Protein 6VC6 (pdb70)

Sequence (1675 aa):
KKYNVCIVGGGSTYTPGFLKSFVRLQNEFPEKLVLFDIDAERQQPIGEFGKILFSERFPELDFSYTTDPAEAYKDDFIFQRAGGLPRREDEHISLHLGRIGQETCGAGGAYGLRSCVDIESIHQIRQYSPNAWILNYSNPAAIVAEALRREFPDDNRILNICDQPENIRSVSRLLNVSWEDLDPVYFGLNHYGWFTHVYDRKTGEDLLPEIKKIIKEKGFLPQDAEQRDQSWLDTYGFVQTEDFPDFLPNTYDGYYLYPDYKFSHLNPDYTRADEVIDGREKRVFAECREVIARGELDAHAEIKVAEAIAYNKNTRFIVIVKNEGAIANQDDAVELVCELGINGPRRAVGNIPQFYLGLLVQQVSSEKLLVDAYYEHSYQKALEAFTLNRLINDAKKAREILDAIEVNKGWPELKKKYNVCIVGGGSTYTPGFLKSFVRLQNEFPEKLVLFDIDAERQQPIGEFGKILFSERFPELDFSYTTDPAEAYKDDFIFQRAGGLPRREDEHISLHLGRIGQETCGAGGAYGLRSCVDIESIHQIRQYSPNAWILNYSNPAAIVAEALRREFPDDNRILNICDQPENIRSVSRLLNVSWEDLDPVYFGLNHYGWFTHVYDRKTGEDLLPEIKKIIKEKGFLPQDAEQRDQSWLDTYGFVQTEDFPDFLPNTYDGYYLYPDYKFSHLNPDYTRADEVIDGREKRVFAECREVIARGELGDRFDTISDAHAEIKVAEAIAYNKNTRFIVIVKNEGAIANQDDAVELVCELGINGPRRAVGNIPQFYLGLLVQQVSSEKLLVDAYYEHSYQKALEAFTLNRLINDAKKAREILDAIEVNKGWPELKKKYNVCIVGGGSTYTPGFLKSFVRLQNEFPEKLVLFDIDAERQQPIGEFGKILFSERFPELDFSYTTDPAEAYKDDFIFQRAGGLPRREDEHISLHLGRIGQETCGAGGAYGLRSCVDIESIHQIRQYSPNAWILNYSNPAAIVAEALRREFPDDNRILNICDQPENIRSVSRLLNVSWEDLDPVYFGLNHYGWFTHVYDRKTGEDLLPEIKKIIKEKGFLPQDAEQRDQSWLDTYGFVQTEDFPDFLPNTYDGYYLYPDYKFSHLNPDYTRADEVIDGREKRVFAECREVIARGELGDRFDSDAHAEIKVAEAIAYNKNTRFIVIVKNEGAIANQDDAVELVCELGINGPRRAVGNIPQFYLGLLVQQVSSEKLLVDAYYEHSYQKALEAFTLNRLINDAKKAREILDAIEVNKGWPELKKKYNVCIVGGGSTYTPGFLKSFVRLQNEFPEKLVLFDIDAERQQPIGEFGKILFSERFPELDFSYTTDPAEAYKDDFIFQRAGGLPRREDEHISLHLGRIGQETCGAGGAYGLRSCVDIESIHQIRQYSPNAWILNYSNPAAIVAEALRREFPDDNRILNICDQPENIRSVSRLLNVSWEDLDPVYFGLNHYGWFTHVYDRKTGEDLLPEIKKIIKEKGFLPQDAEQRDQSWLDTYGFVQTEDFPDFLPNTYDGYYLYPDYKFSHLNPDYTRADEVIDGREKRVFAECREVIARGELGDAHAEIKVAEAIAYNKNTRFIVIVKNEGAIANQDDAVELVCELGINGPRRAVGNIPQFYLGLLVQQVSSEKLLVDAYYEHSYQKALEAFTLNRLINDAKKAREILDAIEVNKGWPELK

Secondary structure (DSSP, 8-state):
---EEEEE-TTSTTHHHHHHHHHHTTTT---EEEEE-S-HHHHHHHHHHHHHHHHHH-SSSEEEEES-HHHHH---EE---TT----HHHHHHHHHTTS-B-SSSBS---HHHHHHH--HHHHHHHHH-TT-EEEE-PSPHHHHHHHHHHH-TT--SEEEE-SHHHH--HHHHHHTS-GGGEEEEEEEETTEEEEEEEEETTT--B-HHHHHHHHHHH----TTGGGS-HHHHHHHHTT----S-SSEEPTTHHHHH-HHHHHHT--SSS-HHHHHHHTHHHHHHHHHHHHHHHS---TTT--HHHHHHHTT--EEEEEE---TTSB---TT--EEEEEEETTEEE---BPPPHHHHHHHHHHHHHHHHHHHHHHHT-HHHHHHHHHHSTTT--HHHHHHHHH---TT-------/---EEEEE-TTSTTHHHHHHHHHHSTTT---EEEEE-S-HHHHHHHHHHHHHHHHHH-TT-EEEEES-HHHHH---EE---TT----HHHHHHHHHTTS-B-SSSBTT--HHHHHHH--HHHHHHHHH-TT-EEEE-PSPHHHHHHHHHHH-SS--SEEEE-SHHHH--HHHHHHTS-GGGEEEEEEEETTEEEEEEEEETTT--B-HHHHHHHHHHH----TTGGGS-HHHHHHHHTT----S-SSEEPTTHHHHH-HHHHHHTS-SSS-HHHHHIIIIIHHHHHHHHHHHHHSS--SS------TTT--HHHHHHHTT--EEEEEE---TTSB---TT--EEEEEEETTEEE---BPPPHHHHHHHHHHHHHHHHHHHHHHHT-HHHHHHHHHHSTTT--HHHHHHHHH---TT-------/---EEEEE-TTSTTHHHHHHHHHHTTTT---EEEEE-S-HHHHHHHHHHHHHHHHHH-TT-EEEEES-HHHHH---EE---TT----HHHHHHHHHTTS---SSSTTT--HHHHHHH--HHHHHHHHH-TT-EEEE-PSPHHHHHHHHHHH-TT---EEEB-SHHHH--HHHHHHTS-GGGEEEEEEEETTEEEEEEEEETTT--B-HHHHHHHHHHT----TTGGGS-HHHHHHHHTT----S-SSEEPTTHHHHH-HHHHHHTS-SSS-HHHHHIIIIIHHHHHHHHHHHHHSS--S-----TTT--HHHHHHHTT--EEEEEE---TTSB---TT--EEEEEEETTEEE---BPPPHHHHHHHHHHHHHHHHHHHHHHHT-HHHHHHHHHHSTTT--HHHHHHHHH---TT-------/---EEEEE-TTSTTHHHHHHHHHHTTTT---EEEEE-S-HHHHHHHHHHHHHHHHHH-TT-EEEEES-HHHHH---EE---TT----HHHHHHHHHTTS-B-SSSBTT--HHHHHHH--HHHHHHHHH-TT-EEEE--SSHHHHHHHHHHH-TT---EEEB-SHHHH--HHHHHHTS-GGGEEEEEEEETTEEEEEEEEETTT--B-HHHHHHHHHHH----TTGGGS-HHHHHHHHTT----S-SSEEPTTHHHHH-HHHHHHTS-SSS-HHHHHIIIIIHHHHHHHHHHHHHTS---TTT--HHHHHHHTT--EEEEEE---TTSB---TT--EEEEEEETTEEE---BSPPHHHHHHHHHHHHHHHHHHHHHHHT-HHHHHHHHHHSTTT--HHHHHHHHH---TT-------

Solvent-accessible surface area: 63297 Å² total

B-factor: mean 49.04, std 11.86, range [26.55, 120.27]

Radius of gyration: 37.48 Å; Cα contacts (8 Å, |Δi|>4): 3159; chains: 4; bounding box: 112×73×117 Å

Foldseek 3Di:
DADEEEEEPLLDLCNLVQLVACLVCCVLHHEEYEYEYQDCVSNVLSQLLSVQVCVVRPVRHHYYYDHDLQVGQAGAEYEEFQVPLVLLCQQQLQLVLPFHRDCCAASSVLRLLSLLVVLVSVVSNCVHCVHYAYEYAYPPQQLNVLSCCVSCVPRQRYFYFYCQVLQLCQLCVLVVHDSVQWDWWKWAAVLWIWTQFIAGNPPGDGCLVVSLVSCLVPFTAGNVNVQDDPVVRVLRRCQNVPPDSRTRTRSSVCCLVPRPVNSVPADSVQHVSNVCVVPSVVVSSVQSVVCSVVSHHHSVSPSVLVSCAVVVVQDKDWTDDQCQCQAPVDRRHITGIFGHYVRGTHGHDYHDDPVSVVVRVLLRQLSNLCVVCQVVLALVSQLVSNCSRSRRVHSVSSVVSSVCVVVVVVRRHHD/DAAEEEEEPLLDLCNLLLLVQCLVCCVLHHEEYEYEYQDCVSNVLSQLLSVQVCVVRVNRYHYYYDHDLQVRQAGAAYEEFQPPLVLLCQQLLQLVLPFGRDCCAARSVCRLLRLLVVLVSVVSNCVHCVHYQYEYAYPPQQLNVLSCCVSPVPRQRYFYFDCQVLQLCQLCVLVVHDSVQWDWFKWAAVLGIWTQFTAGNPPRDTCLVVSLVSCLVPATAGNVNVPDDVVVRVLRRCQSVVPDSRTRTRSSVCCLVPRPVNSVPADSNCHVSNVCVVPSVVVSSVLSVVCVVVSHCDPPNDDDNDPVSPVVLVSCAVVVVQDWDWTDDQCCCLQPVDRRHITTIFGHYVRGTHGHDYHDDPVSCVVRVLLRQLSNLCVVCQVVLALVSQLVSNCSRSRRVHSVSSVVSVVCCVVPVVRRHHD/DAAEEEEEPLLDLCNLQLLVVCLVCCPLHHEEYEYEYQDCVSNVLSQVLSVQVCVVRPNRYHYYYDHDLQVRQAGAEYEEFQPPLVLLCQQLLQLVLPFGRDCCAASSVLRLLSLLVVLVNVVSNCVRPVQYAYEYAYPPQQLNVLSCCVSCVPRQRYFYFDCQVLQLCQLCVLVVHDSVQWDWFKWAARLGIWTQFTAGNPPRDTCLVVSLVSCLVPATATNVNVLDDPVRRCLGRCQNVPPDSRTRTRSSVCCLVPVPVNSVPADSVQHPSNCCVVPSVCVSSVQSVVCVVVPHNDPPDDHDSVSPVVLVSCQVAVVQDKDWTDDQCCCQQPVDRRHITGIFGHYVSGTHGHDYHDDPVSVVVRVLLRQLSNLVSVCQVVVALVSQLVSNCSRSRRVHSVSSVVSVVCCVVPPVRRHHD/DADEEEEEPLLDLCNLVLLVLCLVCCPLHHEEYEYEYQDCVSNVLSQLLSVQVCVVRVVRYHYYYDHDLLVRQAGAEYHEFQPPLCLLCQQLLQLVLPFGRDCCAARSVLRLLSLLVVLVSVVSNCVRPVHYQYEYAYPPQQLNVLSCCVSCVPRQRYFYFYCQVLQLCQLCVLVVHGSVQWDWFKWAAVLGIWTQFTAGNPPRDTCLVVSLVSCLVPATAGNPNVPDDPVVRVLRRCQNVPPDSRTRTRSSVCCLVPRPVNSVPADSVQHVSNVCVVPSVVVSSVVSVVCSVVSHDCHSVSPSVLVSCAVAVVQDKDWTDDQCCCQQPVDRRHITGIFGQYVSGTHGHDYHDDPVSCVVRVLLRQLSNLCSVCQVVLAPVSQLVSNCSRSRRPHSVSSCVSSVVCVVPPVRRHHD

Structure (mmCIF, N/CA/C/O backbone):
data_6VC6
#
_entry.id   6VC6
#
_cell.length_a   194.460
_cell.length_b   62.257
_cell.length_c   160.706
_cell.angle_alpha   90.000
_cell.angle_beta   90.350
_cell.angle_gamma   90.000
#
_symmetry.space_group_name_H-M   'C 1 2 1'
#
loop_
_entity.id
_entity.type
_entity.pdbx_description
1 polymer 6-phospho-alpha-glucosidase
2 non-polymer 'MANGANESE (II) ION'
3 non-polymer 6-O-phosphono-alpha-D-glucopyranose
4 non-polymer NICOTINAMIDE-ADENINE-DINUCLEOTIDE
5 non-polymer GLYCEROL
6 water water
#
loop_
_atom_site.group_PDB
_atom_site.id
_atom_site.type_symbol
_atom_site.label_atom_id
_atom_site.label_alt_id
_atom_site.label_comp_id
_atom_site.label_asym_id
_atom_site.label_entity_id
_atom_site.label_seq_id
_atom_site.pdbx_PDB_ins_code
_atom_site.Cartn_x
_atom_site.Cartn_y
_atom_site.Cartn_z
_atom_site.occupancy
_atom_site.B_iso_or_equiv
_atom_site.auth_seq_id
_atom_site.auth_comp_id
_atom_site.auth_asym_id
_atom_site.auth_atom_id
_atom_site.pdbx_PDB_model_num
ATOM 1 N N . LYS A 1 2 ? 49.547 -7.880 8.565 1.00 60.03 2 LYS A N 1
ATOM 2 C CA . LYS A 1 2 ? 48.475 -8.520 9.317 1.00 61.08 2 LYS A CA 1
ATOM 3 C C . LYS A 1 2 ? 47.149 -8.440 8.568 1.00 58.92 2 LYS A C 1
ATOM 4 O O . LYS A 1 2 ? 46.793 -7.393 8.027 1.00 62.01 2 LYS A O 1
ATOM 10 N N . LYS A 1 3 ? 46.423 -9.552 8.490 1.00 56.38 3 LYS A N 1
ATOM 11 C CA . LYS A 1 3 ? 45.103 -9.590 7.881 1.00 54.24 3 LYS A CA 1
ATOM 12 C C . LYS A 1 3 ? 44.115 -10.186 8.875 1.00 56.30 3 LYS A C 1
ATOM 13 O O . LYS A 1 3 ? 44.496 -10.891 9.812 1.00 56.69 3 LYS A O 1
ATOM 19 N N . TYR A 1 4 ? 42.834 -9.892 8.664 1.00 50.14 4 TYR A N 1
ATOM 20 C CA . TYR A 1 4 ? 41.809 -10.134 9.667 1.00 54.17 4 TYR A CA 1
ATOM 21 C C . TYR A 1 4 ? 40.781 -11.149 9.183 1.00 48.34 4 TYR A C 1
ATOM 22 O O . TYR A 1 4 ? 40.483 -11.242 7.989 1.00 48.68 4 TYR A O 1
ATOM 31 N N . ASN A 1 5 ? 40.241 -11.906 10.136 1.00 43.90 5 ASN A N 1
ATOM 32 C CA . ASN A 1 5 ? 39.150 -12.840 9.893 1.00 46.33 5 ASN A CA 1
ATOM 33 C C . ASN A 1 5 ? 37.844 -12.206 10.352 1.00 45.10 5 ASN A C 1
ATOM 34 O O . ASN A 1 5 ? 37.744 -11.736 11.490 1.00 42.03 5 ASN A O 1
ATOM 39 N N . VAL A 1 6 ? 36.849 -12.193 9.468 1.00 48.29 6 VAL A N 1
ATOM 40 C CA . VAL A 1 6 ? 35.583 -11.513 9.713 1.00 47.27 6 VAL A CA 1
ATOM 41 C C . VAL A 1 6 ? 34.443 -12.498 9.500 1.00 48.33 6 VAL A C 1
ATOM 42 O O . VAL A 1 6 ? 34.489 -13.328 8.586 1.00 46.36 6 VAL A O 1
ATOM 46 N N . CYS A 1 7 ? 33.422 -12.411 10.351 1.00 43.82 7 CYS A N 1
ATOM 47 C CA . CYS A 1 7 ? 32.200 -13.187 10.190 1.00 45.27 7 CYS A CA 1
ATOM 48 C C . CYS A 1 7 ? 31.004 -12.251 10.255 1.00 42.76 7 CYS A C 1
ATOM 49 O O . CYS A 1 7 ? 30.905 -11.428 11.171 1.00 41.75 7 CYS A O 1
ATOM 52 N N . ILE A 1 8 ? 30.105 -12.374 9.284 1.00 42.89 8 ILE A N 1
ATOM 53 C CA . ILE A 1 8 ? 28.869 -11.602 9.251 1.00 39.80 8 ILE A CA 1
ATOM 54 C C . ILE A 1 8 ? 27.746 -12.486 9.773 1.00 40.21 8 ILE A C 1
ATOM 55 O O . ILE A 1 8 ? 27.440 -13.529 9.181 1.00 40.41 8 ILE A O 1
ATOM 60 N N . VAL A 1 9 ? 27.137 -12.080 10.882 1.00 40.75 9 VAL A N 1
ATOM 61 C CA . VAL A 1 9 ? 25.974 -12.772 11.425 1.00 34.41 9 VAL A CA 1
ATOM 62 C C . VAL A 1 9 ? 24.731 -12.182 10.775 1.00 40.20 9 VAL A C 1
ATOM 63 O O . VAL A 1 9 ? 24.451 -10.986 10.919 1.00 40.16 9 VAL A O 1
ATOM 67 N N . GLY A 1 10 ? 23.985 -13.019 10.063 1.00 43.56 10 GLY A N 1
ATOM 68 C CA . GLY A 1 10 ? 22.884 -12.542 9.252 1.00 39.62 10 GLY A CA 1
ATOM 69 C C . GLY A 1 10 ? 23.303 -12.412 7.803 1.00 43.08 10 GLY A C 1
ATOM 70 O O . GLY A 1 10 ? 23.061 -11.384 7.164 1.00 37.25 10 GLY A O 1
ATOM 71 N N . GLY A 1 11 ? 23.947 -13.458 7.279 1.00 43.38 11 GLY A N 1
ATOM 72 C CA . GLY A 1 11 ? 24.435 -13.433 5.912 1.00 42.60 11 GLY A CA 1
ATOM 73 C C . GLY A 1 11 ? 23.344 -13.341 4.867 1.00 45.79 11 GLY A C 1
ATOM 74 O O . GLY A 1 11 ? 23.617 -12.933 3.733 1.00 50.65 11 GLY A O 1
ATOM 75 N N . GLY A 1 12 ? 22.116 -13.714 5.219 1.00 42.08 12 GLY A N 1
ATOM 76 C CA . GLY A 1 12 ? 20.990 -13.594 4.320 1.00 45.47 12 GLY A CA 1
ATOM 77 C C . GLY A 1 12 ? 20.324 -12.239 4.298 1.00 44.31 12 GLY A C 1
ATOM 78 O O . GLY A 1 12 ? 19.272 -12.085 3.673 1.00 42.05 12 GLY A O 1
ATOM 79 N N . SER A 1 13 ? 20.907 -11.246 4.964 1.00 40.94 13 SER A N 1
ATOM 80 C CA . SER A 1 13 ? 20.308 -9.921 5.014 1.00 39.72 13 SER A CA 1
ATOM 81 C C . SER A 1 13 ? 20.418 -9.222 3.665 1.00 42.01 13 SER A C 1
ATOM 82 O O . SER A 1 13 ? 21.325 -9.489 2.871 1.00 39.16 13 SER A O 1
ATOM 85 N N . THR A 1 14 ? 19.475 -8.311 3.412 1.00 38.57 14 THR A N 1
ATOM 86 C CA . THR A 1 14 ? 19.503 -7.526 2.183 1.00 40.72 14 THR A CA 1
ATOM 87 C C . THR A 1 14 ? 20.702 -6.589 2.122 1.00 46.38 14 THR A C 1
ATOM 88 O O . THR A 1 14 ? 21.060 -6.131 1.032 1.00 43.47 14 THR A O 1
ATOM 92 N N . TYR A 1 15 ? 21.326 -6.292 3.262 1.00 42.84 15 TYR A N 1
ATOM 93 C CA . TYR A 1 15 ? 22.504 -5.437 3.306 1.00 45.39 15 TYR A CA 1
ATOM 94 C C . TYR A 1 15 ? 23.802 -6.191 3.049 1.00 45.21 15 TYR A C 1
ATOM 95 O O . TYR A 1 15 ? 24.832 -5.551 2.810 1.00 44.43 15 TYR A O 1
ATOM 104 N N . THR A 1 16 ? 23.779 -7.524 3.095 1.00 43.05 16 THR A N 1
ATOM 105 C CA . THR A 1 16 ? 25.014 -8.289 2.938 1.00 43.50 16 THR A CA 1
ATOM 106 C C . THR A 1 16 ? 25.683 -8.094 1.579 1.00 42.73 16 THR A C 1
ATOM 107 O O . THR A 1 16 ? 26.917 -7.941 1.555 1.00 44.22 16 THR A O 1
ATOM 111 N N . PRO A 1 17 ? 24.974 -8.095 0.440 1.00 45.75 17 PRO A N 1
ATOM 112 C CA . PRO A 1 17 ? 25.666 -7.789 -0.826 1.00 45.06 17 PRO A CA 1
ATOM 113 C C . PRO A 1 17 ? 26.369 -6.443 -0.813 1.00 47.16 17 PRO A C 1
ATOM 114 O O . PRO A 1 17 ? 27.456 -6.313 -1.390 1.00 42.54 17 PRO A O 1
ATOM 118 N N . GLY A 1 18 ? 25.782 -5.437 -0.160 1.00 45.08 18 GLY A N 1
ATOM 119 C CA . GLY A 1 18 ? 26.467 -4.164 -0.017 1.00 45.11 18 GLY A CA 1
ATOM 120 C C . GLY A 1 18 ? 27.744 -4.269 0.793 1.00 47.36 18 GLY A C 1
ATOM 121 O O . GLY A 1 18 ? 28.681 -3.492 0.589 1.00 44.79 18 GLY A O 1
ATOM 122 N N . PHE A 1 19 ? 27.802 -5.228 1.720 1.00 44.45 19 PHE A N 1
ATOM 123 C CA . PHE A 1 19 ? 29.025 -5.442 2.487 1.00 44.92 19 PHE A CA 1
ATOM 124 C C . PHE A 1 19 ? 30.095 -6.119 1.640 1.00 47.33 19 PHE A C 1
ATOM 125 O O . PHE A 1 19 ? 31.274 -5.750 1.710 1.00 47.48 19 PHE A O 1
ATOM 133 N N . LEU A 1 20 ? 29.705 -7.113 0.837 1.00 39.50 20 LEU A N 1
ATOM 134 C CA . LEU A 1 20 ? 30.676 -7.828 0.016 1.00 47.09 20 LEU A CA 1
ATOM 135 C C . LEU A 1 20 ? 31.319 -6.905 -1.011 1.00 46.99 20 LEU A C 1
ATOM 136 O O . LEU A 1 20 ? 32.513 -7.030 -1.309 1.00 50.56 20 LEU A O 1
ATOM 141 N N . LYS A 1 21 ? 30.542 -5.971 -1.565 1.00 47.59 21 LYS A N 1
ATOM 142 C CA . LYS A 1 21 ? 31.105 -5.017 -2.514 1.00 49.83 21 LYS A CA 1
ATOM 143 C C . LYS A 1 21 ? 31.955 -3.966 -1.812 1.00 54.18 21 LYS A C 1
ATOM 144 O O . LYS A 1 21 ? 32.912 -3.451 -2.401 1.00 52.68 21 LYS A O 1
ATOM 150 N N . SER A 1 22 ? 31.625 -3.636 -0.561 1.00 49.21 22 SER A N 1
ATOM 151 C CA . SER A 1 22 ? 32.437 -2.685 0.190 1.00 53.23 22 SER A CA 1
ATOM 152 C C . SER A 1 22 ? 33.775 -3.295 0.586 1.00 51.55 22 SER A C 1
ATOM 153 O O . SER A 1 22 ? 34.808 -2.616 0.547 1.00 50.69 22 SER A O 1
ATOM 156 N N . PHE A 1 23 ? 33.776 -4.575 0.973 1.00 49.71 23 PHE A N 1
ATOM 157 C CA . PHE A 1 23 ? 35.025 -5.256 1.299 1.00 51.05 23 PHE A CA 1
ATOM 158 C C . PHE A 1 23 ? 35.992 -5.243 0.123 1.00 54.79 23 PHE A C 1
ATOM 159 O O . PHE A 1 23 ? 37.213 -5.219 0.321 1.00 51.37 23 PHE A O 1
ATOM 167 N N . VAL A 1 24 ? 35.468 -5.257 -1.104 1.00 55.70 24 VAL A N 1
ATOM 168 C CA . VAL A 1 24 ? 36.322 -5.192 -2.284 1.00 56.20 24 VAL A CA 1
ATOM 169 C C . VAL A 1 24 ? 36.878 -3.784 -2.466 1.00 57.67 24 VAL A C 1
ATOM 170 O O . VAL A 1 24 ? 38.053 -3.604 -2.807 1.00 56.66 24 VAL A O 1
ATOM 174 N N . ARG A 1 25 ? 36.047 -2.765 -2.237 1.00 55.58 25 ARG A N 1
ATOM 175 C CA . ARG A 1 25 ? 36.480 -1.389 -2.464 1.00 58.21 25 ARG A CA 1
ATOM 176 C C . ARG A 1 25 ? 37.504 -0.953 -1.423 1.00 57.27 25 ARG A C 1
ATOM 177 O O . ARG A 1 25 ? 38.558 -0.406 -1.768 1.00 58.96 25 ARG A O 1
ATOM 185 N N . LEU A 1 26 ? 37.212 -1.186 -0.142 1.00 56.51 26 LEU A N 1
ATOM 186 C CA . LEU A 1 26 ? 38.145 -0.895 0.940 1.00 56.28 26 LEU A CA 1
ATOM 187 C C . LEU A 1 26 ? 39.135 -2.031 1.177 1.00 60.60 26 LEU A C 1
ATOM 188 O O . LEU A 1 26 ? 39.559 -2.255 2.320 1.00 57.08 26 LEU A O 1
ATOM 193 N N . GLN A 1 27 ? 39.517 -2.751 0.117 1.00 60.00 27 GLN A N 1
ATOM 194 C CA . GLN A 1 27 ? 40.426 -3.884 0.256 1.00 60.36 27 GLN A CA 1
ATOM 195 C C . GLN A 1 27 ? 41.782 -3.449 0.800 1.00 61.82 27 GLN A C 1
ATOM 196 O O . GLN A 1 27 ? 42.419 -4.186 1.561 1.00 61.38 27 GLN A O 1
ATOM 202 N N . ASN A 1 28 ? 42.238 -2.253 0.423 1.00 61.46 28 ASN A N 1
ATOM 203 C CA . ASN A 1 28 ? 43.523 -1.762 0.906 1.00 66.07 28 ASN A CA 1
ATOM 204 C C . ASN A 1 28 ? 43.409 -1.112 2.279 1.00 61.78 28 ASN A C 1
ATOM 205 O O . ASN A 1 28 ? 44.382 -1.113 3.042 1.00 69.80 28 ASN A O 1
ATOM 210 N N . GLU A 1 29 ? 42.242 -0.557 2.612 1.00 63.64 29 GLU A N 1
ATOM 211 C CA . GLU A 1 29 ? 42.046 0.031 3.932 1.00 59.27 29 GLU A CA 1
ATOM 212 C C . GLU A 1 29 ? 41.833 -1.028 5.005 1.00 58.96 29 GLU A C 1
ATOM 213 O O . GLU A 1 29 ? 42.223 -0.822 6.160 1.00 56.75 29 GLU A O 1
ATOM 219 N N . PHE A 1 30 ? 41.223 -2.155 4.648 1.00 61.29 30 PHE A N 1
ATOM 220 C CA . PHE A 1 30 ? 40.831 -3.186 5.609 1.00 52.46 30 PHE A CA 1
ATOM 221 C C . PHE A 1 30 ? 41.228 -4.544 5.053 1.00 54.70 30 PHE A C 1
ATOM 222 O O . PHE A 1 30 ? 40.417 -5.246 4.435 1.00 55.39 30 PHE A O 1
ATOM 230 N N . PRO A 1 31 ? 42.482 -4.951 5.253 1.00 56.10 31 PRO A N 1
ATOM 231 C CA . PRO A 1 31 ? 42.956 -6.221 4.680 1.00 53.14 31 PRO A CA 1
ATOM 232 C C . PRO A 1 31 ? 42.355 -7.410 5.416 1.00 52.09 31 PRO A C 1
ATOM 233 O O . PRO A 1 31 ? 42.486 -7.534 6.635 1.00 54.89 31 PRO A O 1
ATOM 245 N N . GLU A 1 33 ? 41.763 -11.785 5.505 1.00 53.90 33 GLU A N 1
ATOM 246 C CA . GLU A 1 33 ? 42.225 -13.090 5.055 1.00 51.86 33 GLU A CA 1
ATOM 247 C C . GLU A 1 33 ? 41.097 -14.099 4.909 1.00 56.47 33 GLU A C 1
ATOM 248 O O . GLU A 1 33 ? 41.159 -14.958 4.024 1.00 58.48 33 GLU A O 1
ATOM 254 N N . LYS A 1 34 ? 40.036 -13.986 5.706 1.00 52.79 34 LYS A N 1
ATOM 255 C CA . LYS A 1 34 ? 38.945 -14.948 5.683 1.00 49.80 34 LYS A CA 1
ATOM 256 C C . LYS A 1 34 ? 37.644 -14.241 6.032 1.00 53.24 34 LYS A C 1
ATOM 257 O O . LYS A 1 34 ? 37.611 -13.395 6.929 1.00 51.49 34 LYS A O 1
ATOM 263 N N . LEU A 1 35 ? 36.577 -14.592 5.315 1.00 48.22 35 LEU A N 1
ATOM 264 C CA . LEU A 1 35 ? 35.244 -14.060 5.570 1.00 47.58 35 LEU A CA 1
ATOM 265 C C . LEU A 1 35 ? 34.247 -15.208 5.586 1.00 49.29 35 LEU A C 1
ATOM 266 O O . LEU A 1 35 ? 34.280 -16.074 4.706 1.00 48.96 35 LEU A O 1
ATOM 271 N N . VAL A 1 36 ? 33.367 -15.215 6.585 1.00 43.80 36 VAL A N 1
ATOM 272 C CA . VAL A 1 36 ? 32.355 -16.253 6.742 1.00 44.48 36 VAL A CA 1
ATOM 273 C C . VAL A 1 36 ? 30.999 -15.588 6.929 1.00 46.38 36 VAL A C 1
ATOM 274 O O . VAL A 1 36 ? 30.836 -14.739 7.812 1.00 44.13 36 VAL A O 1
ATOM 278 N N . LEU A 1 37 ? 30.031 -15.973 6.104 1.00 47.15 37 LEU A N 1
ATOM 279 C CA . LEU A 1 37 ? 28.651 -15.536 6.270 1.00 44.54 37 LEU A CA 1
ATOM 280 C C . LEU A 1 37 ? 27.899 -16.587 7.077 1.00 45.36 37 LEU A C 1
ATOM 281 O O . LEU A 1 37 ? 27.838 -17.755 6.679 1.00 44.26 37 LEU A O 1
ATOM 286 N N . PHE A 1 38 ? 27.334 -16.180 8.209 1.00 43.53 38 PHE A N 1
ATOM 287 C CA . PHE A 1 38 ? 26.528 -17.067 9.033 1.00 42.57 38 PHE A CA 1
ATOM 288 C C . PHE A 1 38 ? 25.075 -16.613 9.023 1.00 42.70 38 PHE A C 1
ATOM 289 O O . PHE A 1 38 ? 24.788 -15.412 8.988 1.00 42.22 38 PHE A O 1
ATOM 297 N N . ASP A 1 39 ? 24.167 -17.584 9.058 1.00 45.02 39 ASP A N 1
ATOM 298 C CA . ASP A 1 39 ? 22.738 -17.316 9.111 1.00 46.42 39 ASP A CA 1
ATOM 299 C C . ASP A 1 39 ? 22.033 -18.586 9.559 1.00 43.37 39 ASP A C 1
ATOM 300 O O . ASP A 1 39 ? 22.560 -19.692 9.414 1.00 46.62 39 ASP A O 1
ATOM 305 N N . ILE A 1 40 ? 20.832 -18.412 10.117 1.00 43.75 40 ILE A N 1
ATOM 306 C CA . ILE A 1 40 ? 20.002 -19.557 10.480 1.00 46.97 40 ILE A CA 1
ATOM 307 C C . ILE A 1 40 ? 19.057 -19.961 9.359 1.00 46.96 40 ILE A C 1
ATOM 308 O O . ILE A 1 40 ? 18.380 -20.994 9.474 1.00 46.95 40 ILE A O 1
ATOM 313 N N . ASP A 1 41 ? 18.989 -19.184 8.281 1.00 47.37 41 ASP A N 1
ATOM 314 C CA . ASP A 1 41 ? 18.152 -19.483 7.122 1.00 43.47 41 ASP A CA 1
ATOM 315 C C . ASP A 1 41 ? 19.084 -19.841 5.969 1.00 44.44 41 ASP A C 1
ATOM 316 O O . ASP A 1 41 ? 19.643 -18.958 5.313 1.00 46.16 41 ASP A O 1
ATOM 321 N N . ALA A 1 42 ? 19.244 -21.144 5.724 1.00 43.23 42 ALA A N 1
ATOM 322 C CA . ALA A 1 42 ? 20.182 -21.596 4.701 1.00 44.67 42 ALA A CA 1
ATOM 323 C C . ALA A 1 42 ? 19.733 -21.180 3.305 1.00 48.92 42 ALA A C 1
ATOM 324 O O . ALA A 1 42 ? 20.559 -20.781 2.476 1.00 48.47 42 ALA A O 1
ATOM 326 N N . GLU A 1 43 ? 18.430 -21.263 3.025 1.00 44.10 43 GLU A N 1
ATOM 327 C CA . GLU A 1 43 ? 17.950 -20.965 1.680 1.00 44.53 43 GLU A CA 1
ATOM 328 C C . GLU A 1 43 ? 17.995 -19.473 1.377 1.00 51.52 43 GLU A C 1
ATOM 329 O O . GLU A 1 43 ? 18.251 -19.085 0.231 1.00 48.55 43 GLU A O 1
ATOM 335 N N . ARG A 1 44 ? 17.746 -18.625 2.377 1.00 43.93 44 ARG A N 1
ATOM 336 C CA . ARG A 1 44 ? 17.815 -17.185 2.150 1.00 46.23 44 ARG A CA 1
ATOM 337 C C . ARG A 1 44 ? 19.251 -16.716 1.953 1.00 43.88 44 ARG A C 1
ATOM 338 O O . ARG A 1 44 ? 19.495 -15.765 1.200 1.00 46.94 44 ARG A O 1
ATOM 346 N N . GLN A 1 45 ? 20.209 -17.373 2.607 1.00 42.11 45 GLN A N 1
ATOM 347 C CA . GLN A 1 45 ? 21.609 -16.981 2.514 1.00 47.76 45 GLN A CA 1
ATOM 348 C C . GLN A 1 45 ? 22.292 -17.517 1.261 1.00 49.11 45 GLN A C 1
ATOM 349 O O . GLN A 1 45 ? 23.294 -16.939 0.824 1.00 47.00 45 GLN A O 1
ATOM 355 N N . GLN A 1 46 ? 21.765 -18.589 0.667 1.00 45.04 46 GLN A N 1
ATOM 356 C CA . GLN A 1 46 ? 22.465 -19.252 -0.433 1.00 47.02 46 GLN A CA 1
ATOM 357 C C . GLN A 1 46 ? 22.663 -18.361 -1.655 1.00 47.02 46 GLN A C 1
ATOM 358 O O . GLN A 1 46 ? 23.799 -18.294 -2.157 1.00 45.54 46 GLN A O 1
ATOM 364 N N . PRO A 1 47 ? 21.646 -17.674 -2.193 1.00 43.66 47 PRO A N 1
ATOM 365 C CA . PRO A 1 47 ? 21.906 -16.828 -3.371 1.00 45.39 47 PRO A CA 1
ATOM 366 C C . PRO A 1 47 ? 22.841 -15.669 -3.083 1.00 50.49 47 PRO A C 1
ATOM 367 O O . PRO A 1 47 ? 23.525 -15.192 -3.997 1.00 49.20 47 PRO A O 1
ATOM 371 N N . ILE A 1 48 ? 22.895 -15.199 -1.836 1.00 48.64 48 ILE A N 1
ATOM 372 C CA . ILE A 1 48 ? 23.842 -14.146 -1.486 1.00 50.43 48 ILE A CA 1
ATOM 373 C C . ILE A 1 48 ? 25.259 -14.704 -1.435 1.00 47.39 48 ILE A C 1
ATOM 374 O O . ILE A 1 48 ? 26.213 -14.057 -1.884 1.00 45.21 48 ILE A O 1
ATOM 379 N N . GLY A 1 49 ? 25.417 -15.918 -0.905 1.00 46.99 49 GLY A N 1
ATOM 380 C CA . GLY A 1 49 ? 26.739 -16.519 -0.841 1.00 50.91 49 GLY A CA 1
ATOM 381 C C . GLY A 1 49 ? 27.278 -16.905 -2.205 1.00 50.69 49 GLY A C 1
ATOM 382 O O . GLY A 1 49 ? 28.474 -16.760 -2.472 1.00 52.31 49 GLY A O 1
ATOM 383 N N . GLU A 1 50 ? 26.409 -17.408 -3.085 1.00 55.16 50 GLU A N 1
ATOM 384 C CA . GLU A 1 50 ? 26.845 -17.737 -4.438 1.00 54.30 50 GLU A CA 1
ATOM 385 C C . GLU A 1 50 ? 27.200 -16.485 -5.229 1.00 53.90 50 GLU A C 1
ATOM 386 O O . GLU A 1 50 ? 28.104 -16.521 -6.071 1.00 53.70 50 GLU A O 1
ATOM 392 N N . PHE A 1 51 ? 26.503 -15.375 -4.976 1.00 50.48 51 PHE A N 1
ATOM 393 C CA . PHE A 1 51 ? 26.890 -14.108 -5.585 1.00 49.75 51 PHE A CA 1
ATOM 394 C C . PHE A 1 51 ? 28.260 -13.663 -5.091 1.00 55.66 51 PHE A C 1
ATOM 395 O O . PHE A 1 51 ? 29.066 -13.132 -5.864 1.00 53.23 51 PHE A O 1
ATOM 403 N N . GLY A 1 52 ? 28.541 -13.875 -3.804 1.00 53.25 52 GLY A N 1
ATOM 404 C CA . GLY A 1 52 ? 29.832 -13.483 -3.265 1.00 47.65 52 GLY A CA 1
ATOM 405 C C . GLY A 1 52 ? 30.979 -14.282 -3.853 1.00 57.57 52 GLY A C 1
ATOM 406 O O . GLY A 1 52 ? 32.061 -13.741 -4.097 1.00 52.67 52 GLY A O 1
ATOM 407 N N . LYS A 1 53 ? 30.759 -15.577 -4.093 1.00 52.26 53 LYS A N 1
ATOM 408 C CA . LYS A 1 53 ? 31.810 -16.406 -4.676 1.00 54.29 53 LYS A CA 1
ATOM 409 C C . LYS A 1 53 ? 32.173 -15.930 -6.076 1.00 58.55 53 LYS A C 1
ATOM 410 O O . LYS A 1 53 ? 33.346 -15.962 -6.465 1.00 59.71 53 LYS A O 1
ATOM 416 N N . ILE A 1 54 ? 31.171 -15.531 -6.846 1.00 58.24 54 ILE A N 1
ATOM 417 C CA . ILE A 1 54 ? 31.439 -14.956 -8.149 1.00 56.85 54 ILE A CA 1
ATOM 418 C C . ILE A 1 54 ? 32.169 -13.631 -8.027 1.00 60.82 54 ILE A C 1
ATOM 419 O O . ILE A 1 54 ? 33.134 -13.380 -8.733 1.00 63.53 54 ILE A O 1
ATOM 424 N N . LEU A 1 55 ? 31.704 -12.788 -7.117 1.00 58.72 55 LEU A N 1
ATOM 425 C CA . LEU A 1 55 ? 32.285 -11.466 -6.953 1.00 55.03 55 LEU A CA 1
ATOM 426 C C . LEU A 1 55 ? 33.721 -11.527 -6.477 1.00 61.76 55 LEU A C 1
ATOM 427 O O . LEU A 1 55 ? 34.587 -10.848 -6.994 1.00 61.32 55 LEU A O 1
ATOM 432 N N . PHE A 1 56 ? 33.966 -12.365 -5.486 1.00 58.74 56 PHE A N 1
ATOM 433 C CA . PHE A 1 56 ? 35.299 -12.519 -4.937 1.00 62.12 56 PHE A CA 1
ATOM 434 C C . PHE A 1 56 ? 36.275 -13.139 -5.928 1.00 67.63 56 PHE A C 1
ATOM 435 O O . PHE A 1 56 ? 37.440 -12.765 -5.978 1.00 65.07 56 PHE A O 1
ATOM 443 N N . SER A 1 57 ? 35.795 -14.090 -6.715 1.00 64.21 57 SER A N 1
ATOM 444 C CA . SER A 1 57 ? 36.642 -14.702 -7.714 1.00 63.45 57 SER A CA 1
ATOM 445 C C . SER A 1 57 ? 37.102 -13.644 -8.694 1.00 65.85 57 SER A C 1
ATOM 446 O O . SER A 1 57 ? 38.258 -13.610 -9.070 1.00 63.95 57 SER A O 1
ATOM 449 N N . GLU A 1 58 ? 36.183 -12.788 -9.116 1.00 67.68 58 GLU A N 1
ATOM 450 C CA . GLU A 1 58 ? 36.520 -11.680 -9.998 1.00 69.83 58 GLU A CA 1
ATOM 451 C C . GLU A 1 58 ? 37.402 -10.590 -9.392 1.00 74.10 58 GLU A C 1
ATOM 452 O O . GLU A 1 58 ? 38.308 -10.102 -10.053 1.00 78.98 58 GLU A O 1
ATOM 458 N N . ARG A 1 59 ? 37.124 -10.189 -8.155 1.00 70.23 59 ARG A N 1
ATOM 459 C CA . ARG A 1 59 ? 37.839 -9.062 -7.563 1.00 67.89 59 ARG A CA 1
ATOM 460 C C . ARG A 1 59 ? 38.655 -9.320 -6.295 1.00 72.36 59 ARG A C 1
ATOM 461 O O . ARG A 1 59 ? 39.441 -8.474 -5.897 1.00 77.02 59 ARG A O 1
ATOM 469 N N . PHE A 1 60 ? 38.451 -10.456 -5.642 1.00 68.98 60 PHE A N 1
ATOM 470 C CA . PHE A 1 60 ? 39.212 -10.779 -4.439 1.00 66.71 60 PHE A CA 1
ATOM 471 C C . PHE A 1 60 ? 39.626 -12.247 -4.415 1.00 68.67 60 PHE A C 1
ATOM 472 O O . PHE A 1 60 ? 39.141 -13.019 -3.593 1.00 64.37 60 PHE A O 1
ATOM 480 N N . PRO A 1 61 ? 40.576 -12.626 -5.378 1.00 70.34 61 PRO A N 1
ATOM 481 C CA . PRO A 1 61 ? 40.828 -14.079 -5.417 1.00 66.92 61 PRO A CA 1
ATOM 482 C C . PRO A 1 61 ? 41.451 -14.677 -4.162 1.00 65.18 61 PRO A C 1
ATOM 483 O O . PRO A 1 61 ? 41.114 -15.789 -3.789 1.00 65.57 61 PRO A O 1
ATOM 487 N N . GLU A 1 62 ? 42.382 -13.959 -3.554 1.00 68.30 62 GLU A N 1
ATOM 488 C CA . GLU A 1 62 ? 43.099 -14.443 -2.379 1.00 71.94 62 GLU A CA 1
ATOM 489 C C . GLU A 1 62 ? 42.195 -14.668 -1.163 1.00 63.82 62 GLU A C 1
ATOM 490 O O . GLU A 1 62 ? 42.467 -15.530 -0.340 1.00 63.28 62 GLU A O 1
ATOM 496 N N . LEU A 1 63 ? 41.145 -13.869 -1.038 1.00 58.14 63 LEU A N 1
ATOM 497 C CA . LEU A 1 63 ? 40.250 -13.958 0.110 1.00 59.80 63 LEU A CA 1
ATOM 498 C C . LEU A 1 63 ? 39.599 -15.327 0.203 1.00 58.09 63 LEU A C 1
ATOM 499 O O . LEU A 1 63 ? 39.178 -15.891 -0.793 1.00 57.58 63 LEU A O 1
ATOM 504 N N . ASP A 1 64 ? 39.519 -15.856 1.414 1.00 55.35 64 ASP A N 1
ATOM 505 C CA . ASP A 1 64 ? 38.878 -17.150 1.550 1.00 55.33 64 ASP A CA 1
ATOM 506 C C . ASP A 1 64 ? 37.483 -16.902 2.098 1.00 57.03 64 ASP A C 1
ATOM 507 O O . ASP A 1 64 ? 37.315 -16.532 3.254 1.00 51.17 64 ASP A O 1
ATOM 512 N N . PHE A 1 65 ? 36.528 -17.237 1.241 1.00 51.82 65 PHE A N 1
ATOM 513 C CA . PHE A 1 65 ? 35.140 -16.873 1.486 1.00 49.50 65 PHE A CA 1
ATOM 514 C C . PHE A 1 65 ? 34.291 -18.127 1.641 1.00 52.64 65 PHE A C 1
ATOM 515 O O . PHE A 1 65 ? 34.499 -19.122 0.939 1.00 49.29 65 PHE A O 1
ATOM 523 N N . SER A 1 66 ? 33.333 -18.073 2.563 1.00 45.15 66 SER A N 1
ATOM 524 C CA . SER A 1 66 ? 32.424 -19.190 2.783 1.00 46.82 66 SER A CA 1
ATOM 525 C C . SER A 1 66 ? 31.161 -18.670 3.452 1.00 50.21 66 SER A C 1
ATOM 526 O O . SER A 1 66 ? 31.160 -17.610 4.083 1.00 47.54 66 SER A O 1
ATOM 529 N N . TYR A 1 67 ? 30.079 -19.429 3.293 1.00 41.66 67 TYR A N 1
ATOM 530 C CA . TYR A 1 67 ? 28.829 -19.166 3.988 1.00 48.09 67 TYR A CA 1
ATOM 531 C C . TYR A 1 67 ? 28.329 -20.465 4.600 1.00 44.46 67 TYR A C 1
ATOM 532 O O . TYR A 1 67 ? 28.455 -21.534 3.996 1.00 44.75 67 TYR A O 1
ATOM 541 N N . THR A 1 68 ? 27.768 -20.369 5.804 1.00 45.47 68 THR A N 1
ATOM 542 C CA . THR A 1 68 ? 27.413 -21.559 6.560 1.00 41.63 68 THR A CA 1
ATOM 543 C C . THR A 1 68 ? 26.273 -21.249 7.517 1.00 45.95 68 THR A C 1
ATOM 544 O O . THR A 1 68 ? 25.965 -20.088 7.800 1.00 45.55 68 THR A O 1
ATOM 548 N N . THR A 1 69 ? 25.645 -22.318 8.009 1.00 45.92 69 THR A N 1
ATOM 549 C CA . THR A 1 69 ? 24.678 -22.243 9.098 1.00 45.79 69 THR A CA 1
ATOM 550 C C . THR A 1 69 ? 25.177 -22.984 10.333 1.00 46.65 69 THR A C 1
ATOM 551 O O . THR A 1 69 ? 24.381 -23.347 11.204 1.00 47.79 69 THR A O 1
ATOM 555 N N . ASP A 1 70 ? 26.487 -23.219 10.417 1.00 44.04 70 ASP A N 1
ATOM 556 C CA . ASP A 1 70 ? 27.104 -23.920 11.533 1.00 48.19 70 ASP A CA 1
ATOM 557 C C . ASP A 1 70 ? 27.859 -22.922 12.396 1.00 53.04 70 ASP A C 1
ATOM 558 O O . ASP A 1 70 ? 28.776 -22.252 11.895 1.00 47.88 70 ASP A O 1
ATOM 563 N N . PRO A 1 71 ? 27.515 -22.781 13.680 1.00 51.17 71 PRO A N 1
ATOM 564 C CA . PRO A 1 71 ? 28.213 -21.785 14.515 1.00 50.04 71 PRO A CA 1
ATOM 565 C C . PRO A 1 71 ? 29.698 -22.057 14.675 1.00 52.12 71 PRO A C 1
ATOM 566 O O . PRO A 1 71 ? 30.490 -21.110 14.754 1.00 57.92 71 PRO A O 1
ATOM 570 N N . ALA A 1 72 ? 30.101 -23.329 14.728 1.00 53.78 72 ALA A N 1
ATOM 571 C CA . ALA A 1 72 ? 31.512 -23.655 14.912 1.00 51.98 72 ALA A CA 1
ATOM 572 C C . ALA A 1 72 ? 32.345 -23.173 13.730 1.00 51.51 72 ALA A C 1
ATOM 573 O O . ALA A 1 72 ? 33.420 -22.589 13.910 1.00 53.78 72 ALA A O 1
ATOM 575 N N . GLU A 1 73 ? 31.860 -23.409 12.509 1.00 49.85 73 GLU A N 1
ATOM 576 C CA . GLU A 1 73 ? 32.577 -22.946 11.325 1.00 49.30 73 GLU A CA 1
ATOM 577 C C . GLU A 1 73 ? 32.646 -21.426 11.268 1.00 48.65 73 GLU A C 1
ATOM 578 O O . GLU A 1 73 ? 33.611 -20.868 10.733 1.00 50.22 73 GLU A O 1
ATOM 584 N N . ALA A 1 74 ? 31.641 -20.742 11.815 1.00 49.57 74 ALA A N 1
ATOM 585 C CA . ALA A 1 74 ? 31.547 -19.297 11.645 1.00 47.06 74 ALA A CA 1
ATOM 586 C C . ALA A 1 74 ? 32.388 -18.537 12.664 1.00 42.74 74 ALA A C 1
ATOM 587 O O . ALA A 1 74 ? 33.060 -17.563 12.309 1.00 42.59 74 ALA A O 1
ATOM 589 N N . TYR A 1 75 ? 32.374 -18.967 13.924 1.00 40.89 75 TYR A N 1
ATOM 590 C CA . TYR A 1 75 ? 32.889 -18.159 15.022 1.00 44.64 75 TYR A CA 1
ATOM 591 C C . TYR A 1 75 ? 34.284 -18.562 15.484 1.00 43.17 75 TYR A C 1
ATOM 592 O O . TYR A 1 75 ? 34.829 -17.916 16.385 1.00 45.83 75 TYR A O 1
ATOM 601 N N . LYS A 1 76 ? 34.879 -19.597 14.901 1.00 43.71 76 LYS A N 1
ATOM 602 C CA . LYS A 1 76 ? 36.186 -20.057 15.351 1.00 48.79 76 LYS A CA 1
ATOM 603 C C . LYS A 1 76 ? 37.290 -19.182 14.770 1.00 46.50 76 LYS A C 1
ATOM 604 O O . LYS A 1 76 ? 37.342 -18.955 13.556 1.00 44.70 76 LYS A O 1
ATOM 610 N N . ASP A 1 77 ? 38.170 -18.691 15.645 1.00 48.80 77 ASP A N 1
ATOM 611 C CA . ASP A 1 77 ? 39.339 -17.898 15.260 1.00 50.59 77 ASP A CA 1
ATOM 612 C C . ASP A 1 77 ? 38.931 -16.672 14.439 1.00 52.68 77 ASP A C 1
ATOM 613 O O . ASP A 1 77 ? 39.356 -16.478 13.298 1.00 51.06 77 ASP A O 1
ATOM 626 N N . ASP A 1 79 ? 38.459 -12.355 14.302 1.00 40.60 79 ASP A N 1
ATOM 627 C CA . ASP A 1 79 ? 38.875 -11.070 14.850 1.00 45.35 79 ASP A CA 1
ATOM 628 C C . ASP A 1 79 ? 37.708 -10.101 14.980 1.00 44.77 79 ASP A C 1
ATOM 629 O O . ASP A 1 79 ? 37.655 -9.319 15.935 1.00 41.06 79 ASP A O 1
ATOM 634 N N . PHE A 1 80 ? 36.768 -10.142 14.038 1.00 40.06 80 PHE A N 1
ATOM 635 C CA . PHE A 1 80 ? 35.626 -9.241 14.035 1.00 42.39 80 PHE A CA 1
ATOM 636 C C . PHE A 1 80 ? 34.366 -10.015 13.683 1.00 40.72 80 PHE A C 1
ATOM 637 O O . PHE A 1 80 ? 34.383 -10.880 12.803 1.00 42.26 80 PHE A O 1
ATOM 645 N N . ILE A 1 81 ? 33.275 -9.695 14.375 1.00 40.54 81 ILE A N 1
ATOM 646 C CA . ILE A 1 81 ? 31.959 -10.254 14.090 1.00 38.21 81 ILE A CA 1
ATOM 647 C C . ILE A 1 81 ? 31.030 -9.098 13.749 1.00 37.80 81 ILE A C 1
ATOM 648 O O . ILE A 1 81 ? 30.770 -8.234 14.597 1.00 40.58 81 ILE A O 1
ATOM 653 N N . PHE A 1 82 ? 30.539 -9.077 12.512 1.00 36.07 82 PHE A N 1
ATOM 654 C CA . PHE A 1 82 ? 29.579 -8.075 12.058 1.00 34.88 82 PHE A CA 1
ATOM 655 C C . PHE A 1 82 ? 28.182 -8.669 12.206 1.00 41.54 82 PHE A C 1
ATOM 656 O O . PHE A 1 82 ? 27.828 -9.618 11.500 1.00 40.41 82 PHE A O 1
ATOM 672 N N . GLN A 1 84 ? 24.149 -8.356 11.901 1.00 40.47 84 GLN A N 1
ATOM 673 C CA . GLN A 1 84 ? 23.036 -7.653 11.269 1.00 42.27 84 GLN A CA 1
ATOM 674 C C . GLN A 1 84 ? 21.850 -8.600 11.097 1.00 41.87 84 GLN A C 1
ATOM 675 O O . GLN A 1 84 ? 21.246 -8.699 10.028 1.00 35.99 84 GLN A O 1
ATOM 689 N N . ARG A 1 86 ? 17.934 -9.954 11.912 1.00 39.22 86 ARG A N 1
ATOM 690 C CA . ARG A 1 86 ? 16.604 -9.409 12.181 1.00 37.10 86 ARG A CA 1
ATOM 691 C C . ARG A 1 86 ? 15.780 -10.541 12.786 1.00 38.70 86 ARG A C 1
ATOM 692 O O . ARG A 1 86 ? 15.254 -11.389 12.058 1.00 39.63 86 ARG A O 1
ATOM 700 N N . ALA A 1 87 ? 15.685 -10.557 14.115 1.00 38.99 87 ALA A N 1
ATOM 701 C CA . ALA A 1 87 ? 14.956 -11.611 14.810 1.00 42.34 87 ALA A CA 1
ATOM 702 C C . ALA A 1 87 ? 13.499 -11.621 14.373 1.00 35.27 87 ALA A C 1
ATOM 703 O O . ALA A 1 87 ? 12.770 -10.646 14.585 1.00 36.89 87 ALA A O 1
ATOM 705 N N . GLY A 1 88 ? 13.077 -12.726 13.760 1.00 37.90 88 GLY A N 1
ATOM 706 C CA . GLY A 1 88 ? 11.754 -12.831 13.188 1.00 37.26 88 GLY A CA 1
ATOM 707 C C . GLY A 1 88 ? 11.656 -12.404 11.740 1.00 42.96 88 GLY A C 1
ATOM 708 O O . GLY A 1 88 ? 10.655 -12.719 11.084 1.00 44.09 88 GLY A O 1
ATOM 709 N N . GLY A 1 89 ? 12.656 -11.696 11.223 1.00 35.95 89 GLY A N 1
ATOM 710 C CA . GLY A 1 89 ? 12.666 -11.299 9.829 1.00 37.91 89 GLY A CA 1
ATOM 711 C C . GLY A 1 89 ? 11.627 -10.236 9.513 1.00 41.24 89 GLY A C 1
ATOM 712 O O . GLY A 1 89 ? 10.883 -9.755 10.368 1.00 40.96 89 GLY A O 1
ATOM 713 N N . LEU A 1 90 ? 11.598 -9.862 8.236 1.00 38.81 90 LEU A N 1
ATOM 714 C CA . LEU A 1 90 ? 10.624 -8.880 7.775 1.00 38.36 90 LEU A CA 1
ATOM 715 C C . LEU A 1 90 ? 9.168 -9.319 7.939 1.00 37.15 90 LEU A C 1
ATOM 716 O O . LEU A 1 90 ? 8.320 -8.433 8.146 1.00 37.14 90 LEU A O 1
ATOM 721 N N . PRO A 1 91 ? 8.803 -10.607 7.838 1.00 40.56 91 PRO A N 1
ATOM 722 C CA . PRO A 1 91 ? 7.410 -10.977 8.148 1.00 42.22 91 PRO A CA 1
ATOM 723 C C . PRO A 1 91 ? 6.954 -10.549 9.533 1.00 38.04 91 PRO A C 1
ATOM 724 O O . PRO A 1 91 ? 5.786 -10.179 9.705 1.00 40.56 91 PRO A O 1
ATOM 736 N N . ARG A 1 93 ? 8.347 -8.001 11.253 1.00 35.69 93 ARG A N 1
ATOM 737 C CA . ARG A 1 93 ? 8.296 -6.543 11.194 1.00 42.04 93 ARG A CA 1
ATOM 738 C C . ARG A 1 93 ? 6.957 -6.075 10.641 1.00 35.98 93 ARG A C 1
ATOM 739 O O . ARG A 1 93 ? 6.418 -5.049 11.074 1.00 35.85 93 ARG A O 1
ATOM 747 N N . ARG A 1 94 ? 6.406 -6.822 9.683 1.00 38.81 94 ARG A N 1
ATOM 748 C CA . ARG A 1 94 ? 5.078 -6.521 9.161 1.00 40.92 94 ARG A CA 1
ATOM 749 C C . ARG A 1 94 ? 4.027 -6.608 10.262 1.00 38.18 94 ARG A C 1
ATOM 750 O O . ARG A 1 94 ? 3.161 -5.734 10.382 1.00 39.07 94 ARG A O 1
ATOM 758 N N . GLU A 1 95 ? 4.094 -7.662 11.081 1.00 35.71 95 GLU A N 1
ATOM 759 C CA . GLU A 1 95 ? 3.143 -7.812 12.178 1.00 38.08 95 GLU A CA 1
ATOM 760 C C . GLU A 1 95 ? 3.317 -6.710 13.216 1.00 41.76 95 GLU A C 1
ATOM 761 O O . GLU A 1 95 ? 2.333 -6.233 13.792 1.00 42.40 95 GLU A O 1
ATOM 767 N N . ASP A 1 96 ? 4.563 -6.299 13.471 1.00 37.17 96 ASP A N 1
ATOM 768 C CA . ASP A 1 96 ? 4.806 -5.193 14.391 1.00 41.30 96 ASP A CA 1
ATOM 769 C C . ASP A 1 96 ? 4.119 -3.920 13.912 1.00 39.11 96 ASP A C 1
ATOM 770 O O . ASP A 1 96 ? 3.494 -3.204 14.703 1.00 37.11 96 ASP A O 1
ATOM 775 N N . GLU A 1 97 ? 4.220 -3.626 12.616 1.00 38.99 97 GLU A N 1
ATOM 776 C CA . GLU A 1 97 ? 3.681 -2.377 12.093 1.00 39.49 97 GLU A CA 1
ATOM 777 C C . GLU A 1 97 ? 2.170 -2.448 11.906 1.00 39.03 97 GLU A C 1
ATOM 778 O O . GLU A 1 97 ? 1.459 -1.495 12.242 1.00 34.65 97 GLU A O 1
ATOM 784 N N . HIS A 1 98 ? 1.663 -3.567 11.382 1.00 38.20 98 HIS A N 1
ATOM 785 C CA . HIS A 1 98 ? 0.239 -3.664 11.073 1.00 40.32 98 HIS A CA 1
ATOM 786 C C . HIS A 1 98 ? -0.607 -3.628 12.340 1.00 38.90 98 HIS A C 1
ATOM 787 O O . HIS A 1 98 ? -1.580 -2.869 12.430 1.00 39.71 98 HIS A O 1
ATOM 794 N N . ILE A 1 99 ? -0.244 -4.439 13.334 1.00 38.31 99 ILE A N 1
ATOM 795 C CA . ILE A 1 99 ? -1.080 -4.584 14.522 1.00 38.73 99 ILE A CA 1
ATOM 796 C C . ILE A 1 99 ? -1.120 -3.286 15.320 1.00 36.95 99 ILE A C 1
ATOM 797 O O . ILE A 1 99 ? -2.170 -2.900 15.847 1.00 37.34 99 ILE A O 1
ATOM 802 N N . SER A 1 100 ? 0.014 -2.588 15.415 1.00 36.85 100 SER A N 1
ATOM 803 C CA . SER A 1 100 ? 0.033 -1.305 16.114 1.00 33.94 100 SER A CA 1
ATOM 804 C C . SER A 1 100 ? -0.871 -0.292 15.422 1.00 35.77 100 SER A C 1
ATOM 805 O O . SER A 1 100 ? -1.680 0.383 16.071 1.00 32.65 100 SER A O 1
ATOM 808 N N . LEU A 1 101 ? -0.752 -0.179 14.097 1.00 38.87 101 LEU A N 1
ATOM 809 C CA . LEU A 1 101 ? -1.558 0.790 13.362 1.00 36.03 101 LEU A CA 1
ATOM 810 C C . LEU A 1 101 ? -3.032 0.409 13.371 1.00 39.67 101 LEU A C 1
ATOM 811 O O . LEU A 1 101 ? -3.903 1.282 13.460 1.00 37.44 101 LEU A O 1
ATOM 816 N N . HIS A 1 102 ? -3.333 -0.890 13.282 1.00 37.60 102 HIS A N 1
ATOM 817 C CA . HIS A 1 102 ? -4.720 -1.334 13.345 1.00 42.26 102 HIS A CA 1
ATOM 818 C C . HIS A 1 102 ? -5.351 -1.057 14.703 1.00 43.04 102 HIS A C 1
ATOM 819 O O . HIS A 1 102 ? -6.581 -1.009 14.805 1.00 40.12 102 HIS A O 1
ATOM 826 N N . LEU A 1 103 ? -4.540 -0.870 15.744 1.00 43.57 103 LEU A N 1
ATOM 827 C CA . LEU A 1 103 ? -5.038 -0.617 17.089 1.00 39.29 103 LEU A CA 1
ATOM 828 C C . LEU A 1 103 ? -4.883 0.839 17.511 1.00 34.08 103 LEU A C 1
ATOM 829 O O . LEU A 1 103 ? -5.057 1.153 18.693 1.00 37.01 103 LEU A O 1
ATOM 834 N N . GLY A 1 104 ? -4.554 1.732 16.581 1.00 34.80 104 GLY A N 1
ATOM 835 C CA . GLY A 1 104 ? -4.579 3.154 16.855 1.00 34.81 104 GLY A CA 1
ATOM 836 C C . GLY A 1 104 ? -3.301 3.759 17.388 1.00 36.88 104 GLY A C 1
ATOM 837 O O . GLY A 1 104 ? -3.358 4.818 18.024 1.00 35.04 104 GLY A O 1
ATOM 838 N N . ARG A 1 105 ? -2.150 3.133 17.154 1.00 34.62 105 ARG A N 1
ATOM 839 C CA . ARG A 1 105 ? -0.872 3.697 17.565 1.00 34.61 105 ARG A CA 1
ATOM 840 C C . ARG A 1 105 ? 0.127 3.549 16.426 1.00 36.96 105 ARG A C 1
ATOM 841 O O . ARG A 1 105 ? -0.086 2.786 15.481 1.00 36.94 105 ARG A O 1
ATOM 849 N N . ILE A 1 106 ? 1.227 4.299 16.529 1.00 37.74 106 ILE A N 1
ATOM 850 C CA . ILE A 1 106 ? 2.248 4.272 15.489 1.00 36.57 106 ILE A CA 1
ATOM 851 C C . ILE A 1 106 ? 2.845 2.877 15.392 1.00 34.97 106 ILE A C 1
ATOM 852 O O . ILE A 1 106 ? 3.179 2.251 16.406 1.00 31.50 106 ILE A O 1
ATOM 857 N N . GLY A 1 107 ? 2.965 2.375 14.165 1.00 35.46 107 GLY A N 1
ATOM 858 C CA . GLY A 1 107 ? 3.657 1.128 13.914 1.00 35.84 107 GLY A CA 1
ATOM 859 C C . GLY A 1 107 ? 4.982 1.372 13.223 1.00 36.57 107 GLY A C 1
ATOM 860 O O . GLY A 1 107 ? 5.015 1.850 12.085 1.00 37.09 107 GLY A O 1
ATOM 861 N N . GLN A 1 108 ? 6.084 1.056 13.899 1.00 38.05 108 GLN A N 1
ATOM 862 C CA . GLN A 1 108 ? 7.405 1.364 13.374 1.00 34.57 108 GLN A CA 1
ATOM 863 C C . GLN A 1 108 ? 8.383 0.278 13.798 1.00 37.24 108 GLN A C 1
ATOM 864 O O . GLN A 1 108 ? 8.145 -0.462 14.756 1.00 38.04 108 GLN A O 1
ATOM 870 N N . GLU A 1 109 ? 9.500 0.204 13.070 1.00 36.38 109 GLU A N 1
ATOM 871 C CA . GLU A 1 109 ? 10.455 -0.885 13.258 1.00 39.39 109 GLU A CA 1
ATOM 872 C C . GLU A 1 109 ? 11.068 -0.863 14.655 1.00 39.96 109 GLU A C 1
ATOM 873 O O . GLU A 1 109 ? 11.139 -1.898 15.328 1.00 34.91 109 GLU A O 1
ATOM 879 N N . THR A 1 110 ? 11.527 0.305 15.107 1.00 32.58 110 THR A N 1
ATOM 880 C CA . THR A 1 110 ? 12.261 0.402 16.360 1.00 38.83 110 THR A CA 1
ATOM 881 C C . THR A 1 110 ? 11.614 1.299 17.405 1.00 39.19 110 THR A C 1
ATOM 882 O O . THR A 1 110 ? 12.100 1.335 18.542 1.00 38.25 110 THR A O 1
ATOM 886 N N . CYS A 1 111 ? 10.545 2.014 17.071 1.00 37.22 111 CYS A N 1
ATOM 887 C CA . CYS A 1 111 ? 9.914 2.946 17.993 1.00 36.17 111 CYS A CA 1
ATOM 888 C C . CYS A 1 111 ? 8.472 2.536 18.248 1.00 41.80 111 CYS A C 1
ATOM 889 O O . CYS A 1 111 ? 7.764 2.111 17.329 1.00 36.09 111 CYS A O 1
ATOM 892 N N . GLY A 1 112 ? 8.043 2.668 19.502 1.00 36.98 112 GLY A N 1
ATOM 893 C CA . GLY A 1 112 ? 6.666 2.375 19.848 1.00 40.05 112 GLY A CA 1
ATOM 894 C C . GLY A 1 112 ? 6.441 0.905 20.161 1.00 40.24 112 GLY A C 1
ATOM 895 O O . GLY A 1 112 ? 7.346 0.180 20.579 1.00 37.39 112 GLY A O 1
ATOM 896 N N . ALA A 1 113 ? 5.197 0.468 19.946 1.00 39.05 113 ALA A N 1
ATOM 897 C CA . ALA A 1 113 ? 4.828 -0.911 20.244 1.00 39.27 113 ALA A CA 1
ATOM 898 C C . ALA A 1 113 ? 5.551 -1.890 19.328 1.00 39.61 113 ALA A C 1
ATOM 899 O O . ALA A 1 113 ? 5.956 -2.974 19.764 1.00 30.02 113 ALA A O 1
ATOM 901 N N . GLY A 1 114 ? 5.719 -1.528 18.055 1.00 35.35 114 GLY A N 1
ATOM 902 C CA . GLY A 1 114 ? 6.421 -2.409 17.136 1.00 38.41 114 GLY A CA 1
ATOM 903 C C . GLY A 1 114 ? 7.889 -2.563 17.481 1.00 39.36 114 GLY A C 1
ATOM 904 O O . GLY A 1 114 ? 8.465 -3.642 17.317 1.00 43.69 114 GLY A O 1
ATOM 905 N N . GLY A 1 115 ? 8.515 -1.489 17.967 1.00 32.56 115 GLY A N 1
ATOM 906 C CA . GLY A 1 115 ? 9.920 -1.568 18.325 1.00 39.00 115 GLY A CA 1
ATOM 907 C C . GLY A 1 115 ? 10.168 -2.429 19.548 1.00 36.88 115 GLY A C 1
ATOM 908 O O . GLY A 1 115 ? 11.132 -3.198 19.592 1.00 36.02 115 GLY A O 1
ATOM 917 N N . ALA A 1 117 ? 8.221 -4.833 20.615 1.00 38.09 117 ALA A N 1
ATOM 918 C CA . ALA A 1 117 ? 7.973 -6.210 20.201 1.00 34.81 117 ALA A CA 1
ATOM 919 C C . ALA A 1 117 ? 9.184 -6.779 19.476 1.00 34.34 117 ALA A C 1
ATOM 920 O O . ALA A 1 117 ? 9.618 -7.904 19.752 1.00 34.42 117 ALA A O 1
ATOM 922 N N . TYR A 1 118 ? 9.737 -6.012 18.533 1.00 31.88 118 TYR A N 1
ATOM 923 C CA . TYR A 1 118 ? 10.999 -6.386 17.910 1.00 36.38 118 TYR A CA 1
ATOM 924 C C . TYR A 1 118 ? 12.116 -6.482 18.942 1.00 36.94 118 TYR A C 1
ATOM 925 O O . TYR A 1 118 ? 13.003 -7.334 18.822 1.00 34.98 118 TYR A O 1
ATOM 934 N N . GLY A 1 119 ? 12.079 -5.631 19.971 1.00 35.53 119 GLY A N 1
ATOM 935 C CA . GLY A 1 119 ? 13.110 -5.676 20.994 1.00 34.93 119 GLY A CA 1
ATOM 936 C C . GLY A 1 119 ? 13.098 -6.968 21.788 1.00 38.17 119 GLY A C 1
ATOM 937 O O . GLY A 1 119 ? 14.154 -7.524 22.101 1.00 32.88 119 GLY A O 1
ATOM 938 N N . LEU A 1 120 ? 11.905 -7.465 22.122 1.00 33.23 120 LEU A N 1
ATOM 939 C CA . LEU A 1 120 ? 11.814 -8.709 22.879 1.00 39.11 120 LEU A CA 1
ATOM 940 C C . LEU A 1 120 ? 12.312 -9.892 22.058 1.00 38.03 120 LEU A C 1
ATOM 941 O O . LEU A 1 120 ? 12.951 -10.803 22.598 1.00 38.83 120 LEU A O 1
ATOM 946 N N . ARG A 1 121 ? 12.032 -9.896 20.753 1.00 36.10 121 ARG A N 1
ATOM 947 C CA . ARG A 1 121 ? 12.572 -10.940 19.887 1.00 36.64 121 ARG A CA 1
ATOM 948 C C . ARG A 1 121 ? 14.089 -10.843 19.795 1.00 39.76 121 ARG A C 1
ATOM 949 O O . ARG A 1 121 ? 14.785 -11.865 19.796 1.00 36.23 121 ARG A O 1
ATOM 957 N N . SER A 1 122 ? 14.618 -9.620 19.717 1.00 33.89 122 SER A N 1
ATOM 958 C CA . SER A 1 122 ? 16.060 -9.446 19.583 1.00 38.10 122 SER A CA 1
ATOM 959 C C . SER A 1 122 ? 16.786 -9.814 20.871 1.00 35.19 122 SER A C 1
ATOM 960 O O . SER A 1 122 ? 17.885 -10.377 20.825 1.00 37.53 122 SER A O 1
ATOM 963 N N . CYS A 1 123 ? 16.190 -9.507 22.027 1.00 36.29 123 CYS A N 1
ATOM 964 C CA . CYS A 1 123 ? 16.809 -9.874 23.299 1.00 39.01 123 CYS A CA 1
ATOM 965 C C . CYS A 1 123 ? 17.066 -11.373 23.378 1.00 37.94 123 CYS A C 1
ATOM 966 O O . CYS A 1 123 ? 18.140 -11.806 23.811 1.00 38.93 123 CYS A O 1
ATOM 969 N N . VAL A 1 124 ? 16.090 -12.179 22.957 1.00 38.74 124 VAL A N 1
ATOM 970 C CA . VAL A 1 124 ? 16.234 -13.630 23.021 1.00 40.96 124 VAL A CA 1
ATOM 971 C C . VAL A 1 124 ? 17.323 -14.103 22.065 1.00 40.63 124 VAL A C 1
ATOM 972 O O . VAL A 1 124 ? 18.207 -14.881 22.440 1.00 41.96 124 VAL A O 1
ATOM 976 N N . ASP A 1 125 ? 17.282 -13.630 20.817 1.00 38.90 125 ASP A N 1
ATOM 977 C CA . ASP A 1 125 ? 18.182 -14.153 19.796 1.00 41.51 125 ASP A CA 1
ATOM 978 C C . ASP A 1 125 ? 19.584 -13.560 19.888 1.00 42.03 125 ASP A C 1
ATOM 979 O O . ASP A 1 125 ? 20.557 -14.240 19.541 1.00 41.24 125 ASP A O 1
ATOM 992 N N . ILE A 1 127 ? 21.221 -12.529 22.746 1.00 39.55 127 ILE A N 1
ATOM 993 C CA . ILE A 1 127 ? 21.903 -13.135 23.885 1.00 40.31 127 ILE A CA 1
ATOM 994 C C . ILE A 1 127 ? 22.281 -14.579 23.575 1.00 38.47 127 ILE A C 1
ATOM 995 O O . ILE A 1 127 ? 23.364 -15.048 23.949 1.00 41.25 127 ILE A O 1
ATOM 1000 N N . GLU A 1 128 ? 21.405 -15.300 22.871 1.00 41.27 128 GLU A N 1
ATOM 1001 C CA . GLU A 1 128 ? 21.729 -16.663 22.463 1.00 40.99 128 GLU A CA 1
ATOM 1002 C C . GLU A 1 128 ? 22.899 -16.683 21.487 1.00 42.28 128 GLU A C 1
ATOM 1003 O O . GLU A 1 128 ? 23.752 -17.577 21.545 1.00 40.83 128 GLU A O 1
ATOM 1009 N N . SER A 1 129 ? 22.962 -15.699 20.588 1.00 39.78 129 SER A N 1
ATOM 1010 C CA . SER A 1 129 ? 24.005 -15.696 19.568 1.00 40.49 129 SER A CA 1
ATOM 1011 C C . SER A 1 129 ? 25.360 -15.314 20.152 1.00 39.50 129 SER A C 1
ATOM 1012 O O . SER A 1 129 ? 26.384 -15.907 19.792 1.00 40.37 129 SER A O 1
ATOM 1015 N N . ILE A 1 130 ? 25.391 -14.324 21.047 1.00 36.87 130 ILE A N 1
ATOM 1016 C CA . ILE A 1 130 ? 26.659 -13.899 21.634 1.00 40.52 130 ILE A CA 1
ATOM 1017 C C . ILE A 1 130 ? 27.260 -15.018 22.475 1.00 39.51 130 ILE A C 1
ATOM 1018 O O . ILE A 1 130 ? 28.480 -15.223 22.479 1.00 37.56 130 ILE A O 1
ATOM 1023 N N . HIS A 1 131 ? 26.416 -15.763 23.197 1.00 39.35 131 HIS A N 1
ATOM 1024 C CA . HIS A 1 131 ? 26.913 -16.886 23.986 1.00 39.97 131 HIS A CA 1
ATOM 1025 C C . HIS A 1 131 ? 27.601 -17.917 23.101 1.00 43.05 131 HIS A C 1
ATOM 1026 O O . HIS A 1 131 ? 28.626 -18.491 23.485 1.00 40.57 131 HIS A O 1
ATOM 1033 N N . GLN A 1 132 ? 27.040 -18.162 21.927 1.00 41.06 132 GLN A N 1
ATOM 1034 C CA . GLN A 1 132 ? 27.672 -19.069 20.988 1.00 41.62 132 GLN A CA 1
ATOM 1035 C C . GLN A 1 132 ? 29.011 -18.540 20.515 1.00 44.48 132 GLN A C 1
ATOM 1036 O O . GLN A 1 132 ? 29.981 -19.279 20.456 1.00 44.54 132 GLN A O 1
ATOM 1042 N N . ILE A 1 133 ? 29.061 -17.250 20.207 1.00 39.63 133 ILE A N 1
ATOM 1043 C CA . ILE A 1 133 ? 30.271 -16.625 19.702 1.00 40.58 133 ILE A CA 1
ATOM 1044 C C . ILE A 1 133 ? 31.382 -16.694 20.736 1.00 42.60 133 ILE A C 1
ATOM 1045 O O . ILE A 1 133 ? 32.511 -16.997 20.414 1.00 39.67 133 ILE A O 1
ATOM 1050 N N . ARG A 1 134 ? 31.032 -16.420 21.983 1.00 37.84 134 ARG A N 1
ATOM 1051 C CA . ARG A 1 134 ? 31.985 -16.407 23.076 1.00 35.58 134 ARG A CA 1
ATOM 1052 C C . ARG A 1 134 ? 32.517 -17.799 23.388 1.00 41.91 134 ARG A C 1
ATOM 1053 O O . ARG A 1 134 ? 33.560 -17.950 24.003 1.00 39.10 134 ARG A O 1
ATOM 1061 N N . GLN A 1 135 ? 31.757 -18.808 22.988 1.00 40.83 135 GLN A N 1
ATOM 1062 C CA . GLN A 1 135 ? 32.175 -20.197 23.087 1.00 44.03 135 GLN A CA 1
ATOM 1063 C C . GLN A 1 135 ? 33.413 -20.495 22.232 1.00 46.50 135 GLN A C 1
ATOM 1064 O O . GLN A 1 135 ? 34.232 -21.322 22.595 1.00 45.58 135 GLN A O 1
ATOM 1070 N N . TYR A 1 136 ? 33.500 -19.874 21.064 1.00 43.81 136 TYR A N 1
ATOM 1071 C CA . TYR A 1 136 ? 34.631 -20.083 20.169 1.00 42.57 136 TYR A CA 1
ATOM 1072 C C . TYR A 1 136 ? 35.709 -18.994 20.128 1.00 49.20 136 TYR A C 1
ATOM 1073 O O . TYR A 1 136 ? 36.891 -19.296 20.127 1.00 47.13 136 TYR A O 1
ATOM 1082 N N . SER A 1 137 ? 35.300 -17.734 20.083 1.00 46.32 137 SER A N 1
ATOM 1083 C CA . SER A 1 137 ? 36.239 -16.624 20.003 1.00 40.65 137 SER A CA 1
ATOM 1084 C C . SER A 1 137 ? 35.935 -15.569 21.059 1.00 42.27 137 SER A C 1
ATOM 1085 O O . SER A 1 137 ? 35.313 -14.556 20.780 1.00 40.47 137 SER A O 1
ATOM 1088 N N . PRO A 1 138 ? 36.434 -15.859 22.336 1.00 44.17 138 PRO A N 1
ATOM 1089 C CA . PRO A 1 138 ? 36.024 -14.887 23.364 1.00 39.83 138 PRO A CA 1
ATOM 1090 C C . PRO A 1 138 ? 36.503 -13.454 23.151 1.00 46.31 138 PRO A C 1
ATOM 1091 O O . PRO A 1 138 ? 35.861 -12.540 23.636 1.00 41.72 138 PRO A O 1
ATOM 1095 N N . ASN A 1 139 ? 37.639 -13.269 22.500 1.00 42.62 139 ASN A N 1
ATOM 1096 C CA . ASN A 1 139 ? 38.209 -11.941 22.338 1.00 46.36 139 ASN A CA 1
ATOM 1097 C C . ASN A 1 139 ? 37.896 -11.206 21.030 1.00 47.19 139 ASN A C 1
ATOM 1098 O O . ASN A 1 139 ? 38.457 -10.156 20.767 1.00 44.33 139 ASN A O 1
ATOM 1103 N N . ALA A 1 140 ? 37.016 -11.758 20.207 1.00 41.75 140 ALA A N 1
ATOM 1104 C CA . ALA A 1 140 ? 36.667 -11.100 18.957 1.00 41.23 140 ALA A CA 1
ATOM 1105 C C . ALA A 1 140 ? 35.862 -9.838 19.237 1.00 40.58 140 ALA A C 1
ATOM 1106 O O . ALA A 1 140 ? 35.050 -9.793 20.166 1.00 38.70 140 ALA A O 1
ATOM 1108 N N . TRP A 1 141 ? 36.098 -8.804 18.435 1.00 41.11 141 TRP A N 1
ATOM 1109 C CA . TRP A 1 141 ? 35.329 -7.571 18.542 1.00 41.12 141 TRP A CA 1
ATOM 1110 C C . TRP A 1 141 ? 33.979 -7.763 17.863 1.00 37.46 141 TRP A C 1
ATOM 1111 O O . TRP A 1 141 ? 33.917 -8.096 16.674 1.00 40.61 141 TRP A O 1
ATOM 1122 N N . ILE A 1 142 ? 32.903 -7.558 18.613 1.00 39.62 142 ILE A N 1
ATOM 1123 C CA . ILE A 1 142 ? 31.547 -7.745 18.114 1.00 36.02 142 ILE A CA 1
ATOM 1124 C C . ILE A 1 142 ? 30.967 -6.371 17.807 1.00 35.89 142 ILE A C 1
ATOM 1125 O O . ILE A 1 142 ? 30.691 -5.582 18.718 1.00 38.20 142 ILE A O 1
ATOM 1130 N N . LEU A 1 143 ? 30.793 -6.079 16.521 1.00 33.66 143 LEU A N 1
ATOM 1131 C CA . LEU A 1 143 ? 30.168 -4.844 16.063 1.00 33.98 143 LEU A CA 1
ATOM 1132 C C . LEU A 1 143 ? 28.744 -5.165 15.630 1.00 37.76 143 LEU A C 1
ATOM 1133 O O . LEU A 1 143 ? 28.538 -5.961 14.707 1.00 35.94 143 LEU A O 1
ATOM 1138 N N . ASN A 1 144 ? 27.767 -4.550 16.290 1.00 36.47 144 ASN A N 1
ATOM 1139 C CA . ASN A 1 144 ? 26.368 -4.930 16.143 1.00 35.57 144 ASN A CA 1
ATOM 1140 C C . ASN A 1 144 ? 25.572 -3.808 15.489 1.00 39.82 144 ASN A C 1
ATOM 1141 O O . ASN A 1 144 ? 25.550 -2.679 15.993 1.00 34.99 144 ASN A O 1
ATOM 1146 N N . TYR A 1 145 ? 24.855 -4.121 14.435 1.00 39.01 145 TYR A N 1
ATOM 1147 C CA . TYR A 1 145 ? 23.931 -3.204 13.826 1.00 37.62 145 TYR A CA 1
ATOM 1148 C C . TYR A 1 145 ? 22.510 -3.609 14.212 1.00 40.21 145 TYR A C 1
ATOM 1149 O O . TYR A 1 145 ? 21.592 -2.833 14.073 1.00 41.85 145 TYR A O 1
ATOM 1158 N N . SER A 1 146 ? 22.341 -4.832 14.702 1.00 40.02 146 SER A N 1
ATOM 1159 C CA . SER A 1 146 ? 21.015 -5.417 14.861 1.00 33.58 146 SER A CA 1
ATOM 1160 C C . SER A 1 146 ? 20.120 -4.607 15.787 1.00 40.86 146 SER A C 1
ATOM 1161 O O . SER A 1 146 ? 20.502 -4.270 16.891 1.00 33.82 146 SER A O 1
ATOM 1164 N N . ASN A 1 147 ? 18.907 -4.342 15.323 1.00 37.62 147 ASN A N 1
ATOM 1165 C CA . ASN A 1 147 ? 17.940 -3.510 16.030 1.00 36.41 147 ASN A CA 1
ATOM 1166 C C . ASN A 1 147 ? 16.952 -4.310 16.891 1.00 40.20 147 ASN A C 1
ATOM 1167 O O . ASN A 1 147 ? 16.864 -5.509 16.709 1.00 38.03 147 ASN A O 1
ATOM 1172 N N . PRO A 1 148 ? 16.253 -3.651 17.803 1.00 36.75 148 PRO A N 1
ATOM 1173 C CA . PRO A 1 148 ? 16.417 -2.219 18.062 1.00 34.93 148 PRO A CA 1
ATOM 1174 C C . PRO A 1 148 ? 17.597 -1.957 18.976 1.00 39.69 148 PRO A C 1
ATOM 1175 O O . PRO A 1 148 ? 17.660 -2.507 20.056 1.00 35.48 148 PRO A O 1
ATOM 1179 N N . ALA A 1 149 ? 18.512 -1.118 18.530 1.00 34.90 149 ALA A N 1
ATOM 1180 C CA . ALA A 1 149 ? 19.809 -0.977 19.155 1.00 38.22 149 ALA A CA 1
ATOM 1181 C C . ALA A 1 149 ? 19.744 -0.551 20.615 1.00 36.61 149 ALA A C 1
ATOM 1182 O O . ALA A 1 149 ? 20.510 -1.030 21.426 1.00 35.57 149 ALA A O 1
ATOM 1184 N N . ALA A 1 150 ? 18.843 0.357 20.947 1.00 35.71 150 ALA A N 1
ATOM 1185 C CA . ALA A 1 150 ? 18.740 0.827 22.324 1.00 44.30 150 ALA A CA 1
ATOM 1186 C C . ALA A 1 150 ? 18.351 -0.291 23.280 1.00 44.04 150 ALA A C 1
ATOM 1187 O O . ALA A 1 150 ? 18.880 -0.388 24.374 1.00 37.39 150 ALA A O 1
ATOM 1189 N N . ILE A 1 151 ? 17.424 -1.136 22.858 1.00 37.08 151 ILE A N 1
ATOM 1190 C CA . ILE A 1 151 ? 16.973 -2.229 23.714 1.00 33.51 151 ILE A CA 1
ATOM 1191 C C . ILE A 1 151 ? 18.022 -3.333 23.769 1.00 34.18 151 ILE A C 1
ATOM 1192 O O . ILE A 1 151 ? 18.266 -3.923 24.829 1.00 32.37 151 ILE A O 1
ATOM 1197 N N . VAL A 1 152 ? 18.663 -3.625 22.634 1.00 32.34 152 VAL A N 1
ATOM 1198 C CA . VAL A 1 152 ? 19.674 -4.679 22.600 1.00 31.10 152 VAL A CA 1
ATOM 1199 C C . VAL A 1 152 ? 20.861 -4.311 23.482 1.00 33.78 152 VAL A C 1
ATOM 1200 O O . VAL A 1 152 ? 21.380 -5.149 24.230 1.00 30.77 152 VAL A O 1
ATOM 1204 N N . ALA A 1 153 ? 21.303 -3.052 23.417 1.00 34.57 153 ALA A N 1
ATOM 1205 C CA . ALA A 1 153 ? 22.444 -2.626 24.223 1.00 33.30 153 ALA A CA 1
ATOM 1206 C C . ALA A 1 153 ? 22.144 -2.735 25.712 1.00 31.99 153 ALA A C 1
ATOM 1207 O O . ALA A 1 153 ? 23.019 -3.104 26.505 1.00 35.08 153 ALA A O 1
ATOM 1209 N N . GLU A 1 154 ? 20.910 -2.418 26.112 1.00 33.63 154 GLU A N 1
ATOM 1210 C CA . GLU A 1 154 ? 20.545 -2.519 27.521 1.00 33.78 154 GLU A CA 1
ATOM 1211 C C . GLU A 1 154 ? 20.531 -3.970 27.986 1.00 35.31 154 GLU A C 1
ATOM 1212 O O . GLU A 1 154 ? 21.000 -4.279 29.088 1.00 32.09 154 GLU A O 1
ATOM 1218 N N . ALA A 1 155 ? 20.007 -4.876 27.157 1.00 34.26 155 ALA A N 1
ATOM 1219 C CA . ALA A 1 155 ? 19.989 -6.288 27.527 1.00 35.53 155 ALA A CA 1
ATOM 1220 C C . ALA A 1 155 ? 21.396 -6.874 27.546 1.00 35.09 155 ALA A C 1
ATOM 1221 O O . ALA A 1 155 ? 21.719 -7.696 28.412 1.00 35.55 155 ALA A O 1
ATOM 1223 N N . LEU A 1 156 ? 22.246 -6.465 26.601 1.00 34.99 156 LEU A N 1
ATOM 1224 C CA . LEU A 1 156 ? 23.615 -6.969 26.574 1.00 35.38 156 LEU A CA 1
ATOM 1225 C C . LEU A 1 156 ? 24.447 -6.397 27.715 1.00 37.87 156 LEU A C 1
ATOM 1226 O O . LEU A 1 156 ? 25.417 -7.029 28.149 1.00 38.18 156 LEU A O 1
ATOM 1231 N N . ARG A 1 157 ? 24.088 -5.209 28.207 1.00 35.03 157 ARG A N 1
ATOM 1232 C CA . ARG A 1 157 ? 24.771 -4.653 29.371 1.00 35.31 157 ARG A CA 1
ATOM 1233 C C . ARG A 1 157 ? 24.578 -5.540 30.594 1.00 39.94 157 ARG A C 1
ATOM 1234 O O . ARG A 1 157 ? 25.507 -5.730 31.388 1.00 33.86 157 ARG A O 1
ATOM 1242 N N . ARG A 1 158 ? 23.378 -6.101 30.757 1.00 34.19 158 ARG A N 1
ATOM 1243 C CA . ARG A 1 158 ? 23.106 -6.961 31.902 1.00 33.52 158 ARG A CA 1
ATOM 1244 C C . ARG A 1 158 ? 23.675 -8.361 31.706 1.00 36.34 158 ARG A C 1
ATOM 1245 O O . ARG A 1 158 ? 24.220 -8.949 32.647 1.00 41.23 158 ARG A O 1
ATOM 1253 N N . GLU A 1 159 ? 23.557 -8.910 30.495 1.00 35.58 159 GLU A N 1
ATOM 1254 C CA . GLU A 1 159 ? 23.973 -10.291 30.267 1.00 36.22 159 GLU A CA 1
ATOM 1255 C C . GLU A 1 159 ? 25.491 -10.425 30.267 1.00 39.52 159 GLU A C 1
ATOM 1256 O O . GLU A 1 159 ? 26.030 -11.425 30.755 1.00 39.44 159 GLU A O 1
ATOM 1262 N N . PHE A 1 160 ? 26.197 -9.435 29.726 1.00 34.29 160 PHE A N 1
ATOM 1263 C CA . PHE A 1 160 ? 27.655 -9.469 29.609 1.00 38.84 160 PHE A CA 1
ATOM 1264 C C . PHE A 1 160 ? 28.240 -8.215 30.245 1.00 38.35 160 PHE A C 1
ATOM 1265 O O . PHE A 1 160 ? 28.727 -7.315 29.550 1.00 40.32 160 PHE A O 1
ATOM 1273 N N . PRO A 1 161 ? 28.217 -8.128 31.578 1.00 39.89 161 PRO A N 1
ATOM 1274 C CA . PRO A 1 161 ? 28.705 -6.903 32.231 1.00 41.36 161 PRO A CA 1
ATOM 1275 C C . PRO A 1 161 ? 30.211 -6.734 32.151 1.00 42.73 161 PRO A C 1
ATOM 1276 O O . PRO A 1 161 ? 30.696 -5.597 32.212 1.00 45.56 161 PRO A O 1
ATOM 1280 N N . ASP A 1 162 ? 30.967 -7.822 32.014 1.00 43.46 162 ASP A N 1
ATOM 1281 C CA . ASP A 1 162 ? 32.421 -7.760 31.969 1.00 48.83 162 ASP A CA 1
ATOM 1282 C C . ASP A 1 162 ? 32.982 -7.889 30.559 1.00 48.73 162 ASP A C 1
ATOM 1283 O O . ASP A 1 162 ? 34.204 -7.846 30.388 1.00 52.03 162 ASP A O 1
ATOM 1288 N N . ASP A 1 163 ? 32.128 -8.045 29.550 1.00 43.88 163 ASP A N 1
ATOM 1289 C CA . ASP A 1 163 ? 32.584 -8.127 28.168 1.00 48.10 163 ASP A CA 1
ATOM 1290 C C . ASP A 1 163 ? 32.881 -6.724 27.652 1.00 49.41 163 ASP A C 1
ATOM 1291 O O . ASP A 1 163 ? 31.977 -5.888 27.554 1.00 45.75 163 ASP A O 1
ATOM 1296 N N . ASN A 1 164 ? 34.144 -6.469 27.318 1.00 42.25 164 ASN A N 1
ATOM 1297 C CA . ASN A 1 164 ? 34.588 -5.152 26.883 1.00 50.14 164 ASN A CA 1
ATOM 1298 C C . ASN A 1 164 ? 34.797 -5.063 25.377 1.00 46.75 164 ASN A C 1
ATOM 1299 O O . ASN A 1 164 ? 35.397 -4.093 24.903 1.00 45.55 164 ASN A O 1
ATOM 1304 N N . ARG A 1 165 ? 34.319 -6.043 24.614 1.00 39.72 165 ARG A N 1
ATOM 1305 C CA . ARG A 1 165 ? 34.494 -6.058 23.167 1.00 39.37 165 ARG A CA 1
ATOM 1306 C C . ARG A 1 165 ? 33.157 -6.236 22.461 1.00 39.36 165 ARG A C 1
ATOM 1307 O O . ARG A 1 165 ? 33.028 -7.014 21.511 1.00 35.36 165 ARG A O 1
ATOM 1315 N N . ILE A 1 166 ? 32.139 -5.512 22.923 1.00 39.74 166 ILE A N 1
ATOM 1316 C CA . ILE A 1 166 ? 30.836 -5.451 22.272 1.00 35.99 166 ILE A CA 1
ATOM 1317 C C . ILE A 1 166 ? 30.489 -3.985 22.060 1.00 37.09 166 ILE A C 1
ATOM 1318 O O . ILE A 1 166 ? 30.496 -3.199 23.014 1.00 32.53 166 ILE A O 1
ATOM 1323 N N . LEU A 1 167 ? 30.184 -3.617 20.817 1.00 33.28 167 LEU A N 1
ATOM 1324 C CA . LEU A 1 167 ? 29.858 -2.239 20.471 1.00 38.27 167 LEU A CA 1
ATOM 1325 C C . LEU A 1 167 ? 28.611 -2.219 19.600 1.00 37.03 167 LEU A C 1
ATOM 1326 O O . LEU A 1 167 ? 28.581 -2.853 18.540 1.00 35.49 167 LEU A O 1
ATOM 1331 N N . ASN A 1 168 ? 27.591 -1.493 20.046 1.00 33.83 168 ASN A N 1
ATOM 1332 C CA . ASN A 1 168 ? 26.377 -1.270 19.271 1.00 34.46 168 ASN A CA 1
ATOM 1333 C C . ASN A 1 168 ? 26.461 0.095 18.600 1.00 34.18 168 ASN A C 1
ATOM 1334 O O . ASN A 1 168 ? 26.819 1.087 19.246 1.00 34.49 168 ASN A O 1
ATOM 1339 N N . ILE A 1 169 ? 26.141 0.143 17.304 1.00 31.75 169 ILE A N 1
ATOM 1340 C CA . ILE A 1 169 ? 26.254 1.363 16.517 1.00 35.74 169 ILE A CA 1
ATOM 1341 C C . ILE A 1 169 ? 25.000 1.550 15.671 1.00 34.71 169 ILE A C 1
ATOM 1342 O O . ILE A 1 169 ? 24.248 0.609 15.407 1.00 34.39 169 ILE A O 1
ATOM 1347 N N . CYS A 1 170 ? 24.792 2.794 15.244 1.00 37.40 170 CYS A N 1
ATOM 1348 C CA . CYS A 1 170 ? 23.685 3.174 14.378 1.00 38.37 170 CYS A CA 1
ATOM 1349 C C . CYS A 1 170 ? 24.181 4.189 13.363 1.00 42.31 170 CYS A C 1
ATOM 1350 O O . CYS A 1 170 ? 25.002 5.050 13.694 1.00 37.77 170 CYS A O 1
ATOM 1353 N N . ASP A 1 171 ? 23.674 4.094 12.134 1.00 45.54 171 ASP A N 1
ATOM 1354 C CA . ASP A 1 171 ? 24.136 4.957 11.055 1.00 43.28 171 ASP A CA 1
ATOM 1355 C C . ASP A 1 171 ? 23.287 6.210 10.885 1.00 41.82 171 ASP A C 1
ATOM 1356 O O . ASP A 1 171 ? 23.569 7.009 9.987 1.00 41.60 171 ASP A O 1
ATOM 1361 N N . GLN A 1 172 ? 22.274 6.413 11.734 1.00 39.46 172 GLN A N 1
ATOM 1362 C CA . GLN A 1 172 ? 21.430 7.598 11.593 1.00 36.35 172 GLN A CA 1
ATOM 1363 C C . GLN A 1 172 ? 22.182 8.888 11.900 1.00 42.70 172 GLN A C 1
ATOM 1364 O O . GLN A 1 172 ? 22.042 9.852 11.127 1.00 40.93 172 GLN A O 1
ATOM 1370 N N . PRO A 1 173 ? 22.973 8.993 12.979 1.00 38.21 173 PRO A N 1
ATOM 1371 C CA . PRO A 1 173 ? 23.713 10.249 13.200 1.00 40.49 173 PRO A CA 1
ATOM 1372 C C . PRO A 1 173 ? 24.645 10.619 12.058 1.00 39.80 173 PRO A C 1
ATOM 1373 O O . PRO A 1 173 ? 24.754 11.805 11.721 1.00 37.16 173 PRO A O 1
ATOM 1377 N N . GLU A 1 174 ? 25.323 9.643 11.447 1.00 37.98 174 GLU A N 1
ATOM 1378 C CA . GLU A 1 174 ? 26.190 9.961 10.316 1.00 42.57 174 GLU A CA 1
ATOM 1379 C C . GLU A 1 174 ? 25.376 10.352 9.088 1.00 45.85 174 GLU A C 1
ATOM 1380 O O . GLU A 1 174 ? 25.769 11.255 8.339 1.00 41.82 174 GLU A O 1
ATOM 1386 N N . ASN A 1 175 ? 24.240 9.684 8.864 1.00 38.18 175 ASN A N 1
ATOM 1387 C CA . ASN A 1 175 ? 23.407 10.015 7.712 1.00 43.49 175 ASN A CA 1
ATOM 1388 C C . ASN A 1 175 ? 22.877 11.440 7.795 1.00 42.88 175 ASN A C 1
ATOM 1389 O O . ASN A 1 175 ? 22.671 12.087 6.762 1.00 44.81 175 ASN A O 1
ATOM 1394 N N . ILE A 1 176 ? 22.652 11.945 9.009 1.00 41.23 176 ILE A N 1
ATOM 1395 C CA . ILE A 1 176 ? 22.253 13.339 9.167 1.00 41.24 176 ILE A CA 1
ATOM 1396 C C . ILE A 1 176 ? 23.412 14.265 8.819 1.00 44.94 176 ILE A C 1
ATOM 1397 O O . ILE A 1 176 ? 23.224 15.303 8.173 1.00 40.81 176 ILE A O 1
ATOM 1410 N N . ARG A 1 178 ? 25.751 13.501 6.752 1.00 40.66 178 ARG A N 1
ATOM 1411 C CA . ARG A 1 178 ? 25.819 13.410 5.297 1.00 45.01 178 ARG A CA 1
ATOM 1412 C C . ARG A 1 178 ? 24.777 14.308 4.644 1.00 47.99 178 ARG A C 1
ATOM 1413 O O . ARG A 1 178 ? 25.056 14.961 3.631 1.00 45.06 178 ARG A O 1
ATOM 1421 N N . SER A 1 179 ? 23.569 14.354 5.211 1.00 41.97 179 SER A N 1
ATOM 1422 C CA . SER A 1 179 ? 22.538 15.243 4.686 1.00 43.22 179 SER A CA 1
ATOM 1423 C C . SER A 1 179 ? 22.928 16.704 4.871 1.00 48.71 179 SER A C 1
ATOM 1424 O O . SER A 1 179 ? 22.650 17.541 4.005 1.00 46.92 179 SER A O 1
ATOM 1427 N N . VAL A 1 180 ? 23.569 17.026 5.996 1.00 44.49 180 VAL A N 1
ATOM 1428 C CA . VAL A 1 180 ? 24.030 18.391 6.230 1.00 40.22 180 VAL A CA 1
ATOM 1429 C C . VAL A 1 180 ? 25.112 18.767 5.225 1.00 45.91 180 VAL A C 1
ATOM 1430 O O . VAL A 1 180 ? 25.160 19.904 4.739 1.00 43.73 180 VAL A O 1
ATOM 1434 N N . SER A 1 181 ? 25.990 17.819 4.888 1.00 40.99 181 SER A N 1
ATOM 1435 C CA . SER A 1 181 ? 27.043 18.098 3.918 1.00 45.32 181 SER A CA 1
ATOM 1436 C C . SER A 1 181 ? 26.469 18.434 2.548 1.00 50.82 181 SER A C 1
ATOM 1437 O O . SER A 1 181 ? 27.024 19.275 1.832 1.00 50.92 181 SER A O 1
ATOM 1440 N N . ARG A 1 182 ? 25.365 17.788 2.165 1.00 49.39 182 ARG A N 1
ATOM 1441 C CA . ARG A 1 182 ? 24.696 18.147 0.920 1.00 49.43 182 ARG A CA 1
ATOM 1442 C C . ARG A 1 182 ? 24.040 19.518 1.030 1.00 50.65 182 ARG A C 1
ATOM 1443 O O . ARG A 1 182 ? 24.040 20.294 0.067 1.00 54.49 182 ARG A O 1
ATOM 1451 N N . LEU A 1 183 ? 23.474 19.827 2.199 1.00 47.87 183 LEU A N 1
ATOM 1452 C CA . LEU A 1 183 ? 22.928 21.156 2.456 1.00 45.78 183 LEU A CA 1
ATOM 1453 C C . LEU A 1 183 ? 23.973 22.237 2.214 1.00 54.13 183 LEU A C 1
ATOM 1454 O O . LEU A 1 183 ? 23.700 23.256 1.570 1.00 49.88 183 LEU A O 1
ATOM 1459 N N . LEU A 1 184 ? 25.182 22.024 2.729 1.00 45.92 184 LEU A N 1
ATOM 1460 C CA . LEU A 1 184 ? 26.219 23.044 2.767 1.00 50.17 184 LEU A CA 1
ATOM 1461 C C . LEU A 1 184 ? 27.227 22.917 1.634 1.00 51.08 184 LEU A C 1
ATOM 1462 O O . LEU A 1 184 ? 28.115 23.768 1.519 1.00 56.85 184 LEU A O 1
ATOM 1467 N N . ASN A 1 185 ? 27.112 21.881 0.800 1.00 51.92 185 ASN A N 1
ATOM 1468 C CA . ASN A 1 185 ? 28.060 21.621 -0.287 1.00 56.83 185 ASN A CA 1
ATOM 1469 C C . ASN A 1 185 ? 29.485 21.481 0.250 1.00 59.02 185 ASN A C 1
ATOM 1470 O O . ASN A 1 185 ? 30.424 22.119 -0.228 1.00 56.15 185 ASN A O 1
ATOM 1475 N N . VAL A 1 186 ? 29.636 20.632 1.266 1.00 56.87 186 VAL A N 1
ATOM 1476 C CA . VAL A 1 186 ? 30.928 20.336 1.868 1.00 49.38 186 VAL A CA 1
ATOM 1477 C C . VAL A 1 186 ? 31.073 18.824 1.973 1.00 51.12 186 VAL A C 1
ATOM 1478 O O . VAL A 1 186 ? 30.124 18.068 1.767 1.00 54.07 186 VAL A O 1
ATOM 1482 N N . SER A 1 187 ? 32.289 18.388 2.291 1.00 52.30 187 SER A N 1
ATOM 1483 C CA . SER A 1 187 ? 32.536 16.982 2.571 1.00 49.87 187 SER A CA 1
ATOM 1484 C C . SER A 1 187 ? 32.041 16.657 3.974 1.00 55.81 187 SER A C 1
ATOM 1485 O O . SER A 1 187 ? 32.335 17.385 4.927 1.00 49.45 187 SER A O 1
ATOM 1488 N N . TRP A 1 188 ? 31.278 15.567 4.099 1.00 49.55 188 TRP A N 1
ATOM 1489 C CA . TRP A 1 188 ? 30.726 15.204 5.399 1.00 52.17 188 TRP A CA 1
ATOM 1490 C C . TRP A 1 188 ? 31.812 14.848 6.404 1.00 51.69 188 TRP A C 1
ATOM 1491 O O . TRP A 1 188 ? 31.576 14.939 7.614 1.00 47.70 188 TRP A O 1
ATOM 1502 N N . GLU A 1 189 ? 32.998 14.463 5.933 1.00 51.82 189 GLU A N 1
ATOM 1503 C CA . GLU A 1 189 ? 34.114 14.165 6.821 1.00 54.54 189 GLU A CA 1
ATOM 1504 C C . GLU A 1 189 ? 34.723 15.413 7.449 1.00 49.33 189 GLU A C 1
ATOM 1505 O O . GLU A 1 189 ? 35.608 15.282 8.301 1.00 48.99 189 GLU A O 1
ATOM 1511 N N . ASP A 1 190 ? 34.279 16.609 7.060 1.00 45.93 190 ASP A N 1
ATOM 1512 C CA . ASP A 1 190 ? 34.791 17.856 7.611 1.00 54.27 190 ASP A CA 1
ATOM 1513 C C . ASP A 1 190 ? 33.827 18.494 8.605 1.00 52.96 190 ASP A C 1
ATOM 1514 O O . ASP A 1 190 ? 33.902 19.704 8.844 1.00 46.51 190 ASP A O 1
ATOM 1519 N N . LEU A 1 191 ? 32.924 17.708 9.185 1.00 47.50 191 LEU A N 1
ATOM 1520 C CA . LEU A 1 191 ? 31.970 18.190 10.174 1.00 46.70 191 LEU A CA 1
ATOM 1521 C C . LEU A 1 191 ? 32.255 17.527 11.514 1.00 46.43 191 LEU A C 1
ATOM 1522 O O . LEU A 1 191 ? 32.391 16.301 11.588 1.00 45.07 191 LEU A O 1
ATOM 1527 N N . ASP A 1 192 ? 32.349 18.338 12.568 1.00 43.75 192 ASP A N 1
ATOM 1528 C CA . ASP A 1 192 ? 32.598 17.839 13.917 1.00 50.71 192 ASP A CA 1
ATOM 1529 C C . ASP A 1 192 ? 31.366 18.073 14.779 1.00 43.61 192 ASP A C 1
ATOM 1530 O O . ASP A 1 192 ? 31.139 19.201 15.246 1.00 37.46 192 ASP A O 1
ATOM 1535 N N . PRO A 1 193 ? 30.543 17.058 15.020 1.00 41.90 193 PRO A N 1
ATOM 1536 C CA . PRO A 1 193 ? 29.305 17.260 15.773 1.00 41.44 193 PRO A CA 1
ATOM 1537 C C . PRO A 1 193 ? 29.485 17.089 17.276 1.00 44.79 193 PRO A C 1
ATOM 1538 O O . PRO A 1 193 ? 30.405 16.424 17.758 1.00 38.48 193 PRO A O 1
ATOM 1542 N N . VAL A 1 194 ? 28.577 17.724 18.012 1.00 38.13 194 VAL A N 1
ATOM 1543 C CA . VAL A 1 194 ? 28.377 17.478 19.436 1.00 38.47 194 VAL A CA 1
ATOM 1544 C C . VAL A 1 194 ? 26.960 16.945 19.591 1.00 37.48 194 VAL A C 1
ATOM 1545 O O . VAL A 1 194 ? 25.992 17.629 19.234 1.00 36.19 194 VAL A O 1
ATOM 1549 N N . TYR A 1 195 ? 26.838 15.727 20.113 1.00 35.18 195 TYR A N 1
ATOM 1550 C CA . TYR A 1 195 ? 25.592 14.978 20.048 1.00 37.29 195 TYR A CA 1
ATOM 1551 C C . TYR A 1 195 ? 25.327 14.296 21.382 1.00 40.82 195 TYR A C 1
ATOM 1552 O O . TYR A 1 195 ? 26.256 13.881 22.080 1.00 35.84 195 TYR A O 1
ATOM 1561 N N . PHE A 1 196 ? 24.046 14.186 21.729 1.00 36.43 196 PHE A N 1
ATOM 1562 C CA . PHE A 1 196 ? 23.631 13.455 22.917 1.00 34.98 196 PHE A CA 1
ATOM 1563 C C . PHE A 1 196 ? 22.251 12.862 22.677 1.00 40.94 196 PHE A C 1
ATOM 1564 O O . PHE A 1 196 ? 21.480 13.360 21.852 1.00 38.40 196 PHE A O 1
ATOM 1572 N N . GLY A 1 197 ? 21.946 11.802 23.413 1.00 34.68 197 GLY A N 1
ATOM 1573 C CA . GLY A 1 197 ? 20.639 11.191 23.394 1.00 37.77 197 GLY A CA 1
ATOM 1574 C C . GLY A 1 197 ? 20.748 9.684 23.423 1.00 38.62 197 GLY A C 1
ATOM 1575 O O . GLY A 1 197 ? 21.831 9.117 23.559 1.00 39.72 197 GLY A O 1
ATOM 1576 N N . LEU A 1 198 ? 19.595 9.033 23.314 1.00 36.02 198 LEU A N 1
ATOM 1577 C CA . LEU A 1 198 ? 19.535 7.593 23.131 1.00 38.27 198 LEU A CA 1
ATOM 1578 C C . LEU A 1 198 ? 19.515 7.270 21.640 1.00 37.89 198 LEU A C 1
ATOM 1579 O O . LEU A 1 198 ? 19.411 8.155 20.788 1.00 40.08 198 LEU A O 1
ATOM 1584 N N . ASN A 1 199 ? 19.623 5.982 21.326 1.00 33.02 199 ASN A N 1
ATOM 1585 C CA . ASN A 1 199 ? 19.551 5.562 19.935 1.00 40.37 199 ASN A CA 1
ATOM 1586 C C . ASN A 1 199 ? 18.185 5.905 19.356 1.00 37.58 199 ASN A C 1
ATOM 1587 O O . ASN A 1 199 ? 17.151 5.618 19.965 1.00 34.83 199 ASN A O 1
ATOM 1592 N N . HIS A 1 200 ? 18.191 6.531 18.177 1.00 35.23 200 HIS A N 1
ATOM 1593 C CA . HIS A 1 200 ? 16.969 6.975 17.505 1.00 33.36 200 HIS A CA 1
ATOM 1594 C C . HIS A 1 200 ? 16.179 7.944 18.382 1.00 35.05 200 HIS A C 1
ATOM 1595 O O . HIS A 1 200 ? 14.946 7.931 18.404 1.00 37.22 200 HIS A O 1
ATOM 1602 N N . TYR A 1 201 ? 16.904 8.799 19.104 1.00 39.16 201 TYR A N 1
ATOM 1603 C CA . TYR A 1 201 ? 16.320 9.763 20.028 1.00 34.42 201 TYR A CA 1
ATOM 1604 C C . TYR A 1 201 ? 17.403 10.725 20.503 1.00 35.75 201 TYR A C 1
ATOM 1605 O O . TYR A 1 201 ? 17.876 10.617 21.639 1.00 37.05 201 TYR A O 1
ATOM 1614 N N . GLY A 1 202 ? 17.813 11.659 19.647 1.00 37.63 202 GLY A N 1
ATOM 1615 C CA . GLY A 1 202 ? 18.927 12.522 19.995 1.00 36.38 202 GLY A CA 1
ATOM 1616 C C . GLY A 1 202 ? 18.886 13.844 19.263 1.00 41.40 202 GLY A C 1
ATOM 1617 O O . GLY A 1 202 ? 18.036 14.088 18.404 1.00 34.42 202 GLY A O 1
ATOM 1618 N N . TRP A 1 203 ? 19.840 14.703 19.620 1.00 35.72 203 TRP A N 1
ATOM 1619 C CA . TRP A 1 203 ? 19.933 16.046 19.070 1.00 35.15 203 TRP A CA 1
ATOM 1620 C C . TRP A 1 203 ? 21.395 16.430 18.903 1.00 35.76 203 TRP A C 1
ATOM 1621 O O . TRP A 1 203 ? 22.254 16.029 19.693 1.00 37.25 203 TRP A O 1
ATOM 1632 N N . PHE A 1 204 ? 21.667 17.215 17.864 1.00 32.31 204 PHE A N 1
ATOM 1633 C CA . PHE A 1 204 ? 22.980 17.806 17.647 1.00 35.43 204 PHE A CA 1
ATOM 1634 C C . PHE A 1 204 ? 22.972 19.220 18.214 1.00 35.71 204 PHE A C 1
ATOM 1635 O O . PHE A 1 204 ? 22.228 20.081 17.731 1.00 35.95 204 PHE A O 1
ATOM 1643 N N . THR A 1 205 ? 23.792 19.457 19.238 1.00 31.96 205 THR A N 1
ATOM 1644 C CA . THR A 1 205 ? 23.880 20.778 19.845 1.00 36.92 205 THR A CA 1
ATOM 1645 C C . THR A 1 205 ? 24.866 21.694 19.134 1.00 38.01 205 THR A C 1
ATOM 1646 O O . THR A 1 205 ? 24.731 22.919 19.231 1.00 37.40 205 THR A O 1
ATOM 1650 N N . HIS A 1 206 ? 25.848 21.134 18.431 1.00 38.53 206 HIS A N 1
ATOM 1651 C CA . HIS A 1 206 ? 26.791 21.918 17.649 1.00 37.40 206 HIS A CA 1
ATOM 1652 C C . HIS A 1 206 ? 27.210 21.110 16.431 1.00 38.22 206 HIS A C 1
ATOM 1653 O O . HIS A 1 206 ? 27.255 19.878 16.472 1.00 39.82 206 HIS A O 1
ATOM 1660 N N . VAL A 1 207 ? 27.506 21.818 15.342 1.00 40.74 207 VAL A N 1
ATOM 1661 C CA . VAL A 1 207 ? 28.040 21.215 14.120 1.00 42.55 207 VAL A CA 1
ATOM 1662 C C . VAL A 1 207 ? 29.217 22.091 13.699 1.00 45.43 207 VAL A C 1
ATOM 1663 O O . VAL A 1 207 ? 29.047 23.098 13.003 1.00 44.96 207 VAL A O 1
ATOM 1667 N N . TYR A 1 208 ? 30.420 21.714 14.120 1.00 45.77 208 TYR A N 1
ATOM 1668 C CA . TYR A 1 208 ? 31.605 22.532 13.909 1.00 46.09 208 TYR A CA 1
ATOM 1669 C C . TYR A 1 208 ? 32.301 22.169 12.604 1.00 45.13 208 TYR A C 1
ATOM 1670 O O . TYR A 1 208 ? 32.372 20.996 12.226 1.00 46.29 208 TYR A O 1
ATOM 1679 N N . ASP A 1 209 ? 32.820 23.188 11.923 1.00 49.67 209 ASP A N 1
ATOM 1680 C CA . ASP A 1 209 ? 33.697 22.958 10.786 1.00 51.42 209 ASP A CA 1
ATOM 1681 C C . ASP A 1 209 ? 35.033 22.411 11.273 1.00 52.04 209 ASP A C 1
ATOM 1682 O O . ASP A 1 209 ? 35.566 22.854 12.293 1.00 54.67 209 ASP A O 1
ATOM 1687 N N . ARG A 1 210 ? 35.572 21.433 10.542 1.00 48.83 210 ARG A N 1
ATOM 1688 C CA . ARG A 1 210 ? 36.778 20.735 10.979 1.00 54.18 210 ARG A CA 1
ATOM 1689 C C . ARG A 1 210 ? 37.977 21.675 11.043 1.00 56.53 210 ARG A C 1
ATOM 1690 O O . ARG A 1 210 ? 38.716 21.688 12.034 1.00 55.78 210 ARG A O 1
ATOM 1698 N N . LYS A 1 211 ? 38.197 22.433 9.969 1.00 56.91 211 LYS A N 1
ATOM 1699 C CA . LYS A 1 211 ? 39.399 23.254 9.863 1.00 61.68 211 LYS A CA 1
ATOM 1700 C C . LYS A 1 211 ? 39.329 24.466 10.784 1.00 53.27 211 LYS A C 1
ATOM 1701 O O . LYS A 1 211 ? 40.264 24.734 11.547 1.00 62.29 211 LYS A O 1
ATOM 1707 N N . THR A 1 212 ? 38.229 25.215 10.709 1.00 50.54 212 THR A N 1
ATOM 1708 C CA . THR A 1 212 ? 38.124 26.498 11.393 1.00 51.56 212 THR A CA 1
ATOM 1709 C C . THR A 1 212 ? 37.419 26.424 12.740 1.00 51.99 212 THR A C 1
ATOM 1710 O O . THR A 1 212 ? 37.632 27.306 13.578 1.00 43.89 212 THR A O 1
ATOM 1714 N N . GLY A 1 213 ? 36.587 25.411 12.970 1.00 53.90 213 GLY A N 1
ATOM 1715 C CA . GLY A 1 213 ? 35.889 25.296 14.233 1.00 44.62 213 GLY A CA 1
ATOM 1716 C C . GLY A 1 213 ? 34.667 26.172 14.378 1.00 47.26 213 GLY A C 1
ATOM 1717 O O . GLY A 1 213 ? 34.084 26.216 15.468 1.00 42.08 213 GLY A O 1
ATOM 1718 N N . GLU A 1 214 ? 34.260 26.873 13.323 1.00 47.77 214 GLU A N 1
ATOM 1719 C CA . GLU A 1 214 ? 33.062 27.696 13.394 1.00 47.78 214 GLU A CA 1
ATOM 1720 C C . GLU A 1 214 ? 31.822 26.818 13.497 1.00 43.79 214 GLU A C 1
ATOM 1721 O O . GLU A 1 214 ? 31.690 25.814 12.791 1.00 43.51 214 GLU A O 1
ATOM 1727 N N . ASP A 1 215 ? 30.912 27.196 14.392 1.00 37.49 215 ASP A N 1
ATOM 1728 C CA . ASP A 1 215 ? 29.650 26.480 14.537 1.00 47.50 215 ASP A CA 1
ATOM 1729 C C . ASP A 1 215 ? 28.803 26.713 13.293 1.00 44.62 215 ASP A C 1
ATOM 1730 O O . ASP A 1 215 ? 28.302 27.820 13.070 1.00 46.69 215 ASP A O 1
ATOM 1735 N N . LEU A 1 216 ? 28.651 25.673 12.473 1.00 44.72 216 LEU A N 1
ATOM 1736 C CA . LEU A 1 216 ? 27.855 25.771 11.257 1.00 43.90 216 LEU A CA 1
ATOM 1737 C C . LEU A 1 216 ? 26.364 25.605 11.512 1.00 47.59 216 LEU A C 1
ATOM 1738 O O . LEU A 1 216 ? 25.571 25.791 10.583 1.00 46.61 216 LEU A O 1
ATOM 1743 N N . LEU A 1 217 ? 25.970 25.269 12.740 1.00 46.32 217 LEU A N 1
ATOM 1744 C CA . LEU A 1 217 ? 24.555 25.059 13.035 1.00 48.29 217 LEU A CA 1
ATOM 1745 C C . LEU A 1 217 ? 23.682 26.285 12.778 1.00 48.18 217 LEU A C 1
ATOM 1746 O O . LEU A 1 217 ? 22.565 26.105 12.262 1.00 46.05 217 LEU A O 1
ATOM 1751 N N . PRO A 1 218 ? 24.089 27.520 13.109 1.00 47.48 218 PRO A N 1
ATOM 1752 C CA . PRO A 1 218 ? 23.238 28.670 12.748 1.00 49.91 218 PRO A CA 1
ATOM 1753 C C . PRO A 1 218 ? 22.950 28.765 11.259 1.00 49.37 218 PRO A C 1
ATOM 1754 O O . PRO A 1 218 ? 21.820 29.086 10.870 1.00 44.65 218 PRO A O 1
ATOM 1758 N N . GLU A 1 219 ? 23.944 28.491 10.412 1.00 47.07 219 GLU A N 1
ATOM 1759 C CA . GLU A 1 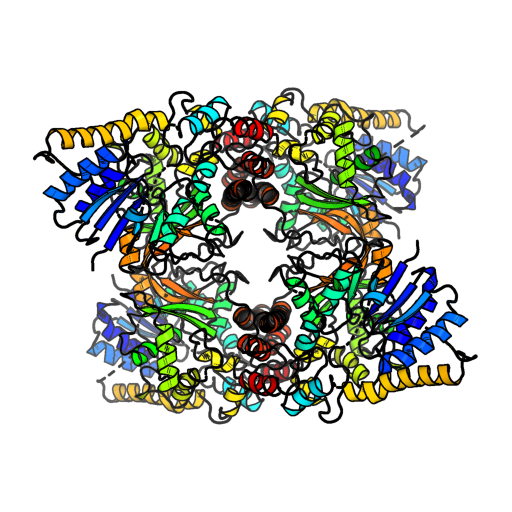219 ? 23.712 28.514 8.973 1.00 50.78 219 GLU A CA 1
ATOM 1760 C C . GLU A 1 219 ? 22.871 27.327 8.520 1.00 53.37 219 GLU A C 1
ATOM 1761 O O . GLU A 1 219 ? 22.092 27.450 7.568 1.00 52.39 219 GLU A O 1
ATOM 1767 N N . ILE A 1 220 ? 23.007 26.180 9.191 1.00 46.64 220 ILE A N 1
ATOM 1768 C CA . ILE A 1 220 ? 22.259 24.986 8.800 1.00 44.12 220 ILE A CA 1
ATOM 1769 C C . ILE A 1 220 ? 20.760 25.233 8.918 1.00 44.89 220 ILE A C 1
ATOM 1770 O O . ILE A 1 220 ? 19.983 24.894 8.018 1.00 41.77 220 ILE A O 1
ATOM 1775 N N . LYS A 1 221 ? 20.331 25.834 10.032 1.00 39.46 221 LYS A N 1
ATOM 1776 C CA . LYS A 1 221 ? 18.912 26.125 10.211 1.00 47.75 221 LYS A CA 1
ATOM 1777 C C . LYS A 1 221 ? 18.411 27.139 9.192 1.00 53.07 221 LYS A C 1
ATOM 1778 O O . LYS A 1 221 ? 17.230 27.116 8.828 1.00 49.62 221 LYS A O 1
ATOM 1784 N N . LYS A 1 222 ? 19.285 28.033 8.724 1.00 45.29 222 LYS A N 1
ATOM 1785 C CA . LYS A 1 222 ? 18.860 29.055 7.774 1.00 48.67 222 LYS A CA 1
ATOM 1786 C C . LYS A 1 222 ? 18.504 28.440 6.426 1.00 48.68 222 LYS A C 1
ATOM 1787 O O . LYS A 1 222 ? 17.461 28.759 5.844 1.00 51.50 222 LYS A O 1
ATOM 1793 N N . ILE A 1 223 ? 19.361 27.553 5.914 1.00 43.69 223 ILE A N 1
ATOM 1794 C CA . ILE A 1 223 ? 19.088 26.927 4.625 1.00 51.99 223 ILE A CA 1
ATOM 1795 C C . ILE A 1 223 ? 17.914 25.959 4.730 1.00 52.15 223 ILE A C 1
ATOM 1796 O O . ILE A 1 223 ? 17.133 25.814 3.781 1.00 51.34 223 ILE A O 1
ATOM 1801 N N . ILE A 1 224 ? 17.753 25.301 5.881 1.00 49.91 224 ILE A N 1
ATOM 1802 C CA . ILE A 1 224 ? 16.626 24.388 6.067 1.00 51.34 224 ILE A CA 1
ATOM 1803 C C . ILE A 1 224 ? 15.306 25.145 5.989 1.00 47.32 224 ILE A C 1
ATOM 1804 O O . ILE A 1 224 ? 14.333 24.668 5.391 1.00 46.79 224 ILE A O 1
ATOM 1809 N N . LYS A 1 225 ? 15.255 26.341 6.581 1.00 46.33 225 LYS A N 1
ATOM 1810 C CA . LYS A 1 225 ? 14.017 27.114 6.581 1.00 57.59 225 LYS A CA 1
ATOM 1811 C C . LYS A 1 225 ? 13.619 27.550 5.176 1.00 55.23 225 LYS A C 1
ATOM 1812 O O . LYS A 1 225 ? 12.425 27.650 4.874 1.00 55.56 225 LYS A O 1
ATOM 1818 N N . GLU A 1 226 ? 14.594 27.801 4.302 1.00 55.07 226 GLU A N 1
ATOM 1819 C CA . GLU A 1 226 ? 14.311 28.325 2.972 1.00 57.56 226 GLU A CA 1
ATOM 1820 C C . GLU A 1 226 ? 14.295 27.260 1.883 1.00 56.79 226 GLU A C 1
ATOM 1821 O O . GLU A 1 226 ? 13.571 27.418 0.895 1.00 56.71 226 GLU A O 1
ATOM 1827 N N . LYS A 1 227 ? 15.066 26.181 2.033 1.00 52.98 227 LYS A N 1
ATOM 1828 C CA . LYS A 1 227 ? 15.135 25.150 1.008 1.00 51.87 227 LYS A CA 1
ATOM 1829 C C . LYS A 1 227 ? 14.611 23.794 1.461 1.00 52.61 227 LYS A C 1
ATOM 1830 O O . LYS A 1 227 ? 14.083 23.048 0.628 1.00 56.48 227 LYS A O 1
ATOM 1836 N N . GLY A 1 228 ? 14.686 23.472 2.744 1.00 49.36 228 GLY A N 1
ATOM 1837 C CA . GLY A 1 228 ? 14.262 22.176 3.230 1.00 48.53 228 GLY A CA 1
ATOM 1838 C C . GLY A 1 228 ? 15.440 21.303 3.608 1.00 45.37 228 GLY A C 1
ATOM 1839 O O . GLY A 1 228 ? 16.591 21.741 3.690 1.00 46.70 228 GLY A O 1
ATOM 1840 N N . PHE A 1 229 ? 15.133 20.028 3.832 1.00 49.42 229 PHE A N 1
ATOM 1841 C CA . PHE A 1 229 ? 16.126 19.063 4.291 1.00 42.71 229 PHE A CA 1
ATOM 1842 C C . PHE A 1 229 ? 15.957 17.771 3.509 1.00 47.35 229 PHE A C 1
ATOM 1843 O O . PHE A 1 229 ? 14.901 17.136 3.578 1.00 50.35 229 PHE A O 1
ATOM 1851 N N . LEU A 1 230 ? 16.996 17.384 2.772 1.00 45.80 230 LEU A N 1
ATOM 1852 C CA . LEU A 1 230 ? 16.982 16.185 1.954 1.00 50.25 230 LEU A CA 1
ATOM 1853 C C . LEU A 1 230 ? 18.039 15.198 2.434 1.00 50.34 230 LEU A C 1
ATOM 1854 O O . LEU A 1 230 ? 19.102 15.606 2.913 1.00 51.41 230 LEU A O 1
ATOM 1859 N N . PRO A 1 231 ? 17.780 13.898 2.321 1.00 45.64 231 PRO A N 1
ATOM 1860 C CA . PRO A 1 231 ? 18.849 12.921 2.541 1.00 46.43 231 PRO A CA 1
ATOM 1861 C C . PRO A 1 231 ? 19.906 13.043 1.456 1.00 51.43 231 PRO A C 1
ATOM 1862 O O . PRO A 1 231 ? 19.635 13.503 0.344 1.00 54.34 231 PRO A O 1
ATOM 1866 N N . GLN A 1 232 ? 21.131 12.630 1.796 1.00 50.37 232 GLN A N 1
ATOM 1867 C CA . GLN A 1 232 ? 22.245 12.792 0.866 1.00 54.63 232 GLN A CA 1
ATOM 1868 C C . GLN A 1 232 ? 22.029 11.993 -0.414 1.00 52.95 232 GLN A C 1
ATOM 1869 O O . GLN A 1 232 ? 22.453 12.422 -1.494 1.00 51.68 232 GLN A O 1
ATOM 1875 N N . ASP A 1 233 ? 21.368 10.842 -0.318 1.00 52.85 233 ASP A N 1
ATOM 1876 C CA . ASP A 1 233 ? 21.054 10.002 -1.468 1.00 52.38 233 ASP A CA 1
ATOM 1877 C C . ASP A 1 233 ? 19.576 10.097 -1.833 1.00 51.13 233 ASP A C 1
ATOM 1878 O O . ASP A 1 233 ? 18.947 9.103 -2.197 1.00 55.49 233 ASP A O 1
ATOM 1883 N N . ALA A 1 234 ? 19.018 11.311 -1.756 1.00 48.46 234 ALA A N 1
ATOM 1884 C CA . ALA A 1 234 ? 17.581 11.513 -1.916 1.00 52.52 234 ALA A CA 1
ATOM 1885 C C . ALA A 1 234 ? 17.043 10.982 -3.239 1.00 53.49 234 ALA A C 1
ATOM 1886 O O . ALA A 1 234 ? 15.848 10.679 -3.330 1.00 58.71 234 ALA A O 1
ATOM 1888 N N . GLU A 1 235 ? 17.890 10.859 -4.262 1.00 62.05 235 GLU A N 1
ATOM 1889 C CA . GLU A 1 235 ? 17.410 10.405 -5.562 1.00 59.72 235 GLU A CA 1
ATOM 1890 C C . GLU A 1 235 ? 17.048 8.924 -5.548 1.00 58.05 235 GLU A C 1
ATOM 1891 O O . GLU A 1 235 ? 16.205 8.488 -6.340 1.00 60.74 235 GLU A O 1
ATOM 1897 N N . GLN A 1 236 ? 17.662 8.142 -4.662 1.00 52.15 236 GLN A N 1
ATOM 1898 C CA . GLN A 1 236 ? 17.480 6.702 -4.552 1.00 56.39 236 GLN A CA 1
ATOM 1899 C C . GLN A 1 236 ? 16.550 6.298 -3.414 1.00 54.94 236 GLN A C 1
ATOM 1900 O O . GLN A 1 236 ? 16.330 5.101 -3.209 1.00 57.89 236 GLN A O 1
ATOM 1906 N N . ARG A 1 237 ? 16.090 7.249 -2.608 1.00 53.22 237 ARG A N 1
ATOM 1907 C CA . ARG A 1 237 ? 15.329 6.933 -1.408 1.00 57.30 237 ARG A CA 1
ATOM 1908 C C . ARG A 1 237 ? 13.840 6.833 -1.714 1.00 49.02 237 ARG A C 1
ATOM 1909 O O . ARG A 1 237 ? 13.315 7.522 -2.593 1.00 45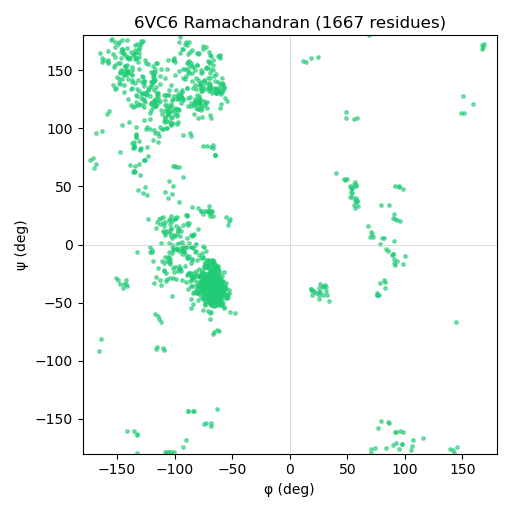.31 237 ARG A O 1
ATOM 1917 N N . ASP A 1 238 ? 13.163 5.963 -0.970 1.00 48.39 238 ASP A N 1
ATOM 1918 C CA . ASP A 1 238 ? 11.720 5.832 -1.092 1.00 47.59 238 ASP A CA 1
ATOM 1919 C C . ASP A 1 238 ? 11.029 7.091 -0.574 1.00 47.08 238 ASP A C 1
ATOM 1920 O O . ASP A 1 238 ? 11.612 7.899 0.155 1.00 45.62 238 ASP A O 1
ATOM 1925 N N . GLN A 1 239 ? 9.762 7.249 -0.965 1.00 46.09 239 GLN A N 1
ATOM 1926 C CA . GLN A 1 239 ? 9.030 8.468 -0.634 1.00 50.31 239 GLN A CA 1
ATOM 1927 C C . GLN A 1 239 ? 8.889 8.646 0.873 1.00 45.48 239 GLN A C 1
ATOM 1928 O O . GLN A 1 239 ? 8.929 9.774 1.377 1.00 47.74 239 GLN A O 1
ATOM 1934 N N . SER A 1 240 ? 8.729 7.543 1.610 1.00 45.56 240 SER A N 1
ATOM 1935 C CA . SER A 1 240 ? 8.577 7.642 3.058 1.00 45.81 240 SER A CA 1
ATOM 1936 C C . SER A 1 240 ? 9.822 8.221 3.718 1.00 44.21 240 SER A C 1
ATOM 1937 O O . SER A 1 240 ? 9.717 8.926 4.728 1.00 43.16 240 SER A O 1
ATOM 1940 N N . TRP A 1 241 ? 11.005 7.942 3.165 1.00 40.48 241 TRP A N 1
ATOM 1941 C CA . TRP A 1 241 ? 12.230 8.496 3.733 1.00 44.54 241 TRP A CA 1
ATOM 1942 C C . TRP A 1 241 ? 12.374 9.976 3.401 1.00 45.53 241 TRP A C 1
ATOM 1943 O O . TRP A 1 241 ? 12.893 10.752 4.212 1.00 40.38 241 TRP A O 1
ATOM 1954 N N . LEU A 1 242 ? 11.927 10.384 2.211 1.00 41.53 242 LEU A N 1
ATOM 1955 C CA . LEU A 1 242 ? 11.966 11.799 1.856 1.00 44.71 242 LEU A CA 1
ATOM 1956 C C . LEU A 1 242 ? 11.038 12.613 2.749 1.00 42.67 242 LEU A C 1
ATOM 1957 O O . LEU A 1 242 ? 11.356 13.751 3.114 1.00 43.53 242 LEU A O 1
ATOM 1962 N N . ASP A 1 243 ? 9.886 12.046 3.112 1.00 42.64 243 ASP A N 1
ATOM 1963 C CA . ASP A 1 243 ? 8.979 12.737 4.023 1.00 46.06 243 ASP A CA 1
ATOM 1964 C C . ASP A 1 243 ? 9.561 12.810 5.429 1.00 41.14 243 ASP A C 1
ATOM 1965 O O . ASP A 1 243 ? 9.399 13.821 6.122 1.00 39.16 243 ASP A O 1
ATOM 1970 N N . THR A 1 244 ? 10.242 11.748 5.866 1.00 40.63 244 THR A N 1
ATOM 1971 C CA . THR A 1 244 ? 10.837 11.742 7.198 1.00 44.32 244 THR A CA 1
ATOM 1972 C C . THR A 1 244 ? 11.938 12.790 7.309 1.00 38.35 244 THR A C 1
ATOM 1973 O O . THR A 1 244 ? 12.008 13.535 8.293 1.00 38.50 244 THR A O 1
ATOM 1977 N N . TYR A 1 245 ? 12.807 12.867 6.298 1.00 35.75 245 TYR A N 1
ATOM 1978 C CA . TYR A 1 245 ? 13.872 13.865 6.315 1.00 40.05 245 TYR A CA 1
ATOM 1979 C C . TYR A 1 245 ? 13.318 15.270 6.114 1.00 42.49 245 TYR A C 1
ATOM 1980 O O . TYR A 1 245 ? 13.791 16.225 6.741 1.00 44.58 245 TYR A O 1
ATOM 1989 N N . GLY A 1 246 ? 12.317 15.417 5.243 1.00 44.80 246 GLY A N 1
ATOM 1990 C CA . GLY A 1 246 ? 11.732 16.726 5.016 1.00 40.94 246 GLY A CA 1
ATOM 1991 C C . GLY A 1 246 ? 11.020 17.284 6.230 1.00 41.69 246 GLY A C 1
ATOM 1992 O O . GLY A 1 246 ? 10.919 18.504 6.388 1.00 40.80 246 GLY A O 1
ATOM 1993 N N . PHE A 1 247 ? 10.526 16.407 7.107 1.00 44.32 247 PHE A N 1
ATOM 1994 C CA . PHE A 1 247 ? 9.811 16.832 8.305 1.00 39.00 247 PHE A CA 1
ATOM 1995 C C . PHE A 1 247 ? 10.704 17.559 9.303 1.00 43.57 247 PHE A C 1
ATOM 1996 O O . PHE A 1 247 ? 10.181 18.191 10.227 1.00 43.08 247 PHE A O 1
ATOM 2004 N N . VAL A 1 248 ? 12.029 17.487 9.143 1.00 42.86 248 VAL A N 1
ATOM 2005 C CA . VAL A 1 248 ? 12.901 18.188 10.081 1.00 43.63 248 VAL A CA 1
ATOM 2006 C C . VAL A 1 248 ? 12.722 19.697 9.960 1.00 45.32 248 VAL A C 1
ATOM 2007 O O . VAL A 1 248 ? 12.903 20.433 10.939 1.00 42.38 248 VAL A O 1
ATOM 2011 N N . GLN A 1 249 ? 12.285 20.191 8.797 1.00 45.95 249 GLN A N 1
ATOM 2012 C CA . GLN A 1 249 ? 12.006 21.617 8.653 1.00 43.79 249 GLN A CA 1
ATOM 2013 C C . GLN A 1 249 ? 10.935 22.073 9.637 1.00 40.88 249 GLN A C 1
ATOM 2014 O O . GLN A 1 249 ? 11.070 23.128 10.268 1.00 41.40 249 GLN A O 1
ATOM 2020 N N . THR A 1 250 ? 9.863 21.291 9.782 1.00 35.62 250 THR A N 1
ATOM 2021 C CA . THR A 1 250 ? 8.828 21.619 10.759 1.00 42.04 250 THR A CA 1
ATOM 2022 C C . THR A 1 250 ? 9.378 21.549 12.178 1.00 39.99 250 THR A C 1
ATOM 2023 O O . THR A 1 250 ? 9.132 22.441 12.999 1.00 42.87 250 THR A O 1
ATOM 2043 N N . GLU A 1 253 ? 11.489 24.470 13.276 1.00 45.86 253 GLU A N 1
ATOM 2044 C CA . GLU A 1 253 ? 10.749 25.707 13.487 1.00 46.03 253 GLU A CA 1
ATOM 2045 C C . GLU A 1 253 ? 10.006 25.705 14.816 1.00 44.42 253 GLU A C 1
ATOM 2046 O O . GLU A 1 253 ? 9.891 26.758 15.458 1.00 49.71 253 GLU A O 1
ATOM 2052 N N . ASP A 1 254 ? 9.534 24.540 15.268 1.00 42.66 254 ASP A N 1
ATOM 2053 C CA . ASP A 1 254 ? 8.914 24.444 16.584 1.00 42.20 254 ASP A CA 1
ATOM 2054 C C . ASP A 1 254 ? 9.959 24.387 17.693 1.00 42.72 254 ASP A C 1
ATOM 2055 O O . ASP A 1 254 ? 9.744 24.935 18.780 1.00 42.70 254 ASP A O 1
ATOM 2060 N N . PHE A 1 255 ? 11.092 23.733 17.438 1.00 42.10 255 PHE A N 1
ATOM 2061 C CA . PHE A 1 255 ? 12.168 23.590 18.418 1.00 43.23 255 PHE A CA 1
ATOM 2062 C C . PHE A 1 255 ? 13.474 23.967 17.731 1.00 40.85 255 PHE A C 1
ATOM 2063 O O . PHE A 1 255 ? 14.169 23.107 17.172 1.00 41.58 255 PHE A O 1
ATOM 2071 N N . PRO A 1 256 ? 13.842 25.250 17.757 1.00 42.38 256 PRO A N 1
ATOM 2072 C CA . PRO A 1 256 ? 14.953 25.727 16.925 1.00 42.23 256 PRO A CA 1
ATOM 2073 C C . PRO A 1 256 ? 16.335 25.571 17.540 1.00 42.74 256 PRO A C 1
ATOM 2074 O O . PRO A 1 256 ? 17.321 25.913 16.878 1.00 43.95 256 PRO A O 1
ATOM 2078 N N . ASP A 1 257 ? 16.448 25.064 18.767 1.00 41.46 257 ASP A N 1
ATOM 2079 C CA . ASP A 1 257 ? 17.745 25.035 19.436 1.00 43.29 257 ASP A CA 1
ATOM 2080 C C . ASP A 1 257 ? 18.704 24.062 18.756 1.00 44.06 257 ASP A C 1
ATOM 2081 O O . ASP A 1 257 ? 19.793 24.450 18.317 1.00 39.02 257 ASP A O 1
ATOM 2086 N N . PHE A 1 258 ? 18.318 22.792 18.659 1.00 40.86 258 PHE A N 1
ATOM 2087 C CA . PHE A 1 258 ? 19.225 21.737 18.234 1.00 40.59 258 PHE A CA 1
ATOM 2088 C C . PHE A 1 258 ? 18.732 21.071 16.955 1.00 41.94 258 PHE A C 1
ATOM 2089 O O . PHE A 1 258 ? 17.532 21.050 16.665 1.00 41.53 258 PHE A O 1
ATOM 2097 N N . LEU A 1 259 ? 19.678 20.523 16.197 1.00 39.85 259 LEU A N 1
ATOM 2098 C CA . LEU A 1 259 ? 19.353 19.755 15.002 1.00 40.16 259 LEU A CA 1
ATOM 2099 C C . LEU A 1 259 ? 18.917 18.352 15.407 1.00 34.91 259 LEU A C 1
ATOM 2100 O O . LEU A 1 259 ? 19.695 17.634 16.045 1.00 37.82 259 LEU A O 1
ATOM 2105 N N . PRO A 1 260 ? 17.703 17.923 15.063 1.00 37.30 260 PRO A N 1
ATOM 2106 C CA . PRO A 1 260 ? 17.172 16.676 15.622 1.00 39.37 260 PRO A CA 1
ATOM 2107 C C . PRO A 1 260 ? 17.485 15.438 14.797 1.00 38.96 260 PRO A C 1
ATOM 2108 O O . PRO A 1 260 ? 17.546 15.467 13.566 1.00 39.88 260 PRO A O 1
ATOM 2112 N N . ASN A 1 261 ? 17.699 14.334 15.510 1.00 37.27 261 ASN A N 1
ATOM 2113 C CA . ASN A 1 261 ? 17.618 13.016 14.898 1.00 40.57 261 ASN A CA 1
ATOM 2114 C C . ASN A 1 261 ? 16.240 12.852 14.270 1.00 38.28 261 ASN A C 1
ATOM 2115 O O . ASN A 1 261 ? 15.228 13.204 14.881 1.00 36.36 261 ASN A O 1
ATOM 2120 N N . THR A 1 262 ? 16.198 12.330 13.040 1.00 36.12 262 THR A N 1
ATOM 2121 C CA . THR A 1 262 ? 14.928 12.260 12.321 1.00 41.22 262 THR A CA 1
ATOM 2122 C C . THR A 1 262 ? 13.908 11.376 13.026 1.00 39.58 262 THR A C 1
ATOM 2123 O O . THR A 1 262 ? 12.709 11.494 12.750 1.00 39.34 262 THR A O 1
ATOM 2127 N N . TYR A 1 263 ? 14.349 10.500 13.929 1.00 35.29 263 TYR A N 1
ATOM 2128 C CA . TYR A 1 263 ? 13.416 9.691 14.701 1.00 40.80 263 TYR A CA 1
ATOM 2129 C C . TYR A 1 263 ? 12.716 10.485 15.795 1.00 36.95 263 TYR A C 1
ATOM 2130 O O . TYR A 1 263 ? 11.751 9.979 16.379 1.00 33.14 263 TYR A O 1
ATOM 2139 N N . ASP A 1 264 ? 13.172 11.707 16.084 1.00 30.07 264 ASP A N 1
ATOM 2140 C CA . ASP A 1 264 ? 12.486 12.550 17.058 1.00 36.78 264 ASP A CA 1
ATOM 2141 C C . ASP A 1 264 ? 11.073 12.905 16.619 1.00 37.32 264 ASP A C 1
ATOM 2142 O O . ASP A 1 264 ? 10.243 13.252 17.466 1.00 30.78 264 ASP A O 1
ATOM 2147 N N . GLY A 1 265 ? 10.785 12.830 15.317 1.00 32.12 265 GLY A N 1
ATOM 2148 C CA . GLY A 1 265 ? 9.473 13.229 14.833 1.00 33.54 265 GLY A CA 1
ATOM 2149 C C . GLY A 1 265 ? 8.353 12.370 15.386 1.00 33.96 265 GLY A C 1
ATOM 2150 O O . GLY A 1 265 ? 7.245 12.858 15.625 1.00 36.96 265 GLY A O 1
ATOM 2151 N N . TYR A 1 266 ? 8.624 11.080 15.596 1.00 34.87 266 TYR A N 1
ATOM 2152 C CA . TYR A 1 266 ? 7.611 10.199 16.168 1.00 33.14 266 TYR A CA 1
ATOM 2153 C C . TYR A 1 266 ? 7.248 10.624 17.585 1.00 37.70 266 TYR A C 1
ATOM 2154 O O . TYR A 1 266 ? 6.066 10.657 17.950 1.00 34.72 266 TYR A O 1
ATOM 2163 N N . TYR A 1 267 ? 8.251 10.963 18.396 1.00 32.02 267 TYR A N 1
ATOM 2164 C CA . TYR A 1 267 ? 8.010 11.246 19.805 1.00 36.76 267 TYR A CA 1
ATOM 2165 C C . TYR A 1 267 ? 7.453 12.645 20.032 1.00 34.26 267 TYR A C 1
ATOM 2166 O O . TYR A 1 267 ? 6.749 12.871 21.022 1.00 37.03 267 TYR A O 1
ATOM 2175 N N . LEU A 1 268 ? 7.752 13.590 19.142 1.00 31.34 268 LEU A N 1
ATOM 2176 C CA . LEU A 1 268 ? 7.250 14.949 19.286 1.00 37.80 268 LEU A CA 1
ATOM 2177 C C . LEU A 1 268 ? 5.971 15.206 18.503 1.00 34.83 268 LEU A C 1
ATOM 2178 O O . LEU A 1 268 ? 5.245 16.149 18.833 1.00 30.41 268 LEU A O 1
ATOM 2183 N N . TYR A 1 269 ? 5.676 14.397 17.485 1.00 34.58 269 TYR A N 1
ATOM 2184 C CA . TYR A 1 269 ? 4.470 14.566 16.671 1.00 34.59 269 TYR A CA 1
ATOM 2185 C C . TYR A 1 269 ? 3.807 13.213 16.435 1.00 36.32 269 TYR A C 1
ATOM 2186 O O . TYR A 1 269 ? 3.670 12.762 15.295 1.00 37.40 269 TYR A O 1
ATOM 2195 N N . PRO A 1 270 ? 3.364 12.537 17.502 1.00 33.83 270 PRO A N 1
ATOM 2196 C CA . PRO A 1 270 ? 2.732 11.224 17.300 1.00 36.00 270 PRO A CA 1
ATOM 2197 C C . PRO A 1 270 ? 1.401 11.306 16.574 1.00 39.00 270 PRO A C 1
ATOM 2198 O O . PRO A 1 270 ? 1.067 10.386 15.817 1.00 38.77 270 PRO A O 1
ATOM 2202 N N . ASP A 1 271 ? 0.634 12.380 16.775 1.00 36.22 271 ASP A N 1
ATOM 2203 C CA . ASP A 1 271 ? -0.635 12.529 16.071 1.00 45.36 271 ASP A CA 1
ATOM 2204 C C . ASP A 1 271 ? -0.414 12.673 14.570 1.00 40.53 271 ASP A C 1
ATOM 2205 O O . ASP A 1 271 ? -1.063 11.994 13.766 1.00 41.69 271 ASP A O 1
ATOM 2210 N N . TYR A 1 272 ? 0.505 13.557 14.175 1.00 36.50 272 TYR A N 1
ATOM 2211 C CA . TYR A 1 272 ? 0.762 13.776 12.754 1.00 41.27 272 TYR A CA 1
ATOM 2212 C C . TYR A 1 272 ? 1.363 12.538 12.101 1.00 46.08 272 TYR A C 1
ATOM 2213 O O . TYR A 1 272 ? 0.962 12.159 10.994 1.00 42.30 272 TYR A O 1
ATOM 2222 N N . LYS A 1 273 ? 2.329 11.899 12.765 1.00 36.25 273 LYS A N 1
ATOM 2223 C CA . LYS A 1 273 ? 2.978 10.732 12.175 1.00 42.43 273 LYS A CA 1
ATOM 2224 C C . LYS A 1 273 ? 2.000 9.575 12.013 1.00 41.85 273 LYS A C 1
ATOM 2225 O O . LYS A 1 273 ? 2.010 8.888 10.985 1.00 41.47 273 LYS A O 1
ATOM 2231 N N . PHE A 1 274 ? 1.144 9.347 13.011 1.00 35.85 274 PHE A N 1
ATOM 2232 C CA . PHE A 1 274 ? 0.165 8.269 12.906 1.00 42.71 274 PHE A CA 1
ATOM 2233 C C . PHE A 1 274 ? -0.856 8.552 11.811 1.00 43.33 274 PHE A C 1
ATOM 2234 O O . PHE A 1 274 ? -1.276 7.636 11.095 1.00 39.12 274 PHE A O 1
ATOM 2242 N N . SER A 1 275 ? -1.263 9.815 11.663 1.00 38.43 275 SER A N 1
ATOM 2243 C CA . SER A 1 275 ? -2.303 10.203 10.718 1.00 49.53 275 SER A CA 1
ATOM 2244 C C . SER A 1 275 ? -1.912 9.948 9.269 1.00 50.32 275 SER A C 1
ATOM 2245 O O . SER A 1 275 ? -2.796 9.854 8.411 1.00 51.54 275 SER A O 1
ATOM 2248 N N . HIS A 1 276 ? -0.612 9.900 8.975 1.00 46.16 276 HIS A N 1
ATOM 2249 C CA . HIS A 1 276 ? -0.127 9.786 7.606 1.00 49.25 276 HIS A CA 1
ATOM 2250 C C . HIS A 1 276 ? 0.501 8.426 7.317 1.00 50.11 276 HIS A C 1
ATOM 2251 O O . HIS A 1 276 ? 1.240 8.285 6.338 1.00 54.08 276 HIS A O 1
ATOM 2258 N N . LEU A 1 277 ? 0.219 7.423 8.143 1.00 46.71 277 LEU A N 1
ATOM 2259 C CA . LEU A 1 277 ? 0.741 6.077 7.953 1.00 44.15 277 LEU A CA 1
ATOM 2260 C C . LEU A 1 277 ? -0.375 5.161 7.471 1.00 46.28 277 LEU A C 1
ATOM 2261 O O . LEU A 1 277 ? -1.449 5.109 8.080 1.00 47.82 277 LEU A O 1
ATOM 2266 N N . ASN A 1 278 ? -0.119 4.447 6.380 1.00 43.60 278 ASN A N 1
ATOM 2267 C CA . ASN A 1 278 ? -1.091 3.502 5.845 1.00 43.07 278 ASN A CA 1
ATOM 2268 C C . ASN A 1 278 ? -1.096 2.237 6.696 1.00 48.03 278 ASN A C 1
ATOM 2269 O O . ASN A 1 278 ? -0.070 1.551 6.770 1.00 43.03 278 ASN A O 1
ATOM 2274 N N . PRO A 1 279 ? -2.212 1.891 7.343 1.00 40.69 279 PRO A N 1
ATOM 2275 C CA . PRO A 1 279 ? -2.215 0.704 8.213 1.00 41.59 279 PRO A CA 1
ATOM 2276 C C . PRO A 1 279 ? -2.164 -0.614 7.459 1.00 46.66 279 PRO A C 1
ATOM 2277 O O . PRO A 1 279 ? -1.807 -1.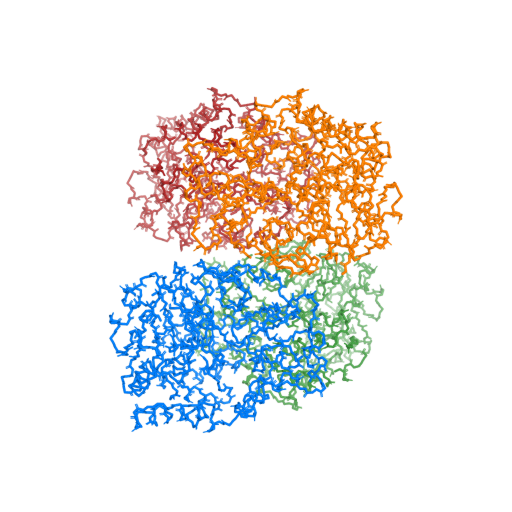634 8.061 1.00 46.02 279 PRO A O 1
ATOM 2281 N N . ASP A 1 280 ? -2.505 -0.633 6.170 1.00 42.13 280 ASP A N 1
ATOM 2282 C CA . ASP A 1 280 ? -2.578 -1.876 5.412 1.00 48.39 280 ASP A CA 1
ATOM 2283 C C . ASP A 1 280 ? -1.402 -2.082 4.465 1.00 40.21 280 ASP A C 1
ATOM 2284 O O . ASP A 1 280 ? -1.207 -3.203 3.984 1.00 42.61 280 ASP A O 1
ATOM 2289 N N . TYR A 1 281 ? -0.623 -1.040 4.181 1.00 40.33 281 TYR A N 1
ATOM 2290 C CA . TYR A 1 281 ? 0.609 -1.154 3.399 1.00 41.52 281 TYR A CA 1
ATOM 2291 C C . TYR A 1 281 ? 1.681 -0.362 4.140 1.00 43.00 281 TYR A C 1
ATOM 2292 O O . TYR A 1 281 ? 1.725 0.869 4.052 1.00 43.39 281 TYR A O 1
ATOM 2301 N N . THR A 1 282 ? 2.543 -1.067 4.866 1.00 43.81 282 THR A N 1
ATOM 2302 C CA . THR A 1 282 ? 3.478 -0.444 5.786 1.00 43.38 282 THR A CA 1
ATOM 2303 C C . THR A 1 282 ? 4.891 -0.434 5.206 1.00 42.65 282 THR A C 1
ATOM 2304 O O . THR A 1 282 ? 5.141 -0.888 4.086 1.00 41.89 282 THR A O 1
ATOM 2308 N N . ARG A 1 283 ? 5.829 0.097 5.996 1.00 45.18 283 ARG A N 1
ATOM 2309 C CA . ARG A 1 283 ? 7.214 0.209 5.546 1.00 40.49 283 ARG A CA 1
ATOM 2310 C C . ARG A 1 283 ? 7.834 -1.163 5.312 1.00 40.00 283 ARG A C 1
ATOM 2311 O O . ARG A 1 283 ? 8.649 -1.335 4.397 1.00 39.47 283 ARG A O 1
ATOM 2319 N N . ALA A 1 284 ? 7.462 -2.153 6.128 1.00 39.91 284 ALA A N 1
ATOM 2320 C CA . ALA A 1 284 ? 7.946 -3.511 5.905 1.00 39.93 284 ALA A CA 1
ATOM 2321 C C . ALA A 1 284 ? 7.511 -4.029 4.541 1.00 43.54 284 ALA A C 1
ATOM 2322 O O . ALA A 1 284 ? 8.262 -4.749 3.872 1.00 41.08 284 ALA A O 1
ATOM 2324 N N . ASP A 1 285 ? 6.301 -3.665 4.108 1.00 41.18 285 ASP A N 1
ATOM 2325 C CA . ASP A 1 285 ? 5.859 -4.024 2.765 1.00 43.37 285 ASP A CA 1
ATOM 2326 C C . ASP A 1 285 ? 6.640 -3.255 1.705 1.00 42.49 285 ASP A C 1
ATOM 2327 O O . ASP A 1 285 ? 6.926 -3.790 0.627 1.00 40.01 285 ASP A O 1
ATOM 2332 N N . GLU A 1 286 ? 6.990 -1.997 1.993 1.00 40.16 286 GLU A N 1
ATOM 2333 C CA . GLU A 1 286 ? 7.812 -1.224 1.066 1.00 42.37 286 GLU A CA 1
ATOM 2334 C C . GLU A 1 286 ? 9.183 -1.862 0.889 1.00 42.49 286 GLU A C 1
ATOM 2335 O O . GLU A 1 286 ? 9.712 -1.917 -0.228 1.00 42.85 286 GLU A O 1
ATOM 2341 N N . VAL A 1 287 ? 9.776 -2.342 1.984 1.00 43.50 287 VAL A N 1
ATOM 2342 C CA . VAL A 1 287 ? 11.072 -3.004 1.901 1.00 43.30 287 VAL A CA 1
ATOM 2343 C C . VAL A 1 287 ? 10.949 -4.323 1.155 1.00 41.07 287 VAL A C 1
ATOM 2344 O O . VAL A 1 287 ? 11.797 -4.658 0.318 1.00 40.24 287 VAL A O 1
ATOM 2348 N N . ILE A 1 288 ? 9.900 -5.095 1.445 1.00 40.46 288 ILE A N 1
ATOM 2349 C CA . ILE A 1 288 ? 9.707 -6.345 0.722 1.00 44.10 288 ILE A CA 1
ATOM 2350 C C . ILE A 1 288 ? 9.538 -6.074 -0.766 1.00 42.97 288 ILE A C 1
ATOM 2351 O O . ILE A 1 288 ? 10.146 -6.749 -1.599 1.00 43.40 288 ILE A O 1
ATOM 2356 N N . ASP A 1 289 ? 8.757 -5.057 -1.129 1.00 45.19 289 ASP A N 1
ATOM 2357 C CA . ASP A 1 289 ? 8.594 -4.761 -2.546 1.00 46.37 289 ASP A CA 1
ATOM 2358 C C . ASP A 1 289 ? 9.756 -3.963 -3.126 1.00 50.90 289 ASP A C 1
ATOM 2359 O O . ASP A 1 289 ? 9.874 -3.873 -4.354 1.00 49.69 289 ASP A O 1
ATOM 2364 N N . GLY A 1 290 ? 10.616 -3.396 -2.284 1.00 47.09 290 GLY A N 1
ATOM 2365 C CA . GLY A 1 290 ? 11.680 -2.539 -2.766 1.00 44.47 290 GLY A CA 1
ATOM 2366 C C . GLY A 1 290 ? 13.073 -3.118 -2.631 1.00 48.08 290 GLY A C 1
ATOM 2367 O O . GLY A 1 290 ? 13.570 -3.774 -3.552 1.00 48.94 290 GLY A O 1
ATOM 2368 N N . ARG A 1 291 ? 13.714 -2.877 -1.482 1.00 46.18 291 ARG A N 1
ATOM 2369 C CA . ARG A 1 291 ? 15.117 -3.244 -1.311 1.00 44.49 291 ARG A CA 1
ATOM 2370 C C . ARG A 1 291 ? 15.305 -4.755 -1.374 1.00 46.32 291 ARG A C 1
ATOM 2371 O O . ARG A 1 291 ? 16.235 -5.249 -2.019 1.00 46.79 291 ARG A O 1
ATOM 2379 N N . GLU A 1 292 ? 14.428 -5.508 -0.706 1.00 40.85 292 GLU A N 1
ATOM 2380 C CA . GLU A 1 292 ? 14.578 -6.959 -0.678 1.00 45.41 292 GLU A CA 1
ATOM 2381 C C . GLU A 1 292 ? 14.438 -7.567 -2.070 1.00 46.14 292 GLU A C 1
ATOM 2382 O O . GLU A 1 292 ? 15.180 -8.492 -2.419 1.00 45.31 292 GLU A O 1
ATOM 2388 N N . LYS A 1 293 ? 13.515 -7.043 -2.847 1.00 50.55 293 LYS A N 1
ATOM 2389 C CA . LYS A 1 293 ? 13.279 -7.566 -4.169 1.00 49.71 293 LYS A CA 1
ATOM 2390 C C . LYS A 1 293 ? 14.407 -7.239 -5.123 1.00 50.27 293 LYS A C 1
ATOM 2391 O O . LYS A 1 293 ? 14.867 -8.094 -5.839 1.00 51.21 293 LYS A O 1
ATOM 2397 N N . ARG A 1 294 ? 14.872 -6.006 -5.103 1.00 44.56 294 ARG A N 1
ATOM 2398 C CA . ARG A 1 294 ? 15.923 -5.577 -6.019 1.00 49.27 294 ARG A CA 1
ATOM 2399 C C . ARG A 1 294 ? 17.233 -6.290 -5.718 1.00 51.15 294 ARG A C 1
ATOM 2400 O O . ARG A 1 294 ? 17.930 -6.734 -6.638 1.00 53.09 294 ARG A O 1
ATOM 2408 N N . VAL A 1 295 ? 17.572 -6.427 -4.435 1.00 50.87 295 VAL A N 1
ATOM 2409 C CA . VAL A 1 295 ? 18.858 -7.003 -4.058 1.00 49.68 295 VAL A CA 1
ATOM 2410 C C . VAL A 1 295 ? 18.902 -8.492 -4.382 1.00 48.91 295 VAL A C 1
ATOM 2411 O O . VAL A 1 295 ? 19.882 -8.987 -4.951 1.00 50.30 295 VAL A O 1
ATOM 2415 N N . PHE A 1 296 ? 17.844 -9.230 -4.036 1.00 48.86 296 PHE A N 1
ATOM 2416 C CA . PHE A 1 296 ? 17.835 -10.662 -4.316 1.00 48.56 296 PHE A CA 1
ATOM 2417 C C . PHE A 1 296 ? 17.715 -10.946 -5.809 1.00 51.19 296 PHE A C 1
ATOM 2418 O O . PHE A 1 296 ? 18.181 -11.991 -6.276 1.00 55.71 296 PHE A O 1
ATOM 2426 N N . ALA A 1 297 ? 17.103 -10.036 -6.571 1.00 51.16 297 ALA A N 1
ATOM 2427 C CA . ALA A 1 297 ? 16.975 -10.252 -8.009 1.00 51.85 297 ALA A CA 1
ATOM 2428 C C . ALA A 1 297 ? 18.308 -10.063 -8.720 1.00 57.20 297 ALA A C 1
ATOM 2429 O O . ALA A 1 297 ? 18.612 -10.782 -9.680 1.00 58.71 297 ALA A O 1
ATOM 2431 N N . GLU A 1 298 ? 19.115 -9.100 -8.261 1.00 54.69 298 GLU A N 1
ATOM 2432 C CA . GLU A 1 298 ? 20.480 -8.741 -8.634 1.00 58.83 298 GLU A CA 1
ATOM 2433 C C . GLU A 1 298 ? 21.396 -9.959 -8.599 1.00 59.94 298 GLU A C 1
ATOM 2434 O O . GLU A 1 298 ? 22.290 -10.098 -9.442 1.00 61.86 298 GLU A O 1
ATOM 2440 N N . CYS A 1 299 ? 21.367 -10.488 -7.372 1.00 52.43 299 CYS A N 1
ATOM 2441 C CA . CYS A 1 299 ? 22.171 -11.660 -7.041 1.00 50.38 299 CYS A CA 1
ATOM 2442 C C . CYS A 1 299 ? 21.798 -12.842 -7.922 1.00 56.72 299 CYS A C 1
ATOM 2443 O O . CYS A 1 299 ? 22.673 -13.581 -8.383 1.00 55.12 299 CYS A O 1
ATOM 2446 N N . ARG A 1 300 ? 20.500 -13.034 -8.171 1.00 54.01 300 ARG A N 1
ATOM 2447 C CA . ARG A 1 300 ? 20.069 -14.128 -9.034 1.00 54.66 300 ARG A CA 1
ATOM 2448 C C . ARG A 1 300 ? 20.380 -13.843 -10.498 1.00 55.50 300 ARG A C 1
ATOM 2449 O O . ARG A 1 300 ? 20.529 -14.780 -11.291 1.00 60.34 300 ARG A O 1
ATOM 2457 N N . GLU A 1 301 ? 20.478 -12.566 -10.876 1.00 59.30 301 GLU A N 1
ATOM 2458 C CA . GLU A 1 301 ? 20.961 -12.232 -12.212 1.00 63.99 301 GLU A CA 1
ATOM 2459 C C . GLU A 1 301 ? 22.416 -12.648 -12.382 1.00 67.66 301 GLU A C 1
ATOM 2460 O O . GLU A 1 301 ? 22.802 -13.178 -13.430 1.00 69.75 301 GLU A O 1
ATOM 2466 N N . VAL A 1 302 ? 23.236 -12.416 -11.354 1.00 56.29 302 VAL A N 1
ATOM 2467 C CA . VAL A 1 302 ? 24.654 -12.749 -11.433 1.00 60.57 302 VAL A CA 1
ATOM 2468 C C . VAL A 1 302 ? 24.854 -14.259 -11.415 1.00 62.32 302 VAL A C 1
ATOM 2469 O O . VAL A 1 302 ? 25.698 -14.796 -12.143 1.00 64.62 302 VAL A O 1
ATOM 2473 N N . ILE A 1 303 ? 24.081 -14.969 -10.589 1.00 54.11 303 ILE A N 1
ATOM 2474 C CA . ILE A 1 303 ? 24.201 -16.424 -10.525 1.00 56.89 303 ILE A CA 1
ATOM 2475 C C . ILE A 1 303 ? 23.787 -17.051 -11.850 1.00 60.84 303 ILE A C 1
ATOM 2476 O O . ILE A 1 303 ? 24.397 -18.023 -12.314 1.00 61.49 303 ILE A O 1
ATOM 2481 N N . ALA A 1 304 ? 22.754 -16.496 -12.489 1.00 61.14 304 ALA A N 1
ATOM 2482 C CA . ALA A 1 304 ? 22.299 -17.035 -13.765 1.00 65.22 304 ALA A CA 1
ATOM 2483 C C . ALA A 1 304 ? 23.303 -16.776 -14.881 1.00 64.99 304 ALA A C 1
ATOM 2484 O O . ALA A 1 304 ? 23.436 -17.597 -15.795 1.00 69.34 304 ALA A O 1
ATOM 2486 N N . ARG A 1 305 ? 24.018 -15.650 -14.825 1.00 67.51 305 ARG A N 1
ATOM 2487 C CA . ARG A 1 305 ? 24.976 -15.325 -15.875 1.00 67.91 305 ARG A CA 1
ATOM 2488 C C . ARG A 1 305 ? 26.335 -15.971 -15.637 1.00 69.55 305 ARG A C 1
ATOM 2489 O O . ARG A 1 305 ? 27.064 -16.241 -16.598 1.00 68.30 305 ARG A O 1
ATOM 2497 N N . GLY A 1 306 ? 26.691 -16.230 -14.379 1.00 70.21 306 GLY A N 1
ATOM 2498 C CA . GLY A 1 306 ? 27.997 -16.753 -14.047 1.00 66.34 306 GLY A CA 1
ATOM 2499 C C . GLY A 1 306 ? 29.080 -15.711 -13.885 1.00 70.70 306 GLY A C 1
ATOM 2500 O O . GLY A 1 306 ? 30.202 -16.061 -13.496 1.00 74.43 306 GLY A O 1
ATOM 2501 N N . GLU A 1 307 ? 28.787 -14.444 -14.173 1.00 66.59 307 GLU A N 1
ATOM 2502 C CA . GLU A 1 307 ? 29.723 -13.335 -14.061 1.00 69.34 307 GLU A CA 1
ATOM 2503 C C . GLU A 1 307 ? 28.971 -12.126 -13.520 1.00 70.88 307 GLU A C 1
ATOM 2504 O O . GLU A 1 307 ? 27.758 -12.173 -13.290 1.00 64.28 307 GLU A O 1
ATOM 2510 N N . LEU A 1 308 ? 29.703 -11.045 -13.274 1.00 67.98 308 LEU A N 1
ATOM 2511 C CA . LEU A 1 308 ? 29.005 -9.856 -12.798 1.00 66.45 308 LEU A CA 1
ATOM 2512 C C . LEU A 1 308 ? 28.559 -8.975 -13.960 1.00 65.86 308 LEU A C 1
ATOM 2513 O O . LEU A 1 308 ? 29.385 -8.454 -14.710 1.00 64.67 308 LEU A O 1
ATOM 2518 N N . ASP A 1 317 ? 26.326 0.772 0.310 1.00 59.87 317 ASP A N 1
ATOM 2519 C CA . ASP A 1 317 ? 27.549 1.564 0.251 1.00 54.82 317 ASP A CA 1
ATOM 2520 C C . ASP A 1 317 ? 27.833 2.241 1.588 1.00 55.10 317 ASP A C 1
ATOM 2521 O O . ASP A 1 317 ? 28.625 1.743 2.387 1.00 54.07 317 ASP A O 1
ATOM 2526 N N . ALA A 1 318 ? 27.170 3.376 1.826 1.00 49.42 318 ALA A N 1
ATOM 2527 C CA . ALA A 1 318 ? 27.426 4.148 3.038 1.00 48.50 318 ALA A CA 1
ATOM 2528 C C . ALA A 1 318 ? 27.113 3.342 4.292 1.00 53.09 318 ALA A C 1
ATOM 2529 O O . ALA A 1 318 ? 27.801 3.475 5.312 1.00 45.26 318 ALA A O 1
ATOM 2531 N N . HIS A 1 319 ? 26.082 2.497 4.237 1.00 46.30 319 HIS A N 1
ATOM 2532 C CA . HIS A 1 319 ? 25.716 1.699 5.403 1.00 44.04 319 HIS A CA 1
ATOM 2533 C C . HIS A 1 319 ? 26.803 0.685 5.740 1.00 50.58 319 HIS A C 1
ATOM 2534 O O . HIS A 1 319 ? 27.215 0.564 6.900 1.00 47.00 319 HIS A O 1
ATOM 2541 N N . ALA A 1 320 ? 27.280 -0.053 4.736 1.00 47.40 320 ALA A N 1
ATOM 2542 C CA . ALA A 1 320 ? 28.310 -1.055 4.984 1.00 45.88 320 ALA A CA 1
ATOM 2543 C C . ALA A 1 320 ? 29.664 -0.419 5.266 1.00 47.71 320 ALA A C 1
ATOM 2544 O O . ALA A 1 320 ? 30.471 -0.990 6.009 1.00 42.72 320 ALA A O 1
ATOM 2546 N N . GLU A 1 321 ? 29.932 0.754 4.687 1.00 42.80 321 GLU A N 1
ATOM 2547 C CA . GLU A 1 321 ? 31.246 1.366 4.848 1.00 49.29 321 GLU A CA 1
ATOM 2548 C C . GLU A 1 321 ? 31.483 1.830 6.276 1.00 48.42 321 GLU A C 1
ATOM 2549 O O . GLU A 1 321 ? 32.617 1.779 6.761 1.00 46.19 321 GLU A O 1
ATOM 2571 N N . ILE A 1 324 ? 32.695 -0.924 8.487 1.00 41.73 324 ILE A N 1
ATOM 2572 C CA . ILE A 1 324 ? 34.074 -1.246 8.132 1.00 47.75 324 ILE A CA 1
ATOM 2573 C C . ILE A 1 324 ? 35.021 -0.181 8.667 1.00 42.13 324 ILE A C 1
ATOM 2574 O O . ILE A 1 324 ? 36.095 -0.495 9.194 1.00 44.92 324 ILE A O 1
ATOM 2579 N N . LYS A 1 325 ? 34.638 1.093 8.548 1.00 41.30 325 LYS A N 1
ATOM 2580 C CA . LYS A 1 325 ? 35.470 2.167 9.082 1.00 43.79 325 LYS A CA 1
ATOM 2581 C C . LYS A 1 325 ? 35.584 2.069 10.597 1.00 43.69 325 LYS A C 1
ATOM 2582 O O . LYS A 1 325 ? 36.632 2.390 11.170 1.00 44.12 325 LYS A O 1
ATOM 2588 N N . VAL A 1 326 ? 34.515 1.628 11.264 1.00 42.76 326 VAL A N 1
ATOM 2589 C CA . VAL A 1 326 ? 34.583 1.396 12.705 1.00 45.42 326 VAL A CA 1
ATOM 2590 C C . VAL A 1 326 ? 35.568 0.277 13.012 1.00 40.06 326 VAL A C 1
ATOM 2591 O O . VAL A 1 326 ? 36.360 0.366 13.959 1.00 42.57 326 VAL A O 1
ATOM 2595 N N . ALA A 1 327 ? 35.545 -0.790 12.209 1.00 35.22 327 ALA A N 1
ATOM 2596 C CA . ALA A 1 327 ? 36.500 -1.877 12.395 1.00 45.38 327 ALA A CA 1
ATOM 2597 C C . ALA A 1 327 ? 37.926 -1.412 12.126 1.00 36.94 327 ALA A C 1
ATOM 2598 O O . ALA A 1 327 ? 38.868 -1.871 12.782 1.00 41.84 327 ALA A O 1
ATOM 2600 N N . GLU A 1 328 ? 38.103 -0.502 11.165 1.00 42.01 328 GLU A N 1
ATOM 2601 C CA . GLU A 1 328 ? 39.430 0.044 10.893 1.00 45.06 328 GLU A CA 1
ATOM 2602 C C . GLU A 1 328 ? 39.938 0.860 12.075 1.00 43.51 328 GLU A C 1
ATOM 2603 O O . GLU A 1 328 ? 41.086 0.700 12.505 1.00 44.78 328 GLU A O 1
ATOM 2609 N N . ALA A 1 329 ? 39.093 1.747 12.608 1.00 43.53 329 ALA A N 1
ATOM 2610 C CA . ALA A 1 329 ? 39.491 2.558 13.754 1.00 40.33 329 ALA A CA 1
ATOM 2611 C C . ALA A 1 329 ? 39.827 1.695 14.961 1.00 41.47 329 ALA A C 1
ATOM 2612 O O . ALA A 1 329 ? 40.718 2.042 15.744 1.00 36.17 329 ALA A O 1
ATOM 2614 N N . ILE A 1 330 ? 39.132 0.568 15.125 1.00 36.66 330 ILE A N 1
ATOM 2615 C CA . ILE A 1 330 ? 39.428 -0.332 16.234 1.00 43.37 330 ILE A CA 1
ATOM 2616 C C . ILE A 1 330 ? 40.730 -1.080 15.979 1.00 41.80 330 ILE A C 1
ATOM 2617 O O . ILE A 1 330 ? 41.637 -1.085 16.819 1.00 38.35 330 ILE A O 1
ATOM 2622 N N . ALA A 1 331 ? 40.844 -1.714 14.809 1.00 41.31 331 ALA A N 1
ATOM 2623 C CA . ALA A 1 331 ? 41.982 -2.587 14.537 1.00 44.64 331 ALA A CA 1
ATOM 2624 C C . ALA A 1 331 ? 43.298 -1.823 14.487 1.00 45.78 331 ALA A C 1
ATOM 2625 O O . ALA A 1 331 ? 44.347 -2.381 14.831 1.00 48.40 331 ALA A O 1
ATOM 2627 N N . TYR A 1 332 ? 43.273 -0.560 14.067 1.00 44.95 332 TYR A N 1
ATOM 2628 C CA . TYR A 1 332 ? 44.489 0.229 13.920 1.00 43.37 332 TYR A CA 1
ATOM 2629 C C . TYR A 1 332 ? 44.624 1.312 14.983 1.00 45.31 332 TYR A C 1
ATOM 2630 O O . TYR A 1 332 ? 45.529 2.148 14.885 1.00 48.15 332 TYR A O 1
ATOM 2639 N N . ASN A 1 333 ? 43.754 1.311 15.995 1.00 40.73 333 ASN A N 1
ATOM 2640 C CA . ASN A 1 333 ? 43.838 2.239 17.124 1.00 39.83 333 ASN A CA 1
ATOM 2641 C C . ASN A 1 333 ? 43.880 3.689 16.643 1.00 40.43 333 ASN A C 1
ATOM 2642 O O . ASN A 1 333 ? 44.721 4.488 17.059 1.00 41.64 333 ASN A O 1
ATOM 2647 N N . LYS A 1 334 ? 42.950 4.024 15.747 1.00 38.39 334 LYS A N 1
ATOM 2648 C CA . LYS A 1 334 ? 42.955 5.351 15.139 1.00 40.24 334 LYS A CA 1
ATOM 2649 C C . LYS A 1 334 ? 42.537 6.432 16.125 1.00 46.31 334 LYS A C 1
ATOM 2650 O O . LYS A 1 334 ? 42.961 7.586 15.989 1.00 41.24 334 LYS A O 1
ATOM 2656 N N . ASN A 1 335 ? 41.714 6.083 17.116 1.00 40.21 335 ASN A N 1
ATOM 2657 C CA . ASN A 1 335 ? 41.130 7.052 18.044 1.00 43.17 335 ASN A CA 1
ATOM 2658 C C . ASN A 1 335 ? 40.360 8.141 17.301 1.00 39.58 335 ASN A C 1
ATOM 2659 O O . ASN A 1 335 ? 40.331 9.299 17.725 1.00 44.59 335 ASN A O 1
ATOM 2664 N N . THR A 1 336 ? 39.740 7.774 16.183 1.00 37.68 336 THR A N 1
ATOM 2665 C CA . THR A 1 336 ? 38.889 8.685 15.436 1.00 44.79 336 THR A CA 1
ATOM 2666 C C . THR A 1 336 ? 37.520 8.789 16.101 1.00 45.00 336 THR A C 1
ATOM 2667 O O . THR A 1 336 ? 37.142 7.965 16.938 1.00 41.67 336 THR A O 1
ATOM 2671 N N . ARG A 1 337 ? 36.769 9.816 15.713 1.00 40.47 337 ARG A N 1
ATOM 2672 C CA . ARG A 1 337 ? 35.512 10.136 16.375 1.00 43.42 337 ARG A CA 1
ATOM 2673 C C . ARG A 1 337 ? 34.333 9.497 15.651 1.00 39.81 337 ARG A C 1
ATOM 2674 O O . ARG A 1 337 ? 34.172 9.663 14.438 1.00 41.88 337 ARG A O 1
ATOM 2682 N N . PHE A 1 338 ? 33.516 8.765 16.406 1.00 39.94 338 PHE A N 1
ATOM 2683 C CA . PHE A 1 338 ? 32.256 8.220 15.927 1.00 38.78 338 PHE A CA 1
ATOM 2684 C C . PHE A 1 338 ? 31.172 8.503 16.957 1.00 39.08 338 PHE A C 1
ATOM 2685 O O . PHE A 1 338 ? 31.454 8.769 18.129 1.00 43.14 338 PHE A O 1
ATOM 2693 N N . ILE A 1 339 ? 29.924 8.438 16.509 1.00 38.67 339 ILE A N 1
ATOM 2694 C CA . ILE A 1 339 ? 28.767 8.519 17.393 1.00 37.73 339 ILE A CA 1
ATOM 2695 C C . ILE A 1 339 ? 28.261 7.098 17.599 1.00 42.82 339 ILE A C 1
ATOM 2696 O O . ILE A 1 339 ? 27.645 6.512 16.702 1.00 41.29 339 ILE A O 1
ATOM 2701 N N . VAL A 1 340 ? 28.530 6.534 18.777 1.00 40.79 340 VAL A N 1
ATOM 2702 C CA . VAL A 1 340 ? 28.205 5.148 19.080 1.00 35.05 340 VAL A CA 1
ATOM 2703 C C . VAL A 1 340 ? 27.445 5.091 20.400 1.00 38.95 340 VAL A C 1
ATOM 2704 O O . VAL A 1 340 ? 27.275 6.094 21.094 1.00 39.77 340 VAL A O 1
ATOM 2708 N N . ILE A 1 341 ? 26.990 3.887 20.740 1.00 37.98 341 ILE A N 1
ATOM 2709 C CA . ILE A 1 341 ? 26.189 3.643 21.934 1.00 36.90 341 ILE A CA 1
ATOM 2710 C C . ILE A 1 341 ? 27.103 3.131 23.038 1.00 33.98 341 ILE A C 1
ATOM 2711 O O . ILE A 1 341 ? 27.823 2.142 22.849 1.00 35.72 341 ILE A O 1
ATOM 2716 N N . VAL A 1 342 ? 27.076 3.800 24.194 1.00 33.97 342 VAL A N 1
ATOM 2717 C CA . VAL A 1 342 ? 27.964 3.482 25.305 1.00 33.16 342 VAL A CA 1
ATOM 2718 C C . VAL A 1 342 ? 27.209 3.615 26.621 1.00 37.47 342 VAL A C 1
ATOM 2719 O O . VAL A 1 342 ? 26.175 4.280 26.711 1.00 33.80 342 VAL A O 1
ATOM 2723 N N . LYS A 1 343 ? 27.752 2.972 27.652 1.00 30.60 343 LYS A N 1
ATOM 2724 C CA . LYS A 1 343 ? 27.238 3.150 29.002 1.00 35.51 343 LYS A CA 1
ATOM 2725 C C . LYS A 1 343 ? 27.538 4.562 29.490 1.00 33.21 343 LYS A C 1
ATOM 2726 O O . LYS A 1 343 ? 28.645 5.077 29.310 1.00 33.93 343 LYS A O 1
ATOM 2732 N N . ASN A 1 344 ? 26.540 5.190 30.110 1.00 31.79 344 ASN A N 1
ATOM 2733 C CA . ASN A 1 344 ? 26.626 6.598 30.481 1.00 36.82 344 ASN A CA 1
ATOM 2734 C C . ASN A 1 344 ? 27.677 6.839 31.560 1.00 34.41 344 ASN A C 1
ATOM 2735 O O . ASN A 1 344 ? 28.769 7.336 31.266 1.00 35.53 344 ASN A O 1
ATOM 2740 N N . GLU A 1 345 ? 27.344 6.496 32.804 1.00 35.46 345 GLU A N 1
ATOM 2741 C CA . GLU A 1 345 ? 28.227 6.648 33.962 1.00 36.50 345 GLU A CA 1
ATOM 2742 C C . GLU A 1 345 ? 28.868 8.038 34.006 1.00 38.21 345 GLU A C 1
ATOM 2743 O O . GLU A 1 345 ? 30.089 8.194 34.050 1.00 36.20 345 GLU A O 1
ATOM 2749 N N . GLY A 1 346 ? 28.010 9.057 33.991 1.00 35.69 346 GLY A N 1
ATOM 2750 C CA . GLY A 1 346 ? 28.427 10.430 34.163 1.00 33.05 346 GLY A CA 1
ATOM 2751 C C . GLY A 1 346 ? 28.581 11.221 32.880 1.00 37.83 346 GLY A C 1
ATOM 2752 O O . GLY A 1 346 ? 28.630 12.456 32.938 1.00 34.60 346 GLY A O 1
ATOM 2753 N N . ALA A 1 347 ? 28.663 10.549 31.729 1.00 34.53 347 ALA A N 1
ATOM 2754 C CA . ALA A 1 347 ? 28.820 11.264 30.465 1.00 35.72 347 ALA A CA 1
ATOM 2755 C C . ALA A 1 347 ? 27.644 12.200 30.214 1.00 40.10 347 ALA A C 1
ATOM 2756 O O . ALA A 1 347 ? 27.826 13.327 29.739 1.00 37.86 347 ALA A O 1
ATOM 2758 N N . ILE A 1 348 ? 26.432 11.749 30.518 1.00 34.06 348 ILE A N 1
ATOM 2759 C CA . ILE A 1 348 ? 25.277 12.625 30.668 1.00 39.05 348 ILE A CA 1
ATOM 2760 C C . ILE A 1 348 ? 25.047 12.767 32.167 1.00 36.51 348 ILE A C 1
ATOM 2761 O O . ILE A 1 348 ? 24.608 11.821 32.830 1.00 40.56 348 ILE A O 1
ATOM 2766 N N . ALA A 1 349 ? 25.348 13.952 32.703 1.00 37.27 349 ALA A N 1
ATOM 2767 C CA . ALA A 1 349 ? 25.571 14.085 34.139 1.00 38.61 349 ALA A CA 1
ATOM 2768 C C . ALA A 1 349 ? 24.296 13.908 34.957 1.00 36.29 349 ALA A C 1
ATOM 2769 O O . ALA A 1 349 ? 24.358 13.395 36.080 1.00 37.64 349 ALA A O 1
ATOM 2771 N N . ASN A 1 350 ? 23.141 14.321 34.434 1.00 36.50 350 ASN A N 1
ATOM 2772 C CA . ASN A 1 350 ? 21.897 14.251 35.190 1.00 36.60 350 ASN A CA 1
ATOM 2773 C C . ASN A 1 350 ? 21.025 13.064 34.788 1.00 37.16 350 ASN A C 1
ATOM 2774 O O . ASN A 1 350 ? 19.810 13.093 35.010 1.00 36.96 350 ASN A O 1
ATOM 2787 N N . GLN A 1 352 ? 20.921 8.527 34.913 1.00 33.87 352 GLN A N 1
ATOM 2788 C CA . GLN A 1 352 ? 21.454 7.450 35.735 1.00 37.22 352 GLN A CA 1
ATOM 2789 C C . GLN A 1 352 ? 22.698 6.836 35.096 1.00 35.62 352 GLN A C 1
ATOM 2790 O O . GLN A 1 352 ? 22.917 6.918 33.884 1.00 31.24 352 GLN A O 1
ATOM 2796 N N . ASP A 1 353 ? 23.517 6.206 35.943 1.00 37.96 353 ASP A N 1
ATOM 2797 C CA . ASP A 1 353 ? 24.807 5.689 35.497 1.00 39.98 353 ASP A CA 1
ATOM 2798 C C . ASP A 1 353 ? 24.645 4.567 34.478 1.00 39.11 353 ASP A C 1
ATOM 2799 O O . ASP A 1 353 ? 25.387 4.504 33.491 1.00 35.14 353 ASP A O 1
ATOM 2804 N N . ASP A 1 354 ? 23.684 3.669 34.699 1.00 34.58 354 ASP A N 1
ATOM 2805 C CA . ASP A 1 354 ? 23.568 2.448 33.912 1.00 37.89 354 ASP A CA 1
ATOM 2806 C C . ASP A 1 354 ? 22.699 2.615 32.667 1.00 38.50 354 ASP A C 1
ATOM 2807 O O . ASP A 1 354 ? 22.148 1.625 32.173 1.00 34.72 354 ASP A O 1
ATOM 2812 N N . ALA A 1 355 ? 22.567 3.831 32.150 1.00 36.58 355 ALA A N 1
ATOM 2813 C CA . ALA A 1 355 ? 21.821 4.061 30.922 1.00 37.42 355 ALA A CA 1
ATOM 2814 C C . ALA A 1 355 ? 22.738 3.909 29.716 1.00 39.15 355 ALA A C 1
ATOM 2815 O O . ALA A 1 355 ? 23.865 4.411 29.710 1.00 35.06 355 ALA A O 1
ATOM 2825 N N . VAL A 1 357 ? 23.573 5.187 26.332 1.00 32.97 357 VAL A N 1
ATOM 2826 C CA . VAL A 1 357 ? 23.341 6.447 25.642 1.00 37.01 357 VAL A CA 1
ATOM 2827 C C . VAL A 1 357 ? 24.186 6.487 24.372 1.00 38.87 357 VAL A C 1
ATOM 2828 O O . VAL A 1 357 ? 25.062 5.652 24.151 1.00 38.85 357 VAL A O 1
ATOM 2832 N N . GLU A 1 358 ? 23.908 7.487 23.537 1.00 33.26 358 GLU A N 1
ATOM 2833 C CA . GLU A 1 358 ? 24.551 7.659 22.240 1.00 39.30 358 GLU A CA 1
ATOM 2834 C C . GLU A 1 358 ? 25.328 8.968 22.251 1.00 38.74 358 GLU A C 1
ATOM 2835 O O . GLU A 1 358 ? 24.737 10.039 22.431 1.00 36.36 358 GLU A O 1
ATOM 2841 N N . LEU A 1 359 ? 26.645 8.885 22.061 1.00 38.97 359 LEU A N 1
ATOM 2842 C CA . LEU A 1 359 ? 27.507 10.053 22.190 1.00 37.40 359 LEU A CA 1
ATOM 2843 C C . LEU A 1 359 ? 28.672 9.954 21.215 1.00 34.23 359 LEU A C 1
ATOM 2844 O O . LEU A 1 359 ? 28.959 8.893 20.655 1.00 34.12 359 LEU A O 1
ATOM 2849 N N . VAL A 1 360 ? 29.353 11.087 21.030 1.00 36.21 360 VAL A N 1
ATOM 2850 C CA . VAL A 1 360 ? 30.597 11.111 20.270 1.00 37.40 360 VAL A CA 1
ATOM 2851 C C . VAL A 1 360 ? 31.703 10.481 21.105 1.00 37.73 360 VAL A C 1
ATOM 2852 O O . VAL A 1 360 ? 31.853 10.786 22.296 1.00 35.25 360 VAL A O 1
ATOM 2856 N N . CYS A 1 361 ? 32.483 9.594 20.488 1.00 40.86 361 CYS A N 1
ATOM 2857 C CA . CYS A 1 361 ? 33.554 8.897 21.185 1.00 38.73 361 CYS A CA 1
ATOM 2858 C C . CYS A 1 361 ? 34.757 8.739 20.267 1.00 39.59 361 CYS A C 1
ATOM 2859 O O . CYS A 1 361 ? 34.617 8.653 19.045 1.00 36.82 361 CYS A O 1
ATOM 2862 N N . GLU A 1 362 ? 35.942 8.701 20.872 1.00 42.28 362 GLU A N 1
ATOM 2863 C CA . GLU A 1 362 ? 37.127 8.216 20.180 1.00 41.05 362 GLU A CA 1
ATOM 2864 C C . GLU A 1 362 ? 37.132 6.694 20.217 1.00 40.54 362 GLU A C 1
ATOM 2865 O O . GLU A 1 362 ? 36.722 6.085 21.208 1.00 45.24 362 GLU A O 1
ATOM 2871 N N . LEU A 1 363 ? 37.596 6.076 19.132 1.00 42.83 363 LEU A N 1
ATOM 2872 C CA . LEU A 1 363 ? 37.510 4.628 18.975 1.00 39.64 363 LEU A CA 1
ATOM 2873 C C . LEU A 1 363 ? 38.885 4.057 18.670 1.00 37.29 363 LEU A C 1
ATOM 2874 O O . LEU A 1 363 ? 39.481 4.383 17.639 1.00 37.68 363 LEU A O 1
ATOM 2879 N N . GLY A 1 364 ? 39.377 3.197 19.559 1.00 40.87 364 GLY A N 1
ATOM 2880 C CA . GLY A 1 364 ? 40.642 2.520 19.355 1.00 41.52 364 GLY A CA 1
ATOM 2881 C C . GLY A 1 364 ? 40.565 1.043 19.681 1.00 44.57 364 GLY A C 1
ATOM 2882 O O . GLY A 1 364 ? 39.472 0.469 19.720 1.00 40.91 364 GLY A O 1
ATOM 2883 N N . ILE A 1 365 ? 41.720 0.416 19.925 1.00 45.16 365 ILE A N 1
ATOM 2884 C CA . ILE A 1 365 ? 41.745 -1.012 20.232 1.00 46.10 365 ILE A CA 1
ATOM 2885 C C . ILE A 1 365 ? 41.056 -1.297 21.560 1.00 45.48 365 ILE A C 1
ATOM 2886 O O . ILE A 1 365 ? 40.553 -2.406 21.782 1.00 46.23 365 ILE A O 1
ATOM 2891 N N . ASN A 1 366 ? 41.010 -0.312 22.456 1.00 39.80 366 ASN A N 1
ATOM 2892 C CA . ASN A 1 366 ? 40.465 -0.494 23.792 1.00 44.51 366 ASN A CA 1
ATOM 2893 C C . ASN A 1 366 ? 39.009 -0.063 23.896 1.00 44.34 366 ASN A C 1
ATOM 2894 O O . ASN A 1 366 ? 38.495 0.087 25.009 1.00 45.10 366 ASN A O 1
ATOM 2899 N N . GLY A 1 367 ? 38.336 0.140 22.768 1.00 40.36 367 GLY A N 1
ATOM 2900 C CA . GLY A 1 367 ? 36.930 0.456 22.770 1.00 44.14 367 GLY A CA 1
ATOM 2901 C C . GLY A 1 367 ? 36.655 1.944 22.713 1.00 45.13 367 GLY A C 1
ATOM 2902 O O . GLY A 1 367 ? 37.565 2.769 22.589 1.00 40.21 367 GLY A O 1
ATOM 2903 N N . PRO A 1 368 ? 35.379 2.312 22.803 1.00 44.19 368 PRO A N 1
ATOM 2904 C CA . PRO A 1 368 ? 35.015 3.730 22.722 1.00 43.38 368 PRO A CA 1
ATOM 2905 C C . PRO A 1 368 ? 35.434 4.494 23.968 1.00 41.44 368 PRO A C 1
ATOM 2906 O O . PRO A 1 368 ? 35.371 3.982 25.089 1.00 38.11 368 PRO A O 1
ATOM 2910 N N . ARG A 1 369 ? 35.869 5.732 23.755 1.00 37.15 369 ARG A N 1
ATOM 2911 C CA . ARG A 1 369 ? 36.248 6.652 24.823 1.00 42.65 369 ARG A CA 1
ATOM 2912 C C . ARG A 1 369 ? 35.283 7.831 24.749 1.00 42.49 369 ARG A C 1
ATOM 2913 O O . ARG A 1 369 ? 35.487 8.762 23.964 1.00 44.33 369 ARG A O 1
ATOM 2921 N N . ARG A 1 370 ? 34.229 7.787 25.559 1.00 33.58 370 ARG A N 1
ATOM 2922 C CA . ARG A 1 370 ? 33.160 8.769 25.463 1.00 35.83 370 ARG A CA 1
ATOM 2923 C C . ARG A 1 370 ? 33.593 10.114 26.033 1.00 46.27 370 ARG A C 1
ATOM 2924 O O . ARG A 1 370 ? 34.431 10.197 26.936 1.00 40.76 370 ARG A O 1
ATOM 2940 N N . ALA A 1 372 ? 32.435 13.783 27.830 1.00 38.90 372 ALA A N 1
ATOM 2941 C CA . ALA A 1 372 ? 31.405 14.304 28.714 1.00 37.11 372 ALA A CA 1
ATOM 2942 C C . ALA A 1 372 ? 30.593 15.390 28.020 1.00 42.16 372 ALA A C 1
ATOM 2943 O O . ALA A 1 372 ? 31.135 16.242 27.311 1.00 40.04 372 ALA A O 1
ATOM 2945 N N . VAL A 1 373 ? 29.281 15.344 28.226 1.00 35.07 373 VAL A N 1
ATOM 2946 C CA . VAL A 1 373 ? 28.379 16.363 27.712 1.00 37.46 373 VAL A CA 1
ATOM 2947 C C . VAL A 1 373 ? 27.850 17.268 28.820 1.00 36.71 373 VAL A C 1
ATOM 2948 O O . VAL A 1 373 ? 27.517 18.432 28.543 1.00 41.00 373 VAL A O 1
ATOM 2952 N N . GLY A 1 374 ? 27.812 16.800 30.061 1.00 40.32 374 GLY A N 1
ATOM 2953 C CA . GLY A 1 374 ? 27.304 17.598 31.155 1.00 37.29 374 GLY A CA 1
ATOM 2954 C C . GLY A 1 374 ? 25.820 17.377 31.369 1.00 37.29 374 GLY A C 1
ATOM 2955 O O . GLY A 1 374 ? 25.227 16.392 30.921 1.00 40.41 374 GLY A O 1
ATOM 2956 N N . ASN A 1 375 ? 25.212 18.326 32.074 1.00 35.87 375 ASN A N 1
ATOM 2957 C CA . ASN A 1 375 ? 23.781 18.275 32.331 1.00 41.14 375 ASN A CA 1
ATOM 2958 C C . ASN A 1 375 ? 23.016 18.749 31.102 1.00 42.00 375 ASN A C 1
ATOM 2959 O O . ASN A 1 375 ? 23.272 19.840 30.582 1.00 40.55 375 ASN A O 1
ATOM 2964 N N . ILE A 1 376 ? 22.083 17.926 30.635 1.00 34.18 376 ILE A N 1
ATOM 2965 C CA . ILE A 1 376 ? 21.256 18.268 29.481 1.00 35.00 376 ILE A CA 1
ATOM 2966 C C . ILE A 1 376 ? 20.076 19.103 29.964 1.00 32.11 376 ILE A C 1
ATOM 2967 O O . ILE A 1 376 ? 19.683 18.992 31.135 1.00 31.82 376 ILE A O 1
ATOM 2972 N N . PRO A 1 377 ? 19.492 19.953 29.117 1.00 31.63 377 PRO A N 1
ATOM 2973 C CA . PRO A 1 377 ? 18.374 20.793 29.564 1.00 34.92 377 PRO A CA 1
ATOM 2974 C C . PRO A 1 377 ? 17.183 19.968 30.034 1.00 32.54 377 PRO A C 1
ATOM 2975 O O . PRO A 1 377 ? 17.052 18.778 29.739 1.00 33.25 377 PRO A O 1
ATOM 2979 N N . GLN A 1 378 ? 16.297 20.639 30.777 1.00 30.83 378 GLN A N 1
ATOM 2980 C CA . GLN A 1 378 ? 15.196 19.949 31.444 1.00 34.71 378 GLN A CA 1
ATOM 2981 C C . GLN A 1 378 ? 14.228 19.327 30.444 1.00 36.47 378 GLN A C 1
ATOM 2982 O O . GLN A 1 378 ? 13.714 18.225 30.672 1.00 35.40 378 GLN A O 1
ATOM 2988 N N . PHE A 1 379 ? 13.959 20.021 29.335 1.00 35.42 379 PHE A N 1
ATOM 2989 C CA . PHE A 1 379 ? 13.011 19.509 28.349 1.00 39.17 379 PHE A CA 1
ATOM 2990 C C . PHE A 1 379 ? 13.470 18.173 27.780 1.00 36.57 379 PHE A C 1
ATOM 2991 O O . PHE A 1 379 ? 12.668 17.244 27.627 1.00 35.04 379 PHE A O 1
ATOM 2999 N N . TYR A 1 380 ? 14.761 18.054 27.471 1.00 34.74 380 TYR A N 1
ATOM 3000 C CA . TYR A 1 380 ? 15.287 16.815 26.914 1.00 34.92 380 TYR A CA 1
ATOM 3001 C C . TYR A 1 380 ? 15.508 15.757 27.985 1.00 33.39 380 TYR A C 1
ATOM 3002 O O . TYR A 1 380 ? 15.452 14.559 27.686 1.00 33.64 380 TYR A O 1
ATOM 3011 N N . LEU A 1 381 ? 15.757 16.173 29.229 1.00 34.77 381 LEU A N 1
ATOM 3012 C CA . LEU A 1 381 ? 15.864 15.209 30.318 1.00 36.10 381 LEU A CA 1
ATOM 3013 C C . LEU A 1 381 ? 14.547 14.473 30.526 1.00 32.98 381 LEU A C 1
ATOM 3014 O O . LEU A 1 381 ? 14.533 13.255 30.732 1.00 32.67 381 LEU A O 1
ATOM 3019 N N . GLY A 1 382 ? 13.427 15.197 30.468 1.00 32.45 382 GLY A N 1
ATOM 3020 C CA . GLY A 1 382 ? 12.136 14.552 30.635 1.00 33.96 382 GLY A CA 1
ATOM 3021 C C . GLY A 1 382 ? 11.830 13.561 29.528 1.00 36.24 382 GLY A C 1
ATOM 3022 O O . GLY A 1 382 ? 11.270 12.491 29.778 1.00 38.50 382 GLY A O 1
ATOM 3023 N N . LEU A 1 383 ? 12.202 13.899 28.292 1.00 32.57 383 LEU A N 1
ATOM 3024 C CA . LEU A 1 383 ? 11.943 13.004 27.169 1.00 35.13 383 LEU A CA 1
ATOM 3025 C C . LEU A 1 383 ? 12.786 11.737 27.266 1.00 33.20 383 LEU A C 1
ATOM 3026 O O . LEU A 1 383 ? 12.278 10.625 27.079 1.00 33.07 383 LEU A O 1
ATOM 3031 N N . LEU A 1 384 ? 14.079 11.885 27.562 1.00 28.23 384 LEU A N 1
ATOM 3032 C CA . LEU A 1 384 ? 14.982 10.739 27.515 1.00 33.34 384 LEU A CA 1
ATOM 3033 C C . LEU A 1 384 ? 14.797 9.825 28.721 1.00 33.53 384 LEU A C 1
ATOM 3034 O O . LEU A 1 384 ? 14.888 8.599 28.593 1.00 36.49 384 LEU A O 1
ATOM 3039 N N . VAL A 1 385 ? 14.544 10.398 29.900 1.00 29.44 385 VAL A N 1
ATOM 3040 C CA . VAL A 1 385 ? 14.334 9.570 31.085 1.00 31.21 385 VAL A CA 1
ATOM 3041 C C . VAL A 1 385 ? 13.058 8.749 30.942 1.00 31.72 385 VAL A C 1
ATOM 3042 O O . VAL A 1 385 ? 12.995 7.594 31.380 1.00 32.28 385 VAL A O 1
ATOM 3046 N N . GLN A 1 386 ? 12.028 9.321 30.313 1.00 29.21 386 GLN A N 1
ATOM 3047 C CA . GLN A 1 386 ? 10.813 8.556 30.047 1.00 35.81 386 GLN A CA 1
ATOM 3048 C C . GLN A 1 386 ? 11.096 7.382 29.118 1.00 33.73 386 GLN A C 1
ATOM 3049 O O . GLN A 1 386 ? 10.598 6.271 29.338 1.00 31.01 386 GLN A O 1
ATOM 3055 N N . GLN A 1 387 ? 11.903 7.606 28.079 1.00 33.68 387 GLN A N 1
ATOM 3056 C CA . GLN A 1 387 ? 12.170 6.550 27.110 1.00 29.90 387 GLN A CA 1
ATOM 3057 C C . GLN A 1 387 ? 13.099 5.490 27.689 1.00 37.95 387 GLN A C 1
ATOM 3058 O O . GLN A 1 387 ? 12.852 4.287 27.539 1.00 31.32 387 GLN A O 1
ATOM 3064 N N . VAL A 1 388 ? 14.176 5.915 28.356 1.00 31.80 388 VAL A N 1
ATOM 3065 C CA . VAL A 1 388 ? 15.130 4.951 28.897 1.00 30.97 388 VAL A CA 1
ATOM 3066 C C . VAL A 1 388 ? 14.498 4.137 30.020 1.00 33.66 388 VAL A C 1
ATOM 3067 O O . VAL A 1 388 ? 14.901 2.993 30.268 1.00 31.02 388 VAL A O 1
ATOM 3071 N N . SER A 1 389 ? 13.498 4.694 30.708 1.00 29.94 389 SER A N 1
ATOM 3072 C CA . SER A 1 389 ? 12.781 3.918 31.713 1.00 31.24 389 SER A CA 1
ATOM 3073 C C . SER A 1 389 ? 11.900 2.863 31.059 1.00 36.11 389 SER A C 1
ATOM 3074 O O . SER A 1 389 ? 11.798 1.736 31.557 1.00 33.73 389 SER A O 1
ATOM 3077 N N . SER A 1 390 ? 11.259 3.211 29.941 1.00 30.16 390 SER A N 1
ATOM 3078 C CA . SER A 1 390 ? 10.443 2.239 29.221 1.00 36.99 390 SER A CA 1
ATOM 3079 C C . SER A 1 390 ? 11.298 1.105 28.670 1.00 32.91 390 SER A C 1
ATOM 3080 O O . SER A 1 390 ? 10.893 -0.063 28.709 1.00 34.26 390 SER A O 1
ATOM 3083 N N . GLU A 1 391 ? 12.487 1.428 28.158 1.00 32.61 391 GLU A N 1
ATOM 3084 C CA . GLU A 1 391 ? 13.373 0.392 27.637 1.00 36.56 391 GLU A CA 1
ATOM 3085 C C . GLU A 1 391 ? 13.873 -0.521 28.749 1.00 36.59 391 GLU A C 1
ATOM 3086 O O . GLU A 1 391 ? 13.930 -1.744 28.576 1.00 30.80 391 GLU A O 1
ATOM 3092 N N . LYS A 1 392 ? 14.237 0.052 29.898 1.00 34.69 392 LYS A N 1
ATOM 3093 C CA . LYS A 1 392 ? 14.745 -0.765 30.995 1.00 37.01 392 LYS A CA 1
ATOM 3094 C C . LYS A 1 392 ? 13.649 -1.625 31.611 1.00 33.75 392 LYS A C 1
ATOM 3095 O O . LYS A 1 392 ? 13.929 -2.725 32.101 1.00 32.96 392 LYS A O 1
ATOM 3101 N N . LEU A 1 393 ? 12.403 -1.147 31.598 1.00 33.27 393 LEU A N 1
ATOM 3102 C CA . LEU A 1 393 ? 11.298 -1.977 32.065 1.00 34.59 393 LEU A CA 1
ATOM 3103 C C . LEU A 1 393 ? 11.016 -3.123 31.103 1.00 34.09 393 LEU A C 1
ATOM 3104 O O . LEU A 1 393 ? 10.555 -4.188 31.528 1.00 34.42 393 LEU A O 1
ATOM 3109 N N . LEU A 1 394 ? 11.289 -2.929 29.810 1.00 34.45 394 LEU A N 1
ATOM 3110 C CA . LEU A 1 394 ? 11.028 -3.982 28.834 1.00 35.12 394 LEU A CA 1
ATOM 3111 C C . LEU A 1 394 ? 11.980 -5.158 29.023 1.00 38.46 394 LEU A C 1
ATOM 3112 O O . LEU A 1 394 ? 11.546 -6.314 29.096 1.00 32.52 394 LEU A O 1
ATOM 3117 N N . VAL A 1 395 ? 13.285 -4.886 29.100 1.00 32.69 395 VAL A N 1
ATOM 3118 C CA . VAL A 1 395 ? 14.235 -5.964 29.338 1.00 42.13 395 VAL A CA 1
ATOM 3119 C C . VAL A 1 395 ? 14.125 -6.488 30.764 1.00 37.11 395 VAL A C 1
ATOM 3120 O O . VAL A 1 395 ? 14.612 -7.587 31.055 1.00 37.88 395 VAL A O 1
ATOM 3124 N N . ASP A 1 396 ? 13.500 -5.725 31.666 1.00 38.84 396 ASP A N 1
ATOM 3125 C CA . ASP A 1 396 ? 13.106 -6.283 32.955 1.00 40.00 396 ASP A CA 1
ATOM 3126 C C . ASP A 1 396 ? 12.121 -7.428 32.766 1.00 39.75 396 ASP A C 1
ATOM 3127 O O . ASP A 1 396 ? 12.236 -8.474 33.417 1.00 40.13 396 ASP A O 1
ATOM 3132 N N . ALA A 1 397 ? 11.144 -7.246 31.873 1.00 32.20 397 ALA A N 1
ATOM 3133 C CA . ALA A 1 397 ? 10.185 -8.307 31.586 1.00 38.56 397 ALA A CA 1
ATOM 3134 C C . ALA A 1 397 ? 10.859 -9.512 30.948 1.00 34.61 397 ALA A C 1
ATOM 3135 O O . ALA A 1 397 ? 10.426 -10.650 31.164 1.00 37.14 397 ALA A O 1
ATOM 3137 N N . TYR A 1 398 ? 11.911 -9.286 30.159 1.00 31.85 398 TYR A N 1
ATOM 3138 C CA . TYR A 1 398 ? 12.638 -10.400 29.559 1.00 38.05 398 TYR A CA 1
ATOM 3139 C C . TYR A 1 398 ? 13.338 -11.234 30.625 1.00 41.17 398 TYR A C 1
ATOM 3140 O O . TYR A 1 398 ? 13.282 -12.469 30.599 1.00 38.22 398 TYR A O 1
ATOM 3149 N N . TYR A 1 399 ? 14.002 -10.574 31.575 1.00 34.86 399 TYR A N 1
ATOM 3150 C CA . TYR A 1 399 ? 14.768 -11.292 32.587 1.00 36.84 399 TYR A CA 1
ATOM 3151 C C . TYR A 1 399 ? 13.880 -11.900 33.665 1.00 37.31 399 TYR A C 1
ATOM 3152 O O . TYR A 1 399 ? 14.203 -12.969 34.194 1.00 36.76 399 TYR A O 1
ATOM 3161 N N . GLU A 1 400 ? 12.771 -11.248 34.003 1.00 37.85 400 GLU A N 1
ATOM 3162 C CA . GLU A 1 400 ? 11.913 -11.690 35.093 1.00 38.94 400 GLU A CA 1
ATOM 3163 C C . GLU A 1 400 ? 10.718 -12.509 34.626 1.00 40.57 400 GLU A C 1
ATOM 3164 O O . GLU A 1 400 ? 9.961 -13.000 35.469 1.00 42.15 400 GLU A O 1
ATOM 3170 N N . HIS A 1 401 ? 10.536 -12.673 33.314 1.00 35.63 401 HIS A N 1
ATOM 3171 C CA . HIS A 1 401 ? 9.355 -13.342 32.764 1.00 42.43 401 HIS A CA 1
ATOM 3172 C C . HIS A 1 401 ? 8.076 -12.707 33.304 1.00 40.79 401 HIS A C 1
ATOM 3173 O O . HIS A 1 401 ? 7.133 -13.394 33.703 1.00 39.70 401 HIS A O 1
ATOM 3180 N N . SER A 1 402 ? 8.046 -11.377 33.317 1.00 36.62 402 SER A N 1
ATOM 3181 C CA . SER A 1 402 ? 7.013 -10.612 34.008 1.00 38.78 402 SER A CA 1
ATOM 3182 C C . SER A 1 402 ? 6.117 -9.919 32.989 1.00 36.96 402 SER A C 1
ATOM 3183 O O . SER A 1 402 ? 6.558 -9.005 32.284 1.00 33.43 402 SER A O 1
ATOM 3186 N N . TYR A 1 403 ? 4.856 -10.355 32.919 1.00 38.40 403 TYR A N 1
ATOM 3187 C CA . TYR A 1 403 ? 3.860 -9.620 32.146 1.00 38.64 403 TYR A CA 1
ATOM 3188 C C . TYR A 1 403 ? 3.683 -8.211 32.695 1.00 37.35 403 TYR A C 1
ATOM 3189 O O . TYR A 1 403 ? 3.478 -7.258 31.933 1.00 36.56 403 TYR A O 1
ATOM 3198 N N . GLN A 1 404 ? 3.764 -8.061 34.020 1.00 34.94 404 GLN A N 1
ATOM 3199 C CA . GLN A 1 404 ? 3.550 -6.759 34.643 1.00 37.10 404 GLN A CA 1
ATOM 3200 C C . GLN A 1 404 ? 4.617 -5.757 34.220 1.00 39.25 404 GLN A C 1
ATOM 3201 O O . GLN A 1 404 ? 4.321 -4.575 34.010 1.00 35.29 404 GLN A O 1
ATOM 3207 N N . LYS A 1 405 ? 5.866 -6.211 34.089 1.00 33.91 405 LYS A N 1
ATOM 3208 C CA . LYS A 1 405 ? 6.928 -5.317 33.639 1.00 37.65 405 LYS A CA 1
ATOM 3209 C C . LYS A 1 405 ? 6.703 -4.878 32.197 1.00 35.70 405 LYS A C 1
ATOM 3210 O O . LYS A 1 405 ? 6.953 -3.718 31.849 1.00 37.61 405 LYS A O 1
ATOM 3216 N N . ALA A 1 406 ? 6.229 -5.791 31.346 1.00 34.75 406 ALA A N 1
ATOM 3217 C CA . ALA A 1 406 ? 5.948 -5.434 29.959 1.00 36.49 406 ALA A CA 1
ATOM 3218 C C . ALA A 1 406 ? 4.794 -4.444 29.868 1.00 32.93 406 ALA A C 1
ATOM 3219 O O . ALA A 1 406 ? 4.819 -3.527 29.039 1.00 33.08 406 ALA A O 1
ATOM 3221 N N . LEU A 1 407 ? 3.773 -4.612 30.713 1.00 31.37 407 LEU A N 1
ATOM 3222 C CA . LEU A 1 407 ? 2.645 -3.686 30.705 1.00 35.20 407 LEU A CA 1
ATOM 3223 C C . LEU A 1 407 ? 3.079 -2.286 31.118 1.00 33.01 407 LEU A C 1
ATOM 3224 O O . LEU A 1 407 ? 2.640 -1.291 30.528 1.00 32.46 407 LEU A O 1
ATOM 3229 N N . GLU A 1 408 ? 3.943 -2.187 32.131 1.00 30.64 408 GLU A N 1
ATOM 3230 C CA . GLU A 1 408 ? 4.424 -0.879 32.564 1.00 40.46 408 GLU A CA 1
ATOM 3231 C C . GLU A 1 408 ? 5.323 -0.246 31.509 1.00 30.65 408 GLU A C 1
ATOM 3232 O O . GLU A 1 408 ? 5.302 0.976 31.321 1.00 32.73 408 GLU A O 1
ATOM 3238 N N . ALA A 1 409 ? 6.116 -1.061 30.809 1.00 29.66 409 ALA A N 1
ATOM 3239 C CA . ALA A 1 409 ? 6.944 -0.534 29.729 1.00 34.10 409 ALA A CA 1
ATOM 3240 C C . ALA A 1 409 ? 6.087 -0.008 28.586 1.00 33.99 409 ALA A C 1
ATOM 3241 O O . ALA A 1 409 ? 6.373 1.058 28.027 1.00 32.70 409 ALA A O 1
ATOM 3243 N N . PHE A 1 410 ? 5.031 -0.741 28.226 1.00 32.02 410 PHE A N 1
ATOM 3244 C CA . PHE A 1 410 ? 4.132 -0.280 27.173 1.00 37.64 410 PHE A CA 1
ATOM 3245 C C . PHE A 1 410 ? 3.383 0.978 27.598 1.00 32.07 410 PHE A C 1
ATOM 3246 O O . PHE A 1 410 ? 3.267 1.930 26.819 1.00 33.89 410 PHE A O 1
ATOM 3254 N N . THR A 1 411 ? 2.875 1.000 28.834 1.00 31.94 411 THR A N 1
ATOM 3255 C CA . THR A 1 411 ? 2.103 2.147 29.304 1.00 33.98 411 THR A CA 1
ATOM 3256 C C . THR A 1 411 ? 2.955 3.408 29.357 1.00 33.59 411 THR A C 1
ATOM 3257 O O . THR A 1 411 ? 2.514 4.485 28.935 1.00 31.38 411 THR A O 1
ATOM 3261 N N . LEU A 1 412 ? 4.183 3.293 29.865 1.00 33.77 412 LEU A N 1
ATOM 3262 C CA . LEU A 1 412 ? 5.030 4.467 30.043 1.00 35.54 412 LEU A CA 1
ATOM 3263 C C . LEU A 1 412 ? 5.475 5.059 28.712 1.00 30.01 412 LEU A C 1
ATOM 3264 O O . LEU A 1 412 ? 5.658 6.278 28.611 1.00 30.61 412 LEU A O 1
ATOM 3269 N N . ASN A 1 413 ? 5.644 4.224 27.687 1.00 33.75 413 ASN A N 1
ATOM 3270 C CA . ASN A 1 413 ? 6.212 4.680 26.425 1.00 33.06 413 ASN A CA 1
ATOM 3271 C C . ASN A 1 413 ? 5.373 5.797 25.813 1.00 36.44 413 ASN A C 1
ATOM 3272 O O . ASN A 1 413 ? 4.141 5.792 25.894 1.00 35.06 413 ASN A O 1
ATOM 3277 N N . ARG A 1 414 ? 6.060 6.757 25.191 1.00 36.25 414 ARG A N 1
ATOM 3278 C CA . ARG A 1 414 ? 5.397 7.952 24.682 1.00 33.72 414 ARG A CA 1
ATOM 3279 C C . ARG A 1 414 ? 4.461 7.642 23.521 1.00 34.70 414 ARG A C 1
ATOM 3280 O O . ARG A 1 414 ? 3.450 8.330 23.344 1.00 31.76 414 ARG A O 1
ATOM 3288 N N . LEU A 1 415 ? 4.775 6.625 22.723 1.00 31.39 415 LEU A N 1
ATOM 3289 C CA . LEU A 1 415 ? 3.990 6.306 21.539 1.00 31.00 415 LEU A CA 1
ATOM 3290 C C . LEU A 1 415 ? 2.815 5.379 21.829 1.00 39.89 415 LEU A C 1
ATOM 3291 O O . LEU A 1 415 ? 2.074 5.035 20.903 1.00 38.31 415 LEU A O 1
ATOM 3296 N N . ILE A 1 416 ? 2.628 5.005 23.091 1.00 34.19 416 ILE A N 1
ATOM 3297 C CA . ILE A 1 416 ? 1.431 4.290 23.514 1.00 34.87 416 ILE A CA 1
ATOM 3298 C C . ILE A 1 416 ? 0.628 5.097 24.532 1.00 35.57 416 ILE A C 1
ATOM 3299 O O . ILE A 1 416 ? -0.515 5.435 24.294 1.00 37.79 416 ILE A O 1
ATOM 3304 N N . ASN A 1 417 ? 1.258 5.416 25.654 1.00 34.82 417 ASN A N 1
ATOM 3305 C CA . ASN A 1 417 ? 0.829 6.472 26.568 1.00 37.34 417 ASN A CA 1
ATOM 3306 C C . ASN A 1 417 ? -0.452 6.159 27.333 1.00 36.31 417 ASN A C 1
ATOM 3307 O O . ASN A 1 417 ? -0.954 7.031 28.052 1.00 43.06 417 ASN A O 1
ATOM 3312 N N . ASP A 1 418 ? -0.996 4.949 27.220 1.00 35.08 418 ASP A N 1
ATOM 3313 C CA . ASP A 1 418 ? -2.243 4.613 27.896 1.00 36.98 418 ASP A CA 1
ATOM 3314 C C . ASP A 1 418 ? -2.200 3.166 28.362 1.00 34.33 418 ASP A C 1
ATOM 3315 O O . ASP A 1 418 ? -1.756 2.283 27.624 1.00 38.00 418 ASP A O 1
ATOM 3320 N N . ALA A 1 419 ? -2.675 2.929 29.589 1.00 32.76 419 ALA A N 1
ATOM 3321 C CA . ALA A 1 419 ? -2.566 1.597 30.180 1.00 38.47 419 ALA A CA 1
ATOM 3322 C C . ALA A 1 419 ? -3.539 0.614 29.538 1.00 40.38 419 ALA A C 1
ATOM 3323 O O . ALA A 1 419 ? -3.206 -0.562 29.355 1.00 35.29 419 ALA A O 1
ATOM 3325 N N . LYS A 1 420 ? -4.747 1.069 29.200 1.00 35.39 420 LYS A N 1
ATOM 3326 C CA . LYS A 1 420 ? -5.708 0.176 28.558 1.00 41.13 420 LYS A CA 1
ATOM 3327 C C . LYS A 1 420 ? -5.288 -0.148 27.130 1.00 35.33 420 LYS A C 1
ATOM 3328 O O . LYS A 1 420 ? -5.413 -1.295 26.686 1.00 33.41 420 LYS A O 1
ATOM 3334 N N . LYS A 1 421 ? -4.789 0.849 26.395 1.00 35.81 421 LYS A N 1
ATOM 3335 C CA . LYS A 1 421 ? -4.233 0.580 25.075 1.00 35.90 421 LYS A CA 1
ATOM 3336 C C . LYS A 1 421 ? -2.986 -0.289 25.168 1.00 37.01 421 LYS A C 1
ATOM 3337 O O . LYS A 1 421 ? -2.736 -1.115 24.282 1.00 39.03 421 LYS A O 1
ATOM 3343 N N . ALA A 1 422 ? -2.201 -0.125 26.235 1.00 32.20 422 ALA A N 1
ATOM 3344 C CA . ALA A 1 422 ? -1.009 -0.946 26.417 1.00 38.40 422 ALA A CA 1
ATOM 3345 C C . ALA A 1 422 ? -1.374 -2.417 26.572 1.00 37.41 422 ALA A C 1
ATOM 3346 O O . ALA A 1 422 ? -0.774 -3.288 25.932 1.00 32.93 422 ALA A O 1
ATOM 3348 N N . ARG A 1 423 ? -2.360 -2.713 27.422 1.00 37.54 423 ARG A N 1
ATOM 3349 C CA . ARG A 1 423 ? -2.777 -4.099 27.612 1.00 36.51 423 ARG A CA 1
ATOM 3350 C C . ARG A 1 423 ? -3.379 -4.675 26.336 1.00 36.79 423 ARG A C 1
ATOM 3351 O O . ARG A 1 423 ? -3.151 -5.846 26.009 1.00 35.47 423 ARG A O 1
ATOM 3359 N N . GLU A 1 424 ? -4.147 -3.866 25.602 1.00 38.19 424 GLU A N 1
ATOM 3360 C CA . GLU A 1 424 ? -4.747 -4.333 24.356 1.00 38.02 424 GLU A CA 1
ATOM 3361 C C . GLU A 1 424 ? -3.676 -4.708 23.338 1.00 39.74 424 GLU A C 1
ATOM 3362 O O . GLU A 1 424 ? -3.739 -5.775 22.716 1.00 35.70 424 GLU A O 1
ATOM 3368 N N . ILE A 1 425 ? -2.677 -3.842 23.162 1.00 37.84 425 ILE A N 1
ATOM 3369 C CA . ILE A 1 425 ? -1.614 -4.124 22.203 1.00 36.76 425 ILE A CA 1
ATOM 3370 C C . ILE A 1 425 ? -0.728 -5.260 22.700 1.00 36.22 425 ILE A C 1
ATOM 3371 O O . ILE A 1 425 ? -0.382 -6.170 21.939 1.00 37.53 425 ILE A O 1
ATOM 3376 N N . LEU A 1 426 ? -0.355 -5.231 23.984 1.00 36.41 426 LEU A N 1
ATOM 3377 C CA . LEU A 1 426 ? 0.533 -6.256 24.526 1.00 39.59 426 LEU A CA 1
ATOM 3378 C C . LEU A 1 426 ? -0.063 -7.650 24.371 1.00 37.42 426 LEU A C 1
ATOM 3379 O O . LEU A 1 426 ? 0.648 -8.600 24.024 1.00 37.28 426 LEU A O 1
ATOM 3384 N N . ASP A 1 427 ? -1.367 -7.791 24.622 1.00 36.05 427 ASP A N 1
ATOM 3385 C CA . ASP A 1 427 ? -2.010 -9.091 24.461 1.00 39.10 427 ASP A CA 1
ATOM 3386 C C . ASP A 1 427 ? -1.981 -9.543 23.007 1.00 36.83 427 ASP A C 1
ATOM 3387 O O . ASP A 1 427 ? -1.792 -10.732 22.722 1.00 39.72 427 ASP A O 1
ATOM 3392 N N . ALA A 1 428 ? -2.161 -8.607 22.072 1.00 36.82 428 ALA A N 1
ATOM 3393 C CA . ALA A 1 428 ? -2.095 -8.957 20.657 1.00 37.43 428 ALA A CA 1
ATOM 3394 C C . ALA A 1 428 ? -0.686 -9.358 20.242 1.00 39.39 428 ALA A C 1
ATOM 3395 O O . ALA A 1 428 ? -0.521 -10.228 19.380 1.00 39.26 428 ALA A O 1
ATOM 3405 N N . ILE A 1 430 ? 1.653 -10.755 22.233 1.00 38.75 430 ILE A N 1
ATOM 3406 C CA . ILE A 1 430 ? 1.994 -12.035 22.852 1.00 36.70 430 ILE A CA 1
ATOM 3407 C C . ILE A 1 430 ? 1.537 -13.193 21.974 1.00 40.50 430 ILE A C 1
ATOM 3408 O O . ILE A 1 430 ? 2.225 -14.216 21.860 1.00 42.46 430 ILE A O 1
ATOM 3413 N N . GLU A 1 431 ? 0.383 -13.043 21.321 1.00 40.65 431 GLU A N 1
ATOM 3414 C CA . GLU A 1 431 ? -0.173 -14.135 20.529 1.00 48.01 431 GLU A CA 1
ATOM 3415 C C . GLU A 1 431 ? 0.652 -14.387 19.271 1.00 45.68 431 GLU A C 1
ATOM 3416 O O . GLU A 1 431 ? 1.016 -15.531 18.976 1.00 47.18 431 GLU A O 1
ATOM 3422 N N . VAL A 1 432 ? 0.958 -13.330 18.514 1.00 38.76 432 VAL A N 1
ATOM 3423 C CA . VAL A 1 432 ? 1.684 -13.507 17.260 1.00 38.61 432 VAL A CA 1
ATOM 3424 C C . VAL A 1 432 ? 3.160 -13.807 17.490 1.00 44.04 432 VAL A C 1
ATOM 3425 O O . VAL A 1 432 ? 3.806 -14.404 16.622 1.00 40.84 432 VAL A O 1
ATOM 3429 N N . ASN A 1 433 ? 3.715 -13.406 18.635 1.00 43.81 433 ASN A N 1
ATOM 3430 C CA . ASN A 1 433 ? 5.107 -13.672 18.978 1.00 44.16 433 ASN A CA 1
ATOM 3431 C C . ASN A 1 433 ? 5.256 -14.906 19.862 1.00 45.11 433 ASN A C 1
ATOM 3432 O O . ASN A 1 433 ? 6.126 -14.934 20.740 1.00 48.02 433 ASN A O 1
ATOM 3437 N N . LYS A 1 434 ? 4.433 -15.932 19.633 1.00 45.89 434 LYS A N 1
ATOM 3438 C CA . LYS A 1 434 ? 4.299 -17.023 20.597 1.00 50.01 434 LYS A CA 1
ATOM 3439 C C . LYS A 1 434 ? 5.626 -17.730 20.847 1.00 54.07 434 LYS A C 1
ATOM 3440 O O . LYS A 1 434 ? 6.018 -17.947 21.999 1.00 66.80 434 LYS A O 1
ATOM 3446 N N . GLY A 1 435 ? 6.329 -18.106 19.783 1.00 40.46 435 GLY A N 1
ATOM 3447 C CA . GLY A 1 435 ? 7.552 -18.868 19.947 1.00 47.94 435 GLY A CA 1
ATOM 3448 C C . GLY A 1 435 ? 8.824 -18.058 19.804 1.00 52.27 435 GLY A C 1
ATOM 3449 O O . GLY A 1 435 ? 9.900 -18.623 19.585 1.00 49.42 435 GLY A O 1
ATOM 3458 N N . TRP A 1 437 ? 9.179 -14.822 21.782 1.00 41.17 437 TRP A N 1
ATOM 3459 C CA . TRP A 1 437 ? 9.276 -13.979 22.961 1.00 42.89 437 TRP A CA 1
ATOM 3460 C C . TRP A 1 437 ? 9.658 -14.805 24.178 1.00 39.49 437 TRP A C 1
ATOM 3461 O O . TRP A 1 437 ? 9.504 -16.029 24.186 1.00 43.29 437 TRP A O 1
ATOM 3472 N N . PRO A 1 438 ? 10.165 -14.171 25.232 1.00 39.17 438 PRO A N 1
ATOM 3473 C CA . PRO A 1 438 ? 10.216 -14.848 26.529 1.00 39.34 438 PRO A CA 1
ATOM 3474 C C . PRO A 1 438 ? 8.813 -14.986 27.095 1.00 42.33 438 PRO A C 1
ATOM 3475 O O . PRO A 1 438 ? 7.888 -14.264 26.717 1.00 40.21 438 PRO A O 1
ATOM 3479 N N . GLU A 1 439 ? 8.654 -15.944 28.002 1.00 41.39 439 GLU A N 1
ATOM 3480 C CA . GLU A 1 439 ? 7.372 -16.107 28.671 1.00 44.73 439 GLU A CA 1
ATOM 3481 C C . GLU A 1 439 ? 7.076 -14.880 29.523 1.00 43.56 439 GLU A C 1
ATOM 3482 O O . GLU A 1 439 ? 7.974 -14.307 30.146 1.00 42.53 439 GLU A O 1
ATOM 3488 N N . LEU A 1 440 ? 5.814 -14.463 29.533 1.00 38.94 440 LEU A N 1
ATOM 3489 C CA . LEU A 1 440 ? 5.369 -13.304 30.304 1.00 42.02 440 LEU A CA 1
ATOM 3490 C C . LEU A 1 440 ? 4.240 -13.762 31.219 1.00 43.19 440 LEU A C 1
ATOM 3491 O O . LEU A 1 440 ? 3.096 -13.914 30.779 1.00 55.64 440 LEU A O 1
ATOM 3496 N N . LYS A 1 441 ? 4.562 -13.983 32.490 1.00 43.90 441 LYS A N 1
ATOM 3497 C CA . LYS A 1 441 ? 3.582 -14.461 33.457 1.00 52.03 441 LYS A CA 1
ATOM 3498 C C . LYS A 1 441 ? 3.463 -13.507 34.640 1.00 47.42 441 LYS A C 1
ATOM 3499 O O . LYS A 1 441 ? 4.006 -12.403 34.615 1.00 46.18 441 LYS A O 1
ATOM 3505 N N . LYS B 1 2 ? 47.831 33.659 8.237 1.00 68.56 2 LYS B N 1
ATOM 3506 C CA . LYS B 1 2 ? 47.517 34.495 9.390 1.00 63.48 2 LYS B CA 1
ATOM 3507 C C . LYS B 1 2 ? 48.584 34.362 10.475 1.00 58.34 2 LYS B C 1
ATOM 3508 O O . LYS B 1 2 ? 49.142 33.283 10.681 1.00 57.75 2 LYS B O 1
ATOM 3514 N N . LYS B 1 3 ? 48.869 35.470 11.156 1.00 59.39 3 LYS B N 1
ATOM 3515 C CA . LYS B 1 3 ? 49.799 35.503 12.274 1.00 57.88 3 LYS B CA 1
ATOM 3516 C C . LYS B 1 3 ? 49.089 36.042 13.510 1.00 53.96 3 LYS B C 1
ATOM 3517 O O . LYS B 1 3 ? 48.099 36.772 13.415 1.00 56.68 3 LYS B O 1
ATOM 3523 N N . TYR B 1 4 ? 49.607 35.675 14.679 1.00 48.34 4 TYR B N 1
ATOM 3524 C CA . TYR B 1 4 ? 48.899 35.930 15.923 1.00 49.15 4 TYR B CA 1
ATOM 3525 C C . TYR B 1 4 ? 49.662 36.908 16.810 1.00 52.27 4 TYR B C 1
ATOM 3526 O O . TYR B 1 4 ? 50.887 37.033 16.722 1.00 50.30 4 TYR B O 1
ATOM 3535 N N . ASN B 1 5 ? 48.908 37.567 17.687 1.00 48.54 5 ASN B N 1
ATOM 3536 C CA . ASN B 1 5 ? 49.453 38.503 18.661 1.00 49.64 5 ASN B CA 1
ATOM 3537 C C . ASN B 1 5 ? 49.456 37.846 20.035 1.00 53.46 5 ASN B C 1
ATOM 3538 O O . ASN B 1 5 ? 48.429 37.322 20.480 1.00 44.25 5 ASN B O 1
ATOM 3543 N N . VAL B 1 6 ? 50.608 37.875 20.703 1.00 46.03 6 VAL B N 1
ATOM 3544 C CA . VAL B 1 6 ? 50.807 37.180 21.969 1.00 42.81 6 VAL B CA 1
ATOM 3545 C C . VAL B 1 6 ? 51.337 38.167 23.000 1.00 47.07 6 VAL B C 1
ATOM 3546 O O . VAL B 1 6 ? 52.187 39.008 22.688 1.00 45.84 6 VAL B O 1
ATOM 3550 N N . CYS B 1 7 ? 50.830 38.067 24.227 1.00 43.07 7 CYS B N 1
ATOM 3551 C CA . CYS B 1 7 ? 51.344 38.833 25.354 1.00 41.67 7 CYS B CA 1
ATOM 3552 C C . CYS B 1 7 ? 51.641 37.883 26.502 1.00 45.09 7 CYS B C 1
ATOM 3553 O O . CYS B 1 7 ? 50.793 37.064 26.870 1.00 46.49 7 CYS B O 1
ATOM 3556 N N . ILE B 1 8 ? 52.842 37.991 27.062 1.00 50.46 8 ILE B N 1
ATOM 3557 C CA . ILE B 1 8 ? 53.257 37.179 28.199 1.00 42.61 8 ILE B CA 1
ATOM 3558 C C . ILE B 1 8 ? 53.102 38.014 29.461 1.00 42.77 8 ILE B C 1
ATOM 3559 O O . ILE B 1 8 ? 53.773 39.041 29.624 1.00 45.54 8 ILE B O 1
ATOM 3564 N N . VAL B 1 9 ? 52.212 37.583 30.350 1.00 35.62 9 VAL B N 1
ATOM 3565 C CA . VAL B 1 9 ? 52.062 38.223 31.652 1.00 36.42 9 VAL B CA 1
ATOM 3566 C C . VAL B 1 9 ? 53.116 37.645 32.587 1.00 43.13 9 VAL B C 1
ATOM 3567 O O . VAL B 1 9 ? 53.149 36.434 32.830 1.00 38.20 9 VAL B O 1
ATOM 3571 N N . GLY B 1 10 ? 53.981 38.509 33.109 1.00 39.45 10 GLY B N 1
ATOM 3572 C CA . GLY B 1 10 ? 55.110 38.059 33.896 1.00 39.65 10 GLY B CA 1
ATOM 3573 C C . GLY B 1 10 ? 56.356 37.915 33.049 1.00 39.15 10 GLY B C 1
ATOM 3574 O O . GLY B 1 10 ? 57.020 36.875 33.076 1.00 46.07 10 GLY B O 1
ATOM 3575 N N . GLY B 1 11 ? 56.678 38.959 32.282 1.00 40.63 11 GLY B N 1
ATOM 3576 C CA . GLY B 1 11 ? 57.842 38.923 31.415 1.00 42.28 11 GLY B CA 1
ATOM 3577 C C . GLY B 1 11 ? 59.162 38.848 32.152 1.00 43.09 11 GLY B C 1
ATOM 3578 O O . GLY B 1 11 ? 60.173 38.470 31.552 1.00 42.74 11 GLY B O 1
ATOM 3579 N N . GLY B 1 12 ? 59.177 39.197 33.436 1.00 41.63 12 GLY B N 1
ATOM 3580 C CA . GLY B 1 12 ? 60.394 39.129 34.220 1.00 46.60 12 GLY B CA 1
ATOM 3581 C C . GLY B 1 12 ? 60.598 37.783 34.886 1.00 43.97 12 GLY B C 1
ATOM 3582 O O . GLY B 1 12 ? 61.378 37.663 35.836 1.00 42.01 12 GLY B O 1
ATOM 3583 N N . SER B 1 13 ? 59.906 36.762 34.391 1.00 43.62 13 SER B N 1
ATOM 3584 C CA . SER B 1 13 ? 59.965 35.441 34.999 1.00 43.69 13 SER B CA 1
ATOM 3585 C C . SER B 1 13 ? 61.214 34.691 34.557 1.00 41.92 13 SER B C 1
ATOM 3586 O O . SER B 1 13 ? 61.767 34.937 33.481 1.00 42.80 13 SER B O 1
ATOM 3589 N N . THR B 1 14 ? 61.651 33.755 35.404 1.00 35.15 14 THR B N 1
ATOM 3590 C CA . THR B 1 14 ? 62.794 32.916 35.067 1.00 42.90 14 THR B CA 1
ATOM 3591 C C . THR B 1 14 ? 62.561 32.119 33.791 1.00 42.83 14 THR B C 1
ATOM 3592 O O . THR B 1 14 ? 63.525 31.796 33.091 1.00 39.10 14 THR B O 1
ATOM 3596 N N . TYR B 1 15 ? 61.307 31.814 33.463 1.00 43.38 15 TYR B N 1
ATOM 3597 C CA . TYR B 1 15 ? 60.975 30.986 32.311 1.00 40.01 15 TYR B CA 1
ATOM 3598 C C . TYR B 1 15 ? 60.835 31.776 31.015 1.00 41.11 15 TYR B C 1
ATOM 3599 O O . TYR B 1 15 ? 60.742 31.165 29.944 1.00 37.55 15 TYR B O 1
ATOM 3608 N N . THR B 1 16 ? 60.815 33.106 31.085 1.00 39.78 16 THR B N 1
ATOM 3609 C CA . THR B 1 16 ? 60.568 33.904 29.886 1.00 40.76 16 THR B CA 1
ATOM 3610 C C . THR B 1 16 ? 61.652 33.762 28.821 1.00 44.77 16 THR B C 1
ATOM 3611 O O . THR B 1 16 ? 61.292 33.647 27.636 1.00 41.14 16 THR B O 1
ATOM 3615 N N . PRO B 1 17 ? 62.957 33.772 29.138 1.00 42.91 17 PRO B N 1
ATOM 3616 C CA . PRO B 1 17 ? 63.948 33.551 28.069 1.00 42.62 17 PRO B CA 1
ATOM 3617 C C . PRO B 1 17 ? 63.770 32.225 27.349 1.00 43.70 17 PRO B C 1
ATOM 3618 O O . PRO B 1 17 ? 63.944 32.163 26.126 1.00 47.36 17 PRO B O 1
ATOM 3622 N N . GLY B 1 18 ? 63.425 31.159 28.075 1.00 42.85 18 GLY B N 1
ATOM 3623 C CA . GLY B 1 18 ? 63.109 29.904 27.418 1.00 40.90 18 GLY B CA 1
ATOM 3624 C C . GLY B 1 18 ? 61.906 30.010 26.503 1.00 43.15 18 GLY B C 1
ATOM 3625 O O . GLY B 1 18 ? 61.857 29.358 25.456 1.00 42.15 18 GLY B O 1
ATOM 3626 N N . PHE B 1 19 ? 60.924 30.832 26.880 1.00 40.49 19 PHE B N 1
ATOM 3627 C CA . PHE B 1 19 ? 59.784 31.080 26.003 1.00 46.68 19 PHE B CA 1
ATOM 3628 C C . PHE B 1 19 ? 60.215 31.801 24.732 1.00 46.25 19 PHE B C 1
ATOM 3629 O O . PHE B 1 19 ? 59.760 31.460 23.634 1.00 42.48 19 PHE B O 1
ATOM 3637 N N . LEU B 1 20 ? 61.093 32.800 24.862 1.00 43.20 20 LEU B N 1
ATOM 3638 C CA . LEU B 1 20 ? 61.548 33.545 23.692 1.00 46.76 20 LEU B CA 1
ATOM 3639 C C . LEU B 1 20 ? 62.356 32.661 22.752 1.00 43.07 20 LEU B C 1
ATOM 3640 O O . LEU B 1 20 ? 62.218 32.761 21.527 1.00 46.87 20 LEU B O 1
ATOM 3645 N N . LYS B 1 21 ? 63.210 31.796 23.305 1.00 45.38 21 LYS B N 1
ATOM 3646 C CA . LYS B 1 21 ? 63.939 30.847 22.469 1.00 45.84 21 LYS B CA 1
ATOM 3647 C C . LYS B 1 21 ? 62.984 29.887 21.773 1.00 51.36 21 LYS B C 1
ATOM 3648 O O . LYS B 1 21 ? 63.144 29.595 20.582 1.00 50.43 21 LYS B O 1
ATOM 3654 N N . SER B 1 22 ? 61.980 29.390 22.502 1.00 51.74 22 SER B N 1
ATOM 3655 C CA . SER B 1 22 ? 61.002 28.485 21.906 1.00 49.64 22 SER B CA 1
ATOM 3656 C C . SER B 1 22 ? 60.184 29.176 20.826 1.00 47.91 22 SER B C 1
ATOM 3657 O O . SER B 1 22 ? 59.823 28.543 19.825 1.00 51.81 22 SER B O 1
ATOM 3660 N N . PHE B 1 23 ? 59.863 30.459 21.014 1.00 47.29 23 PHE B N 1
ATOM 3661 C CA . PHE B 1 23 ? 59.212 31.205 19.944 1.00 47.76 23 PHE B CA 1
ATOM 3662 C C . PHE B 1 23 ? 60.068 31.203 18.687 1.00 52.76 23 PHE B C 1
ATOM 3663 O O . PHE B 1 23 ? 59.546 31.095 17.573 1.00 48.52 23 PHE B O 1
ATOM 3671 N N . VAL B 1 24 ? 61.392 31.273 18.848 1.00 55.46 24 VAL B N 1
ATOM 3672 C CA . VAL B 1 24 ? 62.283 31.331 17.693 1.00 56.53 24 VAL B CA 1
ATOM 3673 C C . VAL B 1 24 ? 62.433 29.954 17.051 1.00 57.83 24 VAL B C 1
ATOM 3674 O O . VAL B 1 24 ? 62.689 29.838 15.846 1.00 60.42 24 VAL B O 1
ATOM 3678 N N . ARG B 1 25 ? 62.216 28.901 17.817 1.00 58.54 25 ARG B N 1
ATOM 3679 C CA . ARG B 1 25 ? 62.378 27.566 17.290 1.00 55.11 25 ARG B CA 1
ATOM 3680 C C . ARG B 1 25 ? 61.101 27.039 16.649 1.00 59.39 25 ARG B C 1
ATOM 3681 O O . ARG B 1 25 ? 61.160 26.189 15.782 1.00 59.27 25 ARG B O 1
ATOM 3689 N N . LEU B 1 26 ? 59.955 27.551 17.082 1.00 55.71 26 LEU B N 1
ATOM 3690 C CA . LEU B 1 26 ? 58.651 27.164 16.566 1.00 58.82 26 LEU B CA 1
ATOM 3691 C C . LEU B 1 26 ? 57.993 28.272 15.735 1.00 59.68 26 LEU B C 1
ATOM 3692 O O . LEU B 1 26 ? 56.765 28.280 15.602 1.00 55.55 26 LEU B O 1
ATOM 3697 N N . GLN B 1 27 ? 58.786 29.199 15.170 1.00 60.64 27 GLN B N 1
ATOM 3698 C CA . GLN B 1 27 ? 58.242 30.301 14.365 1.00 64.61 27 GLN B CA 1
ATOM 3699 C C . GLN B 1 27 ? 57.323 29.824 13.257 1.00 55.29 27 GLN B C 1
ATOM 3700 O O . GLN B 1 27 ? 56.342 30.503 12.941 1.00 58.92 27 GLN B O 1
ATOM 3706 N N . ASN B 1 28 ? 57.667 28.719 12.604 1.00 55.28 28 ASN B N 1
ATOM 3707 C CA . ASN B 1 28 ? 56.860 28.242 11.491 1.00 64.53 28 ASN B CA 1
ATOM 3708 C C . ASN B 1 28 ? 55.695 27.378 11.949 1.00 62.27 28 ASN B C 1
ATOM 3709 O O . ASN B 1 28 ? 54.656 27.342 11.279 1.00 65.46 28 ASN B O 1
ATOM 3714 N N . GLU B 1 29 ? 55.843 26.691 13.082 1.00 63.68 29 GLU B N 1
ATOM 3715 C CA . GLU B 1 29 ? 54.729 25.966 13.675 1.00 61.90 29 GLU B CA 1
ATOM 3716 C C . GLU B 1 29 ? 53.720 26.903 14.325 1.00 57.89 29 GLU B C 1
ATOM 3717 O O . GLU B 1 29 ? 52.569 26.507 14.536 1.00 55.64 29 GLU B O 1
ATOM 3723 N N . PHE B 1 30 ? 54.125 28.132 14.637 1.00 54.91 30 PHE B N 1
ATOM 3724 C CA . PHE B 1 30 ? 53.276 29.080 15.359 1.00 50.96 30 PHE B CA 1
ATOM 3725 C C . PHE B 1 30 ? 53.613 30.483 14.885 1.00 55.25 30 PHE B C 1
ATOM 3726 O O . PHE B 1 30 ? 54.349 31.226 15.547 1.00 52.76 30 PHE B O 1
ATOM 3734 N N . PRO B 1 31 ? 53.094 30.884 13.723 1.00 57.25 31 PRO B N 1
ATOM 3735 C CA . PRO B 1 31 ? 53.463 32.190 13.151 1.00 54.33 31 PRO B CA 1
ATOM 3736 C C . PRO B 1 31 ? 52.874 33.334 13.964 1.00 55.95 31 PRO B C 1
ATOM 3737 O O . PRO B 1 31 ? 51.655 33.465 14.083 1.00 59.92 31 PRO B O 1
ATOM 3749 N N . GLU B 1 33 ? 52.899 37.666 14.840 1.00 57.80 33 GLU B N 1
ATOM 3750 C CA . GLU B 1 33 ? 53.170 38.997 14.318 1.00 55.42 33 GLU B CA 1
ATOM 3751 C C . GLU B 1 33 ? 53.680 39.968 15.370 1.00 59.81 33 GLU B C 1
ATOM 3752 O O . GLU B 1 33 ? 54.505 40.827 15.049 1.00 60.36 33 GLU B O 1
ATOM 3758 N N . LYS B 1 34 ? 53.222 39.847 16.614 1.00 52.91 34 LYS B N 1
ATOM 3759 C CA . LYS B 1 34 ? 53.569 40.799 17.659 1.00 51.39 34 LYS B CA 1
ATOM 3760 C C . LYS B 1 34 ? 53.641 40.075 18.995 1.00 52.60 34 LYS B C 1
ATOM 3761 O O . LYS B 1 34 ? 52.795 39.228 19.296 1.00 50.17 34 LYS B O 1
ATOM 3767 N N . LEU B 1 35 ? 54.657 40.410 19.788 1.00 49.26 35 LEU B N 1
ATOM 3768 C CA . LEU B 1 35 ? 54.850 39.837 21.113 1.00 45.38 35 LEU B CA 1
ATOM 3769 C C . LEU B 1 35 ? 55.159 40.954 22.097 1.00 47.92 35 LEU B C 1
ATOM 3770 O O . LEU B 1 35 ? 56.050 41.773 21.850 1.00 45.93 35 LEU B O 1
ATOM 3775 N N . VAL B 1 36 ? 54.426 40.986 23.208 1.00 42.55 36 VAL B N 1
ATOM 3776 C CA . VAL B 1 36 ? 54.602 41.999 24.241 1.00 45.78 36 VAL B CA 1
ATOM 3777 C C . VAL B 1 36 ? 54.838 41.303 25.573 1.00 48.79 36 VAL B C 1
ATOM 3778 O O . VAL B 1 36 ? 54.088 40.394 25.945 1.00 41.17 36 VAL B O 1
ATOM 3782 N N . LEU B 1 37 ? 55.877 41.727 26.284 1.00 42.26 37 LEU B N 1
ATOM 3783 C CA . LEU B 1 37 ? 56.151 41.264 27.637 1.00 42.57 37 LEU B CA 1
ATOM 3784 C C . LEU B 1 37 ? 55.573 42.266 28.627 1.00 45.70 37 LEU B C 1
ATOM 3785 O O . LEU B 1 37 ? 55.875 43.461 28.551 1.00 44.68 37 LEU B O 1
ATOM 3790 N N . PHE B 1 38 ? 54.738 41.785 29.543 1.00 39.32 38 PHE B N 1
ATOM 3791 C CA . PHE B 1 38 ? 54.153 42.627 30.576 1.00 39.57 38 PHE B CA 1
ATOM 3792 C C . PHE B 1 38 ? 54.594 42.144 31.949 1.00 38.02 38 PHE B C 1
ATOM 3793 O O . PHE B 1 38 ? 54.665 40.937 32.203 1.00 39.33 38 PHE B O 1
ATOM 3801 N N . ASP B 1 39 ? 54.878 43.096 32.832 1.00 39.49 39 ASP B N 1
ATOM 3802 C CA . ASP B 1 39 ? 55.257 42.789 34.203 1.00 43.42 39 ASP B CA 1
ATOM 3803 C C . ASP B 1 39 ? 54.989 44.014 35.062 1.00 42.42 39 ASP B C 1
ATOM 3804 O O . ASP B 1 39 ? 54.934 45.143 34.567 1.00 47.12 39 ASP B O 1
ATOM 3809 N N . ILE B 1 40 ? 54.813 43.774 36.364 1.00 44.48 40 ILE B N 1
ATOM 3810 C CA . ILE B 1 40 ? 54.671 44.869 37.320 1.00 43.41 40 ILE B CA 1
ATOM 3811 C C . ILE B 1 40 ? 56.011 45.333 37.868 1.00 49.65 40 ILE B C 1
ATOM 3812 O O . ILE B 1 40 ? 56.074 46.391 38.514 1.00 56.56 40 ILE B O 1
ATOM 3817 N N . ASP B 1 41 ? 57.084 44.581 37.631 1.00 47.16 41 ASP B N 1
ATOM 3818 C CA . ASP B 1 41 ? 58.431 44.934 38.066 1.00 45.30 41 ASP B CA 1
ATOM 3819 C C . ASP B 1 41 ? 59.237 45.309 36.828 1.00 46.82 41 ASP B C 1
ATOM 3820 O O . ASP B 1 41 ? 59.626 44.434 36.045 1.00 37.71 41 ASP B O 1
ATOM 3825 N N . ALA B 1 42 ? 59.491 46.608 36.656 1.00 44.27 42 ALA B N 1
ATOM 3826 C CA . ALA B 1 42 ? 60.178 47.075 35.456 1.00 46.68 42 ALA B CA 1
ATOM 3827 C C . ALA B 1 42 ? 61.651 46.683 35.463 1.00 49.74 42 ALA B C 1
ATOM 3828 O O . ALA B 1 42 ? 62.193 46.271 34.430 1.00 50.42 42 ALA B O 1
ATOM 3830 N N . GLU B 1 43 ? 62.317 46.806 36.614 1.00 50.09 43 GLU B N 1
ATOM 3831 C CA . GLU B 1 43 ? 63.745 46.506 36.673 1.00 51.74 43 GLU B CA 1
ATOM 3832 C C . GLU B 1 43 ? 64.015 45.028 36.421 1.00 50.71 43 GLU B C 1
ATOM 3833 O O . GLU B 1 43 ? 64.999 44.676 35.762 1.00 52.13 43 GLU B O 1
ATOM 3839 N N . ARG B 1 44 ? 63.152 44.149 36.934 1.00 47.89 44 ARG B N 1
ATOM 3840 C CA . ARG B 1 44 ? 63.352 42.717 36.730 1.00 48.80 44 ARG B CA 1
ATOM 3841 C C . ARG B 1 44 ? 63.101 42.323 35.279 1.00 42.29 44 ARG B C 1
ATOM 3842 O O . ARG B 1 44 ? 63.795 41.456 34.736 1.00 45.65 44 ARG B O 1
ATOM 3850 N N . GLN B 1 45 ? 62.119 42.955 34.633 1.00 44.73 45 GLN B N 1
ATOM 3851 C CA . GLN B 1 45 ? 61.766 42.590 33.266 1.00 44.90 45 GLN B CA 1
ATOM 3852 C C . GLN B 1 45 ? 62.754 43.139 32.242 1.00 43.89 45 GLN B C 1
ATOM 3853 O O . GLN B 1 45 ? 62.905 42.555 31.163 1.00 36.22 45 GLN B O 1
ATOM 3859 N N . GLN B 1 46 ? 63.439 44.239 32.563 1.00 49.12 46 GLN B N 1
ATOM 3860 C CA . GLN B 1 46 ? 64.269 44.915 31.566 1.00 50.83 46 GLN B CA 1
ATOM 3861 C C . GLN B 1 46 ? 65.369 44.033 30.983 1.00 51.97 46 GLN B C 1
ATOM 3862 O O . GLN B 1 46 ? 65.487 43.978 29.747 1.00 54.14 46 GLN B O 1
ATOM 3868 N N . PRO B 1 47 ? 66.200 43.338 31.772 1.00 53.25 47 PRO B N 1
ATOM 3869 C CA . PRO B 1 47 ? 67.247 42.510 31.147 1.00 48.68 47 PRO B CA 1
ATOM 3870 C C . PRO B 1 47 ? 66.692 41.388 30.288 1.00 49.91 47 PRO B C 1
ATOM 3871 O O . PRO B 1 47 ? 67.300 41.041 29.267 1.00 39.47 47 PRO B O 1
ATOM 3875 N N . ILE B 1 48 ? 65.551 40.811 30.668 1.00 48.30 48 ILE B N 1
ATOM 3876 C CA . ILE B 1 48 ? 64.931 39.785 29.837 1.00 47.71 48 ILE B CA 1
ATOM 3877 C C . ILE B 1 48 ? 64.415 40.392 28.539 1.00 49.43 48 ILE B C 1
ATOM 3878 O O . ILE B 1 48 ? 64.569 39.808 27.459 1.00 46.24 48 ILE B O 1
ATOM 3883 N N . GLY B 1 49 ? 63.809 41.579 28.619 1.00 45.23 49 GLY B N 1
ATOM 3884 C CA . GLY B 1 49 ? 63.329 42.234 27.414 1.00 46.11 49 GLY B CA 1
ATOM 3885 C C . GLY B 1 49 ? 64.453 42.657 26.487 1.00 52.81 49 GLY B C 1
ATOM 3886 O O . GLY B 1 49 ? 64.338 42.536 25.264 1.00 54.00 49 GLY B O 1
ATOM 3887 N N . GLU B 1 50 ? 65.554 43.159 27.052 1.00 48.20 50 GLU B N 1
ATOM 3888 C CA . GLU B 1 50 ? 66.688 43.553 26.222 1.00 53.64 50 GLU B CA 1
ATOM 3889 C C . GLU B 1 50 ? 67.379 42.344 25.606 1.00 51.40 50 GLU B C 1
ATOM 3890 O O . GLU B 1 50 ? 67.915 42.439 24.496 1.00 48.91 50 GLU B O 1
ATOM 3896 N N . PHE B 1 51 ? 67.382 41.206 26.305 1.00 51.04 51 PHE B N 1
ATOM 3897 C CA . PHE B 1 51 ? 67.873 39.975 25.696 1.00 50.63 51 PHE B CA 1
ATOM 3898 C C . PHE B 1 51 ? 66.989 39.557 24.530 1.00 48.24 51 PHE B C 1
ATOM 3899 O O . PHE B 1 51 ? 67.485 39.087 23.499 1.00 45.55 51 PHE B O 1
ATOM 3907 N N . GLY B 1 52 ? 65.673 39.722 24.675 1.00 52.30 52 GLY B N 1
ATOM 3908 C CA . GLY B 1 52 ? 64.767 39.351 23.601 1.00 49.71 52 GLY B CA 1
ATOM 3909 C C . GLY B 1 52 ? 64.943 40.208 22.363 1.00 45.91 52 GLY B C 1
ATOM 3910 O O . GLY B 1 52 ? 64.846 39.712 21.237 1.00 45.85 52 GLY B O 1
ATOM 3911 N N . LYS B 1 53 ? 65.207 41.504 22.551 1.00 46.38 53 LYS B N 1
ATOM 3912 C CA . LYS B 1 53 ? 65.410 42.389 21.408 1.00 55.34 53 LYS B CA 1
ATOM 3913 C C . LYS B 1 53 ? 66.622 41.963 20.590 1.00 51.79 53 LYS B C 1
ATOM 3914 O O . LYS B 1 53 ? 66.610 42.049 19.357 1.00 55.69 53 LYS B O 1
ATOM 3920 N N . ILE B 1 54 ? 67.678 41.494 21.258 1.00 51.42 54 ILE B N 1
ATOM 3921 C CA . ILE B 1 54 ? 68.854 41.012 20.541 1.00 52.71 54 ILE B CA 1
ATOM 3922 C C . ILE B 1 54 ? 68.572 39.658 19.903 1.00 58.11 54 ILE B C 1
ATOM 3923 O O . ILE B 1 54 ? 68.983 39.393 18.767 1.00 55.29 54 ILE B O 1
ATOM 3928 N N . LEU B 1 55 ? 67.862 38.783 20.619 1.00 54.56 55 LEU B N 1
ATOM 3929 C CA . LEU B 1 55 ? 67.534 37.456 20.109 1.00 55.28 55 LEU B CA 1
ATOM 3930 C C . LEU B 1 55 ? 66.711 37.544 18.830 1.00 51.70 55 LEU B C 1
ATOM 3931 O O . LEU B 1 55 ? 67.019 36.882 17.832 1.00 53.91 55 LEU B O 1
ATOM 3936 N N . PHE B 1 56 ? 65.641 38.340 18.870 1.00 51.11 56 PHE B N 1
ATOM 3937 C CA . PHE B 1 56 ? 64.738 38.418 17.727 1.00 57.98 56 PHE B CA 1
ATOM 3938 C C . PHE B 1 56 ? 65.350 39.199 16.571 1.00 60.94 56 PHE B C 1
ATOM 3939 O O . PHE B 1 56 ? 64.997 38.958 15.411 1.00 52.66 56 PHE B O 1
ATOM 3947 N N . SER B 1 57 ? 66.262 40.132 16.857 1.00 57.74 57 SER B N 1
ATOM 3948 C CA . SER B 1 57 ? 66.891 40.895 15.784 1.00 59.39 57 SER B CA 1
ATOM 3949 C C . SER B 1 57 ? 67.754 40.000 14.902 1.00 60.37 57 SER B C 1
ATOM 3950 O O . SER B 1 57 ? 67.785 40.170 13.677 1.00 63.19 57 SER B O 1
ATOM 3953 N N . GLU B 1 58 ? 68.458 39.041 15.505 1.00 61.01 58 GLU B N 1
ATOM 3954 C CA . GLU B 1 58 ? 69.272 38.115 14.726 1.00 65.82 58 GLU B CA 1
ATOM 3955 C C . GLU B 1 58 ? 68.433 36.983 14.144 1.00 64.41 58 GLU B C 1
ATOM 3956 O O . GLU B 1 58 ? 68.656 36.566 13.002 1.00 66.61 58 GLU B O 1
ATOM 3962 N N . ARG B 1 59 ? 67.507 36.440 14.932 1.00 61.98 59 ARG B N 1
ATOM 3963 C CA . ARG B 1 59 ? 66.783 35.231 14.526 1.00 61.01 59 ARG B CA 1
ATOM 3964 C C . ARG B 1 59 ? 65.300 35.342 14.145 1.00 64.82 59 ARG B C 1
ATOM 3965 O O . ARG B 1 59 ? 64.785 34.475 13.452 1.00 64.51 59 ARG B O 1
ATOM 3973 N N . PHE B 1 60 ? 64.611 36.383 14.597 1.00 64.37 60 PHE B N 1
ATOM 3974 C CA . PHE B 1 60 ? 63.208 36.581 14.234 1.00 63.45 60 PHE B CA 1
ATOM 3975 C C . PHE B 1 60 ? 62.977 38.038 13.841 1.00 64.45 60 PHE B C 1
ATOM 3976 O O . PHE B 1 60 ? 62.264 38.768 14.514 1.00 59.49 60 PHE B O 1
ATOM 3984 N N . PRO B 1 61 ? 63.610 38.448 12.657 1.00 66.82 61 PRO B N 1
ATOM 3985 C CA . PRO B 1 61 ? 63.551 39.905 12.426 1.00 66.42 61 PRO B CA 1
ATOM 3986 C C . PRO B 1 61 ? 62.166 40.515 12.229 1.00 68.15 61 PRO B C 1
ATOM 3987 O O . PRO B 1 61 ? 61.932 41.648 12.623 1.00 61.94 61 PRO B O 1
ATOM 3991 N N . GLU B 1 62 ? 61.281 39.779 11.582 1.00 70.50 62 GLU B N 1
ATOM 3992 C CA . GLU B 1 62 ? 60.043 40.471 11.258 1.00 71.51 62 GLU B CA 1
ATOM 3993 C C . GLU B 1 62 ? 59.084 40.622 12.450 1.00 65.33 62 GLU B C 1
ATOM 3994 O O . GLU B 1 62 ? 58.290 41.553 12.499 1.00 59.76 62 GLU B O 1
ATOM 4000 N N . LEU B 1 63 ? 59.310 39.947 13.568 1.00 64.33 63 LEU B N 1
ATOM 4001 C CA . LEU B 1 63 ? 58.471 40.096 14.750 1.00 57.43 63 LEU B CA 1
ATOM 4002 C C . LEU B 1 63 ? 58.466 41.492 15.366 1.00 53.94 63 LEU B C 1
ATOM 4003 O O . LEU B 1 63 ? 59.495 42.145 15.452 1.00 57.06 63 LEU B O 1
ATOM 4008 N N . ASP B 1 64 ? 57.289 41.929 15.802 1.00 52.03 64 ASP B N 1
ATOM 4009 C CA . ASP B 1 64 ? 57.108 43.190 16.517 1.00 53.90 64 ASP B CA 1
ATOM 4010 C C . ASP B 1 64 ? 57.198 42.895 18.008 1.00 55.84 64 ASP B C 1
ATOM 4011 O O . ASP B 1 64 ? 56.209 42.521 18.642 1.00 55.99 64 ASP B O 1
ATOM 4016 N N . PHE B 1 65 ? 58.390 43.060 18.574 1.00 47.73 65 PHE B N 1
ATOM 4017 C CA . PHE B 1 65 ? 58.652 42.714 19.963 1.00 45.32 65 PHE B CA 1
ATOM 4018 C C . PHE B 1 65 ? 58.822 43.971 20.804 1.00 49.94 65 PHE B C 1
ATOM 4019 O O . PHE B 1 65 ? 59.395 44.966 20.348 1.00 49.23 65 PHE B O 1
ATOM 4027 N N . SER B 1 66 ? 58.326 43.911 22.038 1.00 41.06 66 SER B N 1
ATOM 4028 C CA . SER B 1 66 ? 58.433 45.016 22.979 1.00 48.39 66 SER B CA 1
ATOM 4029 C C . SER B 1 66 ? 58.112 44.497 24.372 1.00 49.24 66 SER B C 1
ATOM 4030 O O . SER B 1 66 ? 57.565 43.403 24.536 1.00 46.47 66 SER B O 1
ATOM 4033 N N . TYR B 1 67 ? 58.465 45.297 25.376 1.00 43.66 67 TYR B N 1
ATOM 4034 C CA . TYR B 1 67 ? 58.114 45.003 26.757 1.00 45.64 67 TYR B CA 1
ATOM 4035 C C . TYR B 1 67 ? 57.640 46.284 27.426 1.00 45.34 67 TYR B C 1
ATOM 4036 O O . TYR B 1 67 ? 58.064 47.385 27.064 1.00 47.12 67 TYR B O 1
ATOM 4045 N N . THR B 1 68 ? 56.752 46.132 28.405 1.00 41.50 68 THR B N 1
ATOM 4046 C CA . THR B 1 68 ? 56.112 47.283 29.024 1.00 41.40 68 THR B CA 1
ATOM 4047 C C . THR B 1 68 ? 55.603 46.898 30.404 1.00 42.41 68 THR B C 1
ATOM 4048 O O . THR B 1 68 ? 55.533 45.719 30.762 1.00 45.09 68 THR B O 1
ATOM 4052 N N . THR B 1 69 ? 55.252 47.924 31.179 1.00 44.27 69 THR B N 1
ATOM 4053 C CA . THR B 1 69 ? 54.503 47.767 32.420 1.00 47.04 69 THR B CA 1
ATOM 4054 C C . THR B 1 69 ? 53.139 48.442 32.326 1.00 46.69 69 THR B C 1
ATOM 4055 O O . THR B 1 69 ? 52.479 48.655 33.348 1.00 48.77 69 THR B O 1
ATOM 4059 N N . ASP B 1 70 ? 52.710 48.786 31.111 1.00 48.17 70 ASP B N 1
ATOM 4060 C CA . ASP B 1 70 ? 51.432 49.444 30.887 1.00 51.21 70 ASP B CA 1
ATOM 4061 C C . ASP B 1 70 ? 50.401 48.409 30.473 1.00 48.13 70 ASP B C 1
ATOM 4062 O O . ASP B 1 70 ? 50.561 47.782 29.414 1.00 48.37 70 ASP B O 1
ATOM 4067 N N . PRO B 1 71 ? 49.345 48.189 31.263 1.00 46.99 71 PRO B N 1
ATOM 4068 C CA . PRO B 1 71 ? 48.347 47.175 30.878 1.00 50.39 71 PRO B CA 1
ATOM 4069 C C . PRO B 1 71 ? 47.682 47.452 29.541 1.00 49.63 71 PRO B C 1
ATOM 4070 O O . PRO B 1 71 ? 47.445 46.515 28.768 1.00 43.76 71 PRO B O 1
ATOM 4074 N N . ALA B 1 72 ? 47.372 48.717 29.244 1.00 49.46 72 ALA B N 1
ATOM 4075 C CA . ALA B 1 72 ? 46.719 49.039 27.979 1.00 48.63 72 ALA B CA 1
ATOM 4076 C C . ALA B 1 72 ? 47.618 48.712 26.793 1.00 50.24 72 ALA B C 1
ATOM 4077 O O . ALA B 1 72 ? 47.154 48.168 25.784 1.00 50.14 72 ALA B O 1
ATOM 4079 N N . GLU B 1 73 ? 48.910 49.030 26.897 1.00 47.11 73 GLU B N 1
ATOM 4080 C CA . GLU B 1 73 ? 49.849 48.751 25.817 1.00 53.25 73 GLU B CA 1
ATOM 4081 C C . GLU B 1 73 ? 50.062 47.257 25.602 1.00 52.53 73 GLU B C 1
ATOM 4082 O O . GLU B 1 73 ? 50.453 46.851 24.502 1.00 48.56 73 GLU B O 1
ATOM 4088 N N . ALA B 1 74 ? 49.822 46.438 26.624 1.00 48.73 74 ALA B N 1
ATOM 4089 C CA . ALA B 1 74 ? 50.125 45.016 26.541 1.00 48.71 74 ALA B CA 1
ATOM 4090 C C . ALA B 1 74 ? 48.941 44.169 26.096 1.00 48.21 74 ALA B C 1
ATOM 4091 O O . ALA B 1 74 ? 49.142 43.135 25.448 1.00 48.53 74 ALA B O 1
ATOM 4093 N N . TYR B 1 75 ? 47.713 44.580 26.414 1.00 43.31 75 TYR B N 1
ATOM 4094 C CA . TYR B 1 75 ? 46.549 43.721 26.246 1.00 44.60 75 TYR B CA 1
ATOM 4095 C C . TYR B 1 75 ? 45.674 44.075 25.052 1.00 50.54 75 TYR B C 1
ATOM 4096 O O . TYR B 1 75 ? 44.736 43.326 24.756 1.00 48.00 75 TYR B O 1
ATOM 4105 N N . LYS B 1 76 ? 45.944 45.179 24.360 1.00 54.72 76 LYS B N 1
ATOM 4106 C CA . LYS B 1 76 ? 45.119 45.577 23.228 1.00 50.36 76 LYS B CA 1
ATOM 4107 C C . LYS B 1 76 ? 45.438 44.719 22.009 1.00 53.86 76 LYS B C 1
ATOM 4108 O O . LYS B 1 76 ? 46.609 44.518 21.670 1.00 47.92 76 LYS B O 1
ATOM 4114 N N . ASP B 1 77 ? 44.389 44.210 21.359 1.00 51.89 77 ASP B N 1
ATOM 4115 C CA . ASP B 1 77 ? 44.501 43.446 20.116 1.00 56.45 77 ASP B CA 1
ATOM 4116 C C . ASP B 1 77 ? 45.395 42.217 20.294 1.00 58.92 77 ASP B C 1
ATOM 4117 O O . ASP B 1 77 ? 46.400 42.035 19.604 1.00 62.90 77 ASP B O 1
ATOM 4130 N N . ASP B 1 79 ? 45.593 37.915 20.564 1.00 49.52 79 ASP B N 1
ATOM 4131 C CA . ASP B 1 79 ? 44.967 36.627 20.302 1.00 45.71 79 ASP B CA 1
ATOM 4132 C C . ASP B 1 79 ? 45.207 35.628 21.424 1.00 48.85 79 ASP B C 1
ATOM 4133 O O . ASP B 1 79 ? 44.338 34.791 21.696 1.00 41.20 79 ASP B O 1
ATOM 4138 N N . PHE B 1 80 ? 46.372 35.708 22.058 1.00 39.68 80 PHE B N 1
ATOM 4139 C CA . PHE B 1 80 ? 46.698 34.857 23.191 1.00 39.48 80 PHE B CA 1
ATOM 4140 C C . PHE B 1 80 ? 47.375 35.618 24.321 1.00 45.35 80 PHE B C 1
ATOM 4141 O O . PHE B 1 80 ? 48.217 36.465 24.079 1.00 43.87 80 PHE B O 1
ATOM 4149 N N . ILE B 1 81 ? 47.039 35.280 25.556 1.00 39.36 81 ILE B N 1
ATOM 4150 C CA . ILE B 1 81 ? 47.793 35.758 26.697 1.00 39.96 81 ILE B CA 1
ATOM 4151 C C . ILE B 1 81 ? 48.419 34.571 27.406 1.00 44.27 81 ILE B C 1
ATOM 4152 O O . ILE B 1 81 ? 47.718 33.669 27.834 1.00 41.16 81 ILE B O 1
ATOM 4157 N N . PHE B 1 82 ? 49.734 34.585 27.559 1.00 33.88 82 PHE B N 1
ATOM 4158 C CA . PHE B 1 82 ? 50.406 33.519 28.271 1.00 36.53 82 PHE B CA 1
ATOM 4159 C C . PHE B 1 82 ? 50.695 34.046 29.663 1.00 43.82 82 PHE B C 1
ATOM 4160 O O . PHE B 1 82 ? 51.426 35.014 29.810 1.00 41.53 82 PHE B O 1
ATOM 4176 N N . GLN B 1 84 ? 52.233 33.653 33.360 1.00 41.71 84 GLN B N 1
ATOM 4177 C CA . GLN B 1 84 ? 53.096 32.987 34.313 1.00 36.67 84 GLN B CA 1
ATOM 4178 C C . GLN B 1 84 ? 53.576 33.955 35.385 1.00 41.38 84 GLN B C 1
ATOM 4179 O O . GLN B 1 84 ? 54.767 34.131 35.584 1.00 42.52 84 GLN B O 1
ATOM 4193 N N . ARG B 1 86 ? 54.136 35.073 39.269 1.00 36.61 86 ARG B N 1
ATOM 4194 C CA . ARG B 1 86 ? 54.231 34.513 40.601 1.00 42.05 86 ARG B CA 1
ATOM 4195 C C . ARG B 1 86 ? 53.934 35.648 41.557 1.00 44.77 86 ARG B C 1
ATOM 4196 O O . ARG B 1 86 ? 54.726 36.563 41.697 1.00 38.71 86 ARG B O 1
ATOM 4204 N N . ALA B 1 87 ? 52.810 35.574 42.250 1.00 40.42 87 ALA B N 1
ATOM 4205 C CA . ALA B 1 87 ? 52.408 36.680 43.092 1.00 43.06 87 ALA B CA 1
ATOM 4206 C C . ALA B 1 87 ? 53.196 36.651 44.383 1.00 42.52 87 ALA B C 1
ATOM 4207 O O . ALA B 1 87 ? 53.183 35.670 45.105 1.00 37.22 87 ALA B O 1
ATOM 4209 N N . GLY B 1 88 ? 53.871 37.759 44.656 1.00 43.60 88 GLY B N 1
ATOM 4210 C CA . GLY B 1 88 ? 54.757 37.899 45.791 1.00 43.97 88 GLY B CA 1
ATOM 4211 C C . GLY B 1 88 ? 56.184 37.474 45.490 1.00 43.05 88 GLY B C 1
ATOM 4212 O O . GLY B 1 88 ? 57.089 37.712 46.271 1.00 42.03 88 GLY B O 1
ATOM 4213 N N . GLY B 1 89 ? 56.390 36.873 44.331 1.00 41.79 89 GLY B N 1
ATOM 4214 C CA . GLY B 1 89 ? 57.726 36.551 43.880 1.00 40.99 89 GLY B CA 1
ATOM 4215 C C . GLY B 1 89 ? 58.378 35.430 44.658 1.00 41.63 89 GLY B C 1
ATOM 4216 O O . GLY B 1 89 ? 57.787 34.862 45.561 1.00 41.43 89 GLY B O 1
ATOM 4217 N N . LEU B 1 90 ? 59.634 35.158 44.340 1.00 42.64 90 LEU B N 1
ATOM 4218 C CA . LEU B 1 90 ? 60.391 34.148 45.057 1.00 39.18 90 LEU B CA 1
ATOM 4219 C C . LEU B 1 90 ? 60.577 34.491 46.541 1.00 41.31 90 LEU B C 1
ATOM 4220 O O . LEU B 1 90 ? 60.517 33.606 47.375 1.00 40.77 90 LEU B O 1
ATOM 4225 N N . PRO B 1 91 ? 60.805 35.756 46.881 1.00 40.42 91 PRO B N 1
ATOM 4226 C CA . PRO B 1 91 ? 60.889 36.093 48.314 1.00 42.50 91 PRO B CA 1
ATOM 4227 C C . PRO B 1 91 ? 59.708 35.598 49.133 1.00 43.79 91 PRO B C 1
ATOM 4228 O O . PRO B 1 91 ? 59.890 35.204 50.292 1.00 41.76 91 PRO B O 1
ATOM 4240 N N . ARG B 1 93 ? 57.667 32.993 48.169 1.00 33.79 93 ARG B N 1
ATOM 4241 C CA . ARG B 1 93 ? 57.788 31.539 48.149 1.00 41.73 93 ARG B CA 1
ATOM 4242 C C . ARG B 1 93 ? 58.776 31.059 49.202 1.00 44.90 93 ARG B C 1
ATOM 4243 O O . ARG B 1 93 ? 58.592 29.986 49.788 1.00 41.62 93 ARG B O 1
ATOM 4251 N N . ARG B 1 94 ? 59.827 31.843 49.455 1.00 43.59 94 ARG B N 1
ATOM 4252 C CA . ARG B 1 94 ? 60.756 31.522 50.532 1.00 43.26 94 ARG B CA 1
ATOM 4253 C C . ARG B 1 94 ? 60.053 31.533 51.883 1.00 44.90 94 ARG B C 1
ATOM 4254 O O . ARG B 1 94 ? 60.281 30.651 52.718 1.00 44.14 94 ARG B O 1
ATOM 4262 N N . GLU B 1 95 ? 59.188 32.524 52.113 1.00 49.49 95 GLU B N 1
ATOM 4263 C CA . GLU B 1 95 ? 58.468 32.598 53.380 1.00 49.96 95 GLU B CA 1
ATOM 4264 C C . GLU B 1 95 ? 57.441 31.479 53.500 1.00 50.11 95 GLU B C 1
ATOM 4265 O O . GLU B 1 95 ? 57.205 30.963 54.599 1.00 51.67 95 GLU B O 1
ATOM 4271 N N . ASP B 1 96 ? 56.817 31.095 52.383 1.00 47.11 96 ASP B N 1
ATOM 4272 C CA . ASP B 1 96 ? 55.847 30.003 52.411 1.00 45.08 96 ASP B CA 1
ATOM 4273 C C . ASP B 1 96 ? 56.484 28.712 52.908 1.00 50.09 96 ASP B C 1
ATOM 4274 O O . ASP B 1 96 ? 55.891 27.987 53.716 1.00 43.95 96 ASP B O 1
ATOM 4279 N N . GLU B 1 97 ? 57.696 28.412 52.442 1.00 44.70 97 GLU B N 1
ATOM 4280 C CA . GLU B 1 97 ? 58.339 27.150 52.787 1.00 47.18 97 GLU B CA 1
ATOM 4281 C C . GLU B 1 97 ? 59.042 27.223 54.138 1.00 46.67 97 GLU B C 1
ATOM 4282 O O . GLU B 1 97 ? 58.970 26.273 54.926 1.00 42.08 97 GLU B O 1
ATOM 4288 N N . HIS B 1 98 ? 59.719 28.339 54.423 1.00 44.30 98 HIS B N 1
ATOM 4289 C CA . HIS B 1 98 ? 60.470 28.458 55.670 1.00 47.91 98 HIS B CA 1
ATOM 4290 C C . HIS B 1 98 ? 59.552 28.392 56.884 1.00 43.17 98 HIS B C 1
ATOM 4291 O O . HIS B 1 98 ? 59.860 27.711 57.870 1.00 40.25 98 HIS B O 1
ATOM 4298 N N . ILE B 1 99 ? 58.418 29.091 56.830 1.00 42.02 99 ILE B N 1
ATOM 4299 C CA . ILE B 1 99 ? 57.554 29.205 58.001 1.00 39.91 99 ILE B CA 1
ATOM 4300 C C . ILE B 1 99 ? 56.855 27.884 58.291 1.00 39.81 99 ILE B C 1
ATOM 4301 O O . ILE B 1 99 ? 56.717 27.482 59.453 1.00 40.95 99 ILE B O 1
ATOM 4306 N N . SER B 1 100 ? 56.404 27.186 57.246 1.00 43.27 100 SER B N 1
ATOM 4307 C CA . SER B 1 100 ? 55.744 25.901 57.451 1.00 43.07 100 SER B CA 1
ATOM 4308 C C . SER B 1 100 ? 56.701 24.879 58.050 1.00 40.52 100 SER B C 1
ATOM 4309 O O . SER B 1 100 ? 56.338 24.144 58.976 1.00 45.34 100 SER B O 1
ATOM 4312 N N . LEU B 1 101 ? 57.934 24.824 57.540 1.00 39.29 101 LEU B N 1
ATOM 4313 C CA . LEU B 1 101 ? 58.884 23.820 58.007 1.00 46.90 101 LEU B CA 1
ATOM 4314 C C . LEU B 1 101 ? 59.307 24.078 59.447 1.00 42.20 101 LEU B C 1
ATOM 4315 O O . LEU B 1 101 ? 59.500 23.134 60.221 1.00 40.60 101 LEU B O 1
ATOM 4320 N N . HIS B 1 102 ? 59.453 25.349 59.828 1.00 43.93 102 HIS B N 1
ATOM 4321 C CA . HIS B 1 102 ? 59.829 25.667 61.200 1.00 46.36 102 HIS B CA 1
ATOM 4322 C C . HIS B 1 102 ? 58.711 25.373 62.190 1.00 46.54 102 HIS B C 1
ATOM 4323 O O . HIS B 1 102 ? 58.990 25.154 63.373 1.00 50.26 102 HIS B O 1
ATOM 4330 N N . LEU B 1 103 ? 57.459 25.363 61.737 1.00 44.65 103 LEU B N 1
ATOM 4331 C CA . LEU B 1 103 ? 56.334 25.057 62.607 1.00 47.68 103 LEU B CA 1
ATOM 4332 C C . LEU B 1 103 ? 55.896 23.600 62.506 1.00 41.80 103 LEU B C 1
ATOM 4333 O O . LEU B 1 103 ? 54.833 23.245 63.025 1.00 45.94 103 LEU B O 1
ATOM 4338 N N . GLY B 1 104 ? 56.697 22.753 61.865 1.00 37.88 104 GLY B N 1
ATOM 4339 C CA . GLY B 1 104 ? 56.490 21.320 61.921 1.00 43.43 104 GLY B CA 1
ATOM 4340 C C . GLY B 1 104 ? 55.653 20.718 60.818 1.00 42.49 104 GLY B C 1
ATOM 4341 O O . GLY B 1 104 ? 55.128 19.613 60.999 1.00 42.02 104 GLY B O 1
ATOM 4342 N N . ARG B 1 105 ? 55.511 21.392 59.679 1.00 41.60 105 ARG B N 1
ATOM 4343 C CA . ARG B 1 105 ? 54.748 20.868 58.556 1.00 40.28 105 ARG B CA 1
ATOM 4344 C C . ARG B 1 105 ? 55.535 21.067 57.267 1.00 42.74 105 ARG B C 1
ATOM 4345 O O . ARG B 1 105 ? 56.527 21.801 57.222 1.00 39.26 105 ARG B O 1
ATOM 4353 N N . ILE B 1 106 ? 55.077 20.400 56.207 1.00 39.56 106 ILE B N 1
ATOM 4354 C CA . ILE B 1 106 ? 55.759 20.463 54.920 1.00 40.28 106 ILE B CA 1
ATOM 4355 C C . ILE B 1 106 ? 55.640 21.867 54.345 1.00 42.72 106 ILE B C 1
ATOM 4356 O O . ILE B 1 106 ? 54.544 22.441 54.283 1.00 38.63 106 ILE B O 1
ATOM 4361 N N . GLY B 1 107 ? 56.771 22.430 53.927 1.00 41.53 107 GLY B N 1
ATOM 4362 C CA . GLY B 1 107 ? 56.777 23.700 53.229 1.00 40.79 107 GLY B CA 1
ATOM 4363 C C . GLY B 1 107 ? 57.050 23.519 51.751 1.00 47.52 107 GLY B C 1
ATOM 4364 O O . GLY B 1 107 ? 58.159 23.140 51.362 1.00 45.29 107 GLY B O 1
ATOM 4365 N N . GLN B 1 108 ? 56.046 23.780 50.915 1.00 41.63 108 GLN B N 1
ATOM 4366 C CA . GLN B 1 108 ? 56.155 23.538 49.485 1.00 42.74 108 GLN B CA 1
ATOM 4367 C C . GLN B 1 108 ? 55.431 24.643 48.725 1.00 38.62 108 GLN B C 1
ATOM 4368 O O . GLN B 1 108 ? 54.599 25.365 49.279 1.00 42.10 108 GLN B O 1
ATOM 4374 N N . GLU B 1 109 ? 55.757 24.753 47.434 1.00 37.34 109 GLU B N 1
ATOM 4375 C CA . GLU B 1 109 ? 55.276 25.871 46.626 1.00 41.55 109 GLU B CA 1
ATOM 4376 C C . GLU B 1 109 ? 53.761 25.835 46.451 1.00 37.15 109 GLU B C 1
ATOM 4377 O O . GLU B 1 109 ? 53.086 26.856 46.623 1.00 41.39 109 GLU B O 1
ATOM 4383 N N . THR B 1 110 ? 53.207 24.674 46.091 1.00 39.27 110 THR B N 1
ATOM 4384 C CA . THR B 1 110 ? 51.791 24.572 45.765 1.00 43.38 110 THR B CA 1
ATOM 4385 C C . THR B 1 110 ? 51.004 23.616 46.651 1.00 45.22 110 THR B C 1
ATOM 4386 O O . THR B 1 110 ? 49.779 23.539 46.503 1.00 41.13 110 THR B O 1
ATOM 4390 N N . CYS B 1 111 ? 51.653 22.894 47.560 1.00 40.97 111 CYS B N 1
ATOM 4391 C CA . CYS B 1 111 ? 50.979 21.933 48.418 1.00 36.12 111 CYS B CA 1
ATOM 4392 C C . CYS B 1 111 ? 51.144 22.327 49.879 1.00 39.91 111 CYS B C 1
ATOM 4393 O O . CYS B 1 111 ? 52.177 22.869 50.282 1.00 39.77 111 CYS B O 1
ATOM 4396 N N . GLY B 1 112 ? 50.110 22.049 50.671 1.00 40.09 112 GLY B N 1
ATOM 4397 C CA . GLY B 1 112 ? 50.182 22.299 52.097 1.00 41.26 112 GLY B CA 1
ATOM 4398 C C . GLY B 1 112 ? 49.967 23.761 52.452 1.00 41.63 112 GLY B C 1
ATOM 4399 O O . GLY B 1 112 ? 49.293 24.512 51.744 1.00 43.17 112 GLY B O 1
ATOM 4400 N N . ALA B 1 113 ? 50.562 24.164 53.578 1.00 35.27 113 ALA B N 1
ATOM 4401 C CA . ALA B 1 113 ? 50.377 25.523 54.076 1.00 45.19 113 ALA B CA 1
ATOM 4402 C C . ALA B 1 113 ? 50.996 26.552 53.139 1.00 44.06 113 ALA B C 1
ATOM 4403 O O . ALA B 1 113 ? 50.403 27.609 52.891 1.00 38.62 113 ALA B O 1
ATOM 4405 N N . GLY B 1 114 ? 52.188 26.266 52.613 1.00 40.78 114 GLY B N 1
ATOM 4406 C CA . GLY B 1 114 ? 52.829 27.210 51.713 1.00 46.93 114 GLY B CA 1
ATOM 4407 C C . GLY B 1 114 ? 52.066 27.392 50.415 1.00 40.77 114 GLY B C 1
ATOM 4408 O O . GLY B 1 114 ? 51.962 28.505 49.894 1.00 42.44 114 GLY B O 1
ATOM 4409 N N . GLY B 1 115 ? 51.518 26.301 49.878 1.00 40.02 115 GLY B N 1
ATOM 4410 C CA . GLY B 1 115 ? 50.757 26.400 48.645 1.00 42.94 115 GLY B CA 1
ATOM 4411 C C . GLY B 1 115 ? 49.473 27.187 48.812 1.00 42.07 115 GLY B C 1
ATOM 4412 O O . GLY B 1 115 ? 49.075 27.940 47.919 1.00 42.45 115 GLY B O 1
ATOM 4421 N N . ALA B 1 117 ? 48.947 29.519 51.204 1.00 39.92 117 ALA B N 1
ATOM 4422 C CA . ALA B 1 117 ? 49.392 30.901 51.360 1.00 41.01 117 ALA B CA 1
ATOM 4423 C C . ALA B 1 117 ? 49.702 31.529 50.008 1.00 41.02 117 ALA B C 1
ATOM 4424 O O . ALA B 1 117 ? 49.333 32.680 49.747 1.00 41.85 117 ALA B O 1
ATOM 4426 N N . TYR B 1 118 ? 50.380 30.782 49.133 1.00 39.51 118 TYR B N 1
ATOM 4427 C CA . TYR B 1 118 ? 50.558 31.218 47.753 1.00 39.82 118 TYR B CA 1
ATOM 4428 C C . TYR B 1 118 ? 49.219 31.335 47.034 1.00 44.22 118 TYR B C 1
ATOM 4429 O O . TYR B 1 118 ? 49.056 32.190 46.156 1.00 36.10 118 TYR B O 1
ATOM 4438 N N . GLY B 1 119 ? 48.246 30.500 47.405 1.00 40.95 119 GLY B N 1
ATOM 4439 C CA . GLY B 1 119 ? 46.949 30.550 46.750 1.00 37.26 119 GLY B CA 1
ATOM 4440 C C . GLY B 1 119 ? 46.195 31.839 47.018 1.00 39.16 119 GLY B C 1
ATOM 4441 O O . GLY B 1 119 ? 45.590 32.412 46.108 1.00 36.39 119 GLY B O 1
ATOM 4442 N N . LEU B 1 120 ? 46.213 32.311 48.270 1.00 35.32 120 LEU B N 1
ATOM 4443 C CA . LEU B 1 120 ? 45.532 33.563 48.592 1.00 40.29 120 LEU B CA 1
ATOM 4444 C C . LEU B 1 120 ? 46.144 34.735 47.835 1.00 41.31 120 LEU B C 1
ATOM 4445 O O . LEU B 1 120 ? 45.422 35.603 47.331 1.00 42.84 120 LEU B O 1
ATOM 4450 N N . ARG B 1 121 ? 47.476 34.782 47.754 1.00 38.73 121 ARG B N 1
ATOM 4451 C CA . ARG B 1 121 ? 48.134 35.835 46.987 1.00 42.36 121 ARG B CA 1
ATOM 4452 C C . ARG B 1 121 ? 47.768 35.750 45.512 1.00 42.47 121 ARG B C 1
ATOM 4453 O O . ARG B 1 121 ? 47.551 36.776 44.857 1.00 39.46 121 ARG B O 1
ATOM 4461 N N . SER B 1 122 ? 47.694 34.531 44.973 1.00 41.03 122 SER B N 1
ATOM 4462 C CA . SER B 1 122 ? 47.419 34.366 43.551 1.00 39.82 122 SER B CA 1
ATOM 4463 C C . SER B 1 122 ? 45.982 34.742 43.215 1.00 42.41 122 SER B C 1
ATOM 4464 O O . SER B 1 122 ? 45.724 35.341 42.165 1.00 45.02 122 SER B O 1
ATOM 4467 N N . CYS B 1 123 ? 45.033 34.401 44.092 1.00 37.20 123 CYS B N 1
ATOM 4468 C CA . CYS B 1 123 ? 43.637 34.754 43.845 1.00 41.00 123 CYS B CA 1
ATOM 4469 C C . CYS B 1 123 ? 43.465 36.261 43.701 1.00 43.66 123 CYS B C 1
ATOM 4470 O O . CYS B 1 123 ? 42.706 36.728 42.844 1.00 39.68 123 CYS B O 1
ATOM 4473 N N . VAL B 1 124 ? 44.169 37.036 44.527 1.00 38.84 124 VAL B N 1
ATOM 4474 C CA . VAL B 1 124 ? 44.050 38.489 44.473 1.00 40.01 124 VAL B CA 1
ATOM 4475 C C . VAL B 1 124 ? 44.611 39.024 43.162 1.00 45.54 124 VAL B C 1
ATOM 4476 O O . VAL B 1 124 ? 43.959 39.807 42.461 1.00 40.04 124 VAL B O 1
ATOM 4480 N N . ASP B 1 125 ? 45.826 38.604 42.807 1.00 43.23 125 ASP B N 1
ATOM 4481 C CA . ASP B 1 125 ? 46.504 39.181 41.651 1.00 46.49 125 ASP B CA 1
ATOM 4482 C C . ASP B 1 125 ? 45.957 38.640 40.336 1.00 43.75 125 ASP B C 1
ATOM 4483 O O . ASP B 1 125 ? 45.848 39.387 39.357 1.00 42.36 125 ASP B O 1
ATOM 4496 N N . ILE B 1 127 ? 42.865 37.507 39.640 1.00 39.82 127 ILE B N 1
ATOM 4497 C CA . ILE B 1 127 ? 41.529 38.014 39.340 1.00 42.66 127 ILE B CA 1
ATOM 4498 C C . ILE B 1 127 ? 41.597 39.462 38.865 1.00 41.63 127 ILE B C 1
ATOM 4499 O O . ILE B 1 127 ? 40.888 39.856 37.928 1.00 46.70 127 ILE B O 1
ATOM 4504 N N . GLU B 1 128 ? 42.466 40.269 39.484 1.00 43.08 128 GLU B N 1
ATOM 4505 C CA . GLU B 1 128 ? 42.581 41.662 39.065 1.00 47.68 128 GLU B CA 1
ATOM 4506 C C . GLU B 1 128 ? 43.278 41.769 37.711 1.00 45.19 128 GLU B C 1
ATOM 4507 O O . GLU B 1 128 ? 42.985 42.669 36.916 1.00 44.41 128 GLU B O 1
ATOM 4513 N N . SER B 1 129 ? 44.168 40.826 37.395 1.00 39.04 129 SER B N 1
ATOM 4514 C CA . SER B 1 129 ? 44.834 40.834 36.098 1.00 42.80 129 SER B CA 1
ATOM 4515 C C . SER B 1 129 ? 43.889 40.421 34.979 1.00 44.09 129 SER B C 1
ATOM 4516 O O . SER B 1 129 ? 43.934 41.000 33.889 1.00 44.24 129 SER B O 1
ATOM 4519 N N . ILE B 1 130 ? 43.037 39.421 35.219 1.00 43.54 130 ILE B N 1
ATOM 4520 C CA . ILE B 1 130 ? 42.103 38.990 34.183 1.00 45.03 130 ILE B CA 1
ATOM 4521 C C . ILE B 1 130 ? 41.086 40.087 33.894 1.00 39.19 130 ILE B C 1
ATOM 4522 O O . ILE B 1 130 ? 40.696 40.302 32.740 1.00 37.13 130 ILE B O 1
ATOM 4527 N N . HIS B 1 131 ? 40.644 40.801 34.934 1.00 41.20 131 HIS B N 1
ATOM 4528 C CA . HIS B 1 131 ? 39.739 41.927 34.726 1.00 44.34 131 HIS B CA 1
ATOM 4529 C C . HIS B 1 131 ? 40.377 42.984 33.833 1.00 42.08 131 HIS B C 1
ATOM 4530 O O . HIS B 1 131 ? 39.699 43.595 32.998 1.00 38.93 131 HIS B O 1
ATOM 4537 N N . GLN B 1 132 ? 41.683 43.208 33.992 1.00 40.52 132 GLN B N 1
ATOM 4538 C CA . GLN B 1 132 ? 42.383 44.156 33.132 1.00 44.72 132 GLN B CA 1
ATOM 4539 C C . GLN B 1 132 ? 42.458 43.649 31.697 1.00 39.37 132 GLN B C 1
ATOM 4540 O O . GLN B 1 132 ? 42.267 44.421 30.750 1.00 42.07 132 GLN B O 1
ATOM 4546 N N . ILE B 1 133 ? 42.735 42.355 31.519 1.00 34.74 133 ILE B N 1
ATOM 4547 C CA . ILE B 1 133 ? 42.861 41.792 30.176 1.00 40.62 133 ILE B CA 1
ATOM 4548 C C . ILE B 1 133 ? 41.542 41.912 29.422 1.00 46.97 133 ILE B C 1
ATOM 4549 O O . ILE B 1 133 ? 41.503 42.351 28.267 1.00 41.97 133 ILE B O 1
ATOM 4554 N N . ARG B 1 134 ? 40.439 41.525 30.069 1.00 39.91 134 ARG B N 1
ATOM 4555 C CA . ARG B 1 134 ? 39.134 41.569 29.420 1.00 45.06 134 ARG B CA 1
ATOM 4556 C C . ARG B 1 134 ? 38.698 42.988 29.082 1.00 43.77 134 ARG B C 1
ATOM 4557 O O . ARG B 1 134 ? 37.810 43.166 28.242 1.00 40.69 134 ARG B O 1
ATOM 4565 N N . GLN B 1 135 ? 39.301 43.998 29.713 1.00 44.62 135 GLN B N 1
ATOM 4566 C CA . GLN B 1 135 ? 38.965 45.381 29.397 1.00 48.78 135 GLN B CA 1
ATOM 4567 C C . GLN B 1 135 ? 39.417 45.764 27.993 1.00 47.72 135 GLN B C 1
ATOM 4568 O O . GLN B 1 135 ? 38.837 46.668 27.382 1.00 50.34 135 GLN B O 1
ATOM 4574 N N . TYR B 1 136 ? 40.434 45.087 27.465 1.00 43.21 136 TYR B N 1
ATOM 4575 C CA . TYR B 1 136 ? 41.006 45.428 26.170 1.00 44.64 136 TYR B CA 1
ATOM 4576 C C . TYR B 1 136 ? 40.886 44.325 25.129 1.00 45.03 136 TYR B C 1
ATOM 4577 O O . TYR B 1 136 ? 40.739 44.634 23.945 1.00 45.88 136 TYR B O 1
ATOM 4586 N N . SER B 1 137 ? 40.948 43.057 25.529 1.00 42.41 137 SER B N 1
ATOM 4587 C CA . SER B 1 137 ? 40.798 41.930 24.606 1.00 42.60 137 SER B CA 1
ATOM 4588 C C . SER B 1 137 ? 39.870 40.906 25.239 1.00 46.85 137 SER B C 1
ATOM 4589 O O . SER B 1 137 ? 40.314 39.932 25.860 1.00 41.53 137 SER B O 1
ATOM 4592 N N . PRO B 1 138 ? 38.554 41.094 25.098 1.00 42.69 138 PRO B N 1
ATOM 4593 C CA . PRO B 1 138 ? 37.609 40.188 25.768 1.00 43.20 138 PRO B CA 1
ATOM 4594 C C . PRO B 1 138 ? 37.566 38.791 25.174 1.00 43.91 138 PRO B C 1
ATOM 4595 O O . PRO B 1 138 ? 37.076 37.873 25.843 1.00 39.96 138 PRO B O 1
ATOM 4599 N N . ASN B 1 139 ? 38.060 38.592 23.951 1.00 44.58 139 ASN B N 1
ATOM 4600 C CA . ASN B 1 139 ? 37.998 37.293 23.292 1.00 40.57 139 ASN B CA 1
ATOM 4601 C C . ASN B 1 139 ? 39.375 36.667 23.099 1.00 45.54 139 ASN B C 1
ATOM 4602 O O . ASN B 1 139 ? 39.526 35.745 22.291 1.00 43.83 139 ASN B O 1
ATOM 4607 N N . ALA B 1 140 ? 40.382 37.146 23.825 1.00 42.84 140 ALA B N 1
ATOM 4608 C CA . ALA B 1 140 ? 41.708 36.551 23.761 1.00 39.46 140 ALA B CA 1
ATOM 4609 C C . ALA B 1 140 ? 41.749 35.266 24.576 1.00 37.92 140 ALA B C 1
ATOM 4610 O O . ALA B 1 140 ? 41.198 35.194 25.678 1.00 43.38 140 ALA B O 1
ATOM 4612 N N . TRP B 1 141 ? 42.401 34.246 24.024 1.00 36.94 141 TRP B N 1
ATOM 4613 C CA . TRP B 1 141 ? 42.560 32.985 24.737 1.00 39.30 141 TRP B CA 1
ATOM 4614 C C . TRP B 1 141 ? 43.594 33.149 25.843 1.00 43.34 141 TRP B C 1
ATOM 4615 O O . TRP B 1 141 ? 44.755 33.476 25.575 1.00 42.41 141 TRP B O 1
ATOM 4626 N N . ILE B 1 142 ? 43.174 32.927 27.083 1.00 37.36 142 ILE B N 1
ATOM 4627 C CA . ILE B 1 142 ? 44.039 33.073 28.247 1.00 37.82 142 ILE B CA 1
ATOM 4628 C C . ILE B 1 142 ? 44.522 31.686 28.648 1.00 41.36 142 ILE B C 1
ATOM 4629 O O . ILE B 1 142 ? 43.734 30.847 29.098 1.00 40.50 142 ILE B O 1
ATOM 4634 N N . LEU B 1 143 ? 45.817 31.442 28.477 1.00 40.38 143 LEU B N 1
ATOM 4635 C CA . LEU B 1 143 ? 46.460 30.206 28.904 1.00 35.34 143 LEU B CA 1
ATOM 4636 C C . LEU B 1 143 ? 47.306 30.519 30.130 1.00 40.41 143 LEU B C 1
ATOM 4637 O O . LEU B 1 143 ? 48.244 31.320 30.050 1.00 40.33 143 LEU B O 1
ATOM 4642 N N . ASN B 1 144 ? 46.974 29.896 31.257 1.00 36.41 144 ASN B N 1
ATOM 4643 C CA . ASN B 1 144 ? 47.535 30.266 32.550 1.00 41.35 144 ASN B CA 1
ATOM 4644 C C . ASN B 1 144 ? 48.429 29.155 33.081 1.00 44.06 144 ASN B C 1
ATOM 4645 O O . ASN B 1 144 ? 47.984 28.013 33.238 1.00 44.13 144 ASN B O 1
ATOM 4650 N N . TYR B 1 145 ? 49.687 29.498 33.359 1.00 42.54 145 TYR B N 1
ATOM 4651 C CA . TYR B 1 145 ? 50.594 28.633 34.101 1.00 42.89 145 TYR B CA 1
ATOM 4652 C C . TYR B 1 145 ? 50.635 28.964 35.586 1.00 42.43 145 TYR B C 1
ATOM 4653 O O . TYR B 1 145 ? 51.050 28.116 36.383 1.00 44.94 145 TYR B O 1
ATOM 4662 N N . SER B 1 146 ? 50.217 30.166 35.954 1.00 34.90 146 SER B N 1
ATOM 4663 C CA . SER B 1 146 ? 50.460 30.660 37.293 1.00 39.40 146 SER B CA 1
ATOM 4664 C C . SER B 1 146 ? 49.832 29.749 38.334 1.00 44.64 146 SER B C 1
ATOM 4665 O O . SER B 1 146 ? 48.676 29.377 38.233 1.00 38.82 146 SER B O 1
ATOM 4668 N N . ASN B 1 147 ? 50.629 29.415 39.343 1.00 38.70 147 ASN B N 1
ATOM 4669 C CA . ASN B 1 147 ? 50.236 28.541 40.435 1.00 38.97 147 ASN B CA 1
ATOM 4670 C C . ASN B 1 147 ? 49.671 29.282 41.649 1.00 37.52 147 ASN B C 1
ATOM 4671 O O . ASN B 1 147 ? 49.816 30.485 41.707 1.00 39.27 147 ASN B O 1
ATOM 4676 N N . PRO B 1 148 ? 49.067 28.565 42.579 1.00 43.11 148 PRO B N 1
ATOM 4677 C CA . PRO B 1 148 ? 48.820 27.131 42.423 1.00 40.62 148 PRO B CA 1
ATOM 4678 C C . PRO B 1 148 ? 47.568 26.880 41.590 1.00 38.47 148 PRO B C 1
ATOM 4679 O O . PRO B 1 148 ? 46.507 27.362 41.927 1.00 37.29 148 PRO B O 1
ATOM 4683 N N . ALA B 1 149 ? 47.715 26.133 40.512 1.00 36.29 149 ALA B N 1
ATOM 4684 C CA . ALA B 1 149 ? 46.709 26.049 39.472 1.00 36.68 149 ALA B CA 1
ATOM 4685 C C . ALA B 1 149 ? 45.368 25.559 39.997 1.00 38.45 149 ALA B C 1
ATOM 4686 O O . ALA B 1 149 ? 44.328 26.020 39.561 1.00 38.36 149 ALA B O 1
ATOM 4688 N N . ALA B 1 150 ? 45.392 24.615 40.920 1.00 33.58 150 ALA B N 1
ATOM 4689 C CA . ALA B 1 150 ? 44.149 24.081 41.468 1.00 39.33 150 ALA B CA 1
ATOM 4690 C C . ALA B 1 150 ? 43.352 25.160 42.192 1.00 40.48 150 ALA B C 1
ATOM 4691 O O . ALA B 1 150 ? 42.126 25.236 42.048 1.00 37.74 150 ALA B O 1
ATOM 4693 N N . ILE B 1 151 ? 44.031 26.004 42.971 1.00 36.10 151 ILE B N 1
ATOM 4694 C CA . ILE B 1 151 ? 43.342 27.074 43.684 1.00 34.84 151 ILE B CA 1
ATOM 4695 C C . ILE B 1 151 ? 42.934 28.182 42.721 1.00 36.67 151 ILE B C 1
ATOM 4696 O O . ILE B 1 151 ? 41.826 28.726 42.812 1.00 35.94 151 ILE B O 1
ATOM 4701 N N . VAL B 1 152 ? 43.816 28.529 41.780 1.00 35.90 152 VAL B N 1
ATOM 4702 C CA . VAL B 1 152 ? 43.519 29.603 40.835 1.00 33.13 152 VAL B CA 1
ATOM 4703 C C . VAL B 1 152 ? 42.334 29.229 39.953 1.00 34.39 152 VAL B C 1
ATOM 4704 O O . VAL B 1 152 ? 41.436 30.047 39.715 1.00 34.34 152 VAL B O 1
ATOM 4708 N N . ALA B 1 153 ? 42.307 27.987 39.459 1.00 35.57 153 ALA B N 1
ATOM 4709 C CA . ALA B 1 153 ? 41.206 27.557 38.602 1.00 38.24 153 ALA B CA 1
ATOM 4710 C C . ALA B 1 153 ? 39.875 27.609 39.341 1.00 36.65 1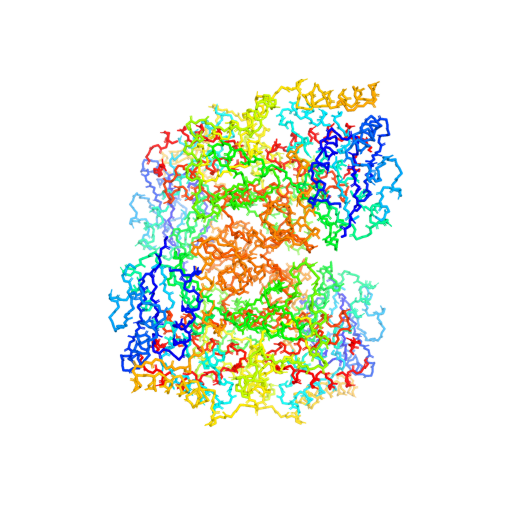53 ALA B C 1
ATOM 4711 O O . ALA B 1 153 ? 38.840 27.938 38.749 1.00 36.89 153 ALA B O 1
ATOM 4713 N N . GLU B 1 154 ? 39.881 27.287 40.636 1.00 34.83 154 GLU B N 1
ATOM 4714 C CA . GLU B 1 154 ? 38.650 27.359 41.415 1.00 41.19 154 GLU B CA 1
ATOM 4715 C C . GLU B 1 154 ? 38.215 28.805 41.625 1.00 38.20 154 GLU B C 1
ATOM 4716 O O . GLU B 1 154 ? 37.017 29.108 41.606 1.00 35.42 154 GLU B O 1
ATOM 4722 N N . ALA B 1 155 ? 39.176 29.713 41.814 1.00 35.37 155 ALA B N 1
ATOM 4723 C CA . ALA B 1 155 ? 38.835 31.123 41.972 1.00 36.50 155 ALA B CA 1
ATOM 4724 C C . ALA B 1 155 ? 38.297 31.710 40.674 1.00 37.45 155 ALA B C 1
ATOM 4725 O O . ALA B 1 155 ? 37.301 32.443 40.684 1.00 35.89 155 ALA B O 1
ATOM 4727 N N . LEU B 1 156 ? 38.939 31.398 39.546 1.00 36.87 156 LEU B N 1
ATOM 4728 C CA . LEU B 1 156 ? 38.477 31.907 38.260 1.00 34.30 156 LEU B CA 1
ATOM 4729 C C . LEU B 1 156 ? 37.138 31.309 37.849 1.00 39.15 156 LEU B C 1
ATOM 4730 O O . LEU B 1 156 ? 36.429 31.913 37.036 1.00 32.70 156 LEU B O 1
ATOM 4735 N N . ARG B 1 157 ? 36.779 30.141 38.386 1.00 37.05 157 ARG B N 1
ATOM 4736 C CA . ARG B 1 157 ? 35.465 29.573 38.101 1.00 35.01 157 ARG B CA 1
ATOM 4737 C C . ARG B 1 157 ? 34.356 30.443 38.676 1.00 39.76 157 ARG B C 1
ATOM 4738 O O . ARG B 1 157 ? 33.341 30.688 38.014 1.00 40.99 157 ARG B O 1
ATOM 4746 N N . ARG B 1 158 ? 34.536 30.926 39.907 1.00 36.04 158 ARG B N 1
ATOM 4747 C CA . ARG B 1 158 ? 33.512 31.746 40.544 1.00 40.54 158 ARG B CA 1
ATOM 4748 C C . ARG B 1 158 ? 33.487 33.161 39.977 1.00 40.22 158 ARG B C 1
ATOM 4749 O O . ARG B 1 158 ? 32.411 33.746 39.812 1.00 37.16 158 ARG B O 1
ATOM 4757 N N . GLU B 1 159 ? 34.658 33.726 39.676 1.00 39.03 159 GLU B N 1
ATOM 4758 C CA . GLU B 1 159 ? 34.719 35.116 39.237 1.00 38.82 159 GLU B CA 1
ATOM 4759 C C . GLU B 1 159 ? 34.270 35.277 37.789 1.00 37.37 159 GLU B C 1
ATOM 4760 O O . GLU B 1 159 ? 33.626 36.275 37.446 1.00 40.19 159 GLU B O 1
ATOM 4766 N N . PHE B 1 160 ? 34.594 34.314 36.929 1.00 34.88 160 PHE B N 1
ATOM 4767 C CA . PHE B 1 160 ? 34.304 34.395 35.497 1.00 40.21 160 PHE B CA 1
ATOM 4768 C C . PHE B 1 160 ? 33.538 33.152 35.063 1.00 37.83 160 PHE B C 1
ATOM 4769 O O . PHE B 1 160 ? 34.078 32.279 34.372 1.00 42.14 160 PHE B O 1
ATOM 4777 N N . PRO B 1 161 ? 32.261 33.048 35.439 1.00 42.12 161 PRO B N 1
ATOM 4778 C CA . PRO B 1 161 ? 31.504 31.837 35.091 1.00 44.55 161 PRO B CA 1
ATOM 4779 C C . PRO B 1 161 ? 31.095 31.782 33.631 1.00 45.74 161 PRO B C 1
ATOM 4780 O O . PRO B 1 161 ? 30.902 30.683 33.097 1.00 46.39 161 PRO B O 1
ATOM 4784 N N . ASP B 1 162 ? 30.960 32.927 32.966 1.00 47.99 162 ASP B N 1
ATOM 4785 C CA . ASP B 1 162 ? 30.574 32.972 31.562 1.00 52.80 162 ASP B CA 1
ATOM 4786 C C . ASP B 1 162 ? 31.765 33.048 30.614 1.00 51.38 162 ASP B C 1
ATOM 4787 O O . ASP B 1 162 ? 31.567 33.027 29.395 1.00 47.40 162 ASP B O 1
ATOM 4792 N N . ASP B 1 163 ? 32.988 33.132 31.133 1.00 43.50 163 ASP B N 1
ATOM 4793 C CA . ASP B 1 163 ? 34.172 33.255 30.290 1.00 47.78 163 ASP B CA 1
ATOM 4794 C C . ASP B 1 163 ? 34.576 31.881 29.766 1.00 47.65 163 ASP B C 1
ATOM 4795 O O . ASP B 1 163 ? 34.936 30.993 30.547 1.00 50.45 163 ASP B O 1
ATOM 4800 N N . ASN B 1 164 ? 34.530 31.711 28.446 1.00 44.36 164 ASN B N 1
ATOM 4801 C CA . ASN B 1 164 ? 34.797 30.411 27.846 1.00 46.57 164 ASN B CA 1
ATOM 4802 C C . ASN B 1 164 ? 36.192 30.292 27.248 1.00 45.78 164 ASN B C 1
ATOM 4803 O O . ASN B 1 164 ? 36.515 29.246 26.680 1.00 43.14 164 ASN B O 1
ATOM 4808 N N . ARG B 1 165 ? 37.046 31.301 27.414 1.00 41.10 165 ARG B N 1
ATOM 4809 C CA . ARG B 1 165 ? 38.396 31.232 26.869 1.00 46.26 165 ARG B CA 1
ATOM 4810 C C . ARG B 1 165 ? 39.451 31.474 27.944 1.00 41.70 165 ARG B C 1
ATOM 4811 O O . ARG B 1 165 ? 40.353 32.299 27.769 1.00 39.23 165 ARG B O 1
ATOM 4819 N N . ILE B 1 166 ? 39.333 30.765 29.064 1.00 40.78 166 ILE B N 1
ATOM 4820 C CA . ILE B 1 166 ? 40.360 30.710 30.097 1.00 36.24 166 ILE B CA 1
ATOM 4821 C C . ILE B 1 166 ? 40.700 29.244 30.324 1.00 39.67 166 ILE B C 1
ATOM 4822 O O . ILE B 1 166 ? 39.801 28.420 30.526 1.00 36.48 166 ILE B O 1
ATOM 4827 N N . LEU B 1 167 ? 41.990 28.916 30.283 1.00 36.00 167 LEU B N 1
ATOM 4828 C CA . LEU B 1 167 ? 42.431 27.532 30.416 1.00 39.74 167 LEU B CA 1
ATOM 4829 C C . LEU B 1 167 ? 43.658 27.476 31.311 1.00 40.40 167 LEU B C 1
ATOM 4830 O O . LEU B 1 167 ? 44.687 28.080 30.996 1.00 37.23 167 LEU B O 1
ATOM 4835 N N . ASN B 1 168 ? 43.546 26.752 32.421 1.00 37.66 168 ASN B N 1
ATOM 4836 C CA . ASN B 1 168 ? 44.662 26.516 33.327 1.00 40.46 168 ASN B CA 1
ATOM 4837 C C . ASN B 1 168 ? 45.304 25.178 32.986 1.00 44.76 168 ASN B C 1
ATOM 4838 O O . ASN B 1 168 ? 44.607 24.165 32.860 1.00 37.98 168 ASN B O 1
ATOM 4843 N N . ILE B 1 169 ? 46.630 25.177 32.833 1.00 35.52 169 ILE B N 1
ATOM 4844 C CA . ILE B 1 169 ? 47.363 23.988 32.422 1.00 36.91 169 ILE B CA 1
ATOM 4845 C C . ILE B 1 169 ? 48.553 23.771 33.348 1.00 39.73 169 ILE B C 1
ATOM 4846 O O . ILE B 1 169 ? 49.004 24.678 34.050 1.00 36.68 169 ILE B O 1
ATOM 4851 N N . CYS B 1 170 ? 49.061 22.540 33.331 1.00 38.90 170 CYS B N 1
ATOM 4852 C CA . CYS B 1 170 ? 50.222 22.148 34.115 1.00 40.03 170 CYS B CA 1
ATOM 4853 C C . CYS B 1 170 ? 51.040 21.148 33.313 1.00 41.23 170 CYS B C 1
ATOM 4854 O O . CYS B 1 170 ? 50.491 20.334 32.566 1.00 39.66 170 CYS B O 1
ATOM 4857 N N . ASP B 1 171 ? 52.360 21.214 33.473 1.00 38.06 171 ASP B N 1
ATOM 4858 C CA . ASP B 1 171 ? 53.276 20.408 32.676 1.00 47.81 171 ASP B CA 1
ATOM 4859 C C . ASP B 1 171 ? 53.745 19.142 33.382 1.00 43.70 171 ASP B C 1
ATOM 4860 O O . ASP B 1 171 ? 54.524 18.381 32.801 1.00 42.18 171 ASP B O 1
ATOM 4865 N N . GLN B 1 172 ? 53.294 18.897 34.609 1.00 36.81 172 GLN B N 1
ATOM 4866 C CA . GLN B 1 172 ? 53.732 17.721 35.354 1.00 38.45 172 GLN B CA 1
ATOM 4867 C C . GLN B 1 172 ? 53.232 16.420 34.726 1.00 40.44 172 GLN B C 1
ATOM 4868 O O . GLN B 1 172 ? 54.009 15.460 34.633 1.00 40.25 172 GLN B O 1
ATOM 4874 N N . PRO B 1 173 ? 51.964 16.321 34.295 1.00 35.83 173 PRO B N 1
ATOM 4875 C CA . PRO B 1 173 ? 51.547 15.084 33.608 1.00 37.19 173 PRO B CA 1
ATOM 4876 C C . PRO B 1 173 ? 52.353 14.784 32.354 1.00 37.34 173 PRO B C 1
ATOM 4877 O O . PRO B 1 173 ? 52.669 13.616 32.094 1.00 38.51 173 PRO B O 1
ATOM 4881 N N . GLU B 1 174 ? 52.699 15.806 31.567 1.00 38.28 174 GLU B N 1
ATOM 4882 C CA . GLU B 1 174 ? 53.505 15.567 30.374 1.00 41.76 174 GLU B CA 1
ATOM 4883 C C . GLU B 1 174 ? 54.934 15.186 30.739 1.00 43.10 174 GLU B C 1
ATOM 4884 O O . GLU B 1 174 ? 55.546 14.339 30.077 1.00 39.72 174 GLU B O 1
ATOM 4890 N N . ASN B 1 175 ? 55.485 15.801 31.790 1.00 40.37 175 ASN B N 1
ATOM 4891 C CA . ASN B 1 175 ? 56.840 15.463 32.212 1.00 45.10 175 ASN B CA 1
ATOM 4892 C C . ASN B 1 175 ? 56.931 14.027 32.709 1.00 43.42 175 ASN B C 1
ATOM 4893 O O . ASN B 1 175 ? 57.986 13.395 32.586 1.00 43.44 175 ASN B O 1
ATOM 4898 N N . ILE B 1 176 ? 55.843 13.496 33.270 1.00 37.64 176 ILE B N 1
ATOM 4899 C CA . ILE B 1 176 ? 55.825 12.091 33.661 1.00 41.37 176 ILE B CA 1
ATOM 4900 C C . ILE B 1 176 ? 55.799 11.198 32.426 1.00 38.82 176 ILE B C 1
ATOM 4901 O O . ILE B 1 176 ? 56.443 10.143 32.392 1.00 37.86 176 ILE B O 1
ATOM 4914 N N . ARG B 1 178 ? 57.085 12.098 29.606 1.00 42.16 178 ARG B N 1
ATOM 4915 C CA . ARG B 1 178 ? 58.443 12.236 29.088 1.00 45.15 178 ARG B CA 1
ATOM 4916 C C . ARG B 1 178 ? 59.405 11.311 29.823 1.00 43.94 178 ARG B C 1
ATOM 4917 O O . ARG B 1 178 ? 60.286 10.701 29.206 1.00 40.36 178 ARG B O 1
ATOM 4925 N N . SER B 1 179 ? 59.250 11.194 31.143 1.00 43.26 179 SER B N 1
ATOM 4926 C CA . SER B 1 179 ? 60.104 10.296 31.913 1.00 44.35 179 SER B CA 1
ATOM 4927 C C . SER B 1 179 ? 59.833 8.841 31.557 1.00 46.78 179 SER B C 1
ATOM 4928 O O . SER B 1 179 ? 60.763 8.028 31.489 1.00 43.04 179 SER B O 1
ATOM 4931 N N . VAL B 1 180 ? 58.563 8.493 31.334 1.00 42.98 180 VAL B N 1
ATOM 4932 C CA . VAL B 1 180 ? 58.223 7.140 30.905 1.00 40.86 180 VAL B CA 1
ATOM 4933 C C . VAL B 1 180 ? 58.855 6.839 29.552 1.00 42.03 180 VAL B C 1
ATOM 4934 O O . VAL B 1 180 ? 59.332 5.724 29.304 1.00 42.16 180 VAL B O 1
ATOM 4938 N N . SER B 1 181 ? 58.881 7.833 28.661 1.00 38.36 181 SER B N 1
ATOM 4939 C CA . SER B 1 181 ? 59.503 7.642 27.354 1.00 44.46 181 SER B CA 1
ATOM 4940 C C . SER B 1 181 ? 60.989 7.336 27.490 1.00 49.05 181 SER B C 1
ATOM 4941 O O . SER B 1 181 ? 61.539 6.540 26.719 1.00 47.23 181 SER B O 1
ATOM 4944 N N . ARG B 1 182 ? 61.658 7.960 28.462 1.00 48.58 182 ARG B N 1
ATOM 4945 C CA . ARG B 1 182 ? 63.054 7.626 28.723 1.00 44.90 182 ARG B CA 1
ATOM 4946 C C . ARG B 1 182 ? 63.181 6.223 29.302 1.00 49.38 182 ARG B C 1
ATOM 4947 O O . ARG B 1 182 ? 64.152 5.511 29.017 1.00 50.11 182 ARG B O 1
ATOM 4955 N N . LEU B 1 183 ? 62.205 5.807 30.113 1.00 50.88 183 LEU B N 1
ATOM 4956 C CA . LEU B 1 183 ? 62.212 4.455 30.664 1.00 50.81 183 LEU B CA 1
ATOM 4957 C C . LEU B 1 183 ? 62.191 3.410 29.557 1.00 49.31 183 LEU B C 1
ATOM 4958 O O . LEU B 1 183 ? 63.024 2.497 29.529 1.00 52.53 183 LEU B O 1
ATOM 4963 N N . LEU B 1 184 ? 61.240 3.529 28.635 1.00 48.21 184 LEU B N 1
ATOM 4964 C CA . LEU B 1 184 ? 61.026 2.539 27.589 1.00 48.43 184 LEU B CA 1
ATOM 4965 C C . LEU B 1 184 ? 61.836 2.812 26.329 1.00 46.75 184 LEU B C 1
ATOM 4966 O O . LEU B 1 184 ? 61.763 2.018 25.385 1.00 47.44 184 LEU B O 1
ATOM 4971 N N . ASN B 1 185 ? 62.602 3.904 26.293 1.00 50.33 185 ASN B N 1
ATOM 4972 C CA . ASN B 1 185 ? 63.354 4.310 25.104 1.00 52.46 185 ASN B CA 1
ATOM 4973 C C . ASN B 1 185 ? 62.427 4.449 23.896 1.00 52.91 185 ASN B C 1
ATOM 4974 O O . ASN B 1 185 ? 62.651 3.867 22.832 1.00 64.04 185 ASN B O 1
ATOM 4979 N N . VAL B 1 186 ? 61.359 5.224 24.077 1.00 51.97 186 VAL B N 1
ATOM 4980 C CA . VAL B 1 186 ? 60.415 5.538 23.015 1.00 50.15 186 VAL B CA 1
ATOM 4981 C C . VAL B 1 186 ? 60.212 7.047 22.991 1.00 47.47 186 VAL B C 1
ATOM 4982 O O . VAL B 1 186 ? 60.676 7.774 23.870 1.00 47.26 186 VAL B O 1
ATOM 4986 N N . SER B 1 187 ? 59.513 7.513 21.961 1.00 51.07 187 SER B N 1
ATOM 4987 C CA . SER B 1 187 ? 59.138 8.917 21.880 1.00 49.67 187 SER B CA 1
ATOM 4988 C C . SER B 1 187 ? 57.900 9.159 22.733 1.00 52.64 187 SER B C 1
ATOM 4989 O O . SER B 1 187 ? 56.937 8.388 22.676 1.00 49.83 187 SER B O 1
ATOM 4992 N N . TRP B 1 188 ? 57.928 10.230 23.531 1.00 53.27 188 TRP B N 1
ATOM 4993 C CA . TRP B 1 188 ? 56.813 10.511 24.429 1.00 53.19 188 TRP B CA 1
ATOM 4994 C C . TRP B 1 188 ? 55.534 10.854 23.678 1.00 53.57 188 TRP B C 1
ATOM 4995 O O . TRP B 1 188 ? 54.443 10.699 24.237 1.00 51.57 188 TRP B O 1
ATOM 5006 N N . GLU B 1 189 ? 55.639 11.306 22.428 1.00 55.11 189 GLU B N 1
ATOM 5007 C CA . GLU B 1 189 ? 54.456 11.606 21.631 1.00 56.49 189 GLU B CA 1
ATOM 5008 C C . GLU B 1 189 ? 53.740 10.356 21.137 1.00 51.59 189 GLU B C 1
ATOM 5009 O O . GLU B 1 189 ? 52.705 10.482 20.474 1.00 54.64 189 GLU B O 1
ATOM 5015 N N . ASP B 1 190 ? 54.259 9.164 21.436 1.00 52.10 190 ASP B N 1
ATOM 5016 C CA . ASP B 1 190 ? 53.601 7.909 21.096 1.00 49.98 190 ASP B CA 1
ATOM 5017 C C . ASP B 1 190 ? 52.965 7.249 22.315 1.00 48.17 190 ASP B C 1
ATOM 5018 O O . ASP B 1 190 ? 52.728 6.037 22.308 1.00 48.62 190 ASP B O 1
ATOM 5023 N N . LEU B 1 191 ? 52.689 8.022 23.361 1.00 46.63 191 LEU B N 1
ATOM 5024 C CA . LEU B 1 191 ? 52.066 7.522 24.580 1.00 45.76 191 LEU B CA 1
ATOM 5025 C C . LEU B 1 191 ? 50.686 8.152 24.720 1.00 47.37 191 LEU B C 1
ATOM 5026 O O . LEU B 1 191 ? 50.563 9.381 24.756 1.00 46.44 191 LEU B O 1
ATOM 5031 N N . ASP B 1 192 ? 49.655 7.311 24.794 1.00 46.89 192 ASP B N 1
ATOM 5032 C CA . ASP B 1 192 ? 48.282 7.771 24.983 1.00 46.63 192 ASP B CA 1
ATOM 5033 C C . ASP B 1 192 ? 47.844 7.469 26.410 1.00 43.86 192 ASP B C 1
ATOM 5034 O O . ASP B 1 192 ? 47.479 6.324 26.718 1.00 40.07 192 ASP B O 1
ATOM 5039 N N . PRO B 1 193 ? 47.862 8.444 27.313 1.00 39.71 193 PRO B N 1
ATOM 5040 C CA . PRO B 1 193 ? 47.548 8.170 28.716 1.00 37.37 193 PRO B CA 1
ATOM 5041 C C . PRO B 1 193 ? 46.061 8.286 29.028 1.00 42.78 193 PRO B C 1
ATOM 5042 O O . PRO B 1 193 ? 45.291 8.944 28.326 1.00 35.04 193 PRO B O 1
ATOM 5046 N N . VAL B 1 194 ? 45.673 7.611 30.106 1.00 36.92 194 VAL B N 1
ATOM 5047 C CA . VAL B 1 194 ? 44.373 7.788 30.743 1.00 37.66 194 VAL B CA 1
ATOM 5048 C C . VAL B 1 194 ? 44.643 8.258 32.165 1.00 37.86 194 VAL B C 1
ATOM 5049 O O . VAL B 1 194 ? 45.347 7.579 32.924 1.00 35.96 194 VAL B O 1
ATOM 5053 N N . TYR B 1 195 ? 44.094 9.416 32.522 1.00 35.58 195 TYR B N 1
ATOM 5054 C CA . TYR B 1 195 ? 44.513 10.130 33.718 1.00 34.74 195 TYR B CA 1
ATOM 5055 C C . TYR B 1 195 ? 43.308 10.768 34.395 1.00 40.49 195 TYR B C 1
ATOM 5056 O O . TYR B 1 195 ? 42.362 11.204 33.734 1.00 35.85 195 TYR B O 1
ATOM 5065 N N . PHE B 1 196 ? 43.357 10.820 35.725 1.00 38.29 196 PHE B N 1
ATOM 5066 C CA . PHE B 1 196 ? 42.343 11.514 36.505 1.00 36.43 196 PHE B CA 1
ATOM 5067 C C . PHE B 1 196 ? 42.990 12.089 37.756 1.00 41.61 196 PHE B C 1
ATOM 5068 O O . PHE B 1 196 ? 44.023 11.604 38.226 1.00 37.29 196 PHE B O 1
ATOM 5076 N N . GLY B 1 197 ? 42.365 13.122 38.293 1.00 40.88 197 GLY B N 1
ATOM 5077 C CA . GLY B 1 197 ? 42.799 13.703 39.548 1.00 38.15 197 GLY B CA 1
ATOM 5078 C C . GLY B 1 197 ? 42.671 15.211 39.517 1.00 41.15 197 GLY B C 1
ATOM 5079 O O . GLY B 1 197 ? 42.181 15.802 38.559 1.00 41.10 197 GLY B O 1
ATOM 5080 N N . LEU B 1 198 ? 43.110 15.822 40.612 1.00 37.83 198 LEU B N 1
ATOM 5081 C CA . LEU B 1 198 ? 43.257 17.266 40.685 1.00 40.08 198 LEU B CA 1
ATOM 5082 C C . LEU B 1 198 ? 44.662 17.657 40.239 1.00 39.02 198 LEU B C 1
ATOM 5083 O O . LEU B 1 198 ? 45.517 16.808 39.978 1.00 48.28 198 LEU B O 1
ATOM 5088 N N . ASN B 1 199 ? 44.901 18.963 40.149 1.00 37.47 199 ASN B N 1
ATOM 5089 C CA . ASN B 1 199 ? 46.231 19.437 39.797 1.00 45.10 199 ASN B CA 1
ATOM 5090 C C . ASN B 1 199 ? 47.218 19.073 40.898 1.00 36.32 199 ASN B C 1
ATOM 5091 O O . ASN B 1 199 ? 46.946 19.288 42.084 1.00 35.66 199 ASN B O 1
ATOM 5096 N N . HIS B 1 200 ? 48.363 18.513 40.500 1.00 37.43 200 HIS B N 1
ATOM 5097 C CA . HIS B 1 200 ? 49.391 18.053 41.436 1.00 43.23 200 HIS B CA 1
ATOM 5098 C C . HIS B 1 200 ? 48.821 17.033 42.421 1.00 36.76 200 HIS B C 1
ATOM 5099 O O . HIS B 1 200 ? 49.167 17.023 43.605 1.00 36.66 200 HIS B O 1
ATOM 5106 N N . TYR B 1 201 ? 47.943 16.163 41.919 1.00 39.37 201 TYR B N 1
ATOM 5107 C CA . TYR B 1 201 ? 47.248 15.174 42.736 1.00 36.33 201 TYR B CA 1
ATOM 5108 C C . TYR B 1 201 ? 46.449 14.237 41.838 1.00 40.23 201 TYR B C 1
ATOM 5109 O O . TYR B 1 201 ? 45.217 14.318 41.794 1.00 38.97 201 TYR B O 1
ATOM 5118 N N . GLY B 1 202 ? 47.131 13.352 41.116 1.00 36.14 202 GLY B N 1
ATOM 5119 C CA . GLY B 1 202 ? 46.443 12.505 40.161 1.00 38.95 202 GLY B CA 1
ATOM 5120 C C . GLY B 1 202 ? 47.193 11.217 39.901 1.00 43.12 202 GLY B C 1
ATOM 5121 O O . GLY B 1 202 ? 48.289 10.989 40.416 1.00 36.98 202 GLY B O 1
ATOM 5122 N N . TRP B 1 203 ? 46.577 10.368 39.077 1.00 32.67 203 TRP B N 1
ATOM 5123 C CA . TRP B 1 203 ? 47.114 9.052 38.769 1.00 37.52 203 TRP B CA 1
ATOM 5124 C C . TRP B 1 203 ? 46.876 8.725 37.302 1.00 35.96 203 TRP B C 1
ATOM 5125 O O . TRP B 1 203 ? 45.885 9.154 36.705 1.00 35.16 203 TRP B O 1
ATOM 5136 N N . PHE B 1 204 ? 47.798 7.956 36.729 1.00 34.92 204 PHE B N 1
ATOM 5137 C CA . PHE B 1 204 ? 47.640 7.390 35.396 1.00 33.81 204 PHE B CA 1
ATOM 5138 C C . PHE B 1 204 ? 47.123 5.964 35.539 1.00 38.27 204 PHE B C 1
ATOM 5139 O O . PHE B 1 204 ? 47.809 5.108 36.107 1.00 35.69 204 PHE B O 1
ATOM 5147 N N . THR B 1 205 ? 45.917 5.710 35.032 1.00 32.74 205 THR B N 1
ATOM 5148 C CA . THR B 1 205 ? 45.361 4.363 35.073 1.00 33.22 205 THR B CA 1
ATOM 5149 C C . THR B 1 205 ? 45.797 3.515 33.887 1.00 37.83 205 THR B C 1
ATOM 5150 O O . THR B 1 205 ? 45.846 2.284 34.000 1.00 38.25 205 THR B O 1
ATOM 5154 N N . HIS B 1 206 ? 46.112 4.141 32.756 1.00 36.14 206 HIS B N 1
ATOM 5155 C CA . HIS B 1 206 ? 46.593 3.426 31.583 1.00 40.91 206 HIS B CA 1
ATOM 5156 C C . HIS B 1 206 ? 47.615 4.290 30.862 1.00 38.93 206 HIS B C 1
ATOM 5157 O O . HIS B 1 206 ? 47.543 5.522 30.897 1.00 39.96 206 HIS B O 1
ATOM 5164 N N . VAL B 1 207 ? 48.575 3.632 30.215 1.00 40.92 207 VAL B N 1
ATOM 5165 C CA . VAL B 1 207 ? 49.569 4.298 29.372 1.00 39.64 207 VAL B CA 1
ATOM 5166 C C . VAL B 1 207 ? 49.645 3.482 28.084 1.00 41.42 207 VAL B C 1
ATOM 5167 O O . VAL B 1 207 ? 50.371 2.486 28.001 1.00 43.33 207 VAL B O 1
ATOM 5171 N N . TYR B 1 208 ? 48.894 3.902 27.070 1.00 41.84 208 TYR B N 1
ATOM 5172 C CA . TYR B 1 208 ? 48.767 3.139 25.836 1.00 46.42 208 TYR B CA 1
ATOM 5173 C C . TYR B 1 208 ? 49.797 3.581 24.806 1.00 44.18 208 TYR B C 1
ATOM 5174 O O . TYR B 1 208 ? 50.124 4.766 24.702 1.00 42.36 208 TYR B O 1
ATOM 5183 N N . ASP B 1 209 ? 50.302 2.614 24.043 1.00 46.41 209 ASP B N 1
ATOM 5184 C CA . ASP B 1 209 ? 51.123 2.917 22.882 1.00 45.91 209 ASP B CA 1
ATOM 5185 C C . ASP B 1 209 ? 50.234 3.413 21.750 1.00 50.71 209 ASP B C 1
ATOM 5186 O O . ASP B 1 209 ? 49.160 2.860 21.499 1.00 48.59 209 ASP B O 1
ATOM 5191 N N . ARG B 1 210 ? 50.686 4.468 21.070 1.00 45.50 210 ARG B N 1
ATOM 5192 C CA . ARG B 1 210 ? 49.834 5.115 20.076 1.00 49.82 210 ARG B CA 1
ATOM 5193 C C . ARG B 1 210 ? 49.541 4.187 18.903 1.00 52.62 210 ARG B C 1
ATOM 5194 O O . ARG B 1 210 ? 48.388 4.048 18.478 1.00 51.06 210 ARG B O 1
ATOM 5202 N N . LYS B 1 211 ? 50.567 3.516 18.377 1.00 56.52 211 LYS B N 1
ATOM 5203 C CA . LYS B 1 211 ? 50.394 2.750 17.147 1.00 55.45 211 LYS B CA 1
ATOM 5204 C C . LYS B 1 211 ? 49.615 1.462 17.386 1.00 49.30 211 LYS B C 1
ATOM 5205 O O . LYS B 1 211 ? 48.704 1.132 16.617 1.00 52.58 211 LYS B O 1
ATOM 5211 N N . THR B 1 212 ? 49.952 0.723 18.442 1.00 52.77 212 THR B N 1
ATOM 5212 C CA . THR B 1 212 ? 49.381 -0.600 18.660 1.00 50.22 212 THR B CA 1
ATOM 5213 C C . THR B 1 212 ? 48.254 -0.624 19.684 1.00 50.32 212 THR B C 1
ATOM 5214 O O . THR B 1 212 ? 47.422 -1.537 19.639 1.00 46.19 212 THR B O 1
ATOM 5218 N N . GLY B 1 213 ? 48.205 0.340 20.599 1.00 52.06 213 GLY B N 1
ATOM 5219 C CA . GLY B 1 213 ? 47.192 0.332 21.634 1.00 44.73 213 GLY B CA 1
ATOM 5220 C C . GLY B 1 213 ? 47.490 -0.561 22.815 1.00 47.27 213 GLY B C 1
ATOM 5221 O O . GLY B 1 213 ? 46.629 -0.710 23.690 1.00 36.23 213 GLY B O 1
ATOM 5222 N N . GLU B 1 214 ? 48.676 -1.163 22.870 1.00 48.34 214 GLU B N 1
ATOM 5223 C CA . GLU B 1 214 ? 49.042 -2.000 24.003 1.00 48.99 214 GLU B CA 1
ATOM 5224 C C . GLU B 1 214 ? 49.244 -1.148 25.249 1.00 47.29 214 GLU B C 1
ATOM 5225 O O . GLU B 1 214 ? 49.827 -0.062 25.191 1.00 47.38 214 GLU B O 1
ATOM 5231 N N . ASP B 1 215 ? 48.750 -1.643 26.381 1.00 42.16 215 ASP B N 1
ATOM 5232 C CA . ASP B 1 215 ? 48.925 -0.958 27.657 1.00 45.63 215 ASP B CA 1
ATOM 5233 C C . ASP B 1 215 ? 50.351 -1.189 28.143 1.00 47.39 215 ASP B C 1
ATOM 5234 O O . ASP B 1 215 ? 50.712 -2.308 28.523 1.00 50.32 215 ASP B O 1
ATOM 5239 N N . LEU B 1 216 ? 51.163 -0.134 28.127 1.00 45.69 216 LEU B N 1
ATOM 5240 C CA . LEU B 1 216 ? 52.556 -0.152 28.552 1.00 44.84 216 LEU B CA 1
ATOM 5241 C C . LEU B 1 216 ? 52.719 -0.102 30.065 1.00 46.35 216 LEU B C 1
ATOM 5242 O O . LEU B 1 216 ? 53.854 -0.184 30.547 1.00 45.16 216 LEU B O 1
ATOM 5247 N N . LEU B 1 217 ? 51.637 0.141 30.805 1.00 42.83 217 LEU B N 1
ATOM 5248 C CA . LEU B 1 217 ? 51.700 0.272 32.259 1.00 45.10 217 LEU B CA 1
ATOM 5249 C C . LEU B 1 217 ? 52.349 -0.921 32.954 1.00 45.73 217 LEU B C 1
ATOM 5250 O O . LEU B 1 217 ? 53.125 -0.693 33.898 1.00 42.99 217 LEU B O 1
ATOM 5255 N N . PRO B 1 218 ? 52.000 -2.171 32.611 1.00 46.86 218 PRO B N 1
ATOM 5256 C CA . PRO B 1 218 ? 52.696 -3.303 33.250 1.00 42.13 218 PRO B CA 1
ATOM 5257 C C . PRO B 1 218 ? 54.199 -3.283 33.034 1.00 45.11 218 PRO B C 1
ATOM 5258 O O . PRO B 1 218 ? 54.959 -3.567 33.969 1.00 49.53 218 PRO B O 1
ATOM 5262 N N . GLU B 1 219 ? 54.652 -2.950 31.823 1.00 47.97 219 GLU B N 1
ATOM 5263 C CA . GLU B 1 219 ? 56.087 -2.870 31.570 1.00 45.88 219 GLU B CA 1
ATOM 5264 C C . GLU B 1 219 ? 56.717 -1.704 32.323 1.00 52.35 219 GLU B C 1
ATOM 5265 O O . GLU B 1 219 ? 57.860 -1.802 32.783 1.00 47.40 219 GLU B O 1
ATOM 5271 N N . ILE B 1 220 ? 55.984 -0.596 32.462 1.00 44.38 220 ILE B N 1
ATOM 5272 C CA . ILE B 1 220 ? 56.505 0.556 33.195 1.00 43.83 220 ILE B CA 1
ATOM 5273 C C . ILE B 1 220 ? 56.785 0.184 34.645 1.00 40.94 220 ILE B C 1
ATOM 5274 O O . ILE B 1 220 ? 57.834 0.532 35.201 1.00 43.89 220 ILE B O 1
ATOM 5279 N N . LYS B 1 221 ? 55.853 -0.534 35.279 1.00 35.40 221 LYS B N 1
ATOM 5280 C CA . LYS B 1 221 ? 56.047 -0.940 36.667 1.00 46.57 221 LYS B CA 1
ATOM 5281 C C . LYS B 1 221 ? 57.233 -1.883 36.818 1.00 50.74 221 LYS B C 1
ATOM 5282 O O . LYS B 1 221 ? 57.925 -1.851 37.842 1.00 45.98 221 LYS B O 1
ATOM 5288 N N . LYS B 1 222 ? 57.482 -2.728 35.815 1.00 44.14 222 LYS B N 1
ATOM 5289 C CA . LYS B 1 222 ? 58.594 -3.669 35.895 1.00 52.99 222 LYS B CA 1
ATOM 5290 C C . LYS B 1 222 ? 59.933 -2.945 35.841 1.00 47.70 222 LYS B C 1
ATOM 5291 O O . LYS B 1 222 ? 60.838 -3.233 36.632 1.00 51.15 222 LYS B O 1
ATOM 5297 N N . ILE B 1 223 ? 60.077 -1.997 34.913 1.00 47.18 223 ILE B N 1
ATOM 5298 C CA . ILE B 1 223 ? 61.342 -1.283 34.772 1.00 48.50 223 ILE B CA 1
ATOM 5299 C C . ILE B 1 223 ? 61.576 -0.368 35.969 1.00 49.06 223 ILE B C 1
ATOM 5300 O O . ILE B 1 223 ? 62.707 -0.237 36.455 1.00 53.26 223 ILE B O 1
ATOM 5305 N N . ILE B 1 224 ? 60.514 0.267 36.473 1.00 45.62 224 ILE B N 1
ATOM 5306 C CA . ILE B 1 224 ? 60.643 1.121 37.652 1.00 49.40 224 ILE B CA 1
ATOM 5307 C C . ILE B 1 224 ? 61.133 0.310 38.845 1.00 48.46 224 ILE B C 1
ATOM 5308 O O . ILE B 1 224 ? 61.976 0.771 39.626 1.00 43.76 224 ILE B O 1
ATOM 5313 N N . LYS B 1 225 ? 60.625 -0.914 38.996 1.00 47.15 225 LYS B N 1
ATOM 5314 C CA . LYS B 1 225 ? 61.060 -1.767 40.097 1.00 51.45 225 LYS B CA 1
ATOM 5315 C C . LYS B 1 225 ? 62.525 -2.163 39.959 1.00 52.42 225 LYS B C 1
ATOM 5316 O O . LYS B 1 225 ? 63.225 -2.303 40.968 1.00 50.28 225 LYS B O 1
ATOM 5322 N N . GLU B 1 226 ? 63.010 -2.333 38.728 1.00 51.91 226 GLU B N 1
ATOM 5323 C CA . GLU B 1 226 ? 64.383 -2.785 38.528 1.00 55.86 226 GLU B CA 1
ATOM 5324 C C . GLU B 1 226 ? 65.375 -1.629 38.585 1.00 56.98 226 GLU B C 1
ATOM 5325 O O . GLU B 1 226 ? 66.399 -1.713 39.272 1.00 62.07 226 GLU B O 1
ATOM 5331 N N . LYS B 1 227 ? 65.100 -0.582 37.815 1.00 55.12 227 LYS B N 1
ATOM 5332 C CA . LYS B 1 227 ? 66.012 0.542 37.629 1.00 58.22 227 LYS B CA 1
ATOM 5333 C C . LYS B 1 227 ? 65.684 1.850 38.345 1.00 57.23 227 LYS B C 1
ATOM 5334 O O . LYS B 1 227 ? 66.492 2.764 38.336 1.00 61.56 227 LYS B O 1
ATOM 5340 N N . GLY B 1 228 ? 64.492 1.971 38.909 1.00 55.23 228 GLY B N 1
ATOM 5341 C CA . GLY B 1 228 ? 64.074 3.239 39.479 1.00 53.34 228 GLY B CA 1
ATOM 5342 C C . GLY B 1 228 ? 63.504 4.195 38.444 1.00 53.22 228 GLY B C 1
ATOM 5343 O O . GLY B 1 228 ? 63.344 3.829 37.291 1.00 54.60 228 GLY B O 1
ATOM 5344 N N . PHE B 1 229 ? 63.187 5.416 38.862 1.00 51.69 229 PHE B N 1
ATOM 5345 C CA . PHE B 1 229 ? 62.513 6.384 37.997 1.00 49.98 229 PHE B CA 1
ATOM 5346 C C . PHE B 1 229 ? 63.272 7.704 37.853 1.00 51.80 229 PHE B C 1
ATOM 5347 O O . PHE B 1 229 ? 63.644 8.312 38.839 1.00 50.63 229 PHE B O 1
ATOM 5355 N N . LEU B 1 230 ? 63.471 8.150 36.617 1.00 52.46 230 LEU B N 1
ATOM 5356 C CA . LEU B 1 230 ? 64.256 9.350 36.338 1.00 50.38 230 LEU B CA 1
ATOM 5357 C C . LEU B 1 230 ? 63.530 10.384 35.490 1.00 51.90 230 LEU B C 1
ATOM 5358 O O . LEU B 1 230 ? 62.838 10.036 34.542 1.00 56.73 230 LEU B O 1
ATOM 5363 N N . PRO B 1 231 ? 63.745 11.721 35.863 1.00 48.93 231 PRO B N 1
ATOM 5364 C CA . PRO B 1 231 ? 63.124 12.687 34.944 1.00 47.53 231 PRO B CA 1
ATOM 5365 C C . PRO B 1 231 ? 63.834 12.683 33.601 1.00 51.62 231 PRO B C 1
ATOM 5366 O O . PRO B 1 231 ? 64.985 12.283 33.533 1.00 46.74 231 PRO B O 1
ATOM 5370 N N . GLN B 1 232 ? 63.151 13.094 32.541 1.00 45.73 232 GLN B N 1
ATOM 5371 C CA . GLN B 1 232 ? 63.723 12.997 31.210 1.00 50.39 232 GLN B CA 1
ATOM 5372 C C . GLN B 1 232 ? 64.995 13.823 31.059 1.00 50.43 232 GLN B C 1
ATOM 5373 O O . GLN B 1 232 ? 65.953 13.369 30.453 1.00 50.41 232 GLN B O 1
ATOM 5379 N N . ASP B 1 233 ? 64.998 15.036 31.593 1.00 43.74 233 ASP B N 1
ATOM 5380 C CA . ASP B 1 233 ? 66.222 15.819 31.688 1.00 54.20 233 ASP B CA 1
ATOM 5381 C C . ASP B 1 233 ? 66.928 15.612 33.027 1.00 52.17 233 ASP B C 1
ATOM 5382 O O . ASP B 1 233 ? 67.184 16.563 33.744 1.00 58.69 233 ASP B O 1
ATOM 5387 N N . ALA B 1 234 ? 67.272 14.375 33.346 1.00 47.98 234 ALA B N 1
ATOM 5388 C CA . ALA B 1 234 ? 67.860 14.057 34.639 1.00 52.32 234 ALA B CA 1
ATOM 5389 C C . ALA B 1 234 ? 69.196 14.755 34.820 1.00 56.69 234 ALA B C 1
ATOM 5390 O O . ALA B 1 234 ? 69.535 15.210 35.904 1.00 51.90 234 ALA B O 1
ATOM 5392 N N . GLU B 1 235 ? 69.943 14.836 33.734 1.00 51.70 235 GLU B N 1
ATOM 5393 C CA . GLU B 1 235 ? 71.288 15.359 33.757 1.00 61.72 235 GLU B CA 1
ATOM 5394 C C . GLU B 1 235 ? 71.285 16.805 34.240 1.00 61.70 235 GLU B C 1
ATOM 5395 O O . GLU B 1 235 ? 72.207 17.227 34.923 1.00 55.15 235 GLU B O 1
ATOM 5401 N N . GLN B 1 236 ? 70.266 17.565 33.854 1.00 60.62 236 GLN B N 1
ATOM 5402 C CA . GLN B 1 236 ? 70.226 18.958 34.296 1.00 60.00 236 GLN B CA 1
ATOM 5403 C C . GLN B 1 236 ? 69.390 19.287 35.539 1.00 57.52 236 GLN B C 1
ATOM 5404 O O . GLN B 1 236 ? 69.406 20.416 36.003 1.00 64.29 236 GLN B O 1
ATOM 5410 N N . ARG B 1 237 ? 68.767 18.294 36.154 1.00 59.92 237 ARG B N 1
ATOM 5411 C CA . ARG B 1 237 ? 67.970 18.526 37.360 1.00 57.65 237 ARG B CA 1
ATOM 5412 C C . ARG B 1 237 ? 68.761 18.744 38.646 1.00 52.78 237 ARG B C 1
ATOM 5413 O O . ARG B 1 237 ? 69.816 18.171 38.834 1.00 51.09 237 ARG B O 1
ATOM 5421 N N . ASP B 1 238 ? 68.209 19.547 39.544 1.00 49.71 238 ASP B N 1
ATOM 5422 C CA . ASP B 1 238 ? 68.746 19.691 40.883 1.00 52.03 238 ASP B CA 1
ATOM 5423 C C . ASP B 1 238 ? 68.471 18.389 41.623 1.00 52.70 238 ASP B C 1
ATOM 5424 O O . ASP B 1 238 ? 67.591 17.630 41.240 1.00 46.81 238 ASP B O 1
ATOM 5429 N N . GLN B 1 239 ? 69.249 18.115 42.658 1.00 49.69 239 GLN B N 1
ATOM 5430 C CA . GLN B 1 239 ? 69.130 16.862 43.381 1.00 48.42 239 GLN B CA 1
ATOM 5431 C C . GLN B 1 239 ? 67.720 16.681 43.911 1.00 45.79 239 GLN B C 1
ATOM 5432 O O . GLN B 1 239 ? 67.204 15.575 43.956 1.00 40.52 239 GLN B O 1
ATOM 5438 N N . SER B 1 240 ? 67.118 17.777 44.344 1.00 44.26 240 SER B N 1
ATOM 5439 C CA . SER B 1 240 ? 65.789 17.741 44.948 1.00 46.21 240 SER B CA 1
ATOM 5440 C C . SER B 1 240 ? 64.759 17.161 43.985 1.00 43.27 240 SER B C 1
ATOM 5441 O O . SER B 1 240 ? 63.847 16.438 44.401 1.00 42.65 240 SER B O 1
ATOM 5444 N N . TRP B 1 241 ? 64.895 17.461 42.692 1.00 44.41 241 TRP B N 1
ATOM 5445 C CA . TRP B 1 241 ? 63.996 16.872 41.706 1.00 42.91 241 TRP B CA 1
ATOM 5446 C C . TRP B 1 241 ? 64.348 15.418 41.424 1.00 48.82 241 TRP B C 1
ATOM 5447 O O . TRP B 1 241 ? 63.457 14.613 41.127 1.00 41.26 241 TRP B O 1
ATOM 5458 N N . LEU B 1 242 ? 65.633 15.063 41.509 1.00 44.56 242 LEU B N 1
ATOM 5459 C CA . LEU B 1 242 ? 66.025 13.668 41.339 1.00 38.65 242 LEU B CA 1
ATOM 5460 C C . LEU B 1 242 ? 65.438 12.797 42.442 1.00 40.00 242 LEU B C 1
ATOM 5461 O O . LEU B 1 242 ? 65.045 11.650 42.197 1.00 41.90 242 LEU B O 1
ATOM 5466 N N . ASP B 1 243 ? 65.368 13.327 43.666 1.00 40.55 243 ASP B N 1
ATOM 5467 C CA . ASP B 1 243 ? 64.760 12.579 44.761 1.00 43.18 243 ASP B CA 1
ATOM 5468 C C . ASP B 1 243 ? 63.252 12.461 44.578 1.00 43.91 243 ASP B C 1
ATOM 5469 O O . ASP B 1 243 ? 62.665 11.412 44.870 1.00 42.51 243 ASP B O 1
ATOM 5474 N N . THR B 1 244 ? 62.609 13.528 44.098 1.00 45.03 244 THR B N 1
ATOM 5475 C CA . THR B 1 244 ? 61.159 13.509 43.921 1.00 41.67 244 THR B CA 1
ATOM 5476 C C . THR B 1 244 ? 60.747 12.472 42.883 1.00 40.80 244 THR B C 1
ATOM 5477 O O . THR B 1 244 ? 59.805 11.701 43.097 1.00 39.27 244 THR B O 1
ATOM 5481 N N . TYR B 1 245 ? 61.448 12.437 41.747 1.00 40.21 245 TYR B N 1
ATOM 5482 C CA . TYR B 1 245 ? 61.139 11.445 40.723 1.00 43.38 245 TYR B CA 1
ATOM 5483 C C . TYR B 1 245 ? 61.552 10.047 41.166 1.00 45.94 245 TYR B C 1
ATOM 5484 O O . TYR B 1 245 ? 60.860 9.066 40.869 1.00 44.57 245 TYR B O 1
ATOM 5493 N N . GLY B 1 246 ? 62.677 9.936 41.875 1.00 46.18 246 GLY B N 1
ATOM 5494 C CA . GLY B 1 246 ? 63.121 8.635 42.343 1.00 42.58 246 GLY B CA 1
ATOM 5495 C C . GLY B 1 246 ? 62.194 8.019 43.370 1.00 40.76 246 GLY B C 1
ATOM 5496 O O . GLY B 1 246 ? 62.133 6.793 43.499 1.00 40.19 246 GLY B O 1
ATOM 5497 N N . PHE B 1 247 ? 61.458 8.851 44.110 1.00 38.56 247 PHE B N 1
ATOM 5498 C CA . PHE B 1 247 ? 60.518 8.354 45.106 1.00 41.16 247 PHE B CA 1
ATOM 5499 C C . PHE B 1 247 ? 59.327 7.636 44.485 1.00 42.80 247 PHE B C 1
ATOM 5500 O O . PHE B 1 247 ? 58.586 6.963 45.211 1.00 44.00 247 PHE B O 1
ATOM 5508 N N . VAL B 1 248 ? 59.126 7.763 43.170 1.00 43.08 248 VAL B N 1
ATOM 5509 C CA . VAL B 1 248 ? 58.056 7.028 42.501 1.00 41.07 248 VAL B CA 1
ATOM 5510 C C . VAL B 1 248 ? 58.262 5.528 42.653 1.00 48.29 248 VAL B C 1
ATOM 5511 O O . VAL B 1 248 ? 57.290 4.762 42.706 1.00 45.60 248 VAL B O 1
ATOM 5515 N N . GLN B 1 249 ? 59.519 5.084 42.739 1.00 41.05 249 GLN B N 1
ATOM 5516 C CA . GLN B 1 249 ? 59.785 3.660 42.904 1.00 42.59 249 GLN B CA 1
ATOM 5517 C C . GLN B 1 249 ? 59.085 3.116 44.143 1.00 40.30 249 GLN B C 1
ATOM 5518 O O . GLN B 1 249 ? 58.293 2.173 44.052 1.00 42.77 249 GLN B O 1
ATOM 5524 N N . THR B 1 250 ? 59.331 3.728 45.306 1.00 41.14 250 THR B N 1
ATOM 5525 C CA . THR B 1 250 ? 58.729 3.233 46.541 1.00 47.72 250 THR B CA 1
ATOM 5526 C C . THR B 1 250 ? 57.214 3.409 46.553 1.00 48.49 250 THR B C 1
ATOM 5527 O O . THR B 1 250 ? 56.508 2.620 47.192 1.00 43.56 250 THR B O 1
ATOM 5547 N N . GLU B 1 253 ? 55.496 0.489 44.849 1.00 46.30 253 GLU B N 1
ATOM 5548 C CA . GLU B 1 253 ? 55.584 -0.763 45.593 1.00 50.39 253 GLU B CA 1
ATOM 5549 C C . GLU B 1 253 ? 54.510 -0.831 46.671 1.00 50.01 253 GLU B C 1
ATOM 5550 O O . GLU B 1 253 ? 54.003 -1.915 46.979 1.00 48.86 253 GLU B O 1
ATOM 5556 N N . ASP B 1 254 ? 54.145 0.317 47.246 1.00 45.54 254 ASP B N 1
ATOM 5557 C CA . ASP B 1 254 ? 53.074 0.346 48.233 1.00 47.02 254 ASP B CA 1
ATOM 5558 C C . ASP B 1 254 ? 51.700 0.443 47.583 1.00 45.07 254 ASP B C 1
ATOM 5559 O O . ASP B 1 254 ? 50.721 -0.073 48.134 1.00 40.73 254 ASP B O 1
ATOM 5564 N N . PHE B 1 255 ? 51.606 1.089 46.422 1.00 39.56 255 PHE B N 1
ATOM 5565 C CA . PHE B 1 255 ? 50.344 1.272 45.704 1.00 44.96 255 PHE B CA 1
ATOM 5566 C C . PHE B 1 255 ? 50.590 0.968 44.233 1.00 39.82 255 PHE B C 1
ATOM 5567 O O . PHE B 1 255 ? 50.826 1.875 43.424 1.00 43.09 255 PHE B O 1
ATOM 5575 N N . PRO B 1 256 ? 50.536 -0.310 43.848 1.00 41.85 256 PRO B N 1
ATOM 5576 C CA . PRO B 1 256 ? 50.973 -0.715 42.509 1.00 43.11 256 PRO B CA 1
ATOM 5577 C C . PRO B 1 256 ? 49.923 -0.596 41.415 1.00 41.82 256 PRO B C 1
ATOM 5578 O O . PRO B 1 256 ? 50.176 -1.054 40.298 1.00 44.01 256 PRO B O 1
ATOM 5582 N N . ASP B 1 257 ? 48.761 0.003 41.675 1.00 43.38 257 ASP B N 1
ATOM 5583 C CA . ASP B 1 257 ? 47.719 0.041 40.653 1.00 41.01 257 ASP B CA 1
ATOM 5584 C C . ASP B 1 257 ? 48.038 1.066 39.570 1.00 45.91 257 ASP B C 1
ATOM 5585 O O . ASP B 1 257 ? 48.102 0.731 38.382 1.00 39.76 257 ASP B O 1
ATOM 5590 N N . PHE B 1 258 ? 48.242 2.322 39.959 1.00 41.58 258 PHE B N 1
ATOM 5591 C CA . PHE B 1 258 ? 48.344 3.420 39.010 1.00 34.34 258 PHE B CA 1
ATOM 5592 C C . PHE B 1 258 ? 49.710 4.091 39.090 1.00 42.02 258 PHE B C 1
ATOM 5593 O O . PHE B 1 258 ? 50.330 4.155 40.156 1.00 43.31 258 PHE B O 1
ATOM 5601 N N . LEU B 1 259 ? 50.164 4.594 37.949 1.00 38.30 259 LEU B N 1
ATOM 5602 C CA . LEU B 1 259 ? 51.367 5.420 37.903 1.00 38.42 259 LEU B CA 1
ATOM 5603 C C . LEU B 1 259 ? 51.048 6.789 38.488 1.00 41.75 259 LEU B C 1
ATOM 5604 O O . LEU B 1 259 ? 50.149 7.474 37.981 1.00 38.31 259 LEU B O 1
ATOM 5609 N N . PRO B 1 260 ? 51.742 7.230 39.535 1.00 42.06 260 PRO B N 1
ATOM 5610 C CA . PRO B 1 260 ? 51.288 8.417 40.267 1.00 39.68 260 PRO B CA 1
ATOM 5611 C C . PRO B 1 260 ? 51.954 9.716 39.840 1.00 42.01 260 PRO B C 1
ATOM 5612 O O . PRO B 1 260 ? 53.111 9.731 39.406 1.00 41.45 260 PRO B O 1
ATOM 5616 N N . ASN B 1 261 ? 51.209 10.812 39.956 1.00 38.67 261 ASN B N 1
ATOM 5617 C CA . ASN B 1 261 ? 51.812 12.136 39.932 1.00 38.31 261 ASN B CA 1
ATOM 5618 C C . ASN B 1 261 ? 52.854 12.230 41.039 1.00 37.12 261 ASN B C 1
ATOM 5619 O O . ASN B 1 261 ? 52.623 11.783 42.165 1.00 36.38 261 ASN B O 1
ATOM 5624 N N . THR B 1 262 ? 54.019 12.799 40.715 1.00 36.09 262 THR B N 1
ATOM 5625 C CA . THR B 1 262 ? 55.089 12.866 41.707 1.00 39.96 262 THR B CA 1
ATOM 5626 C C . THR B 1 262 ? 54.705 13.716 42.910 1.00 38.46 262 THR B C 1
ATOM 5627 O O . THR B 1 262 ? 55.326 13.587 43.971 1.00 38.83 262 THR B O 1
ATOM 5631 N N . TYR B 1 263 ? 53.693 14.576 42.773 1.00 35.71 263 TYR B N 1
ATOM 5632 C CA . TYR B 1 263 ? 53.217 15.351 43.911 1.00 35.67 263 TYR B CA 1
ATOM 5633 C C . TYR B 1 263 ? 52.428 14.502 44.899 1.00 36.91 263 TYR B C 1
ATOM 5634 O O . TYR B 1 263 ? 52.220 14.935 46.038 1.00 34.61 263 TYR B O 1
ATOM 5643 N N . ASP B 1 264 ? 51.988 13.306 44.494 1.00 32.17 264 ASP B N 1
ATOM 5644 C CA . ASP B 1 264 ? 51.280 12.419 45.411 1.00 37.72 264 ASP B CA 1
ATOM 5645 C C . ASP B 1 264 ? 52.143 11.995 46.591 1.00 38.43 264 ASP B C 1
ATOM 5646 O O . ASP B 1 264 ? 51.601 11.568 47.617 1.00 34.51 264 ASP B O 1
ATOM 5651 N N . GLY B 1 265 ? 53.468 12.094 46.466 1.00 33.70 265 GLY B N 1
ATOM 5652 C CA . GLY B 1 265 ? 54.337 11.674 47.553 1.00 37.20 265 GLY B CA 1
ATOM 5653 C C . GLY B 1 265 ? 54.138 12.489 48.816 1.00 38.41 265 GLY B C 1
ATOM 5654 O O . GLY B 1 265 ? 54.246 11.965 49.928 1.00 38.34 265 GLY B O 1
ATOM 5655 N N . TYR B 1 266 ? 53.845 13.784 48.664 1.00 30.70 266 TYR B N 1
ATOM 5656 C CA . TYR B 1 266 ? 53.590 14.625 49.830 1.00 35.82 266 TYR B CA 1
ATOM 5657 C C . TYR B 1 266 ? 52.354 14.158 50.586 1.00 36.77 266 TYR B C 1
ATOM 5658 O O . TYR B 1 266 ? 52.365 14.074 51.820 1.00 38.35 266 TYR B O 1
ATOM 5667 N N . TYR B 1 267 ? 51.279 13.844 49.863 1.00 35.30 267 TYR B N 1
ATOM 5668 C CA . TYR B 1 267 ? 50.009 13.529 50.506 1.00 38.33 267 TYR B CA 1
ATOM 5669 C C . TYR B 1 267 ? 49.981 12.122 51.087 1.00 37.05 267 TYR B C 1
ATOM 5670 O O . TYR B 1 267 ? 49.261 11.876 52.061 1.00 34.67 267 TYR B O 1
ATOM 5679 N N . LEU B 1 268 ? 50.746 11.193 50.516 1.00 33.44 268 LEU B N 1
ATOM 5680 C CA . LEU B 1 268 ? 50.768 9.823 51.009 1.00 38.78 268 LEU B CA 1
ATOM 5681 C C . LEU B 1 268 ? 51.916 9.545 51.969 1.00 41.73 268 LEU B C 1
ATOM 5682 O O . LEU B 1 268 ? 51.853 8.559 52.711 1.00 36.78 268 LEU B O 1
ATOM 5687 N N . TYR B 1 269 ? 52.956 10.381 51.976 1.00 39.61 269 TYR B N 1
ATOM 5688 C CA . TYR B 1 269 ? 54.093 10.212 52.884 1.00 42.50 269 TYR B CA 1
ATOM 5689 C C . TYR B 1 269 ? 54.471 11.558 53.497 1.00 41.26 269 TYR B C 1
ATOM 5690 O O . TYR B 1 269 ? 55.580 12.059 53.293 1.00 41.25 269 TYR B O 1
ATOM 5699 N N . PRO B 1 270 ? 53.569 12.170 54.272 1.00 41.04 270 PRO B N 1
ATOM 5700 C CA . PRO B 1 270 ? 53.912 13.468 54.874 1.00 41.41 270 PRO B CA 1
ATOM 5701 C C . PRO B 1 270 ? 55.019 13.376 55.909 1.00 46.41 270 PRO B C 1
ATOM 5702 O O . PRO B 1 270 ? 55.777 14.340 56.072 1.00 42.24 270 PRO B O 1
ATOM 5706 N N . ASP B 1 271 ? 55.141 12.246 56.610 1.00 43.37 271 ASP B N 1
ATOM 5707 C CA . ASP B 1 271 ? 56.209 12.093 57.594 1.00 48.21 271 ASP B CA 1
ATOM 5708 C C . ASP B 1 271 ? 57.572 12.026 56.918 1.00 46.26 271 ASP B C 1
ATOM 5709 O O . ASP B 1 271 ? 58.493 12.770 57.277 1.00 44.38 271 ASP B O 1
ATOM 5714 N N . TYR B 1 272 ? 57.720 11.132 55.936 1.00 43.57 272 TYR B N 1
ATOM 5715 C CA . TYR B 1 272 ? 59.008 10.959 55.271 1.00 49.28 272 TYR B CA 1
ATOM 5716 C C . TYR B 1 272 ? 59.424 12.223 54.528 1.00 48.66 272 TYR B C 1
ATOM 5717 O O . TYR B 1 272 ? 60.592 12.626 54.581 1.00 46.66 272 TYR B O 1
ATOM 5726 N N . LYS B 1 273 ? 58.483 12.859 53.827 1.00 43.43 273 LYS B N 1
ATOM 5727 C CA . LYS B 1 273 ? 58.822 14.043 53.044 1.00 42.74 273 LYS B CA 1
ATOM 5728 C C . LYS B 1 273 ? 59.258 15.196 53.940 1.00 47.26 273 LYS B C 1
ATOM 5729 O O . LYS B 1 273 ? 60.192 15.931 53.602 1.00 43.67 273 LYS B O 1
ATOM 5735 N N . PHE B 1 274 ? 58.601 15.366 55.090 1.00 39.16 274 PHE B N 1
ATOM 5736 C CA . PHE B 1 274 ? 58.974 16.448 55.997 1.00 45.48 274 PHE B CA 1
ATOM 5737 C C . PHE B 1 274 ? 60.348 16.209 56.611 1.00 50.06 274 PHE B C 1
ATOM 5738 O O . PHE B 1 274 ? 61.136 17.149 56.766 1.00 46.85 274 PHE B O 1
ATOM 5746 N N . SER B 1 275 ? 60.653 14.958 56.963 1.00 44.82 275 SER B N 1
ATOM 5747 C CA . SER B 1 275 ? 61.891 14.654 57.672 1.00 51.77 275 SER B CA 1
ATOM 5748 C C . SER B 1 275 ? 63.132 14.868 56.815 1.00 52.87 275 SER B C 1
ATOM 5749 O O . SER B 1 275 ? 64.237 14.953 57.361 1.00 53.08 275 SER B O 1
ATOM 5752 N N . HIS B 1 276 ? 62.982 14.955 55.493 1.00 49.57 276 HIS B N 1
ATOM 5753 C CA . HIS B 1 276 ? 64.116 15.103 54.590 1.00 56.41 276 HIS B CA 1
ATOM 5754 C C . HIS B 1 276 ? 64.147 16.468 53.911 1.00 55.91 276 HIS B C 1
ATOM 5755 O O . HIS B 1 276 ? 64.762 16.615 52.850 1.00 55.79 276 HIS B O 1
ATOM 5762 N N . LEU B 1 277 ? 63.502 17.469 54.502 1.00 44.79 277 LEU B N 1
ATOM 5763 C CA . LEU B 1 277 ? 63.503 18.811 53.941 1.00 51.10 277 LEU B CA 1
ATOM 5764 C C . LEU B 1 277 ? 64.264 19.759 54.857 1.00 48.09 277 LEU B C 1
ATOM 5765 O O . LEU B 1 277 ? 64.106 19.716 56.081 1.00 47.24 277 LEU B O 1
ATOM 5770 N N . ASN B 1 278 ? 65.070 20.618 54.235 1.00 51.71 278 ASN B N 1
ATOM 5771 C CA . ASN B 1 278 ? 65.888 21.616 54.913 1.00 51.96 278 ASN B CA 1
ATOM 5772 C C . ASN B 1 278 ? 65.024 22.816 55.283 1.00 50.41 278 ASN B C 1
ATOM 5773 O O . ASN B 1 278 ? 64.626 23.586 54.400 1.00 56.12 278 ASN B O 1
ATOM 5778 N N . PRO B 1 279 ? 64.720 23.017 56.569 1.00 46.83 279 PRO B N 1
ATOM 5779 C CA . PRO B 1 279 ? 63.873 24.160 56.946 1.00 57.37 279 PRO B CA 1
ATOM 5780 C C . PRO B 1 279 ? 64.532 25.510 56.723 1.00 56.56 279 PRO B C 1
ATOM 5781 O O . PRO B 1 279 ? 63.823 26.523 56.694 1.00 57.80 279 PRO B O 1
ATOM 5785 N N . ASP B 1 280 ? 65.855 25.560 56.556 1.00 56.39 280 ASP B N 1
ATOM 5786 C CA . ASP B 1 280 ? 66.574 26.819 56.430 1.00 59.11 280 ASP B CA 1
ATOM 5787 C C . ASP B 1 280 ? 67.147 27.068 55.042 1.00 57.08 280 ASP B C 1
ATOM 5788 O O . ASP B 1 280 ? 67.546 28.202 54.753 1.00 58.59 280 ASP B O 1
ATOM 5793 N N . TYR B 1 281 ? 67.210 26.050 54.183 1.00 49.78 281 TYR B N 1
ATOM 5794 C CA . TYR B 1 281 ? 67.628 26.218 52.787 1.00 53.37 281 TYR B CA 1
ATOM 5795 C C . TYR B 1 281 ? 66.639 25.419 51.940 1.00 51.42 281 TYR B C 1
ATOM 5796 O O . TYR B 1 281 ? 66.866 24.244 51.640 1.00 48.63 281 TYR B O 1
ATOM 5805 N N . THR B 1 282 ? 65.546 26.070 51.554 1.00 47.32 282 THR B N 1
ATOM 5806 C CA . THR B 1 282 ? 64.417 25.394 50.936 1.00 47.73 282 THR B CA 1
ATOM 5807 C C . THR B 1 282 ? 64.542 25.419 49.412 1.00 46.78 282 THR B C 1
ATOM 5808 O O . THR B 1 282 ? 65.548 25.862 48.851 1.00 46.19 282 THR B O 1
ATOM 5812 N N . ARG B 1 283 ? 63.498 24.940 48.730 1.00 39.73 283 ARG B N 1
ATOM 5813 C CA . ARG B 1 283 ? 63.517 24.872 47.272 1.00 41.30 283 ARG B CA 1
ATOM 5814 C C . ARG B 1 283 ? 63.583 26.263 46.652 1.00 42.59 283 ARG B C 1
ATOM 5815 O O . ARG B 1 283 ? 64.229 26.458 45.616 1.00 36.77 283 ARG B O 1
ATOM 5823 N N . ALA B 1 284 ? 62.919 27.244 47.271 1.00 36.23 284 ALA B N 1
ATOM 5824 C CA . ALA B 1 284 ? 62.996 28.614 46.773 1.00 43.97 284 ALA B CA 1
ATOM 5825 C C . ALA B 1 284 ? 64.429 29.129 46.808 1.00 42.50 284 ALA B C 1
ATOM 5826 O O . ALA B 1 284 ? 64.867 29.832 45.890 1.00 37.61 284 ALA B O 1
ATOM 5828 N N . ASP B 1 285 ? 65.177 28.785 47.860 1.00 43.35 285 ASP B N 1
ATOM 5829 C CA . ASP B 1 285 ? 66.588 29.152 47.915 1.00 44.31 285 ASP B CA 1
ATOM 5830 C C . ASP B 1 285 ? 67.378 28.458 46.813 1.00 48.00 285 ASP B C 1
ATOM 5831 O O . ASP B 1 285 ? 68.322 29.034 46.258 1.00 44.70 285 ASP B O 1
ATOM 5836 N N . GLU B 1 286 ? 67.008 27.218 46.484 1.00 36.42 286 GLU B N 1
ATOM 5837 C CA . GLU B 1 286 ? 67.679 26.507 45.401 1.00 39.19 286 GLU B CA 1
ATOM 5838 C C . GLU B 1 286 ? 67.444 27.196 44.063 1.00 41.22 286 GLU B C 1
ATOM 5839 O O . GLU B 1 286 ? 68.367 27.321 43.249 1.00 42.50 286 GLU B O 1
ATOM 5845 N N . VAL B 1 287 ? 66.213 27.648 43.818 1.00 40.67 287 VAL B N 1
ATOM 5846 C CA . VAL B 1 287 ? 65.893 28.295 42.550 1.00 39.39 287 VAL B CA 1
ATOM 5847 C C . VAL B 1 287 ? 66.612 29.634 42.435 1.00 43.24 287 VAL B C 1
ATOM 5848 O O . VAL B 1 287 ? 67.077 30.013 41.353 1.00 39.46 287 VAL B O 1
ATOM 5852 N N . ILE B 1 288 ? 66.724 30.365 43.546 1.00 42.48 288 ILE B N 1
ATOM 5853 C CA . ILE B 1 288 ? 67.403 31.659 43.522 1.00 47.37 288 ILE B CA 1
ATOM 5854 C C . ILE B 1 288 ? 68.880 31.477 43.192 1.00 50.62 288 ILE B C 1
ATOM 5855 O O . ILE B 1 288 ? 69.433 32.173 42.333 1.00 51.00 288 ILE B O 1
ATOM 5860 N N . ASP B 1 289 ? 69.538 30.534 43.866 1.00 49.73 289 ASP B N 1
ATOM 5861 C CA . ASP B 1 289 ? 70.932 30.229 43.572 1.00 51.53 289 ASP B CA 1
ATOM 5862 C C . ASP B 1 289 ? 71.105 29.412 42.298 1.00 49.67 289 ASP B C 1
ATOM 5863 O O . ASP B 1 289 ? 72.243 29.211 41.862 1.00 49.28 289 ASP B O 1
ATOM 5868 N N . GLY B 1 290 ? 70.015 28.944 41.693 1.00 47.34 290 GLY B N 1
ATOM 5869 C CA . GLY B 1 290 ? 70.110 28.082 40.531 1.00 45.06 290 GLY B CA 1
ATOM 5870 C C . GLY B 1 290 ? 69.527 28.667 39.261 1.00 48.27 290 GLY B C 1
ATOM 5871 O O . GLY B 1 290 ? 70.232 29.335 38.499 1.00 51.22 290 GLY B O 1
ATOM 5872 N N . ARG B 1 291 ? 68.235 28.418 39.025 1.00 44.49 291 ARG B N 1
ATOM 5873 C CA . ARG B 1 291 ? 67.614 28.816 37.764 1.00 46.23 291 ARG B CA 1
ATOM 5874 C C . ARG B 1 291 ? 67.670 30.326 37.568 1.00 43.89 291 ARG B C 1
ATOM 5875 O O . ARG B 1 291 ? 68.077 30.809 36.505 1.00 43.73 291 ARG B O 1
ATOM 5883 N N . GLU B 1 292 ? 67.262 31.090 38.585 1.00 40.46 292 GLU B N 1
ATOM 5884 C CA . GLU B 1 292 ? 67.269 32.544 38.463 1.00 44.13 292 GLU B CA 1
ATOM 5885 C C . GLU B 1 292 ? 68.684 33.076 38.270 1.00 47.35 292 GLU B C 1
ATOM 5886 O O . GLU B 1 292 ? 68.905 34.003 37.481 1.00 43.33 292 GLU B O 1
ATOM 5892 N N . LYS B 1 293 ? 69.655 32.501 38.982 1.00 46.28 293 LYS B N 1
ATOM 5893 C CA . LYS B 1 293 ? 71.042 32.934 38.840 1.00 47.79 293 LYS B CA 1
ATOM 5894 C C . LYS B 1 293 ? 71.546 32.700 37.422 1.00 44.22 293 LYS B C 1
ATOM 5895 O O . LYS B 1 293 ? 72.148 33.588 36.809 1.00 40.63 293 LYS B O 1
ATOM 5901 N N . ARG B 1 294 ? 71.297 31.505 36.879 1.00 41.01 294 ARG B N 1
ATOM 5902 C CA . ARG B 1 294 ? 71.761 31.184 35.533 1.00 44.94 294 ARG B CA 1
ATOM 5903 C C . ARG B 1 294 ? 71.041 32.015 34.478 1.00 45.72 294 ARG B C 1
ATOM 5904 O O . ARG B 1 294 ? 71.673 32.527 33.546 1.00 43.52 294 ARG B O 1
ATOM 5912 N N . VAL B 1 295 ? 69.721 32.157 34.608 1.00 46.42 295 VAL B N 1
ATOM 5913 C CA . VAL B 1 295 ? 68.921 32.766 33.547 1.00 42.81 295 VAL B CA 1
ATOM 5914 C C . VAL B 1 295 ? 69.288 34.235 33.370 1.00 40.01 295 VAL B C 1
ATOM 5915 O O . VAL B 1 295 ? 69.537 34.697 32.250 1.00 41.45 295 VAL B O 1
ATOM 5919 N N . PHE B 1 296 ? 69.329 34.991 34.469 1.00 45.20 296 PHE B N 1
ATOM 5920 C CA . PHE B 1 296 ? 69.648 36.410 34.367 1.00 49.98 296 PHE B CA 1
ATOM 5921 C C . PHE B 1 296 ? 71.113 36.636 34.012 1.00 48.72 296 PHE B C 1
ATOM 5922 O O . PHE B 1 296 ? 71.453 37.668 33.422 1.00 45.15 296 PHE B O 1
ATOM 5930 N N . ALA B 1 297 ? 71.990 35.689 34.355 1.00 45.90 297 ALA B N 1
ATOM 5931 C CA . ALA B 1 297 ? 73.395 35.822 33.984 1.00 49.11 297 ALA B CA 1
ATOM 5932 C C . ALA B 1 297 ? 73.582 35.692 32.478 1.00 51.90 297 ALA B C 1
ATOM 5933 O O . ALA B 1 297 ? 74.393 36.411 31.883 1.00 46.67 297 ALA B O 1
ATOM 5935 N N . GLU B 1 298 ? 72.840 34.780 31.844 1.00 41.04 298 GLU B N 1
ATOM 5936 C CA . GLU B 1 298 ? 72.932 34.635 30.395 1.00 48.29 298 GLU B CA 1
ATOM 5937 C C . GLU B 1 298 ? 72.408 35.877 29.684 1.00 48.62 298 GLU B C 1
ATOM 5938 O O . GLU B 1 298 ? 72.963 36.293 28.661 1.00 44.02 298 GLU B O 1
ATOM 5944 N N . CYS B 1 299 ? 71.344 36.484 30.215 1.00 47.45 299 CYS B N 1
ATOM 5945 C CA . CYS B 1 299 ? 70.790 37.686 29.601 1.00 47.98 299 CYS B CA 1
ATOM 5946 C C . CYS B 1 299 ? 71.780 38.843 29.668 1.00 49.07 299 CYS B C 1
ATOM 5947 O O . CYS B 1 299 ? 72.025 39.522 28.664 1.00 48.68 299 CYS B O 1
ATOM 5950 N N . ARG B 1 300 ? 72.361 39.082 30.848 1.00 46.53 300 ARG B N 1
ATOM 5951 C CA . ARG B 1 300 ? 73.320 40.178 30.937 1.00 51.59 300 ARG B CA 1
ATOM 5952 C C . ARG B 1 300 ? 74.588 39.878 30.149 1.00 49.33 300 ARG B C 1
ATOM 5953 O O . ARG B 1 300 ? 75.271 40.802 29.695 1.00 49.96 300 ARG B O 1
ATOM 5961 N N . GLU B 1 301 ? 74.887 38.603 29.889 1.00 42.89 301 GLU B N 1
ATOM 5962 C CA . GLU B 1 301 ? 76.021 38.266 29.035 1.00 49.08 301 GLU B CA 1
ATOM 5963 C C . GLU B 1 301 ? 75.766 38.676 27.590 1.00 56.22 301 GLU B C 1
ATOM 5964 O O . GLU B 1 301 ? 76.662 39.203 26.921 1.00 50.27 301 GLU B O 1
ATOM 5970 N N . VAL B 1 302 ? 74.549 38.444 27.094 1.00 47.77 302 VAL B N 1
ATOM 5971 C CA . VAL B 1 302 ? 74.233 38.776 25.708 1.00 49.80 302 VAL B CA 1
ATOM 5972 C C . VAL B 1 302 ? 74.147 40.286 25.523 1.00 48.26 302 VAL B C 1
ATOM 5973 O O . VAL B 1 302 ? 74.573 40.824 24.494 1.00 53.77 302 VAL B O 1
ATOM 5977 N N . ILE B 1 303 ? 73.596 40.994 26.513 1.00 44.39 303 ILE B N 1
ATOM 5978 C CA . ILE B 1 303 ? 73.503 42.449 26.425 1.00 54.86 303 ILE B CA 1
ATOM 5979 C C . ILE B 1 303 ? 74.892 43.071 26.354 1.00 53.51 303 ILE B C 1
ATOM 5980 O O . ILE B 1 303 ? 75.119 44.038 25.616 1.00 68.28 303 ILE B O 1
ATOM 5985 N N . ALA B 1 304 ? 75.848 42.515 27.103 1.00 50.13 304 ALA B N 1
ATOM 5986 C CA . ALA B 1 304 ? 77.181 43.108 27.170 1.00 56.02 304 ALA B CA 1
ATOM 5987 C C . ALA B 1 304 ? 77.894 43.053 25.823 1.00 58.09 304 ALA B C 1
ATOM 5988 O O . ALA B 1 304 ? 78.550 44.023 25.425 1.00 56.94 304 ALA B O 1
ATOM 5990 N N . ARG B 1 305 ? 77.787 41.927 25.107 1.00 53.39 305 ARG B N 1
ATOM 5991 C CA . ARG B 1 305 ? 78.344 41.819 23.760 1.00 57.23 305 ARG B CA 1
ATOM 5992 C C . ARG B 1 305 ? 77.502 42.577 22.744 1.00 62.73 305 ARG B C 1
ATOM 5993 O O . ARG B 1 305 ? 78.033 43.066 21.736 1.00 67.05 305 ARG B O 1
ATOM 6001 N N . GLY B 1 306 ? 76.188 42.611 22.964 1.00 66.82 306 GLY B N 1
ATOM 6002 C CA . GLY B 1 306 ? 75.262 43.149 21.994 1.00 69.81 306 GLY B CA 1
ATOM 6003 C C . GLY B 1 306 ? 74.843 42.185 20.907 1.00 70.77 306 GLY B C 1
ATOM 6004 O O . GLY B 1 306 ? 73.991 42.542 20.085 1.00 75.55 306 GLY B O 1
ATOM 6005 N N . GLU B 1 307 ? 75.393 40.983 20.883 1.00 70.87 307 GLU B N 1
ATOM 6006 C CA . GLU B 1 307 ? 74.978 39.985 19.905 1.00 68.88 307 GLU B CA 1
ATOM 6007 C C . GLU B 1 307 ? 74.864 38.626 20.562 1.00 67.76 307 GLU B C 1
ATOM 6008 O O . GLU B 1 307 ? 75.222 38.463 21.704 1.00 65.07 307 GLU B O 1
ATOM 6014 N N . LEU B 1 308 ? 74.222 37.703 19.873 1.00 70.80 308 LEU B N 1
ATOM 6015 C CA . LEU B 1 308 ? 74.012 36.380 20.419 1.00 71.06 308 LEU B CA 1
ATOM 6016 C C . LEU B 1 308 ? 75.355 35.723 20.497 1.00 74.04 308 LEU B C 1
ATOM 6017 O O . LEU B 1 308 ? 75.648 34.978 21.413 1.00 69.70 308 LEU B O 1
ATOM 6022 N N . GLY B 1 309 ? 76.176 36.029 19.509 1.00 76.81 309 GLY B N 1
ATOM 6023 C CA . GLY B 1 309 ? 77.502 35.487 19.429 1.00 84.33 309 GLY B CA 1
ATOM 6024 C C . GLY B 1 309 ? 77.447 34.472 18.332 1.00 90.60 309 GLY B C 1
ATOM 6025 O O . GLY B 1 309 ? 76.448 34.377 17.630 1.00 92.97 309 GLY B O 1
ATOM 6026 N N . ASP B 1 310 ? 78.533 33.728 18.161 1.00 91.49 310 ASP B N 1
ATOM 6027 C CA . ASP B 1 310 ? 78.550 32.584 17.269 1.00 93.44 310 ASP B CA 1
ATOM 6028 C C . ASP B 1 310 ? 78.440 31.301 18.065 1.00 96.48 310 ASP B C 1
ATOM 6029 O O . ASP B 1 310 ? 78.320 30.218 17.503 1.00 94.60 310 ASP B O 1
ATOM 6034 N N . ARG B 1 311 ? 78.499 31.429 19.381 1.00 94.62 311 ARG B N 1
ATOM 6035 C CA . ARG B 1 311 ? 78.479 30.271 20.254 1.00 95.92 311 ARG B CA 1
ATOM 6036 C C . ARG B 1 311 ? 77.134 30.084 20.936 1.00 95.46 311 ARG B C 1
ATOM 6037 O O . ARG B 1 311 ? 77.006 29.268 21.840 1.00 96.14 311 ARG B O 1
ATOM 6045 N N . PHE B 1 312 ? 76.129 30.836 20.507 1.00 94.61 312 PHE B N 1
ATOM 6046 C CA . PHE B 1 312 ? 74.834 30.742 21.159 1.00 91.22 312 PHE B CA 1
ATOM 6047 C C . PHE B 1 312 ? 74.107 29.512 20.642 1.00 90.04 312 PHE B C 1
ATOM 6048 O O . PHE B 1 312 ? 73.768 29.423 19.468 1.00 89.44 312 PHE B O 1
ATOM 6056 N N . ASP B 1 313 ? 73.856 28.577 21.547 1.00 86.38 313 ASP B N 1
ATOM 6057 C CA . ASP B 1 313 ? 73.246 27.303 21.205 1.00 90.03 313 ASP B CA 1
ATOM 6058 C C . ASP B 1 313 ? 71.986 27.109 22.014 1.00 86.31 313 ASP B C 1
ATOM 6059 O O . ASP B 1 313 ? 71.993 27.316 23.223 1.00 89.20 313 ASP B O 1
ATOM 6064 N N . THR B 1 314 ? 70.902 26.710 21.361 1.00 88.72 314 THR B N 1
ATOM 6065 C CA . THR B 1 314 ? 69.644 26.577 22.081 1.00 85.34 314 THR B CA 1
ATOM 6066 C C . THR B 1 314 ? 69.461 25.201 22.693 1.00 83.43 314 THR B C 1
ATOM 6067 O O . THR B 1 314 ? 69.954 24.211 22.163 1.00 83.50 314 THR B O 1
ATOM 6071 N N . ILE B 1 315 ? 68.725 25.141 23.796 1.00 81.12 315 ILE B N 1
ATOM 6072 C CA . ILE B 1 315 ? 68.147 23.894 24.265 1.00 81.19 315 ILE B CA 1
ATOM 6073 C C . ILE B 1 315 ? 66.673 23.981 23.940 1.00 80.18 315 ILE B C 1
ATOM 6074 O O . ILE B 1 315 ? 66.138 25.065 23.764 1.00 80.64 315 ILE B O 1
ATOM 6079 N N . SER B 1 316 ? 66.010 22.848 23.863 1.00 77.08 316 SER B N 1
ATOM 6080 C CA . SER B 1 316 ? 64.589 22.946 23.661 1.00 74.40 316 SER B CA 1
ATOM 6081 C C . SER B 1 316 ? 63.966 22.914 25.037 1.00 72.45 316 SER B C 1
ATOM 6082 O O . SER B 1 316 ? 64.265 22.031 25.826 1.00 76.67 316 SER B O 1
ATOM 6085 N N . ASP B 1 317 ? 63.078 23.868 25.266 1.00 60.73 317 ASP B N 1
ATOM 6086 C CA . ASP B 1 317 ? 62.461 23.974 26.564 1.00 61.34 317 ASP B CA 1
ATOM 6087 C C . ASP B 1 317 ? 61.097 23.318 26.579 1.00 56.00 317 ASP B C 1
ATOM 6088 O O . ASP B 1 317 ? 60.139 23.862 26.072 1.00 50.54 317 ASP B O 1
ATOM 6093 N N . ALA B 1 318 ? 61.019 22.137 27.165 1.00 52.92 318 ALA B N 1
ATOM 6094 C CA . ALA B 1 318 ? 59.755 21.450 27.259 1.00 51.25 318 ALA B CA 1
ATOM 6095 C C . ALA B 1 318 ? 58.676 22.318 27.875 1.00 50.28 318 ALA B C 1
ATOM 6096 O O . ALA B 1 318 ? 57.556 22.320 27.417 1.00 49.99 318 ALA B O 1
ATOM 6098 N N . HIS B 1 319 ? 59.023 23.062 28.907 1.00 44.73 319 HIS B N 1
ATOM 6099 C CA . HIS B 1 319 ? 58.018 23.831 29.635 1.00 45.48 319 HIS B CA 1
ATOM 6100 C C . HIS B 1 319 ? 57.371 24.878 28.737 1.00 54.23 319 HIS B C 1
ATOM 6101 O O . HIS B 1 319 ? 56.141 24.968 28.653 1.00 46.38 319 HIS B O 1
ATOM 6108 N N . ALA B 1 320 ? 58.190 25.681 28.054 1.00 52.51 320 ALA B N 1
ATOM 6109 C CA . ALA B 1 320 ? 57.648 26.710 27.175 1.00 47.63 320 ALA B CA 1
ATOM 6110 C C . ALA B 1 320 ? 56.955 26.109 25.959 1.00 49.58 320 ALA B C 1
ATOM 6111 O O . ALA B 1 320 ? 55.956 26.660 25.483 1.00 47.19 320 ALA B O 1
ATOM 6113 N N . GLU B 1 321 ? 57.459 24.983 25.449 1.00 45.73 321 GLU B N 1
ATOM 6114 C CA . GLU B 1 321 ? 56.924 24.426 24.212 1.00 50.68 321 GLU B CA 1
ATOM 6115 C C . GLU B 1 321 ? 55.539 23.816 24.387 1.00 48.43 321 GLU B C 1
ATOM 6116 O O . GLU B 1 321 ? 54.798 23.719 23.404 1.00 48.68 321 GLU B O 1
ATOM 6138 N N . ILE B 1 324 ? 52.979 26.594 24.070 1.00 44.90 324 ILE B N 1
ATOM 6139 C CA . ILE B 1 324 ? 52.955 26.949 22.655 1.00 44.42 324 ILE B CA 1
ATOM 6140 C C . ILE B 1 324 ? 52.205 25.892 21.854 1.00 43.58 324 ILE B C 1
ATOM 6141 O O . ILE B 1 324 ? 51.392 26.219 20.980 1.00 44.45 324 ILE B O 1
ATOM 6146 N N . LYS B 1 325 ? 52.459 24.611 22.139 1.00 44.62 325 LYS B N 1
ATOM 6147 C CA . LYS B 1 325 ? 51.724 23.543 21.466 1.00 44.46 325 LYS B CA 1
ATOM 6148 C C . LYS B 1 325 ? 50.235 23.621 21.780 1.00 43.44 325 LYS B C 1
ATOM 6149 O O . LYS B 1 325 ? 49.394 23.360 20.911 1.00 40.92 325 LYS B O 1
ATOM 6155 N N . VAL B 1 326 ? 49.891 23.976 23.020 1.00 40.82 326 VAL B N 1
ATOM 6156 C CA . VAL B 1 326 ? 48.488 24.146 23.386 1.00 43.05 326 VAL B CA 1
ATOM 6157 C C . VAL B 1 326 ? 47.867 25.285 22.588 1.00 42.59 326 VAL B C 1
ATOM 6158 O O . VAL B 1 326 ? 46.740 25.174 22.091 1.00 40.21 326 VAL B O 1
ATOM 6162 N N . ALA B 1 327 ? 48.599 26.394 22.443 1.00 37.24 327 ALA B N 1
ATOM 6163 C CA . ALA B 1 327 ? 48.107 27.502 21.631 1.00 42.47 327 ALA B CA 1
ATOM 6164 C C . ALA B 1 327 ? 47.944 27.097 20.172 1.00 41.29 327 ALA B C 1
ATOM 6165 O O . ALA B 1 327 ? 47.029 27.578 19.495 1.00 43.28 327 ALA B O 1
ATOM 6167 N N . GLU B 1 328 ? 48.816 26.218 19.673 1.00 42.81 328 GLU B N 1
ATOM 6168 C CA . GLU B 1 328 ? 48.666 25.714 18.311 1.00 42.18 328 GLU B CA 1
ATOM 6169 C C . GLU B 1 328 ? 47.404 24.873 18.175 1.00 44.51 328 GLU B C 1
ATOM 6170 O O . GLU B 1 328 ? 46.626 25.051 17.230 1.00 40.08 328 GLU B O 1
ATOM 6176 N N . ALA B 1 329 ? 47.193 23.942 19.110 1.00 41.76 329 ALA B N 1
ATOM 6177 C CA . ALA B 1 329 ? 46.016 23.079 19.053 1.00 42.43 329 ALA B CA 1
ATOM 6178 C C . ALA B 1 329 ? 44.731 23.895 19.094 1.00 40.28 329 ALA B C 1
ATOM 6179 O O . ALA B 1 329 ? 43.745 23.549 18.434 1.00 38.84 329 ALA B O 1
ATOM 6181 N N . ILE B 1 330 ? 44.725 24.986 19.861 1.00 35.88 330 ILE B N 1
ATOM 6182 C CA . ILE B 1 330 ? 43.565 25.872 19.890 1.00 35.56 330 ILE B CA 1
ATOM 6183 C C . ILE B 1 330 ? 43.448 26.636 18.578 1.00 43.28 330 ILE B C 1
ATOM 6184 O O . ILE B 1 330 ? 42.427 26.565 17.884 1.00 41.23 330 ILE B O 1
ATOM 6189 N N . ALA B 1 331 ? 44.503 27.375 18.219 1.00 40.37 331 ALA B N 1
ATOM 6190 C CA . ALA B 1 331 ? 44.434 28.287 17.082 1.00 45.01 331 ALA B CA 1
ATOM 6191 C C . ALA B 1 331 ? 44.111 27.563 15.782 1.00 43.22 331 ALA B C 1
ATOM 6192 O O . ALA B 1 331 ? 43.455 28.134 14.904 1.00 42.28 331 ALA B O 1
ATOM 6194 N N . TYR B 1 332 ? 44.551 26.315 15.638 1.00 41.01 332 TYR B N 1
ATOM 6195 C CA . TYR B 1 332 ? 44.333 25.561 14.411 1.00 43.60 332 TYR B CA 1
ATOM 6196 C C . TYR B 1 332 ? 43.304 24.449 14.573 1.00 44.04 332 TYR B C 1
ATOM 6197 O O . TYR B 1 332 ? 43.152 23.626 13.664 1.00 41.27 332 TYR B O 1
ATOM 6206 N N . ASN B 1 333 ? 42.592 24.413 15.701 1.00 42.82 333 ASN B N 1
ATOM 6207 C CA . ASN B 1 333 ? 41.498 23.467 15.931 1.00 43.98 333 ASN B CA 1
ATOM 6208 C C . ASN B 1 333 ? 41.950 22.028 15.682 1.00 41.93 333 ASN B C 1
ATOM 6209 O O . ASN B 1 333 ? 41.294 21.250 14.987 1.00 44.04 333 ASN B O 1
ATOM 6214 N N . LYS B 1 334 ? 43.099 21.678 16.265 1.00 41.69 334 LYS B N 1
ATOM 6215 C CA . LYS B 1 334 ? 43.675 20.359 16.025 1.00 41.54 334 LYS B CA 1
ATOM 6216 C C . LYS B 1 334 ? 42.876 19.255 16.703 1.00 43.08 334 LYS B C 1
ATOM 6217 O O . LYS B 1 334 ? 42.841 18.124 16.203 1.00 38.82 334 LYS B O 1
ATOM 6223 N N . ASN B 1 335 ? 42.232 19.560 17.832 1.00 38.46 335 ASN B N 1
ATOM 6224 C CA . ASN B 1 335 ? 41.520 18.564 18.635 1.00 44.25 335 ASN B CA 1
ATOM 6225 C C . ASN B 1 335 ? 42.454 17.432 19.060 1.00 42.65 335 ASN B C 1
ATOM 6226 O O . ASN B 1 335 ? 42.077 16.258 19.064 1.00 43.53 335 ASN B O 1
ATOM 6231 N N . THR B 1 336 ? 43.684 17.789 19.414 1.00 39.72 336 THR B N 1
ATOM 6232 C CA . THR B 1 336 ? 44.649 16.837 19.940 1.00 41.59 336 THR B CA 1
ATOM 6233 C C . THR B 1 336 ? 44.509 16.733 21.455 1.00 41.58 336 THR B C 1
ATOM 6234 O O . THR B 1 336 ? 43.903 17.585 22.109 1.00 40.55 336 THR B O 1
ATOM 6238 N N . ARG B 1 337 ? 45.086 15.672 22.012 1.00 39.07 337 ARG B N 1
ATOM 6239 C CA . ARG B 1 337 ? 44.848 15.311 23.403 1.00 38.10 337 ARG B CA 1
ATOM 6240 C C . ARG B 1 337 ? 45.900 15.923 24.321 1.00 36.84 337 ARG B C 1
ATOM 6241 O O . ARG B 1 337 ? 47.103 15.724 24.124 1.00 36.18 337 ARG B O 1
ATOM 6249 N N . PHE B 1 338 ? 45.433 16.667 25.322 1.00 35.12 338 PHE B N 1
ATOM 6250 C CA . PHE B 1 338 ? 46.270 17.221 26.374 1.00 37.57 338 PHE B CA 1
ATOM 6251 C C . PHE B 1 338 ? 45.610 16.952 27.719 1.00 39.24 338 PHE B C 1
ATOM 6252 O O . PHE B 1 338 ? 44.409 16.684 27.801 1.00 38.31 338 PHE B O 1
ATOM 6260 N N . ILE B 1 339 ? 46.406 17.031 28.780 1.00 43.07 339 ILE B N 1
ATOM 6261 C CA . ILE B 1 339 ? 45.914 16.884 30.145 1.00 39.94 339 ILE B CA 1
ATOM 6262 C C . ILE B 1 339 ? 45.842 18.287 30.740 1.00 37.14 339 ILE B C 1
ATOM 6263 O O . ILE B 1 339 ? 46.862 18.867 31.124 1.00 40.48 339 ILE B O 1
ATOM 6268 N N . VAL B 1 340 ? 44.630 18.839 30.811 1.00 37.92 340 VAL B N 1
ATOM 6269 C CA . VAL B 1 340 ? 44.404 20.199 31.279 1.00 39.10 340 VAL B CA 1
ATOM 6270 C C . VAL B 1 340 ? 43.351 20.176 32.381 1.00 38.90 340 VAL B C 1
ATOM 6271 O O . VAL B 1 340 ? 42.754 19.143 32.686 1.00 38.83 340 VAL B O 1
ATOM 6275 N N . ILE B 1 341 ? 43.126 21.346 32.977 1.00 36.16 341 ILE B N 1
ATOM 6276 C CA . ILE B 1 341 ? 42.205 21.505 34.098 1.00 41.16 341 ILE B CA 1
ATOM 6277 C C . ILE B 1 341 ? 40.866 21.997 33.570 1.00 36.76 341 ILE B C 1
ATOM 6278 O O . ILE B 1 341 ? 40.801 23.016 32.869 1.00 36.97 341 ILE B O 1
ATOM 6283 N N . VAL B 1 342 ? 39.793 21.275 33.904 1.00 33.26 342 VAL B N 1
ATOM 6284 C CA . VAL B 1 342 ? 38.454 21.578 33.414 1.00 37.92 342 VAL B CA 1
ATOM 6285 C C . VAL B 1 342 ? 37.449 21.408 34.546 1.00 41.40 342 VAL B C 1
ATOM 6286 O O . VAL B 1 342 ? 37.711 20.740 35.549 1.00 36.33 342 VAL B O 1
ATOM 6290 N N . LYS B 1 343 ? 36.283 22.025 34.368 1.00 40.52 343 LYS B N 1
ATOM 6291 C CA . LYS B 1 343 ? 35.171 21.804 35.282 1.00 40.10 343 LYS B CA 1
ATOM 6292 C C . LYS B 1 343 ? 34.651 20.381 35.114 1.00 40.88 343 LYS B C 1
ATOM 6293 O O . LYS B 1 343 ? 34.463 19.908 33.989 1.00 39.07 343 LYS B O 1
ATOM 6299 N N . ASN B 1 344 ? 34.425 19.697 36.236 1.00 36.72 344 ASN B N 1
ATOM 6300 C CA . ASN B 1 344 ? 34.077 18.280 36.220 1.00 40.50 344 ASN B CA 1
ATOM 6301 C C . ASN B 1 344 ? 32.749 18.025 35.515 1.00 35.90 344 ASN B C 1
ATOM 6302 O O . ASN B 1 344 ? 32.729 17.509 34.392 1.00 35.98 344 ASN B O 1
ATOM 6307 N N . GLU B 1 345 ? 31.647 18.386 36.169 1.00 41.12 345 GLU B N 1
ATOM 6308 C CA . GLU B 1 345 ? 30.273 18.142 35.719 1.00 36.01 345 GLU B CA 1
ATOM 6309 C C . GLU B 1 345 ? 30.124 16.756 35.090 1.00 39.09 345 GLU B C 1
ATOM 6310 O O . GLU B 1 345 ? 29.751 16.599 33.927 1.00 35.55 345 GLU B O 1
ATOM 6316 N N . GLY B 1 346 ? 30.386 15.758 35.932 1.00 38.98 346 GLY B N 1
ATOM 6317 C CA . GLY B 1 346 ? 30.128 14.378 35.588 1.00 36.52 346 GLY B CA 1
ATOM 6318 C C . GLY B 1 346 ? 31.288 13.619 34.979 1.00 34.38 346 GLY B C 1
ATOM 6319 O O . GLY B 1 346 ? 31.217 12.386 34.897 1.00 40.12 346 GLY B O 1
ATOM 6320 N N . ALA B 1 347 ? 32.347 14.305 34.540 1.00 36.61 347 ALA B N 1
ATOM 6321 C CA . ALA B 1 347 ? 33.488 13.603 33.959 1.00 33.47 347 ALA B CA 1
ATOM 6322 C C . ALA B 1 347 ? 34.116 12.650 34.969 1.00 37.07 347 ALA B C 1
ATOM 6323 O O . ALA B 1 347 ? 34.520 11.535 34.617 1.00 36.66 347 ALA B O 1
ATOM 6325 N N . ILE B 1 348 ? 34.212 13.073 36.224 1.00 35.86 348 ILE B N 1
ATOM 6326 C CA . ILE B 1 348 ? 34.464 12.177 37.345 1.00 38.53 348 ILE B CA 1
ATOM 6327 C C . ILE B 1 348 ? 33.116 12.005 38.036 1.00 35.76 348 ILE B C 1
ATOM 6328 O O . ILE B 1 348 ? 32.649 12.898 38.749 1.00 36.20 348 ILE B O 1
ATOM 6333 N N . ALA B 1 349 ? 32.487 10.847 37.815 1.00 36.21 349 ALA B N 1
ATOM 6334 C CA . ALA B 1 349 ? 31.050 10.716 38.038 1.00 38.91 349 ALA B CA 1
ATOM 6335 C C . ALA B 1 349 ? 30.664 10.829 39.509 1.00 37.67 349 ALA B C 1
ATOM 6336 O O . ALA B 1 349 ? 29.579 11.333 39.818 1.00 40.71 349 ALA B O 1
ATOM 6338 N N . ASN B 1 350 ? 31.514 10.368 40.427 1.00 37.33 350 ASN B N 1
ATOM 6339 C CA . ASN B 1 350 ? 31.176 10.382 41.845 1.00 37.43 350 ASN B CA 1
ATOM 6340 C C . ASN B 1 350 ? 31.806 11.556 42.591 1.00 33.31 350 ASN B C 1
ATOM 6341 O O . ASN B 1 350 ? 31.969 11.489 43.814 1.00 35.29 350 ASN B O 1
ATOM 6354 N N . GLN B 1 352 ? 31.622 16.069 42.913 1.00 33.51 352 GLN B N 1
ATOM 6355 C CA . GLN B 1 352 ? 30.659 17.139 42.693 1.00 38.75 352 GLN B CA 1
ATOM 6356 C C . GLN B 1 352 ? 30.901 17.825 41.349 1.00 37.69 352 GLN B C 1
ATOM 6357 O O . GLN B 1 352 ? 31.991 17.767 40.773 1.00 34.26 352 GLN B O 1
ATOM 6363 N N . ASP B 1 353 ? 29.854 18.490 40.855 1.00 40.64 353 ASP B N 1
ATOM 6364 C CA . ASP B 1 353 ? 29.888 19.041 39.503 1.00 38.46 353 ASP B CA 1
ATOM 6365 C C . ASP B 1 353 ? 30.844 20.224 39.395 1.00 39.46 353 ASP B C 1
ATOM 6366 O O . ASP B 1 353 ? 31.541 20.372 38.385 1.00 40.40 353 ASP B O 1
ATOM 6371 N N . ASP B 1 354 ? 30.893 21.078 40.418 1.00 34.40 354 ASP B N 1
ATOM 6372 C CA . ASP B 1 354 ? 31.657 22.317 40.351 1.00 40.85 354 ASP B CA 1
ATOM 6373 C C . ASP B 1 354 ? 33.116 22.147 40.767 1.00 38.96 354 ASP B C 1
ATOM 6374 O O . ASP B 1 354 ? 33.781 23.142 41.077 1.00 38.48 354 ASP B O 1
ATOM 6379 N N . ALA B 1 355 ? 33.629 20.920 40.777 1.00 36.98 355 ALA B N 1
ATOM 6380 C CA . ALA B 1 355 ? 35.027 20.693 41.111 1.00 36.50 355 ALA B CA 1
ATOM 6381 C C . ALA B 1 355 ? 35.907 20.887 39.882 1.00 39.65 355 ALA B C 1
ATOM 6382 O O . ALA B 1 355 ? 35.583 20.416 38.788 1.00 38.76 355 ALA B O 1
ATOM 6392 N N . VAL B 1 357 ? 38.938 19.766 37.956 1.00 36.29 357 VAL B N 1
ATOM 6393 C CA . VAL B 1 357 ? 39.700 18.526 37.903 1.00 34.51 357 VAL B CA 1
ATOM 6394 C C . VAL B 1 357 ? 40.633 18.552 36.694 1.00 35.56 357 VAL B C 1
ATOM 6395 O O . VAL B 1 357 ? 40.527 19.405 35.813 1.00 39.38 357 VAL B O 1
ATOM 6399 N N . GLU B 1 358 ? 41.554 17.588 36.665 1.00 33.94 358 GLU B N 1
ATOM 6400 C CA . GLU B 1 358 ? 42.572 17.474 35.626 1.00 35.40 358 GLU B CA 1
ATOM 6401 C C . GLU B 1 358 ? 42.344 16.181 34.856 1.00 33.48 358 GLU B C 1
ATOM 6402 O O . GLU B 1 358 ? 42.395 15.093 35.441 1.00 32.10 358 GLU B O 1
ATOM 6408 N N . LEU B 1 359 ? 42.095 16.297 33.551 1.00 35.25 359 LEU B N 1
ATOM 6409 C CA . LEU B 1 359 ? 41.736 15.142 32.738 1.00 37.12 359 LEU B CA 1
ATOM 6410 C C . LEU B 1 359 ? 42.303 15.298 31.333 1.00 33.04 359 LEU B C 1
ATOM 6411 O O . LEU B 1 359 ? 42.760 16.372 30.935 1.00 33.46 359 LEU B O 1
ATOM 6416 N N . VAL B 1 360 ? 42.252 14.201 30.579 1.00 34.10 360 VAL B N 1
ATOM 6417 C CA . VAL B 1 360 ? 42.609 14.213 29.164 1.00 36.76 360 VAL B CA 1
ATOM 6418 C C . VAL B 1 360 ? 41.464 14.836 28.376 1.00 40.39 360 VAL B C 1
ATOM 6419 O O . VAL B 1 360 ? 40.293 14.502 28.594 1.00 39.82 360 VAL B O 1
ATOM 6423 N N . CYS B 1 361 ? 41.795 15.746 27.459 1.00 36.26 361 CYS B N 1
ATOM 6424 C CA . CYS B 1 361 ? 40.787 16.448 26.677 1.00 43.43 361 CYS B CA 1
ATOM 6425 C C . CYS B 1 361 ? 41.277 16.660 25.253 1.00 44.56 361 CYS B C 1
ATOM 6426 O O . CYS B 1 361 ? 42.482 16.722 24.996 1.00 42.17 361 CYS B O 1
ATOM 6429 N N . GLU B 1 362 ? 40.325 16.773 24.329 1.00 42.69 362 GLU B N 1
ATOM 6430 C CA . GLU B 1 362 ? 40.608 17.306 23.004 1.00 42.67 362 GLU B CA 1
ATOM 6431 C C . GLU B 1 362 ? 40.541 18.826 23.050 1.00 44.72 362 GLU B C 1
ATOM 6432 O O . GLU B 1 362 ? 39.676 19.400 23.717 1.00 45.01 362 GLU B O 1
ATOM 6438 N N . LEU B 1 363 ? 41.451 19.481 22.334 1.00 43.86 363 LEU B N 1
ATOM 6439 C CA . LEU B 1 363 ? 41.568 20.932 22.417 1.00 44.70 363 LEU B CA 1
ATOM 6440 C C . LEU B 1 363 ? 41.471 21.550 21.031 1.00 41.71 363 LEU B C 1
ATOM 6441 O O . LEU B 1 363 ? 42.290 21.251 20.156 1.00 38.99 363 LEU B O 1
ATOM 6446 N N . GLY B 1 364 ? 40.503 22.449 20.873 1.00 41.65 364 GLY B N 1
ATOM 6447 C CA . GLY B 1 364 ? 40.367 23.194 19.638 1.00 44.79 364 GLY B CA 1
ATOM 6448 C C . GLY B 1 364 ? 39.967 24.639 19.846 1.00 40.57 364 GLY B C 1
ATOM 6449 O O . GLY B 1 364 ? 40.125 25.172 20.950 1.00 40.22 364 GLY B O 1
ATOM 6450 N N . ILE B 1 365 ? 39.442 25.278 18.792 1.00 42.29 365 ILE B N 1
ATOM 6451 C CA . ILE B 1 365 ? 39.015 26.672 18.899 1.00 42.88 365 ILE B CA 1
ATOM 6452 C C . ILE B 1 365 ? 38.004 26.848 20.034 1.00 43.87 365 ILE B C 1
ATOM 6453 O O . ILE B 1 365 ? 38.022 27.870 20.731 1.00 42.32 365 ILE B O 1
ATOM 6458 N N . ASN B 1 366 ? 37.171 25.840 20.297 1.00 41.70 366 ASN B N 1
ATOM 6459 C CA . ASN B 1 366 ? 36.066 25.975 21.241 1.00 43.45 366 ASN B CA 1
ATOM 6460 C C . ASN B 1 366 ? 36.406 25.516 22.655 1.00 42.55 366 ASN B C 1
ATOM 6461 O O . ASN B 1 366 ? 35.502 25.388 23.489 1.00 43.62 366 ASN B O 1
ATOM 6466 N N . GLY B 1 367 ? 37.676 25.282 22.949 1.00 40.34 367 GLY B N 1
ATOM 6467 C CA . GLY B 1 367 ? 38.075 24.908 24.282 1.00 40.21 367 GLY B CA 1
ATOM 6468 C C . GLY B 1 367 ? 38.250 23.414 24.455 1.00 39.00 367 GLY B C 1
ATOM 6469 O O . GLY B 1 367 ? 38.222 22.640 23.493 1.00 36.48 367 GLY B O 1
ATOM 6470 N N . PRO B 1 368 ? 38.446 22.984 25.700 1.00 40.98 368 PRO B N 1
ATOM 6471 C CA . PRO B 1 368 ? 38.659 21.557 25.973 1.00 40.85 368 PRO B CA 1
ATOM 6472 C C . PRO B 1 368 ? 37.377 20.749 25.866 1.00 40.42 368 PRO B C 1
ATOM 6473 O O . PRO B 1 368 ? 36.295 21.197 26.253 1.00 41.47 368 PRO B O 1
ATOM 6477 N N . ARG B 1 369 ? 37.513 19.543 25.325 1.00 44.07 369 ARG B N 1
ATOM 6478 C CA . ARG B 1 369 ? 36.429 18.569 25.232 1.00 42.57 369 ARG B CA 1
ATOM 6479 C C . ARG B 1 369 ? 36.829 17.400 26.129 1.00 43.98 369 ARG B C 1
ATOM 6480 O O . ARG B 1 369 ? 37.463 16.443 25.681 1.00 40.57 369 ARG B O 1
ATOM 6488 N N . ARG B 1 370 ? 36.462 17.492 27.404 1.00 38.49 370 ARG B N 1
ATOM 6489 C CA . ARG B 1 370 ? 36.916 16.522 28.387 1.00 40.77 370 ARG B CA 1
ATOM 6490 C C . ARG B 1 370 ? 36.291 15.154 28.133 1.00 47.36 370 ARG B C 1
ATOM 6491 O O . ARG B 1 370 ? 35.222 15.023 27.531 1.00 45.63 370 ARG B O 1
ATOM 6507 N N . ALA B 1 372 ? 35.011 11.374 29.672 1.00 45.17 372 ALA B N 1
ATOM 6508 C CA . ALA B 1 372 ? 34.461 10.770 30.876 1.00 41.01 372 ALA B CA 1
ATOM 6509 C C . ALA B 1 372 ? 35.408 9.720 31.441 1.00 43.03 372 ALA B C 1
ATOM 6510 O O . ALA B 1 372 ? 35.924 8.863 30.716 1.00 39.18 372 ALA B O 1
ATOM 6512 N N . VAL B 1 373 ? 35.634 9.796 32.751 1.00 40.31 373 VAL B N 1
ATOM 6513 C CA . VAL B 1 373 ? 36.432 8.807 33.452 1.00 37.75 373 VAL B CA 1
ATOM 6514 C C . VAL B 1 373 ? 35.576 7.797 34.213 1.00 39.37 373 VAL B C 1
ATOM 6515 O O . VAL B 1 373 ? 35.986 6.639 34.355 1.00 42.06 373 VAL B O 1
ATOM 6519 N N . GLY B 1 374 ? 34.387 8.183 34.664 1.00 43.40 374 GLY B N 1
ATOM 6520 C CA . GLY B 1 374 ? 33.536 7.286 35.421 1.00 38.03 374 GLY B CA 1
ATOM 6521 C C . GLY B 1 374 ? 33.699 7.478 36.916 1.00 38.85 374 GLY B C 1
ATOM 6522 O O . GLY B 1 374 ? 34.180 8.508 37.397 1.00 39.32 374 GLY B O 1
ATOM 6523 N N . ASN B 1 375 ? 33.291 6.456 37.662 1.00 34.23 375 ASN B N 1
ATOM 6524 C CA . ASN B 1 375 ? 33.445 6.465 39.110 1.00 37.98 375 ASN B CA 1
ATOM 6525 C C . ASN B 1 375 ? 34.856 6.017 39.464 1.00 38.68 375 ASN B C 1
ATOM 6526 O O . ASN B 1 375 ? 35.275 4.916 39.094 1.00 36.90 375 ASN B O 1
ATOM 6531 N N . ILE B 1 376 ? 35.591 6.873 40.167 1.00 35.02 376 ILE B N 1
ATOM 6532 C CA . ILE B 1 376 ? 36.952 6.557 40.588 1.00 34.30 376 ILE B CA 1
ATOM 6533 C C . ILE B 1 376 ? 36.872 5.685 41.837 1.00 39.73 376 ILE B C 1
ATOM 6534 O O . ILE B 1 376 ? 35.867 5.740 42.560 1.00 33.21 376 ILE B O 1
ATOM 6539 N N . PRO B 1 377 ? 37.883 4.861 42.119 1.00 37.51 377 PRO B N 1
ATOM 6540 C CA . PRO B 1 377 ? 37.807 3.972 43.284 1.00 34.93 377 PRO B CA 1
ATOM 6541 C C . PRO B 1 377 ? 37.713 4.739 44.597 1.00 37.21 377 PRO B C 1
ATOM 6542 O O . PRO B 1 377 ? 38.035 5.927 44.686 1.00 36.51 377 PRO B O 1
ATOM 6546 N N . GLN B 1 378 ? 37.271 4.021 45.633 1.00 35.60 378 GLN B N 1
ATOM 6547 C CA . GLN B 1 378 ? 36.947 4.652 46.910 1.00 39.06 378 GLN B CA 1
ATOM 6548 C C . GLN B 1 378 ? 38.176 5.272 47.566 1.00 37.90 378 GLN B C 1
ATOM 6549 O O . GLN B 1 378 ? 38.082 6.335 48.192 1.00 36.44 378 GLN B O 1
ATOM 6555 N N . PHE B 1 379 ? 39.334 4.618 47.445 1.00 34.15 379 PHE B N 1
ATOM 6556 C CA . PHE B 1 379 ? 40.543 5.131 48.085 1.00 37.72 379 PHE B CA 1
ATOM 6557 C C . PHE B 1 379 ? 40.925 6.497 47.530 1.00 37.89 379 PHE B C 1
ATOM 6558 O O . PHE B 1 379 ? 41.276 7.409 48.289 1.00 32.29 379 PHE B O 1
ATOM 6566 N N . TYR B 1 380 ? 40.856 6.660 46.209 1.00 37.39 380 TYR B N 1
ATOM 6567 C CA . TYR B 1 380 ? 41.216 7.930 45.593 1.00 35.30 380 TYR B CA 1
ATOM 6568 C C . TYR B 1 380 ? 40.112 8.968 45.740 1.00 38.95 380 TYR B C 1
ATOM 6569 O O . TYR B 1 380 ? 40.398 10.170 45.765 1.00 34.94 380 TYR B O 1
ATOM 6578 N N . LEU B 1 381 ? 38.855 8.528 45.838 1.00 35.33 381 LEU B N 1
ATOM 6579 C CA . LEU B 1 381 ? 37.768 9.464 46.102 1.00 34.55 381 LEU B CA 1
ATOM 6580 C C . LEU B 1 381 ? 37.950 10.144 47.452 1.00 36.23 381 LEU B C 1
ATOM 6581 O O . LEU B 1 381 ? 37.780 11.362 47.570 1.00 34.53 381 LEU B O 1
ATOM 6586 N N . GLY B 1 382 ? 38.308 9.372 48.481 1.00 37.64 382 GLY B N 1
ATOM 6587 C CA . GLY B 1 382 ? 38.527 9.962 49.791 1.00 36.22 382 GLY B CA 1
ATOM 6588 C C . GLY B 1 382 ? 39.669 10.961 49.799 1.00 38.56 382 GLY B C 1
ATOM 6589 O O . GLY B 1 382 ? 39.592 12.001 50.457 1.00 33.56 382 GLY B O 1
ATOM 6590 N N . LEU B 1 383 ? 40.740 10.663 49.061 1.00 33.21 383 LEU B N 1
ATOM 6591 C CA . LEU B 1 383 ? 41.879 11.573 49.005 1.00 36.48 383 LEU B CA 1
ATOM 6592 C C . LEU B 1 383 ? 41.524 12.854 48.260 1.00 36.41 383 LEU B C 1
ATOM 6593 O O . LEU B 1 383 ? 41.847 13.958 48.714 1.00 36.03 383 LEU B O 1
ATOM 6598 N N . LEU B 1 384 ? 40.854 12.727 47.114 1.00 34.85 384 LEU B N 1
ATOM 6599 C CA . LEU B 1 384 ? 40.594 13.890 46.273 1.00 35.66 384 LEU B CA 1
ATOM 6600 C C . LEU B 1 384 ? 39.441 14.740 46.794 1.00 35.81 384 LEU B C 1
ATOM 6601 O O . LEU B 1 384 ? 39.452 15.963 46.610 1.00 37.72 384 LEU B O 1
ATOM 6606 N N . VAL B 1 385 ? 38.444 14.128 47.435 1.00 31.36 385 VAL B N 1
ATOM 6607 C CA . VAL B 1 385 ? 37.366 14.915 48.027 1.00 38.97 385 VAL B CA 1
ATOM 6608 C C . VAL B 1 385 ? 37.893 15.737 49.197 1.00 35.35 385 VAL B C 1
ATOM 6609 O O . VAL B 1 385 ? 37.475 16.882 49.408 1.00 35.51 385 VAL B O 1
ATOM 6613 N N . GLN B 1 386 ? 38.832 15.178 49.964 1.00 34.95 386 GLN B N 1
ATOM 6614 C CA . GLN B 1 386 ? 39.434 15.927 51.063 1.00 39.45 386 GLN B CA 1
ATOM 6615 C C . GLN B 1 386 ? 40.197 17.142 50.550 1.00 35.60 386 GLN B C 1
ATOM 6616 O O . GLN B 1 386 ? 40.121 18.227 51.139 1.00 35.75 386 GLN B O 1
ATOM 6622 N N . GLN B 1 387 ? 40.930 16.982 49.447 1.00 36.79 387 GLN B N 1
ATOM 6623 C CA . GLN B 1 387 ? 41.758 18.074 48.945 1.00 35.46 387 GLN B CA 1
ATOM 6624 C C . GLN B 1 387 ? 40.911 19.154 48.283 1.00 39.80 387 GLN B C 1
ATOM 6625 O O . GLN B 1 387 ? 41.116 20.350 48.523 1.00 37.44 387 GLN B O 1
ATOM 6631 N N . VAL B 1 388 ? 39.953 18.755 47.441 1.00 35.96 388 VAL B N 1
ATOM 6632 C CA . VAL B 1 388 ? 39.135 19.748 46.752 1.00 36.04 388 VAL B CA 1
ATOM 6633 C C . VAL B 1 388 ? 38.222 20.472 47.734 1.00 36.77 388 VAL B C 1
ATOM 6634 O O . VAL B 1 388 ? 37.834 21.622 47.497 1.00 36.49 388 VAL B O 1
ATOM 6638 N N . SER B 1 389 ? 37.873 19.829 48.851 1.00 34.36 389 SER B N 1
ATOM 6639 C CA . SER B 1 389 ? 37.119 20.525 49.886 1.00 29.65 389 SER B CA 1
ATOM 6640 C C . SER B 1 389 ? 37.987 21.565 50.582 1.00 34.44 389 SER B C 1
ATOM 6641 O O . SER B 1 389 ? 37.512 22.656 50.914 1.00 34.12 389 SER B O 1
ATOM 6644 N N . SER B 1 390 ? 39.265 21.246 50.802 1.00 37.48 390 SER B N 1
ATOM 6645 C CA . SER B 1 390 ? 40.178 22.214 51.399 1.00 37.12 390 SER B CA 1
ATOM 6646 C C . SER B 1 390 ? 40.403 23.403 50.473 1.00 37.80 390 SER B C 1
ATOM 6647 O O . SER B 1 390 ? 40.434 24.553 50.926 1.00 33.60 390 SER B O 1
ATOM 6650 N N . GLU B 1 391 ? 40.558 23.147 49.171 1.00 32.95 391 GLU B N 1
ATOM 6651 C CA . GLU B 1 391 ? 40.776 24.236 48.224 1.00 36.32 391 GLU B CA 1
ATOM 6652 C C . GLU B 1 391 ? 39.537 25.114 48.091 1.00 39.70 391 GLU B C 1
ATOM 6653 O O . GLU B 1 391 ? 39.648 26.340 47.977 1.00 36.18 391 GLU B O 1
ATOM 6659 N N . LYS B 1 392 ? 38.347 24.506 48.102 1.00 33.90 392 LYS B N 1
ATOM 6660 C CA . LYS B 1 392 ? 37.122 25.291 47.985 1.00 37.24 392 LYS B CA 1
ATOM 6661 C C . LYS B 1 392 ? 36.877 26.123 49.237 1.00 37.40 392 LYS B C 1
ATOM 6662 O O . LYS B 1 392 ? 36.373 27.250 49.151 1.00 33.23 392 LYS B O 1
ATOM 6668 N N . LEU B 1 393 ? 37.226 25.589 50.410 1.00 33.06 393 LEU B N 1
ATOM 6669 C CA . LEU B 1 393 ? 37.136 26.378 51.633 1.00 38.26 393 LEU B CA 1
ATOM 6670 C C . LEU B 1 393 ? 38.129 27.533 51.626 1.00 38.24 393 LEU B C 1
ATOM 6671 O O . LEU B 1 393 ? 37.878 28.570 52.251 1.00 38.57 393 LEU B O 1
ATOM 6676 N N . LEU B 1 394 ? 39.256 27.373 50.929 1.00 37.76 394 LEU B N 1
ATOM 6677 C CA . LEU B 1 394 ? 40.261 28.429 50.894 1.00 42.98 394 LEU B CA 1
ATOM 6678 C C . LEU B 1 394 ? 39.764 29.635 50.108 1.00 37.46 394 LEU B C 1
ATOM 6679 O O . LEU B 1 394 ? 39.831 30.772 50.589 1.00 38.36 394 LEU B O 1
ATOM 6684 N N . VAL B 1 395 ? 39.267 29.409 48.889 1.00 34.59 395 VAL B N 1
ATOM 6685 C CA . VAL B 1 395 ? 38.726 30.513 48.109 1.00 44.22 395 VAL B CA 1
ATOM 6686 C C . VAL B 1 395 ? 37.395 30.987 48.676 1.00 41.00 395 VAL B C 1
ATOM 6687 O O . VAL B 1 395 ? 36.957 32.102 48.368 1.00 40.22 395 VAL B O 1
ATOM 6691 N N . ASP B 1 396 ? 36.735 30.164 49.497 1.00 38.32 396 ASP B N 1
ATOM 6692 C CA . ASP B 1 396 ? 35.613 30.659 50.289 1.00 39.28 396 ASP B CA 1
ATOM 6693 C C . ASP B 1 396 ? 36.064 31.778 51.217 1.00 45.72 396 ASP B C 1
ATOM 6694 O O . ASP B 1 396 ? 35.376 32.795 51.361 1.00 41.98 396 ASP B O 1
ATOM 6699 N N . ALA B 1 397 ? 37.227 31.605 51.853 1.00 35.99 397 ALA B N 1
ATOM 6700 C CA . ALA B 1 397 ? 37.763 32.647 52.720 1.00 42.69 397 ALA B CA 1
ATOM 6701 C C . ALA B 1 397 ? 38.133 33.896 51.933 1.00 38.90 397 ALA B C 1
ATOM 6702 O O . ALA B 1 397 ? 38.031 35.010 52.456 1.00 39.12 397 ALA B O 1
ATOM 6704 N N . TYR B 1 398 ? 38.566 33.734 50.681 1.00 37.68 398 TYR B N 1
ATOM 6705 C CA . TYR B 1 398 ? 38.901 34.893 49.861 1.00 38.30 398 TYR B CA 1
ATOM 6706 C C . TYR B 1 398 ? 37.662 35.724 49.554 1.00 39.23 398 TYR B C 1
ATOM 6707 O O . TYR B 1 398 ? 37.671 36.952 49.703 1.00 42.18 398 TYR B O 1
ATOM 6716 N N . TYR B 1 399 ? 36.581 35.069 49.125 1.00 38.43 399 TYR B N 1
ATOM 6717 C CA . TYR B 1 399 ? 35.381 35.799 48.733 1.00 38.09 399 TYR B CA 1
ATOM 6718 C C . TYR B 1 399 ? 34.631 36.350 49.938 1.00 41.98 399 TYR B C 1
ATOM 6719 O O . TYR B 1 399 ? 34.037 37.431 49.853 1.00 46.03 399 TYR B O 1
ATOM 6728 N N . GLU B 1 400 ? 34.646 35.636 51.061 1.00 38.95 400 GLU B N 1
ATOM 6729 C CA . GLU B 1 400 ? 33.906 36.038 52.248 1.00 41.32 400 GLU B CA 1
ATOM 6730 C C . GLU B 1 400 ? 34.753 36.807 53.253 1.00 44.24 400 GLU B C 1
ATOM 6731 O O . GLU B 1 400 ? 34.210 37.289 54.252 1.00 41.95 400 GLU B O 1
ATOM 6737 N N . HIS B 1 401 ? 36.060 36.936 53.013 1.00 40.43 401 HIS B N 1
ATOM 6738 C CA . HIS B 1 401 ? 36.975 37.569 53.966 1.00 43.65 401 HIS B CA 1
ATOM 6739 C C . HIS B 1 401 ? 36.863 36.910 55.338 1.00 47.57 401 HIS B C 1
ATOM 6740 O O . HIS B 1 401 ? 36.873 37.574 56.377 1.00 41.79 401 HIS B O 1
ATOM 6747 N N . SER B 1 402 ? 36.759 35.583 55.338 1.00 44.33 402 SER B N 1
ATOM 6748 C CA . SER B 1 402 ? 36.415 34.816 56.530 1.00 43.09 402 SER B CA 1
ATOM 6749 C C . SER B 1 402 ? 37.663 34.143 57.088 1.00 44.87 402 SER B C 1
ATOM 6750 O O . SER B 1 402 ? 38.245 33.264 56.443 1.00 40.28 402 SER B O 1
ATOM 6753 N N . TYR B 1 403 ? 38.069 34.556 58.291 1.00 42.27 403 TYR B N 1
ATOM 6754 C CA . TYR B 1 403 ? 39.112 33.831 59.008 1.00 45.95 403 TYR B CA 1
ATOM 6755 C C . TYR B 1 403 ? 38.676 32.406 59.317 1.00 41.09 403 TYR B C 1
ATOM 6756 O O . TYR B 1 403 ? 39.505 31.488 59.319 1.00 42.21 403 TYR B O 1
ATOM 6765 N N . GLN B 1 404 ? 37.382 32.202 59.574 1.00 40.77 404 GLN B N 1
ATOM 6766 C CA . GLN B 1 404 ? 36.885 30.872 59.909 1.00 42.75 404 GLN B CA 1
ATOM 6767 C C . GLN B 1 404 ? 37.008 29.918 58.727 1.00 41.54 404 GLN B C 1
ATOM 6768 O O . GLN B 1 404 ? 37.360 28.745 58.904 1.00 38.32 404 GLN B O 1
ATOM 6774 N N . LYS B 1 405 ? 36.719 30.398 57.516 1.00 40.55 405 LYS B N 1
ATOM 6775 C CA . LYS B 1 405 ? 36.848 29.548 56.337 1.00 39.76 405 LYS B CA 1
ATOM 6776 C C . LYS B 1 405 ? 38.304 29.190 56.072 1.00 40.55 405 LYS B C 1
ATOM 6777 O O . LYS B 1 405 ? 38.605 28.078 55.622 1.00 36.64 405 LYS B O 1
ATOM 6783 N N . ALA B 1 406 ? 39.223 30.120 56.344 1.00 37.68 406 ALA B N 1
ATOM 6784 C CA . ALA B 1 406 ? 40.642 29.829 56.168 1.00 38.29 406 ALA B CA 1
ATOM 6785 C C . ALA B 1 406 ? 41.123 28.802 57.184 1.00 36.00 406 ALA B C 1
ATOM 6786 O O . ALA B 1 406 ? 41.931 27.926 56.854 1.00 39.12 406 ALA B O 1
ATOM 6788 N N . LEU B 1 407 ? 40.636 28.892 58.425 1.00 37.29 407 LEU B N 1
ATOM 6789 C CA . LEU B 1 407 ? 41.038 27.933 59.449 1.00 37.62 407 LEU B CA 1
ATOM 6790 C C . LEU B 1 407 ? 40.562 26.527 59.106 1.00 40.91 407 LEU B C 1
ATOM 6791 O O . LEU B 1 407 ? 41.297 25.550 59.296 1.00 39.08 407 LEU B O 1
ATOM 6796 N N . GLU B 1 408 ? 39.335 26.405 58.595 1.00 37.11 408 GLU B N 1
ATOM 6797 C CA . GLU B 1 408 ? 38.818 25.093 58.221 1.00 41.93 408 GLU B CA 1
ATOM 6798 C C . GLU B 1 408 ? 39.561 24.529 57.017 1.00 33.67 408 GLU B C 1
ATOM 6799 O O . GLU B 1 408 ? 39.791 23.317 56.935 1.00 36.55 408 GLU B O 1
ATOM 6805 N N . ALA B 1 409 ? 39.945 25.392 56.073 1.00 36.01 409 ALA B N 1
ATOM 6806 C CA . ALA B 1 409 ? 40.728 24.935 54.930 1.00 39.24 409 ALA B CA 1
ATOM 6807 C C . ALA B 1 409 ? 42.099 24.436 55.369 1.00 42.71 409 ALA B C 1
ATOM 6808 O O . ALA B 1 409 ? 42.607 23.441 54.838 1.00 41.62 409 ALA B O 1
ATOM 6810 N N . PHE B 1 410 ? 42.711 25.115 56.342 1.00 38.53 410 PHE B N 1
ATOM 6811 C CA . PHE B 1 410 ? 44.005 24.674 56.850 1.00 38.86 410 PHE B CA 1
ATOM 6812 C C . PHE B 1 410 ? 43.871 23.389 57.658 1.00 39.45 410 PHE B C 1
ATOM 6813 O O . PHE B 1 410 ? 44.694 22.476 57.525 1.00 37.17 410 PHE B O 1
ATOM 6821 N N . THR B 1 411 ? 42.837 23.300 58.499 1.00 36.43 411 THR B N 1
ATOM 6822 C CA . THR B 1 411 ? 42.647 22.112 59.326 1.00 35.23 411 THR B CA 1
ATOM 6823 C C . THR B 1 411 ? 42.383 20.878 58.472 1.00 41.56 411 THR B C 1
ATOM 6824 O O . THR B 1 411 ? 42.936 19.802 58.732 1.00 35.28 411 THR B O 1
ATOM 6828 N N . LEU B 1 412 ? 41.548 21.016 57.440 1.00 37.67 412 LEU B N 1
ATOM 6829 C CA . LEU B 1 412 ? 41.151 19.861 56.644 1.00 37.91 412 LEU B CA 1
ATOM 6830 C C . LEU B 1 412 ? 42.294 19.337 55.784 1.00 36.04 412 LEU B C 1
ATOM 6831 O O . LEU B 1 412 ? 42.352 18.133 55.506 1.00 37.41 412 LEU B O 1
ATOM 6836 N N . ASN B 1 413 ? 43.208 20.211 55.364 1.00 39.19 413 ASN B N 1
ATOM 6837 C CA . ASN B 1 413 ? 44.262 19.809 54.442 1.00 39.66 413 ASN B CA 1
ATOM 6838 C C . ASN B 1 413 ? 45.098 18.677 55.027 1.00 41.04 413 ASN B C 1
ATOM 6839 O O . ASN B 1 413 ? 45.441 18.679 56.213 1.00 37.83 413 ASN B O 1
ATOM 6844 N N . ARG B 1 414 ? 45.442 17.719 54.189 1.00 37.13 414 ARG B N 1
ATOM 6845 C CA . ARG B 1 414 ? 46.159 16.534 54.610 1.00 40.17 414 ARG B CA 1
ATOM 6846 C C . ARG B 1 414 ? 47.527 16.874 55.190 1.00 42.80 414 ARG B C 1
ATOM 6847 O O . ARG B 1 414 ? 48.008 16.206 56.087 1.00 37.75 414 ARG B O 1
ATOM 6855 N N . LEU B 1 415 ? 48.161 17.890 54.634 1.00 39.25 415 LEU B N 1
ATOM 6856 C CA . LEU B 1 415 ? 49.505 18.179 55.086 1.00 43.38 415 LEU B CA 1
ATOM 6857 C C . LEU B 1 415 ? 49.547 19.139 56.266 1.00 41.30 415 LEU B C 1
ATOM 6858 O O . LEU B 1 415 ? 50.609 19.445 56.776 1.00 42.25 415 LEU B O 1
ATOM 6863 N N . ILE B 1 416 ? 48.390 19.495 56.800 1.00 40.46 416 ILE B N 1
ATOM 6864 C CA . ILE B 1 416 ? 48.364 20.142 58.097 1.00 35.51 416 ILE B CA 1
ATOM 6865 C C . ILE B 1 416 ? 47.691 19.245 59.126 1.00 40.72 416 ILE B C 1
ATOM 6866 O O . ILE B 1 416 ? 48.318 18.808 60.078 1.00 40.71 416 ILE B O 1
ATOM 6871 N N . ASN B 1 417 ? 46.414 18.960 58.929 1.00 40.51 417 ASN B N 1
ATOM 6872 C CA . ASN B 1 417 ? 45.740 17.879 59.627 1.00 39.14 417 ASN B CA 1
ATOM 6873 C C . ASN B 1 417 ? 45.509 18.113 61.104 1.00 40.66 417 ASN B C 1
ATOM 6874 O O . ASN B 1 417 ? 45.148 17.196 61.810 1.00 42.14 417 ASN B O 1
ATOM 6879 N N . ASP B 1 418 ? 45.734 19.325 61.581 1.00 38.46 418 ASP B N 1
ATOM 6880 C CA . ASP B 1 418 ? 45.476 19.632 62.976 1.00 39.61 418 ASP B CA 1
ATOM 6881 C C . ASP B 1 418 ? 44.939 21.048 63.133 1.00 35.97 418 ASP B C 1
ATOM 6882 O O . ASP B 1 418 ? 45.506 21.981 62.600 1.00 37.99 418 ASP B O 1
ATOM 6887 N N . ALA B 1 419 ? 43.854 21.201 63.876 1.00 38.01 419 ALA B N 1
ATOM 6888 C CA . ALA B 1 419 ? 43.250 22.509 64.091 1.00 36.28 419 ALA B CA 1
ATOM 6889 C C . ALA B 1 419 ? 44.131 23.478 64.857 1.00 43.62 419 ALA B C 1
ATOM 6890 O O . ALA B 1 419 ? 44.216 24.638 64.500 1.00 40.36 419 ALA B O 1
ATOM 6892 N N . LYS B 1 420 ? 44.791 22.999 65.904 1.00 41.72 420 LYS B N 1
ATOM 6893 C CA . LYS B 1 420 ? 45.702 23.853 66.662 1.00 43.11 420 LYS B CA 1
ATOM 6894 C C . LYS B 1 420 ? 46.932 24.210 65.837 1.00 40.39 420 LYS B C 1
ATOM 6895 O O . LYS B 1 420 ? 47.411 25.349 65.887 1.00 40.46 420 LYS B O 1
ATOM 6901 N N . LYS B 1 421 ? 47.459 23.249 65.075 1.00 41.52 421 LYS B N 1
ATOM 6902 C CA . LYS B 1 421 ? 48.542 23.557 64.149 1.00 36.67 421 LYS B CA 1
ATOM 6903 C C . LYS B 1 421 ? 48.069 24.476 63.030 1.00 47.98 421 LYS B C 1
ATOM 6904 O O . LYS B 1 421 ? 48.836 25.325 62.560 1.00 43.20 421 LYS B O 1
ATOM 6910 N N . ALA B 1 422 ? 46.812 24.329 62.602 1.00 37.38 422 ALA B N 1
ATOM 6911 C CA . ALA B 1 422 ? 46.274 25.193 61.556 1.00 39.80 422 ALA B CA 1
ATOM 6912 C C . ALA B 1 422 ? 46.239 26.646 62.010 1.00 42.04 422 ALA B C 1
ATOM 6913 O O . ALA B 1 422 ? 46.684 27.544 61.287 1.00 40.37 422 ALA B O 1
ATOM 6915 N N . ARG B 1 423 ? 45.714 26.895 63.213 1.00 41.74 423 ARG B N 1
ATOM 6916 C CA . ARG B 1 423 ? 45.652 28.261 63.724 1.00 38.00 423 ARG B CA 1
ATOM 6917 C C . ARG B 1 423 ? 47.042 28.857 63.901 1.00 46.48 423 ARG B C 1
ATOM 6918 O O . ARG B 1 423 ? 47.236 30.058 63.678 1.00 42.51 423 ARG B O 1
ATOM 6926 N N . GLU B 1 424 ? 48.020 28.037 64.291 1.00 41.02 424 GLU B N 1
ATOM 6927 C CA . GLU B 1 424 ? 49.372 28.553 64.486 1.00 44.35 424 GLU B CA 1
ATOM 6928 C C . GLU B 1 424 ? 49.999 28.969 63.161 1.00 43.88 424 GLU B C 1
ATOM 6929 O O . GLU B 1 424 ? 50.563 30.063 63.046 1.00 45.42 424 GLU B O 1
ATOM 6935 N N . ILE B 1 425 ? 49.895 28.123 62.134 1.00 38.80 425 ILE B N 1
ATOM 6936 C CA . ILE B 1 425 ? 50.465 28.464 60.835 1.00 37.46 425 ILE B CA 1
ATOM 6937 C C . ILE B 1 425 ? 49.673 29.589 60.181 1.00 43.66 425 ILE B C 1
ATOM 6938 O O . ILE B 1 425 ? 50.251 30.514 59.598 1.00 39.51 425 ILE B O 1
ATOM 6943 N N . LEU B 1 426 ? 48.341 29.532 60.268 1.00 45.10 426 LEU B N 1
ATOM 6944 C CA . LEU B 1 426 ? 47.512 30.560 59.645 1.00 42.13 426 LEU B CA 1
ATOM 6945 C C . LEU B 1 426 ? 47.803 31.937 60.229 1.00 45.59 426 LEU B C 1
ATOM 6946 O O . LEU B 1 426 ? 47.898 32.924 59.490 1.00 44.64 426 LEU B O 1
ATOM 6951 N N . ASP B 1 427 ? 47.951 32.024 61.553 1.00 45.97 427 ASP B N 1
ATOM 6952 C CA . ASP B 1 427 ? 48.267 33.306 62.174 1.00 44.41 427 ASP B CA 1
ATOM 6953 C C . ASP B 1 427 ? 49.642 33.807 61.755 1.00 43.76 427 ASP B C 1
ATOM 6954 O O . ASP B 1 427 ? 49.846 35.019 61.619 1.00 47.74 427 ASP B O 1
ATOM 6959 N N . ALA B 1 428 ? 50.593 32.896 61.540 1.00 41.93 428 ALA B N 1
ATOM 6960 C CA . ALA B 1 428 ? 51.924 33.308 61.110 1.00 47.81 428 ALA B CA 1
ATOM 6961 C C . ALA B 1 428 ? 51.915 33.787 59.664 1.00 49.12 428 ALA B C 1
ATOM 6962 O O . ALA B 1 428 ? 52.649 34.715 59.306 1.00 49.59 428 ALA B O 1
ATOM 6972 N N . ILE B 1 430 ? 49.364 35.187 58.086 1.00 47.26 430 ILE B N 1
ATOM 6973 C CA . ILE B 1 430 ? 48.627 36.444 57.975 1.00 45.25 430 ILE B CA 1
ATOM 6974 C C . ILE B 1 430 ? 49.555 37.630 58.203 1.00 49.53 430 ILE B C 1
ATOM 6975 O O . ILE B 1 430 ? 49.500 38.631 57.476 1.00 46.96 430 ILE B O 1
ATOM 6980 N N . GLU B 1 431 ? 50.423 37.539 59.214 1.00 50.29 431 GLU B N 1
ATOM 6981 C CA . GLU B 1 431 ? 51.389 38.604 59.464 1.00 54.32 431 GLU B CA 1
ATOM 6982 C C . GLU B 1 431 ? 52.324 38.785 58.278 1.00 52.05 431 GLU B C 1
ATOM 6983 O O . GLU B 1 431 ? 52.642 39.915 57.888 1.00 51.25 431 GLU B O 1
ATOM 6989 N N . VAL B 1 432 ? 52.843 37.706 57.730 1.00 45.81 432 VAL B N 1
ATOM 6990 C CA . VAL B 1 432 ? 53.812 37.846 56.666 1.00 46.17 432 VAL B CA 1
ATOM 6991 C C . VAL B 1 432 ? 53.217 38.336 55.343 1.00 52.07 432 VAL B C 1
ATOM 6992 O O . VAL B 1 432 ? 53.900 38.946 54.556 1.00 46.45 432 VAL B O 1
ATOM 6996 N N . ASN B 1 433 ? 51.939 38.078 55.116 1.00 47.31 433 ASN B N 1
ATOM 6997 C CA . ASN B 1 433 ? 51.293 38.447 53.879 1.00 45.95 433 ASN B CA 1
ATOM 6998 C C . ASN B 1 433 ? 50.487 39.729 53.997 1.00 49.78 433 ASN B C 1
ATOM 6999 O O . ASN B 1 433 ? 49.582 39.970 53.236 1.00 44.54 433 ASN B O 1
ATOM 7004 N N . LYS B 1 434 ? 50.821 40.552 54.971 1.00 52.65 434 LYS B N 1
ATOM 7005 C CA . LYS B 1 434 ? 50.023 41.745 55.094 1.00 52.59 434 LYS B CA 1
ATOM 7006 C C . LYS B 1 434 ? 50.190 42.565 53.841 1.00 53.76 434 LYS B C 1
ATOM 7007 O O . LYS B 1 434 ? 51.287 42.878 53.444 1.00 63.25 434 LYS B O 1
ATOM 7013 N N . GLY B 1 435 ? 49.039 42.947 53.332 1.00 53.96 435 GLY B N 1
ATOM 7014 C CA . GLY B 1 435 ? 48.988 43.667 52.085 1.00 49.84 435 GLY B CA 1
ATOM 7015 C C . GLY B 1 435 ? 48.853 42.833 50.838 1.00 50.63 435 GLY B C 1
ATOM 7016 O O . GLY B 1 435 ? 48.604 43.375 49.794 1.00 47.09 435 GLY B O 1
ATOM 7025 N N . TRP B 1 437 ? 47.274 39.488 51.002 1.00 45.05 437 TRP B N 1
ATOM 7026 C CA . TRP B 1 437 ? 46.111 38.650 51.225 1.00 45.67 437 TRP B CA 1
ATOM 7027 C C . TRP B 1 437 ? 44.853 39.498 51.292 1.00 49.87 437 TRP B C 1
ATOM 7028 O O . TRP B 1 437 ? 44.913 40.703 51.558 1.00 49.77 437 TRP B O 1
ATOM 7039 N N . PRO B 1 438 ? 43.691 38.902 51.049 1.00 49.83 438 PRO B N 1
ATOM 7040 C CA . PRO B 1 438 ? 42.448 39.546 51.471 1.00 47.76 438 PRO B CA 1
ATOM 7041 C C . PRO B 1 438 ? 42.363 39.534 52.987 1.00 50.92 438 PRO B C 1
ATOM 7042 O O . PRO B 1 438 ? 42.918 38.656 53.652 1.00 53.64 438 PRO B O 1
ATOM 7046 N N . GLU B 1 439 ? 41.682 40.533 53.538 1.00 49.00 439 GLU B N 1
ATOM 7047 C CA . GLU B 1 439 ? 41.536 40.586 54.984 1.00 54.46 439 GLU B CA 1
ATOM 7048 C C . GLU B 1 439 ? 40.700 39.406 55.469 1.00 51.19 439 GLU B C 1
ATOM 7049 O O . GLU B 1 439 ? 39.782 38.943 54.789 1.00 48.81 439 GLU B O 1
ATOM 7055 N N . LEU B 1 440 ? 41.049 38.901 56.650 1.00 44.06 440 LEU B N 1
ATOM 7056 C CA . LEU B 1 440 ? 40.421 37.709 57.212 1.00 45.90 440 LEU B CA 1
ATOM 7057 C C . LEU B 1 440 ? 39.917 38.040 58.609 1.00 50.58 440 LEU B C 1
ATOM 7058 O O . LEU B 1 440 ? 40.713 38.175 59.544 1.00 50.98 440 LEU B O 1
ATOM 7063 N N . LYS B 1 441 ? 38.601 38.167 58.751 1.00 45.87 441 LYS B N 1
ATOM 7064 C CA . LYS B 1 441 ? 37.994 38.454 60.045 1.00 54.72 441 LYS B CA 1
ATOM 7065 C C . LYS B 1 441 ? 37.014 37.354 60.440 1.00 53.80 441 LYS B C 1
ATOM 7066 O O . LYS B 1 441 ? 36.362 36.754 59.585 1.00 56.70 441 LYS B O 1
ATOM 7072 N N . LYS C 1 2 ? -1.760 32.087 75.164 1.00 65.70 2 LYS C N 1
ATOM 7073 C CA . LYS C 1 2 ? -1.427 32.638 73.856 1.00 71.34 2 LYS C CA 1
ATOM 7074 C C . LYS C 1 2 ? -2.576 32.452 72.873 1.00 72.08 2 LYS C C 1
ATOM 7075 O O . LYS C 1 2 ? -3.201 31.393 72.817 1.00 71.14 2 LYS C O 1
ATOM 7081 N N . LYS C 1 3 ? -2.858 33.507 72.113 1.00 61.38 3 LYS C N 1
ATOM 7082 C CA . LYS C 1 3 ? -3.924 33.519 71.126 1.00 65.39 3 LYS C CA 1
ATOM 7083 C C . LYS C 1 3 ? -3.369 34.061 69.815 1.00 64.59 3 LYS C C 1
ATOM 7084 O O . LYS C 1 3 ? -2.437 34.870 69.811 1.00 67.86 3 LYS C O 1
ATOM 7090 N N . TYR C 1 4 ? -3.948 33.621 68.701 1.00 62.31 4 TYR C N 1
ATOM 7091 C CA . TYR C 1 4 ? -3.358 33.853 67.391 1.00 57.05 4 TYR C CA 1
ATOM 7092 C C . TYR C 1 4 ? -4.245 34.737 66.522 1.00 59.39 4 TYR C C 1
ATOM 7093 O O . TYR C 1 4 ? -5.460 34.828 66.716 1.00 60.49 4 TYR C O 1
ATOM 7102 N N . ASN C 1 5 ? -3.605 35.389 65.552 1.00 54.53 5 ASN C N 1
ATOM 7103 C CA . ASN C 1 5 ? -4.263 36.271 64.596 1.00 58.88 5 ASN C CA 1
ATOM 7104 C C . ASN C 1 5 ? -4.094 35.683 63.203 1.00 57.45 5 ASN C C 1
ATOM 7105 O O . ASN C 1 5 ? -2.964 35.460 62.754 1.00 54.47 5 ASN C O 1
ATOM 7110 N N . VAL C 1 6 ? -5.211 35.440 62.519 1.00 48.45 6 VAL C N 1
ATOM 7111 C CA . VAL C 1 6 ? -5.221 34.713 61.255 1.00 55.11 6 VAL C CA 1
ATOM 7112 C C . VAL C 1 6 ? -5.956 35.535 60.205 1.00 53.82 6 VAL C C 1
ATOM 7113 O O . VAL C 1 6 ? -6.935 36.225 60.514 1.00 57.52 6 VAL C O 1
ATOM 7117 N N . CYS C 1 7 ? -5.478 35.467 58.964 1.00 51.68 7 CYS C N 1
ATOM 7118 C CA . CYS C 1 7 ? -6.148 36.067 57.820 1.00 52.18 7 CYS C CA 1
ATOM 7119 C C . CYS C 1 7 ? -6.348 35.011 56.743 1.00 52.05 7 CYS C C 1
ATOM 7120 O O . CYS C 1 7 ? -5.439 34.227 56.456 1.00 48.67 7 CYS C O 1
ATOM 7123 N N . ILE C 1 8 ? -7.538 34.993 56.153 1.00 46.79 8 ILE C N 1
ATOM 7124 C CA . ILE C 1 8 ? -7.869 34.068 55.076 1.00 43.87 8 ILE C CA 1
ATOM 7125 C C . ILE C 1 8 ? -7.865 34.855 53.773 1.00 48.87 8 ILE C C 1
ATOM 7126 O O . ILE C 1 8 ? -8.708 35.734 53.562 1.00 51.04 8 ILE C O 1
ATOM 7131 N N . VAL C 1 9 ? -6.911 34.550 52.898 1.00 45.37 9 VAL C N 1
ATOM 7132 C CA . VAL C 1 9 ? -6.867 35.157 51.573 1.00 43.73 9 VAL C CA 1
ATOM 7133 C C . VAL C 1 9 ? -7.846 34.412 50.675 1.00 50.80 9 VAL C C 1
ATOM 7134 O O . VAL C 1 9 ? -7.758 33.189 50.524 1.00 47.01 9 VAL C O 1
ATOM 7138 N N . GLY C 1 10 ? -8.782 35.146 50.083 1.00 46.77 10 GLY C N 1
ATOM 7139 C CA . GLY C 1 10 ? -9.836 34.531 49.303 1.00 47.14 10 GLY C CA 1
ATOM 7140 C C . GLY C 1 10 ? -11.057 34.232 50.146 1.00 52.27 10 GLY C C 1
ATOM 7141 O O . GLY C 1 10 ? -11.572 33.110 50.134 1.00 49.87 10 GLY C O 1
ATOM 7142 N N . GLY C 1 11 ? -11.525 35.236 50.892 1.00 53.69 11 GLY C N 1
ATOM 7143 C CA . GLY C 1 11 ? -12.682 35.056 51.752 1.00 52.40 11 GLY C CA 1
ATOM 7144 C C . GLY C 1 11 ? -13.970 34.776 51.009 1.00 52.36 11 GLY C C 1
ATOM 7145 O O . GLY C 1 11 ? -14.920 34.263 51.610 1.00 63.50 11 GLY C O 1
ATOM 7146 N N . GLY C 1 12 ? -14.028 35.104 49.721 1.00 49.10 12 GLY C N 1
ATOM 7147 C CA . GLY C 1 12 ? -15.186 34.806 48.907 1.00 53.99 12 GLY C CA 1
ATOM 7148 C C . GLY C 1 12 ? -15.230 33.407 48.343 1.00 53.37 12 GLY C C 1
ATOM 7149 O O . GLY C 1 12 ? -16.084 33.111 47.504 1.00 53.25 12 GLY C O 1
ATOM 7150 N N . SER C 1 13 ? -14.329 32.530 48.780 1.00 52.86 13 SER C N 1
ATOM 7151 C CA . SER C 1 13 ? -14.293 31.169 48.270 1.00 54.75 13 SER C CA 1
ATOM 7152 C C . SER C 1 13 ? -15.468 30.358 48.801 1.00 54.08 13 SER C C 1
ATOM 7153 O O . SER C 1 13 ? -15.992 30.616 49.889 1.00 52.24 13 SER C O 1
ATOM 7156 N N . THR C 1 14 ? -15.881 29.360 48.016 1.00 49.39 14 THR C N 1
ATOM 7157 C CA . THR C 1 14 ? -16.963 28.478 48.436 1.00 47.53 14 THR C CA 1
ATOM 7158 C C . THR C 1 14 ? -16.580 27.629 49.642 1.00 52.08 14 THR C C 1
ATOM 7159 O O . THR C 1 14 ? -17.465 27.057 50.286 1.00 50.92 14 THR C O 1
ATOM 7163 N N . TYR C 1 15 ? -15.289 27.534 49.957 1.00 53.18 15 TYR C N 1
ATOM 7164 C CA . TYR C 1 15 ? -14.822 26.803 51.127 1.00 53.19 15 TYR C CA 1
ATOM 7165 C C . TYR C 1 15 ? -14.773 27.658 52.386 1.00 47.34 15 TYR C C 1
ATOM 7166 O O . TYR C 1 15 ? -14.602 27.109 53.480 1.00 46.09 15 TYR C O 1
ATOM 7175 N N . THR C 1 16 ? -14.914 28.978 52.260 1.00 52.78 16 THR C N 1
ATOM 7176 C CA . THR C 1 16 ? -14.748 29.851 53.420 1.00 51.40 16 THR C CA 1
ATOM 7177 C C . THR C 1 16 ? -15.789 29.622 54.513 1.00 52.54 16 THR C C 1
ATOM 7178 O O . THR C 1 16 ? -15.396 29.586 55.692 1.00 52.58 16 THR C O 1
ATOM 7182 N N . PRO C 1 17 ? -17.091 29.474 54.224 1.00 47.01 17 PRO C N 1
ATOM 7183 C CA . PRO C 1 17 ? -18.028 29.164 55.320 1.00 54.75 17 PRO C CA 1
ATOM 7184 C C . PRO C 1 17 ? -17.668 27.898 56.077 1.00 49.99 17 PRO C C 1
ATOM 7185 O O . PRO C 1 17 ? -17.837 27.847 57.301 1.00 51.84 17 PRO C O 1
ATOM 7189 N N . GLY C 1 18 ? -17.168 26.873 55.383 1.00 53.58 18 GLY C N 1
ATOM 7190 C CA . GLY C 1 18 ? -16.691 25.688 56.075 1.00 44.69 18 GLY C CA 1
ATOM 7191 C C . GLY C 1 18 ? -15.535 25.980 57.010 1.00 52.23 18 GLY C C 1
ATOM 7192 O O . GLY C 1 18 ? -15.414 25.357 58.069 1.00 52.53 18 GLY C O 1
ATOM 7193 N N . PHE C 1 19 ? -14.672 26.929 56.637 1.00 51.01 19 PHE C N 1
ATOM 7194 C CA . PHE C 1 19 ? -13.596 27.349 57.530 1.00 54.60 19 PHE C CA 1
ATOM 7195 C C . PHE C 1 19 ? -14.148 28.040 58.770 1.00 54.34 19 PHE C C 1
ATOM 7196 O O . PHE C 1 19 ? -13.654 27.821 59.882 1.00 53.20 19 PHE C O 1
ATOM 7204 N N . LEU C 1 20 ? -15.173 28.879 58.596 1.00 53.87 20 LEU C N 1
ATOM 7205 C CA . LEU C 1 20 ? -15.730 29.619 59.723 1.00 55.94 20 LEU C CA 1
ATOM 7206 C C . LEU C 1 20 ? -16.398 28.685 60.724 1.00 55.95 20 LEU C C 1
ATOM 7207 O O . LEU C 1 20 ? -16.266 28.873 61.939 1.00 57.32 20 LEU C O 1
ATOM 7212 N N . LYS C 1 21 ? -17.123 27.677 60.235 1.00 55.94 21 LYS C N 1
ATOM 7213 C CA . LYS C 1 21 ? -17.746 26.718 61.140 1.00 57.25 21 LYS C CA 1
ATOM 7214 C C . LYS C 1 21 ? -16.696 25.891 61.871 1.00 62.74 21 LYS C C 1
ATOM 7215 O O . LYS C 1 21 ? -16.808 25.672 63.081 1.00 64.63 21 LYS C O 1
ATOM 7221 N N . SER C 1 22 ? -15.662 25.437 61.158 1.00 62.38 22 SER C N 1
ATOM 7222 C CA . SER C 1 22 ? -14.628 24.623 61.791 1.00 63.94 22 SER C CA 1
ATOM 7223 C C . SER C 1 22 ? -13.811 25.427 62.795 1.00 54.55 22 SER C C 1
ATOM 7224 O O . SER C 1 22 ? -13.359 24.874 63.804 1.00 57.64 22 SER C O 1
ATOM 7227 N N . PHE C 1 23 ? -13.605 26.722 62.537 1.00 60.39 23 PHE C N 1
ATOM 7228 C CA . PHE C 1 23 ? -13.031 27.590 63.560 1.00 58.58 23 PHE C CA 1
ATOM 7229 C C . PHE C 1 23 ? -13.873 27.571 64.828 1.00 57.87 23 PHE C C 1
ATOM 7230 O O . PHE C 1 23 ? -13.335 27.670 65.936 1.00 57.86 23 PHE C O 1
ATOM 7238 N N . VAL C 1 24 ? -15.193 27.435 64.682 1.00 60.75 24 VAL C N 1
ATOM 7239 C CA . VAL C 1 24 ? -16.077 27.384 65.841 1.00 59.02 24 VAL C CA 1
ATOM 7240 C C . VAL C 1 24 ? -15.949 26.044 66.557 1.00 58.86 24 VAL C C 1
ATOM 7241 O O . VAL C 1 24 ? -15.863 25.991 67.790 1.00 59.65 24 VAL C O 1
ATOM 7245 N N . ARG C 1 25 ? -15.925 24.939 65.802 1.00 63.67 25 ARG C N 1
ATOM 7246 C CA . ARG C 1 25 ? -15.807 23.608 66.391 1.00 60.58 25 ARG C CA 1
ATOM 7247 C C . ARG C 1 25 ? -14.484 23.424 67.125 1.00 59.54 25 ARG C C 1
ATOM 7248 O O . ARG C 1 25 ? -14.412 22.645 68.081 1.00 62.93 25 ARG C O 1
ATOM 7256 N N . LEU C 1 26 ? -13.432 24.088 66.647 1.00 63.91 26 LEU C N 1
ATOM 7257 C CA . LEU C 1 26 ? -12.071 23.863 67.119 1.00 63.98 26 LEU C CA 1
ATOM 7258 C C . LEU C 1 26 ? -11.509 25.071 67.860 1.00 67.22 26 LEU C C 1
ATOM 7259 O O . LEU C 1 26 ? -10.287 25.213 67.969 1.00 64.32 26 LEU C O 1
ATOM 7264 N N . GLN C 1 27 ? -12.379 25.946 68.372 1.00 64.50 27 GLN C N 1
ATOM 7265 C CA . GLN C 1 27 ? -11.923 27.201 68.958 1.00 67.65 27 GLN C CA 1
ATOM 7266 C C . GLN C 1 27 ? -11.093 26.999 70.220 1.00 66.54 27 GLN C C 1
ATOM 7267 O O . GLN C 1 27 ? -10.341 27.903 70.596 1.00 70.36 27 GLN C O 1
ATOM 7273 N N . ASN C 1 28 ? -11.205 25.849 70.882 1.00 61.98 28 ASN C N 1
ATOM 7274 C CA . ASN C 1 28 ? -10.401 25.599 72.072 1.00 70.07 28 ASN C CA 1
ATOM 7275 C C . ASN C 1 28 ? -9.040 24.994 71.757 1.00 73.30 28 ASN C C 1
ATOM 7276 O O . ASN C 1 28 ? -8.109 25.149 72.557 1.00 74.51 28 ASN C O 1
ATOM 7281 N N . GLU C 1 29 ? -8.900 24.311 70.617 1.00 68.83 29 GLU C N 1
ATOM 7282 C CA . GLU C 1 29 ? -7.612 23.727 70.259 1.00 68.36 29 GLU C CA 1
ATOM 7283 C C . GLU C 1 29 ? -6.803 24.658 69.353 1.00 64.68 29 GLU C C 1
ATOM 7284 O O . GLU C 1 29 ? -5.566 24.576 69.324 1.00 64.26 29 GLU C O 1
ATOM 7290 N N . PHE C 1 30 ? -7.475 25.577 68.647 1.00 64.10 30 PHE C N 1
ATOM 7291 C CA . PHE C 1 30 ? -6.821 26.648 67.893 1.00 63.12 30 PHE C CA 1
ATOM 7292 C C . PHE C 1 30 ? -7.378 27.980 68.374 1.00 64.44 30 PHE C C 1
ATOM 7293 O O . PHE C 1 30 ? -8.286 28.546 67.754 1.00 67.47 30 PHE C O 1
ATOM 7301 N N . PRO C 1 31 ? -6.838 28.521 69.466 1.00 69.95 31 PRO C N 1
ATOM 7302 C CA . PRO C 1 31 ? -7.384 29.757 70.049 1.00 64.10 31 PRO C CA 1
ATOM 7303 C C . PRO C 1 31 ? -6.993 30.978 69.228 1.00 63.63 31 PRO C C 1
ATOM 7304 O O . PRO C 1 31 ? -5.809 31.265 69.039 1.00 63.95 31 PRO C O 1
ATOM 7316 N N . GLU C 1 33 ? -7.512 35.290 68.350 1.00 70.80 33 GLU C N 1
ATOM 7317 C CA . GLU C 1 33 ? -7.930 36.617 68.782 1.00 67.51 33 GLU C CA 1
ATOM 7318 C C . GLU C 1 33 ? -8.602 37.419 67.683 1.00 67.32 33 GLU C C 1
ATOM 7319 O O . GLU C 1 33 ? -9.472 38.240 67.978 1.00 70.94 33 GLU C O 1
ATOM 7325 N N . LYS C 1 34 ? -8.222 37.195 66.428 1.00 59.46 34 LYS C N 1
ATOM 7326 C CA . LYS C 1 34 ? -8.684 38.021 65.325 1.00 62.28 34 LYS C CA 1
ATOM 7327 C C . LYS C 1 34 ? -8.651 37.210 64.038 1.00 58.36 34 LYS C C 1
ATOM 7328 O O . LYS C 1 34 ? -7.696 36.470 63.786 1.00 57.34 34 LYS C O 1
ATOM 7334 N N . LEU C 1 35 ? -9.702 37.352 63.234 1.00 54.33 35 LEU C N 1
ATOM 7335 C CA . LEU C 1 35 ? -9.789 36.724 61.923 1.00 50.35 35 LEU C CA 1
ATOM 7336 C C . LEU C 1 35 ? -10.218 37.774 60.912 1.00 55.51 35 LEU C C 1
ATOM 7337 O O . LEU C 1 35 ? -11.177 38.515 61.152 1.00 60.45 35 LEU C O 1
ATOM 7342 N N . VAL C 1 36 ? -9.508 37.841 59.788 1.00 51.97 36 VAL C N 1
ATOM 7343 C CA . VAL C 1 36 ? -9.792 38.809 58.736 1.00 54.22 36 VAL C CA 1
ATOM 7344 C C . VAL C 1 36 ? -9.907 38.064 57.415 1.00 52.96 36 VAL C C 1
ATOM 7345 O O . VAL C 1 36 ? -8.954 37.403 56.986 1.00 54.07 36 VAL C O 1
ATOM 7349 N N . LEU C 1 37 ? -11.066 38.169 56.773 1.00 48.38 37 LEU C N 1
ATOM 7350 C CA . LEU C 1 37 ? -11.249 37.658 55.423 1.00 48.57 37 LEU C CA 1
ATOM 7351 C C . LEU C 1 37 ? -10.813 38.723 54.425 1.00 56.83 37 LEU C C 1
ATOM 7352 O O . LEU C 1 37 ? -11.269 39.868 54.494 1.00 59.60 37 LEU C O 1
ATOM 7357 N N . PHE C 1 38 ? -9.927 38.349 53.508 1.00 50.57 38 PHE C N 1
ATOM 7358 C CA . PHE C 1 38 ? -9.469 39.251 52.462 1.00 52.46 38 PHE C CA 1
ATOM 7359 C C . PHE C 1 38 ? -9.842 38.694 51.097 1.00 53.14 38 PHE C C 1
ATOM 7360 O O . PHE C 1 38 ? -9.803 37.480 50.878 1.00 50.28 38 PHE C O 1
ATOM 7368 N N . ASP C 1 39 ? -10.196 39.594 50.184 1.00 52.38 39 ASP C N 1
ATOM 7369 C CA . ASP C 1 39 ? -10.524 39.221 48.817 1.00 53.03 39 ASP C CA 1
ATOM 7370 C C . ASP C 1 39 ? -10.421 40.460 47.942 1.00 54.67 39 ASP C C 1
ATOM 7371 O O . ASP C 1 39 ? -10.485 41.592 48.428 1.00 57.04 39 ASP C O 1
ATOM 7376 N N . ILE C 1 40 ? -10.248 40.228 46.638 1.00 50.20 40 ILE C N 1
ATOM 7377 C CA . ILE C 1 40 ? -10.267 41.321 45.670 1.00 54.10 40 ILE C CA 1
ATOM 7378 C C . ILE C 1 40 ? -11.646 41.528 45.064 1.00 57.09 40 ILE C C 1
ATOM 7379 O O . ILE C 1 40 ? -11.856 42.520 44.349 1.00 53.47 40 ILE C O 1
ATOM 7384 N N . ASP C 1 41 ? -12.591 40.629 45.326 1.00 59.93 41 ASP C N 1
ATOM 7385 C CA . ASP C 1 41 ? -13.973 40.750 44.868 1.00 58.39 41 ASP C CA 1
ATOM 7386 C C . ASP C 1 41 ? -14.830 41.036 46.097 1.00 65.00 41 ASP C C 1
ATOM 7387 O O . ASP C 1 41 ? -15.187 40.121 46.844 1.00 62.95 41 ASP C O 1
ATOM 7392 N N . ALA C 1 42 ? -15.160 42.314 46.301 1.00 65.63 42 ALA C N 1
ATOM 7393 C CA . ALA C 1 42 ? -15.918 42.706 47.486 1.00 69.04 42 ALA C CA 1
ATOM 7394 C C . ALA C 1 42 ? -17.339 42.159 47.447 1.00 62.82 42 ALA C C 1
ATOM 7395 O O . ALA C 1 42 ? -17.862 41.705 48.472 1.00 61.61 42 ALA C O 1
ATOM 7397 N N . GLU C 1 43 ? -17.980 42.198 46.277 1.00 62.64 43 GLU C N 1
ATOM 7398 C CA . GLU C 1 43 ? -19.377 41.789 46.183 1.00 67.87 43 GLU C CA 1
ATOM 7399 C C . GLU C 1 43 ? -19.550 40.295 46.427 1.00 67.61 43 GLU C C 1
ATOM 7400 O O . GLU C 1 43 ? -20.609 39.865 46.898 1.00 68.02 43 GLU C O 1
ATOM 7406 N N . ARG C 1 44 ? -18.530 39.492 46.119 1.00 67.17 44 ARG C N 1
ATOM 7407 C CA . ARG C 1 44 ? -18.618 38.054 46.346 1.00 59.96 44 ARG C CA 1
ATOM 7408 C C . ARG C 1 44 ? -18.317 37.684 47.793 1.00 56.01 44 ARG C C 1
ATOM 7409 O O . ARG C 1 44 ? -18.917 36.743 48.326 1.00 57.35 44 ARG C O 1
ATOM 7417 N N . GLN C 1 45 ? -17.403 38.408 48.440 1.00 54.11 45 GLN C N 1
ATOM 7418 C CA . GLN C 1 45 ? -17.047 38.132 49.826 1.00 57.71 45 GLN C CA 1
ATOM 7419 C C . GLN C 1 45 ? -18.100 38.619 50.815 1.00 58.27 45 GLN C C 1
ATOM 7420 O O . GLN C 1 45 ? -18.189 38.076 51.922 1.00 51.81 45 GLN C O 1
ATOM 7426 N N . GLN C 1 46 ? -18.902 39.615 50.433 1.00 61.42 46 GLN C N 1
ATOM 7427 C CA . GLN C 1 46 ? -19.840 40.230 51.372 1.00 65.54 46 GLN C CA 1
ATOM 7428 C C . GLN C 1 46 ? -20.830 39.243 51.982 1.00 59.96 46 GLN C C 1
ATOM 7429 O O . GLN C 1 46 ? -20.971 39.237 53.218 1.00 63.79 46 GLN C O 1
ATOM 7435 N N . PRO C 1 47 ? -21.540 38.402 51.218 1.00 59.79 47 PRO C N 1
ATOM 7436 C CA . PRO C 1 47 ? -22.499 37.490 51.866 1.00 65.35 47 PRO C CA 1
ATOM 7437 C C . PRO C 1 47 ? -21.843 36.477 52.787 1.00 61.04 47 PRO C C 1
ATOM 7438 O O . PRO C 1 47 ? -22.449 36.084 53.792 1.00 60.28 47 PRO C O 1
ATOM 7442 N N . ILE C 1 48 ? -20.621 36.042 52.477 1.00 61.16 48 ILE C N 1
ATOM 7443 C CA . ILE C 1 48 ? -19.920 35.115 53.358 1.00 59.52 48 ILE C CA 1
ATOM 7444 C C . ILE C 1 48 ? -19.508 35.813 54.648 1.00 57.29 48 ILE C C 1
ATOM 7445 O O . ILE C 1 48 ? -19.652 35.258 55.744 1.00 56.15 48 ILE C O 1
ATOM 7450 N N . GLY C 1 49 ? -18.997 37.041 54.540 1.00 57.27 49 GLY C N 1
ATOM 7451 C CA . GLY C 1 49 ? -18.556 37.756 55.726 1.00 62.22 49 GLY C CA 1
ATOM 7452 C C . GLY C 1 49 ? -19.694 38.101 56.667 1.00 64.29 49 GLY C C 1
ATOM 7453 O O . GLY C 1 49 ? -19.536 38.051 57.890 1.00 65.09 49 GLY C O 1
ATOM 7454 N N . GLU C 1 50 ? -20.855 38.460 56.113 1.00 66.36 50 GLU C N 1
ATOM 7455 C CA . GLU C 1 50 ? -22.005 38.764 56.959 1.00 69.68 50 GLU C CA 1
ATOM 7456 C C . GLU C 1 50 ? -22.531 37.509 57.644 1.00 65.28 50 GLU C C 1
ATOM 7457 O O . GLU C 1 50 ? -22.994 37.568 58.789 1.00 57.22 50 GLU C O 1
ATOM 7463 N N . PHE C 1 51 ? -22.471 36.365 56.958 1.00 64.76 51 PHE C N 1
ATOM 7464 C CA . PHE C 1 51 ? -22.806 35.102 57.606 1.00 60.19 51 PHE C CA 1
ATOM 7465 C C . PHE C 1 51 ? -21.852 34.813 58.756 1.00 60.96 51 PHE C C 1
ATOM 7466 O O . PHE C 1 51 ? -22.266 34.304 59.805 1.00 61.50 51 PHE C O 1
ATOM 7474 N N . GLY C 1 52 ? -20.569 35.134 58.578 1.00 60.88 52 GLY C N 1
ATOM 7475 C CA . GLY C 1 52 ? -19.606 34.907 59.642 1.00 63.18 52 GLY C CA 1
ATOM 7476 C C . GLY C 1 52 ? -19.867 35.771 60.860 1.00 64.78 52 GLY C C 1
ATOM 7477 O O . GLY C 1 52 ? -19.689 35.324 61.997 1.00 63.94 52 GLY C O 1
ATOM 7478 N N . LYS C 1 53 ? -20.293 37.017 60.644 1.00 62.13 53 LYS C N 1
ATOM 7479 C CA . LYS C 1 53 ? -20.596 37.893 61.771 1.00 67.91 53 LYS C CA 1
ATOM 7480 C C . LYS C 1 53 ? -21.804 37.390 62.549 1.00 64.24 53 LYS C C 1
ATOM 7481 O O . LYS C 1 53 ? -21.855 37.519 63.777 1.00 67.18 53 LYS C O 1
ATOM 7487 N N . ILE C 1 54 ? -22.785 36.811 61.855 1.00 61.88 54 ILE C N 1
ATOM 7488 C CA . ILE C 1 54 ? -23.898 36.164 62.543 1.00 66.09 54 ILE C CA 1
ATOM 7489 C C . ILE C 1 54 ? -23.430 34.874 63.203 1.00 69.75 54 ILE C C 1
ATOM 7490 O O . ILE C 1 54 ? -23.752 34.597 64.364 1.00 65.13 54 ILE C O 1
ATOM 7495 N N . LEU C 1 55 ? -22.660 34.068 62.468 1.00 69.33 55 LEU C N 1
ATOM 7496 C CA . LEU C 1 55 ? -22.161 32.795 62.976 1.00 67.29 55 LEU C CA 1
ATOM 7497 C C . LEU C 1 55 ? -21.366 32.984 64.261 1.00 67.19 55 LEU C C 1
ATOM 7498 O O . LEU C 1 55 ? -21.628 32.321 65.271 1.00 65.00 55 LEU C O 1
ATOM 7503 N N . PHE C 1 56 ? -20.367 33.866 64.210 1.00 66.18 56 PHE C N 1
ATOM 7504 C CA . PHE C 1 56 ? -19.480 34.029 65.356 1.00 69.26 56 PHE C CA 1
ATOM 7505 C C . PHE C 1 56 ? -20.195 34.698 66.524 1.00 72.30 56 PHE C C 1
ATOM 7506 O O . PHE C 1 56 ? -19.964 34.337 67.682 1.00 73.71 56 PHE C O 1
ATOM 7514 N N . SER C 1 57 ? -21.086 35.654 66.247 1.00 72.01 57 SER C N 1
ATOM 7515 C CA . SER C 1 57 ? -21.799 36.330 67.330 1.00 74.05 57 SER C CA 1
ATOM 7516 C C . SER C 1 57 ? -22.538 35.337 68.219 1.00 76.71 57 SER C C 1
ATOM 7517 O O . SER C 1 57 ? -22.597 35.510 69.442 1.00 79.36 57 SER C O 1
ATOM 7520 N N . GLU C 1 58 ? -23.092 34.278 67.626 1.00 75.89 58 GLU C N 1
ATOM 7521 C CA . GLU C 1 58 ? -23.875 33.322 68.400 1.00 80.29 58 GLU C CA 1
ATOM 7522 C C . GLU C 1 58 ? -22.998 32.253 69.044 1.00 77.24 58 GLU C C 1
ATOM 7523 O O . GLU C 1 58 ? -23.284 31.809 70.162 1.00 77.00 58 GLU C O 1
ATOM 7529 N N . ARG C 1 59 ? -21.930 31.830 68.368 1.00 79.32 59 ARG C N 1
ATOM 7530 C CA . ARG C 1 59 ? -21.121 30.712 68.840 1.00 79.23 59 ARG C CA 1
ATOM 7531 C C . ARG C 1 59 ? -19.715 31.093 69.286 1.00 80.73 59 ARG C C 1
ATOM 7532 O O . ARG C 1 59 ? -19.169 30.434 70.172 1.00 80.88 59 ARG C O 1
ATOM 7540 N N . PHE C 1 60 ? -19.113 32.131 68.704 1.00 80.34 60 PHE C N 1
ATOM 7541 C CA . PHE C 1 60 ? -17.738 32.534 69.011 1.00 78.06 60 PHE C CA 1
ATOM 7542 C C . PHE C 1 60 ? -17.709 34.036 69.277 1.00 80.77 60 PHE C C 1
ATOM 7543 O O . PHE C 1 60 ? -17.168 34.812 68.480 1.00 79.63 60 PHE C O 1
ATOM 7551 N N . PRO C 1 61 ? -18.292 34.481 70.393 1.00 83.86 61 PRO C N 1
ATOM 7552 C CA . PRO C 1 61 ? -18.555 35.923 70.546 1.00 77.75 61 PRO C CA 1
ATOM 7553 C C . PRO C 1 61 ? -17.323 36.770 70.823 1.00 77.49 61 PRO C C 1
ATOM 7554 O O . PRO C 1 61 ? -17.336 37.965 70.502 1.00 77.56 61 PRO C O 1
ATOM 7558 N N . GLU C 1 62 ? -16.265 36.210 71.402 1.00 81.38 62 GLU C N 1
ATOM 7559 C CA . GLU C 1 62 ? -15.101 37.003 71.785 1.00 80.47 62 GLU C CA 1
ATOM 7560 C C . GLU C 1 62 ? -14.113 37.211 70.642 1.00 76.87 62 GLU C C 1
ATOM 7561 O O . GLU C 1 62 ? -13.028 37.757 70.872 1.00 74.08 62 GLU C O 1
ATOM 7567 N N . LEU C 1 63 ? -14.464 36.804 69.427 1.00 72.05 63 LEU C N 1
ATOM 7568 C CA . LEU C 1 63 ? -13.562 36.887 68.287 1.00 66.10 63 LEU C CA 1
ATOM 7569 C C . LEU C 1 63 ? -13.711 38.233 67.590 1.00 64.29 63 LEU C C 1
ATOM 7570 O O . LEU C 1 63 ? -14.830 38.702 67.361 1.00 65.53 63 LEU C O 1
ATOM 7575 N N . ASP C 1 64 ? -12.579 38.851 67.258 1.00 61.20 64 ASP C N 1
ATOM 7576 C CA . ASP C 1 64 ? -12.557 40.073 66.455 1.00 64.00 64 ASP C CA 1
ATOM 7577 C C . ASP C 1 64 ? -12.559 39.652 64.991 1.00 64.34 64 ASP C C 1
ATOM 7578 O O . ASP C 1 64 ? -11.509 39.357 64.415 1.00 61.50 64 ASP C O 1
ATOM 7583 N N . PHE C 1 65 ? -13.742 39.622 64.386 1.00 59.11 65 PHE C N 1
ATOM 7584 C CA . PHE C 1 65 ? -13.922 39.124 63.030 1.00 59.38 65 PHE C CA 1
ATOM 7585 C C . PHE C 1 65 ? -14.349 40.259 62.110 1.00 62.24 65 PHE C C 1
ATOM 7586 O O . PHE C 1 65 ? -15.289 40.998 62.422 1.00 67.94 65 PHE C O 1
ATOM 7594 N N . SER C 1 66 ? -13.660 40.388 60.979 1.00 58.66 66 SER C N 1
ATOM 7595 C CA . SER C 1 66 ? -13.992 41.387 59.976 1.00 55.57 66 SER C CA 1
ATOM 7596 C C . SER C 1 66 ? -13.618 40.843 58.605 1.00 62.22 66 SER C C 1
ATOM 7597 O O . SER C 1 66 ? -13.003 39.780 58.481 1.00 60.37 66 SER C O 1
ATOM 7600 N N . TYR C 1 67 ? -14.005 41.583 57.569 1.00 57.29 67 TYR C N 1
ATOM 7601 C CA . TYR C 1 67 ? -13.643 41.244 56.201 1.00 58.76 67 TYR C CA 1
ATOM 7602 C C . TYR C 1 67 ? -13.448 42.535 55.422 1.00 64.05 67 TYR C C 1
ATOM 7603 O O . TYR C 1 67 ? -14.180 43.506 55.630 1.00 66.07 67 TYR C O 1
ATOM 7612 N N . THR C 1 68 ? -12.460 42.542 54.530 1.00 63.34 68 THR C N 1
ATOM 7613 C CA . THR C 1 68 ? -12.061 43.778 53.875 1.00 61.56 68 THR C CA 1
ATOM 7614 C C . THR C 1 68 ? -11.481 43.484 52.500 1.00 61.99 68 THR C C 1
ATOM 7615 O O . THR C 1 68 ? -11.084 42.357 52.193 1.00 62.46 68 THR C O 1
ATOM 7619 N N . THR C 1 69 ? -11.440 44.529 51.674 1.00 59.21 69 THR C N 1
ATOM 7620 C CA . THR C 1 69 ? -10.758 44.512 50.389 1.00 64.19 69 THR C CA 1
ATOM 7621 C C . THR C 1 69 ? -9.395 45.186 50.454 1.00 59.45 69 THR C C 1
ATOM 7622 O O . THR C 1 69 ? -8.764 45.393 49.412 1.00 56.38 69 THR C O 1
ATOM 7626 N N . ASP C 1 70 ? -8.930 45.532 51.654 1.00 60.73 70 ASP C N 1
ATOM 7627 C CA . ASP C 1 70 ? -7.716 46.313 51.824 1.00 67.94 70 ASP C CA 1
ATOM 7628 C C . ASP C 1 70 ? -6.579 45.403 52.256 1.00 62.58 70 ASP C C 1
ATOM 7629 O O . ASP C 1 70 ? -6.693 44.740 53.300 1.00 61.66 70 ASP C O 1
ATOM 7634 N N . PRO C 1 71 ? -5.481 45.328 51.498 1.00 56.39 71 PRO C N 1
ATOM 7635 C CA . PRO C 1 71 ? -4.353 44.487 51.934 1.00 60.71 71 PRO C CA 1
ATOM 7636 C C . PRO C 1 71 ? -3.744 44.930 53.253 1.00 62.07 71 PRO C C 1
ATOM 7637 O O . PRO C 1 71 ? -3.322 44.083 54.051 1.00 58.47 71 PRO C O 1
ATOM 7641 N N . ALA C 1 72 ? -3.687 46.240 53.507 1.00 64.67 72 ALA C N 1
ATOM 7642 C CA . ALA C 1 72 ? -3.061 46.731 54.731 1.00 66.14 72 ALA C CA 1
ATOM 7643 C C . ALA C 1 72 ? -3.850 46.316 55.967 1.00 66.41 72 ALA C C 1
ATOM 7644 O O . ALA C 1 72 ? -3.262 46.019 57.013 1.00 65.97 72 ALA C O 1
ATOM 7646 N N . GLU C 1 73 ? -5.181 46.289 55.868 1.00 63.09 73 GLU C N 1
ATOM 7647 C CA . GLU C 1 73 ? -5.993 45.901 57.016 1.00 66.55 73 GLU C CA 1
ATOM 7648 C C . GLU C 1 73 ? -5.922 44.403 57.279 1.00 65.88 73 GLU C C 1
ATOM 7649 O O . GLU C 1 73 ? -6.090 43.969 58.424 1.00 65.36 73 GLU C O 1
ATOM 7655 N N . ALA C 1 74 ? -5.669 43.604 56.245 1.00 61.73 74 ALA C N 1
ATOM 7656 C CA . ALA C 1 74 ? -5.740 42.155 56.373 1.00 62.67 74 ALA C CA 1
ATOM 7657 C C . ALA C 1 74 ? -4.426 41.516 56.797 1.00 59.56 74 ALA C C 1
ATOM 7658 O O . ALA C 1 74 ? -4.443 40.438 57.403 1.00 61.77 74 ALA C O 1
ATOM 7660 N N . TYR C 1 75 ? -3.288 42.149 56.510 1.00 60.20 75 TYR C N 1
ATOM 7661 C CA . TYR C 1 75 ? -1.996 41.491 56.645 1.00 56.58 75 TYR C CA 1
ATOM 7662 C C . TYR C 1 75 ? -1.154 41.979 57.819 1.00 56.96 75 TYR C C 1
ATOM 7663 O O . TYR C 1 75 ? -0.147 41.338 58.136 1.00 58.58 75 TYR C O 1
ATOM 7672 N N . LYS C 1 76 ? -1.529 43.075 58.473 1.00 60.77 76 LYS C N 1
ATOM 7673 C CA . LYS C 1 76 ? -0.725 43.612 59.565 1.00 59.98 76 LYS C CA 1
ATOM 7674 C C . LYS C 1 76 ? -0.948 42.817 60.848 1.00 59.95 76 LYS C C 1
ATOM 7675 O O . LYS C 1 76 ? -2.082 42.467 61.187 1.00 61.43 76 LYS C O 1
ATOM 7681 N N . ASP C 1 77 ? 0.147 42.543 61.565 1.00 60.04 77 ASP C N 1
ATOM 7682 C CA . ASP C 1 77 ? 0.145 41.768 62.809 1.00 66.55 77 ASP C CA 1
ATOM 7683 C C . ASP C 1 77 ? -0.645 40.473 62.624 1.00 65.87 77 ASP C C 1
ATOM 7684 O O . ASP C 1 77 ? -1.643 40.219 63.300 1.00 65.58 77 ASP C O 1
ATOM 7697 N N . ASP C 1 79 ? -0.338 36.226 62.502 1.00 50.73 79 ASP C N 1
ATOM 7698 C CA . ASP C 1 79 ? 0.444 35.042 62.828 1.00 53.66 79 ASP C CA 1
ATOM 7699 C C . ASP C 1 79 ? 0.332 33.965 61.762 1.00 55.23 79 ASP C C 1
ATOM 7700 O O . ASP C 1 79 ? 1.304 33.241 61.517 1.00 43.70 79 ASP C O 1
ATOM 7705 N N . PHE C 1 80 ? -0.826 33.860 61.128 1.00 51.70 80 PHE C N 1
ATOM 7706 C CA . PHE C 1 80 ? -1.008 32.903 60.056 1.00 52.18 80 PHE C CA 1
ATOM 7707 C C . PHE C 1 80 ? -1.758 33.511 58.894 1.00 50.29 80 PHE C C 1
ATOM 7708 O O . PHE C 1 80 ? -2.642 34.331 59.084 1.00 56.17 80 PHE C O 1
ATOM 7716 N N . ILE C 1 81 ? -1.417 33.084 57.691 1.00 46.62 81 ILE C N 1
ATOM 7717 C CA . ILE C 1 81 ? -2.232 33.376 56.534 1.00 48.16 81 ILE C CA 1
ATOM 7718 C C . ILE C 1 81 ? -2.668 32.071 55.885 1.00 51.72 81 ILE C C 1
ATOM 7719 O O . ILE C 1 81 ? -1.846 31.221 55.584 1.00 44.95 81 ILE C O 1
ATOM 7724 N N . PHE C 1 82 ? -3.966 31.926 55.668 1.00 43.05 82 PHE C N 1
ATOM 7725 C CA . PHE C 1 82 ? -4.496 30.768 54.981 1.00 44.62 82 PHE C CA 1
ATOM 7726 C C . PHE C 1 82 ? -4.889 31.263 53.612 1.00 50.68 82 PHE C C 1
ATOM 7727 O O . PHE C 1 82 ? -5.711 32.158 53.493 1.00 48.63 82 PHE C O 1
ATOM 7743 N N . GLN C 1 84 ? -6.481 30.587 49.951 1.00 43.57 84 GLN C N 1
ATOM 7744 C CA . GLN C 1 84 ? -7.288 29.745 49.082 1.00 49.41 84 GLN C CA 1
ATOM 7745 C C . GLN C 1 84 ? -7.832 30.477 47.863 1.00 51.65 84 GLN C C 1
ATOM 7746 O O . GLN C 1 84 ? -8.972 30.280 47.485 1.00 53.45 84 GLN C O 1
ATOM 7760 N N . ARG C 1 86 ? -8.556 31.448 44.049 1.00 45.41 86 ARG C N 1
ATOM 7761 C CA . ARG C 1 86 ? -8.594 30.812 42.750 1.00 46.14 86 ARG C CA 1
ATOM 7762 C C . ARG C 1 86 ? -8.392 31.922 41.747 1.00 47.64 86 ARG C C 1
ATOM 7763 O O . ARG C 1 86 ? -9.246 32.782 41.601 1.00 45.56 86 ARG C O 1
ATOM 7771 N N . ALA C 1 87 ? -7.291 31.888 41.018 1.00 43.22 87 ALA C N 1
ATOM 7772 C CA . ALA C 1 87 ? -6.975 33.005 40.154 1.00 42.13 87 ALA C CA 1
ATOM 7773 C C . ALA C 1 87 ? -7.747 32.895 38.860 1.00 42.46 87 ALA C C 1
ATOM 7774 O O . ALA C 1 87 ? -7.612 31.939 38.124 1.00 39.24 87 ALA C O 1
ATOM 7776 N N . GLY C 1 88 ? -8.547 33.912 38.590 1.00 47.10 88 GLY C N 1
ATOM 7777 C CA . GLY C 1 88 ? -9.417 33.950 37.433 1.00 42.37 88 GLY C CA 1
ATOM 7778 C C . GLY C 1 88 ? -10.785 33.363 37.711 1.00 45.82 88 GLY C C 1
ATOM 7779 O O . GLY C 1 88 ? -11.686 33.461 36.892 1.00 50.35 88 GLY C O 1
ATOM 7780 N N . GLY C 1 89 ? -10.938 32.756 38.877 1.00 45.09 89 GLY C N 1
ATOM 7781 C CA . GLY C 1 89 ? -12.232 32.315 39.345 1.00 40.82 89 GLY C CA 1
ATOM 7782 C C . GLY C 1 89 ? -12.768 31.083 38.654 1.00 46.28 89 GLY C C 1
ATOM 7783 O O . GLY C 1 89 ? -12.123 30.499 37.801 1.00 43.15 89 GLY C O 1
ATOM 7784 N N . LEU C 1 90 ? -13.991 30.718 39.001 1.00 44.40 90 LEU C N 1
ATOM 7785 C CA . LEU C 1 90 ? -14.651 29.583 38.389 1.00 45.31 90 LEU C CA 1
ATOM 7786 C C . LEU C 1 90 ? -14.875 29.805 36.902 1.00 53.41 90 LEU C C 1
ATOM 7787 O O . LEU C 1 90 ? -14.772 28.875 36.124 1.00 48.15 90 LEU C O 1
ATOM 7792 N N . PRO C 1 91 ? -15.198 31.029 36.502 1.00 54.54 91 PRO C N 1
ATOM 7793 C CA . PRO C 1 91 ? -15.325 31.301 35.059 1.00 52.75 91 PRO C CA 1
ATOM 7794 C C . PRO C 1 91 ? -14.115 30.883 34.237 1.00 48.60 91 PRO C C 1
ATOM 7795 O O . PRO C 1 91 ? -14.282 30.341 33.138 1.00 49.63 91 PRO C O 1
ATOM 7807 N N . ARG C 1 93 ? -11.783 28.638 35.171 1.00 36.57 93 ARG C N 1
ATOM 7808 C CA . ARG C 1 93 ? -11.714 27.182 35.247 1.00 44.98 93 ARG C CA 1
ATOM 7809 C C . ARG C 1 93 ? -12.615 26.545 34.199 1.00 48.86 93 ARG C C 1
ATOM 7810 O O . ARG C 1 93 ? -12.277 25.504 33.622 1.00 44.15 93 ARG C O 1
ATOM 7818 N N . ARG C 1 94 ? -13.768 27.164 33.937 1.00 46.67 94 ARG C N 1
ATOM 7819 C CA . ARG C 1 94 ? -14.652 26.680 32.884 1.00 47.58 94 ARG C CA 1
ATOM 7820 C C . ARG C 1 94 ? -13.978 26.763 31.521 1.00 44.75 94 ARG C C 1
ATOM 7821 O O . ARG C 1 94 ? -14.091 25.840 30.709 1.00 40.44 94 ARG C O 1
ATOM 7829 N N . GLU C 1 95 ? -13.262 27.859 31.256 1.00 41.19 95 GLU C N 1
ATOM 7830 C CA . GLU C 1 95 ? -12.546 27.983 29.991 1.00 45.25 95 GLU C CA 1
ATOM 7831 C C . GLU C 1 95 ? -11.393 26.989 29.907 1.00 50.01 95 GLU C C 1
ATOM 7832 O O . GLU C 1 95 ? -11.104 26.459 28.828 1.00 48.74 95 GLU C O 1
ATOM 7838 N N . ASP C 1 96 ? -10.724 26.728 31.035 1.00 46.92 96 ASP C N 1
ATOM 7839 C CA . ASP C 1 96 ? -9.632 25.758 31.052 1.00 48.53 96 ASP C CA 1
ATOM 7840 C C . ASP C 1 96 ? -10.107 24.381 30.615 1.00 50.96 96 ASP C C 1
ATOM 7841 O O . ASP C 1 96 ? -9.448 23.708 29.813 1.00 49.41 96 ASP C O 1
ATOM 7846 N N . GLU C 1 97 ? -11.237 23.934 31.160 1.00 47.64 97 GLU C N 1
ATOM 7847 C CA . GLU C 1 97 ? -11.738 22.605 30.845 1.00 48.16 97 GLU C CA 1
ATOM 7848 C C . GLU C 1 97 ? -12.436 22.586 29.499 1.00 48.39 97 GLU C C 1
ATOM 7849 O O . GLU C 1 97 ? -12.331 21.604 28.756 1.00 43.81 97 GLU C O 1
ATOM 7855 N N . HIS C 1 98 ? -13.150 23.663 29.177 1.00 44.60 98 HIS C N 1
ATOM 7856 C CA . HIS C 1 98 ? -13.939 23.680 27.956 1.00 53.68 98 HIS C CA 1
ATOM 7857 C C . HIS C 1 98 ? -13.041 23.715 26.725 1.00 49.92 98 HIS C C 1
ATOM 7858 O O . HIS C 1 98 ? -13.223 22.919 25.798 1.00 46.07 98 HIS C O 1
ATOM 7865 N N . ILE C 1 99 ? -12.012 24.564 26.737 1.00 46.26 99 ILE C N 1
ATOM 7866 C CA . ILE C 1 99 ? -11.140 24.696 25.569 1.00 46.87 99 ILE C CA 1
ATOM 7867 C C . ILE C 1 99 ? -10.364 23.405 25.328 1.00 47.03 99 ILE C C 1
ATOM 7868 O O . ILE C 1 99 ? -10.236 22.939 24.188 1.00 43.39 99 ILE C O 1
ATOM 7873 N N . SER C 1 100 ? -9.843 22.805 26.401 1.00 41.56 100 SER C N 1
ATOM 7874 C CA . SER C 1 100 ? -9.048 21.587 26.273 1.00 48.65 100 SER C CA 1
ATOM 7875 C C . SER C 1 100 ? -9.873 20.446 25.691 1.00 41.63 100 SER C C 1
ATOM 7876 O O . SER C 1 100 ? -9.439 19.765 24.754 1.00 43.40 100 SER C O 1
ATOM 7879 N N . LEU C 1 101 ? -11.076 20.228 26.230 1.00 44.19 101 LEU C N 1
ATOM 7880 C CA . LEU C 1 101 ? -11.903 19.120 25.765 1.00 44.95 101 LEU C CA 1
ATOM 7881 C C . LEU C 1 101 ? -12.353 19.317 24.321 1.00 44.26 101 LEU C C 1
ATOM 7882 O O . LEU C 1 101 ? -12.455 18.342 23.569 1.00 37.01 101 LEU C O 1
ATOM 7887 N N . HIS C 1 102 ? -12.633 20.558 23.906 1.00 48.27 102 HIS C N 1
ATOM 7888 C CA . HIS C 1 102 ? -13.033 20.776 22.514 1.00 48.20 102 HIS C CA 1
ATOM 7889 C C . HIS C 1 102 ? -11.899 20.573 21.526 1.00 46.21 102 HIS C C 1
ATOM 7890 O O . HIS C 1 102 ? -12.152 20.374 20.328 1.00 44.48 102 HIS C O 1
ATOM 7897 N N . LEU C 1 103 ? -10.661 20.655 21.991 1.00 45.35 103 LEU C N 1
ATOM 7898 C CA . LEU C 1 103 ? -9.512 20.461 21.121 1.00 43.16 103 LEU C CA 1
ATOM 7899 C C . LEU C 1 103 ? -8.917 19.060 21.236 1.00 43.97 103 LEU C C 1
ATOM 7900 O O . LEU C 1 103 ? -7.849 18.797 20.667 1.00 39.68 103 LEU C O 1
ATOM 7905 N N . GLY C 1 104 ? -9.572 18.160 21.960 1.00 42.95 104 GLY C N 1
ATOM 7906 C CA . GLY C 1 104 ? -9.202 16.760 21.959 1.00 43.09 104 GLY C CA 1
ATOM 7907 C C . GLY C 1 104 ? -8.293 16.284 23.075 1.00 40.11 104 GLY C C 1
ATOM 7908 O O . GLY C 1 104 ? -7.665 15.228 22.924 1.00 47.60 104 GLY C O 1
ATOM 7909 N N . ARG C 1 105 ? -8.204 17.013 24.185 1.00 38.15 105 ARG C N 1
ATOM 7910 C CA . ARG C 1 105 ? -7.381 16.611 25.316 1.00 42.80 105 ARG C CA 1
ATOM 7911 C C . ARG C 1 105 ? -8.170 16.776 26.608 1.00 41.30 105 ARG C C 1
ATOM 7912 O O . ARG C 1 105 ? -9.221 17.421 26.645 1.00 39.06 105 ARG C O 1
ATOM 7920 N N . ILE C 1 106 ? -7.645 16.176 27.681 1.00 39.35 106 ILE C N 1
ATOM 7921 C CA . ILE C 1 106 ? -8.319 16.222 28.973 1.00 37.62 106 ILE C CA 1
ATOM 7922 C C . ILE C 1 106 ? -8.374 17.656 29.476 1.00 44.90 106 ILE C C 1
ATOM 7923 O O . ILE C 1 106 ? -7.361 18.366 29.496 1.00 41.76 106 ILE C O 1
ATOM 7928 N N . GLY C 1 107 ? -9.565 18.090 29.881 1.00 42.20 107 GLY C N 1
ATOM 7929 C CA . GLY C 1 107 ? -9.724 19.373 30.535 1.00 43.23 107 GLY C CA 1
ATOM 7930 C C . GLY C 1 107 ? -9.965 19.208 32.021 1.00 44.40 107 GLY C C 1
ATOM 7931 O O . GLY C 1 107 ? -11.003 18.680 32.430 1.00 43.25 107 GLY C O 1
ATOM 7932 N N . GLN C 1 108 ? -9.013 19.648 32.842 1.00 41.62 108 GLN C N 1
ATOM 7933 C CA . GLN C 1 108 ? -9.100 19.441 34.279 1.00 39.18 108 GLN C CA 1
ATOM 7934 C C . GLN C 1 108 ? -8.529 20.653 35.002 1.00 41.74 108 GLN C C 1
ATOM 7935 O O . GLN C 1 108 ? -7.817 21.473 34.417 1.00 43.14 108 GLN C O 1
ATOM 7941 N N . GLU C 1 109 ? -8.846 20.744 36.296 1.00 40.87 109 GLU C N 1
ATOM 7942 C CA . GLU C 1 109 ? -8.523 21.938 37.072 1.00 38.49 109 GLU C CA 1
ATOM 7943 C C . GLU C 1 109 ? -7.017 22.123 37.227 1.00 40.33 109 GLU C C 1
ATOM 7944 O O . GLU C 1 109 ? -6.494 23.222 37.014 1.00 37.92 109 GLU C O 1
ATOM 7950 N N . THR C 1 110 ? -6.303 21.063 37.608 1.00 40.38 110 THR C N 1
ATOM 7951 C CA . THR C 1 110 ? -4.883 21.170 37.915 1.00 41.11 110 THR C CA 1
ATOM 7952 C C . THR C 1 110 ? -3.994 20.277 37.061 1.00 44.50 110 THR C C 1
ATOM 7953 O O . THR C 1 110 ? -2.768 20.324 37.218 1.00 42.56 110 THR C O 1
ATOM 7957 N N . CYS C 1 111 ? -4.562 19.474 36.166 1.00 42.12 111 CYS C N 1
ATOM 7958 C CA . CYS C 1 111 ? -3.788 18.566 35.334 1.00 46.16 111 CYS C CA 1
ATOM 7959 C C . CYS C 1 111 ? -4.014 18.882 33.862 1.00 44.71 111 CYS C C 1
ATOM 7960 O O . CYS C 1 111 ? -5.092 19.331 33.463 1.00 49.44 111 CYS C O 1
ATOM 7963 N N . GLY C 1 112 ? -2.982 18.642 33.057 1.00 41.07 112 GLY C N 1
ATOM 7964 C CA . GLY C 1 112 ? -3.082 18.868 31.630 1.00 43.94 112 GLY C CA 1
ATOM 7965 C C . GLY C 1 112 ? -2.997 20.339 31.265 1.00 41.83 112 GLY C C 1
ATOM 7966 O O . GLY C 1 112 ? -2.475 21.176 32.010 1.00 43.95 112 GLY C O 1
ATOM 7967 N N . ALA C 1 113 ? -3.532 20.652 30.082 1.00 39.08 113 ALA C N 1
ATOM 7968 C CA . ALA C 1 113 ? -3.476 22.022 29.580 1.00 44.93 113 ALA C CA 1
ATOM 7969 C C . ALA C 1 113 ? -4.278 22.972 30.460 1.00 42.26 113 ALA C C 1
ATOM 7970 O O . ALA C 1 113 ? -3.880 24.126 30.659 1.00 36.52 113 ALA C O 1
ATOM 7972 N N . GLY C 1 114 ? -5.409 22.507 30.995 1.00 40.56 114 GLY C N 1
ATOM 7973 C CA . GLY C 1 114 ? -6.213 23.361 31.855 1.00 44.11 114 GLY C CA 1
ATOM 7974 C C . GLY C 1 114 ? -5.500 23.731 33.141 1.00 39.87 114 GLY C C 1
ATOM 7975 O O . GLY C 1 114 ? -5.571 24.876 33.595 1.00 39.53 114 GLY C O 1
ATOM 7976 N N . GLY C 1 115 ? -4.805 22.767 33.747 1.00 37.30 115 GLY C N 1
ATOM 7977 C CA . GLY C 1 115 ? -4.036 23.063 34.942 1.00 38.95 115 GLY C CA 1
ATOM 7978 C C . GLY C 1 115 ? -2.824 23.927 34.670 1.00 38.72 115 GLY C C 1
ATOM 7979 O O . GLY C 1 115 ? -2.392 24.689 35.540 1.00 40.31 115 GLY C O 1
ATOM 7988 N N . ALA C 1 117 ? -2.703 26.295 32.273 1.00 35.21 117 ALA C N 1
ATOM 7989 C CA . ALA C 1 117 ? -3.227 27.647 32.113 1.00 40.99 117 ALA C CA 1
ATOM 7990 C C . ALA C 1 117 ? -3.595 28.252 33.461 1.00 40.07 117 ALA C C 1
ATOM 7991 O O . ALA C 1 117 ? -3.299 29.423 33.726 1.00 40.73 117 ALA C O 1
ATOM 7993 N N . TYR C 1 118 ? -4.249 27.467 34.320 1.00 36.70 118 TYR C N 1
ATOM 7994 C CA . TYR C 1 118 ? -4.505 27.902 35.688 1.00 38.04 118 TYR C CA 1
ATOM 7995 C C . TYR C 1 118 ? -3.204 28.145 36.442 1.00 38.48 118 TYR C C 1
ATOM 7996 O O . TYR C 1 118 ? -3.138 29.034 37.298 1.00 35.91 118 TYR C O 1
ATOM 8005 N N . GLY C 1 119 ? -2.158 27.379 36.127 1.00 38.00 119 GLY C N 1
ATOM 8006 C CA . GLY C 1 119 ? -0.883 27.569 36.799 1.00 39.94 119 GLY C CA 1
ATOM 8007 C C . GLY C 1 119 ? -0.241 28.906 36.480 1.00 38.79 119 GLY C C 1
ATOM 8008 O O . GLY C 1 119 ? 0.315 29.563 37.365 1.00 38.66 119 GLY C O 1
ATOM 8009 N N . LEU C 1 120 ? -0.306 29.327 35.215 1.00 35.26 120 LEU C N 1
ATOM 8010 C CA . LEU C 1 120 ? 0.273 30.613 34.839 1.00 44.05 120 LEU C CA 1
ATOM 8011 C C . LEU C 1 120 ? -0.484 31.768 35.481 1.00 39.15 120 LEU C C 1
ATOM 8012 O O . LEU C 1 120 ? 0.123 32.764 35.891 1.00 43.12 120 LEU C O 1
ATOM 8017 N N . ARG C 1 121 ? -1.812 31.655 35.575 1.00 37.30 121 ARG C N 1
ATOM 8018 C CA . ARG C 1 121 ? -2.587 32.669 36.282 1.00 44.82 121 ARG C CA 1
ATOM 8019 C C . ARG C 1 121 ? -2.227 32.699 37.760 1.00 45.55 121 ARG C C 1
ATOM 8020 O O . ARG C 1 121 ? -2.090 33.775 38.354 1.00 45.28 121 ARG C O 1
ATOM 8028 N N . SER C 1 122 ? -2.066 31.523 38.372 1.00 37.32 122 SER C N 1
ATOM 8029 C CA . SER C 1 122 ? -1.726 31.467 39.789 1.00 39.63 122 SER C CA 1
ATOM 8030 C C . SER C 1 122 ? -0.310 31.964 40.048 1.00 45.63 122 SER C C 1
ATOM 8031 O O . SER C 1 122 ? -0.042 32.525 41.115 1.00 39.02 122 SER C O 1
ATOM 8034 N N . CYS C 1 123 ? 0.604 31.772 39.094 1.00 42.62 123 CYS C N 1
ATOM 8035 C CA . CYS C 1 123 ? 1.959 32.290 39.260 1.00 45.78 123 CYS C CA 1
ATOM 8036 C C . CYS C 1 123 ? 1.954 33.807 39.402 1.00 44.06 123 CYS C C 1
ATOM 8037 O O . CYS C 1 123 ? 2.699 34.365 40.216 1.00 50.19 123 CYS C O 1
ATOM 8040 N N . VAL C 1 124 ? 1.112 34.489 38.625 1.00 44.28 124 VAL C N 1
ATOM 8041 C CA . VAL C 1 124 ? 1.083 35.948 38.654 1.00 45.86 124 VAL C CA 1
ATOM 8042 C C . VAL C 1 124 ? 0.456 36.446 39.950 1.00 47.00 124 VAL C C 1
ATOM 8043 O O . VAL C 1 124 ? 1.004 37.323 40.628 1.00 42.67 124 VAL C O 1
ATOM 8047 N N . ASP C 1 125 ? -0.700 35.889 40.318 1.00 45.08 125 ASP C N 1
ATOM 8048 C CA . ASP C 1 125 ? -1.451 36.415 41.453 1.00 49.24 125 ASP C CA 1
ATOM 8049 C C . ASP C 1 125 ? -0.828 36.020 42.788 1.00 48.61 125 ASP C C 1
ATOM 8050 O O . ASP C 1 125 ? -0.824 36.821 43.730 1.00 50.97 125 ASP C O 1
ATOM 8063 N N . ILE C 1 127 ? 2.439 35.251 43.502 1.00 40.40 127 ILE C N 1
ATOM 8064 C CA . ILE C 1 127 ? 3.678 35.993 43.723 1.00 47.59 127 ILE C CA 1
ATOM 8065 C C . ILE C 1 127 ? 3.372 37.450 44.046 1.00 48.38 127 ILE C C 1
ATOM 8066 O O . ILE C 1 127 ? 4.021 38.064 44.901 1.00 45.17 127 ILE C O 1
ATOM 8071 N N . GLU C 1 128 ? 2.367 38.019 43.376 1.00 44.07 128 GLU C N 1
ATOM 8072 C CA . GLU C 1 128 ? 1.933 39.376 43.694 1.00 51.73 128 GLU C CA 1
ATOM 8073 C C . GLU C 1 128 ? 1.420 39.470 45.126 1.00 50.74 128 GLU C C 1
ATOM 8074 O O . GLU C 1 128 ? 1.697 40.449 45.830 1.00 52.36 128 GLU C O 1
ATOM 8080 N N . SER C 1 129 ? 0.684 38.454 45.579 1.00 48.80 129 SER C N 1
ATOM 8081 C CA . SER C 1 129 ? 0.050 38.513 46.892 1.00 50.64 129 SER C CA 1
ATOM 8082 C C . SER C 1 129 ? 1.047 38.282 48.022 1.00 49.58 129 SER C C 1
ATOM 8083 O O . SER C 1 129 ? 0.969 38.945 49.061 1.00 51.92 129 SER C O 1
ATOM 8086 N N . ILE C 1 130 ? 1.981 37.343 47.846 1.00 46.95 130 ILE C N 1
ATOM 8087 C CA . ILE C 1 130 ? 2.954 37.063 48.901 1.00 49.87 130 ILE C CA 1
ATOM 8088 C C . ILE C 1 130 ? 3.846 38.274 49.135 1.00 47.21 130 ILE C C 1
ATOM 8089 O O . ILE C 1 130 ? 4.240 38.564 50.272 1.00 42.97 130 ILE C O 1
ATOM 8094 N N . HIS C 1 131 ? 4.177 39.004 48.066 1.00 48.55 131 HIS C N 1
ATOM 8095 C CA . HIS C 1 131 ? 4.947 40.234 48.224 1.00 51.53 131 HIS C CA 1
ATOM 8096 C C . HIS C 1 131 ? 4.186 41.251 49.064 1.00 53.70 131 HIS C C 1
ATOM 8097 O O . HIS C 1 131 ? 4.782 41.973 49.872 1.00 49.85 131 HIS C O 1
ATOM 8104 N N . GLN C 1 132 ? 2.864 41.319 48.890 1.00 50.44 132 GLN C N 1
ATOM 8105 C CA . GLN C 1 132 ? 2.052 42.214 49.709 1.00 49.66 132 GLN C CA 1
ATOM 8106 C C . GLN C 1 132 ? 2.038 41.771 51.166 1.00 55.65 132 GLN C C 1
ATOM 8107 O O . GLN C 1 132 ? 2.078 42.607 52.075 1.00 55.32 132 GLN C O 1
ATOM 8113 N N . ILE C 1 133 ? 1.976 40.459 51.407 1.00 51.21 133 ILE C N 1
ATOM 8114 C CA . ILE C 1 133 ? 1.898 39.957 52.775 1.00 51.29 133 ILE C CA 1
ATOM 8115 C C . ILE C 1 133 ? 3.190 40.244 53.528 1.00 51.25 133 ILE C C 1
ATOM 8116 O O . ILE C 1 133 ? 3.165 40.701 54.678 1.00 52.87 133 ILE C O 1
ATOM 8121 N N . ARG C 1 134 ? 4.337 39.987 52.895 1.00 48.83 134 ARG C N 1
ATOM 8122 C CA . ARG C 1 134 ? 5.622 40.227 53.542 1.00 51.70 134 ARG C CA 1
ATOM 8123 C C . ARG C 1 134 ? 5.890 41.709 53.770 1.00 56.77 134 ARG C C 1
ATOM 8124 O O . ARG C 1 134 ? 6.802 42.051 54.532 1.00 58.97 134 ARG C O 1
ATOM 8132 N N . GLN C 1 135 ? 5.123 42.592 53.124 1.00 57.32 135 GLN C N 1
ATOM 8133 C CA . GLN C 1 135 ? 5.226 44.017 53.417 1.00 62.80 135 GLN C CA 1
ATOM 8134 C C . GLN C 1 135 ? 4.800 44.314 54.848 1.00 62.37 135 GLN C C 1
ATOM 8135 O O . GLN C 1 135 ? 5.458 45.088 55.552 1.00 64.61 135 GLN C O 1
ATOM 8141 N N . TYR C 1 136 ? 3.703 43.704 55.297 1.00 56.93 136 TYR C N 1
ATOM 8142 C CA . TYR C 1 136 ? 3.113 44.016 56.592 1.00 58.07 136 TYR C CA 1
ATOM 8143 C C . TYR C 1 136 ? 3.397 42.970 57.661 1.00 59.95 136 TYR C C 1
ATOM 8144 O O . TYR C 1 136 ? 3.443 43.313 58.846 1.00 59.95 136 TYR C O 1
ATOM 8153 N N . SER C 1 137 ? 3.586 41.709 57.277 1.00 58.80 137 SER C N 1
ATOM 8154 C CA . SER C 1 137 ? 3.904 40.642 58.225 1.00 57.98 137 SER C CA 1
ATOM 8155 C C . SER C 1 137 ? 5.032 39.803 57.646 1.00 59.86 137 SER C C 1
ATOM 8156 O O . SER C 1 137 ? 4.795 38.771 57.004 1.00 57.48 137 SER C O 1
ATOM 8159 N N . PRO C 1 138 ? 6.284 40.217 57.858 1.00 63.19 138 PRO C N 1
ATOM 8160 C CA . PRO C 1 138 ? 7.407 39.510 57.222 1.00 58.61 138 PRO C CA 1
ATOM 8161 C C . PRO C 1 138 ? 7.669 38.125 57.788 1.00 57.26 138 PRO C C 1
ATOM 8162 O O . PRO C 1 138 ? 8.369 37.338 57.139 1.00 53.65 138 PRO C O 1
ATOM 8166 N N . ASN C 1 139 ? 7.135 37.794 58.966 1.00 63.17 139 ASN C N 1
ATOM 8167 C CA . ASN C 1 139 ? 7.414 36.512 59.606 1.00 60.38 139 ASN C CA 1
ATOM 8168 C C . ASN C 1 139 ? 6.145 35.716 59.893 1.00 56.47 139 ASN C C 1
ATOM 8169 O O . ASN C 1 139 ? 6.153 34.838 60.763 1.00 51.51 139 ASN C O 1
ATOM 8174 N N . ALA C 1 140 ? 5.058 35.998 59.182 1.00 47.14 140 ALA C N 1
ATOM 8175 C CA . ALA C 1 140 ? 3.833 35.230 59.342 1.00 49.51 140 ALA C CA 1
ATOM 8176 C C . ALA C 1 140 ? 3.946 33.894 58.622 1.00 47.20 140 ALA C C 1
ATOM 8177 O O . ALA C 1 140 ? 4.502 33.809 57.524 1.00 45.82 140 ALA C O 1
ATOM 8179 N N . TRP C 1 141 ? 3.421 32.845 59.252 1.00 46.94 141 TRP C N 1
ATOM 8180 C CA . TRP C 1 141 ? 3.389 31.531 58.624 1.00 49.48 141 TRP C CA 1
ATOM 8181 C C . TRP C 1 141 ? 2.306 31.507 57.552 1.00 41.53 141 TRP C C 1
ATOM 8182 O O . TRP C 1 141 ? 1.136 31.786 57.836 1.00 47.87 141 TRP C O 1
ATOM 8193 N N . ILE C 1 142 ? 2.693 31.181 56.323 1.00 44.18 142 ILE C N 1
ATOM 8194 C CA . ILE C 1 142 ? 1.785 31.180 55.182 1.00 43.14 142 ILE C CA 1
ATOM 8195 C C . ILE C 1 142 ? 1.483 29.735 54.810 1.00 46.41 142 ILE C C 1
ATOM 8196 O O . ILE C 1 142 ? 2.381 28.987 54.407 1.00 44.13 142 ILE C O 1
ATOM 8201 N N . LEU C 1 143 ? 0.219 29.346 54.952 1.00 43.01 143 LEU C N 1
ATOM 8202 C CA . LEU C 1 143 ? -0.265 28.030 54.552 1.00 42.80 143 LEU C CA 1
ATOM 8203 C C . LEU C 1 143 ? -1.138 28.209 53.318 1.00 44.35 143 LEU C C 1
ATOM 8204 O O . LEU C 1 143 ? -2.099 28.985 53.343 1.00 44.77 143 LEU C O 1
ATOM 8209 N N . ASN C 1 144 ? -0.804 27.497 52.244 1.00 42.53 144 ASN C N 1
ATOM 8210 C CA . ASN C 1 144 ? -1.384 27.749 50.930 1.00 42.68 144 ASN C CA 1
ATOM 8211 C C . ASN C 1 144 ? -2.150 26.528 50.444 1.00 46.15 144 ASN C C 1
ATOM 8212 O O . ASN C 1 144 ? -1.593 25.427 50.369 1.00 41.74 144 ASN C O 1
ATOM 8217 N N . TYR C 1 145 ? -3.425 26.731 50.109 1.00 46.43 145 TYR C N 1
ATOM 8218 C CA . TYR C 1 145 ? -4.227 25.744 49.399 1.00 43.67 145 TYR C CA 1
ATOM 8219 C C . TYR C 1 145 ? -4.326 26.028 47.907 1.00 44.11 145 TYR C C 1
ATOM 8220 O O . TYR C 1 145 ? -4.677 25.122 47.144 1.00 44.81 145 TYR C O 1
ATOM 8229 N N . SER C 1 146 ? -4.062 27.253 47.507 1.00 38.35 146 SER C N 1
ATOM 8230 C CA . SER C 1 146 ? -4.312 27.661 46.142 1.00 43.50 146 SER C CA 1
ATOM 8231 C C . SER C 1 146 ? -3.599 26.790 45.131 1.00 48.27 146 SER C C 1
ATOM 8232 O O . SER C 1 146 ? -2.409 26.571 45.237 1.00 46.05 146 SER C O 1
ATOM 8235 N N . ASN C 1 147 ? -4.367 26.257 44.192 1.00 44.21 147 ASN C N 1
ATOM 8236 C CA . ASN C 1 147 ? -3.864 25.415 43.118 1.00 45.86 147 ASN C CA 1
ATOM 8237 C C . ASN C 1 147 ? -3.381 26.189 41.884 1.00 46.35 147 ASN C C 1
ATOM 8238 O O . ASN C 1 147 ? -3.685 27.361 41.778 1.00 41.67 147 ASN C O 1
ATOM 8243 N N . PRO C 1 148 ? -2.645 25.535 40.991 1.00 40.94 148 PRO C N 1
ATOM 8244 C CA . PRO C 1 148 ? -2.210 24.146 41.170 1.00 47.40 148 PRO C CA 1
ATOM 8245 C C . PRO C 1 148 ? -0.969 24.082 42.036 1.00 44.38 148 PRO C C 1
ATOM 8246 O O . PRO C 1 148 ? 0.020 24.687 41.704 1.00 40.95 148 PRO C O 1
ATOM 8250 N N . ALA C 1 149 ? -1.039 23.357 43.132 1.00 39.84 149 ALA C N 1
ATOM 8251 C CA . ALA C 1 149 ? -0.035 23.427 44.174 1.00 41.83 149 ALA C CA 1
ATOM 8252 C C . ALA C 1 149 ? 1.340 23.073 43.653 1.00 40.08 149 ALA C C 1
ATOM 8253 O O . ALA C 1 149 ? 2.326 23.658 44.060 1.00 40.93 149 ALA C O 1
ATOM 8255 N N . ALA C 1 150 ? 1.405 22.096 42.767 1.00 41.78 150 ALA C N 1
ATOM 8256 C CA . ALA C 1 150 ? 2.694 21.675 42.228 1.00 42.36 150 ALA C CA 1
ATOM 8257 C C . ALA C 1 150 ? 3.376 22.809 41.472 1.00 44.23 150 ALA C C 1
ATOM 8258 O O . ALA C 1 150 ? 4.580 23.039 41.635 1.00 40.89 150 ALA C O 1
ATOM 8260 N N . ILE C 1 151 ? 2.620 23.533 40.645 1.00 38.86 151 ILE C N 1
ATOM 8261 C CA . ILE C 1 151 ? 3.201 24.633 39.881 1.00 39.41 151 ILE C CA 1
ATOM 8262 C C . ILE C 1 151 ? 3.452 25.838 40.780 1.00 41.20 151 ILE C C 1
ATOM 8263 O O . ILE C 1 151 ? 4.479 26.517 40.659 1.00 38.31 151 ILE C O 1
ATOM 8268 N N . VAL C 1 152 ? 2.526 26.117 41.702 1.00 38.25 152 VAL C N 1
ATOM 8269 C CA . VAL C 1 152 ? 2.680 27.264 42.594 1.00 36.29 152 VAL C CA 1
ATOM 8270 C C . VAL C 1 152 ? 3.898 27.085 43.492 1.00 41.09 152 VAL C C 1
ATOM 8271 O O . VAL C 1 152 ? 4.672 28.027 43.709 1.00 42.06 152 VAL C O 1
ATOM 8275 N N . ALA C 1 153 ? 4.094 25.874 44.022 1.00 35.99 153 ALA C N 1
ATOM 8276 C CA . ALA C 1 153 ? 5.230 25.631 44.908 1.00 43.42 153 ALA C CA 1
ATOM 8277 C C . ALA C 1 153 ? 6.553 25.819 44.178 1.00 37.89 153 ALA C C 1
ATOM 8278 O O . ALA C 1 153 ? 7.531 26.299 44.763 1.00 41.29 153 ALA C O 1
ATOM 8280 N N . GLU C 1 154 ? 6.606 25.446 42.897 1.00 37.31 154 GLU C N 1
ATOM 8281 C CA . GLU C 1 154 ? 7.836 25.622 42.132 1.00 39.50 154 GLU C CA 1
ATOM 8282 C C . GLU C 1 154 ? 8.114 27.097 41.868 1.00 39.76 154 GLU C C 1
ATOM 8283 O O . GLU C 1 154 ? 9.264 27.543 41.956 1.00 37.29 154 GLU C O 1
ATOM 8289 N N . ALA C 1 155 ? 7.073 27.870 41.548 1.00 37.04 155 ALA C N 1
ATOM 8290 C CA . ALA C 1 155 ? 7.256 29.303 41.342 1.00 36.43 155 ALA C CA 1
ATOM 8291 C C . ALA C 1 155 ? 7.655 30.000 42.637 1.00 43.68 155 ALA C C 1
ATOM 8292 O O . ALA C 1 155 ? 8.511 30.893 42.630 1.00 36.61 155 ALA C O 1
ATOM 8294 N N . LEU C 1 156 ? 7.048 29.604 43.758 1.00 36.32 156 LEU C N 1
ATOM 8295 C CA . LEU C 1 156 ? 7.396 30.207 45.040 1.00 37.12 156 LEU C CA 1
ATOM 8296 C C . LEU C 1 156 ? 8.802 29.819 45.479 1.00 42.88 156 LEU C C 1
ATOM 8297 O O . LEU C 1 156 ? 9.459 30.584 46.194 1.00 37.96 156 LEU C O 1
ATOM 8302 N N . ARG C 1 157 ? 9.275 28.639 45.068 1.00 38.99 157 ARG C N 1
ATOM 8303 C CA . ARG C 1 157 ? 10.638 28.231 45.392 1.00 38.50 157 ARG C CA 1
ATOM 8304 C C . ARG C 1 157 ? 11.657 29.190 44.789 1.00 39.32 157 ARG C C 1
ATOM 8305 O O . ARG C 1 157 ? 12.679 29.499 45.414 1.00 37.61 157 ARG C O 1
ATOM 8313 N N . ARG C 1 158 ? 11.390 29.681 43.578 1.00 33.44 158 ARG C N 1
ATOM 8314 C CA . ARG C 1 158 ? 12.322 30.590 42.921 1.00 41.78 158 ARG C CA 1
ATOM 8315 C C . ARG C 1 158 ? 12.179 32.017 43.434 1.00 37.73 158 ARG C C 1
ATOM 8316 O O . ARG C 1 158 ? 13.182 32.714 43.620 1.00 37.67 158 ARG C O 1
ATOM 8324 N N . GLU C 1 159 ? 10.945 32.468 43.669 1.00 40.22 159 GLU C N 1
ATOM 8325 C CA . GLU C 1 159 ? 10.730 33.864 44.039 1.00 43.29 159 GLU C CA 1
ATOM 8326 C C . GLU C 1 159 ? 11.209 34.152 45.457 1.00 45.09 159 GLU C C 1
ATOM 8327 O O . GLU C 1 159 ? 11.797 35.208 45.715 1.00 41.32 159 GLU C O 1
ATOM 8333 N N . PHE C 1 160 ? 10.969 33.229 46.390 1.00 41.60 160 PHE C N 1
ATOM 8334 C CA . PHE C 1 160 ? 11.318 33.408 47.798 1.00 42.49 160 PHE C CA 1
ATOM 8335 C C . PHE C 1 160 ? 12.220 32.256 48.227 1.00 46.75 160 PHE C C 1
ATOM 8336 O O . PHE C 1 160 ? 11.777 31.331 48.925 1.00 45.04 160 PHE C O 1
ATOM 8344 N N . PRO C 1 161 ? 13.497 32.283 47.835 1.00 42.65 161 PRO C N 1
ATOM 8345 C CA . PRO C 1 161 ? 14.388 31.161 48.167 1.00 47.80 161 PRO C CA 1
ATOM 8346 C C . PRO C 1 161 ? 14.790 31.112 49.629 1.00 49.53 161 PRO C C 1
ATOM 8347 O O . PRO C 1 161 ? 15.225 30.052 50.095 1.00 51.32 161 PRO C O 1
ATOM 8351 N N . ASP C 1 162 ? 14.659 32.213 50.368 1.00 52.07 162 ASP C N 1
ATOM 8352 C CA . ASP C 1 162 ? 15.100 32.276 51.754 1.00 55.86 162 ASP C CA 1
ATOM 8353 C C . ASP C 1 162 ? 13.954 32.391 52.749 1.00 52.81 162 ASP C C 1
ATOM 8354 O O . ASP C 1 162 ? 14.208 32.474 53.955 1.00 54.22 162 ASP C O 1
ATOM 8359 N N . ASP C 1 163 ? 12.706 32.399 52.286 1.00 49.80 163 ASP C N 1
ATOM 8360 C CA . ASP C 1 163 ? 11.599 32.430 53.233 1.00 55.17 163 ASP C CA 1
ATOM 8361 C C . ASP C 1 163 ? 11.275 31.005 53.667 1.00 51.89 163 ASP C C 1
ATOM 8362 O O . ASP C 1 163 ? 10.862 30.178 52.846 1.00 49.58 163 ASP C O 1
ATOM 8367 N N . ASN C 1 164 ? 11.419 30.779 54.973 1.00 47.66 164 ASN C N 1
ATOM 8368 C CA . ASN C 1 164 ? 11.225 29.466 55.570 1.00 51.04 164 ASN C CA 1
ATOM 8369 C C . ASN C 1 164 ? 9.846 29.308 56.203 1.00 46.31 164 ASN C C 1
ATOM 8370 O O . ASN C 1 164 ? 9.637 28.377 56.988 1.00 51.06 164 ASN C O 1
ATOM 8375 N N . ARG C 1 165 ? 8.904 30.190 55.880 1.00 46.60 165 ARG C N 1
ATOM 8376 C CA . ARG C 1 165 ? 7.574 30.068 56.465 1.00 47.50 165 ARG C CA 1
ATOM 8377 C C . ARG C 1 165 ? 6.497 30.164 55.393 1.00 44.03 165 ARG C C 1
ATOM 8378 O O . ARG C 1 165 ? 5.457 30.801 55.582 1.00 44.39 165 ARG C O 1
ATOM 8386 N N . ILE C 1 166 ? 6.722 29.411 54.318 1.00 46.12 166 ILE C N 1
ATOM 8387 C CA . ILE C 1 166 ? 5.731 29.193 53.270 1.00 44.82 166 ILE C CA 1
ATOM 8388 C C . ILE C 1 166 ? 5.577 27.690 53.093 1.00 48.93 166 ILE C C 1
ATOM 8389 O O . ILE C 1 166 ? 6.566 26.988 52.848 1.00 42.77 166 ILE C O 1
ATOM 8394 N N . LEU C 1 167 ? 4.347 27.195 53.217 1.00 43.76 167 LEU C N 1
ATOM 8395 C CA . LEU C 1 167 ? 4.071 25.766 53.123 1.00 46.28 167 LEU C CA 1
ATOM 8396 C C . LEU C 1 167 ? 2.857 25.543 52.235 1.00 42.46 167 LEU C C 1
ATOM 8397 O O . LEU C 1 167 ? 1.764 26.032 52.540 1.00 40.22 167 LEU C O 1
ATOM 8402 N N . ASN C 1 168 ? 3.052 24.810 51.141 1.00 37.91 168 ASN C N 1
ATOM 8403 C CA . ASN C 1 168 ? 1.957 24.392 50.277 1.00 42.11 168 ASN C CA 1
ATOM 8404 C C . ASN C 1 168 ? 1.483 23.010 50.709 1.00 44.68 168 ASN C C 1
ATOM 8405 O O . ASN C 1 168 ? 2.299 22.110 50.929 1.00 40.87 168 ASN C O 1
ATOM 8410 N N . ILE C 1 169 ? 0.165 22.847 50.838 1.00 39.09 169 ILE C N 1
ATOM 8411 C CA . ILE C 1 169 ? -0.420 21.600 51.309 1.00 41.40 169 ILE C CA 1
ATOM 8412 C C . ILE C 1 169 ? -1.546 21.181 50.373 1.00 40.96 169 ILE C C 1
ATOM 8413 O O . ILE C 1 169 ? -2.041 21.965 49.559 1.00 39.62 169 ILE C O 1
ATOM 8418 N N . CYS C 1 170 ? -1.949 19.919 50.506 1.00 42.51 170 CYS C N 1
ATOM 8419 C CA . CYS C 1 170 ? -3.017 19.342 49.703 1.00 44.41 170 CYS C CA 1
ATOM 8420 C C . CYS C 1 170 ? -3.712 18.267 50.523 1.00 42.50 170 CYS C C 1
ATOM 8421 O O . CYS C 1 170 ? -3.064 17.551 51.290 1.00 38.63 170 CYS C O 1
ATOM 8424 N N . ASP C 1 171 ? -5.029 18.158 50.358 1.00 44.87 171 ASP C N 1
ATOM 8425 C CA . ASP C 1 171 ? -5.839 17.256 51.167 1.00 46.23 171 ASP C CA 1
ATOM 8426 C C . ASP C 1 171 ? -6.136 15.929 50.482 1.00 47.45 171 ASP C C 1
ATOM 8427 O O . ASP C 1 171 ? -6.755 15.056 51.101 1.00 44.50 171 ASP C O 1
ATOM 8432 N N . GLN C 1 172 ? -5.717 15.753 49.230 1.00 44.45 172 GLN C N 1
ATOM 8433 C CA . GLN C 1 172 ? -5.977 14.492 48.542 1.00 46.05 172 GLN C CA 1
ATOM 8434 C C . GLN C 1 172 ? -5.298 13.293 49.197 1.00 44.02 172 GLN C C 1
ATOM 8435 O O . GLN C 1 172 ? -5.956 12.244 49.318 1.00 43.45 172 GLN C O 1
ATOM 8441 N N . PRO C 1 173 ? -4.029 13.354 49.628 1.00 39.39 173 PRO C N 1
ATOM 8442 C CA . PRO C 1 173 ? -3.462 12.189 50.331 1.00 36.95 173 PRO C CA 1
ATOM 8443 C C . PRO C 1 173 ? -4.204 11.834 51.607 1.00 45.40 173 PRO C C 1
ATOM 8444 O O . PRO C 1 173 ? -4.337 10.646 51.928 1.00 42.56 173 PRO C O 1
ATOM 8448 N N . GLU C 1 174 ? -4.698 12.829 52.349 1.00 38.14 174 GLU C N 1
ATOM 8449 C CA . GLU C 1 174 ? -5.441 12.527 53.568 1.00 45.47 174 GLU C CA 1
ATOM 8450 C C . GLU C 1 174 ? -6.830 11.989 53.250 1.00 39.35 174 GLU C C 1
ATOM 8451 O O . GLU C 1 174 ? -7.333 11.101 53.950 1.00 39.63 174 GLU C O 1
ATOM 8457 N N . ASN C 1 175 ? -7.469 12.514 52.201 1.00 37.63 175 ASN C N 1
ATOM 8458 C CA . ASN C 1 175 ? -8.782 12.015 51.810 1.00 44.68 175 ASN C CA 1
ATOM 8459 C C . ASN C 1 175 ? -8.728 10.568 51.340 1.00 47.07 175 ASN C C 1
ATOM 8460 O O . ASN C 1 175 ? -9.742 9.866 51.412 1.00 47.27 175 ASN C O 1
ATOM 8465 N N . ILE C 1 176 ? -7.570 10.109 50.862 1.00 41.37 176 ILE C N 1
ATOM 8466 C CA . ILE C 1 176 ? -7.422 8.700 50.511 1.00 45.72 176 ILE C CA 1
ATOM 8467 C C . ILE C 1 176 ? -7.323 7.849 51.770 1.00 45.92 176 ILE C C 1
ATOM 8468 O O . ILE C 1 176 ? -7.889 6.751 51.842 1.00 46.06 176 ILE C O 1
ATOM 8481 N N . ARG C 1 178 ? -8.702 8.660 54.514 1.00 42.99 178 ARG C N 1
ATOM 8482 C CA . ARG C 1 178 ? -10.067 8.670 55.030 1.00 47.25 178 ARG C CA 1
ATOM 8483 C C . ARG C 1 178 ? -10.935 7.651 54.302 1.00 45.79 178 ARG C C 1
ATOM 8484 O O . ARG C 1 178 ? -11.794 7.008 54.916 1.00 45.44 178 ARG C O 1
ATOM 8492 N N . SER C 1 179 ? -10.726 7.491 52.993 1.00 40.00 179 SER C N 1
ATOM 8493 C CA . SER C 1 179 ? -11.449 6.463 52.252 1.00 44.97 179 SER C CA 1
ATOM 8494 C C . SER C 1 179 ? -11.010 5.069 52.680 1.00 45.30 179 SER C C 1
ATOM 8495 O O . SER C 1 179 ? -11.829 4.145 52.747 1.00 40.21 179 SER C O 1
ATOM 8498 N N . VAL C 1 180 ? -9.718 4.900 52.973 1.00 41.09 180 VAL C N 1
ATOM 8499 C CA . VAL C 1 180 ? -9.224 3.617 53.466 1.00 39.89 180 VAL C CA 1
ATOM 8500 C C . VAL C 1 180 ? -9.847 3.295 54.818 1.00 44.47 180 VAL C C 1
ATOM 8501 O O . VAL C 1 180 ? -10.175 2.138 55.110 1.00 39.55 180 VAL C O 1
ATOM 8505 N N . SER C 1 181 ? -10.035 4.316 55.659 1.00 37.96 181 SER C N 1
ATOM 8506 C CA . SER C 1 181 ? -10.649 4.095 56.964 1.00 47.07 181 SER C CA 1
ATOM 8507 C C . SER C 1 181 ? -12.087 3.612 56.834 1.00 44.26 181 SER C C 1
ATOM 8508 O O . SER C 1 181 ? -12.552 2.822 57.664 1.00 45.55 181 SER C O 1
ATOM 8511 N N . ARG C 1 182 ? -12.807 4.073 55.809 1.00 41.27 182 ARG C N 1
ATOM 8512 C CA . ARG C 1 182 ? -14.153 3.562 55.569 1.00 43.51 182 ARG C CA 1
ATOM 8513 C C . ARG C 1 182 ? -14.107 2.131 55.049 1.00 49.56 182 ARG C C 1
ATOM 8514 O O . ARG C 1 182 ? -14.952 1.304 55.411 1.00 50.68 182 ARG C O 1
ATOM 8522 N N . LEU C 1 183 ? -13.126 1.827 54.197 1.00 49.69 183 LEU C N 1
ATOM 8523 C CA . LEU C 1 183 ? -13.000 0.449 53.735 1.00 45.59 183 LEU C CA 1
ATOM 8524 C C . LEU C 1 183 ? -12.719 -0.496 54.897 1.00 48.25 183 LEU C C 1
ATOM 8525 O O . LEU C 1 183 ? -13.469 -1.445 55.149 1.00 54.87 183 LEU C O 1
ATOM 8530 N N . LEU C 1 184 ? -11.712 -0.221 55.725 1.00 45.03 184 LEU C N 1
ATOM 8531 C CA . LEU C 1 184 ? -11.312 -1.115 56.803 1.00 50.05 184 LEU C CA 1
ATOM 8532 C C . LEU C 1 184 ? -12.172 -0.968 58.050 1.00 43.77 184 LEU C C 1
ATOM 8533 O O . LEU C 1 184 ? -11.997 -1.749 58.993 1.00 47.84 184 LEU C O 1
ATOM 8538 N N . ASN C 1 185 ? -13.086 0.005 58.076 1.00 49.93 185 ASN C N 1
ATOM 8539 C CA . ASN C 1 185 ? -13.899 0.308 59.255 1.00 50.82 185 ASN C CA 1
ATOM 8540 C C . ASN C 1 185 ? -13.016 0.616 60.464 1.00 51.83 185 ASN C C 1
ATOM 8541 O O . ASN C 1 185 ? -13.143 0.012 61.531 1.00 53.92 185 ASN C O 1
ATOM 8546 N N . VAL C 1 186 ? -12.103 1.567 60.280 1.00 51.72 186 VAL C N 1
ATOM 8547 C CA . VAL C 1 186 ? -11.255 2.059 61.353 1.00 53.16 186 VAL C CA 1
ATOM 8548 C C . VAL C 1 186 ? -11.271 3.583 61.315 1.00 54.57 186 VAL C C 1
ATOM 8549 O O . VAL C 1 186 ? -11.923 4.197 60.471 1.00 58.25 186 VAL C O 1
ATOM 8553 N N . SER C 1 187 ? -10.527 4.191 62.234 1.00 55.53 187 SER C N 1
ATOM 8554 C CA . SER C 1 187 ? -10.339 5.634 62.240 1.00 56.30 187 SER C CA 1
ATOM 8555 C C . SER C 1 187 ? -9.130 5.977 61.380 1.00 51.77 187 SER C C 1
ATOM 8556 O O . SER C 1 187 ? -8.082 5.330 61.488 1.00 47.83 187 SER C O 1
ATOM 8559 N N . TRP C 1 188 ? -9.279 6.991 60.524 1.00 50.71 188 TRP C N 1
ATOM 8560 C CA . TRP C 1 188 ? -8.199 7.355 59.614 1.00 53.20 188 TRP C CA 1
ATOM 8561 C C . TRP C 1 188 ? -6.966 7.860 60.351 1.00 52.56 188 TRP C C 1
ATOM 8562 O O . TRP C 1 188 ? -5.878 7.893 59.765 1.00 56.23 188 TRP C O 1
ATOM 8573 N N . GLU C 1 189 ? -7.106 8.247 61.617 1.00 54.97 189 GLU C N 1
ATOM 8574 C CA . GLU C 1 189 ? -5.971 8.688 62.416 1.00 52.40 189 GLU C CA 1
ATOM 8575 C C . GLU C 1 189 ? -5.176 7.531 63.009 1.00 49.39 189 GLU C C 1
ATOM 8576 O O . GLU C 1 189 ? -4.194 7.776 63.718 1.00 50.63 189 GLU C O 1
ATOM 8582 N N . ASP C 1 190 ? -5.575 6.287 62.745 1.00 51.06 190 ASP C N 1
ATOM 8583 C CA . ASP C 1 190 ? -4.821 5.112 63.161 1.00 55.48 190 ASP C CA 1
ATOM 8584 C C . ASP C 1 190 ? -4.057 4.480 62.004 1.00 51.32 190 ASP C C 1
ATOM 8585 O O . ASP C 1 190 ? -3.640 3.321 62.100 1.00 50.06 190 ASP C O 1
ATOM 8590 N N . LEU C 1 191 ? -3.871 5.218 60.914 1.00 51.10 191 LEU C N 1
ATOM 8591 C CA . LEU C 1 191 ? -3.157 4.741 59.739 1.00 49.43 191 LEU C CA 1
ATOM 8592 C C . LEU C 1 191 ? -1.903 5.582 59.546 1.00 49.47 191 LEU C C 1
ATOM 8593 O O . LEU C 1 191 ? -1.982 6.813 59.481 1.00 49.70 191 LEU C O 1
ATOM 8598 N N . ASP C 1 192 ? -0.753 4.918 59.457 1.00 45.49 192 ASP C N 1
ATOM 8599 C CA . ASP C 1 192 ? 0.520 5.604 59.259 1.00 45.77 192 ASP C CA 1
ATOM 8600 C C . ASP C 1 192 ? 1.022 5.343 57.847 1.00 47.60 192 ASP C C 1
ATOM 8601 O O . ASP C 1 192 ? 1.501 4.234 57.560 1.00 45.50 192 ASP C O 1
ATOM 8606 N N . PRO C 1 193 ? 0.942 6.313 56.941 1.00 42.75 193 PRO C N 1
ATOM 8607 C CA . PRO C 1 193 ? 1.272 6.061 55.538 1.00 42.80 193 PRO C CA 1
ATOM 8608 C C . PRO C 1 193 ? 2.751 6.238 55.218 1.00 43.79 193 PRO C C 1
ATOM 8609 O O . PRO C 1 193 ? 3.501 6.920 55.918 1.00 41.03 193 PRO C O 1
ATOM 8613 N N . VAL C 1 194 ? 3.152 5.594 54.125 1.00 41.41 194 VAL C N 1
ATOM 8614 C CA . VAL C 1 194 ? 4.413 5.864 53.446 1.00 41.21 194 VAL C CA 1
ATOM 8615 C C . VAL C 1 194 ? 4.063 6.280 52.025 1.00 41.34 194 VAL C C 1
ATOM 8616 O O . VAL C 1 194 ? 3.420 5.517 51.291 1.00 39.58 194 VAL C O 1
ATOM 8620 N N . TYR C 1 195 ? 4.472 7.487 51.641 1.00 31.99 195 TYR C N 1
ATOM 8621 C CA . TYR C 1 195 ? 3.983 8.120 50.426 1.00 36.60 195 TYR C CA 1
ATOM 8622 C C . TYR C 1 195 ? 5.123 8.838 49.720 1.00 38.37 195 TYR C C 1
ATOM 8623 O O . TYR C 1 195 ? 6.051 9.340 50.358 1.00 40.13 195 TYR C O 1
ATOM 8632 N N . PHE C 1 196 ? 5.041 8.881 48.391 1.00 36.33 196 PHE C N 1
ATOM 8633 C CA . PHE C 1 196 ? 5.977 9.653 47.587 1.00 38.77 196 PHE C CA 1
ATOM 8634 C C . PHE C 1 196 ? 5.284 10.089 46.305 1.00 39.25 196 PHE C C 1
ATOM 8635 O O . PHE C 1 196 ? 4.337 9.446 45.844 1.00 32.52 196 PHE C O 1
ATOM 8643 N N . GLY C 1 197 ? 5.770 11.178 45.737 1.00 38.88 197 GLY C N 1
ATOM 8644 C CA . GLY C 1 197 ? 5.277 11.653 44.459 1.00 35.18 197 GLY C CA 1
ATOM 8645 C C . GLY C 1 197 ? 5.223 13.166 44.435 1.00 37.57 197 GLY C C 1
ATOM 8646 O O . GLY C 1 197 ? 5.597 13.844 45.389 1.00 42.98 197 GLY C O 1
ATOM 8647 N N . LEU C 1 198 ? 4.763 13.683 43.302 1.00 37.96 198 LEU C N 1
ATOM 8648 C CA . LEU C 1 198 ? 4.441 15.093 43.177 1.00 39.92 198 LEU C CA 1
ATOM 8649 C C . LEU C 1 198 ? 3.000 15.327 43.622 1.00 39.39 198 LEU C C 1
ATOM 8650 O O . LEU C 1 198 ? 2.254 14.389 43.911 1.00 40.92 198 LEU C O 1
ATOM 8655 N N . ASN C 1 199 ? 2.610 16.597 43.680 1.00 38.30 199 ASN C N 1
ATOM 8656 C CA . ASN C 1 199 ? 1.231 16.921 44.017 1.00 39.15 199 ASN C CA 1
ATOM 8657 C C . ASN C 1 199 ? 0.294 16.395 42.938 1.00 34.75 199 ASN C C 1
ATOM 8658 O O . ASN C 1 199 ? 0.521 16.612 41.744 1.00 38.92 199 ASN C O 1
ATOM 8663 N N . HIS C 1 200 ? -0.756 15.689 43.367 1.00 33.21 200 HIS C N 1
ATOM 8664 C CA . HIS C 1 200 ? -1.724 15.069 42.459 1.00 38.77 200 HIS C CA 1
ATOM 8665 C C . HIS C 1 200 ? -1.042 14.091 41.503 1.00 38.10 200 HIS C C 1
ATOM 8666 O O . HIS C 1 200 ? -1.410 13.980 40.332 1.00 40.50 200 HIS C O 1
ATOM 8673 N N . TYR C 1 201 ? -0.043 13.370 42.015 1.00 39.15 201 TYR C N 1
ATOM 8674 C CA . TYR C 1 201 ? 0.741 12.429 41.222 1.00 33.16 201 TYR C CA 1
ATOM 8675 C C . TYR C 1 201 ? 1.632 11.598 42.138 1.00 37.18 201 TYR C C 1
ATOM 8676 O O . TYR C 1 201 ? 2.860 11.717 42.086 1.00 37.12 201 TYR C O 1
ATOM 8685 N N . GLY C 1 202 ? 1.031 10.762 42.984 1.00 34.47 202 GLY C N 1
ATOM 8686 C CA . GLY C 1 202 ? 1.793 10.028 43.972 1.00 35.24 202 GLY C CA 1
ATOM 8687 C C . GLY C 1 202 ? 1.216 8.654 44.237 1.00 35.79 202 GLY C C 1
ATOM 8688 O O . GLY C 1 202 ? 0.170 8.280 43.706 1.00 33.79 202 GLY C O 1
ATOM 8689 N N . TRP C 1 203 ? 1.919 7.902 45.083 1.00 36.59 203 TRP C N 1
ATOM 8690 C CA . TRP C 1 203 ? 1.554 6.530 45.401 1.00 37.25 203 TRP C CA 1
ATOM 8691 C C . TRP C 1 203 ? 1.798 6.261 46.879 1.00 37.14 203 TRP C C 1
ATOM 8692 O O . TRP C 1 203 ? 2.716 6.819 47.485 1.00 39.47 203 TRP C O 1
ATOM 8703 N N . PHE C 1 204 ? 0.963 5.394 47.451 1.00 33.62 204 PHE C N 1
ATOM 8704 C CA . PHE C 1 204 ? 1.134 4.909 48.816 1.00 36.23 204 PHE C CA 1
ATOM 8705 C C . PHE C 1 204 ? 1.830 3.553 48.749 1.00 38.76 204 PHE C C 1
ATOM 8706 O O . PHE C 1 204 ? 1.236 2.567 48.301 1.00 36.49 204 PHE C O 1
ATOM 8714 N N . THR C 1 205 ? 3.087 3.501 49.191 1.00 37.02 205 THR C N 1
ATOM 8715 C CA . THR C 1 205 ? 3.817 2.239 49.193 1.00 38.45 205 THR C CA 1
ATOM 8716 C C . THR C 1 205 ? 3.518 1.392 50.423 1.00 40.67 205 THR C C 1
ATOM 8717 O O . THR C 1 205 ? 3.683 0.168 50.371 1.00 38.50 205 THR C O 1
ATOM 8721 N N . HIS C 1 206 ? 3.089 2.009 51.521 1.00 41.24 206 HIS C N 1
ATOM 8722 C CA . HIS C 1 206 ? 2.724 1.280 52.726 1.00 42.63 206 HIS C CA 1
ATOM 8723 C C . HIS C 1 206 ? 1.596 2.017 53.430 1.00 43.89 206 HIS C C 1
ATOM 8724 O O . HIS C 1 206 ? 1.505 3.246 53.370 1.00 39.81 206 HIS C O 1
ATOM 8731 N N . VAL C 1 207 ? 0.733 1.250 54.092 1.00 44.32 207 VAL C N 1
ATOM 8732 C CA . VAL C 1 207 ? -0.320 1.793 54.951 1.00 40.46 207 VAL C CA 1
ATOM 8733 C C . VAL C 1 207 ? -0.266 0.981 56.242 1.00 44.08 207 VAL C C 1
ATOM 8734 O O . VAL C 1 207 ? -0.886 -0.081 56.356 1.00 46.93 207 VAL C O 1
ATOM 8738 N N . TYR C 1 208 ? 0.492 1.469 57.218 1.00 43.04 208 TYR C N 1
ATOM 8739 C CA . TYR C 1 208 ? 0.687 0.756 58.469 1.00 46.46 208 TYR C CA 1
ATOM 8740 C C . TYR C 1 208 ? -0.409 1.101 59.468 1.00 46.29 208 TYR C C 1
ATOM 8741 O O . TYR C 1 208 ? -0.938 2.216 59.483 1.00 47.70 208 TYR C O 1
ATOM 8750 N N . ASP C 1 209 ? -0.748 0.124 60.305 1.00 51.06 209 ASP C N 1
ATOM 8751 C CA . ASP C 1 209 ? -1.612 0.372 61.449 1.00 51.97 209 ASP C CA 1
ATOM 8752 C C . ASP C 1 209 ? -0.804 1.036 62.558 1.00 51.75 209 ASP C C 1
ATOM 8753 O O . ASP C 1 209 ? 0.338 0.654 62.823 1.00 55.19 209 ASP C O 1
ATOM 8758 N N . ARG C 1 210 ? -1.403 2.040 63.204 1.00 53.02 210 ARG C N 1
ATOM 8759 C CA . ARG C 1 210 ? -0.639 2.845 64.153 1.00 54.97 210 ARG C CA 1
ATOM 8760 C C . ARG C 1 210 ? -0.260 2.038 65.391 1.00 57.38 210 ARG C C 1
ATOM 8761 O O . ARG C 1 210 ? 0.868 2.141 65.888 1.00 61.54 210 ARG C O 1
ATOM 8769 N N . LYS C 1 211 ? -1.172 1.203 65.893 1.00 59.84 211 LYS C N 1
ATOM 8770 C CA . LYS C 1 211 ? -0.914 0.490 67.139 1.00 59.78 211 LYS C CA 1
ATOM 8771 C C . LYS C 1 211 ? 0.025 -0.693 66.936 1.00 55.67 211 LYS C C 1
ATOM 8772 O O . LYS C 1 211 ? 0.952 -0.889 67.728 1.00 50.92 211 LYS C O 1
ATOM 8778 N N . THR C 1 212 ? -0.194 -1.492 65.891 1.00 56.56 212 THR C N 1
ATOM 8779 C CA . THR C 1 212 ? 0.575 -2.712 65.690 1.00 58.29 212 THR C CA 1
ATOM 8780 C C . THR C 1 212 ? 1.628 -2.607 64.596 1.00 55.02 212 THR C C 1
ATOM 8781 O O . THR C 1 212 ? 2.509 -3.471 64.529 1.00 47.22 212 THR C O 1
ATOM 8785 N N . GLY C 1 213 ? 1.563 -1.591 63.739 1.00 55.58 213 GLY C N 1
ATOM 8786 C CA . GLY C 1 213 ? 2.535 -1.469 62.671 1.00 49.90 213 GLY C CA 1
ATOM 8787 C C . GLY C 1 213 ? 2.400 -2.477 61.555 1.00 51.17 213 GLY C C 1
ATOM 8788 O O . GLY C 1 213 ? 3.289 -2.557 60.701 1.00 45.66 213 GLY C O 1
ATOM 8789 N N . GLU C 1 214 ? 1.322 -3.256 61.535 1.00 49.14 214 GLU C N 1
ATOM 8790 C CA . GLU C 1 214 ? 1.101 -4.199 60.449 1.00 51.06 214 GLU C CA 1
ATOM 8791 C C . GLU C 1 214 ? 0.743 -3.448 59.174 1.00 48.55 214 GLU C C 1
ATOM 8792 O O . GLU C 1 214 ? -0.072 -2.521 59.196 1.00 44.66 214 GLU C O 1
ATOM 8798 N N . ASP C 1 215 ? 1.361 -3.841 58.063 1.00 49.79 215 ASP C N 1
ATOM 8799 C CA . ASP C 1 215 ? 1.049 -3.241 56.771 1.00 49.42 215 ASP C CA 1
ATOM 8800 C C . ASP C 1 215 ? -0.355 -3.659 56.356 1.00 47.43 215 ASP C C 1
ATOM 8801 O O . ASP C 1 215 ? -0.603 -4.834 56.064 1.00 48.05 215 ASP C O 1
ATOM 8806 N N . LEU C 1 216 ? -1.279 -2.702 56.335 1.00 46.41 216 LEU C N 1
ATOM 8807 C CA . LEU C 1 216 ? -2.662 -2.965 55.968 1.00 43.08 216 LEU C CA 1
ATOM 8808 C C . LEU C 1 216 ? -2.894 -2.923 54.464 1.00 44.75 216 LEU C C 1
ATOM 8809 O O . LEU C 1 216 ? -4.018 -3.176 54.020 1.00 47.81 216 LEU C O 1
ATOM 8814 N N . LEU C 1 217 ? -1.863 -2.616 53.677 1.00 44.94 217 LEU C N 1
ATOM 8815 C CA . LEU C 1 217 ? -2.029 -2.563 52.227 1.00 44.44 217 LEU C CA 1
ATOM 8816 C C . LEU C 1 217 ? -2.500 -3.882 51.619 1.00 44.91 217 LEU C C 1
ATOM 8817 O O . LEU C 1 217 ? -3.376 -3.835 50.738 1.00 43.92 217 LEU C O 1
ATOM 8822 N N . PRO C 1 218 ? -1.986 -5.060 52.008 1.00 45.22 218 PRO C N 1
ATOM 8823 C CA . PRO C 1 218 ? -2.535 -6.302 51.431 1.00 40.87 218 PRO C CA 1
ATOM 8824 C C . PRO C 1 218 ? -4.031 -6.462 51.639 1.00 47.09 218 PRO C C 1
ATOM 8825 O O . PRO C 1 218 ? -4.737 -6.884 50.714 1.00 44.31 218 PRO C O 1
ATOM 8829 N N . GLU C 1 219 ? -4.540 -6.135 52.829 1.00 46.44 219 GLU C N 1
ATOM 8830 C CA . GLU C 1 219 ? -5.979 -6.223 53.057 1.00 48.61 219 GLU C CA 1
ATOM 8831 C C . GLU C 1 219 ? -6.728 -5.109 52.338 1.00 46.28 219 GLU C C 1
ATOM 8832 O O . GLU C 1 219 ? -7.906 -5.274 52.001 1.00 46.28 219 GLU C O 1
ATOM 8838 N N . ILE C 1 220 ? -6.068 -3.974 52.097 1.00 47.68 220 ILE C N 1
ATOM 8839 C CA . ILE C 1 220 ? -6.703 -2.880 51.364 1.00 45.25 220 ILE C CA 1
ATOM 8840 C C . ILE C 1 220 ? -7.024 -3.315 49.940 1.00 43.16 220 ILE C C 1
ATOM 8841 O O . ILE C 1 220 ? -8.132 -3.091 49.437 1.00 41.61 220 ILE C O 1
ATOM 8846 N N . LYS C 1 221 ? -6.059 -3.953 49.271 1.00 42.14 221 LYS C N 1
ATOM 8847 C CA . LYS C 1 221 ? -6.275 -4.390 47.895 1.00 47.15 221 LYS C CA 1
ATOM 8848 C C . LYS C 1 221 ? -7.347 -5.468 47.804 1.00 45.81 221 LYS C C 1
ATOM 8849 O O . LYS C 1 221 ? -8.080 -5.526 46.810 1.00 46.51 221 LYS C O 1
ATOM 8855 N N . LYS C 1 222 ? -7.455 -6.324 48.822 1.00 44.63 222 LYS C N 1
ATOM 8856 C CA . LYS C 1 222 ? -8.446 -7.390 48.711 1.00 46.40 222 LYS C CA 1
ATOM 8857 C C . LYS C 1 222 ? -9.862 -6.851 48.875 1.00 47.11 222 LYS C C 1
ATOM 8858 O O . LYS C 1 222 ? -10.769 -7.235 48.125 1.00 51.57 222 LYS C O 1
ATOM 8864 N N . ILE C 1 223 ? -10.091 -5.878 49.758 1.00 43.92 223 ILE C N 1
ATOM 8865 C CA . ILE C 1 223 ? -11.427 -5.306 49.901 1.00 44.33 223 ILE C CA 1
ATOM 8866 C C . ILE C 1 223 ? -11.787 -4.474 48.675 1.00 48.79 223 ILE C C 1
ATOM 8867 O O . ILE C 1 223 ? -12.945 -4.455 48.240 1.00 48.72 223 ILE C O 1
ATOM 8872 N N . ILE C 1 224 ? -10.805 -3.779 48.095 1.00 46.40 224 ILE C N 1
ATOM 8873 C CA . ILE C 1 224 ? -11.056 -3.008 46.879 1.00 47.67 224 ILE C CA 1
ATOM 8874 C C . ILE C 1 224 ? -11.456 -3.933 45.737 1.00 46.55 224 ILE C C 1
ATOM 8875 O O . ILE C 1 224 ? -12.373 -3.630 44.963 1.00 46.05 224 ILE C O 1
ATOM 8880 N N . LYS C 1 225 ? -10.780 -5.078 45.619 1.00 47.75 225 LYS C N 1
ATOM 8881 C CA . LYS C 1 225 ? -11.103 -6.027 44.559 1.00 53.03 225 LYS C CA 1
ATOM 8882 C C . LYS C 1 225 ? -12.510 -6.588 44.715 1.00 53.52 225 LYS C C 1
ATOM 8883 O O . LYS C 1 225 ? -13.187 -6.852 43.715 1.00 61.62 225 LYS C O 1
ATOM 8889 N N . GLU C 1 226 ? -12.971 -6.766 45.953 1.00 55.66 226 GLU C N 1
ATOM 8890 C CA . GLU C 1 226 ? -14.282 -7.336 46.239 1.00 58.68 226 GLU C CA 1
ATOM 8891 C C . GLU C 1 226 ? -15.393 -6.294 46.219 1.00 57.10 226 GLU C C 1
ATOM 8892 O O . GLU C 1 226 ? -16.461 -6.540 45.647 1.00 58.36 226 GLU C O 1
ATOM 8898 N N . LYS C 1 227 ? -15.165 -5.160 46.874 1.00 52.20 227 LYS C N 1
ATOM 8899 C CA . LYS C 1 227 ? -16.233 -4.187 47.077 1.00 54.24 227 LYS C CA 1
ATOM 8900 C C . LYS C 1 227 ? -16.042 -2.897 46.298 1.00 56.42 227 LYS C C 1
ATOM 8901 O O . LYS C 1 227 ? -17.016 -2.350 45.775 1.00 53.55 227 LYS C O 1
ATOM 8907 N N . GLY C 1 228 ? -14.823 -2.419 46.114 1.00 53.71 228 GLY C N 1
ATOM 8908 C CA . GLY C 1 228 ? -14.573 -1.199 45.375 1.00 52.47 228 GLY C CA 1
ATOM 8909 C C . GLY C 1 228 ? -13.970 -0.122 46.259 1.00 48.23 228 GLY C C 1
ATOM 8910 O O . GLY C 1 228 ? -13.513 -0.369 47.379 1.00 52.76 228 GLY C O 1
ATOM 8911 N N . PHE C 1 229 ? -13.983 1.100 45.732 1.00 45.74 229 PHE C N 1
ATOM 8912 C CA . PHE C 1 229 ? -13.367 2.242 46.395 1.00 47.39 229 PHE C CA 1
ATOM 8913 C C . PHE C 1 229 ? -14.255 3.464 46.220 1.00 42.32 229 PHE C C 1
ATOM 8914 O O . PHE C 1 229 ? -14.594 3.831 45.092 1.00 39.90 229 PHE C O 1
ATOM 8922 N N . LEU C 1 230 ? -14.628 4.089 47.332 1.00 42.89 230 LEU C N 1
ATOM 8923 C CA . LEU C 1 230 ? -15.455 5.285 47.314 1.00 50.95 230 LEU C CA 1
ATOM 8924 C C . LEU C 1 230 ? -14.967 6.247 48.390 1.00 49.42 230 LEU C C 1
ATOM 8925 O O . LEU C 1 230 ? -14.365 5.816 49.380 1.00 42.89 230 LEU C O 1
ATOM 8930 N N . PRO C 1 231 ? -15.204 7.546 48.217 1.00 48.80 231 PRO C N 1
ATOM 8931 C CA . PRO C 1 231 ? -14.737 8.516 49.214 1.00 47.55 231 PRO C CA 1
ATOM 8932 C C . PRO C 1 231 ? -15.456 8.347 50.543 1.00 50.61 231 PRO C C 1
ATOM 8933 O O . PRO C 1 231 ? -16.547 7.778 50.628 1.00 49.17 231 PRO C O 1
ATOM 8937 N N . GLN C 1 232 ? -14.816 8.861 51.597 1.00 43.69 232 GLN C N 1
ATOM 8938 C CA . GLN C 1 232 ? -15.372 8.726 52.941 1.00 48.92 232 GLN C CA 1
ATOM 8939 C C . GLN C 1 232 ? -16.735 9.399 53.049 1.00 51.21 232 GLN C C 1
ATOM 8940 O O . GLN C 1 232 ? -17.631 8.897 53.738 1.00 51.19 232 GLN C O 1
ATOM 8946 N N . ASP C 1 233 ? -16.911 10.532 52.373 1.00 48.28 233 ASP C N 1
ATOM 8947 C CA . ASP C 1 233 ? -18.182 11.255 52.344 1.00 54.45 233 ASP C CA 1
ATOM 8948 C C . ASP C 1 233 ? -18.940 11.012 51.045 1.00 51.82 233 ASP C C 1
ATOM 8949 O O . ASP C 1 233 ? -19.499 11.945 50.463 1.00 55.42 233 ASP C O 1
ATOM 8954 N N . ALA C 1 234 ? -18.987 9.756 50.585 1.00 51.44 234 ALA C N 1
ATOM 8955 C CA . ALA C 1 234 ? -19.544 9.454 49.268 1.00 55.90 234 ALA C CA 1
ATOM 8956 C C . ALA C 1 234 ? -21.007 9.861 49.150 1.00 56.75 234 ALA C C 1
ATOM 8957 O O . ALA C 1 234 ? -21.474 10.175 48.049 1.00 51.74 234 ALA C O 1
ATOM 8959 N N . GLU C 1 235 ? -21.744 9.860 50.262 1.00 59.96 235 GLU C N 1
ATOM 8960 C CA . GLU C 1 235 ? -23.160 10.211 50.207 1.00 63.67 235 GLU C CA 1
ATOM 8961 C C . GLU C 1 235 ? -23.362 11.665 49.801 1.00 63.36 235 GLU C C 1
ATOM 8962 O O . GLU C 1 235 ? -24.370 11.998 49.168 1.00 58.22 235 GLU C O 1
ATOM 8968 N N . GLN C 1 236 ? -22.418 12.538 50.144 1.00 63.16 236 GLN C N 1
ATOM 8969 C CA . GLN C 1 236 ? -22.492 13.944 49.774 1.00 60.31 236 GLN C CA 1
ATOM 8970 C C . GLN C 1 236 ? -21.765 14.259 48.474 1.00 59.84 236 GLN C C 1
ATOM 8971 O O . GLN C 1 236 ? -21.840 15.400 48.003 1.00 58.57 236 GLN C O 1
ATOM 8977 N N . ARG C 1 237 ? -21.074 13.289 47.883 1.00 64.94 237 ARG C N 1
ATOM 8978 C CA . ARG C 1 237 ? -20.240 13.530 46.716 1.00 63.87 237 ARG C CA 1
ATOM 8979 C C . ARG C 1 237 ? -21.070 13.537 45.438 1.00 59.08 237 ARG C C 1
ATOM 8980 O O . ARG C 1 237 ? -22.112 12.882 45.341 1.00 57.82 237 ARG C O 1
ATOM 8988 N N . ASP C 1 238 ? -20.614 14.304 44.453 1.00 49.88 238 ASP C N 1
ATOM 8989 C CA . ASP C 1 238 ? -21.246 14.257 43.147 1.00 51.26 238 ASP C CA 1
ATOM 8990 C C . ASP C 1 238 ? -20.734 13.055 42.359 1.00 50.37 238 ASP C C 1
ATOM 8991 O O . ASP C 1 238 ? -19.705 12.457 42.686 1.00 49.55 238 ASP C O 1
ATOM 8996 N N . GLN C 1 239 ? -21.463 12.729 41.288 1.00 46.24 239 GLN C N 1
ATOM 8997 C CA . GLN C 1 239 ? -21.211 11.486 40.563 1.00 46.44 239 GLN C CA 1
ATOM 8998 C C . GLN C 1 239 ? -19.796 11.437 39.997 1.00 46.29 239 GLN C C 1
ATOM 8999 O O . GLN C 1 239 ? -19.165 10.374 39.980 1.00 43.98 239 GLN C O 1
ATOM 9005 N N . SER C 1 240 ? -19.281 12.577 39.529 1.00 42.73 240 SER C N 1
ATOM 9006 C CA . SER C 1 240 ? -17.937 12.598 38.959 1.00 44.86 240 SER C CA 1
ATOM 9007 C C . SER C 1 240 ? -16.883 12.208 39.987 1.00 43.54 240 SER C C 1
ATOM 9008 O O . SER C 1 240 ? -15.868 11.597 39.634 1.00 46.43 240 SER C O 1
ATOM 9011 N N . TRP C 1 241 ? -17.101 12.551 41.259 1.00 40.96 241 TRP C N 1
ATOM 9012 C CA . TRP C 1 241 ? -16.166 12.136 42.300 1.00 39.34 241 TRP C CA 1
ATOM 9013 C C . TRP C 1 241 ? -16.321 10.658 42.633 1.00 46.76 241 TRP C C 1
ATOM 9014 O O . TRP C 1 241 ? -15.342 10.004 43.010 1.00 42.01 241 TRP C O 1
ATOM 9025 N N . LEU C 1 242 ? -17.536 10.118 42.505 1.00 43.94 242 LEU C N 1
ATOM 9026 C CA . LEU C 1 242 ? -17.727 8.685 42.702 1.00 42.34 242 LEU C CA 1
ATOM 9027 C C . LEU C 1 242 ? -17.000 7.885 41.629 1.00 32.44 242 LEU C C 1
ATOM 9028 O O . LEU C 1 242 ? -16.419 6.832 41.918 1.00 36.61 242 LEU C O 1
ATOM 9033 N N . ASP C 1 243 ? -17.019 8.370 40.384 1.00 34.85 243 ASP C N 1
ATOM 9034 C CA . ASP C 1 243 ? -16.281 7.700 39.318 1.00 40.01 243 ASP C CA 1
ATOM 9035 C C . ASP C 1 243 ? -14.778 7.808 39.540 1.00 43.12 243 ASP C C 1
ATOM 9036 O O . ASP C 1 243 ? -14.037 6.851 39.286 1.00 45.81 243 ASP C O 1
ATOM 9041 N N . THR C 1 244 ? -14.312 8.967 40.012 1.00 41.18 244 THR C N 1
ATOM 9042 C CA . THR C 1 244 ? -12.882 9.164 40.228 1.00 38.02 244 THR C CA 1
ATOM 9043 C C . THR C 1 244 ? -12.343 8.204 41.281 1.00 38.59 244 THR C C 1
ATOM 9044 O O . THR C 1 244 ? -11.284 7.594 41.093 1.00 38.23 244 THR C O 1
ATOM 9048 N N . TYR C 1 245 ? -13.063 8.048 42.393 1.00 38.66 245 TYR C N 1
ATOM 9049 C CA . TYR C 1 245 ? -12.617 7.130 43.436 1.00 40.46 245 TYR C CA 1
ATOM 9050 C C . TYR C 1 245 ? -12.865 5.678 43.048 1.00 42.27 245 TYR C C 1
ATOM 9051 O O . TYR C 1 245 ? -12.061 4.799 43.380 1.00 41.36 245 TYR C O 1
ATOM 9060 N N . GLY C 1 246 ? -13.969 5.407 42.348 1.00 39.99 246 GLY C N 1
ATOM 9061 C CA . GLY C 1 246 ? -14.245 4.047 41.916 1.00 41.32 246 GLY C CA 1
ATOM 9062 C C . GLY C 1 246 ? -13.224 3.518 40.929 1.00 41.20 246 GLY C C 1
ATOM 9063 O O . GLY C 1 246 ? -12.978 2.310 40.873 1.00 42.57 246 GLY C O 1
ATOM 9064 N N . PHE C 1 247 ? -12.610 4.408 40.148 1.00 44.41 247 PHE C N 1
ATOM 9065 C CA . PHE C 1 247 ? -11.609 4.005 39.167 1.00 40.46 247 PHE C CA 1
ATOM 9066 C C . PHE C 1 247 ? -10.340 3.455 39.804 1.00 41.64 247 PHE C C 1
ATOM 9067 O O . PHE C 1 247 ? -9.528 2.848 39.097 1.00 39.45 247 PHE C O 1
ATOM 9075 N N . VAL C 1 248 ? -10.150 3.650 41.112 1.00 38.04 248 VAL C N 1
ATOM 9076 C CA . VAL C 1 248 ? -8.994 3.079 41.798 1.00 40.65 248 VAL C CA 1
ATOM 9077 C C . VAL C 1 248 ? -9.004 1.559 41.695 1.00 46.42 248 VAL C C 1
ATOM 9078 O O . VAL C 1 248 ? -7.943 0.922 41.657 1.00 38.71 248 VAL C O 1
ATOM 9082 N N . GLN C 1 249 ? -10.193 0.955 41.625 1.00 41.75 249 GLN C N 1
ATOM 9083 C CA . GLN C 1 249 ? -10.288 -0.493 41.466 1.00 44.80 249 GLN C CA 1
ATOM 9084 C C . GLN C 1 249 ? -9.622 -0.955 40.175 1.00 36.58 249 GLN C C 1
ATOM 9085 O O . GLN C 1 249 ? -8.903 -1.961 40.165 1.00 38.94 249 GLN C O 1
ATOM 9091 N N . THR C 1 250 ? -9.851 -0.233 39.075 1.00 38.26 250 THR C N 1
ATOM 9092 C CA . THR C 1 250 ? -9.213 -0.587 37.810 1.00 39.35 250 THR C CA 1
ATOM 9093 C C . THR C 1 250 ? -7.700 -0.417 37.891 1.00 41.46 250 THR C C 1
ATOM 9094 O O . THR C 1 250 ? -6.944 -1.261 37.395 1.00 40.19 250 THR C O 1
ATOM 9114 N N . GLU C 1 253 ? -5.732 -3.094 39.744 1.00 41.98 253 GLU C N 1
ATOM 9115 C CA . GLU C 1 253 ? -5.698 -4.371 39.041 1.00 47.39 253 GLU C CA 1
ATOM 9116 C C . GLU C 1 253 ? -4.604 -4.386 37.981 1.00 48.50 253 GLU C C 1
ATOM 9117 O O . GLU C 1 253 ? -3.946 -5.412 37.777 1.00 44.98 253 GLU C O 1
ATOM 9123 N N . ASP C 1 254 ? -4.393 -3.255 37.302 1.00 37.04 254 ASP C N 1
ATOM 9124 C CA . ASP C 1 254 ? -3.319 -3.162 36.321 1.00 43.42 254 ASP C CA 1
ATOM 9125 C C . ASP C 1 254 ? -1.978 -2.850 36.972 1.00 39.70 254 ASP C C 1
ATOM 9126 O O . ASP C 1 254 ? -0.930 -3.219 36.430 1.00 43.69 254 ASP C O 1
ATOM 9131 N N . PHE C 1 255 ? -1.989 -2.176 38.120 1.00 38.50 255 PHE C N 1
ATOM 9132 C CA . PHE C 1 255 ? -0.768 -1.808 38.838 1.00 40.90 255 PHE C CA 1
ATOM 9133 C C . PHE C 1 255 ? -0.982 -2.101 40.315 1.00 37.99 255 PHE C C 1
ATOM 9134 O O . PHE C 1 255 ? -1.317 -1.210 41.105 1.00 41.06 255 PHE C O 1
ATOM 9142 N N . PRO C 1 256 ? -0.787 -3.356 40.730 1.00 41.66 256 PRO C N 1
ATOM 9143 C CA . PRO C 1 256 ? -1.189 -3.773 42.078 1.00 39.05 256 PRO C CA 1
ATOM 9144 C C . PRO C 1 256 ? -0.195 -3.445 43.180 1.00 40.90 256 PRO C C 1
ATOM 9145 O O . PRO C 1 256 ? -0.472 -3.761 44.343 1.00 42.90 256 PRO C O 1
ATOM 9149 N N . ASP C 1 257 ? 0.941 -2.822 42.866 1.00 35.98 257 ASP C N 1
ATOM 9150 C CA . ASP C 1 257 ? 1.968 -2.608 43.881 1.00 43.84 257 ASP C CA 1
ATOM 9151 C C . ASP C 1 257 ? 1.518 -1.594 44.927 1.00 41.26 257 ASP C C 1
ATOM 9152 O O . ASP C 1 257 ? 1.448 -1.905 46.122 1.00 40.04 257 ASP C O 1
ATOM 9157 N N . PHE C 1 258 ? 1.205 -0.374 44.498 1.00 35.64 258 PHE C N 1
ATOM 9158 C CA . PHE C 1 258 ? 0.976 0.736 45.412 1.00 37.78 258 PHE C CA 1
ATOM 9159 C C . PHE C 1 258 ? -0.454 1.248 45.309 1.00 41.87 258 PHE C C 1
ATOM 9160 O O . PHE C 1 258 ? -1.090 1.166 44.253 1.00 36.50 258 PHE C O 1
ATOM 9168 N N . LEU C 1 259 ? -0.950 1.781 46.422 1.00 41.56 259 LEU C N 1
ATOM 9169 C CA . LEU C 1 259 ? -2.245 2.452 46.439 1.00 42.39 259 LEU C CA 1
ATOM 9170 C C . LEU C 1 259 ? -2.097 3.839 45.826 1.00 38.94 259 LEU C C 1
ATOM 9171 O O . LEU C 1 259 ? -1.331 4.656 46.348 1.00 40.17 259 LEU C O 1
ATOM 9176 N N . PRO C 1 260 ? -2.796 4.144 44.736 1.00 41.62 260 PRO C N 1
ATOM 9177 C CA . PRO C 1 260 ? -2.505 5.367 43.985 1.00 40.49 260 PRO C CA 1
ATOM 9178 C C . PRO C 1 260 ? -3.316 6.576 44.421 1.00 44.20 260 PRO C C 1
ATOM 9179 O O . PRO C 1 260 ? -4.438 6.476 44.921 1.00 43.04 260 PRO C O 1
ATOM 9183 N N . ASN C 1 261 ? -2.703 7.742 44.229 1.00 42.27 261 ASN C N 1
ATOM 9184 C CA . ASN C 1 261 ? -3.447 8.992 44.233 1.00 38.73 261 ASN C CA 1
ATOM 9185 C C . ASN C 1 261 ? -4.494 8.949 43.128 1.00 39.68 261 ASN C C 1
ATOM 9186 O O . ASN C 1 261 ? -4.212 8.518 42.008 1.00 36.45 261 ASN C O 1
ATOM 9191 N N . THR C 1 262 ? -5.717 9.382 43.447 1.00 34.81 262 THR C N 1
ATOM 9192 C CA . THR C 1 262 ? -6.795 9.289 42.466 1.00 41.07 262 THR C CA 1
ATOM 9193 C C . THR C 1 262 ? -6.516 10.118 41.219 1.00 38.90 262 THR C C 1
ATOM 9194 O O . THR C 1 262 ? -7.086 9.835 40.160 1.00 35.89 262 THR C O 1
ATOM 9198 N N . TYR C 1 263 ? -5.648 11.127 41.316 1.00 37.49 263 TYR C N 1
ATOM 9199 C CA . TYR C 1 263 ? -5.263 11.895 40.139 1.00 38.47 263 TYR C CA 1
ATOM 9200 C C . TYR C 1 263 ? -4.367 11.110 39.191 1.00 37.47 263 TYR C C 1
ATOM 9201 O O . TYR C 1 263 ? -4.188 11.536 38.045 1.00 35.19 263 TYR C O 1
ATOM 9210 N N . ASP C 1 264 ? -3.806 9.980 39.634 1.00 31.33 264 ASP C N 1
ATOM 9211 C CA . ASP C 1 264 ? -3.004 9.144 38.748 1.00 39.10 264 ASP C CA 1
ATOM 9212 C C . ASP C 1 264 ? -3.813 8.597 37.581 1.00 39.52 264 ASP C C 1
ATOM 9213 O O . ASP C 1 264 ? -3.227 8.224 36.558 1.00 36.23 264 ASP C O 1
ATOM 9218 N N . GLY C 1 265 ? -5.140 8.532 37.715 1.00 35.78 265 GLY C N 1
ATOM 9219 C CA . GLY C 1 265 ? -5.956 7.967 36.653 1.00 38.23 265 GLY C CA 1
ATOM 9220 C C . GLY C 1 265 ? -5.857 8.744 35.354 1.00 33.75 265 GLY C C 1
ATOM 9221 O O . GLY C 1 265 ? -5.901 8.161 34.268 1.00 35.20 265 GLY C O 1
ATOM 9222 N N . TYR C 1 266 ? -5.724 10.069 35.447 1.00 32.94 266 TYR C N 1
ATOM 9223 C CA . TYR C 1 266 ? -5.586 10.881 34.243 1.00 34.91 266 TYR C CA 1
ATOM 9224 C C . TYR C 1 266 ? -4.309 10.536 33.488 1.00 35.71 266 TYR C C 1
ATOM 9225 O O . TYR C 1 266 ? -4.317 10.415 32.258 1.00 37.12 266 TYR C O 1
ATOM 9234 N N . TYR C 1 267 ? -3.200 10.364 34.211 1.00 35.52 267 TYR C N 1
ATOM 9235 C CA . TYR C 1 267 ? -1.906 10.172 33.567 1.00 35.02 267 TYR C CA 1
ATOM 9236 C C . TYR C 1 267 ? -1.718 8.753 33.047 1.00 34.35 267 TYR C C 1
ATOM 9237 O O . TYR C 1 267 ? -1.060 8.559 32.019 1.00 32.58 267 TYR C O 1
ATOM 9246 N N . LEU C 1 268 ? -2.275 7.756 33.730 1.00 32.25 268 LEU C N 1
ATOM 9247 C CA . LEU C 1 268 ? -2.118 6.374 33.299 1.00 32.78 268 LEU C CA 1
ATOM 9248 C C . LEU C 1 268 ? -3.224 5.910 32.362 1.00 37.06 268 LEU C C 1
ATOM 9249 O O . LEU C 1 268 ? -3.040 4.910 31.660 1.00 34.69 268 LEU C O 1
ATOM 9254 N N . TYR C 1 269 ? -4.360 6.609 32.327 1.00 35.88 269 TYR C N 1
ATOM 9255 C CA . TYR C 1 269 ? -5.477 6.250 31.450 1.00 37.86 269 TYR C CA 1
ATOM 9256 C C . TYR C 1 269 ? -6.014 7.501 30.762 1.00 40.45 269 TYR C C 1
ATOM 9257 O O . TYR C 1 269 ? -7.177 7.874 30.939 1.00 38.16 269 TYR C O 1
ATOM 9266 N N . PRO C 1 270 ? -5.191 8.170 29.946 1.00 40.26 270 PRO C N 1
ATOM 9267 C CA . PRO C 1 270 ? -5.668 9.408 29.309 1.00 38.93 270 PRO C CA 1
ATOM 9268 C C . PRO C 1 270 ? -6.760 9.174 28.280 1.00 43.96 270 PRO C C 1
ATOM 9269 O O . PRO C 1 270 ? -7.610 10.052 28.090 1.00 41.92 270 PRO C O 1
ATOM 9273 N N . ASP C 1 271 ? -6.764 8.017 27.611 1.00 43.59 271 ASP C N 1
ATOM 9274 C CA . ASP C 1 271 ? -7.813 7.726 26.638 1.00 45.81 271 ASP C CA 1
ATOM 9275 C C . ASP C 1 271 ? -9.165 7.575 27.321 1.00 42.28 271 ASP C C 1
ATOM 9276 O O . ASP C 1 271 ? -10.144 8.223 26.935 1.00 39.00 271 ASP C O 1
ATOM 9281 N N . TYR C 1 272 ? -9.237 6.714 28.340 1.00 43.78 272 TYR C N 1
ATOM 9282 C CA . TYR C 1 272 ? -10.491 6.509 29.059 1.00 41.78 272 TYR C CA 1
ATOM 9283 C C . TYR C 1 272 ? -10.956 7.792 29.737 1.00 44.89 272 TYR C C 1
ATOM 9284 O O . TYR C 1 272 ? -12.156 8.092 29.755 1.00 44.93 272 TYR C O 1
ATOM 9293 N N . LYS C 1 273 ? -10.023 8.563 30.298 1.00 39.92 273 LYS C N 1
ATOM 9294 C CA . LYS C 1 273 ? -10.407 9.748 31.060 1.00 37.25 273 LYS C CA 1
ATOM 9295 C C . LYS C 1 273 ? -10.929 10.850 30.145 1.00 41.93 273 LYS C C 1
ATOM 9296 O O . LYS C 1 273 ? -12.022 11.385 30.368 1.00 43.45 273 LYS C O 1
ATOM 9302 N N . PHE C 1 274 ? -10.269 11.073 29.024 1.00 43.06 274 PHE C N 1
ATOM 9303 C CA . PHE C 1 274 ? -10.808 11.976 28.032 1.00 41.62 274 PHE C CA 1
ATOM 9304 C C . PHE C 1 274 ? -12.167 11.499 27.558 1.00 47.94 274 PHE C C 1
ATOM 9305 O O . PHE C 1 274 ? -13.091 12.265 27.418 1.00 46.00 274 PHE C O 1
ATOM 9313 N N . SER C 1 275 ? -12.265 10.210 27.323 1.00 43.32 275 SER C N 1
ATOM 9314 C CA . SER C 1 275 ? -13.427 9.626 26.713 1.00 48.00 275 SER C CA 1
ATOM 9315 C C . SER C 1 275 ? -14.685 9.782 27.517 1.00 47.25 275 SER C C 1
ATOM 9316 O O . SER C 1 275 ? -15.747 9.736 26.967 1.00 52.91 275 SER C O 1
ATOM 9319 N N . HIS C 1 276 ? -14.570 9.935 28.819 1.00 46.51 276 HIS C N 1
ATOM 9320 C CA . HIS C 1 276 ? -15.735 9.927 29.665 1.00 44.09 276 HIS C CA 1
ATOM 9321 C C . HIS C 1 276 ? -16.074 11.278 30.246 1.00 50.41 276 HIS C C 1
ATOM 9322 O O . HIS C 1 276 ? -16.826 11.376 31.185 1.00 51.39 276 HIS C O 1
ATOM 9329 N N . LEU C 1 277 ? -15.514 12.326 29.684 1.00 44.25 277 LEU C N 1
ATOM 9330 C CA . LEU C 1 277 ? -15.814 13.674 30.134 1.00 46.71 277 LEU C CA 1
ATOM 9331 C C . LEU C 1 277 ? -16.641 14.408 29.089 1.00 50.13 277 LEU C C 1
ATOM 9332 O O . LEU C 1 277 ? -16.282 14.457 27.909 1.00 47.06 277 LEU C O 1
ATOM 9337 N N . ASN C 1 278 ? -17.747 14.971 29.542 1.00 45.67 278 ASN C N 1
ATOM 9338 C CA . ASN C 1 278 ? -18.644 15.730 28.690 1.00 51.80 278 ASN C CA 1
ATOM 9339 C C . ASN C 1 278 ? -18.010 17.064 28.324 1.00 41.84 278 ASN C C 1
ATOM 9340 O O . ASN C 1 278 ? -17.672 17.848 29.221 1.00 49.58 278 ASN C O 1
ATOM 9345 N N . PRO C 1 279 ? -17.835 17.367 27.037 1.00 52.39 279 PRO C N 1
ATOM 9346 C CA . PRO C 1 279 ? -17.256 18.668 26.668 1.00 49.58 279 PRO C CA 1
ATOM 9347 C C . PRO C 1 279 ? -18.180 19.841 26.952 1.00 60.45 279 PRO C C 1
ATOM 9348 O O . PRO C 1 279 ? -17.692 20.938 27.252 1.00 59.61 279 PRO C O 1
ATOM 9352 N N . ASP C 1 280 ? -19.496 19.645 26.879 1.00 54.75 280 ASP C N 1
ATOM 9353 C CA . ASP C 1 280 ? -20.448 20.742 26.994 1.00 57.38 280 ASP C CA 1
ATOM 9354 C C . ASP C 1 280 ? -20.904 21.007 28.424 1.00 56.96 280 ASP C C 1
ATOM 9355 O O . ASP C 1 280 ? -21.574 22.017 28.664 1.00 56.10 280 ASP C O 1
ATOM 9360 N N . TYR C 1 281 ? -20.566 20.134 29.373 1.00 50.56 281 TYR C N 1
ATOM 9361 C CA . TYR C 1 281 ? -20.896 20.359 30.781 1.00 52.95 281 TYR C CA 1
ATOM 9362 C C . TYR C 1 281 ? -19.752 19.774 31.605 1.00 52.20 281 TYR C C 1
ATOM 9363 O O . TYR C 1 281 ? -19.664 18.553 31.769 1.00 46.26 281 TYR C O 1
ATOM 9372 N N . THR C 1 282 ? -18.888 20.646 32.117 1.00 52.83 282 THR C N 1
ATOM 9373 C CA . THR C 1 282 ? -17.649 20.236 32.755 1.00 50.45 282 THR C CA 1
ATOM 9374 C C . THR C 1 282 ? -17.763 20.330 34.276 1.00 51.41 282 THR C C 1
ATOM 9375 O O . THR C 1 282 ? -18.801 20.695 34.833 1.00 50.74 282 THR C O 1
ATOM 9379 N N . ARG C 1 283 ? -16.661 19.994 34.953 1.00 45.87 283 ARG C N 1
ATOM 9380 C CA . ARG C 1 283 ? -16.646 19.996 36.414 1.00 52.15 283 ARG C CA 1
ATOM 9381 C C . ARG C 1 283 ? -16.877 21.396 36.970 1.00 49.83 283 ARG C C 1
ATOM 9382 O O . ARG C 1 283 ? -17.521 21.558 38.013 1.00 46.25 283 ARG C O 1
ATOM 9390 N N . ALA C 1 284 ? -16.361 22.420 36.286 1.00 50.39 284 ALA C N 1
ATOM 9391 C CA . ALA C 1 284 ? -16.595 23.791 36.728 1.00 56.69 284 ALA C CA 1
ATOM 9392 C C . ALA C 1 284 ? -18.079 24.131 36.700 1.00 51.55 284 ALA C C 1
ATOM 9393 O O . ALA C 1 284 ? -18.575 24.860 37.567 1.00 47.90 284 ALA C O 1
ATOM 9395 N N . ASP C 1 285 ? -18.807 23.605 35.712 1.00 55.24 285 ASP C N 1
ATOM 9396 C CA . ASP C 1 285 ? -20.250 23.816 35.665 1.00 50.67 285 ASP C CA 1
ATOM 9397 C C . ASP C 1 285 ? -20.951 23.084 36.803 1.00 57.12 285 ASP C C 1
ATOM 9398 O O . ASP C 1 285 ? -21.923 23.596 37.371 1.00 57.67 285 ASP C O 1
ATOM 9403 N N . GLU C 1 286 ? -20.474 21.884 37.147 1.00 48.10 286 GLU C N 1
ATOM 9404 C CA . GLU C 1 286 ? -21.049 21.159 38.276 1.00 49.35 286 GLU C CA 1
ATOM 9405 C C . GLU C 1 286 ? -20.834 21.914 39.580 1.00 52.27 286 GLU C C 1
ATOM 9406 O O . GLU C 1 286 ? -21.708 21.921 40.454 1.00 51.61 286 GLU C O 1
ATOM 9412 N N . VAL C 1 287 ? -19.674 22.557 39.729 1.00 54.45 287 VAL C N 1
ATOM 9413 C CA . VAL C 1 287 ? -19.392 23.309 40.948 1.00 52.91 287 VAL C CA 1
ATOM 9414 C C . VAL C 1 287 ? -20.287 24.540 41.036 1.00 52.40 287 VAL C C 1
ATOM 9415 O O . VAL C 1 287 ? -20.817 24.863 42.106 1.00 45.89 287 VAL C O 1
ATOM 9419 N N . ILE C 1 288 ? -20.474 25.242 39.916 1.00 59.06 288 ILE C N 1
ATOM 9420 C CA . ILE C 1 288 ? -21.326 26.429 39.913 1.00 55.88 288 ILE C CA 1
ATOM 9421 C C . ILE C 1 288 ? -22.767 26.047 40.226 1.00 58.83 288 ILE C C 1
ATOM 9422 O O . ILE C 1 288 ? -23.432 26.681 41.055 1.00 61.17 288 ILE C O 1
ATOM 9427 N N . ASP C 1 289 ? -23.270 25.000 39.572 1.00 55.86 289 ASP C N 1
ATOM 9428 C CA . ASP C 1 289 ? -24.610 24.503 39.854 1.00 56.55 289 ASP C CA 1
ATOM 9429 C C . ASP C 1 289 ? -24.688 23.716 41.155 1.00 55.81 289 ASP C C 1
ATOM 9430 O O . ASP C 1 289 ? -25.797 23.422 41.614 1.00 56.02 289 ASP C O 1
ATOM 9435 N N . GLY C 1 290 ? -23.552 23.374 41.759 1.00 56.11 290 GLY C N 1
ATOM 9436 C CA . GLY C 1 290 ? -23.554 22.558 42.957 1.00 52.00 290 GLY C CA 1
ATOM 9437 C C . GLY C 1 290 ? -23.038 23.257 44.198 1.00 56.80 290 GLY C C 1
ATOM 9438 O O . GLY C 1 290 ? -23.817 23.855 44.946 1.00 52.78 290 GLY C O 1
ATOM 9439 N N . ARG C 1 291 ? -21.723 23.193 44.425 1.00 57.24 291 ARG C N 1
ATOM 9440 C CA . ARG C 1 291 ? -21.164 23.699 45.676 1.00 59.00 291 ARG C CA 1
ATOM 9441 C C . ARG C 1 291 ? -21.297 25.214 45.782 1.00 53.78 291 ARG C C 1
ATOM 9442 O O . ARG C 1 291 ? -21.603 25.737 46.860 1.00 57.98 291 ARG C O 1
ATOM 9450 N N . GLU C 1 292 ? -21.068 25.938 44.685 1.00 52.68 292 GLU C N 1
ATOM 9451 C CA . GLU C 1 292 ? -21.159 27.395 44.741 1.00 58.44 292 GLU C CA 1
ATOM 9452 C C . GLU C 1 292 ? -22.575 27.850 45.070 1.00 58.86 292 GLU C C 1
ATOM 9453 O O . GLU C 1 292 ? -22.773 28.716 45.931 1.00 59.91 292 GLU C O 1
ATOM 9459 N N . LYS C 1 293 ? -23.570 27.269 44.395 1.00 61.74 293 LYS C N 1
ATOM 9460 C CA . LYS C 1 293 ? -24.956 27.664 44.627 1.00 60.43 293 LYS C CA 1
ATOM 9461 C C . LYS C 1 293 ? -25.399 27.282 46.034 1.00 59.72 293 LYS C C 1
ATOM 9462 O O . LYS C 1 293 ? -25.993 28.085 46.760 1.00 58.51 293 LYS C O 1
ATOM 9468 N N . ARG C 1 294 ? -25.089 26.053 46.460 1.00 56.12 294 ARG C N 1
ATOM 9469 C CA . ARG C 1 294 ? -25.494 25.575 47.777 1.00 60.17 294 ARG C CA 1
ATOM 9470 C C . ARG C 1 294 ? -24.883 26.417 48.887 1.00 59.90 294 ARG C C 1
ATOM 9471 O O . ARG C 1 294 ? -25.577 26.780 49.840 1.00 55.51 294 ARG C O 1
ATOM 9479 N N . VAL C 1 295 ? -23.593 26.747 48.781 1.00 57.23 295 VAL C N 1
ATOM 9480 C CA . VAL C 1 295 ? -22.940 27.503 49.846 1.00 57.25 295 VAL C CA 1
ATOM 9481 C C . VAL C 1 295 ? -23.441 28.943 49.869 1.00 57.26 295 VAL C C 1
ATOM 9482 O O . VAL C 1 295 ? -23.724 29.501 50.936 1.00 53.12 295 VAL C O 1
ATOM 9486 N N . PHE C 1 296 ? -23.569 29.567 48.695 1.00 53.22 296 PHE C N 1
ATOM 9487 C CA . PHE C 1 296 ? -24.034 30.948 48.633 1.00 59.49 296 PHE C CA 1
ATOM 9488 C C . PHE C 1 296 ? -25.526 31.072 48.911 1.00 62.05 296 PHE C C 1
ATOM 9489 O O . PHE C 1 296 ? -26.000 32.181 49.175 1.00 64.25 296 PHE C O 1
ATOM 9497 N N . ALA C 1 297 ? -26.275 29.967 48.856 1.00 54.38 297 ALA C N 1
ATOM 9498 C CA . ALA C 1 297 ? -27.699 30.024 49.169 1.00 61.55 297 ALA C CA 1
ATOM 9499 C C . ALA C 1 297 ? -27.946 29.915 50.668 1.00 66.11 297 ALA C C 1
ATOM 9500 O O . ALA C 1 297 ? -28.868 30.548 51.194 1.00 62.69 297 ALA C O 1
ATOM 9502 N N . GLU C 1 298 ? -27.140 29.114 51.368 1.00 59.73 298 GLU C N 1
ATOM 9503 C CA . GLU C 1 298 ? -27.289 28.999 52.815 1.00 66.06 298 GLU C CA 1
ATOM 9504 C C . GLU C 1 298 ? -26.953 30.315 53.504 1.00 72.01 298 GLU C C 1
ATOM 9505 O O . GLU C 1 298 ? -27.685 30.766 54.392 1.00 74.00 298 GLU C O 1
ATOM 9511 N N . CYS C 1 299 ? -25.849 30.948 53.101 1.00 64.14 299 CYS C N 1
ATOM 9512 C CA . CYS C 1 299 ? -25.437 32.202 53.725 1.00 68.90 299 CYS C CA 1
ATOM 9513 C C . CYS C 1 299 ? -26.500 33.278 53.551 1.00 63.36 299 CYS C C 1
ATOM 9514 O O . CYS C 1 299 ? -26.859 33.973 54.509 1.00 63.34 299 CYS C O 1
ATOM 9517 N N . ARG C 1 300 ? -27.024 33.426 52.332 1.00 59.19 300 ARG C N 1
ATOM 9518 C CA . ARG C 1 300 ? -28.053 34.432 52.091 1.00 68.36 300 ARG C CA 1
ATOM 9519 C C . ARG C 1 300 ? -29.347 34.102 52.825 1.00 71.10 300 ARG C C 1
ATOM 9520 O O . ARG C 1 300 ? -30.116 35.010 53.159 1.00 73.18 300 ARG C O 1
ATOM 9528 N N . GLU C 1 301 ? -29.603 32.818 53.087 1.00 68.83 301 GLU C N 1
ATOM 9529 C CA . GLU C 1 301 ? -30.764 32.449 53.889 1.00 69.94 301 GLU C CA 1
ATOM 9530 C C . GLU C 1 301 ? -30.554 32.780 55.361 1.00 73.11 301 GLU C C 1
ATOM 9531 O O . GLU C 1 301 ? -31.522 33.061 56.076 1.00 74.37 301 GLU C O 1
ATOM 9537 N N . VAL C 1 302 ? -29.305 32.753 55.829 1.00 66.94 302 VAL C N 1
ATOM 9538 C CA . VAL C 1 302 ? -29.127 33.057 57.245 1.00 70.83 302 VAL C CA 1
ATOM 9539 C C . VAL C 1 302 ? -29.114 34.563 57.478 1.00 69.85 302 VAL C C 1
ATOM 9540 O O . VAL C 1 302 ? -29.674 35.053 58.464 1.00 76.33 302 VAL C O 1
ATOM 9544 N N . ILE C 1 303 ? -28.633 35.376 56.534 1.00 66.78 303 ILE C N 1
ATOM 9545 C CA . ILE C 1 303 ? -28.695 36.825 56.705 1.00 69.19 303 ILE C CA 1
ATOM 9546 C C . ILE C 1 303 ? -30.135 37.314 56.622 1.00 75.80 303 ILE C C 1
ATOM 9547 O O . ILE C 1 303 ? -30.553 38.187 57.392 1.00 76.00 303 ILE C O 1
ATOM 9552 N N . ALA C 1 304 ? -30.916 36.765 55.687 1.00 73.68 304 ALA C N 1
ATOM 9553 C CA . ALA C 1 304 ? -32.321 37.147 55.580 1.00 73.07 304 ALA C CA 1
ATOM 9554 C C . ALA C 1 304 ? -33.096 36.779 56.837 1.00 79.28 304 ALA C C 1
ATOM 9555 O O . ALA C 1 304 ? -34.100 37.424 57.160 1.00 81.26 304 ALA C O 1
ATOM 9557 N N . ARG C 1 305 ? -32.649 35.748 57.557 1.00 74.43 305 ARG C N 1
ATOM 9558 C CA . ARG C 1 305 ? -33.265 35.404 58.833 1.00 75.27 305 ARG C CA 1
ATOM 9559 C C . ARG C 1 305 ? -32.776 36.316 59.951 1.00 76.29 305 ARG C C 1
ATOM 9560 O O . ARG C 1 305 ? -33.571 36.757 60.789 1.00 80.23 305 ARG C O 1
ATOM 9568 N N . GLY C 1 306 ? -31.477 36.579 59.938 1.00 77.72 306 GLY C N 1
ATOM 9569 C CA . GLY C 1 306 ? -30.843 37.442 60.908 1.00 76.88 306 GLY C CA 1
ATOM 9570 C C . GLY C 1 306 ? -30.147 36.707 62.018 1.00 73.62 306 GLY C C 1
ATOM 9571 O O . GLY C 1 306 ? -29.438 37.299 62.801 1.00 75.26 306 GLY C O 1
ATOM 9572 N N . GLU C 1 307 ? -30.360 35.406 62.087 1.00 79.67 307 GLU C N 1
ATOM 9573 C CA . GLU C 1 307 ? -29.716 34.572 63.088 1.00 81.79 307 GLU C CA 1
ATOM 9574 C C . GLU C 1 307 ? -29.572 33.171 62.541 1.00 81.65 307 GLU C C 1
ATOM 9575 O O . GLU C 1 307 ? -29.987 32.900 61.428 1.00 76.38 307 GLU C O 1
ATOM 9581 N N . LEU C 1 308 ? -28.896 32.318 63.288 1.00 81.25 308 LEU C N 1
ATOM 9582 C CA . LEU C 1 308 ? -28.647 31.065 62.609 1.00 83.14 308 LEU C CA 1
ATOM 9583 C C . LEU C 1 308 ? -29.882 30.221 62.687 1.00 83.31 308 LEU C C 1
ATOM 9584 O O . LEU C 1 308 ? -30.363 29.709 61.691 1.00 82.57 308 LEU C O 1
ATOM 9589 N N . GLY C 1 309 ? -30.642 30.241 63.764 1.00 84.29 309 GLY C N 1
ATOM 9590 C CA . GLY C 1 309 ? -31.891 29.533 63.821 1.00 88.74 309 GLY C CA 1
ATOM 9591 C C . GLY C 1 309 ? -31.703 28.317 64.675 1.00 89.18 309 GLY C C 1
ATOM 9592 O O . GLY C 1 309 ? -30.644 28.108 65.238 1.00 84.31 309 GLY C O 1
ATOM 9593 N N . ASP C 1 310 ? -32.738 27.506 64.776 1.00 94.20 310 ASP C N 1
ATOM 9594 C CA . ASP C 1 310 ? -32.625 26.295 65.557 1.00 94.36 310 ASP C CA 1
ATOM 9595 C C . ASP C 1 310 ? -32.033 25.154 64.745 1.00 92.44 310 ASP C C 1
ATOM 9596 O O . ASP C 1 310 ? -31.734 24.119 65.309 1.00 90.37 310 ASP C O 1
ATOM 9601 N N . ARG C 1 311 ? -31.946 25.303 63.434 1.00 94.37 311 ARG C N 1
ATOM 9602 C CA . ARG C 1 311 ? -31.519 24.187 62.608 1.00 93.74 311 ARG C CA 1
ATOM 9603 C C . ARG C 1 311 ? -30.093 24.341 62.123 1.00 94.15 311 ARG C C 1
ATOM 9604 O O . ARG C 1 311 ? -29.824 24.278 60.927 1.00 99.00 311 ARG C O 1
ATOM 9612 N N . PHE C 1 312 ? -29.182 24.536 63.054 1.00 88.79 312 PHE C N 1
ATOM 9613 C CA . PHE C 1 312 ? -27.806 24.676 62.662 1.00 84.75 312 PHE C CA 1
ATOM 9614 C C . PHE C 1 312 ? -26.916 23.642 63.306 1.00 86.98 312 PHE C C 1
ATOM 9615 O O . PHE C 1 312 ? -26.567 23.748 64.476 1.00 88.93 312 PHE C O 1
ATOM 9623 N N . ASP C 1 313 ? -26.636 22.620 62.511 1.00 79.69 313 ASP C N 1
ATOM 9624 C CA . ASP C 1 313 ? -25.718 21.545 62.804 1.00 76.91 313 ASP C CA 1
ATOM 9625 C C . ASP C 1 313 ? -24.317 22.103 62.954 1.00 86.71 313 ASP C C 1
ATOM 9626 O O . ASP C 1 313 ? -23.540 22.106 62.001 1.00 91.07 313 ASP C O 1
ATOM 9631 N N . SER C 1 316 ? -18.630 18.714 60.505 1.00 74.95 316 SER C N 1
ATOM 9632 C CA . SER C 1 316 ? -17.184 18.635 60.385 1.00 77.49 316 SER C CA 1
ATOM 9633 C C . SER C 1 316 ? -16.755 18.799 58.940 1.00 76.13 316 SER C C 1
ATOM 9634 O O . SER C 1 316 ? -17.275 18.154 58.051 1.00 71.21 316 SER C O 1
ATOM 9637 N N . ASP C 1 317 ? -15.810 19.689 58.711 1.00 73.44 317 ASP C N 1
ATOM 9638 C CA . ASP C 1 317 ? -15.354 19.965 57.369 1.00 66.93 317 ASP C CA 1
ATOM 9639 C C . ASP C 1 317 ? -13.919 19.538 57.241 1.00 62.89 317 ASP C C 1
ATOM 9640 O O . ASP C 1 317 ? -13.015 20.260 57.596 1.00 63.29 317 ASP C O 1
ATOM 9645 N N . ALA C 1 318 ? -13.729 18.339 56.735 1.00 57.25 318 ALA C N 1
ATOM 9646 C CA . ALA C 1 318 ? -12.403 17.730 56.657 1.00 58.44 318 ALA C CA 1
ATOM 9647 C C . ALA C 1 318 ? -11.412 18.620 55.915 1.00 54.27 318 ALA C C 1
ATOM 9648 O O . ALA C 1 318 ? -10.235 18.692 56.288 1.00 51.45 318 ALA C O 1
ATOM 9650 N N . HIS C 1 319 ? -11.865 19.303 54.861 1.00 50.91 319 HIS C N 1
ATOM 9651 C CA . HIS C 1 319 ? -10.956 20.134 54.076 1.00 53.77 319 HIS C CA 1
ATOM 9652 C C . HIS C 1 319 ? -10.414 21.291 54.906 1.00 57.25 319 HIS C C 1
ATOM 9653 O O . HIS C 1 319 ? -9.198 21.496 54.988 1.00 61.13 319 HIS C O 1
ATOM 9660 N N . ALA C 1 320 ? -11.307 22.062 55.529 1.00 57.29 320 ALA C N 1
ATOM 9661 C CA . ALA C 1 320 ? -10.865 23.196 56.332 1.00 57.68 320 ALA C CA 1
ATOM 9662 C C . ALA C 1 320 ? -10.149 22.749 57.599 1.00 55.31 320 ALA C C 1
ATOM 9663 O O . ALA C 1 320 ? -9.280 23.469 58.103 1.00 53.13 320 ALA C O 1
ATOM 9665 N N . GLU C 1 321 ? -10.487 21.569 58.123 1.00 54.01 321 GLU C N 1
ATOM 9666 C CA . GLU C 1 321 ? -9.919 21.140 59.395 1.00 53.06 321 GLU C CA 1
ATOM 9667 C C . GLU C 1 321 ? -8.474 20.676 59.273 1.00 55.11 321 GLU C C 1
ATOM 9668 O O . GLU C 1 321 ? -7.760 20.666 60.280 1.00 56.80 321 GLU C O 1
ATOM 9690 N N . ILE C 1 324 ? -6.221 23.795 59.512 1.00 54.25 324 ILE C N 1
ATOM 9691 C CA . ILE C 1 324 ? -6.257 24.210 60.910 1.00 53.70 324 ILE C CA 1
ATOM 9692 C C . ILE C 1 324 ? -5.394 23.287 61.761 1.00 46.77 324 ILE C C 1
ATOM 9693 O O . ILE C 1 324 ? -4.640 23.744 62.628 1.00 45.97 324 ILE C O 1
ATOM 9698 N N . LYS C 1 325 ? -5.481 21.974 61.523 1.00 53.20 325 LYS C N 1
ATOM 9699 C CA . LYS C 1 325 ? -4.597 21.130 62.321 1.00 51.80 325 LYS C CA 1
ATOM 9700 C C . LYS C 1 325 ? -3.153 21.232 61.849 1.00 49.76 325 LYS C C 1
ATOM 9701 O O . LYS C 1 325 ? -2.227 21.077 62.655 1.00 48.57 325 LYS C O 1
ATOM 9707 N N . VAL C 1 326 ? -2.888 21.678 60.620 1.00 48.07 326 VAL C N 1
ATOM 9708 C CA . VAL C 1 326 ? -1.519 21.985 60.217 1.00 49.03 326 VAL C CA 1
ATOM 9709 C C . VAL C 1 326 ? -1.007 23.203 60.976 1.00 47.55 326 VAL C C 1
ATOM 9710 O O . VAL C 1 326 ? 0.107 23.198 61.514 1.00 45.18 326 VAL C O 1
ATOM 9714 N N . ALA C 1 327 ? -1.817 24.264 61.036 1.00 46.89 327 ALA C N 1
ATOM 9715 C CA . ALA C 1 327 ? -1.445 25.438 61.818 1.00 49.38 327 ALA C CA 1
ATOM 9716 C C . ALA C 1 327 ? -1.324 25.106 63.299 1.00 46.53 327 ALA C C 1
ATOM 9717 O O . ALA C 1 327 ? -0.525 25.725 64.010 1.00 48.86 327 ALA C O 1
ATOM 9719 N N . GLU C 1 328 ? -2.104 24.138 63.780 1.00 45.81 328 GLU C N 1
ATOM 9720 C CA . GLU C 1 328 ? -1.972 23.696 65.165 1.00 49.38 328 GLU C CA 1
ATOM 9721 C C . GLU C 1 328 ? -0.617 23.053 65.406 1.00 50.70 328 GLU C C 1
ATOM 9722 O O . GLU C 1 328 ? 0.065 23.358 66.391 1.00 55.56 328 GLU C O 1
ATOM 9728 N N . ALA C 1 329 ? -0.222 22.136 64.522 1.00 46.02 329 ALA C N 1
ATOM 9729 C CA . ALA C 1 329 ? 1.057 21.460 64.688 1.00 52.16 329 ALA C CA 1
ATOM 9730 C C . ALA C 1 329 ? 2.217 22.436 64.583 1.00 46.72 329 ALA C C 1
ATOM 9731 O O . ALA C 1 329 ? 3.250 22.246 65.235 1.00 48.49 329 ALA C O 1
ATOM 9733 N N . ILE C 1 330 ? 2.064 23.492 63.783 1.00 44.80 330 ILE C N 1
ATOM 9734 C CA . ILE C 1 330 ? 3.125 24.485 63.655 1.00 50.67 330 ILE C CA 1
ATOM 9735 C C . ILE C 1 330 ? 3.177 25.371 64.893 1.00 50.04 330 ILE C C 1
ATOM 9736 O O . ILE C 1 330 ? 4.250 25.621 65.454 1.00 52.81 330 ILE C O 1
ATOM 9741 N N . ALA C 1 331 ? 2.015 25.852 65.343 1.00 47.46 331 ALA C N 1
ATOM 9742 C CA . ALA C 1 331 ? 1.984 26.800 66.452 1.00 52.16 331 ALA C CA 1
ATOM 9743 C C . ALA C 1 331 ? 2.460 26.162 67.751 1.00 51.11 331 ALA C C 1
ATOM 9744 O O . ALA C 1 331 ? 3.128 26.817 68.561 1.00 47.88 331 ALA C O 1
ATOM 9746 N N . TYR C 1 332 ? 2.137 24.888 67.968 1.00 54.57 332 TYR C N 1
ATOM 9747 C CA . TYR C 1 332 ? 2.448 24.214 69.221 1.00 48.55 332 TYR C CA 1
ATOM 9748 C C . TYR C 1 332 ? 3.576 23.198 69.087 1.00 51.30 332 TYR C C 1
ATOM 9749 O O . TYR C 1 332 ? 3.798 22.413 70.016 1.00 47.65 332 TYR C O 1
ATOM 9758 N N . ASN C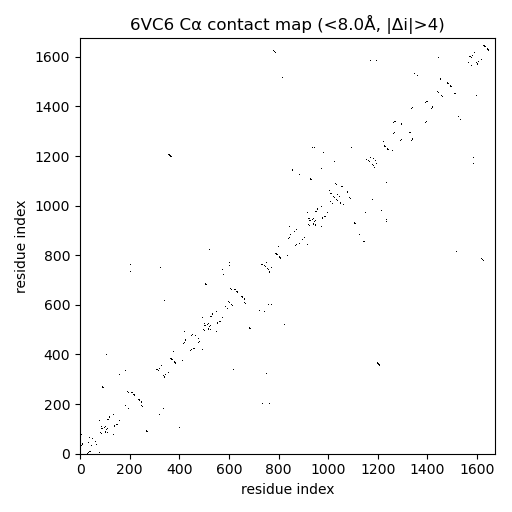 1 333 ? 4.293 23.200 67.962 1.00 48.46 333 ASN C N 1
ATOM 9759 C CA . ASN C 1 333 ? 5.464 22.345 67.761 1.00 49.76 333 ASN C CA 1
ATOM 9760 C C . ASN C 1 333 ? 5.129 20.878 68.024 1.00 48.58 333 ASN C C 1
ATOM 9761 O O . ASN C 1 333 ? 5.833 20.170 68.747 1.00 47.78 333 ASN C O 1
ATOM 9766 N N . LYS C 1 334 ? 4.028 20.421 67.422 1.00 45.85 334 LYS C N 1
ATOM 9767 C CA . LYS C 1 334 ? 3.552 19.067 67.684 1.00 49.07 334 LYS C CA 1
ATOM 9768 C C . LYS C 1 334 ? 4.464 18.013 67.070 1.00 47.62 334 LYS C C 1
ATOM 9769 O O . LYS C 1 334 ? 4.577 16.907 67.612 1.00 49.68 334 LYS C O 1
ATOM 9775 N N . ASN C 1 335 ? 5.116 18.333 65.950 1.00 48.63 335 ASN C N 1
ATOM 9776 C CA . ASN C 1 335 ? 5.948 17.382 65.211 1.00 50.53 335 ASN C CA 1
ATOM 9777 C C . ASN C 1 335 ? 5.158 16.141 64.805 1.00 47.12 335 ASN C C 1
ATOM 9778 O O . ASN C 1 335 ? 5.707 15.039 64.722 1.00 46.26 335 ASN C O 1
ATOM 9783 N N . THR C 1 336 ? 3.862 16.313 64.557 1.00 47.15 336 THR C N 1
ATOM 9784 C CA . THR C 1 336 ? 3.035 15.238 64.039 1.00 49.45 336 THR C CA 1
ATOM 9785 C C . THR C 1 336 ? 3.238 15.101 62.533 1.00 48.26 336 THR C C 1
ATOM 9786 O O . THR C 1 336 ? 3.760 15.998 61.865 1.00 45.80 336 THR C O 1
ATOM 9790 N N . ARG C 1 337 ? 2.813 13.961 61.999 1.00 42.52 337 ARG C N 1
ATOM 9791 C CA . ARG C 1 337 ? 3.100 13.606 60.616 1.00 43.93 337 ARG C CA 1
ATOM 9792 C C . ARG C 1 337 ? 1.969 14.063 59.702 1.00 43.00 337 ARG C C 1
ATOM 9793 O O . ARG C 1 337 ? 0.804 13.708 59.914 1.00 41.16 337 ARG C O 1
ATOM 9801 N N . PHE C 1 338 ? 2.320 14.857 58.692 1.00 41.83 338 PHE C N 1
ATOM 9802 C CA . PHE C 1 338 ? 1.416 15.244 57.620 1.00 42.44 338 PHE C CA 1
ATOM 9803 C C . PHE C 1 338 ? 2.121 15.027 56.288 1.00 42.52 338 PHE C C 1
ATOM 9804 O O . PHE C 1 338 ? 3.352 15.001 56.213 1.00 41.20 338 PHE C O 1
ATOM 9812 N N . ILE C 1 339 ? 1.328 14.873 55.233 1.00 39.06 339 ILE C N 1
ATOM 9813 C CA . ILE C 1 339 ? 1.846 14.753 53.875 1.00 43.96 339 ILE C CA 1
ATOM 9814 C C . ILE C 1 339 ? 1.759 16.132 53.234 1.00 37.92 339 ILE C C 1
ATOM 9815 O O . ILE C 1 339 ? 0.671 16.595 52.876 1.00 38.26 339 ILE C O 1
ATOM 9820 N N . VAL C 1 340 ? 2.906 16.798 53.095 1.00 40.15 340 VAL C N 1
ATOM 9821 C CA . VAL C 1 340 ? 2.974 18.156 52.575 1.00 41.32 340 VAL C CA 1
ATOM 9822 C C . VAL C 1 340 ? 4.013 18.211 51.461 1.00 40.99 340 VAL C C 1
ATOM 9823 O O . VAL C 1 340 ? 4.738 17.249 51.204 1.00 43.16 340 VAL C O 1
ATOM 9827 N N . ILE C 1 341 ? 4.078 19.366 50.802 1.00 32.91 341 ILE C N 1
ATOM 9828 C CA . ILE C 1 341 ? 4.954 19.583 49.656 1.00 39.10 341 ILE C CA 1
ATOM 9829 C C . ILE C 1 341 ? 6.228 20.262 50.134 1.00 40.14 341 ILE C C 1
ATOM 9830 O O . ILE C 1 341 ? 6.172 21.288 50.825 1.00 41.14 341 ILE C O 1
ATOM 9835 N N . VAL C 1 342 ? 7.381 19.693 49.770 1.00 38.64 342 VAL C N 1
ATOM 9836 C CA . VAL C 1 342 ? 8.676 20.174 50.234 1.00 36.47 342 VAL C CA 1
ATOM 9837 C C . VAL C 1 342 ? 9.685 20.123 49.095 1.00 42.34 342 VAL C C 1
ATOM 9838 O O . VAL C 1 342 ? 9.518 19.398 48.112 1.00 35.22 342 VAL C O 1
ATOM 9842 N N . LYS C 1 343 ? 10.748 20.911 49.247 1.00 41.30 343 LYS C N 1
ATOM 9843 C CA . LYS C 1 343 ? 11.908 20.782 48.377 1.00 37.64 343 LYS C CA 1
ATOM 9844 C C . LYS C 1 343 ? 12.566 19.425 48.598 1.00 37.35 343 LYS C C 1
ATOM 9845 O O . LYS C 1 343 ? 12.750 18.985 49.737 1.00 38.43 343 LYS C O 1
ATOM 9851 N N . ASN C 1 344 ? 12.916 18.755 47.500 1.00 32.25 344 ASN C N 1
ATOM 9852 C CA . ASN C 1 344 ? 13.405 17.382 47.566 1.00 39.37 344 ASN C CA 1
ATOM 9853 C C . ASN C 1 344 ? 14.744 17.289 48.292 1.00 37.54 344 ASN C C 1
ATOM 9854 O O . ASN C 1 344 ? 14.799 16.843 49.443 1.00 35.33 344 ASN C O 1
ATOM 9859 N N . GLU C 1 345 ? 15.820 17.700 47.622 1.00 37.28 345 GLU C N 1
ATOM 9860 C CA . GLU C 1 345 ? 17.179 17.679 48.167 1.00 40.37 345 GLU C CA 1
ATOM 9861 C C . GLU C 1 345 ? 17.515 16.316 48.777 1.00 41.13 345 GLU C C 1
ATOM 9862 O O . GLU C 1 345 ? 17.866 16.190 49.952 1.00 33.93 345 GLU C O 1
ATOM 9868 N N . GLY C 1 346 ? 17.390 15.280 47.949 1.00 37.77 346 GLY C N 1
ATOM 9869 C CA . GLY C 1 346 ? 17.791 13.944 48.328 1.00 36.75 346 GLY C CA 1
ATOM 9870 C C . GLY C 1 346 ? 16.724 13.096 48.987 1.00 37.74 346 GLY C C 1
ATOM 9871 O O . GLY C 1 346 ? 16.961 11.900 49.206 1.00 37.90 346 GLY C O 1
ATOM 9872 N N . ALA C 1 347 ? 15.563 13.666 49.317 1.00 35.09 347 ALA C N 1
ATOM 9873 C CA . ALA C 1 347 ? 14.501 12.869 49.925 1.00 35.29 347 ALA C CA 1
ATOM 9874 C C . ALA C 1 347 ? 14.006 11.793 48.966 1.00 40.05 347 ALA C C 1
ATOM 9875 O O . ALA C 1 347 ? 13.730 10.660 49.378 1.00 37.34 347 ALA C O 1
ATOM 9877 N N . ILE C 1 348 ? 13.878 12.132 47.688 1.00 35.68 348 ILE C N 1
ATOM 9878 C CA . ILE C 1 348 ? 13.759 11.152 46.615 1.00 37.36 348 ILE C CA 1
ATOM 9879 C C . ILE C 1 348 ? 15.125 11.125 45.939 1.00 36.47 348 ILE C C 1
ATOM 9880 O O . ILE C 1 348 ? 15.485 12.046 45.200 1.00 37.35 348 ILE C O 1
ATOM 9885 N N . ALA C 1 349 ? 15.890 10.062 46.199 1.00 36.98 349 ALA C N 1
ATOM 9886 C CA . ALA C 1 349 ? 17.330 10.101 45.958 1.00 38.58 349 ALA C CA 1
ATOM 9887 C C . ALA C 1 349 ? 17.664 10.251 44.478 1.00 41.86 349 ALA C C 1
ATOM 9888 O O . ALA C 1 349 ? 18.638 10.925 44.123 1.00 39.87 349 ALA C O 1
ATOM 9890 N N . ASN C 1 350 ? 16.877 9.632 43.596 1.00 35.42 350 ASN C N 1
ATOM 9891 C CA . ASN C 1 350 ? 17.178 9.643 42.170 1.00 39.29 350 ASN C CA 1
ATOM 9892 C C . ASN C 1 350 ? 16.421 10.731 41.413 1.00 37.97 350 ASN C C 1
ATOM 9893 O O . ASN C 1 350 ? 16.287 10.646 40.187 1.00 37.07 350 ASN C O 1
ATOM 9906 N N . GLN C 1 352 ? 16.065 15.195 40.977 1.00 37.13 352 GLN C N 1
ATOM 9907 C CA . GLN C 1 352 ? 16.914 16.368 41.132 1.00 37.42 352 GLN C CA 1
ATOM 9908 C C . GLN C 1 352 ? 16.635 17.077 42.456 1.00 37.12 352 GLN C C 1
ATOM 9909 O O . GLN C 1 352 ? 15.573 16.928 43.066 1.00 36.30 352 GLN C O 1
ATOM 9915 N N . ASP C 1 353 ? 17.620 17.868 42.892 1.00 36.77 353 ASP C N 1
ATOM 9916 C CA . ASP C 1 353 ? 17.564 18.478 44.218 1.00 37.87 353 ASP C CA 1
ATOM 9917 C C . ASP C 1 353 ? 16.430 19.492 44.330 1.00 36.17 353 ASP C C 1
ATOM 9918 O O . ASP C 1 353 ? 15.727 19.530 45.347 1.00 35.10 353 ASP C O 1
ATOM 9923 N N . ASP C 1 354 ? 16.239 20.325 43.304 1.00 30.67 354 ASP C N 1
ATOM 9924 C CA . ASP C 1 354 ? 15.319 21.455 43.383 1.00 41.54 354 ASP C CA 1
ATOM 9925 C C . ASP C 1 354 ? 13.897 21.104 42.958 1.00 39.23 354 ASP C C 1
ATOM 9926 O O . ASP C 1 354 ? 13.148 21.990 42.524 1.00 36.36 354 ASP C O 1
ATOM 9931 N N . ALA C 1 355 ? 13.499 19.841 43.072 1.00 38.22 355 ALA C N 1
ATOM 9932 C CA . ALA C 1 355 ? 12.141 19.437 42.744 1.00 36.94 355 ALA C CA 1
ATOM 9933 C C . ALA C 1 355 ? 11.242 19.577 43.966 1.00 37.86 355 ALA C C 1
ATOM 9934 O O . ALA C 1 355 ? 11.616 19.190 45.076 1.00 39.15 355 ALA C O 1
ATOM 9944 N N . VAL C 1 357 ? 8.417 18.123 45.846 1.00 35.52 357 VAL C N 1
ATOM 9945 C CA . VAL C 1 357 ? 7.800 16.807 45.923 1.00 36.27 357 VAL C CA 1
ATOM 9946 C C . VAL C 1 357 ? 6.858 16.765 47.123 1.00 40.45 357 VAL C C 1
ATOM 9947 O O . VAL C 1 357 ? 6.822 17.677 47.949 1.00 37.65 357 VAL C O 1
ATOM 9951 N N . GLU C 1 358 ? 6.094 15.677 47.208 1.00 36.60 358 GLU C N 1
ATOM 9952 C CA . GLU C 1 358 ? 5.077 15.484 48.235 1.00 40.64 358 GLU C CA 1
ATOM 9953 C C . GLU C 1 358 ? 5.443 14.257 49.059 1.00 36.54 358 GLU C C 1
ATOM 9954 O O . GLU C 1 358 ? 5.509 13.146 48.522 1.00 36.89 358 GLU C O 1
ATOM 9960 N N . LEU C 1 359 ? 5.682 14.456 50.355 1.00 33.78 359 LEU C N 1
ATOM 9961 C CA . LEU C 1 359 ? 6.151 13.376 51.214 1.00 37.79 359 LEU C CA 1
ATOM 9962 C C . LEU C 1 359 ? 5.577 13.538 52.615 1.00 38.03 359 LEU C C 1
ATOM 9963 O O . LEU C 1 359 ? 5.022 14.581 52.969 1.00 41.20 359 LEU C O 1
ATOM 9968 N N . VAL C 1 360 ? 5.732 12.485 53.414 1.00 30.72 360 VAL C N 1
ATOM 9969 C CA . VAL C 1 360 ? 5.370 12.522 54.827 1.00 40.33 360 VAL C CA 1
ATOM 9970 C C . VAL C 1 360 ? 6.447 13.283 55.589 1.00 43.34 360 VAL C C 1
ATOM 9971 O O . VAL C 1 360 ? 7.646 13.055 55.386 1.00 41.19 360 VAL C O 1
ATOM 9975 N N . CYS C 1 361 ? 6.027 14.194 56.466 1.00 40.38 361 CYS C N 1
ATOM 9976 C CA . CYS C 1 361 ? 6.958 15.002 57.241 1.00 39.68 361 CYS C CA 1
ATOM 9977 C C . CYS C 1 361 ? 6.410 15.232 58.641 1.00 45.23 361 CYS C C 1
ATOM 9978 O O . CYS C 1 361 ? 5.196 15.217 58.860 1.00 43.79 361 CYS C O 1
ATOM 9981 N N . GLU C 1 362 ? 7.323 15.446 59.586 1.00 43.08 362 GLU C N 1
ATOM 9982 C CA . GLU C 1 362 ? 6.960 15.991 60.886 1.00 47.78 362 GLU C CA 1
ATOM 9983 C C . GLU C 1 362 ? 6.798 17.501 60.771 1.00 49.76 362 GLU C C 1
ATOM 9984 O O . GLU C 1 362 ? 7.562 18.166 60.067 1.00 45.53 362 GLU C O 1
ATOM 9990 N N . LEU C 1 363 ? 5.800 18.043 61.466 1.00 44.62 363 LEU C N 1
ATOM 9991 C CA . LEU C 1 363 ? 5.439 19.454 61.350 1.00 47.19 363 LEU C CA 1
ATOM 9992 C C . LEU C 1 363 ? 5.548 20.123 62.715 1.00 48.14 363 LEU C C 1
ATOM 9993 O O . LEU C 1 363 ? 4.768 19.820 63.624 1.00 47.57 363 LEU C O 1
ATOM 9998 N N . GLY C 1 364 ? 6.501 21.043 62.848 1.00 44.99 364 GLY C N 1
ATOM 9999 C CA . GLY C 1 364 ? 6.664 21.804 64.073 1.00 48.36 364 GLY C CA 1
ATOM 10000 C C . GLY C 1 364 ? 6.813 23.291 63.821 1.00 46.18 364 GLY C C 1
ATOM 10001 O O . GLY C 1 364 ? 6.490 23.774 62.732 1.00 47.77 364 GLY C O 1
ATOM 10002 N N . ILE C 1 365 ? 7.308 24.028 64.820 1.00 52.25 365 ILE C N 1
ATOM 10003 C CA . ILE C 1 365 ? 7.462 25.473 64.688 1.00 53.36 365 ILE C CA 1
ATOM 10004 C C . ILE C 1 365 ? 8.476 25.840 63.614 1.00 45.53 365 ILE C C 1
ATOM 10005 O O . ILE C 1 365 ? 8.415 26.941 63.056 1.00 45.55 365 ILE C O 1
ATOM 10010 N N . ASN C 1 366 ? 9.406 24.940 63.299 1.00 48.12 366 ASN C N 1
ATOM 10011 C CA . ASN C 1 366 ? 10.466 25.214 62.341 1.00 45.20 366 ASN C CA 1
ATOM 10012 C C . ASN C 1 366 ? 10.154 24.683 60.949 1.00 47.90 366 ASN C C 1
ATOM 10013 O O . ASN C 1 366 ? 11.052 24.628 60.102 1.00 47.91 366 ASN C O 1
ATOM 10018 N N . GLY C 1 367 ? 8.910 24.291 60.691 1.00 40.21 367 GLY C N 1
ATOM 10019 C CA . GLY C 1 367 ? 8.511 23.850 59.376 1.00 46.68 367 GLY C CA 1
ATOM 10020 C C . GLY C 1 367 ? 8.516 22.343 59.227 1.00 47.86 367 GLY C C 1
ATOM 10021 O O . GLY C 1 367 ? 8.680 21.596 60.196 1.00 42.93 367 GLY C O 1
ATOM 10022 N N . PRO C 1 368 ? 8.335 21.868 57.996 1.00 46.35 368 PRO C N 1
ATOM 10023 C CA . PRO C 1 368 ? 8.268 20.420 57.771 1.00 47.92 368 PRO C CA 1
ATOM 10024 C C . PRO C 1 368 ? 9.637 19.766 57.861 1.00 43.75 368 PRO C C 1
ATOM 10025 O O . PRO C 1 368 ? 10.645 20.315 57.409 1.00 48.38 368 PRO C O 1
ATOM 10029 N N . ARG C 1 369 ? 9.659 18.578 58.457 1.00 41.63 369 ARG C N 1
ATOM 10030 C CA . ARG C 1 369 ? 10.859 17.755 58.589 1.00 44.32 369 ARG C CA 1
ATOM 10031 C C . ARG C 1 369 ? 10.632 16.511 57.733 1.00 49.14 369 ARG C C 1
ATOM 10032 O O . ARG C 1 369 ? 10.057 15.521 58.189 1.00 46.66 369 ARG C O 1
ATOM 10040 N N . ARG C 1 370 ? 11.086 16.570 56.484 1.00 45.32 370 ARG C N 1
ATOM 10041 C CA . ARG C 1 370 ? 10.762 15.528 55.523 1.00 45.23 370 ARG C CA 1
ATOM 10042 C C . ARG C 1 370 ? 11.530 14.243 55.821 1.00 46.54 370 ARG C C 1
ATOM 10043 O O . ARG C 1 370 ? 12.590 14.244 56.455 1.00 50.17 370 ARG C O 1
ATOM 10059 N N . ALA C 1 372 ? 13.252 10.597 54.377 1.00 46.84 372 ALA C N 1
ATOM 10060 C CA . ALA C 1 372 ? 13.872 9.998 53.206 1.00 42.50 372 ALA C CA 1
ATOM 10061 C C . ALA C 1 372 ? 13.072 8.795 52.724 1.00 41.18 372 ALA C C 1
ATOM 10062 O O . ALA C 1 372 ? 12.640 7.952 53.516 1.00 43.41 372 ALA C O 1
ATOM 10064 N N . VAL C 1 373 ? 12.872 8.727 51.410 1.00 35.94 373 VAL C N 1
ATOM 10065 C CA . VAL C 1 373 ? 12.196 7.604 50.788 1.00 40.69 373 VAL C CA 1
ATOM 10066 C C . VAL C 1 373 ? 13.164 6.701 50.028 1.00 40.18 373 VAL C C 1
ATOM 10067 O O . VAL C 1 373 ? 12.939 5.486 49.962 1.00 43.05 373 VAL C O 1
ATOM 10071 N N . GLY C 1 374 ? 14.251 7.246 49.500 1.00 41.80 374 GLY C N 1
ATOM 10072 C CA . GLY C 1 374 ? 15.224 6.474 48.761 1.00 37.04 374 GLY C CA 1
ATOM 10073 C C . GLY C 1 374 ? 15.024 6.581 47.264 1.00 42.75 374 GLY C C 1
ATOM 10074 O O . GLY C 1 374 ? 14.374 7.493 46.748 1.00 42.11 374 GLY C O 1
ATOM 10075 N N . ASN C 1 375 ? 15.607 5.619 46.555 1.00 35.34 375 ASN C N 1
ATOM 10076 C CA . ASN C 1 375 ? 15.422 5.528 45.115 1.00 42.40 375 ASN C CA 1
ATOM 10077 C C . ASN C 1 375 ? 14.058 4.922 44.812 1.00 37.47 375 ASN C C 1
ATOM 10078 O O . ASN C 1 375 ? 13.735 3.829 45.289 1.00 36.19 375 ASN C O 1
ATOM 10083 N N . ILE C 1 376 ? 13.257 5.635 44.028 1.00 32.23 376 ILE C N 1
ATOM 10084 C CA . ILE C 1 376 ? 11.941 5.142 43.628 1.00 36.17 376 ILE C CA 1
ATOM 10085 C C . ILE C 1 376 ? 12.119 4.241 42.411 1.00 39.00 376 ILE C C 1
ATOM 10086 O O . ILE C 1 376 ? 13.091 4.409 41.659 1.00 33.97 376 ILE C O 1
ATOM 10091 N N . PRO C 1 377 ? 11.232 3.270 42.187 1.00 36.77 377 PRO C N 1
ATOM 10092 C CA . PRO C 1 377 ? 11.403 2.358 41.049 1.00 36.77 377 PRO C CA 1
ATOM 10093 C C . PRO C 1 377 ? 11.383 3.091 39.715 1.00 36.78 377 PRO C C 1
ATOM 10094 O O . PRO C 1 377 ? 10.912 4.225 39.598 1.00 36.13 377 PRO C O 1
ATOM 10098 N N . GLN C 1 378 ? 11.902 2.405 38.692 1.00 36.60 378 GLN C N 1
ATOM 10099 C CA . GLN C 1 378 ? 12.140 3.040 37.398 1.00 36.09 378 GLN C CA 1
ATOM 10100 C C . GLN C 1 378 ? 10.844 3.510 36.748 1.00 32.30 378 GLN C C 1
ATOM 10101 O O . GLN C 1 378 ? 10.814 4.565 36.103 1.00 34.12 378 GLN C O 1
ATOM 10107 N N . PHE C 1 379 ? 9.765 2.738 36.897 1.00 33.75 379 PHE C N 1
ATO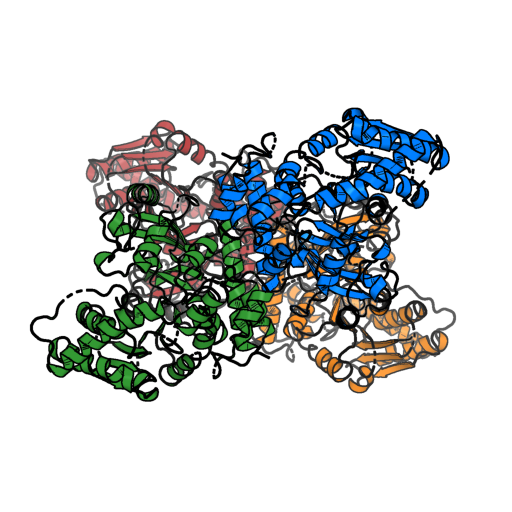M 10108 C CA . PHE C 1 379 ? 8.502 3.094 36.254 1.00 32.10 379 PHE C CA 1
ATOM 10109 C C . PHE C 1 379 ? 7.978 4.427 36.772 1.00 35.92 379 PHE C C 1
ATOM 10110 O O . PHE C 1 379 ? 7.562 5.292 35.992 1.00 31.84 379 PHE C O 1
ATOM 10118 N N . TYR C 1 380 ? 8.001 4.614 38.091 1.00 35.87 380 TYR C N 1
ATOM 10119 C CA . TYR C 1 380 ? 7.503 5.851 38.680 1.00 32.08 380 TYR C CA 1
ATOM 10120 C C . TYR C 1 380 ? 8.482 7.002 38.499 1.00 36.05 380 TYR C C 1
ATOM 10121 O O . TYR C 1 380 ? 8.061 8.163 38.444 1.00 31.20 380 TYR C O 1
ATOM 10130 N N . LEU C 1 381 ? 9.779 6.704 38.403 1.00 33.53 381 LEU C N 1
ATOM 10131 C CA . LEU C 1 381 ? 10.754 7.748 38.107 1.00 33.12 381 LEU C CA 1
ATOM 10132 C C . LEU C 1 381 ? 10.496 8.362 36.738 1.00 32.23 381 LEU C C 1
ATOM 10133 O O . LEU C 1 381 ? 10.541 9.587 36.580 1.00 29.49 381 LEU C O 1
ATOM 10138 N N . GLY C 1 382 ? 10.211 7.527 35.737 1.00 32.18 382 GLY C N 1
ATOM 10139 C CA . GLY C 1 382 ? 9.941 8.048 34.407 1.00 30.90 382 GLY C CA 1
ATOM 10140 C C . GLY C 1 382 ? 8.687 8.900 34.353 1.00 35.81 382 GLY C C 1
ATOM 10141 O O . GLY C 1 382 ? 8.637 9.903 33.638 1.00 34.40 382 GLY C O 1
ATOM 10142 N N . LEU C 1 383 ? 7.659 8.515 35.113 1.00 30.60 383 LEU C N 1
ATOM 10143 C CA . LEU C 1 383 ? 6.423 9.291 35.134 1.00 35.14 383 LEU C CA 1
ATOM 10144 C C . LEU C 1 383 ? 6.636 10.650 35.790 1.00 34.40 383 LEU C C 1
ATOM 10145 O O . LEU C 1 383 ? 6.196 11.680 35.265 1.00 32.39 383 LEU C O 1
ATOM 10150 N N . LEU C 1 384 ? 7.315 10.673 36.938 1.00 33.33 384 LEU C N 1
ATOM 10151 C CA . LEU C 1 384 ? 7.441 11.906 37.707 1.00 33.23 384 LEU C CA 1
ATOM 10152 C C . LEU C 1 384 ? 8.489 12.849 37.129 1.00 32.64 384 LEU C C 1
ATOM 10153 O O . LEU C 1 384 ? 8.321 14.072 37.211 1.00 35.22 384 LEU C O 1
ATOM 10158 N N . VAL C 1 385 ? 9.569 12.317 36.554 1.00 28.93 385 VAL C N 1
ATOM 10159 C CA . VAL C 1 385 ? 10.565 13.184 35.929 1.00 33.99 385 VAL C CA 1
ATOM 10160 C C . VAL C 1 385 ? 9.973 13.877 34.708 1.00 34.04 385 VAL C C 1
ATOM 10161 O O . VAL C 1 385 ? 10.250 15.055 34.451 1.00 30.07 385 VAL C O 1
ATOM 10165 N N . GLN C 1 386 ? 9.137 13.166 33.947 1.00 33.42 386 GLN C N 1
ATOM 10166 C CA . GLN C 1 386 ? 8.437 13.794 32.831 1.00 35.78 386 GLN C CA 1
ATOM 10167 C C . GLN C 1 386 ? 7.532 14.919 33.314 1.00 34.73 386 GLN C C 1
ATOM 10168 O O . GLN C 1 386 ? 7.499 16.001 32.717 1.00 33.23 386 GLN C O 1
ATOM 10174 N N . GLN C 1 387 ? 6.799 14.685 34.405 1.00 34.66 387 GLN C N 1
ATOM 10175 C CA . GLN C 1 387 ? 5.853 15.685 34.889 1.00 31.96 387 GLN C CA 1
ATOM 10176 C C . GLN C 1 387 ? 6.576 16.892 35.478 1.00 36.73 387 GLN C C 1
ATOM 10177 O O . GLN C 1 387 ? 6.254 18.038 35.147 1.00 35.95 387 GLN C O 1
ATOM 10183 N N . VAL C 1 388 ? 7.562 16.655 36.349 1.00 36.37 388 VAL C N 1
ATOM 10184 C CA . VAL C 1 388 ? 8.249 17.771 36.995 1.00 37.74 388 VAL C CA 1
ATOM 10185 C C . VAL C 1 388 ? 9.034 18.591 35.979 1.00 32.68 388 VAL C C 1
ATOM 10186 O O . VAL C 1 388 ? 9.205 19.804 36.151 1.00 37.21 388 VAL C O 1
ATOM 10190 N N . SER C 1 389 ? 9.520 17.961 34.907 1.00 32.59 389 SER C N 1
ATOM 10191 C CA . SER C 1 389 ? 10.156 18.728 33.844 1.00 33.54 389 SER C CA 1
ATOM 10192 C C . SER C 1 389 ? 9.134 19.594 33.122 1.00 35.06 389 SER C C 1
ATOM 10193 O O . SER C 1 389 ? 9.447 20.710 32.692 1.00 34.73 389 SER C O 1
ATOM 10196 N N . SER C 1 390 ? 7.902 19.099 32.997 1.00 33.10 390 SER C N 1
ATOM 10197 C CA . SER C 1 390 ? 6.850 19.871 32.346 1.00 32.49 390 SER C CA 1
ATOM 10198 C C . SER C 1 390 ? 6.503 21.117 33.154 1.00 34.72 390 SER C C 1
ATOM 10199 O O . SER C 1 390 ? 6.387 22.216 32.596 1.00 36.64 390 SER C O 1
ATOM 10202 N N . GLU C 1 391 ? 6.354 20.967 34.477 1.00 32.20 391 GLU C N 1
ATOM 10203 C CA . GLU C 1 391 ? 6.011 22.099 35.336 1.00 35.69 391 GLU C CA 1
ATOM 10204 C C . GLU C 1 391 ? 7.168 23.084 35.458 1.00 38.83 391 GLU C C 1
ATOM 10205 O O . GLU C 1 391 ? 6.953 24.302 35.489 1.00 36.37 391 GLU C O 1
ATOM 10211 N N . LYS C 1 392 ? 8.403 22.579 35.558 1.00 34.38 392 LYS C N 1
ATOM 10212 C CA . LYS C 1 392 ? 9.554 23.472 35.638 1.00 37.67 392 LYS C CA 1
ATOM 10213 C C . LYS C 1 392 ? 9.739 24.259 34.348 1.00 39.08 392 LYS C C 1
ATOM 10214 O O . LYS C 1 392 ? 10.223 25.393 34.385 1.00 36.63 392 LYS C O 1
ATOM 10220 N N . LEU C 1 393 ? 9.353 23.683 33.206 1.00 37.72 393 LEU C N 1
ATOM 10221 C CA . LEU C 1 393 ? 9.379 24.441 31.958 1.00 38.90 393 LEU C CA 1
ATOM 10222 C C . LEU C 1 393 ? 8.275 25.490 31.919 1.00 39.71 393 LEU C C 1
ATOM 10223 O O . LEU C 1 393 ? 8.424 26.522 31.255 1.00 36.05 393 LEU C O 1
ATOM 10228 N N . LEU C 1 394 ? 7.163 25.241 32.616 1.00 41.06 394 LEU C N 1
ATOM 10229 C CA . LEU C 1 394 ? 6.079 26.216 32.659 1.00 40.73 394 LEU C CA 1
ATOM 10230 C C . LEU C 1 394 ? 6.484 27.434 33.477 1.00 38.48 394 LEU C C 1
ATOM 10231 O O . LEU C 1 394 ? 6.314 28.577 33.039 1.00 38.24 394 LEU C O 1
ATOM 10236 N N . VAL C 1 395 ? 7.023 27.207 34.674 1.00 37.20 395 VAL C N 1
ATOM 10237 C CA . VAL C 1 395 ? 7.545 28.309 35.464 1.00 40.61 395 VAL C CA 1
ATOM 10238 C C . VAL C 1 395 ? 8.671 29.023 34.720 1.00 41.64 395 VAL C C 1
ATOM 10239 O O . VAL C 1 395 ? 8.835 30.236 34.873 1.00 39.41 395 VAL C O 1
ATOM 10243 N N . ASP C 1 396 ? 9.417 28.315 33.866 1.00 41.86 396 ASP C N 1
ATOM 10244 C CA . ASP C 1 396 ? 10.436 28.976 33.051 1.00 40.50 396 ASP C CA 1
ATOM 10245 C C . ASP C 1 396 ? 9.814 30.004 32.111 1.00 44.80 396 ASP C C 1
ATOM 10246 O O . ASP C 1 396 ? 10.351 31.106 31.934 1.00 42.56 396 ASP C O 1
ATOM 10251 N N . ALA C 1 397 ? 8.677 29.660 31.501 1.00 36.11 397 ALA C N 1
ATOM 10252 C CA . ALA C 1 397 ? 7.995 30.601 30.621 1.00 42.56 397 ALA C CA 1
ATOM 10253 C C . ALA C 1 397 ? 7.488 31.816 31.383 1.00 39.83 397 ALA C C 1
ATOM 10254 O O . ALA C 1 397 ? 7.467 32.924 30.838 1.00 43.39 397 ALA C O 1
ATOM 10256 N N . TYR C 1 398 ? 7.076 31.630 32.639 1.00 40.25 398 TYR C N 1
ATOM 10257 C CA . TYR C 1 398 ? 6.605 32.757 33.439 1.00 41.50 398 TYR C CA 1
ATOM 10258 C C . TYR C 1 398 ? 7.728 33.755 33.695 1.00 44.40 398 TYR C C 1
ATOM 10259 O O . TYR C 1 398 ? 7.540 34.970 33.558 1.00 47.09 398 TYR C O 1
ATOM 10268 N N . TYR C 1 399 ? 8.907 33.257 34.071 1.00 39.97 399 TYR C N 1
ATOM 10269 C CA . TYR C 1 399 ? 10.011 34.144 34.421 1.00 43.17 399 TYR C CA 1
ATOM 10270 C C . TYR C 1 399 ? 10.681 34.733 33.185 1.00 47.12 399 TYR C C 1
ATOM 10271 O O . TYR C 1 399 ? 11.083 35.901 33.193 1.00 47.66 399 TYR C O 1
ATOM 10280 N N . GLU C 1 400 ? 10.810 33.946 32.120 1.00 39.98 400 GLU C N 1
ATOM 10281 C CA . GLU C 1 400 ? 11.501 34.385 30.916 1.00 44.88 400 GLU C CA 1
ATOM 10282 C C . GLU C 1 400 ? 10.576 35.028 29.892 1.00 39.29 400 GLU C C 1
ATOM 10283 O O . GLU C 1 400 ? 11.062 35.493 28.856 1.00 41.37 400 GLU C O 1
ATOM 10289 N N . HIS C 1 401 ? 9.268 35.072 30.157 1.00 45.55 401 HIS C N 1
ATOM 10290 C CA . HIS C 1 401 ? 8.285 35.561 29.188 1.00 43.33 401 HIS C CA 1
ATOM 10291 C C . HIS C 1 401 ? 8.449 34.848 27.849 1.00 48.10 401 HIS C C 1
ATOM 10292 O O . HIS C 1 401 ? 8.355 35.452 26.779 1.00 44.43 401 HIS C O 1
ATOM 10299 N N . SER C 1 402 ? 8.698 33.542 27.913 1.00 41.89 402 SER C N 1
ATOM 10300 C CA . SER C 1 402 ? 9.120 32.763 26.757 1.00 41.54 402 SER C CA 1
ATOM 10301 C C . SER C 1 402 ? 7.959 31.931 26.229 1.00 47.78 402 SER C C 1
ATOM 10302 O O . SER C 1 402 ? 7.438 31.062 26.936 1.00 42.75 402 SER C O 1
ATOM 10305 N N . TYR C 1 403 ? 7.563 32.197 24.982 1.00 47.01 403 TYR C N 1
ATOM 10306 C CA . TYR C 1 403 ? 6.603 31.328 24.313 1.00 46.05 403 TYR C CA 1
ATOM 10307 C C . TYR C 1 403 ? 7.194 29.944 24.078 1.00 41.93 403 TYR C C 1
ATOM 10308 O O . TYR C 1 403 ? 6.478 28.937 24.141 1.00 38.33 403 TYR C O 1
ATOM 10317 N N . GLN C 1 404 ? 8.500 29.878 23.808 1.00 40.48 404 GLN C N 1
ATOM 10318 C CA . GLN C 1 404 ? 9.142 28.597 23.533 1.00 42.16 404 GLN C CA 1
ATOM 10319 C C . GLN C 1 404 ? 9.087 27.678 24.746 1.00 42.37 404 GLN C C 1
ATOM 10320 O O . GLN C 1 404 ? 8.818 26.478 24.613 1.00 40.34 404 GLN C O 1
ATOM 10326 N N . LYS C 1 405 ? 9.339 28.222 25.940 1.00 35.32 405 LYS C N 1
ATOM 10327 C CA . LYS C 1 405 ? 9.285 27.406 27.149 1.00 42.65 405 LYS C CA 1
ATOM 10328 C C . LYS C 1 405 ? 7.877 26.879 27.395 1.00 40.77 405 LYS C C 1
ATOM 10329 O O . LYS C 1 405 ? 7.702 25.750 27.868 1.00 38.55 405 LYS C O 1
ATOM 10335 N N . ALA C 1 406 ? 6.859 27.683 27.079 1.00 38.62 406 ALA C N 1
ATOM 10336 C CA . ALA C 1 406 ? 5.482 27.233 27.253 1.00 38.72 406 ALA C CA 1
ATOM 10337 C C . ALA C 1 406 ? 5.139 26.114 26.278 1.00 39.32 406 ALA C C 1
ATOM 10338 O O . ALA C 1 406 ? 4.466 25.145 26.649 1.00 32.86 406 ALA C O 1
ATOM 10340 N N . LEU C 1 407 ? 5.593 26.228 25.027 1.00 34.09 407 LEU C N 1
ATOM 10341 C CA . LEU C 1 407 ? 5.330 25.176 24.050 1.00 37.99 407 LEU C CA 1
ATOM 10342 C C . LEU C 1 407 ? 6.011 23.873 24.449 1.00 36.91 407 LEU C C 1
ATOM 10343 O O . LEU C 1 407 ? 5.413 22.796 24.347 1.00 34.66 407 LEU C O 1
ATOM 10348 N N . GLU C 1 408 ? 7.263 23.953 24.909 1.00 36.33 408 GLU C N 1
ATOM 10349 C CA . GLU C 1 408 ? 7.961 22.757 25.369 1.00 39.39 408 GLU C CA 1
ATOM 10350 C C . GLU C 1 408 ? 7.269 22.150 26.582 1.00 31.98 408 GLU C C 1
ATOM 10351 O O . GLU C 1 408 ? 7.139 20.924 26.684 1.00 35.14 408 GLU C O 1
ATOM 10357 N N . ALA C 1 409 ? 6.821 22.993 27.516 1.00 34.60 409 ALA C N 1
ATOM 10358 C CA . ALA C 1 409 ? 6.092 22.491 28.675 1.00 38.60 409 ALA C CA 1
ATOM 10359 C C . ALA C 1 409 ? 4.812 21.784 28.253 1.00 39.53 409 ALA C C 1
ATOM 10360 O O . ALA C 1 409 ? 4.493 20.703 28.763 1.00 33.60 409 ALA C O 1
ATOM 10362 N N . PHE C 1 410 ? 4.070 22.375 27.313 1.00 35.76 410 PHE C N 1
ATOM 10363 C CA . PHE C 1 410 ? 2.840 21.753 26.836 1.00 38.81 410 PHE C CA 1
ATOM 10364 C C . PHE C 1 410 ? 3.131 20.473 26.061 1.00 36.23 410 PHE C C 1
ATOM 10365 O O . PHE C 1 410 ? 2.432 19.467 26.228 1.00 38.85 410 PHE C O 1
ATOM 10373 N N . THR C 1 411 ? 4.160 20.493 25.209 1.00 34.71 411 THR C N 1
ATOM 10374 C CA . THR C 1 411 ? 4.480 19.323 24.395 1.00 35.13 411 THR C CA 1
ATOM 10375 C C . THR C 1 411 ? 4.896 18.141 25.262 1.00 34.74 411 THR C C 1
ATOM 10376 O O . THR C 1 411 ? 4.462 17.007 25.030 1.00 33.04 411 THR C O 1
ATOM 10380 N N . LEU C 1 412 ? 5.735 18.389 26.269 1.00 34.20 412 LEU C N 1
ATOM 10381 C CA . LEU C 1 412 ? 6.243 17.302 27.097 1.00 37.56 412 LEU C CA 1
ATOM 10382 C C . LEU C 1 412 ? 5.148 16.670 27.946 1.00 32.13 412 LEU C C 1
ATOM 10383 O O . LEU C 1 412 ? 5.203 15.466 28.225 1.00 33.70 412 LEU C O 1
ATOM 10388 N N . ASN C 1 413 ? 4.150 17.454 28.353 1.00 33.34 413 ASN C N 1
ATOM 10389 C CA . ASN C 1 413 ? 3.148 16.974 29.297 1.00 36.32 413 ASN C CA 1
ATOM 10390 C C . ASN C 1 413 ? 2.439 15.734 28.768 1.00 36.06 413 ASN C C 1
ATOM 10391 O O . ASN C 1 413 ? 2.096 15.646 27.586 1.00 31.59 413 ASN C O 1
ATOM 10396 N N . ARG C 1 414 ? 2.219 14.771 29.668 1.00 35.36 414 ARG C N 1
ATOM 10397 C CA . ARG C 1 414 ? 1.639 13.490 29.278 1.00 35.01 414 ARG C CA 1
ATOM 10398 C C . ARG C 1 414 ? 0.212 13.640 28.768 1.00 34.66 414 ARG C C 1
ATOM 10399 O O . ARG C 1 414 ? -0.224 12.863 27.911 1.00 32.57 414 ARG C O 1
ATOM 10407 N N . LEU C 1 415 ? -0.528 14.621 29.278 1.00 35.62 415 LEU C N 1
ATOM 10408 C CA . LEU C 1 415 ? -1.927 14.792 28.907 1.00 36.90 415 LEU C CA 1
ATOM 10409 C C . LEU C 1 415 ? -2.110 15.576 27.613 1.00 36.37 415 LEU C C 1
ATOM 10410 O O . LEU C 1 415 ? -3.250 15.744 27.167 1.00 42.34 415 LEU C O 1
ATOM 10415 N N . ILE C 1 416 ? -1.026 16.056 27.005 1.00 36.05 416 ILE C N 1
ATOM 10416 C CA . ILE C 1 416 ? -1.059 16.666 25.677 1.00 34.77 416 ILE C CA 1
ATOM 10417 C C . ILE C 1 416 ? -0.269 15.826 24.676 1.00 36.51 416 ILE C C 1
ATOM 10418 O O . ILE C 1 416 ? -0.820 15.346 23.683 1.00 36.64 416 ILE C O 1
ATOM 10423 N N . ASN C 1 417 ? 1.033 15.652 24.915 1.00 37.70 417 ASN C N 1
ATOM 10424 C CA . ASN C 1 417 ? 1.861 14.632 24.277 1.00 34.37 417 ASN C CA 1
ATOM 10425 C C . ASN C 1 417 ? 2.072 14.858 22.783 1.00 35.71 417 ASN C C 1
ATOM 10426 O O . ASN C 1 417 ? 2.497 13.940 22.075 1.00 50.03 417 ASN C O 1
ATOM 10431 N N . ASP C 1 418 ? 1.801 16.057 22.272 1.00 37.56 418 ASP C N 1
ATOM 10432 C CA . ASP C 1 418 ? 1.980 16.316 20.848 1.00 36.19 418 ASP C CA 1
ATOM 10433 C C . ASP C 1 418 ? 2.315 17.785 20.645 1.00 37.46 418 ASP C C 1
ATOM 10434 O O . ASP C 1 418 ? 1.663 18.656 21.227 1.00 36.53 418 ASP C O 1
ATOM 10439 N N . ALA C 1 419 ? 3.322 18.052 19.809 1.00 32.87 419 ALA C N 1
ATOM 10440 C CA . ALA C 1 419 ? 3.799 19.422 19.635 1.00 37.34 419 ALA C CA 1
ATOM 10441 C C . ALA C 1 419 ? 2.806 20.266 18.845 1.00 37.77 419 ALA C C 1
ATOM 10442 O O . ALA C 1 419 ? 2.636 21.458 19.128 1.00 35.81 419 ALA C O 1
ATOM 10444 N N . LYS C 1 420 ? 2.146 19.675 17.846 1.00 38.84 420 LYS C N 1
ATOM 10445 C CA . LYS C 1 420 ? 1.172 20.434 17.068 1.00 38.73 420 LYS C CA 1
ATOM 10446 C C . LYS C 1 420 ? -0.093 20.695 17.875 1.00 35.42 420 LYS C C 1
ATOM 10447 O O . LYS C 1 420 ? -0.674 21.784 17.794 1.00 38.11 420 LYS C O 1
ATOM 10453 N N . LYS C 1 421 ? -0.536 19.710 18.659 1.00 39.47 421 LYS C N 1
ATOM 10454 C CA . LYS C 1 421 ? -1.654 19.941 19.567 1.00 37.33 421 LYS C CA 1
ATOM 10455 C C . LYS C 1 421 ? -1.281 20.925 20.667 1.00 38.48 421 LYS C C 1
ATOM 10456 O O . LYS C 1 421 ? -2.133 21.695 21.125 1.00 38.63 421 LYS C O 1
ATOM 10462 N N . ALA C 1 422 ? -0.015 20.919 21.097 1.00 37.26 422 ALA C N 1
ATOM 10463 C CA . ALA C 1 422 ? 0.429 21.871 22.109 1.00 38.58 422 ALA C CA 1
ATOM 10464 C C . ALA C 1 422 ? 0.350 23.302 21.593 1.00 37.77 422 ALA C C 1
ATOM 10465 O O . ALA C 1 422 ? -0.107 24.202 22.306 1.00 38.22 422 ALA C O 1
ATOM 10467 N N . ARG C 1 423 ? 0.794 23.531 20.355 1.00 37.88 423 ARG C N 1
ATOM 10468 C CA . ARG C 1 423 ? 0.700 24.866 19.773 1.00 40.46 423 ARG C CA 1
ATOM 10469 C C . ARG C 1 423 ? -0.753 25.281 19.577 1.00 41.80 423 ARG C C 1
ATOM 10470 O O . ARG C 1 423 ? -1.098 26.455 19.752 1.00 42.60 423 ARG C O 1
ATOM 10478 N N . GLU C 1 424 ? -1.617 24.329 19.218 1.00 36.70 424 GLU C N 1
ATOM 10479 C CA . GLU C 1 424 ? -3.029 24.638 19.020 1.00 39.60 424 GLU C CA 1
ATOM 10480 C C . GLU C 1 424 ? -3.680 25.091 20.321 1.00 43.79 424 GLU C C 1
ATOM 10481 O O . GLU C 1 424 ? -4.378 26.111 20.360 1.00 43.86 424 GLU C O 1
ATOM 10487 N N . ILE C 1 425 ? -3.457 24.343 21.403 1.00 35.32 425 ILE C N 1
ATOM 10488 C CA . ILE C 1 425 ? -4.079 24.683 22.679 1.00 39.29 425 ILE C CA 1
ATOM 10489 C C . ILE C 1 425 ? -3.453 25.943 23.264 1.00 43.53 425 ILE C C 1
ATOM 10490 O O . ILE C 1 425 ? -4.163 26.837 23.739 1.00 42.92 425 ILE C O 1
ATOM 10495 N N . LEU C 1 426 ? -2.120 26.038 23.233 1.00 39.30 426 LEU C N 1
ATOM 10496 C CA . LEU C 1 426 ? -1.441 27.187 23.827 1.00 45.09 426 LEU C CA 1
ATOM 10497 C C . LEU C 1 426 ? -1.889 28.494 23.184 1.00 41.62 426 LEU C C 1
ATOM 10498 O O . LEU C 1 426 ? -2.113 29.491 23.880 1.00 42.35 426 LEU C O 1
ATOM 10503 N N . ASP C 1 427 ? -2.031 28.509 21.856 1.00 42.88 427 ASP C N 1
ATOM 10504 C CA . ASP C 1 427 ? -2.490 29.718 21.180 1.00 49.55 427 ASP C CA 1
ATOM 10505 C C . ASP C 1 427 ? -3.923 30.059 21.571 1.00 44.10 427 ASP C C 1
ATOM 10506 O O . ASP C 1 427 ? -4.270 31.237 21.714 1.00 48.54 427 ASP C O 1
ATOM 10511 N N . ALA C 1 428 ? -4.768 29.042 21.753 1.00 43.30 428 ALA C N 1
ATOM 10512 C CA . ALA C 1 428 ? -6.141 29.295 22.176 1.00 46.46 428 ALA C CA 1
ATOM 10513 C C . ALA C 1 428 ? -6.206 29.771 23.621 1.00 51.13 428 ALA C C 1
ATOM 10514 O O . ALA C 1 428 ? -7.122 30.515 23.986 1.00 45.56 428 ALA C O 1
ATOM 10524 N N . ILE C 1 430 ? -3.743 31.566 25.186 1.00 42.13 430 ILE C N 1
ATOM 10525 C CA . ILE C 1 430 ? -3.115 32.882 25.306 1.00 48.16 430 ILE C CA 1
ATOM 10526 C C . ILE C 1 430 ? -4.153 33.987 25.144 1.00 46.64 430 ILE C C 1
ATOM 10527 O O . ILE C 1 430 ? -4.227 34.918 25.955 1.00 43.77 430 ILE C O 1
ATOM 10532 N N . GLU C 1 431 ? -4.973 33.898 24.095 1.00 49.13 431 GLU C N 1
ATOM 10533 C CA . GLU C 1 431 ? -6.116 34.732 23.736 1.00 58.44 431 GLU C CA 1
ATOM 10534 C C . GLU C 1 431 ? -7.040 34.949 24.928 1.00 57.01 431 GLU C C 1
ATOM 10535 O O . GLU C 1 431 ? -7.564 36.052 25.123 1.00 54.11 431 GLU C O 1
ATOM 10541 N N . VAL C 1 432 ? -7.467 33.768 25.379 1.00 48.35 432 VAL C N 1
ATOM 10542 C CA . VAL C 1 432 ? -8.487 33.697 26.418 1.00 51.04 432 VAL C CA 1
ATOM 10543 C C . VAL C 1 432 ? -7.958 34.256 27.736 1.00 52.90 432 VAL C C 1
ATOM 10544 O O . VAL C 1 432 ? -8.716 34.842 28.520 1.00 48.78 432 VAL C O 1
ATOM 10548 N N . ASN C 1 433 ? -6.654 34.129 27.985 1.00 50.60 433 ASN C N 1
ATOM 10549 C CA . ASN C 1 433 ? -6.046 34.554 29.238 1.00 54.89 433 ASN C CA 1
ATOM 10550 C C . ASN C 1 433 ? -5.400 35.934 29.149 1.00 51.02 433 ASN C C 1
ATOM 10551 O O . ASN C 1 433 ? -4.503 36.240 29.942 1.00 54.32 433 ASN C O 1
ATOM 10556 N N . LYS C 1 434 ? -5.836 36.770 28.206 1.00 54.72 434 LYS C N 1
ATOM 10557 C CA . LYS C 1 434 ? -5.281 38.113 28.074 1.00 52.90 434 LYS C CA 1
ATOM 10558 C C . LYS C 1 434 ? -5.444 38.894 29.371 1.00 57.87 434 LYS C C 1
ATOM 10559 O O . LYS C 1 434 ? -6.527 38.924 29.962 1.00 58.74 434 LYS C O 1
ATOM 10565 N N . GLY C 1 435 ? -4.360 39.530 29.812 1.00 50.09 435 GLY C N 1
ATOM 10566 C CA . GLY C 1 435 ? -4.371 40.303 31.035 1.00 42.33 435 GLY C CA 1
ATOM 10567 C C . GLY C 1 435 ? -4.266 39.497 32.310 1.00 53.46 435 GLY C C 1
ATOM 10568 O O . GLY C 1 435 ? -4.266 40.089 33.397 1.00 53.93 435 GLY C O 1
ATOM 10577 N N . TRP C 1 437 ? -2.203 36.429 32.184 1.00 47.93 437 TRP C N 1
ATOM 10578 C CA . TRP C 1 437 ? -0.973 35.702 31.932 1.00 54.21 437 TRP C CA 1
ATOM 10579 C C . TRP C 1 437 ? 0.197 36.661 31.801 1.00 49.69 437 TRP C C 1
ATOM 10580 O O . TRP C 1 437 ? 0.017 37.844 31.499 1.00 48.47 437 TRP C O 1
ATOM 10591 N N . PRO C 1 438 ? 1.418 36.188 32.029 1.00 52.65 438 PRO C N 1
ATOM 10592 C CA . PRO C 1 438 ? 2.584 36.942 31.566 1.00 47.88 438 PRO C CA 1
ATOM 10593 C C . PRO C 1 438 ? 2.699 36.828 30.057 1.00 50.19 438 PRO C C 1
ATOM 10594 O O . PRO C 1 438 ? 2.251 35.851 29.451 1.00 51.05 438 PRO C O 1
ATOM 10598 N N . GLU C 1 439 ? 3.286 37.851 29.443 1.00 50.61 439 GLU C N 1
ATOM 10599 C CA . GLU C 1 439 ? 3.460 37.807 27.999 1.00 51.90 439 GLU C CA 1
ATOM 10600 C C . GLU C 1 439 ? 4.390 36.658 27.626 1.00 51.23 439 GLU C C 1
ATOM 10601 O O . GLU C 1 439 ? 5.304 36.307 28.376 1.00 49.48 439 GLU C O 1
ATOM 10607 N N . LEU C 1 440 ? 4.132 36.061 26.467 1.00 46.90 440 LEU C N 1
ATOM 10608 C CA . LEU C 1 440 ? 4.925 34.943 25.960 1.00 45.29 440 LEU C CA 1
ATOM 10609 C C . LEU C 1 440 ? 5.426 35.326 24.572 1.00 48.02 440 LEU C C 1
ATOM 10610 O O . LEU C 1 440 ? 4.686 35.232 23.588 1.00 46.20 440 LEU C O 1
ATOM 10615 N N . LYS C 1 441 ? 6.679 35.763 24.499 1.00 50.44 441 LYS C N 1
ATOM 10616 C CA . LYS C 1 441 ? 7.303 36.209 23.261 1.00 58.98 441 LYS C CA 1
ATOM 10617 C C . LYS C 1 441 ? 8.273 35.161 22.727 1.00 51.22 441 LYS C C 1
ATOM 10618 O O . LYS C 1 441 ? 8.661 34.238 23.445 1.00 49.35 441 LYS C O 1
ATOM 10624 N N . LYS D 1 2 ? 1.114 -8.914 75.485 1.00 65.15 2 LYS D N 1
ATOM 10625 C CA . LYS D 1 2 ? 2.178 -9.722 74.888 1.00 67.69 2 LYS D CA 1
ATOM 10626 C C . LYS D 1 2 ? 3.475 -9.584 75.677 1.00 64.15 2 LYS D C 1
ATOM 10627 O O . LYS D 1 2 ? 3.894 -8.469 75.989 1.00 64.70 2 LYS D O 1
ATOM 10633 N N . LYS D 1 3 ? 4.099 -10.670 76.141 1.00 62.64 3 LYS D N 1
ATOM 10634 C CA . LYS D 1 3 ? 5.386 -10.608 76.822 1.00 65.86 3 LYS D CA 1
ATOM 10635 C C . LYS D 1 3 ? 6.484 -11.142 75.904 1.00 62.64 3 LYS D C 1
ATOM 10636 O O . LYS D 1 3 ? 6.245 -12.008 75.055 1.00 59.47 3 LYS D O 1
ATOM 10642 N N . TYR D 1 4 ? 7.695 -10.620 76.096 1.00 59.93 4 TYR D N 1
ATOM 10643 C CA . TYR D 1 4 ? 8.786 -10.799 75.147 1.00 62.00 4 TYR D CA 1
ATOM 10644 C C . TYR D 1 4 ? 9.914 -11.667 75.702 1.00 55.65 4 TYR D C 1
ATOM 10645 O O . TYR D 1 4 ? 10.162 -11.711 76.911 1.00 57.08 4 TYR D O 1
ATOM 10654 N N . ASN D 1 5 ? 10.602 -12.350 74.787 1.00 55.29 5 ASN D N 1
ATOM 10655 C CA . ASN D 1 5 ? 11.768 -13.171 75.091 1.00 53.80 5 ASN D CA 1
ATOM 10656 C C . ASN D 1 5 ? 13.018 -12.465 74.581 1.00 57.61 5 ASN D C 1
ATOM 10657 O O . ASN D 1 5 ? 13.076 -12.067 73.413 1.00 56.66 5 ASN D O 1
ATOM 10662 N N . VAL D 1 6 ? 14.017 -12.317 75.451 1.00 58.47 6 VAL D N 1
ATOM 10663 C CA . VAL D 1 6 ? 15.194 -11.504 75.166 1.00 54.57 6 VAL D CA 1
ATOM 10664 C C . VAL D 1 6 ? 16.452 -12.320 75.431 1.00 53.11 6 VAL D C 1
ATOM 10665 O O . VAL D 1 6 ? 16.519 -13.079 76.405 1.00 54.59 6 VAL D O 1
ATOM 10669 N N . CYS D 1 7 ? 17.447 -12.168 74.557 1.00 52.61 7 CYS D N 1
ATOM 10670 C CA . CYS D 1 7 ? 18.756 -12.788 74.720 1.00 51.17 7 CYS D CA 1
ATOM 10671 C C . CYS D 1 7 ? 19.827 -11.708 74.701 1.00 52.67 7 CYS D C 1
ATOM 10672 O O . CYS D 1 7 ? 19.817 -10.838 73.824 1.00 51.95 7 CYS D O 1
ATOM 10675 N N . ILE D 1 8 ? 20.751 -11.769 75.654 1.00 51.46 8 ILE D N 1
ATOM 10676 C CA . ILE D 1 8 ? 21.893 -10.863 75.693 1.00 47.63 8 ILE D CA 1
ATOM 10677 C C . ILE D 1 8 ? 23.121 -11.647 75.252 1.00 48.90 8 ILE D C 1
ATOM 10678 O O . ILE D 1 8 ? 23.566 -12.568 75.946 1.00 52.13 8 ILE D O 1
ATOM 10683 N N . VAL D 1 9 ? 23.665 -11.293 74.092 1.00 44.28 9 VAL D N 1
ATOM 10684 C CA . VAL D 1 9 ? 24.894 -11.897 73.591 1.00 51.38 9 VAL D CA 1
ATOM 10685 C C . VAL D 1 9 ? 26.070 -11.137 74.188 1.00 49.69 9 VAL D C 1
ATOM 10686 O O . VAL D 1 9 ? 26.192 -9.920 74.006 1.00 52.88 9 VAL D O 1
ATOM 10690 N N . GLY D 1 10 ? 26.937 -11.853 74.897 1.00 48.97 10 GLY D N 1
ATOM 10691 C CA . GLY D 1 10 ? 28.003 -11.220 75.645 1.00 51.72 10 GLY D CA 1
ATOM 10692 C C . GLY D 1 10 ? 27.605 -11.004 77.089 1.00 53.30 10 GLY D C 1
ATOM 10693 O O . GLY D 1 10 ? 27.743 -9.900 77.625 1.00 51.56 10 GLY D O 1
ATOM 10694 N N . GLY D 1 11 ? 27.096 -12.061 77.728 1.00 53.38 11 GLY D N 1
ATOM 10695 C CA . GLY D 1 11 ? 26.634 -11.963 79.102 1.00 51.69 11 GLY D CA 1
ATOM 10696 C C . GLY D 1 11 ? 27.731 -11.688 80.107 1.00 51.78 11 GLY D C 1
ATOM 10697 O O . GLY D 1 11 ? 27.446 -11.168 81.191 1.00 50.82 11 GLY D O 1
ATOM 10698 N N . GLY D 1 12 ? 28.975 -12.028 79.779 1.00 49.16 12 GLY D N 1
ATOM 10699 C CA . GLY D 1 12 ? 30.103 -11.727 80.631 1.00 56.45 12 GLY D CA 1
ATOM 10700 C C . GLY D 1 12 ? 30.614 -10.309 80.540 1.00 55.87 12 GLY D C 1
ATOM 10701 O O . GLY D 1 12 ? 31.710 -10.020 81.027 1.00 51.89 12 GLY D O 1
ATOM 10702 N N . SER D 1 13 ? 29.849 -9.411 79.926 1.00 55.43 13 SER D N 1
ATOM 10703 C CA . SER D 1 13 ? 30.270 -8.028 79.769 1.00 55.15 13 SER D CA 1
ATOM 10704 C C . SER D 1 13 ? 30.096 -7.257 81.071 1.00 53.71 13 SER D C 1
ATOM 10705 O O . SER D 1 13 ? 29.214 -7.554 81.883 1.00 49.93 13 SER D O 1
ATOM 10708 N N . THR D 1 14 ? 30.952 -6.250 81.262 1.00 55.04 14 THR D N 1
ATOM 10709 C CA . THR D 1 14 ? 30.855 -5.401 82.444 1.00 49.05 14 THR D CA 1
ATOM 10710 C C . THR D 1 14 ? 29.554 -4.610 82.477 1.00 47.04 14 THR D C 1
ATOM 10711 O O . THR D 1 14 ? 29.163 -4.125 83.545 1.00 48.19 14 THR D O 1
ATOM 10715 N N . TYR D 1 15 ? 28.878 -4.469 81.336 1.00 47.06 15 TYR D N 1
ATOM 10716 C CA . TYR D 1 15 ? 27.616 -3.744 81.267 1.00 49.21 15 TYR D CA 1
ATOM 10717 C C . TYR D 1 15 ? 26.409 -4.606 81.609 1.00 51.11 15 TYR D C 1
ATOM 10718 O O . TYR D 1 15 ? 25.333 -4.057 81.871 1.00 47.90 15 TYR D O 1
ATOM 10727 N N . THR D 1 16 ? 26.560 -5.931 81.611 1.00 52.42 16 THR D N 1
ATOM 10728 C CA . THR D 1 16 ? 25.407 -6.804 81.815 1.00 50.99 16 THR D CA 1
ATOM 10729 C C . THR D 1 16 ? 24.740 -6.627 83.177 1.00 49.87 16 THR D C 1
ATOM 10730 O O . THR D 1 16 ? 23.498 -6.579 83.215 1.00 54.70 16 THR D O 1
ATOM 10734 N N . PRO D 1 17 ? 25.460 -6.532 84.306 1.00 52.85 17 PRO D N 1
ATOM 10735 C CA . PRO D 1 17 ? 24.757 -6.265 85.575 1.00 54.02 17 PRO D CA 1
ATOM 10736 C C . PRO D 1 17 ? 23.921 -4.998 85.541 1.00 55.28 17 PRO D C 1
ATOM 10737 O O . PRO D 1 17 ? 22.821 -4.973 86.107 1.00 55.08 17 PRO D O 1
ATOM 10741 N N . GLY D 1 18 ? 24.410 -3.943 84.886 1.00 56.40 18 GLY D N 1
ATOM 10742 C CA . GLY D 1 18 ? 23.590 -2.758 84.702 1.00 50.90 18 GLY D CA 1
ATOM 10743 C C . GLY D 1 18 ? 22.352 -3.027 83.871 1.00 47.52 18 GLY D C 1
ATOM 10744 O O . GLY D 1 18 ? 21.312 -2.396 84.076 1.00 52.91 18 GLY D O 1
ATOM 10745 N N . PHE D 1 19 ? 22.442 -3.968 82.927 1.00 51.11 19 PHE D N 1
ATOM 10746 C CA . PHE D 1 19 ? 21.272 -4.347 82.142 1.00 53.76 19 PHE D CA 1
ATOM 10747 C C . PHE D 1 19 ? 20.259 -5.102 82.992 1.00 52.01 19 PHE D C 1
ATOM 10748 O O . PHE D 1 19 ? 19.048 -4.887 82.861 1.00 50.40 19 PHE D O 1
ATOM 10756 N N . LEU D 1 20 ? 20.735 -5.994 83.865 1.00 51.31 20 LEU D N 1
ATOM 10757 C CA . LEU D 1 20 ? 19.825 -6.776 84.695 1.00 54.29 20 LEU D CA 1
ATOM 10758 C C . LEU D 1 20 ? 19.066 -5.889 85.674 1.00 53.73 20 LEU D C 1
ATOM 10759 O O . LEU D 1 20 ? 17.870 -6.097 85.909 1.00 53.03 20 LEU D O 1
ATOM 10764 N N . LYS D 1 21 ? 19.742 -4.913 86.260 1.00 55.25 21 LYS D N 1
ATOM 10765 C CA . LYS D 1 21 ? 19.078 -3.976 87.155 1.00 49.26 21 LYS D CA 1
ATOM 10766 C C . LYS D 1 21 ? 18.033 -3.142 86.432 1.00 55.21 21 LYS D C 1
ATOM 10767 O O . LYS D 1 21 ? 16.962 -2.877 86.959 1.00 58.73 21 LYS D O 1
ATOM 10773 N N . SER D 1 22 ? 18.358 -2.725 85.219 1.00 53.21 22 SER D N 1
ATOM 10774 C CA . SER D 1 22 ? 17.457 -1.921 84.404 1.00 57.47 22 SER D CA 1
ATOM 10775 C C . SER D 1 22 ? 16.177 -2.659 84.044 1.00 59.49 22 SER D C 1
ATOM 10776 O O . SER D 1 22 ? 15.105 -2.070 83.984 1.00 58.87 22 SER D O 1
ATOM 10779 N N . PHE D 1 23 ? 16.305 -3.952 83.781 1.00 58.81 23 PHE D N 1
ATOM 10780 C CA . PHE D 1 23 ? 15.156 -4.777 83.454 1.00 55.37 23 PHE D CA 1
ATOM 10781 C C . PHE D 1 23 ? 14.180 -4.795 84.627 1.00 60.92 23 PHE D C 1
ATOM 10782 O O . PHE D 1 23 ? 12.973 -4.718 84.433 1.00 62.62 23 PHE D O 1
ATOM 10790 N N . VAL D 1 24 ? 14.703 -4.889 85.843 1.00 59.75 24 VAL D N 1
ATOM 10791 C CA . VAL D 1 24 ? 13.858 -4.830 87.027 1.00 62.11 24 VAL D CA 1
ATOM 10792 C C . VAL D 1 24 ? 13.165 -3.481 87.144 1.00 61.90 24 VAL D C 1
ATOM 10793 O O . VAL D 1 24 ? 11.984 -3.406 87.447 1.00 64.57 24 VAL D O 1
ATOM 10797 N N . ARG D 1 25 ? 13.910 -2.417 86.884 1.00 63.81 25 ARG D N 1
ATOM 10798 C CA . ARG D 1 25 ? 13.391 -1.062 87.007 1.00 66.33 25 ARG D CA 1
ATOM 10799 C C . ARG D 1 25 ? 12.255 -0.838 86.032 1.00 64.72 25 ARG D C 1
ATOM 10800 O O . ARG D 1 25 ? 11.263 -0.202 86.344 1.00 68.68 25 ARG D O 1
ATOM 10808 N N . LEU D 1 26 ? 12.418 -1.383 84.841 1.00 64.90 26 LEU D N 1
ATOM 10809 C CA . LEU D 1 26 ? 11.539 -1.109 83.724 1.00 66.27 26 LEU D CA 1
ATOM 10810 C C . LEU D 1 26 ? 10.566 -2.246 83.460 1.00 68.58 26 LEU D C 1
ATOM 10811 O O . LEU D 1 26 ? 10.083 -2.404 82.346 1.00 67.76 26 LEU D O 1
ATOM 10816 N N . GLN D 1 27 ? 10.277 -3.044 84.480 1.00 71.67 27 GLN D N 1
ATOM 10817 C CA . GLN D 1 27 ? 9.524 -4.267 84.265 1.00 77.13 27 GLN D CA 1
ATOM 10818 C C . GLN D 1 27 ? 8.205 -3.923 83.620 1.00 70.21 27 GLN D C 1
ATOM 10819 O O . GLN D 1 27 ? 7.769 -4.594 82.702 1.00 72.06 27 GLN D O 1
ATOM 10825 N N . ASN D 1 28 ? 7.561 -2.882 84.116 1.00 67.61 28 ASN D N 1
ATOM 10826 C CA . ASN D 1 28 ? 6.280 -2.454 83.576 1.00 70.87 28 ASN D CA 1
ATOM 10827 C C . ASN D 1 28 ? 6.264 -1.908 82.142 1.00 71.66 28 ASN D C 1
ATOM 10828 O O . ASN D 1 28 ? 5.342 -2.188 81.389 1.00 69.50 28 ASN D O 1
ATOM 10833 N N . GLU D 1 29 ? 7.254 -1.102 81.778 1.00 71.20 29 GLU D N 1
ATOM 10834 C CA . GLU D 1 29 ? 7.386 -0.621 80.402 1.00 67.03 29 GLU D CA 1
ATOM 10835 C C . GLU D 1 29 ? 7.713 -1.717 79.393 1.00 62.45 29 GLU D C 1
ATOM 10836 O O . GLU D 1 29 ? 7.255 -1.692 78.266 1.00 59.48 29 GLU D O 1
ATOM 10842 N N . PHE D 1 30 ? 8.560 -2.644 79.809 1.00 62.94 30 PHE D N 1
ATOM 10843 C CA . PHE D 1 30 ? 9.134 -3.658 78.924 1.00 62.90 30 PHE D CA 1
ATOM 10844 C C . PHE D 1 30 ? 8.926 -5.022 79.562 1.00 58.20 30 PHE D C 1
ATOM 10845 O O . PHE D 1 30 ? 9.818 -5.562 80.228 1.00 64.26 30 PHE D O 1
ATOM 10853 N N . PRO D 1 31 ? 7.746 -5.616 79.378 1.00 61.22 31 PRO D N 1
ATOM 10854 C CA . PRO D 1 31 ? 7.446 -6.897 80.034 1.00 62.48 31 PRO D CA 1
ATOM 10855 C C . PRO D 1 31 ? 8.166 -8.051 79.349 1.00 63.02 31 PRO D C 1
ATOM 10856 O O . PRO D 1 31 ? 8.070 -8.229 78.133 1.00 66.49 31 PRO D O 1
ATOM 10868 N N . GLU D 1 33 ? 9.240 -12.384 79.509 1.00 60.50 33 GLU D N 1
ATOM 10869 C CA . GLU D 1 33 ? 8.928 -13.717 80.002 1.00 61.72 33 GLU D CA 1
ATOM 10870 C C . GLU D 1 33 ? 10.157 -14.594 80.174 1.00 58.48 33 GLU D C 1
ATOM 10871 O O . GLU D 1 33 ? 10.160 -15.472 81.040 1.00 65.23 33 GLU D O 1
ATOM 10877 N N . LYS D 1 34 ? 11.206 -14.361 79.388 1.00 57.42 34 LYS D N 1
ATOM 10878 C CA . LYS D 1 34 ? 12.397 -15.198 79.411 1.00 58.18 34 LYS D CA 1
ATOM 10879 C C . LYS D 1 34 ? 13.598 -14.359 79.004 1.00 59.74 34 LYS D C 1
ATOM 10880 O O . LYS D 1 34 ? 13.530 -13.612 78.023 1.00 55.63 34 LYS D O 1
ATOM 10886 N N . LEU D 1 35 ? 14.687 -14.477 79.761 1.00 55.35 35 LEU D N 1
ATOM 10887 C CA . LEU D 1 35 ? 15.933 -13.786 79.458 1.00 55.11 35 LEU D CA 1
ATOM 10888 C C . LEU D 1 35 ? 17.079 -14.778 79.556 1.00 54.52 35 LEU D C 1
ATOM 10889 O O . LEU D 1 35 ? 17.226 -15.461 80.574 1.00 61.57 35 LEU D O 1
ATOM 10894 N N . VAL D 1 36 ? 17.890 -14.855 78.505 1.00 49.80 36 VAL D N 1
ATOM 10895 C CA . VAL D 1 36 ? 19.028 -15.763 78.470 1.00 54.13 36 VAL D CA 1
ATOM 10896 C C . VAL D 1 36 ? 20.295 -14.953 78.229 1.00 55.47 36 VAL D C 1
ATOM 10897 O O . VAL D 1 36 ? 20.310 -14.037 77.397 1.00 52.61 36 VAL D O 1
ATOM 10901 N N . LEU D 1 37 ? 21.340 -15.269 78.987 1.00 51.55 37 LEU D N 1
ATOM 10902 C CA . LEU D 1 37 ? 22.653 -14.663 78.825 1.00 54.47 37 LEU D CA 1
ATOM 10903 C C . LEU D 1 37 ? 23.550 -15.639 78.075 1.00 57.86 37 LEU D C 1
ATOM 10904 O O . LEU D 1 37 ? 23.704 -16.792 78.490 1.00 60.30 37 LEU D O 1
ATOM 10909 N N . PHE D 1 38 ? 24.135 -15.180 76.973 1.00 53.64 38 PHE D N 1
ATOM 10910 C CA . PHE D 1 38 ? 25.003 -16.008 76.149 1.00 49.18 38 PHE D CA 1
ATOM 10911 C C . PHE D 1 38 ? 26.402 -15.412 76.109 1.00 54.65 38 PHE D C 1
ATOM 10912 O O . PHE D 1 38 ? 26.566 -14.188 76.102 1.00 51.01 38 PHE D O 1
ATOM 10920 N N . ASP D 1 39 ? 27.405 -16.286 76.077 1.00 48.53 39 ASP D N 1
ATOM 10921 C CA . ASP D 1 39 ? 28.795 -15.859 76.003 1.00 54.08 39 ASP D CA 1
ATOM 10922 C C . ASP D 1 39 ? 29.648 -17.038 75.562 1.00 53.64 39 ASP D C 1
ATOM 10923 O O . ASP D 1 39 ? 29.238 -18.198 75.661 1.00 55.72 39 ASP D O 1
ATOM 10928 N N . ILE D 1 40 ? 30.847 -16.721 75.062 1.00 51.15 40 ILE D N 1
ATOM 10929 C CA . ILE D 1 40 ? 31.824 -17.749 74.713 1.00 55.66 40 ILE D CA 1
ATOM 10930 C C . ILE D 1 40 ? 32.779 -18.053 75.856 1.00 57.47 40 ILE D C 1
ATOM 10931 O O . ILE D 1 40 ? 33.600 -18.977 75.737 1.00 60.20 40 ILE D O 1
ATOM 10936 N N . ASP D 1 41 ? 32.703 -17.308 76.956 1.00 57.96 41 ASP D N 1
ATOM 10937 C CA . ASP D 1 41 ? 33.564 -17.493 78.122 1.00 60.10 41 ASP D CA 1
ATOM 10938 C C . ASP D 1 41 ? 32.660 -17.860 79.295 1.00 59.85 41 ASP D C 1
ATOM 10939 O O . ASP D 1 41 ? 32.053 -16.982 79.917 1.00 55.96 41 ASP D O 1
ATOM 10944 N N . ALA D 1 42 ? 32.572 -19.158 79.594 1.00 55.31 42 ALA D N 1
ATOM 10945 C CA . ALA D 1 42 ? 31.664 -19.617 80.641 1.00 59.67 42 ALA D CA 1
ATOM 10946 C C . ALA D 1 42 ? 32.082 -19.099 82.011 1.00 59.65 42 ALA D C 1
ATOM 10947 O O . ALA D 1 42 ? 31.232 -18.731 82.830 1.00 64.51 42 ALA D O 1
ATOM 10949 N N . GLU D 1 43 ? 33.389 -19.055 82.276 1.00 63.13 43 GLU D N 1
ATOM 10950 C CA . GLU D 1 43 ? 33.866 -18.671 83.601 1.00 65.66 43 GLU D CA 1
ATOM 10951 C C . GLU D 1 43 ? 33.669 -17.184 83.863 1.00 63.91 43 GLU D C 1
ATOM 10952 O O . GLU D 1 43 ? 33.471 -16.781 85.015 1.00 62.34 43 GLU D O 1
ATOM 10958 N N . ARG D 1 44 ? 33.718 -16.359 82.817 1.00 63.60 44 ARG D N 1
ATOM 10959 C CA . ARG D 1 44 ? 33.521 -14.924 82.986 1.00 59.87 44 ARG D CA 1
ATOM 10960 C C . ARG D 1 44 ? 32.051 -14.583 83.200 1.00 53.69 44 ARG D C 1
ATOM 10961 O O . ARG D 1 44 ? 31.726 -13.674 83.972 1.00 48.39 44 ARG D O 1
ATOM 10969 N N . GLN D 1 45 ? 31.153 -15.308 82.532 1.00 55.28 45 GLN D N 1
ATOM 10970 C CA . GLN D 1 45 ? 29.723 -15.050 82.639 1.00 52.02 45 GLN D CA 1
ATOM 10971 C C . GLN D 1 45 ? 29.114 -15.618 83.914 1.00 58.45 45 GLN D C 1
ATOM 10972 O O . GLN D 1 45 ? 28.048 -15.154 84.335 1.00 49.94 45 GLN D O 1
ATOM 10978 N N . GLN D 1 46 ? 29.769 -16.596 84.542 1.00 60.55 46 GLN D N 1
ATOM 10979 C CA . GLN D 1 46 ? 29.170 -17.282 85.686 1.00 60.33 46 GLN D CA 1
ATOM 10980 C C . GLN D 1 46 ? 28.851 -16.351 86.851 1.00 56.44 46 GLN D C 1
ATOM 10981 O O . GLN D 1 46 ? 27.704 -16.378 87.330 1.00 66.45 46 GLN D O 1
ATOM 10987 N N . PRO D 1 47 ? 29.775 -15.522 87.358 1.00 60.03 47 PRO D N 1
ATOM 10988 C CA . PRO D 1 47 ? 29.401 -14.651 88.485 1.00 59.89 47 PRO D CA 1
ATOM 10989 C C . PRO D 1 47 ? 28.352 -13.618 88.117 1.00 59.13 47 PRO D C 1
ATOM 10990 O O . PRO D 1 47 ? 27.573 -13.208 88.986 1.00 60.92 47 PRO D O 1
ATOM 10994 N N . ILE D 1 48 ? 28.307 -13.187 86.856 1.00 59.34 48 ILE D N 1
ATOM 10995 C CA . ILE D 1 48 ? 27.254 -12.276 86.422 1.00 58.07 48 ILE D CA 1
ATOM 10996 C C . ILE D 1 48 ? 25.909 -12.990 86.407 1.00 55.76 48 ILE D C 1
ATOM 10997 O O . ILE D 1 48 ? 24.895 -12.445 86.860 1.00 56.14 48 ILE D O 1
ATOM 11002 N N . GLY D 1 49 ? 25.879 -14.222 85.895 1.00 56.91 49 GLY D N 1
ATOM 11003 C CA . GLY D 1 49 ? 24.631 -14.966 85.858 1.00 59.75 49 GLY D CA 1
ATOM 11004 C C . GLY D 1 49 ? 24.159 -15.392 87.235 1.00 57.33 49 GLY D C 1
ATOM 11005 O O . GLY D 1 49 ? 22.955 -15.428 87.503 1.00 54.21 49 GLY D O 1
ATOM 11006 N N . GLU D 1 50 ? 25.097 -15.722 88.126 1.00 58.44 50 GLU D N 1
ATOM 11007 C CA . GLU D 1 50 ? 24.716 -16.096 89.484 1.00 62.32 50 GLU D CA 1
ATOM 11008 C C . GLU D 1 50 ? 24.184 -14.902 90.264 1.00 57.88 50 GLU D C 1
ATOM 11009 O O . GLU D 1 50 ? 23.297 -15.062 91.110 1.00 58.26 50 GLU D O 1
ATOM 11015 N N . PHE D 1 51 ? 24.710 -13.703 90.000 1.00 57.03 51 PHE D N 1
ATOM 11016 C CA . PHE D 1 51 ? 24.132 -12.503 90.593 1.00 57.92 51 PHE D CA 1
ATOM 11017 C C . PHE D 1 51 ? 22.732 -12.247 90.050 1.00 51.94 51 PHE D C 1
ATOM 11018 O O . PHE D 1 51 ? 21.833 -11.847 90.798 1.00 53.42 51 PHE D O 1
ATOM 11026 N N . GLY D 1 52 ? 22.533 -12.470 88.749 1.00 56.12 52 GLY D N 1
ATOM 11027 C CA . GLY D 1 52 ? 21.223 -12.243 88.161 1.00 59.01 52 GLY D CA 1
ATOM 11028 C C . GLY D 1 52 ? 20.159 -13.159 88.733 1.00 59.49 52 GLY D C 1
ATOM 11029 O O . GLY D 1 52 ? 19.014 -12.747 88.932 1.00 58.45 52 GLY D O 1
ATOM 11030 N N . LYS D 1 53 ? 20.523 -14.415 89.006 1.00 62.41 53 LYS D N 1
ATOM 11031 C CA . LYS D 1 53 ? 19.583 -15.336 89.635 1.00 62.98 53 LYS D CA 1
ATOM 11032 C C . LYS D 1 53 ? 19.152 -14.828 91.005 1.00 63.72 53 LYS D C 1
ATOM 11033 O O . LYS D 1 53 ? 17.987 -14.973 91.392 1.00 61.70 53 LYS D O 1
ATOM 11039 N N . ILE D 1 54 ? 20.076 -14.218 91.748 1.00 66.90 54 ILE D N 1
ATOM 11040 C CA . ILE D 1 54 ? 19.746 -13.693 93.069 1.00 62.69 54 ILE D CA 1
ATOM 11041 C C . ILE D 1 54 ? 18.888 -12.439 92.945 1.00 69.58 54 ILE D C 1
ATOM 11042 O O . ILE D 1 54 ? 17.875 -12.289 93.638 1.00 70.40 54 ILE D O 1
ATOM 11047 N N . LEU D 1 55 ? 19.279 -11.521 92.057 1.00 67.14 55 LEU D N 1
ATOM 11048 C CA . LEU D 1 55 ? 18.536 -10.273 91.907 1.00 68.60 55 LEU D CA 1
ATOM 11049 C C . LEU D 1 55 ? 17.134 -10.522 91.366 1.00 67.65 55 LEU D C 1
ATOM 11050 O O . LEU D 1 55 ? 16.159 -9.948 91.867 1.00 69.40 55 LEU D O 1
ATOM 11055 N N . PHE D 1 56 ? 17.011 -11.373 90.346 1.00 65.80 56 PHE D N 1
ATOM 11056 C CA . PHE D 1 56 ? 15.698 -11.622 89.764 1.00 69.41 56 PHE D CA 1
ATOM 11057 C C . PHE D 1 56 ? 14.808 -12.426 90.703 1.00 72.67 56 PHE D C 1
ATOM 11058 O O . PHE D 1 56 ? 13.597 -12.203 90.740 1.00 76.94 56 PHE D O 1
ATOM 11066 N N . SER D 1 57 ? 15.379 -13.344 91.487 1.00 72.16 57 SER D N 1
ATOM 11067 C CA . SER D 1 57 ? 14.560 -14.097 92.433 1.00 77.05 57 SER D CA 1
ATOM 11068 C C . SER D 1 57 ? 13.898 -13.183 93.456 1.00 76.34 57 SER D C 1
ATOM 11069 O O . SER D 1 57 ? 12.830 -13.513 93.984 1.00 74.61 57 SER D O 1
ATOM 11072 N N . GLU D 1 58 ? 14.504 -12.030 93.737 1.00 73.93 58 GLU D N 1
ATOM 11073 C CA . GLU D 1 58 ? 13.988 -11.121 94.751 1.00 78.93 58 GLU D CA 1
ATOM 11074 C C . GLU D 1 58 ? 12.998 -10.107 94.198 1.00 81.58 58 GLU D C 1
ATOM 11075 O O . GLU D 1 58 ? 12.080 -9.698 94.918 1.00 82.70 58 GLU D O 1
ATOM 11081 N N . ARG D 1 59 ? 13.155 -9.681 92.944 1.00 78.60 59 ARG D N 1
ATOM 11082 C CA . ARG D 1 59 ? 12.246 -8.674 92.417 1.00 78.25 59 ARG D CA 1
ATOM 11083 C C . ARG D 1 59 ? 11.688 -8.983 91.037 1.00 83.24 59 ARG D C 1
ATOM 11084 O O . ARG D 1 59 ? 10.750 -8.299 90.612 1.00 86.43 59 ARG D O 1
ATOM 11092 N N . PHE D 1 60 ? 12.144 -10.037 90.365 1.00 79.85 60 PHE D N 1
ATOM 11093 C CA . PHE D 1 60 ? 11.527 -10.515 89.126 1.00 77.87 60 PHE D CA 1
ATOM 11094 C C . PHE D 1 60 ? 11.269 -12.017 89.224 1.00 78.11 60 PHE D C 1
ATOM 11095 O O . PHE D 1 60 ? 11.806 -12.803 88.437 1.00 75.73 60 PHE D O 1
ATOM 11103 N N . PRO D 1 61 ? 10.466 -12.456 90.202 1.00 79.48 61 PRO D N 1
ATOM 11104 C CA . PRO D 1 61 ? 10.252 -13.904 90.366 1.00 78.55 61 PRO D CA 1
ATOM 11105 C C . PRO D 1 61 ? 9.636 -14.578 89.152 1.00 69.53 61 PRO D C 1
ATOM 11106 O O . PRO D 1 61 ? 9.912 -15.760 88.911 1.00 68.07 61 PRO D O 1
ATOM 11110 N N . GLU D 1 62 ? 8.817 -13.864 88.375 1.00 73.02 62 GLU D N 1
ATOM 11111 C CA . GLU D 1 62 ? 8.162 -14.488 87.230 1.00 75.13 62 GLU D CA 1
ATOM 11112 C C . GLU D 1 62 ? 9.164 -14.873 86.147 1.00 72.36 62 GLU D C 1
ATOM 11113 O O . GLU D 1 62 ? 8.951 -15.855 85.427 1.00 74.63 62 GLU D O 1
ATOM 11119 N N . LEU D 1 63 ? 10.263 -14.131 86.032 1.00 70.60 63 LEU D N 1
ATOM 11120 C CA . LEU D 1 63 ? 11.133 -14.236 84.867 1.00 67.30 63 LEU D CA 1
ATOM 11121 C C . LEU D 1 63 ? 11.871 -15.570 84.834 1.00 66.07 63 LEU D C 1
ATOM 11122 O O . LEU D 1 63 ? 12.423 -16.016 85.845 1.00 64.62 63 LEU D O 1
ATOM 11127 N N . ASP D 1 64 ? 11.880 -16.202 83.660 1.00 65.15 64 ASP D N 1
ATOM 11128 C CA . ASP D 1 64 ? 12.682 -17.398 83.402 1.00 64.54 64 ASP D CA 1
ATOM 11129 C C . ASP D 1 64 ? 14.070 -16.924 82.989 1.00 65.13 64 ASP D C 1
ATOM 11130 O O . ASP D 1 64 ? 14.335 -16.645 81.818 1.00 60.74 64 ASP D O 1
ATOM 11135 N N . PHE D 1 65 ? 14.967 -16.829 83.965 1.00 61.44 65 PHE D N 1
ATOM 11136 C CA . PHE D 1 65 ? 16.316 -16.332 83.744 1.00 61.28 65 PHE D CA 1
ATOM 11137 C C . PHE D 1 65 ? 17.306 -17.488 83.698 1.00 57.59 65 PHE D C 1
ATOM 11138 O O . PHE D 1 65 ? 17.231 -18.418 84.507 1.00 63.25 65 PHE D O 1
ATOM 11146 N N . SER D 1 66 ? 18.236 -17.419 82.749 1.00 59.07 66 SER D N 1
ATOM 11147 C CA . SER D 1 66 ? 19.258 -18.445 82.600 1.00 55.62 66 SER D CA 1
ATOM 11148 C C . SER D 1 66 ? 20.439 -17.853 81.845 1.00 56.02 66 SER D C 1
ATOM 11149 O O . SER D 1 66 ? 20.311 -16.842 81.150 1.00 57.91 66 SER D O 1
ATOM 11152 N N . TYR D 1 67 ? 21.595 -18.493 82.002 1.00 54.09 67 TYR D N 1
ATOM 11153 C CA . TYR D 1 67 ? 22.794 -18.146 81.254 1.00 59.54 67 TYR D CA 1
ATOM 11154 C C . TYR D 1 67 ? 23.431 -19.427 80.736 1.00 58.93 67 TYR D C 1
ATOM 11155 O O . TYR D 1 67 ? 23.483 -20.433 81.449 1.00 63.80 67 TYR D O 1
ATOM 11164 N N . THR D 1 68 ? 23.907 -19.391 79.493 1.00 56.59 68 THR D N 1
ATOM 11165 C CA . THR D 1 68 ? 24.352 -20.611 78.835 1.00 57.31 68 THR D CA 1
ATOM 11166 C C . THR D 1 68 ? 25.544 -20.329 77.933 1.00 58.16 68 THR D C 1
ATOM 11167 O O . THR D 1 68 ? 25.848 -19.180 77.602 1.00 57.38 68 THR D O 1
ATOM 11171 N N . THR D 1 69 ? 26.212 -21.413 77.539 1.00 58.52 69 THR D N 1
ATOM 11172 C CA . THR D 1 69 ? 27.268 -2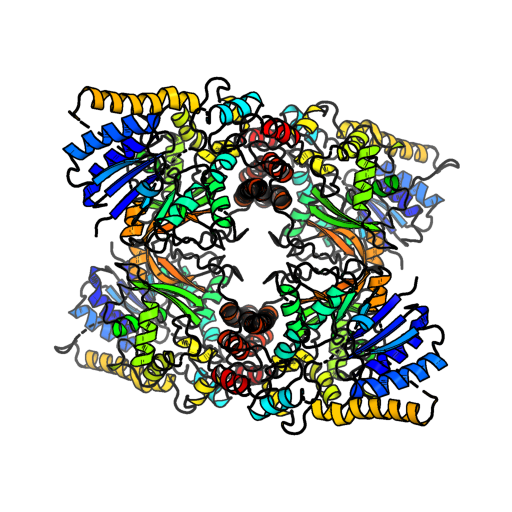1.391 76.536 1.00 53.93 69 THR D CA 1
ATOM 11173 C C . THR D 1 69 ? 26.809 -21.930 75.188 1.00 60.15 69 THR D C 1
ATOM 11174 O O . THR D 1 69 ? 27.520 -21.754 74.193 1.00 52.77 69 THR D O 1
ATOM 11178 N N . ASP D 1 70 ? 25.635 -22.575 75.133 1.00 56.88 70 ASP D N 1
ATOM 11179 C CA . ASP D 1 70 ? 25.136 -23.232 73.929 1.00 60.75 70 ASP D CA 1
ATOM 11180 C C . ASP D 1 70 ? 24.350 -22.242 73.078 1.00 59.80 70 ASP D C 1
ATOM 11181 O O . ASP D 1 70 ? 23.417 -21.605 73.582 1.00 55.20 70 ASP D O 1
ATOM 11186 N N . PRO D 1 71 ? 24.700 -22.088 71.799 1.00 55.65 71 PRO D N 1
ATOM 11187 C CA . PRO D 1 71 ? 23.939 -21.165 70.939 1.00 56.04 71 PRO D CA 1
ATOM 11188 C C . PRO D 1 71 ? 22.484 -21.565 70.758 1.00 60.72 71 PRO D C 1
ATOM 11189 O O . PRO D 1 71 ? 21.615 -20.689 70.667 1.00 56.83 71 PRO D O 1
ATOM 11193 N N . ALA D 1 72 ? 22.194 -22.867 70.699 1.00 62.36 72 ALA D N 1
ATOM 11194 C CA . ALA D 1 72 ? 20.822 -23.309 70.465 1.00 62.49 72 ALA D CA 1
ATOM 11195 C C . ALA D 1 72 ? 19.909 -22.923 71.622 1.00 57.32 72 ALA D C 1
ATOM 11196 O O . ALA D 1 72 ? 18.742 -22.571 71.412 1.00 61.29 72 ALA D O 1
ATOM 11198 N N . GLU D 1 73 ? 20.421 -22.982 72.853 1.00 62.87 73 GLU D N 1
ATOM 11199 C CA . GLU D 1 73 ? 19.610 -22.608 74.006 1.00 62.40 73 GLU D CA 1
ATOM 11200 C C . GLU D 1 73 ? 19.335 -21.111 74.042 1.00 61.97 73 GLU D C 1
ATOM 11201 O O . GLU D 1 73 ? 18.271 -20.689 74.508 1.00 58.46 73 GLU D O 1
ATOM 11207 N N . ALA D 1 74 ? 20.270 -20.297 73.551 1.00 62.69 74 ALA D N 1
ATOM 11208 C CA . ALA D 1 74 ? 20.146 -18.853 73.705 1.00 61.87 74 ALA D CA 1
ATOM 11209 C C . ALA D 1 74 ? 19.344 -18.210 72.581 1.00 56.11 74 ALA D C 1
ATOM 11210 O O . ALA D 1 74 ? 18.753 -17.144 72.786 1.00 56.94 74 ALA D O 1
ATOM 11212 N N . TYR D 1 75 ? 19.293 -18.838 71.421 1.00 57.83 75 TYR D N 1
ATOM 11213 C CA . TYR D 1 75 ? 18.717 -18.186 70.253 1.00 57.36 75 TYR D CA 1
ATOM 11214 C C . TYR D 1 75 ? 17.348 -18.692 69.812 1.00 61.02 75 TYR D C 1
ATOM 11215 O O . TYR D 1 75 ? 16.679 -18.061 69.010 1.00 58.81 75 TYR D O 1
ATOM 11224 N N . LYS D 1 76 ? 16.937 -19.837 70.332 1.00 61.60 76 LYS D N 1
ATOM 11225 C CA . LYS D 1 76 ? 15.653 -20.403 69.968 1.00 59.65 76 LYS D CA 1
ATOM 11226 C C . LYS D 1 76 ? 14.523 -19.585 70.532 1.00 60.29 76 LYS D C 1
ATOM 11227 O O . LYS D 1 76 ? 14.515 -19.252 71.692 1.00 60.69 76 LYS D O 1
ATOM 11233 N N . ASP D 1 77 ? 13.552 -19.283 69.703 1.00 56.58 77 ASP D N 1
ATOM 11234 C CA . ASP D 1 77 ? 12.379 -18.522 70.050 1.00 60.97 77 ASP D CA 1
ATOM 11235 C C . ASP D 1 77 ? 12.638 -17.221 70.812 1.00 61.39 77 ASP D C 1
ATOM 11236 O O . ASP D 1 77 ? 12.036 -16.974 71.827 1.00 60.39 77 ASP D O 1
ATOM 11249 N N . ASP D 1 79 ? 12.644 -12.894 70.707 1.00 52.06 79 ASP D N 1
ATOM 11250 C CA . ASP D 1 79 ? 12.037 -11.711 70.134 1.00 56.08 79 ASP D CA 1
ATOM 11251 C C . ASP D 1 79 ? 13.060 -10.601 69.922 1.00 52.19 79 ASP D C 1
ATOM 11252 O O . ASP D 1 79 ? 12.982 -9.883 68.948 1.00 47.05 79 ASP D O 1
ATOM 11257 N N . PHE D 1 80 ? 14.000 -10.464 70.855 1.00 52.18 80 PHE D N 1
ATOM 11258 C CA . PHE D 1 80 ? 15.026 -9.432 70.789 1.00 51.74 80 PHE D CA 1
ATOM 11259 C C . PHE D 1 80 ? 16.372 -10.031 71.163 1.00 54.34 80 PHE D C 1
ATOM 11260 O O . PHE D 1 80 ? 16.473 -10.775 72.144 1.00 53.24 80 PHE D O 1
ATOM 11268 N N . ILE D 1 81 ? 17.399 -9.705 70.384 1.00 47.16 81 ILE D N 1
ATOM 11269 C CA . ILE D 1 81 ? 18.776 -10.077 70.690 1.00 52.09 81 ILE D CA 1
ATOM 11270 C C . ILE D 1 81 ? 19.535 -8.802 71.026 1.00 49.75 81 ILE D C 1
ATOM 11271 O O . ILE D 1 81 ? 19.687 -7.916 70.175 1.00 45.77 81 ILE D O 1
ATOM 11276 N N . PHE D 1 82 ? 19.999 -8.704 72.269 1.00 50.76 82 PHE D N 1
ATOM 11277 C CA . PHE D 1 82 ? 20.791 -7.571 72.734 1.00 48.50 82 PHE D CA 1
ATOM 11278 C C . PHE D 1 82 ? 22.260 -7.961 72.626 1.00 50.24 82 PHE D C 1
ATOM 11279 O O . PHE D 1 82 ? 22.739 -8.812 73.382 1.00 48.12 82 PHE D O 1
ATOM 11295 N N . GLN D 1 84 ? 26.189 -7.099 72.879 1.00 48.30 84 GLN D N 1
ATOM 11296 C CA . GLN D 1 84 ? 27.223 -6.252 73.463 1.00 48.77 84 GLN D CA 1
ATOM 11297 C C . GLN D 1 84 ? 28.538 -7.011 73.565 1.00 46.83 84 GLN D C 1
ATOM 11298 O O . GLN D 1 84 ? 29.248 -6.937 74.573 1.00 49.77 84 GLN D O 1
ATOM 11312 N N . ARG D 1 86 ? 32.488 -8.034 72.795 1.00 53.25 86 ARG D N 1
ATOM 11313 C CA . ARG D 1 86 ? 33.762 -7.361 72.552 1.00 48.04 86 ARG D CA 1
ATOM 11314 C C . ARG D 1 86 ? 34.733 -8.422 72.047 1.00 50.25 86 ARG D C 1
ATOM 11315 O O . ARG D 1 86 ? 35.339 -9.146 72.844 1.00 48.66 86 ARG D O 1
ATOM 11323 N N . ALA D 1 87 ? 34.863 -8.521 70.725 1.00 51.76 87 ALA D N 1
ATOM 11324 C CA . ALA D 1 87 ? 35.756 -9.501 70.119 1.00 50.25 87 ALA D CA 1
ATOM 11325 C C . ALA D 1 87 ? 37.186 -9.268 70.582 1.00 49.24 87 ALA D C 1
ATOM 11326 O O . ALA D 1 87 ? 37.750 -8.191 70.370 1.00 51.41 87 ALA D O 1
ATOM 11328 N N . GLY D 1 88 ? 37.770 -10.282 71.218 1.00 53.52 88 GLY D N 1
ATOM 11329 C CA . GLY D 1 88 ? 39.097 -10.182 71.773 1.00 50.11 88 GLY D CA 1
ATOM 11330 C C . GLY D 1 88 ? 39.149 -9.724 73.214 1.00 49.46 88 GLY D C 1
ATOM 11331 O O . GLY D 1 88 ? 40.178 -9.914 73.872 1.00 57.43 88 GLY D O 1
ATOM 11332 N N . GLY D 1 89 ? 38.076 -9.126 73.719 1.00 46.63 89 GLY D N 1
ATOM 11333 C CA . GLY D 1 89 ? 38.024 -8.697 75.102 1.00 47.71 89 GLY D CA 1
ATOM 11334 C C . GLY D 1 89 ? 38.963 -7.539 75.395 1.00 49.89 89 GLY D C 1
ATOM 11335 O O . GLY D 1 89 ? 39.682 -7.029 74.537 1.00 46.22 89 GLY D O 1
ATOM 11336 N N . LEU D 1 90 ? 38.937 -7.121 76.660 1.00 48.76 90 LEU D N 1
ATOM 11337 C CA . LEU D 1 90 ? 39.825 -6.052 77.111 1.00 51.14 90 LEU D CA 1
ATOM 11338 C C . LEU D 1 90 ? 41.310 -6.356 76.927 1.00 52.00 90 LEU D C 1
ATOM 11339 O O . LEU D 1 90 ? 42.065 -5.408 76.647 1.00 52.87 90 LEU D O 1
ATOM 11344 N N . PRO D 1 91 ? 41.800 -7.595 77.088 1.00 54.42 91 PRO D N 1
ATOM 11345 C CA . PRO D 1 91 ? 43.236 -7.842 76.860 1.00 54.94 91 PRO D CA 1
ATOM 11346 C C . PRO D 1 91 ? 43.761 -7.373 75.512 1.00 56.92 91 PRO D C 1
ATOM 11347 O O . PRO D 1 91 ? 44.942 -7.014 75.416 1.00 54.65 91 PRO D O 1
ATOM 11359 N N . ARG D 1 93 ? 41.996 -5.024 73.427 1.00 48.92 93 ARG D N 1
ATOM 11360 C CA . ARG D 1 93 ? 41.822 -3.576 73.418 1.00 51.91 93 ARG D CA 1
ATOM 11361 C C . ARG D 1 93 ? 43.052 -2.898 74.003 1.00 54.34 93 ARG D C 1
ATOM 11362 O O . ARG D 1 93 ? 43.450 -1.814 73.561 1.00 52.39 93 ARG D O 1
ATOM 11370 N N . ARG D 1 94 ? 43.671 -3.539 74.997 1.00 52.82 94 ARG D N 1
ATOM 11371 C CA . ARG D 1 94 ? 44.932 -3.055 75.544 1.00 54.02 94 ARG D CA 1
ATOM 11372 C C . ARG D 1 94 ? 46.026 -3.047 74.483 1.00 52.67 94 ARG D C 1
ATOM 11373 O O . ARG D 1 94 ? 46.799 -2.087 74.384 1.00 51.16 94 ARG D O 1
ATOM 11381 N N . GLU D 1 95 ? 46.101 -4.082 73.665 1.00 49.60 95 GLU D N 1
ATOM 11382 C CA . GLU D 1 95 ? 47.125 -4.079 72.637 1.00 50.83 95 GLU D CA 1
ATOM 11383 C C . GLU D 1 95 ? 46.787 -3.088 71.556 1.00 55.52 95 GLU D C 1
ATOM 11384 O O . GLU D 1 95 ? 47.658 -2.417 71.048 1.00 52.99 95 GLU D O 1
ATOM 11390 N N . ASP D 1 96 ? 45.518 -2.942 71.217 1.00 50.29 96 ASP D N 1
ATOM 11391 C CA . ASP D 1 96 ? 45.144 -1.947 70.215 1.00 52.56 96 ASP D CA 1
ATOM 11392 C C . ASP D 1 96 ? 45.681 -0.571 70.588 1.00 52.36 96 ASP D C 1
ATOM 11393 O O . ASP D 1 96 ? 46.233 0.146 69.745 1.00 48.18 96 ASP D O 1
ATOM 11398 N N . GLU D 1 97 ? 45.532 -0.189 71.857 1.00 50.98 97 GLU D N 1
ATOM 11399 C CA . GLU D 1 97 ? 45.936 1.142 72.292 1.00 49.31 97 GLU D CA 1
ATOM 11400 C C . GLU D 1 97 ? 47.434 1.220 72.559 1.00 51.07 97 GLU D C 1
ATOM 11401 O O . GLU D 1 97 ? 48.067 2.237 72.253 1.00 51.73 97 GLU D O 1
ATOM 11407 N N . HIS D 1 98 ? 48.019 0.163 73.126 1.00 49.03 98 HIS D N 1
ATOM 11408 C CA . HIS D 1 98 ? 49.444 0.195 73.439 1.00 56.17 98 HIS D CA 1
ATOM 11409 C C . HIS D 1 98 ? 50.290 0.235 72.171 1.00 52.46 98 HIS D C 1
ATOM 11410 O O . HIS D 1 98 ? 51.201 1.062 72.056 1.00 53.19 98 HIS D O 1
ATOM 11417 N N . ILE D 1 99 ? 49.991 -0.630 71.200 1.00 49.70 99 ILE D N 1
ATOM 11418 C CA . ILE D 1 99 ? 50.822 -0.714 70.002 1.00 53.99 99 ILE D CA 1
ATOM 11419 C C . ILE D 1 99 ? 50.744 0.578 69.195 1.00 54.76 99 ILE D C 1
ATOM 11420 O O . ILE D 1 99 ? 51.749 1.039 68.639 1.00 52.23 99 ILE D O 1
ATOM 11425 N N . SER D 1 100 ? 49.561 1.193 69.132 1.00 49.94 100 SER D N 1
ATOM 11426 C CA . SER D 1 100 ? 49.412 2.435 68.378 1.00 51.82 100 SER D CA 1
ATOM 11427 C C . SER D 1 100 ? 50.204 3.569 69.019 1.00 44.65 100 SER D C 1
ATOM 11428 O O . SER D 1 100 ? 50.933 4.295 68.334 1.00 48.68 100 SER D O 1
ATOM 11431 N N . LEU D 1 101 ? 50.073 3.734 70.338 1.00 46.18 101 LEU D N 1
ATOM 11432 C CA . LEU D 1 101 ? 50.747 4.835 71.018 1.00 46.78 101 LEU D CA 1
ATOM 11433 C C . LEU D 1 101 ? 52.260 4.657 71.006 1.00 51.08 101 LEU D C 1
ATOM 11434 O O . LEU D 1 101 ? 53.003 5.634 70.858 1.00 52.93 101 LEU D O 1
ATOM 11439 N N . HIS D 1 102 ? 52.738 3.419 71.160 1.00 53.13 102 HIS D N 1
ATOM 11440 C CA . HIS D 1 102 ? 54.172 3.166 71.090 1.00 54.62 102 HIS D CA 1
ATOM 11441 C C . HIS D 1 102 ? 54.733 3.416 69.698 1.00 55.27 102 HIS D C 1
ATOM 11442 O O . HIS D 1 102 ? 55.938 3.654 69.562 1.00 50.81 102 HIS D O 1
ATOM 11449 N N . LEU D 1 103 ? 53.892 3.375 68.667 1.00 54.33 103 LEU D N 1
ATOM 11450 C CA . LEU D 1 103 ? 54.314 3.632 67.298 1.00 51.87 103 LEU D CA 1
ATOM 11451 C C . LEU D 1 103 ? 54.020 5.060 66.852 1.00 48.60 103 LEU D C 1
ATOM 11452 O O . LEU D 1 103 ? 54.156 5.367 65.663 1.00 48.83 103 LEU D O 1
ATOM 11457 N N . GLY D 1 104 ? 53.605 5.930 67.770 1.00 46.97 104 GLY D N 1
ATOM 11458 C CA . GLY D 1 104 ? 53.540 7.351 67.496 1.00 41.89 104 GLY D CA 1
ATOM 11459 C C . GLY D 1 104 ? 52.230 7.881 66.955 1.00 47.36 104 GLY D C 1
ATOM 11460 O O . GLY D 1 104 ? 52.233 8.946 66.327 1.00 47.91 104 GLY D O 1
ATOM 11461 N N . ARG D 1 105 ? 51.113 7.180 67.167 1.00 47.31 105 ARG D N 1
ATOM 11462 C CA . ARG D 1 105 ? 49.792 7.663 66.776 1.00 45.27 105 ARG D CA 1
ATOM 11463 C C . ARG D 1 105 ? 48.774 7.288 67.849 1.00 47.56 105 ARG D C 1
ATOM 11464 O O . ARG D 1 105 ? 49.055 6.504 68.762 1.00 42.58 105 ARG D O 1
ATOM 11472 N N . ILE D 1 106 ? 47.578 7.869 67.726 1.00 43.38 106 ILE D N 1
ATOM 11473 C CA . ILE D 1 106 ? 46.544 7.752 68.752 1.00 41.92 106 ILE D CA 1
ATOM 11474 C C . ILE D 1 106 ? 46.098 6.302 68.893 1.00 47.06 106 ILE D C 1
ATOM 11475 O O . ILE D 1 106 ? 45.800 5.624 67.901 1.00 40.96 106 ILE D O 1
ATOM 11480 N N . GLY D 1 107 ? 46.043 5.823 70.134 1.00 46.33 107 GLY D N 1
ATOM 11481 C CA . GLY D 1 107 ? 45.487 4.518 70.430 1.00 45.91 107 GLY D CA 1
ATOM 11482 C C . GLY D 1 107 ? 44.149 4.633 71.130 1.00 49.77 107 GLY D C 1
ATOM 11483 O O . GLY D 1 107 ? 44.083 5.043 72.292 1.00 48.17 107 GLY D O 1
ATOM 11484 N N . GLN D 1 108 ? 43.071 4.284 70.430 1.00 45.25 108 GLN D N 1
ATOM 11485 C CA . GLN D 1 108 ? 41.725 4.415 70.966 1.00 48.80 108 GLN D CA 1
ATOM 11486 C C . GLN D 1 108 ? 40.930 3.159 70.639 1.00 43.12 108 GLN D C 1
ATOM 11487 O O . GLN D 1 108 ? 41.304 2.371 69.767 1.00 49.94 108 GLN D O 1
ATOM 11493 N N . GLU D 1 109 ? 39.815 2.987 71.354 1.00 46.64 109 GLU D N 1
ATOM 11494 C CA . GLU D 1 109 ? 39.030 1.762 71.233 1.00 44.77 109 GLU D CA 1
ATOM 11495 C C . GLU D 1 109 ? 38.393 1.629 69.855 1.00 48.50 109 GLU D C 1
ATOM 11496 O O . GLU D 1 109 ? 38.419 0.547 69.258 1.00 45.81 109 GLU D O 1
ATOM 11502 N N . THR D 1 110 ? 37.811 2.711 69.333 1.00 47.21 110 THR D N 1
ATOM 11503 C CA . THR D 1 110 ? 37.065 2.653 68.084 1.00 45.96 110 THR D CA 1
ATOM 11504 C C . THR D 1 110 ? 37.594 3.572 66.993 1.00 52.12 110 THR D C 1
ATOM 11505 O O . THR D 1 110 ? 37.103 3.496 65.861 1.00 46.44 110 THR D O 1
ATOM 11509 N N . CYS D 1 111 ? 38.569 4.428 67.286 1.00 46.77 111 CYS D N 1
ATOM 11510 C CA . CYS D 1 111 ? 39.082 5.392 66.323 1.00 45.02 111 CYS D CA 1
ATOM 11511 C C . CYS D 1 111 ? 40.566 5.157 66.087 1.00 45.67 111 CYS D C 1
ATOM 11512 O O . CYS D 1 111 ? 41.316 4.862 67.022 1.00 50.63 111 CYS D O 1
ATOM 11515 N N . GLY D 1 112 ? 40.984 5.290 64.829 1.00 41.33 112 GLY D N 1
ATOM 11516 C CA . GLY D 1 112 ? 42.390 5.165 64.500 1.00 42.48 112 GLY D CA 1
ATOM 11517 C C . GLY D 1 112 ? 42.815 3.725 64.268 1.00 46.09 112 GLY D C 1
ATOM 11518 O O . GLY D 1 112 ? 42.022 2.866 63.880 1.00 49.20 112 GLY D O 1
ATOM 11519 N N . ALA D 1 113 ? 44.101 3.467 64.519 1.00 43.01 113 ALA D N 1
ATOM 11520 C CA . ALA D 1 113 ? 44.657 2.142 64.270 1.00 47.90 113 ALA D CA 1
ATOM 11521 C C . ALA D 1 113 ? 44.029 1.094 65.180 1.00 49.05 113 ALA D C 1
ATOM 11522 O O . ALA D 1 113 ? 43.689 -0.007 64.729 1.00 46.51 113 ALA D O 1
ATOM 11524 N N . GLY D 1 114 ? 43.867 1.416 66.464 1.00 45.63 114 GLY D N 1
ATOM 11525 C CA . GLY D 1 114 ? 43.292 0.453 67.389 1.00 48.32 114 GLY D CA 1
ATOM 11526 C C . GLY D 1 114 ? 41.850 0.115 67.063 1.00 49.50 114 GLY D C 1
ATOM 11527 O O . GLY D 1 114 ? 41.432 -1.040 67.175 1.00 52.53 114 GLY D O 1
ATOM 11528 N N . GLY D 1 115 ? 41.071 1.117 66.651 1.00 44.90 115 GLY D N 1
ATOM 11529 C CA . GLY D 1 115 ? 39.681 0.870 66.312 1.00 46.41 115 GLY D CA 1
ATOM 11530 C C . GLY D 1 115 ? 39.507 0.039 65.058 1.00 50.76 115 GLY D C 1
ATOM 11531 O O . GLY D 1 115 ? 38.557 -0.742 64.955 1.00 53.32 115 GLY D O 1
ATOM 11540 N N . ALA D 1 117 ? 41.760 -2.187 63.980 1.00 47.83 117 ALA D N 1
ATOM 11541 C CA . ALA D 1 117 ? 42.151 -3.533 64.383 1.00 46.69 117 ALA D CA 1
ATOM 11542 C C . ALA D 1 117 ? 41.029 -4.216 65.153 1.00 46.92 117 ALA D C 1
ATOM 11543 O O . ALA D 1 117 ? 40.761 -5.406 64.951 1.00 46.28 117 ALA D O 1
ATOM 11545 N N . TYR D 1 118 ? 40.367 -3.475 66.044 1.00 46.60 118 TYR D N 1
ATOM 11546 C CA . TYR D 1 118 ? 39.167 -3.985 66.697 1.00 44.84 118 TYR D CA 1
ATOM 11547 C C . TYR D 1 118 ? 38.049 -4.218 65.689 1.00 48.62 118 TYR D C 1
ATOM 11548 O O . TYR D 1 118 ? 37.225 -5.123 65.871 1.00 45.37 118 TYR D O 1
ATOM 11557 N N . GLY D 1 119 ? 38.012 -3.426 64.615 1.00 48.42 119 GLY D N 1
ATOM 11558 C CA . GLY D 1 119 ? 36.978 -3.605 63.610 1.00 42.17 119 GLY D CA 1
ATOM 11559 C C . GLY D 1 119 ? 37.090 -4.927 62.877 1.00 46.42 119 GLY D C 1
ATOM 11560 O O . GLY D 1 119 ? 36.081 -5.587 62.614 1.00 41.58 119 GLY D O 1
ATOM 11561 N N . LEU D 1 120 ? 38.315 -5.334 62.536 1.00 42.26 120 LEU D N 1
ATOM 11562 C CA . LEU D 1 120 ? 38.501 -6.603 61.839 1.00 48.95 120 LEU D CA 1
ATOM 11563 C C . LEU D 1 120 ? 38.125 -7.782 62.729 1.00 46.34 120 LEU D C 1
ATOM 11564 O O . LEU D 1 120 ? 37.525 -8.755 62.257 1.00 46.22 120 LEU D O 1
ATOM 11569 N N . ARG D 1 121 ? 38.471 -7.714 64.017 1.00 44.42 121 ARG D N 1
ATOM 11570 C CA . ARG D 1 121 ? 38.046 -8.751 64.952 1.00 45.59 121 ARG D CA 1
ATOM 11571 C C . ARG D 1 121 ? 36.529 -8.801 65.060 1.00 50.85 121 ARG D C 1
ATOM 11572 O O . ARG D 1 121 ? 35.937 -9.885 65.124 1.00 45.46 121 ARG D O 1
ATOM 11580 N N . SER D 1 122 ? 35.883 -7.633 65.083 1.00 43.39 122 SER D N 1
ATOM 11581 C CA . SER D 1 122 ? 34.430 -7.596 65.194 1.00 41.77 122 SER D CA 1
ATOM 11582 C C . SER D 1 122 ? 33.765 -8.118 63.927 1.00 45.69 122 SER D C 1
ATOM 11583 O O . SER D 1 122 ? 32.751 -8.820 64.000 1.00 41.23 122 SER D O 1
ATOM 11586 N N . CYS D 1 123 ? 34.323 -7.795 62.758 1.00 41.93 123 CYS D N 1
ATOM 11587 C CA . CYS D 1 123 ? 33.740 -8.266 61.504 1.00 43.68 123 CYS D CA 1
ATOM 11588 C C . CYS D 1 123 ? 33.666 -9.787 61.463 1.00 46.25 123 CYS D C 1
ATOM 11589 O O . CYS D 1 123 ? 32.644 -10.355 61.060 1.00 42.11 123 CYS D O 1
ATOM 11592 N N . VAL D 1 124 ? 34.734 -10.462 61.890 1.00 46.10 124 VAL D N 1
ATOM 11593 C CA . VAL D 1 124 ? 34.766 -11.922 61.841 1.00 45.93 124 VAL D CA 1
ATOM 11594 C C . VAL D 1 124 ? 33.718 -12.512 62.776 1.00 45.67 124 VAL D C 1
ATOM 11595 O O . VAL D 1 124 ? 32.906 -13.356 62.378 1.00 47.21 124 VAL D O 1
ATOM 11599 N N . ASP D 1 125 ? 33.713 -12.067 64.033 1.00 47.21 125 ASP D N 1
ATOM 11600 C CA . ASP D 1 125 ? 32.884 -12.709 65.048 1.00 51.67 125 ASP D CA 1
ATOM 11601 C C . ASP D 1 125 ? 31.417 -12.314 64.929 1.00 52.59 125 ASP D C 1
ATOM 11602 O O . ASP D 1 125 ? 30.531 -13.148 65.145 1.00 53.77 125 ASP D O 1
ATOM 11615 N N . ILE D 1 127 ? 29.683 -11.404 62.218 1.00 44.60 127 ILE D N 1
ATOM 11616 C CA . ILE D 1 127 ? 29.080 -12.098 61.084 1.00 47.49 127 ILE D CA 1
ATOM 11617 C C . ILE D 1 127 ? 28.851 -13.566 61.421 1.00 47.52 127 ILE D C 1
ATOM 11618 O O . ILE D 1 127 ? 27.815 -14.146 61.073 1.00 44.49 127 ILE D O 1
ATOM 11623 N N . GLU D 1 128 ? 29.808 -14.186 62.117 1.00 50.12 128 GLU D N 1
ATOM 11624 C CA . GLU D 1 128 ? 29.624 -15.563 62.562 1.00 48.79 128 GLU D CA 1
ATOM 11625 C C . GLU D 1 128 ? 28.476 -15.679 63.558 1.00 51.72 128 GLU D C 1
ATOM 11626 O O . GLU D 1 128 ? 27.749 -16.680 63.556 1.00 48.92 128 GLU D O 1
ATOM 11632 N N . SER D 1 129 ? 28.283 -14.660 64.398 1.00 46.87 129 SER D N 1
ATOM 11633 C CA . SER D 1 129 ? 27.241 -14.718 65.418 1.00 47.19 129 SER D CA 1
ATOM 11634 C C . SER D 1 129 ? 25.850 -14.516 64.826 1.00 48.32 129 SER D C 1
ATOM 11635 O O . SER D 1 129 ? 24.900 -15.195 65.231 1.00 45.85 129 SER D O 1
ATOM 11638 N N . ILE D 1 130 ? 25.708 -13.587 63.877 1.00 48.99 130 ILE D N 1
ATOM 11639 C CA . ILE D 1 130 ? 24.397 -13.329 63.284 1.00 45.59 130 ILE D CA 1
ATOM 11640 C C . ILE D 1 130 ? 23.913 -14.548 62.509 1.00 45.09 130 ILE D C 1
ATOM 11641 O O . ILE D 1 130 ? 22.721 -14.879 62.523 1.00 40.43 130 ILE D O 1
ATOM 11646 N N . HIS D 1 131 ? 24.829 -15.238 61.823 1.00 44.53 131 HIS D N 1
ATOM 11647 C CA . HIS D 1 131 ? 24.452 -16.448 61.099 1.00 52.70 131 HIS D CA 1
ATOM 11648 C C . HIS D 1 131 ? 23.921 -17.514 62.049 1.00 46.67 131 HIS D C 1
ATOM 11649 O O . HIS D 1 131 ? 23.001 -18.264 61.702 1.00 43.82 131 HIS D O 1
ATOM 11656 N N . GLN D 1 132 ? 24.485 -17.593 63.256 1.00 46.33 132 GLN D N 1
ATOM 11657 C CA . GLN D 1 132 ? 23.982 -18.540 64.246 1.00 48.64 132 GLN D CA 1
ATOM 11658 C C . GLN D 1 132 ? 22.601 -18.135 64.745 1.00 52.37 132 GLN D C 1
ATOM 11659 O O . GLN D 1 132 ? 21.724 -18.989 64.920 1.00 51.60 132 GLN D O 1
ATOM 11665 N N . ILE D 1 133 ? 22.391 -16.837 64.979 1.00 47.72 133 ILE D N 1
ATOM 11666 C CA . ILE D 1 133 ? 21.093 -16.362 65.455 1.00 46.25 133 ILE D CA 1
ATOM 11667 C C . ILE D 1 133 ? 20.016 -16.628 64.410 1.00 47.96 133 ILE D C 1
ATOM 11668 O O . ILE D 1 133 ? 18.930 -17.131 64.724 1.00 52.14 133 ILE D O 1
ATOM 11673 N N . ARG D 1 134 ? 20.304 -16.296 63.149 1.00 47.66 134 ARG D N 1
ATOM 11674 C CA . ARG D 1 134 ? 19.325 -16.481 62.085 1.00 45.48 134 ARG D CA 1
ATOM 11675 C C . ARG D 1 134 ? 19.001 -17.949 61.840 1.00 46.32 134 ARG D C 1
ATOM 11676 O O . ARG D 1 134 ? 17.972 -18.248 61.226 1.00 48.87 134 ARG D O 1
ATOM 11684 N N . GLN D 1 135 ? 19.849 -18.867 62.307 1.00 47.81 135 GLN D N 1
ATOM 11685 C CA . GLN D 1 135 ? 19.550 -20.287 62.164 1.00 53.06 135 GLN D CA 1
ATOM 11686 C C . GLN D 1 135 ? 18.414 -20.716 63.084 1.00 55.05 135 GLN D C 1
ATOM 11687 O O . GLN D 1 135 ? 17.648 -21.624 62.740 1.00 53.79 135 GLN D O 1
ATOM 11693 N N . TYR D 1 136 ? 18.277 -20.072 64.243 1.00 51.00 136 TYR D N 1
ATOM 11694 C CA . TYR D 1 136 ? 17.274 -20.448 65.229 1.00 51.83 136 TYR D CA 1
ATOM 11695 C C . TYR D 1 136 ? 16.113 -19.471 65.334 1.00 51.40 136 TYR D C 1
ATOM 11696 O O . TYR D 1 136 ? 14.998 -19.895 65.643 1.00 54.54 136 TYR D O 1
ATOM 11705 N N . SER D 1 137 ? 16.343 -18.182 65.089 1.00 50.85 137 SER D N 1
ATOM 11706 C CA . SER D 1 137 ? 15.284 -17.175 65.141 1.00 45.67 137 SER D CA 1
ATOM 11707 C C . SER D 1 137 ? 15.447 -16.232 63.958 1.00 51.53 137 SER D C 1
ATOM 11708 O O . SER D 1 137 ? 16.099 -15.186 64.061 1.00 49.19 137 SER D O 1
ATOM 11711 N N . PRO D 1 138 ? 14.861 -16.574 62.806 1.00 52.42 138 PRO D N 1
ATOM 11712 C CA . PRO D 1 138 ? 15.025 -15.720 61.619 1.00 51.29 138 PRO D CA 1
ATOM 11713 C C . PRO D 1 138 ? 14.334 -14.371 61.729 1.00 53.48 138 PRO D C 1
ATOM 11714 O O . PRO D 1 138 ? 14.693 -13.453 60.981 1.00 50.77 138 PRO D O 1
ATOM 11718 N N . ASN D 1 139 ? 13.364 -14.215 62.629 1.00 49.70 139 ASN D N 1
ATOM 11719 C CA . ASN D 1 139 ? 12.582 -12.989 62.727 1.00 55.90 139 ASN D CA 1
ATOM 11720 C C . ASN D 1 139 ? 12.893 -12.182 63.982 1.00 53.72 139 ASN D C 1
ATOM 11721 O O . ASN D 1 139 ? 12.167 -11.231 64.289 1.00 52.13 139 ASN D O 1
ATOM 11726 N N . ALA D 1 140 ? 13.948 -12.531 64.711 1.00 49.93 140 ALA D N 1
ATOM 11727 C CA . ALA D 1 140 ? 14.289 -11.800 65.922 1.00 46.24 140 ALA D CA 1
ATOM 11728 C C . ALA D 1 140 ? 14.874 -10.435 65.580 1.00 49.47 140 ALA D C 1
ATOM 11729 O O . ALA D 1 140 ? 15.668 -10.297 64.646 1.00 48.11 140 ALA D O 1
ATOM 11731 N N . TRP D 1 141 ? 14.468 -9.420 66.340 1.00 48.48 141 TRP D N 1
ATOM 11732 C CA . TRP D 1 141 ? 15.040 -8.087 66.200 1.00 47.23 141 TRP D CA 1
ATOM 11733 C C . TRP D 1 141 ? 16.396 -8.058 66.891 1.00 44.29 141 TRP D C 1
ATOM 11734 O O . TRP D 1 141 ? 16.501 -8.385 68.078 1.00 48.83 141 TRP D O 1
ATOM 11745 N N . ILE D 1 142 ? 17.430 -7.673 66.154 1.00 44.38 142 ILE D N 1
ATOM 11746 C CA . ILE D 1 142 ? 18.800 -7.701 66.648 1.00 41.64 142 ILE D CA 1
ATOM 11747 C C . ILE D 1 142 ? 19.245 -6.265 66.887 1.00 46.12 142 ILE D C 1
ATOM 11748 O O . ILE D 1 142 ? 19.448 -5.498 65.937 1.00 47.51 142 ILE D O 1
ATOM 11753 N N . LEU D 1 143 ? 19.395 -5.899 68.157 1.00 43.90 143 LEU D N 1
ATOM 11754 C CA . LEU D 1 143 ? 19.897 -4.589 68.551 1.00 39.27 143 LEU D CA 1
ATOM 11755 C C . LEU D 1 143 ? 21.353 -4.743 68.969 1.00 45.45 143 LEU D C 1
ATOM 11756 O O . LEU D 1 143 ? 21.667 -5.554 69.847 1.00 46.52 143 LEU D O 1
ATOM 11761 N N . ASN D 1 144 ? 22.237 -3.971 68.344 1.00 42.72 144 ASN D N 1
ATOM 11762 C CA . ASN D 1 144 ? 23.674 -4.169 68.475 1.00 44.64 144 ASN D CA 1
ATOM 11763 C C . ASN D 1 144 ? 24.331 -2.968 69.139 1.00 47.77 144 ASN D C 1
ATOM 11764 O O . ASN D 1 144 ? 24.129 -1.825 68.713 1.00 41.79 144 ASN D O 1
ATOM 11769 N N . TYR D 1 145 ? 25.213 -3.239 70.080 1.00 46.73 145 TYR D N 1
ATOM 11770 C CA . TYR D 1 145 ? 26.042 -2.226 70.678 1.00 48.18 145 TYR D CA 1
ATOM 11771 C C . TYR D 1 145 ? 27.493 -2.479 70.338 1.00 47.24 145 TYR D C 1
ATOM 11772 O O . TYR D 1 145 ? 28.314 -1.596 70.438 1.00 48.10 145 TYR D O 1
ATOM 11781 N N . SER D 1 146 ? 27.815 -3.701 69.962 1.00 43.43 146 SER D N 1
ATOM 11782 C CA . SER D 1 146 ? 29.203 -4.075 69.764 1.00 49.06 146 SER D CA 1
ATOM 11783 C C . SER D 1 146 ? 29.907 -3.160 68.793 1.00 47.20 146 SER D C 1
ATOM 11784 O O . SER D 1 146 ? 29.468 -3.012 67.681 1.00 43.35 146 SER D O 1
ATOM 11787 N N . ASN D 1 147 ? 30.999 -2.553 69.236 1.00 48.48 147 ASN D N 1
ATOM 11788 C CA . ASN D 1 147 ? 31.785 -1.638 68.423 1.00 43.79 147 ASN D CA 1
ATOM 11789 C C . ASN D 1 147 ? 32.852 -2.396 67.658 1.00 48.35 147 ASN D C 1
ATOM 11790 O O . ASN D 1 147 ? 33.040 -3.558 67.928 1.00 47.45 147 ASN D O 1
ATOM 11795 N N . PRO D 1 148 ? 33.544 -1.729 66.748 1.00 43.64 148 PRO D N 1
ATOM 11796 C CA . PRO D 1 148 ? 33.256 -0.343 66.375 1.00 44.22 148 PRO D CA 1
ATOM 11797 C C . PRO D 1 148 ? 32.053 -0.273 65.462 1.00 46.47 148 PRO D C 1
ATOM 11798 O O . PRO D 1 148 ? 32.097 -0.776 64.365 1.00 40.97 148 PRO D O 1
ATOM 11802 N N . ALA D 1 149 ? 30.994 0.353 65.936 1.00 41.92 149 ALA D N 1
ATOM 11803 C CA . ALA D 1 149 ? 29.699 0.292 65.300 1.00 45.31 149 ALA D CA 1
ATOM 11804 C C . ALA D 1 149 ? 29.689 0.667 63.823 1.00 41.99 149 ALA D C 1
ATOM 11805 O O . ALA D 1 149 ? 29.049 0.020 63.036 1.00 42.29 149 ALA D O 1
ATOM 11807 N N . ALA D 1 150 ? 30.407 1.707 63.452 1.00 46.72 150 ALA D N 1
ATOM 11808 C CA . ALA D 1 150 ? 30.442 2.144 62.060 1.00 47.45 150 ALA D CA 1
ATOM 11809 C C . ALA D 1 150 ? 31.025 1.068 61.151 1.00 46.58 150 ALA D C 1
ATOM 11810 O O . ALA D 1 150 ? 30.498 0.815 60.062 1.00 41.58 150 ALA D O 1
ATOM 11812 N N . ILE D 1 151 ? 32.113 0.425 61.580 1.00 39.86 151 ILE D N 1
ATOM 11813 C CA . ILE D 1 151 ? 32.720 -0.627 60.772 1.00 36.01 151 ILE D CA 1
ATOM 11814 C C . ILE D 1 151 ? 31.840 -1.870 60.768 1.00 44.24 151 ILE D C 1
ATOM 11815 O O . ILE D 1 151 ? 31.700 -2.548 59.742 1.00 39.47 151 ILE D O 1
ATOM 11820 N N . VAL D 1 152 ? 31.226 -2.185 61.910 1.00 41.71 152 VAL D N 1
ATOM 11821 C CA . VAL D 1 152 ? 30.345 -3.346 61.989 1.00 41.87 152 VAL D CA 1
ATOM 11822 C C . VAL D 1 152 ? 29.123 -3.153 61.100 1.00 41.96 152 VAL D C 1
ATOM 11823 O O . VAL D 1 152 ? 28.694 -4.077 60.397 1.00 42.06 152 VAL D O 1
ATOM 11827 N N . ALA D 1 153 ? 28.546 -1.948 61.112 1.00 39.55 153 ALA D N 1
ATOM 11828 C CA . ALA D 1 153 ? 27.362 -1.685 60.299 1.00 40.54 153 ALA D CA 1
ATOM 11829 C C . ALA D 1 153 ? 27.669 -1.815 58.812 1.00 40.73 153 ALA D C 1
ATOM 11830 O O . ALA D 1 153 ? 26.824 -2.271 58.034 1.00 44.97 153 ALA D O 1
ATOM 11832 N N . GLU D 1 154 ? 28.875 -1.419 58.399 1.00 35.81 154 GLU D N 1
ATOM 11833 C CA . GLU D 1 154 ? 29.245 -1.537 56.992 1.00 40.41 154 GLU D CA 1
ATOM 11834 C C . GLU D 1 154 ? 29.446 -2.995 56.595 1.00 43.45 154 GLU D C 1
ATOM 11835 O O . GLU D 1 154 ? 29.030 -3.410 55.507 1.00 39.32 154 GLU D O 1
ATOM 11841 N N . ALA D 1 155 ? 30.079 -3.786 57.464 1.00 38.19 155 ALA D N 1
ATOM 11842 C CA . ALA D 1 155 ? 30.248 -5.206 57.177 1.00 38.20 155 ALA D CA 1
ATOM 11843 C C . ALA D 1 155 ? 28.910 -5.933 57.187 1.00 40.76 155 ALA D C 1
ATOM 11844 O O . ALA D 1 155 ? 28.668 -6.812 56.352 1.00 42.80 155 ALA D O 1
ATOM 11846 N N . LEU D 1 156 ? 28.028 -5.578 58.124 1.00 36.43 156 LEU D N 1
ATOM 11847 C CA . LEU D 1 156 ? 26.719 -6.218 58.190 1.00 39.70 156 LEU D CA 1
ATOM 11848 C C . LEU D 1 156 ? 25.859 -5.859 56.986 1.00 43.46 156 LEU D C 1
ATOM 11849 O O . LEU D 1 156 ? 25.007 -6.656 56.576 1.00 35.68 156 LEU D O 1
ATOM 11854 N N . ARG D 1 157 ? 26.065 -4.671 56.411 1.00 36.77 157 ARG D N 1
ATOM 11855 C CA . ARG D 1 157 ? 25.325 -4.285 55.213 1.00 37.06 157 ARG D CA 1
ATOM 11856 C C . ARG D 1 157 ? 25.595 -5.246 54.064 1.00 41.08 157 ARG D C 1
ATOM 11857 O O . ARG D 1 157 ? 24.668 -5.655 53.354 1.00 44.62 157 ARG D O 1
ATOM 11865 N N . ARG D 1 158 ? 26.859 -5.618 53.864 1.00 38.88 158 ARG D N 1
ATOM 11866 C CA . ARG D 1 158 ? 27.200 -6.503 52.755 1.00 44.84 158 ARG D CA 1
ATOM 11867 C C . ARG D 1 158 ? 26.789 -7.941 53.044 1.00 42.05 158 ARG D C 1
ATOM 11868 O O . ARG D 1 158 ? 26.328 -8.653 52.143 1.00 45.92 158 ARG D O 1
ATOM 11876 N N . GLU D 1 159 ? 26.946 -8.387 54.292 1.00 42.82 159 GLU D N 1
ATOM 11877 C CA . GLU D 1 159 ? 26.667 -9.783 54.619 1.00 43.23 159 GLU D CA 1
ATOM 11878 C C . GLU D 1 159 ? 25.173 -10.079 54.584 1.00 41.49 159 GLU D C 1
ATOM 11879 O O . GLU D 1 159 ? 24.756 -11.134 54.092 1.00 43.48 159 GLU D O 1
ATOM 11885 N N . PHE D 1 160 ? 24.353 -9.167 55.102 1.00 42.77 160 PHE D N 1
ATOM 11886 C CA . PHE D 1 160 ? 22.908 -9.366 55.213 1.00 42.06 160 PHE D CA 1
ATOM 11887 C C . PHE D 1 160 ? 22.187 -8.196 54.559 1.00 43.61 160 PHE D C 1
ATOM 11888 O O . PHE D 1 160 ? 21.603 -7.344 55.241 1.00 47.07 160 PHE D O 1
ATOM 11896 N N . PRO D 1 161 ? 22.198 -8.129 53.224 1.00 45.00 161 PRO D N 1
ATOM 11897 C CA . PRO D 1 161 ? 21.577 -6.983 52.542 1.00 46.43 161 PRO D CA 1
ATOM 11898 C C . PRO D 1 161 ? 20.061 -6.973 52.621 1.00 51.32 161 PRO D C 1
ATOM 11899 O O . PRO D 1 161 ? 19.464 -5.894 52.518 1.00 53.54 161 PRO D O 1
ATOM 11903 N N . ASP D 1 162 ? 19.420 -8.126 52.797 1.00 51.11 162 ASP D N 1
ATOM 11904 C CA . ASP D 1 162 ? 17.967 -8.212 52.830 1.00 54.05 162 ASP D CA 1
ATOM 11905 C C . ASP D 1 162 ? 17.410 -8.407 54.234 1.00 53.96 162 ASP D C 1
ATOM 11906 O O . ASP D 1 162 ? 16.191 -8.527 54.390 1.00 54.00 162 ASP D O 1
ATOM 11911 N N . ASP D 1 163 ? 18.265 -8.446 55.253 1.00 50.40 163 ASP D N 1
ATOM 11912 C CA . ASP D 1 163 ? 17.812 -8.540 56.637 1.00 51.11 163 ASP D CA 1
ATOM 11913 C C . ASP D 1 163 ? 17.455 -7.141 57.125 1.00 54.62 163 ASP D C 1
ATOM 11914 O O . ASP D 1 163 ? 18.333 -6.287 57.283 1.00 49.22 163 ASP D O 1
ATOM 11919 N N . ASN D 1 164 ? 16.165 -6.902 57.365 1.00 46.44 164 ASN D N 1
ATOM 11920 C CA . ASN D 1 164 ? 15.683 -5.606 57.820 1.00 51.35 164 ASN D CA 1
ATOM 11921 C C . ASN D 1 164 ? 15.386 -5.586 59.316 1.00 49.16 164 ASN D C 1
ATOM 11922 O O . ASN D 1 164 ? 14.634 -4.723 59.781 1.00 47.35 164 ASN D O 1
ATOM 11927 N N . ARG D 1 165 ? 15.959 -6.514 60.076 1.00 44.53 165 ARG D N 1
ATOM 11928 C CA . ARG D 1 165 ? 15.788 -6.570 61.522 1.00 41.54 165 ARG D CA 1
ATOM 11929 C C . ARG D 1 165 ? 17.138 -6.546 62.230 1.00 44.06 165 ARG D C 1
ATOM 11930 O O . ARG D 1 165 ? 17.378 -7.289 63.184 1.00 45.28 165 ARG D O 1
ATOM 11938 N N . ILE D 1 166 ? 18.037 -5.684 61.759 1.00 47.20 166 ILE D N 1
ATOM 11939 C CA . ILE D 1 166 ? 19.346 -5.473 62.367 1.00 41.61 166 ILE D CA 1
ATOM 11940 C C . ILE D 1 166 ? 19.544 -3.972 62.519 1.00 46.36 166 ILE D C 1
ATOM 11941 O O . ILE D 1 166 ? 19.517 -3.237 61.525 1.00 48.04 166 ILE D O 1
ATOM 11946 N N . LEU D 1 167 ? 19.742 -3.516 63.755 1.00 43.24 167 LEU D N 1
ATOM 11947 C CA . LEU D 1 167 ? 19.893 -2.095 64.045 1.00 44.68 167 LEU D CA 1
ATOM 11948 C C . LEU D 1 167 ? 21.107 -1.887 64.936 1.00 43.13 167 LEU D C 1
ATOM 11949 O O . LEU D 1 167 ? 21.164 -2.424 66.047 1.00 44.66 167 LEU D O 1
ATOM 11954 N N . ASN D 1 168 ? 22.070 -1.110 64.449 1.00 42.35 168 ASN D N 1
ATOM 11955 C CA . ASN D 1 168 ? 23.231 -0.705 65.229 1.00 45.12 168 ASN D CA 1
ATOM 11956 C C . ASN D 1 168 ? 22.976 0.680 65.808 1.00 42.82 168 ASN D C 1
ATOM 11957 O O . ASN D 1 168 ? 22.603 1.602 65.076 1.00 40.00 168 ASN D O 1
ATOM 11962 N N . ILE D 1 169 ? 23.164 0.820 67.121 1.00 42.10 169 ILE D N 1
ATOM 11963 C CA . ILE D 1 169 ? 22.922 2.087 67.797 1.00 44.15 169 ILE D CA 1
ATOM 11964 C C . ILE D 1 169 ? 24.124 2.424 68.672 1.00 45.33 169 ILE D C 1
ATOM 11965 O O . ILE D 1 169 ? 24.993 1.591 68.929 1.00 42.46 169 ILE D O 1
ATOM 11970 N N . CYS D 1 170 ? 24.139 3.668 69.148 1.00 49.48 170 CYS D N 1
ATOM 11971 C CA . CYS D 1 170 ? 25.228 4.181 69.966 1.00 47.75 170 CYS D CA 1
ATOM 11972 C C . CYS D 1 170 ? 24.666 5.203 70.942 1.00 47.42 170 CYS D C 1
ATOM 11973 O O . CYS D 1 170 ? 23.774 5.979 70.590 1.00 44.08 170 CYS D O 1
ATOM 11976 N N . ASP D 1 171 ? 25.197 5.204 72.163 1.00 47.89 171 ASP D N 1
ATOM 11977 C CA . ASP D 1 171 ? 24.672 6.040 73.234 1.00 49.17 171 ASP D CA 1
ATOM 11978 C C . ASP D 1 171 ? 25.370 7.390 73.348 1.00 48.10 171 ASP D C 1
ATOM 11979 O O . ASP D 1 171 ? 24.991 8.193 74.208 1.00 47.90 171 ASP D O 1
ATOM 11984 N N . GLN D 1 172 ? 26.370 7.663 72.512 1.00 44.94 172 GLN D N 1
ATOM 11985 C CA . GLN D 1 172 ? 27.120 8.911 72.608 1.00 48.06 172 GLN D CA 1
ATOM 11986 C C . GLN D 1 172 ? 26.274 10.125 72.227 1.00 44.34 172 GLN D C 1
ATOM 11987 O O . GLN D 1 172 ? 26.338 11.147 72.923 1.00 46.77 172 GLN D O 1
ATOM 11993 N N . PRO D 1 173 ? 25.486 10.081 71.141 1.00 42.50 173 PRO D N 1
ATOM 11994 C CA . PRO D 1 173 ? 24.598 11.226 70.868 1.00 43.39 173 PRO D CA 1
ATOM 11995 C C . PRO D 1 173 ? 23.621 11.510 71.996 1.00 47.68 173 PRO D C 1
ATOM 11996 O O . PRO D 1 173 ? 23.357 12.680 72.301 1.00 42.51 173 PRO D O 1
ATOM 12000 N N . GLU D 1 174 ? 23.077 10.470 72.631 1.00 47.02 174 GLU D N 1
ATOM 12001 C CA . GLU D 1 174 ? 22.147 10.690 73.734 1.00 47.72 174 GLU D CA 1
ATOM 12002 C C . GLU D 1 174 ? 22.867 11.223 74.967 1.00 44.94 174 GLU D C 1
ATOM 12003 O O . GLU D 1 174 ? 22.316 12.047 75.706 1.00 44.42 174 GLU D O 1
ATOM 12009 N N . ASN D 1 175 ? 24.099 10.765 75.206 1.00 43.43 175 ASN D N 1
ATOM 12010 C CA . ASN D 1 175 ? 24.853 11.245 76.359 1.00 49.14 175 ASN D CA 1
ATOM 12011 C C . ASN D 1 175 ? 25.196 12.723 76.230 1.00 49.31 175 ASN D C 1
ATOM 12012 O O . ASN D 1 175 ? 25.293 13.426 77.243 1.00 50.96 175 ASN D O 1
ATOM 12017 N N . ILE D 1 176 ? 25.384 13.210 75.002 1.00 47.58 176 ILE D N 1
ATOM 12018 C CA . ILE D 1 176 ? 25.635 14.633 74.800 1.00 50.14 176 ILE D CA 1
ATOM 12019 C C . ILE D 1 176 ? 24.376 15.439 75.095 1.00 51.01 176 ILE D C 1
ATOM 12020 O O . ILE D 1 176 ? 24.441 16.523 75.689 1.00 49.02 176 ILE D O 1
ATOM 12033 N N . ARG D 1 178 ? 22.144 14.405 77.154 1.00 46.65 178 ARG D N 1
ATOM 12034 C CA . ARG D 1 178 ? 22.017 14.272 78.601 1.00 49.67 178 ARG D CA 1
ATOM 12035 C C . ARG D 1 178 ? 22.855 15.317 79.325 1.00 52.57 178 ARG D C 1
ATOM 12036 O O . ARG D 1 178 ? 22.398 15.924 80.301 1.00 51.16 178 ARG D O 1
ATOM 12044 N N . SER D 1 179 ? 24.085 15.538 78.862 1.00 45.43 179 SER D N 1
ATOM 12045 C CA . SER D 1 179 ? 24.959 16.514 79.498 1.00 50.42 179 SER D CA 1
ATOM 12046 C C . SER D 1 179 ? 24.563 17.945 79.158 1.00 53.42 179 SER D C 1
ATOM 12047 O O . SER D 1 179 ? 24.790 18.854 79.965 1.00 52.54 179 SER D O 1
ATOM 12050 N N . VAL D 1 180 ? 23.980 18.164 77.978 1.00 49.60 180 VAL D N 1
ATOM 12051 C CA . VAL D 1 180 ? 23.423 19.475 77.658 1.00 48.98 180 VAL D CA 1
ATOM 12052 C C . VAL D 1 180 ? 22.270 19.798 78.600 1.00 52.79 180 VAL D C 1
ATOM 12053 O O . VAL D 1 180 ? 22.087 20.950 79.016 1.00 55.18 180 VAL D O 1
ATOM 12057 N N . SER D 1 181 ? 21.489 18.780 78.971 1.00 49.55 181 SER D N 1
ATOM 12058 C CA . SER D 1 181 ? 20.387 18.986 79.905 1.00 53.87 181 SER D CA 1
ATOM 12059 C C . SER D 1 181 ? 20.896 19.396 81.282 1.00 55.68 181 SER D C 1
ATOM 12060 O O . SER D 1 181 ? 20.331 20.296 81.914 1.00 55.67 181 SER D O 1
ATOM 12063 N N . ARG D 1 182 ? 21.953 18.740 81.768 1.00 51.44 182 ARG D N 1
ATOM 12064 C CA . ARG D 1 182 ? 22.577 19.174 83.014 1.00 53.30 182 ARG D CA 1
ATOM 12065 C C . ARG D 1 182 ? 23.157 20.575 82.878 1.00 58.36 182 ARG D C 1
ATOM 12066 O O . ARG D 1 182 ? 23.145 21.352 83.840 1.00 57.82 182 ARG D O 1
ATOM 12074 N N . LEU D 1 183 ? 23.654 20.917 81.688 1.00 59.75 183 LEU D N 1
ATOM 12075 C CA . LEU D 1 183 ? 24.216 22.243 81.460 1.00 58.09 183 LEU D CA 1
ATOM 12076 C C . LEU D 1 183 ? 23.136 23.318 81.440 1.00 59.84 183 LEU D C 1
ATOM 12077 O O . LEU D 1 183 ? 23.394 24.461 81.834 1.00 59.52 183 LEU D O 1
ATOM 12082 N N . LEU D 1 184 ? 21.927 22.975 80.996 1.00 57.29 184 LEU D N 1
ATOM 12083 C CA . LEU D 1 184 ? 20.825 23.922 80.896 1.00 60.30 184 LEU D CA 1
ATOM 12084 C C . LEU D 1 184 ? 19.826 23.802 82.038 1.00 59.24 184 LEU D C 1
ATOM 12085 O O . LEU D 1 184 ? 18.882 24.598 82.099 1.00 61.32 184 LEU D O 1
ATOM 12090 N N . ASN D 1 185 ? 20.008 22.833 82.938 1.00 58.28 185 ASN D N 1
ATOM 12091 C CA . ASN D 1 185 ? 19.062 22.558 84.022 1.00 63.81 185 ASN D CA 1
ATOM 12092 C C . ASN D 1 185 ? 17.671 22.247 83.467 1.00 61.98 185 ASN D C 1
ATOM 12093 O O . ASN D 1 185 ? 16.665 22.839 83.865 1.00 61.75 185 ASN D O 1
ATOM 12098 N N . VAL D 1 186 ? 17.625 21.308 82.522 1.00 61.61 186 VAL D N 1
ATOM 12099 C CA . VAL D 1 186 ? 16.380 20.818 81.947 1.00 55.11 186 VAL D CA 1
ATOM 12100 C C . VAL D 1 186 ? 16.444 19.296 81.901 1.00 56.67 186 VAL D C 1
ATOM 12101 O O . VAL D 1 186 ? 17.477 18.686 82.177 1.00 58.78 186 VAL D O 1
ATOM 12105 N N . SER D 1 187 ? 15.315 18.687 81.552 1.00 57.14 187 SER D N 1
ATOM 12106 C CA . SER D 1 187 ? 15.270 17.249 81.330 1.00 60.17 187 SER D CA 1
ATOM 12107 C C . SER D 1 187 ? 15.713 16.945 79.904 1.00 57.14 187 SER D C 1
ATOM 12108 O O . SER D 1 187 ? 15.284 17.614 78.959 1.00 52.12 187 SER D O 1
ATOM 12111 N N . TRP D 1 188 ? 16.575 15.936 79.750 1.00 54.21 188 TRP D N 1
ATOM 12112 C CA . TRP D 1 188 ? 17.134 15.633 78.436 1.00 55.02 188 TRP D CA 1
ATOM 12113 C C . TRP D 1 188 ? 16.083 15.138 77.453 1.00 57.43 188 TRP D C 1
ATOM 12114 O O . TRP D 1 188 ? 16.304 15.216 76.240 1.00 53.35 188 TRP D O 1
ATOM 12125 N N . GLU D 1 189 ? 14.950 14.636 77.940 1.00 57.42 189 GLU D N 1
ATOM 12126 C CA . GLU D 1 189 ? 13.866 14.206 77.067 1.00 57.78 189 GLU D CA 1
ATOM 12127 C C . GLU D 1 189 ? 13.084 15.371 76.479 1.00 54.21 189 GLU D C 1
ATOM 12128 O O . GLU D 1 189 ? 12.146 15.142 75.708 1.00 57.26 189 GLU D O 1
ATOM 12134 N N . ASP D 1 190 ? 13.447 16.604 76.826 1.00 56.74 190 ASP D N 1
ATOM 12135 C CA . ASP D 1 190 ? 12.798 17.802 76.316 1.00 54.77 190 ASP D CA 1
ATOM 12136 C C . ASP D 1 190 ? 13.623 18.494 75.235 1.00 55.06 190 ASP D C 1
ATOM 12137 O O . ASP D 1 190 ? 13.349 19.651 74.897 1.00 54.35 190 ASP D O 1
ATOM 12142 N N . LEU D 1 191 ? 14.625 17.808 74.690 1.00 51.73 191 LEU D N 1
ATOM 12143 C CA . LEU D 1 191 ? 15.506 18.354 73.665 1.00 48.37 191 LEU D CA 1
ATOM 12144 C C . LEU D 1 191 ? 15.301 17.580 72.369 1.00 49.57 191 LEU D C 1
ATOM 12145 O O . LEU D 1 191 ? 15.416 16.349 72.353 1.00 49.35 191 LEU D O 1
ATOM 12150 N N . ASP D 1 192 ? 15.001 18.299 71.287 1.00 48.03 192 ASP D N 1
ATOM 12151 C CA . ASP D 1 192 ? 14.824 17.697 69.969 1.00 47.22 192 ASP D CA 1
ATOM 12152 C C . ASP D 1 192 ? 16.019 18.045 69.092 1.00 49.24 192 ASP D C 1
ATOM 12153 O O . ASP D 1 192 ? 16.087 19.159 68.549 1.00 46.22 192 ASP D O 1
ATOM 12158 N N . PRO D 1 193 ? 16.981 17.144 68.921 1.00 46.98 193 PRO D N 1
ATOM 12159 C CA . PRO D 1 193 ? 18.188 17.476 68.162 1.00 43.07 193 PRO D CA 1
ATOM 12160 C C . PRO D 1 193 ? 18.046 17.240 66.667 1.00 45.48 193 PRO D C 1
ATOM 12161 O O . PRO D 1 193 ? 17.239 16.435 66.200 1.00 39.70 193 PRO D O 1
ATOM 12165 N N . VAL D 1 194 ? 18.855 17.981 65.915 1.00 43.45 194 VAL D N 1
ATOM 12166 C CA . VAL D 1 194 ? 19.062 17.751 64.490 1.00 41.28 194 VAL D CA 1
ATOM 12167 C C . VAL D 1 194 ? 20.532 17.401 64.312 1.00 40.82 194 VAL D C 1
ATOM 12168 O O . VAL D 1 194 ? 21.412 18.192 64.676 1.00 40.94 194 VAL D O 1
ATOM 12172 N N . TYR D 1 195 ? 20.798 16.221 63.758 1.00 35.78 195 TYR D N 1
ATOM 12173 C CA . TYR D 1 195 ? 22.117 15.612 63.837 1.00 37.56 195 TYR D CA 1
ATOM 12174 C C . TYR D 1 195 ? 22.457 14.924 62.523 1.00 39.09 195 TYR D C 1
ATOM 12175 O O . TYR D 1 195 ? 21.575 14.429 61.817 1.00 40.74 195 TYR D O 1
ATOM 12184 N N . PHE D 1 196 ? 23.751 14.900 62.204 1.00 39.25 196 PHE D N 1
ATOM 12185 C CA . PHE D 1 196 ? 24.249 14.176 61.044 1.00 38.15 196 PHE D CA 1
ATOM 12186 C C . PHE D 1 196 ? 25.690 13.761 61.299 1.00 41.01 196 PHE D C 1
ATOM 12187 O O . PHE D 1 196 ? 26.413 14.411 62.059 1.00 42.97 196 PHE D O 1
ATOM 12195 N N . GLY D 1 197 ? 26.099 12.682 60.651 1.00 38.80 197 GLY D N 1
ATOM 12196 C CA . GLY D 1 197 ? 27.479 12.250 60.688 1.00 38.62 197 GLY D CA 1
ATOM 12197 C C . GLY D 1 197 ? 27.575 10.738 60.656 1.00 36.67 197 GLY D C 1
ATOM 12198 O O . GLY D 1 197 ? 26.585 10.035 60.479 1.00 38.43 197 GLY D O 1
ATOM 12199 N N . LEU D 1 198 ? 28.805 10.258 60.808 1.00 41.13 198 LEU D N 1
ATOM 12200 C CA . LEU D 1 198 ? 29.067 8.846 61.019 1.00 38.50 198 LEU D CA 1
ATOM 12201 C C . LEU D 1 198 ? 29.142 8.564 62.517 1.00 42.35 198 LEU D C 1
ATOM 12202 O O . LEU D 1 198 ? 29.196 9.478 63.343 1.00 47.42 198 LEU D O 1
ATOM 12207 N N . ASN D 1 199 ? 29.139 7.280 62.868 1.00 36.61 199 ASN D N 1
ATOM 12208 C CA . ASN D 1 199 ? 29.237 6.906 64.272 1.00 39.90 199 ASN D CA 1
ATOM 12209 C C . ASN D 1 199 ? 30.551 7.407 64.858 1.00 38.62 199 ASN D C 1
ATOM 12210 O O . ASN D 1 199 ? 31.619 7.208 64.273 1.00 36.30 199 ASN D O 1
ATOM 12215 N N . HIS D 1 200 ? 30.460 8.069 66.015 1.00 38.75 200 HIS D N 1
ATOM 12216 C CA . HIS D 1 200 ? 31.615 8.685 66.672 1.00 42.57 200 HIS D CA 1
ATOM 12217 C C . HIS D 1 200 ? 32.292 9.700 65.752 1.00 40.08 200 HIS D C 1
ATOM 12218 O O . HIS D 1 200 ? 33.517 9.847 65.750 1.00 41.17 200 HIS D O 1
ATOM 12225 N N . TYR D 1 201 ? 31.480 10.410 64.969 1.00 41.96 201 TYR D N 1
ATOM 12226 C CA . TYR D 1 201 ? 31.962 11.393 64.006 1.00 37.74 201 TYR D CA 1
ATOM 12227 C C . TYR D 1 201 ? 30.788 12.213 63.485 1.00 39.65 201 TYR D C 1
ATOM 12228 O O . TYR D 1 201 ? 30.407 12.083 62.317 1.00 38.59 201 TYR D O 1
ATOM 12237 N N . GLY D 1 202 ? 30.202 13.054 64.339 1.00 37.22 202 GLY D N 1
ATOM 12238 C CA . GLY D 1 202 ? 29.013 13.789 63.958 1.00 41.10 202 GLY D CA 1
ATOM 12239 C C . GLY D 1 202 ? 28.927 15.139 64.636 1.00 39.36 202 GLY D C 1
ATOM 12240 O O . GLY D 1 202 ? 29.734 15.484 65.502 1.00 38.13 202 GLY D O 1
ATOM 12241 N N . TRP D 1 203 ? 27.917 15.904 64.224 1.00 38.93 203 TRP D N 1
ATOM 12242 C CA . TRP D 1 203 ? 27.686 17.247 64.733 1.00 37.13 203 TRP D CA 1
ATOM 12243 C C . TRP D 1 203 ? 26.193 17.469 64.922 1.00 36.73 203 TRP D C 1
ATOM 12244 O O . TRP D 1 203 ? 25.369 16.911 64.193 1.00 39.61 203 TRP D O 1
ATOM 12255 N N . PHE D 1 204 ? 25.853 18.295 65.910 1.00 38.09 204 PHE D N 1
ATOM 12256 C CA . PHE D 1 204 ? 24.479 18.722 66.149 1.00 39.85 204 PHE D CA 1
ATOM 12257 C C . PHE D 1 204 ? 24.296 20.098 65.518 1.00 43.16 204 PHE D C 1
ATOM 12258 O O . PHE D 1 204 ? 24.882 21.082 65.982 1.00 40.20 204 PHE D O 1
ATOM 12266 N N . THR D 1 205 ? 23.485 20.170 64.461 1.00 38.75 205 THR D N 1
ATOM 12267 C CA . THR D 1 205 ? 23.228 21.457 63.825 1.00 42.06 205 THR D CA 1
ATOM 12268 C C . THR D 1 205 ? 22.172 22.260 64.572 1.00 41.95 205 THR D C 1
ATOM 12269 O O . THR D 1 205 ? 22.170 23.494 64.497 1.00 40.07 205 THR D O 1
ATOM 12273 N N . HIS D 1 206 ? 21.275 21.588 65.291 1.00 42.14 206 HIS D N 1
ATOM 12274 C CA . HIS D 1 206 ? 20.251 22.264 66.072 1.00 42.68 206 HIS D CA 1
ATOM 12275 C C . HIS D 1 206 ? 19.959 21.451 67.323 1.00 44.60 206 HIS D C 1
ATOM 12276 O O . HIS D 1 206 ? 20.085 20.223 67.328 1.00 42.76 206 HIS D O 1
ATOM 12283 N N . VAL D 1 207 ? 19.571 22.151 68.386 1.00 42.82 207 VAL D N 1
ATOM 12284 C CA . VAL D 1 207 ? 19.057 21.527 69.605 1.00 45.07 207 VAL D CA 1
ATOM 12285 C C . VAL D 1 207 ? 17.802 22.312 69.977 1.00 48.16 207 VAL D C 1
ATOM 12286 O O . VAL D 1 207 ? 17.867 23.333 70.668 1.00 49.34 207 VAL D O 1
ATOM 12290 N N . TYR D 1 208 ? 16.651 21.847 69.504 1.00 47.88 208 TYR D N 1
ATOM 12291 C CA . TYR D 1 208 ? 15.398 22.548 69.729 1.00 46.97 208 TYR D CA 1
ATOM 12292 C C . TYR D 1 208 ? 14.789 22.166 71.068 1.00 49.24 208 TYR D C 1
ATOM 12293 O O . TYR D 1 208 ? 14.924 21.035 71.544 1.00 50.04 208 TYR D O 1
ATOM 12302 N N . ASP D 1 209 ? 14.109 23.132 71.669 1.00 52.33 209 ASP D N 1
ATOM 12303 C CA . ASP D 1 209 ? 13.295 22.878 72.843 1.00 57.56 209 ASP D CA 1
ATOM 12304 C C . ASP D 1 209 ? 11.997 22.206 72.414 1.00 55.14 209 ASP D C 1
ATOM 12305 O O . ASP D 1 209 ? 11.363 22.621 71.442 1.00 61.93 209 ASP D O 1
ATOM 12310 N N . ARG D 1 210 ? 11.605 21.159 73.144 1.00 54.81 210 ARG D N 1
ATOM 12311 C CA . ARG D 1 210 ? 10.518 20.358 72.584 1.00 55.01 210 ARG D CA 1
ATOM 12312 C C . ARG D 1 210 ? 9.183 21.098 72.631 1.00 59.09 210 ARG D C 1
ATOM 12313 O O . ARG D 1 210 ? 8.403 21.056 71.670 1.00 55.97 210 ARG D O 1
ATOM 12321 N N . LYS D 1 211 ? 8.933 21.964 73.624 1.00 61.28 211 LYS D N 1
ATOM 12322 C CA . LYS D 1 211 ? 7.606 22.557 73.786 1.00 60.69 211 LYS D CA 1
ATOM 12323 C C . LYS D 1 211 ? 7.456 23.835 72.972 1.00 56.18 211 LYS D C 1
ATOM 12324 O O . LYS D 1 211 ? 6.403 24.074 72.372 1.00 58.73 211 LYS D O 1
ATOM 12330 N N . THR D 1 212 ? 8.502 24.653 72.896 1.00 60.34 212 THR D N 1
ATOM 12331 C CA . THR D 1 212 ? 8.470 25.905 72.155 1.00 59.13 212 THR D CA 1
ATOM 12332 C C . THR D 1 212 ? 9.144 25.809 70.794 1.00 60.02 212 THR D C 1
ATOM 12333 O O . THR D 1 212 ? 8.860 26.632 69.916 1.00 54.28 212 THR D O 1
ATOM 12337 N N . GLY D 1 213 ? 10.004 24.816 70.592 1.00 58.11 213 GLY D N 1
ATOM 12338 C CA . GLY D 1 213 ? 10.772 24.732 69.375 1.00 54.10 213 GLY D CA 1
ATOM 12339 C C . GLY D 1 213 ? 11.876 25.753 69.260 1.00 53.93 213 GLY D C 1
ATOM 12340 O O . GLY D 1 213 ? 12.500 25.845 68.198 1.00 47.93 213 GLY D O 1
ATOM 12341 N N . GLU D 1 214 ? 12.124 26.531 70.311 1.00 55.60 214 GLU D N 1
ATOM 12342 C CA . GLU D 1 214 ? 13.220 27.489 70.306 1.00 55.82 214 GLU D CA 1
ATOM 12343 C C . GLU D 1 214 ? 14.552 26.764 70.178 1.00 49.63 214 GLU D C 1
ATOM 12344 O O . GLU D 1 214 ? 14.805 25.776 70.874 1.00 52.81 214 GLU D O 1
ATOM 12350 N N . ASP D 1 215 ? 15.402 27.250 69.278 1.00 52.50 215 ASP D N 1
ATOM 12351 C CA . ASP D 1 215 ? 16.733 26.677 69.124 1.00 48.47 215 ASP D CA 1
ATOM 12352 C C . ASP D 1 215 ? 17.589 27.056 70.326 1.00 51.68 215 ASP D C 1
ATOM 12353 O O . ASP D 1 215 ? 17.841 28.241 70.571 1.00 54.46 215 ASP D O 1
ATOM 12358 N N . LEU D 1 216 ? 18.031 26.051 71.079 1.00 48.56 216 LEU D N 1
ATOM 12359 C CA . LEU D 1 216 ? 18.799 26.277 72.295 1.00 44.59 216 LEU D CA 1
ATOM 12360 C C . LEU D 1 216 ? 20.304 26.295 72.062 1.00 50.78 216 LEU D C 1
ATOM 12361 O O . LEU D 1 216 ? 21.053 26.582 73.002 1.00 51.53 216 LEU D O 1
ATOM 12366 N N . LEU D 1 217 ? 20.761 26.002 70.846 1.00 52.54 217 LEU D N 1
ATOM 12367 C CA . LEU D 1 217 ? 22.200 25.972 70.599 1.00 52.61 217 LEU D CA 1
ATOM 12368 C C . LEU D 1 217 ? 22.888 27.320 70.804 1.00 52.23 217 LEU D C 1
ATOM 12369 O O . LEU D 1 217 ? 24.030 27.322 71.296 1.00 55.11 217 LEU D O 1
ATOM 12374 N N . PRO D 1 218 ? 22.295 28.477 70.471 1.00 50.27 218 PRO D N 1
ATOM 12375 C CA . PRO D 1 218 ? 22.956 29.744 70.833 1.00 54.85 218 PRO D CA 1
ATOM 12376 C C . PRO D 1 218 ? 23.269 29.863 72.314 1.00 50.33 218 PRO D C 1
ATOM 12377 O O . PRO D 1 218 ? 24.366 30.306 72.676 1.00 52.44 218 PRO D O 1
ATOM 12381 N N . GLU D 1 219 ? 22.337 29.473 73.186 1.00 50.73 219 GLU D N 1
ATOM 12382 C CA . GLU D 1 219 ? 22.595 29.559 74.620 1.00 54.44 219 GLU D CA 1
ATOM 12383 C C . GLU D 1 219 ? 23.548 28.467 75.087 1.00 55.09 219 GLU D C 1
ATOM 12384 O O . GLU D 1 219 ? 24.274 28.661 76.069 1.00 53.01 219 GLU D O 1
ATOM 12390 N N . ILE D 1 220 ? 23.561 27.319 74.405 1.00 53.38 220 ILE D N 1
ATOM 12391 C CA . ILE D 1 220 ? 24.478 26.244 74.777 1.00 49.69 220 ILE D CA 1
ATOM 12392 C C . ILE D 1 220 ? 25.922 26.697 74.606 1.00 48.40 220 ILE D C 1
ATOM 12393 O O . ILE D 1 220 ? 26.782 26.412 75.449 1.00 50.42 220 ILE D O 1
ATOM 12398 N N . LYS D 1 221 ? 26.191 27.444 73.556 1.00 54.67 221 LYS D N 1
ATOM 12399 C CA . LYS D 1 221 ? 27.518 27.950 73.326 1.00 55.77 221 LYS D CA 1
ATOM 12400 C C . LYS D 1 221 ? 27.932 28.916 74.420 1.00 54.83 221 LYS D C 1
ATOM 12401 O O . LYS D 1 221 ? 29.044 28.873 74.892 1.00 58.25 221 LYS D O 1
ATOM 12407 N N . LYS D 1 222 ? 27.022 29.782 74.823 1.00 55.93 222 LYS D N 1
ATOM 12408 C CA . LYS D 1 222 ? 27.338 30.810 75.811 1.00 57.41 222 LYS D CA 1
ATOM 12409 C C . LYS D 1 222 ? 27.733 30.190 77.145 1.00 57.95 222 LYS D C 1
ATOM 12410 O O . LYS D 1 222 ? 28.706 30.617 77.778 1.00 60.03 222 LYS D O 1
ATOM 12416 N N . ILE D 1 223 ? 26.991 29.174 77.587 1.00 54.28 223 ILE D N 1
ATOM 12417 C CA . ILE D 1 223 ? 27.274 28.563 78.881 1.00 55.94 223 ILE D CA 1
ATOM 12418 C C . ILE D 1 223 ? 28.525 27.695 78.804 1.00 54.48 223 ILE D C 1
ATOM 12419 O O . ILE D 1 223 ? 29.325 27.654 79.747 1.00 60.23 223 ILE D O 1
ATOM 12424 N N . ILE D 1 224 ? 28.718 26.992 77.684 1.00 58.99 224 ILE D N 1
ATOM 12425 C CA . ILE D 1 224 ? 29.934 26.201 77.506 1.00 52.51 224 ILE D CA 1
ATOM 12426 C C . ILE D 1 224 ? 31.164 27.098 77.580 1.00 55.13 224 ILE D C 1
ATOM 12427 O O . ILE D 1 224 ? 32.183 26.734 78.179 1.00 53.53 224 ILE D O 1
ATOM 12432 N N . LYS D 1 225 ? 31.082 28.291 76.988 1.00 54.81 225 LYS D N 1
ATOM 12433 C CA . LYS D 1 225 ? 32.193 29.233 77.065 1.00 59.88 225 LYS D CA 1
ATOM 12434 C C . LYS D 1 225 ? 32.440 29.681 78.501 1.00 61.22 225 LYS D C 1
ATOM 12435 O O . LYS D 1 225 ? 33.593 29.802 78.932 1.00 61.42 225 LYS D O 1
ATOM 12441 N N . GLU D 1 226 ? 31.370 29.921 79.261 1.00 59.82 226 GLU D N 1
ATOM 12442 C CA . GLU D 1 226 ? 31.525 30.424 80.622 1.00 61.16 226 GLU D CA 1
ATOM 12443 C C . GLU D 1 226 ? 31.885 29.310 81.600 1.00 64.26 226 GLU D C 1
ATOM 12444 O O . GLU D 1 226 ? 32.814 29.457 82.401 1.00 67.51 226 GLU D O 1
ATOM 12450 N N . LYS D 1 227 ? 31.164 28.188 81.549 1.00 65.07 227 LYS D N 1
ATOM 12451 C CA . LYS D 1 227 ? 31.274 27.160 82.575 1.00 63.76 227 LYS D CA 1
ATOM 12452 C C . LYS D 1 227 ? 31.970 25.886 82.122 1.00 60.44 227 LYS D C 1
ATOM 12453 O O . LYS D 1 227 ? 32.365 25.086 82.976 1.00 66.77 227 LYS D O 1
ATOM 12459 N N . GLY D 1 228 ? 32.129 25.672 80.824 1.00 61.94 228 GLY D N 1
ATOM 12460 C CA . GLY D 1 228 ? 32.690 24.428 80.343 1.00 60.22 228 GLY D CA 1
ATOM 12461 C C . GLY D 1 228 ? 31.625 23.383 80.085 1.00 60.33 228 GLY D C 1
ATOM 12462 O O . GLY D 1 228 ? 30.417 23.631 80.156 1.00 65.39 228 GLY D O 1
ATOM 12463 N N . PHE D 1 229 ? 32.097 22.175 79.785 1.00 58.96 229 PHE D N 1
ATOM 12464 C CA . PHE D 1 229 ? 31.232 21.062 79.419 1.00 57.38 229 PHE D CA 1
ATOM 12465 C C . PHE D 1 229 ? 31.546 19.871 80.310 1.00 56.53 229 PHE D C 1
ATOM 12466 O O . PHE D 1 229 ? 32.712 19.491 80.457 1.00 58.72 229 PHE D O 1
ATOM 12474 N N . LEU D 1 230 ? 30.507 19.286 80.896 1.00 53.41 230 LEU D N 1
ATOM 12475 C CA . LEU D 1 230 ? 30.629 18.169 81.816 1.00 58.67 230 LEU D CA 1
ATOM 12476 C C . LEU D 1 230 ? 29.707 17.039 81.385 1.00 55.03 230 LEU D C 1
ATOM 12477 O O . LEU D 1 230 ? 28.610 17.291 80.882 1.00 52.25 230 LEU D O 1
ATOM 12482 N N . PRO D 1 231 ? 30.126 15.791 81.571 1.00 53.00 231 PRO D N 1
ATOM 12483 C CA . PRO D 1 231 ? 29.189 14.677 81.398 1.00 56.11 231 PRO D CA 1
ATOM 12484 C C . PRO D 1 231 ? 28.120 14.717 82.477 1.00 57.54 231 PRO D C 1
ATOM 12485 O O . PRO D 1 231 ? 28.351 15.189 83.593 1.00 61.58 231 PRO D O 1
ATOM 12489 N N . GLN D 1 232 ? 26.930 14.222 82.126 1.00 55.96 232 GLN D N 1
ATOM 12490 C CA . GLN D 1 232 ? 25.799 14.295 83.048 1.00 56.76 232 GLN D CA 1
ATOM 12491 C C . GLN D 1 232 ? 26.093 13.582 84.363 1.00 60.07 232 GLN D C 1
ATOM 12492 O O . GLN D 1 232 ? 25.591 13.991 85.416 1.00 61.49 232 GLN D O 1
ATOM 12498 N N . ASP D 1 233 ? 26.904 12.528 84.325 1.00 57.12 233 ASP D N 1
ATOM 12499 C CA . ASP D 1 233 ? 27.301 11.777 85.511 1.00 59.57 233 ASP D CA 1
ATOM 12500 C C . ASP D 1 233 ? 28.766 12.029 85.856 1.00 58.50 233 ASP D C 1
ATOM 12501 O O . ASP D 1 233 ? 29.514 11.101 86.168 1.00 60.26 233 ASP D O 1
ATOM 12506 N N . ALA D 1 234 ? 29.180 13.300 85.817 1.00 59.25 234 ALA D N 1
ATOM 12507 C CA . ALA D 1 234 ? 30.597 13.638 85.938 1.00 60.52 234 ALA D CA 1
ATOM 12508 C C . ALA D 1 234 ? 31.181 13.170 87.265 1.00 61.19 234 ALA D C 1
ATOM 12509 O O . ALA D 1 234 ? 32.343 12.751 87.326 1.00 56.97 234 ALA D O 1
ATOM 12511 N N . GLU D 1 235 ? 30.392 13.232 88.340 1.00 62.73 235 GLU D N 1
ATOM 12512 C CA . GLU D 1 235 ? 30.887 12.830 89.652 1.00 62.04 235 GLU D CA 1
ATOM 12513 C C . GLU D 1 235 ? 31.250 11.351 89.705 1.00 64.88 235 GLU D C 1
ATOM 12514 O O . GLU D 1 235 ? 32.041 10.949 90.565 1.00 61.49 235 GLU D O 1
ATOM 12520 N N . GLN D 1 236 ? 30.699 10.537 88.806 1.00 65.84 236 GLN D N 1
ATOM 12521 C CA . GLN D 1 236 ? 31.001 9.115 88.740 1.00 62.74 236 GLN D CA 1
ATOM 12522 C C . GLN D 1 236 ? 31.951 8.769 87.600 1.00 58.75 236 GLN D C 1
ATOM 12523 O O . GLN D 1 236 ? 32.184 7.585 87.340 1.00 61.58 236 GLN D O 1
ATOM 12529 N N . ARG D 1 237 ? 32.504 9.768 86.920 1.00 61.18 237 ARG D N 1
ATOM 12530 C CA . ARG D 1 237 ? 33.296 9.551 85.719 1.00 58.87 237 ARG D CA 1
ATOM 12531 C C . ARG D 1 237 ? 34.787 9.600 86.023 1.00 59.81 237 ARG D C 1
ATOM 12532 O O . ARG D 1 237 ? 35.244 10.356 86.885 1.00 57.23 237 ARG D O 1
ATOM 12540 N N . ASP D 1 238 ? 35.544 8.784 85.294 1.00 58.45 238 ASP D N 1
ATOM 12541 C CA . ASP D 1 238 ? 36.993 8.824 85.382 1.00 53.20 238 ASP D CA 1
ATOM 12542 C C . ASP D 1 238 ? 37.524 10.122 84.776 1.00 58.60 238 ASP D C 1
ATOM 12543 O O . ASP D 1 238 ? 36.830 10.823 84.034 1.00 53.25 238 ASP D O 1
ATOM 12548 N N . GLN D 1 239 ? 38.780 10.435 85.101 1.00 56.10 239 GLN D N 1
ATOM 12549 C CA . GLN D 1 239 ? 39.353 11.714 84.692 1.00 56.56 239 GLN D CA 1
ATOM 12550 C C . GLN D 1 239 ? 39.492 11.808 83.178 1.00 54.74 239 GLN D C 1
ATOM 12551 O O . GLN D 1 239 ? 39.300 12.883 82.597 1.00 48.58 239 GLN D O 1
ATOM 12557 N N . SER D 1 240 ? 39.826 10.694 82.520 1.00 52.53 240 SER D N 1
ATOM 12558 C CA . SER D 1 240 ? 39.966 10.709 81.067 1.00 54.02 240 SER D CA 1
ATOM 12559 C C . SER D 1 240 ? 38.662 11.097 80.383 1.00 49.61 240 SER D C 1
ATOM 12560 O O . SER D 1 240 ? 38.683 11.742 79.328 1.00 46.39 240 SER D O 1
ATOM 12563 N N . TRP D 1 241 ? 37.522 10.720 80.965 1.00 50.43 241 TRP D N 1
ATOM 12564 C CA . TRP D 1 241 ? 36.238 11.118 80.398 1.00 45.11 241 TRP D CA 1
ATOM 12565 C C . TRP D 1 241 ? 35.950 12.589 80.665 1.00 54.92 241 TRP D C 1
ATOM 12566 O O . TRP D 1 241 ? 35.376 13.280 79.815 1.00 51.19 241 TRP D O 1
ATOM 12577 N N . LEU D 1 242 ? 36.339 13.084 81.843 1.00 46.51 242 LEU D N 1
ATOM 12578 C CA . LEU D 1 242 ? 36.114 14.488 82.169 1.00 49.77 242 LEU D CA 1
ATOM 12579 C C . LEU D 1 242 ? 36.887 15.410 81.237 1.00 46.00 242 LEU D C 1
ATOM 12580 O O . LEU D 1 242 ? 36.411 16.503 80.911 1.00 44.49 242 LEU D O 1
ATOM 12585 N N . ASP D 1 243 ? 38.075 14.990 80.795 1.00 46.31 243 ASP D N 1
ATOM 12586 C CA . ASP D 1 243 ? 38.846 15.808 79.866 1.00 48.00 243 ASP D CA 1
ATOM 12587 C C . ASP D 1 243 ? 38.254 15.758 78.463 1.00 50.04 243 ASP D C 1
ATOM 12588 O O . ASP D 1 243 ? 38.267 16.762 77.742 1.00 51.19 243 ASP D O 1
ATOM 12593 N N . THR D 1 244 ? 37.732 14.597 78.059 1.00 49.63 244 THR D N 1
ATOM 12594 C CA . THR D 1 244 ? 37.135 14.473 76.733 1.00 48.61 244 THR D CA 1
ATOM 12595 C C . THR D 1 244 ? 35.912 15.371 76.594 1.00 47.30 244 THR D C 1
ATOM 12596 O O . THR D 1 244 ? 35.708 16.001 75.549 1.00 46.91 244 THR D O 1
ATOM 12600 N N . TYR D 1 245 ? 35.092 15.453 77.643 1.00 47.03 245 TYR D N 1
ATOM 12601 C CA . TYR D 1 245 ? 33.934 16.339 77.606 1.00 45.66 245 TYR D CA 1
ATOM 12602 C C . TYR D 1 245 ? 34.341 17.797 77.784 1.00 48.97 245 TYR D C 1
ATOM 12603 O O . TYR D 1 245 ? 33.764 18.685 77.147 1.00 46.77 245 TYR D O 1
ATOM 12612 N N . GLY D 1 246 ? 35.329 18.062 78.641 1.00 49.34 246 GLY D N 1
ATOM 12613 C CA . GLY D 1 246 ? 35.798 19.426 78.816 1.00 43.84 246 GLY D CA 1
ATOM 12614 C C . GLY D 1 246 ? 36.456 19.992 77.574 1.00 44.29 246 GLY D C 1
ATOM 12615 O O . GLY D 1 246 ? 36.426 21.206 77.351 1.00 47.64 246 GLY D O 1
ATOM 12616 N N . PHE D 1 247 ? 37.050 19.128 76.747 1.00 47.81 247 PHE D N 1
ATOM 12617 C CA . PHE D 1 247 ? 37.684 19.575 75.512 1.00 42.91 247 PHE D CA 1
ATOM 12618 C C . PHE D 1 247 ? 36.678 20.130 74.511 1.00 48.05 247 PHE D C 1
ATOM 12619 O O . PHE D 1 247 ? 37.081 20.808 73.560 1.00 49.03 247 PHE D O 1
ATOM 12627 N N . VAL D 1 248 ? 35.382 19.863 74.706 1.00 46.64 248 VAL D N 1
ATOM 12628 C CA . VAL D 1 248 ? 34.354 20.423 73.832 1.00 49.57 248 VAL D CA 1
ATOM 12629 C C . VAL D 1 248 ? 34.389 21.946 73.866 1.00 52.85 248 VAL D C 1
ATOM 12630 O O . VAL D 1 248 ? 34.086 22.607 72.864 1.00 46.57 248 VAL D O 1
ATOM 12634 N N . GLN D 1 249 ? 34.775 22.527 75.005 1.00 53.35 249 GLN D N 1
ATOM 12635 C CA . GLN D 1 249 ? 34.876 23.980 75.108 1.00 48.22 249 GLN D CA 1
ATOM 12636 C C . GLN D 1 249 ? 35.890 24.534 74.114 1.00 47.94 249 GLN D C 1
ATOM 12637 O O . GLN D 1 249 ? 35.637 25.544 73.447 1.00 52.20 249 GLN D O 1
ATOM 12643 N N . THR D 1 250 ? 37.049 23.879 74.000 1.00 42.00 250 THR D N 1
ATOM 12644 C CA . THR D 1 250 ? 38.067 24.333 73.058 1.00 46.16 250 THR D CA 1
ATOM 12645 C C . THR D 1 250 ? 37.580 24.217 71.618 1.00 49.67 250 THR D C 1
ATOM 12646 O O . THR D 1 250 ? 37.757 25.142 70.817 1.00 46.94 250 THR D O 1
ATOM 12666 N N . GLU D 1 253 ? 35.146 26.848 70.372 1.00 51.86 253 GLU D N 1
ATOM 12667 C CA . GLU D 1 253 ? 35.727 28.165 70.140 1.00 51.83 253 GLU D CA 1
ATOM 12668 C C . GLU D 1 253 ? 36.419 28.229 68.785 1.00 50.99 253 GLU D C 1
ATOM 12669 O O . GLU D 1 253 ? 36.406 29.279 68.131 1.00 57.52 253 GLU D O 1
ATOM 12675 N N . ASP D 1 254 ? 36.961 27.113 68.296 1.00 45.83 254 ASP D N 1
ATOM 12676 C CA . ASP D 1 254 ? 37.585 27.070 66.980 1.00 50.80 254 ASP D CA 1
ATOM 12677 C C . ASP D 1 254 ? 36.591 26.775 65.866 1.00 48.42 254 ASP D C 1
ATOM 12678 O O . ASP D 1 254 ? 36.776 27.250 64.739 1.00 47.54 254 ASP D O 1
ATOM 12683 N N . PHE D 1 255 ? 35.545 26.002 66.151 1.00 46.07 255 PHE D N 1
ATOM 12684 C CA . PHE D 1 255 ? 34.519 25.645 65.170 1.00 46.36 255 PHE D CA 1
ATOM 12685 C C . PHE D 1 255 ? 33.160 25.923 65.798 1.00 49.98 255 PHE D C 1
ATOM 12686 O O . PHE D 1 255 ? 32.499 25.011 66.315 1.00 49.11 255 PHE D O 1
ATOM 12694 N N . PRO D 1 256 ? 32.707 27.180 65.764 1.00 44.36 256 PRO D N 1
ATOM 12695 C CA . PRO D 1 256 ? 31.523 27.566 66.542 1.00 48.68 256 PRO D CA 1
ATOM 12696 C C . PRO D 1 256 ? 30.207 27.403 65.801 1.00 45.52 256 PRO D C 1
ATOM 12697 O O . PRO D 1 256 ? 29.234 28.093 66.116 1.00 65.85 256 PRO D O 1
ATOM 12701 N N . ASP D 1 257 ? 30.154 26.507 64.817 1.00 48.80 257 ASP D N 1
ATOM 12702 C CA . ASP D 1 257 ? 28.913 26.318 64.075 1.00 49.01 257 ASP D CA 1
ATOM 12703 C C . ASP D 1 257 ? 27.993 25.322 64.774 1.00 47.27 257 ASP D C 1
ATOM 12704 O O . ASP D 1 257 ? 26.836 25.635 65.076 1.00 47.56 257 ASP D O 1
ATOM 12709 N N . PHE D 1 258 ? 28.493 24.121 65.048 1.00 42.60 258 PHE D N 1
ATOM 12710 C CA . PHE D 1 258 ? 27.665 23.026 65.526 1.00 46.12 258 PHE D CA 1
ATOM 12711 C C . PHE D 1 258 ? 28.208 22.460 66.832 1.00 44.66 258 PHE D C 1
ATOM 12712 O O . PHE D 1 258 ? 29.394 22.588 67.150 1.00 47.30 258 PHE D O 1
ATOM 12720 N N . LEU D 1 259 ? 27.313 21.830 67.588 1.00 44.22 259 LEU D N 1
ATOM 12721 C CA . LEU D 1 259 ? 27.706 21.104 68.789 1.00 45.67 259 LEU D CA 1
ATOM 12722 C C . LEU D 1 259 ? 28.313 19.766 68.388 1.00 40.58 259 LEU D C 1
ATOM 12723 O O . LEU D 1 259 ? 27.640 18.965 67.729 1.00 41.18 259 LEU D O 1
ATOM 12728 N N . PRO D 1 260 ? 29.558 19.486 68.752 1.00 43.98 260 PRO D N 1
ATOM 12729 C CA . PRO D 1 260 ? 30.250 18.315 68.210 1.00 44.99 260 PRO D CA 1
ATOM 12730 C C . PRO D 1 260 ? 30.119 17.064 69.062 1.00 47.54 260 PRO D C 1
ATOM 12731 O O . PRO D 1 260 ? 29.970 17.109 70.285 1.00 46.59 260 PRO D O 1
ATOM 12735 N N . ASN D 1 261 ? 30.172 15.925 68.375 1.00 46.10 261 ASN D N 1
ATOM 12736 C CA . ASN D 1 261 ? 30.401 14.653 69.044 1.00 49.11 261 ASN D CA 1
ATOM 12737 C C . ASN D 1 261 ? 31.773 14.683 69.705 1.00 44.35 261 ASN D C 1
ATOM 12738 O O . ASN D 1 261 ? 32.751 15.131 69.100 1.00 46.14 261 ASN D O 1
ATOM 12743 N N . THR D 1 262 ? 31.846 14.220 70.956 1.00 45.74 262 THR D N 1
ATOM 12744 C CA . THR D 1 262 ? 33.105 14.301 71.692 1.00 46.67 262 THR D CA 1
ATOM 12745 C C . THR D 1 262 ? 34.227 13.529 71.010 1.00 44.75 262 THR D C 1
ATOM 12746 O O . THR D 1 262 ? 35.402 13.848 71.223 1.00 42.61 262 THR D O 1
ATOM 12750 N N . TYR D 1 263 ? 33.896 12.532 70.188 1.00 45.34 263 TYR D N 1
ATOM 12751 C CA . TYR D 1 263 ? 34.915 11.808 69.440 1.00 41.92 263 TYR D CA 1
ATOM 12752 C C . TYR D 1 263 ? 35.528 12.641 68.321 1.00 41.28 263 TYR D C 1
ATOM 12753 O O . TYR D 1 263 ? 36.563 12.243 67.777 1.00 37.49 263 TYR D O 1
ATOM 12762 N N . ASP D 1 264 ? 34.921 13.778 67.968 1.00 39.38 264 ASP D N 1
ATOM 12763 C CA . ASP D 1 264 ? 35.511 14.652 66.959 1.00 43.74 264 ASP D CA 1
ATOM 12764 C C . ASP D 1 264 ? 36.845 15.229 67.410 1.00 41.29 264 ASP D C 1
ATOM 12765 O O . ASP D 1 264 ? 37.619 15.700 66.569 1.00 41.32 264 ASP D O 1
ATOM 12770 N N . GLY D 1 265 ? 37.129 15.205 68.716 1.00 41.38 265 GLY D N 1
ATOM 12771 C CA . GLY D 1 265 ? 38.382 15.749 69.211 1.00 45.25 265 GLY D CA 1
ATOM 12772 C C . GLY D 1 265 ? 39.603 15.048 68.656 1.00 41.87 265 GLY D C 1
ATOM 12773 O O . GLY D 1 265 ? 40.631 15.685 68.409 1.00 41.74 265 GLY D O 1
ATOM 12774 N N . TYR D 1 266 ? 39.512 13.734 68.456 1.00 40.27 266 TYR D N 1
ATOM 12775 C CA . TYR D 1 266 ? 40.630 12.991 67.887 1.00 42.30 266 TYR D CA 1
ATOM 12776 C C . TYR D 1 266 ? 40.904 13.432 66.455 1.00 40.92 266 TYR D C 1
ATOM 12777 O O . TYR D 1 266 ? 42.056 13.671 66.074 1.00 38.37 266 TYR D O 1
ATOM 12786 N N . TYR D 1 267 ? 39.849 13.566 65.649 1.00 36.12 267 TYR D N 1
ATOM 12787 C CA . TYR D 1 267 ? 40.032 13.823 64.225 1.00 40.35 267 TYR D CA 1
ATOM 12788 C C . TYR D 1 267 ? 40.442 15.264 63.947 1.00 38.94 267 TYR D C 1
ATOM 12789 O O . TYR D 1 267 ? 41.128 15.527 62.953 1.00 38.04 267 TYR D O 1
ATOM 12798 N N . LEU D 1 268 ? 40.040 16.205 64.800 1.00 37.50 268 LEU D N 1
ATOM 12799 C CA . LEU D 1 268 ? 40.366 17.608 64.588 1.00 42.44 268 LEU D CA 1
ATOM 12800 C C . LEU D 1 268 ? 41.601 18.065 65.350 1.00 43.06 268 LEU D C 1
ATOM 12801 O O . LEU D 1 268 ? 42.206 19.073 64.968 1.00 40.97 268 LEU D O 1
ATOM 12806 N N . TYR D 1 269 ? 41.992 17.356 66.410 1.00 42.19 269 TYR D N 1
ATOM 12807 C CA . TYR D 1 269 ? 43.179 17.705 67.194 1.00 42.93 269 TYR D CA 1
ATOM 12808 C C . TYR D 1 269 ? 43.987 16.445 67.491 1.00 42.20 269 TYR D C 1
ATOM 12809 O O . TYR D 1 269 ? 44.167 16.064 68.651 1.00 45.46 269 TYR D O 1
ATOM 12818 N N . PRO D 1 270 ? 44.503 15.774 66.455 1.00 43.78 270 PRO D N 1
ATOM 12819 C CA . PRO D 1 270 ? 45.278 14.548 66.706 1.00 45.18 270 PRO D CA 1
ATOM 12820 C C . PRO D 1 270 ? 46.616 14.807 67.372 1.00 48.75 270 PRO D C 1
ATOM 12821 O O . PRO D 1 270 ? 47.175 13.884 67.976 1.00 52.20 270 PRO D O 1
ATOM 12825 N N . ASP D 1 271 ? 47.146 16.028 67.284 1.00 47.09 271 ASP D N 1
ATOM 12826 C CA . ASP D 1 271 ? 48.398 16.343 67.965 1.00 48.93 271 ASP D CA 1
ATOM 12827 C C . ASP D 1 271 ? 48.186 16.466 69.469 1.00 50.36 271 ASP D C 1
ATOM 12828 O O . ASP D 1 271 ? 48.926 15.871 70.261 1.00 48.59 271 ASP D O 1
ATOM 12833 N N . TYR D 1 272 ? 47.176 17.236 69.881 1.00 47.89 272 TYR D N 1
ATOM 12834 C CA . TYR D 1 272 ? 46.916 17.425 71.305 1.00 50.11 272 TYR D CA 1
ATOM 12835 C C . TYR D 1 272 ? 46.483 16.121 71.962 1.00 55.67 272 TYR D C 1
ATOM 12836 O O . TYR D 1 272 ? 46.954 15.779 73.054 1.00 52.69 272 TYR D O 1
ATOM 12845 N N . LYS D 1 273 ? 45.574 15.385 71.317 1.00 50.25 273 LYS D N 1
ATOM 12846 C CA . LYS D 1 273 ? 45.076 14.144 71.904 1.00 46.29 273 LYS D CA 1
ATOM 12847 C C . LYS D 1 273 ? 46.196 13.126 72.074 1.00 46.19 273 LYS D C 1
ATOM 12848 O O . LYS D 1 273 ? 46.274 12.445 73.103 1.00 48.29 273 LYS D O 1
ATOM 12854 N N . PHE D 1 274 ? 47.079 13.012 71.079 1.00 42.49 274 PHE D N 1
ATOM 12855 C CA . PHE D 1 274 ? 48.206 12.093 71.195 1.00 47.25 274 PHE D CA 1
ATOM 12856 C C . PHE D 1 274 ? 49.200 12.552 72.254 1.00 51.77 274 PHE D C 1
ATOM 12857 O O . PHE D 1 274 ? 49.829 11.717 72.914 1.00 47.74 274 PHE D O 1
ATOM 12865 N N . SER D 1 275 ? 49.348 13.867 72.437 1.00 49.57 275 SER D N 1
ATOM 12866 C CA . SER D 1 275 ? 50.342 14.381 73.374 1.00 57.75 275 SER D CA 1
ATOM 12867 C C . SER D 1 275 ? 49.970 14.086 74.822 1.00 56.14 275 SER D C 1
ATOM 12868 O O . SER D 1 275 ? 50.857 13.993 75.679 1.00 57.08 275 SER D O 1
ATOM 12871 N N . HIS D 1 276 ? 48.679 13.934 75.116 1.00 52.90 276 HIS D N 1
ATOM 12872 C CA . HIS D 1 276 ? 48.203 13.811 76.488 1.00 58.23 276 HIS D CA 1
ATOM 12873 C C . HIS D 1 276 ? 47.731 12.400 76.823 1.00 54.86 276 HIS D C 1
ATOM 12874 O O . HIS D 1 276 ? 46.997 12.211 77.798 1.00 62.12 276 HIS D O 1
ATOM 12881 N N . LEU D 1 277 ? 48.142 11.405 76.042 1.00 52.65 277 LEU D N 1
ATOM 12882 C CA . LEU D 1 277 ? 47.812 10.011 76.308 1.00 56.42 277 LEU D CA 1
ATOM 12883 C C . LEU D 1 277 ? 49.037 9.295 76.862 1.00 57.44 277 LEU D C 1
ATOM 12884 O O . LEU D 1 277 ? 50.138 9.430 76.319 1.00 55.13 277 LEU D O 1
ATOM 12889 N N . ASN D 1 278 ? 48.842 8.543 77.939 1.00 57.83 278 ASN D N 1
ATOM 12890 C CA . ASN D 1 278 ? 49.928 7.767 78.524 1.00 60.84 278 ASN D CA 1
ATOM 12891 C C . ASN D 1 278 ? 50.157 6.507 77.698 1.00 56.14 278 ASN D C 1
ATOM 12892 O O . ASN D 1 278 ? 49.234 5.697 77.555 1.00 58.24 278 ASN D O 1
ATOM 12897 N N . PRO D 1 279 ? 51.354 6.303 77.140 1.00 55.88 279 PRO D N 1
ATOM 12898 C CA . PRO D 1 279 ? 51.578 5.111 76.306 1.00 58.67 279 PRO D CA 1
ATOM 12899 C C . PRO D 1 279 ? 51.700 3.821 77.099 1.00 64.10 279 PRO D C 1
ATOM 12900 O O . PRO D 1 279 ? 51.551 2.743 76.511 1.00 60.19 279 PRO D O 1
ATOM 12904 N N . ASP D 1 280 ? 51.966 3.890 78.405 1.00 63.35 280 ASP D N 1
ATOM 12905 C CA . ASP D 1 280 ? 52.155 2.697 79.218 1.00 65.13 280 ASP D CA 1
ATOM 12906 C C . ASP D 1 280 ? 50.982 2.393 80.139 1.00 62.85 280 ASP D C 1
ATOM 12907 O O . ASP D 1 280 ? 50.944 1.305 80.725 1.00 64.31 280 ASP D O 1
ATOM 12912 N N . TYR D 1 281 ? 50.033 3.315 80.287 1.00 53.09 281 TYR D N 1
ATOM 12913 C CA . TYR D 1 281 ? 48.806 3.073 81.044 1.00 57.71 281 TYR D CA 1
ATOM 12914 C C . TYR D 1 281 ? 47.664 3.715 80.268 1.00 58.28 281 TYR D C 1
ATOM 12915 O O . TYR D 1 281 ? 47.523 4.941 80.271 1.00 55.14 281 TYR D O 1
ATOM 12924 N N . THR D 1 282 ? 46.856 2.893 79.608 1.00 55.34 282 THR D N 1
ATOM 12925 C CA . THR D 1 282 ? 45.862 3.360 78.653 1.00 52.22 282 THR D CA 1
ATOM 12926 C C . THR D 1 282 ? 44.452 3.203 79.216 1.00 55.91 282 THR D C 1
ATOM 12927 O O . THR D 1 282 ? 44.247 2.755 80.349 1.00 54.77 282 THR D O 1
ATOM 12931 N N . ARG D 1 283 ? 43.469 3.584 78.394 1.00 53.42 283 ARG D N 1
ATOM 12932 C CA . ARG D 1 283 ? 42.072 3.535 78.811 1.00 53.45 283 ARG D CA 1
ATOM 12933 C C . ARG D 1 283 ? 41.623 2.112 79.115 1.00 53.08 283 ARG D C 1
ATOM 12934 O O . ARG D 1 283 ? 40.808 1.899 80.021 1.00 50.66 283 ARG D O 1
ATOM 12942 N N . ALA D 1 284 ? 42.136 1.127 78.373 1.00 52.44 284 ALA D N 1
ATOM 12943 C CA . ALA D 1 284 ? 41.806 -0.263 78.667 1.00 54.45 284 ALA D CA 1
ATOM 12944 C C . ALA D 1 284 ? 42.279 -0.653 80.061 1.00 53.79 284 ALA D C 1
ATOM 12945 O O . ALA D 1 284 ? 41.598 -1.405 80.769 1.00 53.67 284 ALA D O 1
ATOM 12947 N N . ASP D 1 285 ? 43.443 -0.146 80.474 1.00 53.56 285 ASP D N 1
ATOM 12948 C CA . ASP D 1 285 ? 43.913 -0.388 81.834 1.00 55.34 285 ASP D CA 1
ATOM 12949 C C . ASP D 1 285 ? 43.022 0.308 82.855 1.00 52.64 285 ASP D C 1
ATOM 12950 O O . ASP D 1 285 ? 42.774 -0.231 83.940 1.00 53.82 285 ASP D O 1
ATOM 12955 N N . GLU D 1 286 ? 42.547 1.490 82.503 1.00 53.78 286 GLU D N 1
ATOM 12956 C CA . GLU D 1 286 ? 41.662 2.212 83.381 1.00 51.53 286 GLU D CA 1
ATOM 12957 C C . GLU D 1 286 ? 40.393 1.401 83.574 1.00 54.80 286 GLU D C 1
ATOM 12958 O O . GLU D 1 286 ? 39.891 1.302 84.681 1.00 52.93 286 GLU D O 1
ATOM 12964 N N . VAL D 1 287 ? 39.871 0.819 82.498 1.00 52.76 287 VAL D N 1
ATOM 12965 C CA . VAL D 1 287 ? 38.663 0.013 82.614 1.00 53.81 287 VAL D CA 1
ATOM 12966 C C . VAL D 1 287 ? 38.862 -1.241 83.468 1.00 52.80 287 VAL D C 1
ATOM 12967 O O . VAL D 1 287 ? 38.035 -1.548 84.313 1.00 53.08 287 VAL D O 1
ATOM 12971 N N . ILE D 1 288 ? 39.966 -1.946 83.253 1.00 51.78 288 ILE D N 1
ATOM 12972 C CA . ILE D 1 288 ? 40.227 -3.176 83.982 1.00 58.50 288 ILE D CA 1
ATOM 12973 C C . ILE D 1 288 ? 40.381 -2.890 85.465 1.00 60.69 288 ILE D C 1
ATOM 12974 O O . ILE D 1 288 ? 39.817 -3.577 86.301 1.00 60.66 288 ILE D O 1
ATOM 12979 N N . ASP D 1 289 ? 41.146 -1.855 85.771 1.00 59.61 289 ASP D N 1
ATOM 12980 C CA . ASP D 1 289 ? 41.366 -1.429 87.140 1.00 62.06 289 ASP D CA 1
ATOM 12981 C C . ASP D 1 289 ? 40.130 -0.765 87.714 1.00 62.04 289 ASP D C 1
ATOM 12982 O O . ASP D 1 289 ? 39.991 -0.638 88.921 1.00 63.33 289 ASP D O 1
ATOM 12987 N N . GLY D 1 290 ? 39.243 -0.315 86.838 1.00 57.59 290 GLY D N 1
ATOM 12988 C CA . GLY D 1 290 ? 38.087 0.434 87.276 1.00 59.74 290 GLY D CA 1
ATOM 12989 C C . GLY D 1 290 ? 36.775 -0.297 87.148 1.00 63.10 290 GLY D C 1
ATOM 12990 O O . GLY D 1 290 ? 36.380 -1.009 88.057 1.00 61.68 290 GLY D O 1
ATOM 12991 N N . ARG D 1 291 ? 36.109 -0.145 86.012 1.00 60.53 291 ARG D N 1
ATOM 12992 C CA . ARG D 1 291 ? 34.774 -0.696 85.856 1.00 58.98 291 ARG D CA 1
ATOM 12993 C C . ARG D 1 291 ? 34.746 -2.216 85.981 1.00 55.98 291 ARG D C 1
ATOM 12994 O O . ARG D 1 291 ? 33.868 -2.761 86.630 1.00 56.96 291 ARG D O 1
ATOM 13002 N N . GLU D 1 292 ? 35.703 -2.900 85.370 1.00 54.71 292 GLU D N 1
ATOM 13003 C CA . GLU D 1 292 ? 35.701 -4.351 85.439 1.00 60.95 292 GLU D CA 1
ATOM 13004 C C . GLU D 1 292 ? 35.891 -4.817 86.870 1.00 62.96 292 GLU D C 1
ATOM 13005 O O . GLU D 1 292 ? 35.201 -5.711 87.337 1.00 60.99 292 GLU D O 1
ATOM 13011 N N . LYS D 1 293 ? 36.823 -4.187 87.570 1.00 60.15 293 LYS D N 1
ATOM 13012 C CA . LYS D 1 293 ? 37.104 -4.558 88.940 1.00 57.01 293 LYS D CA 1
ATOM 13013 C C . LYS D 1 293 ? 35.892 -4.299 89.807 1.00 62.19 293 LYS D C 1
ATOM 13014 O O . LYS D 1 293 ? 35.541 -5.112 90.649 1.00 63.73 293 LYS D O 1
ATOM 13020 N N . ARG D 1 294 ? 35.257 -3.158 89.594 1.00 57.37 294 ARG D N 1
ATOM 13021 C CA . ARG D 1 294 ? 34.088 -2.777 90.362 1.00 57.93 294 ARG D CA 1
ATOM 13022 C C . ARG D 1 294 ? 32.884 -3.680 90.162 1.00 62.36 294 ARG D C 1
ATOM 13023 O O . ARG D 1 294 ? 32.224 -4.049 91.118 1.00 54.71 294 ARG D O 1
ATOM 13031 N N . VAL D 1 295 ? 32.600 -4.033 88.914 1.00 60.52 295 VAL D N 1
ATOM 13032 C CA . VAL D 1 295 ? 31.376 -4.766 88.602 1.00 56.09 295 VAL D CA 1
ATOM 13033 C C . VAL D 1 295 ? 31.490 -6.219 89.051 1.00 56.69 295 VAL D C 1
ATOM 13034 O O . VAL D 1 295 ? 30.566 -6.770 89.663 1.00 58.69 295 VAL D O 1
ATOM 13038 N N . PHE D 1 296 ? 32.624 -6.861 88.760 1.00 57.36 296 PHE D N 1
ATOM 13039 C CA . PHE D 1 296 ? 32.775 -8.274 89.098 1.00 58.33 296 PHE D CA 1
ATOM 13040 C C . PHE D 1 296 ? 32.877 -8.491 90.601 1.00 64.69 296 PHE D C 1
ATOM 13041 O O . PHE D 1 296 ? 32.524 -9.569 91.094 1.00 72.13 296 PHE D O 1
ATOM 13049 N N . ALA D 1 297 ? 33.353 -7.490 91.343 1.00 63.60 297 ALA D N 1
ATOM 13050 C CA . ALA D 1 297 ? 33.450 -7.627 92.791 1.00 59.56 297 ALA D CA 1
ATOM 13051 C C . ALA D 1 297 ? 32.090 -7.523 93.466 1.00 64.75 297 ALA D C 1
ATOM 13052 O O . ALA D 1 297 ? 31.851 -8.210 94.465 1.00 63.45 297 ALA D O 1
ATOM 13054 N N . GLU D 1 298 ? 31.193 -6.681 92.945 1.00 63.26 298 GLU D N 1
ATOM 13055 C CA . GLU D 1 298 ? 29.857 -6.580 93.525 1.00 66.22 298 GLU D CA 1
ATOM 13056 C C . GLU D 1 298 ? 29.067 -7.865 93.312 1.00 71.52 298 GLU D C 1
ATOM 13057 O O . GLU D 1 298 ? 28.363 -8.324 94.220 1.00 74.59 298 GLU D O 1
ATOM 13063 N N . CYS D 1 299 ? 29.164 -8.456 92.119 1.00 66.88 299 CYS D N 1
ATOM 13064 C CA . CYS D 1 299 ? 28.497 -9.730 91.869 1.00 67.15 299 CYS D CA 1
ATOM 13065 C C . CYS D 1 299 ? 29.031 -10.814 92.798 1.00 68.42 299 CYS D C 1
ATOM 13066 O O . CYS D 1 299 ? 28.256 -11.536 93.436 1.00 73.00 299 CYS D O 1
ATOM 13069 N N . ARG D 1 300 ? 30.359 -10.930 92.895 1.00 65.15 300 ARG D N 1
ATOM 13070 C CA . ARG D 1 300 ? 30.963 -11.879 93.826 1.00 69.11 300 ARG D CA 1
ATOM 13071 C C . ARG D 1 300 ? 30.618 -11.528 95.269 1.00 72.08 300 ARG D C 1
ATOM 13072 O O . ARG D 1 300 ? 30.492 -12.415 96.122 1.00 77.07 300 ARG D O 1
ATOM 13080 N N . GLU D 1 301 ? 30.479 -10.235 95.562 1.00 69.95 301 GLU D N 1
ATOM 13081 C CA . GLU D 1 301 ? 30.017 -9.805 96.877 1.00 72.25 301 GLU D CA 1
ATOM 13082 C C . GLU D 1 301 ? 28.620 -10.336 97.165 1.00 75.02 301 GLU D C 1
ATOM 13083 O O . GLU D 1 301 ? 28.351 -10.830 98.265 1.00 76.46 301 GLU D O 1
ATOM 13089 N N . VAL D 1 302 ? 27.720 -10.248 96.183 1.00 71.91 302 VAL D N 1
ATOM 13090 C CA . VAL D 1 302 ? 26.346 -10.694 96.388 1.00 74.99 302 VAL D CA 1
ATOM 13091 C C . VAL D 1 302 ? 26.279 -12.215 96.477 1.00 74.15 302 VAL D C 1
ATOM 13092 O O . VAL D 1 302 ? 25.518 -12.770 97.279 1.00 80.44 302 VAL D O 1
ATOM 13096 N N . ILE D 1 303 ? 27.081 -12.911 95.666 1.00 71.27 303 ILE D N 1
ATOM 13097 C CA . ILE D 1 303 ? 27.026 -14.372 95.629 1.00 71.49 303 ILE D CA 1
ATOM 13098 C C . ILE D 1 303 ? 27.413 -14.958 96.981 1.00 74.18 303 ILE D C 1
ATOM 13099 O O . ILE D 1 303 ? 26.742 -15.856 97.504 1.00 69.91 303 ILE D O 1
ATOM 13104 N N . ALA D 1 304 ? 28.505 -14.459 97.568 1.00 72.88 304 ALA D N 1
ATOM 13105 C CA . ALA D 1 304 ? 28.955 -14.978 98.856 1.00 74.42 304 ALA D CA 1
ATOM 13106 C C . ALA D 1 304 ? 27.912 -14.747 99.942 1.00 78.25 304 ALA D C 1
ATOM 13107 O O . ALA D 1 304 ? 27.728 -15.592 100.827 1.00 77.78 304 ALA D O 1
ATOM 13109 N N . ARG D 1 305 ? 27.236 -13.614 99.866 1.00 76.39 305 ARG D N 1
ATOM 13110 C CA . ARG D 1 305 ? 26.231 -13.258 100.840 1.00 77.29 305 ARG D CA 1
ATOM 13111 C C . ARG D 1 305 ? 24.978 -14.075 100.613 1.00 80.55 305 ARG D C 1
ATOM 13112 O O . ARG D 1 305 ? 24.341 -14.532 101.549 1.00 77.13 305 ARG D O 1
ATOM 13120 N N . GLY D 1 306 ? 24.626 -14.242 99.349 1.00 78.87 306 GLY D N 1
ATOM 13121 C CA . GLY D 1 306 ? 23.484 -15.036 98.986 1.00 79.00 306 GLY D CA 1
ATOM 13122 C C . GLY D 1 306 ? 22.197 -14.264 98.884 1.00 82.09 306 GLY D C 1
ATOM 13123 O O . GLY D 1 306 ? 21.154 -14.843 98.627 1.00 85.39 306 GLY D O 1
ATOM 13124 N N . GLU D 1 307 ? 22.257 -12.961 99.075 1.00 79.95 307 GLU D N 1
ATOM 13125 C CA . GLU D 1 307 ? 21.065 -12.158 98.901 1.00 85.59 307 GLU D CA 1
ATOM 13126 C C . GLU D 1 307 ? 21.420 -10.753 98.490 1.00 85.52 307 GLU D C 1
ATOM 13127 O O . GLU D 1 307 ? 22.568 -10.386 98.496 1.00 84.39 307 GLU D O 1
ATOM 13133 N N . LEU D 1 308 ? 20.431 -9.975 98.100 1.00 84.36 308 LEU D N 1
ATOM 13134 C CA . LEU D 1 308 ? 20.692 -8.618 97.678 1.00 82.81 308 LEU D CA 1
ATOM 13135 C C . LEU D 1 308 ? 21.121 -7.790 98.865 1.00 85.64 308 LEU D C 1
ATOM 13136 O O . LEU D 1 308 ? 22.244 -7.301 98.931 1.00 84.01 308 LEU D O 1
ATOM 13141 N N . GLY D 1 309 ? 20.198 -7.642 99.802 1.00 88.05 309 GLY D N 1
ATOM 13142 C CA . GLY D 1 309 ? 20.370 -6.769 100.939 1.00 89.56 309 GLY D CA 1
ATOM 13143 C C . GLY D 1 309 ? 19.047 -6.136 101.312 1.00 88.39 309 GLY D C 1
ATOM 13144 O O . GLY D 1 309 ? 18.276 -5.729 100.450 1.00 82.38 309 GLY D O 1
ATOM 13145 N N . ASP D 1 317 ? 22.789 1.629 83.917 1.00 63.05 317 ASP D N 1
ATOM 13146 C CA . ASP D 1 317 ? 21.677 2.561 84.060 1.00 65.82 317 ASP D CA 1
ATOM 13147 C C . ASP D 1 317 ? 21.338 3.218 82.726 1.00 65.14 317 ASP D C 1
ATOM 13148 O O . ASP D 1 317 ? 20.542 2.689 81.953 1.00 60.29 317 ASP D O 1
ATOM 13153 N N . ALA D 1 318 ? 21.955 4.373 82.462 1.00 63.56 318 ALA D N 1
ATOM 13154 C CA . ALA D 1 318 ? 21.657 5.111 81.237 1.00 56.33 318 ALA D CA 1
ATOM 13155 C C . ALA D 1 318 ? 22.028 4.307 79.997 1.00 55.92 318 ALA D C 1
ATOM 13156 O O . ALA D 1 318 ? 21.294 4.314 79.002 1.00 51.17 318 ALA D O 1
ATOM 13158 N N . HIS D 1 319 ? 23.163 3.606 80.037 1.00 52.51 319 HIS D N 1
ATOM 13159 C CA . HIS D 1 319 ? 23.594 2.828 78.880 1.00 53.15 319 HIS D CA 1
ATOM 13160 C C . HIS D 1 319 ? 22.615 1.700 78.579 1.00 59.20 319 HIS D C 1
ATOM 13161 O O . HIS D 1 319 ? 22.250 1.469 77.420 1.00 55.20 319 HIS D O 1
ATOM 13168 N N . ALA D 1 320 ? 22.176 0.985 79.616 1.00 57.60 320 ALA D N 1
ATOM 13169 C CA . ALA D 1 320 ? 21.263 -0.132 79.406 1.00 55.97 320 ALA D CA 1
ATOM 13170 C C . ALA D 1 320 ? 19.855 0.352 79.083 1.00 51.66 320 ALA D C 1
ATOM 13171 O O . ALA D 1 320 ? 19.145 -0.275 78.287 1.00 54.32 320 ALA D O 1
ATOM 13173 N N . GLU D 1 321 ? 19.435 1.468 79.684 1.00 52.59 321 GLU D N 1
ATOM 13174 C CA . GLU D 1 321 ? 18.062 1.934 79.513 1.00 54.54 321 GLU D CA 1
ATOM 13175 C C . GLU D 1 321 ? 17.777 2.372 78.082 1.00 58.23 321 GLU D C 1
ATOM 13176 O O . GLU D 1 321 ? 16.628 2.286 77.632 1.00 58.01 321 GLU D O 1
ATOM 13198 N N . ILE D 1 324 ? 16.944 -0.668 75.942 1.00 52.82 324 ILE D N 1
ATOM 13199 C CA . ILE D 1 324 ? 15.650 -1.172 76.391 1.00 56.14 324 ILE D CA 1
ATOM 13200 C C . ILE D 1 324 ? 14.524 -0.309 75.836 1.00 52.12 324 ILE D C 1
ATOM 13201 O O . ILE D 1 324 ? 13.499 -0.824 75.371 1.00 53.48 324 ILE D O 1
ATOM 13206 N N . LYS D 1 325 ? 14.696 1.015 75.867 1.00 50.87 325 LYS D N 1
ATOM 13207 C CA . LYS D 1 325 ? 13.677 1.902 75.317 1.00 51.68 325 LYS D CA 1
ATOM 13208 C C . LYS D 1 325 ? 13.669 1.872 73.795 1.00 51.41 325 LYS D C 1
ATOM 13209 O O . LYS D 1 325 ? 12.625 2.113 73.178 1.00 49.53 325 LYS D O 1
ATOM 13215 N N . VAL D 1 326 ? 14.816 1.588 73.172 1.00 48.25 326 VAL D N 1
ATOM 13216 C CA . VAL D 1 326 ? 14.829 1.344 71.732 1.00 48.01 326 VAL D CA 1
ATOM 13217 C C . VAL D 1 326 ? 14.011 0.102 71.407 1.00 52.37 326 VAL D C 1
ATOM 13218 O O . VAL D 1 326 ? 13.213 0.092 70.461 1.00 48.16 326 VAL D O 1
ATOM 13222 N N . ALA D 1 327 ? 14.186 -0.962 72.196 1.00 48.88 327 ALA D N 1
ATOM 13223 C CA . ALA D 1 327 ? 13.347 -2.145 72.040 1.00 50.78 327 ALA D CA 1
ATOM 13224 C C . ALA D 1 327 ? 11.890 -1.839 72.358 1.00 50.27 327 ALA D C 1
ATOM 13225 O O . ALA D 1 327 ? 10.987 -2.452 71.777 1.00 51.25 327 ALA D O 1
ATOM 13227 N N . GLU D 1 328 ? 11.642 -0.902 73.276 1.00 49.32 328 GLU D N 1
ATOM 13228 C CA . GLU D 1 328 ? 10.272 -0.496 73.575 1.00 50.43 328 GLU D CA 1
ATOM 13229 C C . GLU D 1 328 ? 9.626 0.175 72.370 1.00 49.09 328 GLU D C 1
ATOM 13230 O O . GLU D 1 328 ? 8.488 -0.141 72.003 1.00 49.64 328 GLU D O 1
ATOM 13236 N N . ALA D 1 329 ? 10.343 1.112 71.742 1.00 48.11 329 ALA D N 1
ATOM 13237 C CA . ALA D 1 329 ? 9.797 1.814 70.586 1.00 48.51 329 ALA D CA 1
ATOM 13238 C C . ALA D 1 329 ? 9.545 0.867 69.421 1.00 47.37 329 ALA D C 1
ATOM 13239 O O . ALA D 1 329 ? 8.608 1.077 68.643 1.00 42.37 329 ALA D O 1
ATOM 13241 N N . ILE D 1 330 ? 10.363 -0.177 69.285 1.00 49.21 330 ILE D N 1
ATOM 13242 C CA . ILE D 1 330 ? 10.168 -1.140 68.205 1.00 47.29 330 ILE D CA 1
ATOM 13243 C C . ILE D 1 330 ? 8.985 -2.050 68.512 1.00 50.92 330 ILE D C 1
ATOM 13244 O O . ILE D 1 330 ? 8.115 -2.272 67.662 1.00 52.50 330 ILE D O 1
ATOM 13249 N N . ALA D 1 331 ? 8.933 -2.583 69.735 1.00 48.72 331 ALA D N 1
ATOM 13250 C CA . ALA D 1 331 ? 7.918 -3.576 70.073 1.00 51.00 331 ALA D CA 1
ATOM 13251 C C . ALA D 1 331 ? 6.512 -2.990 70.061 1.00 51.22 331 ALA D C 1
ATOM 13252 O O . ALA D 1 331 ? 5.552 -3.700 69.741 1.00 55.43 331 ALA D O 1
ATOM 13254 N N . TYR D 1 332 ? 6.365 -1.709 70.399 1.00 50.98 332 TYR D N 1
ATOM 13255 C CA . TYR D 1 332 ? 5.054 -1.081 70.492 1.00 49.06 332 TYR D CA 1
ATOM 13256 C C . TYR D 1 332 ? 4.807 -0.060 69.388 1.00 50.45 332 TYR D C 1
ATOM 13257 O O . TYR D 1 332 ? 3.826 0.689 69.463 1.00 48.28 332 TYR D O 1
ATOM 13266 N N . ASN D 1 333 ? 5.665 -0.018 68.367 1.00 46.79 333 ASN D N 1
ATOM 13267 C CA . ASN D 1 333 ? 5.494 0.864 67.211 1.00 49.22 333 ASN D CA 1
ATOM 13268 C C . ASN D 1 333 ? 5.286 2.314 67.648 1.00 46.77 333 ASN D C 1
ATOM 13269 O O . ASN D 1 333 ? 4.348 2.993 67.226 1.00 45.69 333 ASN D O 1
ATOM 13274 N N . LYS D 1 334 ? 6.186 2.787 68.514 1.00 45.46 334 LYS D N 1
ATOM 13275 C CA . LYS D 1 334 ? 6.030 4.116 69.095 1.00 48.24 334 LYS D CA 1
ATOM 13276 C C . LYS D 1 334 ? 6.293 5.220 68.080 1.00 52.75 334 LYS D C 1
ATOM 13277 O O . LYS D 1 334 ? 5.693 6.298 68.174 1.00 44.45 334 LYS D O 1
ATOM 13283 N N . ASN D 1 335 ? 7.185 4.977 67.118 1.00 47.11 335 ASN D N 1
ATOM 13284 C CA . ASN D 1 335 ? 7.605 5.986 66.144 1.00 49.06 335 ASN D CA 1
ATOM 13285 C C . ASN D 1 335 ? 8.214 7.209 66.826 1.00 46.34 335 ASN D C 1
ATOM 13286 O O . ASN D 1 335 ? 8.070 8.336 66.347 1.00 46.69 335 ASN D O 1
ATOM 13291 N N . THR D 1 336 ? 8.891 6.999 67.952 1.00 45.80 336 THR D N 1
ATOM 13292 C CA . THR D 1 336 ? 9.597 8.079 68.619 1.00 50.07 336 THR D CA 1
ATOM 13293 C C . THR D 1 336 ? 10.987 8.253 68.008 1.00 48.74 336 THR D C 1
ATOM 13294 O O . THR D 1 336 ? 11.478 7.408 67.254 1.00 48.59 336 THR D O 1
ATOM 13298 N N . ARG D 1 337 ? 11.628 9.369 68.345 1.00 44.89 337 ARG D N 1
ATOM 13299 C CA . ARG D 1 337 ? 12.854 9.783 67.675 1.00 43.02 337 ARG D CA 1
ATOM 13300 C C . ARG D 1 337 ? 14.085 9.307 68.436 1.00 44.32 337 ARG D C 1
ATOM 13301 O O . ARG D 1 337 ? 14.211 9.538 69.643 1.00 48.86 337 ARG D O 1
ATOM 13309 N N . PHE D 1 338 ? 14.989 8.641 67.719 1.00 40.48 338 PHE D N 1
ATOM 13310 C CA . PHE D 1 338 ? 16.294 8.252 68.231 1.00 40.64 338 PHE D CA 1
ATOM 13311 C C . PHE D 1 338 ? 17.350 8.587 67.187 1.00 41.74 338 PHE D C 1
ATOM 13312 O O . PHE D 1 338 ? 17.040 8.839 66.020 1.00 44.15 338 PHE D O 1
ATOM 13320 N N . ILE D 1 339 ? 18.608 8.580 67.616 1.00 41.77 339 ILE D N 1
ATOM 13321 C CA . ILE D 1 339 ? 19.749 8.774 66.727 1.00 41.53 339 ILE D CA 1
ATOM 13322 C C . ILE D 1 339 ? 20.425 7.419 66.560 1.00 42.12 339 ILE D C 1
ATOM 13323 O O . ILE D 1 339 ? 21.092 6.930 67.481 1.00 41.15 339 ILE D O 1
ATOM 13328 N N . VAL D 1 340 ? 20.249 6.804 65.389 1.00 38.62 340 VAL D N 1
ATOM 13329 C CA . VAL D 1 340 ? 20.726 5.453 65.129 1.00 40.35 340 VAL D CA 1
ATOM 13330 C C . VAL D 1 340 ? 21.461 5.425 63.794 1.00 39.65 340 VAL D C 1
ATOM 13331 O O . VAL D 1 340 ? 21.465 6.395 63.035 1.00 39.14 340 VAL D O 1
ATOM 13335 N N . ILE D 1 341 ? 22.083 4.281 63.515 1.00 42.51 341 ILE D N 1
ATOM 13336 C CA . ILE D 1 341 ? 22.882 4.087 62.310 1.00 41.37 341 ILE D CA 1
ATOM 13337 C C . ILE D 1 341 ? 22.009 3.464 61.229 1.00 44.42 341 ILE D C 1
ATOM 13338 O O . ILE D 1 341 ? 21.377 2.424 61.451 1.00 42.65 341 ILE D O 1
ATOM 13343 N N . VAL D 1 342 ? 21.974 4.099 60.054 1.00 42.12 342 VAL D N 1
ATOM 13344 C CA . VAL D 1 342 ? 21.135 3.661 58.945 1.00 39.63 342 VAL D CA 1
ATOM 13345 C C . VAL D 1 342 ? 21.900 3.821 57.638 1.00 44.17 342 VAL D C 1
ATOM 13346 O O . VAL D 1 342 ? 22.886 4.557 57.552 1.00 38.46 342 VAL D O 1
ATOM 13350 N N . LYS D 1 343 ? 21.428 3.119 56.611 1.00 43.85 343 LYS D N 1
ATOM 13351 C CA . LYS D 1 343 ? 21.956 3.322 55.269 1.00 42.47 343 LYS D CA 1
ATOM 13352 C C . LYS D 1 343 ? 21.516 4.681 54.742 1.00 42.43 343 LYS D C 1
ATOM 13353 O O . LYS D 1 343 ? 20.358 5.079 54.896 1.00 39.21 343 LYS D O 1
ATOM 13359 N N . ASN D 1 344 ? 22.451 5.396 54.118 1.00 37.33 344 ASN D N 1
ATOM 13360 C CA . ASN D 1 344 ? 22.205 6.762 53.671 1.00 39.44 344 ASN D CA 1
ATOM 13361 C C . ASN D 1 344 ? 21.081 6.825 52.642 1.00 38.18 344 ASN D C 1
ATOM 13362 O O . ASN D 1 344 ? 19.966 7.249 52.964 1.00 36.56 344 ASN D O 1
ATOM 13367 N N . GLU D 1 345 ? 21.371 6.402 51.412 1.00 35.99 345 GLU D N 1
ATOM 13368 C CA . GLU D 1 345 ? 20.424 6.419 50.295 1.00 43.71 345 GLU D CA 1
ATOM 13369 C C . GLU D 1 345 ? 19.698 7.763 50.198 1.00 39.90 345 GLU D C 1
ATOM 13370 O O . GLU D 1 345 ? 18.469 7.850 50.238 1.00 35.37 345 GLU D O 1
ATOM 13376 N N . GLY D 1 346 ? 20.492 8.826 50.077 1.00 40.27 346 GLY D N 1
ATOM 13377 C CA . GLY D 1 346 ? 19.967 10.152 49.833 1.00 35.45 346 GLY D CA 1
ATOM 13378 C C . GLY D 1 346 ? 19.665 10.979 51.064 1.00 40.24 346 GLY D C 1
ATOM 13379 O O . GLY D 1 346 ? 19.434 12.188 50.929 1.00 38.80 346 GLY D O 1
ATOM 13380 N N . ALA D 1 347 ? 19.648 10.375 52.256 1.00 34.92 347 ALA D N 1
ATOM 13381 C CA . ALA D 1 347 ? 19.378 11.145 53.467 1.00 35.98 347 ALA D CA 1
ATOM 13382 C C . ALA D 1 347 ? 20.410 12.250 53.655 1.00 40.97 347 ALA D C 1
ATOM 13383 O O . ALA D 1 347 ? 20.063 13.380 54.018 1.00 37.23 347 ALA D O 1
ATOM 13385 N N . ILE D 1 348 ? 21.680 11.942 53.419 1.00 33.89 348 ILE D N 1
ATOM 13386 C CA . ILE D 1 348 ? 22.721 12.949 53.251 1.00 40.63 348 ILE D CA 1
ATOM 13387 C C . ILE D 1 348 ? 22.976 13.025 51.750 1.00 35.41 348 ILE D C 1
ATOM 13388 O O . ILE D 1 348 ? 23.633 12.155 51.172 1.00 36.06 348 ILE D O 1
ATOM 13393 N N . ALA D 1 349 ? 22.449 14.078 51.118 1.00 36.47 349 ALA D N 1
ATOM 13394 C CA . ALA D 1 349 ? 22.247 14.061 49.672 1.00 39.17 349 ALA D CA 1
ATOM 13395 C C . ALA D 1 349 ? 23.556 13.999 48.893 1.00 36.77 349 ALA D C 1
ATOM 13396 O O . ALA D 1 349 ? 23.605 13.381 47.823 1.00 39.35 349 ALA D O 1
ATOM 13398 N N . ASN D 1 350 ? 24.620 14.626 49.394 1.00 34.58 350 ASN D N 1
ATOM 13399 C CA . ASN D 1 350 ? 25.880 14.682 48.664 1.00 36.55 350 ASN D CA 1
ATOM 13400 C C . ASN D 1 350 ? 26.887 13.638 49.139 1.00 36.89 350 ASN D C 1
ATOM 13401 O O . ASN D 1 350 ? 28.086 13.777 48.875 1.00 37.49 350 ASN D O 1
ATOM 13414 N N . GLN D 1 352 ? 27.570 9.198 49.262 1.00 37.72 352 GLN D N 1
ATOM 13415 C CA . GLN D 1 352 ? 27.187 8.042 48.463 1.00 39.89 352 GLN D CA 1
ATOM 13416 C C . GLN D 1 352 ? 26.015 7.298 49.100 1.00 38.98 352 GLN D C 1
ATOM 13417 O O . GLN D 1 352 ? 25.726 7.432 50.292 1.00 35.78 352 GLN D O 1
ATOM 13423 N N . ASP D 1 353 ? 25.336 6.498 48.274 1.00 36.36 353 ASP D N 1
ATOM 13424 C CA . ASP D 1 353 ? 24.103 5.848 48.706 1.00 37.92 353 ASP D CA 1
ATOM 13425 C C . ASP D 1 353 ? 24.364 4.770 49.752 1.00 38.63 353 ASP D C 1
ATOM 13426 O O . ASP D 1 353 ? 23.611 4.651 50.725 1.00 37.07 353 ASP D O 1
ATOM 13431 N N . ASP D 1 354 ? 25.419 3.974 49.572 1.00 32.87 354 ASP D N 1
ATOM 13432 C CA . ASP D 1 354 ? 25.650 2.798 50.403 1.00 43.60 354 ASP D CA 1
ATOM 13433 C C . ASP D 1 354 ? 26.459 3.099 51.662 1.00 42.05 354 ASP D C 1
ATOM 13434 O O . ASP D 1 354 ? 26.980 2.168 52.287 1.00 40.39 354 ASP D O 1
ATOM 13439 N N . ALA D 1 355 ? 26.574 4.366 52.049 1.00 37.16 355 ALA D N 1
ATOM 13440 C CA . ALA D 1 355 ? 27.308 4.720 53.255 1.00 37.22 355 ALA D CA 1
ATOM 13441 C C . ALA D 1 355 ? 26.419 4.569 54.483 1.00 39.40 355 ALA D C 1
ATOM 13442 O O . ALA D 1 355 ? 25.233 4.907 54.455 1.00 37.45 355 ALA D O 1
ATOM 13452 N N . VAL D 1 357 ? 25.423 5.895 57.892 1.00 32.19 357 VAL D N 1
ATOM 13453 C CA . VAL D 1 357 ? 25.496 7.181 58.569 1.00 38.16 357 VAL D CA 1
ATOM 13454 C C . VAL D 1 357 ? 24.668 7.126 59.850 1.00 40.82 357 VAL D C 1
ATOM 13455 O O . VAL D 1 357 ? 23.954 6.161 60.119 1.00 42.09 357 VAL D O 1
ATOM 13459 N N . GLU D 1 358 ? 24.774 8.194 60.640 1.00 38.89 358 GLU D N 1
ATOM 13460 C CA . GLU D 1 358 ? 24.081 8.325 61.917 1.00 39.61 358 GLU D CA 1
ATOM 13461 C C . GLU D 1 358 ? 23.142 9.520 61.836 1.00 40.23 358 GLU D C 1
ATOM 13462 O O . GLU D 1 358 ? 23.590 10.647 61.602 1.00 38.41 358 GLU D O 1
ATOM 13468 N N . LEU D 1 359 ? 21.846 9.277 62.030 1.00 39.39 359 LEU D N 1
ATOM 13469 C CA . LEU D 1 359 ? 20.843 10.315 61.837 1.00 41.57 359 LEU D CA 1
ATOM 13470 C C . LEU D 1 359 ? 19.722 10.151 62.854 1.00 41.37 359 LEU D C 1
ATOM 13471 O O . LEU D 1 359 ? 19.595 9.117 63.514 1.00 31.97 359 LEU D O 1
ATOM 13476 N N . VAL D 1 360 ? 18.901 11.193 62.961 1.00 31.68 360 VAL D N 1
ATOM 13477 C CA . VAL D 1 360 ? 17.678 11.136 63.753 1.00 43.20 360 VAL D CA 1
ATOM 13478 C C . VAL D 1 360 ? 16.615 10.397 62.953 1.00 41.91 360 VAL D C 1
ATOM 13479 O O . VAL D 1 360 ? 16.350 10.732 61.792 1.00 42.99 360 VAL D O 1
ATOM 13483 N N . CYS D 1 361 ? 16.004 9.386 63.567 1.00 43.75 361 CYS D N 1
ATOM 13484 C CA . CYS D 1 361 ? 14.996 8.579 62.895 1.00 44.80 361 CYS D CA 1
ATOM 13485 C C . CYS D 1 361 ? 13.825 8.329 63.831 1.00 44.60 361 CYS D C 1
ATOM 13486 O O . CYS D 1 361 ? 13.976 8.328 65.056 1.00 43.75 361 CYS D O 1
ATOM 13489 N N . GLU D 1 362 ? 12.651 8.124 63.239 1.00 44.63 362 GLU D N 1
ATOM 13490 C CA . GLU D 1 362 ? 11.530 7.545 63.964 1.00 43.72 362 GLU D CA 1
ATOM 13491 C C . GLU D 1 362 ? 11.678 6.030 63.974 1.00 43.00 362 GLU D C 1
ATOM 13492 O O . GLU D 1 362 ? 12.021 5.421 62.957 1.00 43.97 362 GLU D O 1
ATOM 13498 N N . LEU D 1 363 ? 11.422 5.422 65.129 1.00 48.49 363 LEU D N 1
ATOM 13499 C CA . LEU D 1 363 ? 11.635 3.985 65.251 1.00 47.17 363 LEU D CA 1
ATOM 13500 C C . LEU D 1 363 ? 10.329 3.305 65.631 1.00 48.97 363 LEU D C 1
ATOM 13501 O O . LEU D 1 363 ? 9.773 3.573 66.701 1.00 42.12 363 LEU D O 1
ATOM 13506 N N . GLY D 1 364 ? 9.931 2.382 64.758 1.00 52.27 364 GLY D N 1
ATOM 13507 C CA . GLY D 1 364 ? 8.737 1.588 64.965 1.00 47.16 364 GLY D CA 1
ATOM 13508 C C . GLY D 1 364 ? 8.988 0.112 64.730 1.00 48.71 364 GLY D C 1
ATOM 13509 O O . GLY D 1 364 ? 10.142 -0.325 64.695 1.00 46.39 364 GLY D O 1
ATOM 13510 N N . ILE D 1 365 ? 7.916 -0.667 64.563 1.00 47.92 365 ILE D N 1
ATOM 13511 C CA . ILE D 1 365 ? 8.068 -2.103 64.342 1.00 48.47 365 ILE D CA 1
ATOM 13512 C C . ILE D 1 365 ? 8.764 -2.378 63.017 1.00 47.48 365 ILE D C 1
ATOM 13513 O O . ILE D 1 365 ? 9.418 -3.415 62.852 1.00 48.95 365 ILE D O 1
ATOM 13518 N N . ASN D 1 366 ? 8.651 -1.459 62.058 1.00 44.53 366 ASN D N 1
ATOM 13519 C CA . ASN D 1 366 ? 9.219 -1.638 60.730 1.00 42.24 366 ASN D CA 1
ATOM 13520 C C . ASN D 1 366 ? 10.619 -1.049 60.604 1.00 46.31 366 ASN D C 1
ATOM 13521 O O . ASN D 1 366 ? 11.098 -0.845 59.483 1.00 47.90 366 ASN D O 1
ATOM 13526 N N . GLY D 1 367 ? 11.282 -0.774 61.724 1.00 47.32 367 GLY D N 1
ATOM 13527 C CA . GLY D 1 367 ? 12.631 -0.265 61.702 1.00 48.16 367 GLY D CA 1
ATOM 13528 C C . GLY D 1 367 ? 12.687 1.248 61.720 1.00 45.53 367 GLY D C 1
ATOM 13529 O O . GLY D 1 367 ? 11.679 1.933 61.919 1.00 45.34 367 GLY D O 1
ATOM 13530 N N . PRO D 1 368 ? 13.878 1.798 61.509 1.00 43.77 368 PRO D N 1
ATOM 13531 C CA . PRO D 1 368 ? 14.041 3.253 61.550 1.00 46.21 368 PRO D CA 1
ATOM 13532 C C . PRO D 1 368 ? 13.521 3.929 60.291 1.00 41.65 368 PRO D C 1
ATOM 13533 O O . PRO D 1 368 ? 13.566 3.380 59.188 1.00 48.96 368 PRO D O 1
ATOM 13537 N N . ARG D 1 369 ? 13.021 5.146 60.482 1.00 43.80 369 ARG D N 1
ATOM 13538 C CA . ARG D 1 369 ? 12.521 6.002 59.409 1.00 48.23 369 ARG D CA 1
ATOM 13539 C C . ARG D 1 369 ? 13.383 7.260 59.419 1.00 46.45 369 ARG D C 1
ATOM 13540 O O . ARG D 1 369 ? 13.065 8.237 60.102 1.00 46.78 369 ARG D O 1
ATOM 13548 N N . ARG D 1 370 ? 14.479 7.230 58.666 1.00 39.17 370 ARG D N 1
ATOM 13549 C CA . ARG D 1 370 ? 15.442 8.321 58.706 1.00 44.46 370 ARG D CA 1
ATOM 13550 C C . ARG D 1 370 ? 14.858 9.589 58.092 1.00 46.64 370 ARG D C 1
ATOM 13551 O O . ARG D 1 370 ? 13.984 9.545 57.222 1.00 47.67 370 ARG D O 1
ATOM 13567 N N . ALA D 1 372 ? 15.604 13.341 56.208 1.00 41.88 372 ALA D N 1
ATOM 13568 C CA . ALA D 1 372 ? 16.587 13.943 55.318 1.00 39.67 372 ALA D CA 1
ATOM 13569 C C . ALA D 1 372 ? 17.256 15.149 55.967 1.00 42.30 372 ALA D C 1
ATOM 13570 O O . ALA D 1 372 ? 16.611 15.948 56.653 1.00 42.94 372 ALA D O 1
ATOM 13572 N N . VAL D 1 373 ? 18.563 15.272 55.747 1.00 41.70 373 VAL D N 1
ATOM 13573 C CA . VAL D 1 373 ? 19.310 16.446 56.174 1.00 39.85 373 VAL D CA 1
ATOM 13574 C C . VAL D 1 373 ? 19.744 17.317 55.001 1.00 42.40 373 VAL D C 1
ATOM 13575 O O . VAL D 1 373 ? 19.999 18.514 55.205 1.00 45.79 373 VAL D O 1
ATOM 13579 N N . GLY D 1 374 ? 19.835 16.770 53.795 1.00 39.57 374 GLY D N 1
ATOM 13580 C CA . GLY D 1 374 ? 20.240 17.543 52.639 1.00 38.28 374 GLY D CA 1
ATOM 13581 C C . GLY D 1 374 ? 21.735 17.485 52.396 1.00 41.76 374 GLY D C 1
ATOM 13582 O O . GLY D 1 374 ? 22.450 16.599 52.875 1.00 37.36 374 GLY D O 1
ATOM 13583 N N . ASN D 1 375 ? 22.211 18.459 51.624 1.00 39.85 375 ASN D N 1
ATOM 13584 C CA . ASN D 1 375 ? 23.634 18.585 51.339 1.00 37.79 375 ASN D CA 1
ATOM 13585 C C . ASN D 1 375 ? 24.333 19.213 52.538 1.00 36.44 375 ASN D C 1
ATOM 13586 O O . ASN D 1 375 ? 23.957 20.304 52.980 1.00 38.04 375 ASN D O 1
ATOM 13591 N N . ILE D 1 376 ? 25.342 18.527 53.064 1.00 34.52 376 ILE D N 1
ATOM 13592 C CA . ILE D 1 376 ? 26.085 19.012 54.225 1.00 37.50 376 ILE D CA 1
ATOM 13593 C C . ILE D 1 376 ? 27.188 19.950 53.745 1.00 37.83 376 ILE D C 1
ATOM 13594 O O . ILE D 1 376 ? 27.610 19.858 52.582 1.00 35.12 376 ILE D O 1
ATOM 13599 N N . PRO D 1 377 ? 27.671 20.866 54.586 1.00 40.07 377 PRO D N 1
ATOM 13600 C CA . PRO D 1 377 ? 28.694 21.819 54.137 1.00 37.00 377 PRO D CA 1
ATOM 13601 C C . PRO D 1 377 ? 29.970 21.128 53.675 1.00 36.03 377 PRO D C 1
ATOM 13602 O O . PRO D 1 377 ? 30.248 19.974 54.008 1.00 35.83 377 PRO D O 1
ATOM 13606 N N . GLN D 1 378 ? 30.760 21.876 52.898 1.00 37.34 378 GLN D N 1
ATOM 13607 C CA . GLN D 1 378 ? 31.927 21.304 52.232 1.00 36.32 378 GLN D CA 1
ATOM 13608 C C . GLN D 1 378 ? 32.973 20.826 53.233 1.00 37.00 378 GLN D C 1
ATOM 13609 O O . GLN D 1 378 ? 33.629 19.801 53.012 1.00 32.76 378 GLN D O 1
ATOM 13615 N N . PHE D 1 379 ? 33.149 21.559 54.335 1.00 35.76 379 PHE D N 1
ATOM 13616 C CA . PHE D 1 379 ? 34.157 21.182 55.323 1.00 36.76 379 PHE D CA 1
ATOM 13617 C C . PHE D 1 379 ? 33.842 19.825 55.939 1.00 38.17 379 PHE D C 1
ATOM 13618 O O . PHE D 1 379 ? 34.718 18.961 56.053 1.00 36.89 379 PHE D O 1
ATOM 13626 N N . TYR D 1 380 ? 32.586 19.620 56.340 1.00 37.98 380 TYR D N 1
ATOM 13627 C CA . TYR D 1 380 ? 32.209 18.360 56.968 1.00 33.85 380 TYR D CA 1
ATOM 13628 C C . TYR D 1 380 ? 32.108 17.233 55.950 1.00 36.44 380 TYR D C 1
ATOM 13629 O O . TYR D 1 380 ? 32.323 16.066 56.298 1.00 37.36 380 TYR D O 1
ATOM 13638 N N . LEU D 1 381 ? 31.789 17.557 54.695 1.00 33.49 381 LEU D N 1
ATOM 13639 C CA . LEU D 1 381 ? 31.770 16.535 53.653 1.00 34.56 381 LEU D CA 1
ATOM 13640 C C . LEU D 1 381 ? 33.161 15.956 53.430 1.00 36.07 381 LEU D C 1
ATOM 13641 O O . LEU D 1 381 ? 33.315 14.743 53.244 1.00 35.00 381 LEU D O 1
ATOM 13646 N N . GLY D 1 382 ? 34.188 16.807 53.453 1.00 35.80 382 GLY D N 1
ATOM 13647 C CA . GLY D 1 382 ? 35.544 16.314 53.273 1.00 36.84 382 GLY D CA 1
ATOM 13648 C C . GLY D 1 382 ? 35.988 15.403 54.401 1.00 34.57 382 GLY D C 1
ATOM 13649 O O . GLY D 1 382 ? 36.702 14.423 54.175 1.00 34.80 382 GLY D O 1
ATOM 13650 N N . LEU D 1 383 ? 35.565 15.706 55.629 1.00 36.25 383 LEU D N 1
ATOM 13651 C CA . LEU D 1 383 ? 35.955 14.887 56.772 1.00 37.34 383 LEU D CA 1
ATOM 13652 C C . LEU D 1 383 ? 35.270 13.526 56.735 1.00 38.94 383 LEU D C 1
ATOM 13653 O O . LEU D 1 383 ? 35.915 12.489 56.935 1.00 35.01 383 LEU D O 1
ATOM 13658 N N . LEU D 1 384 ? 33.961 13.508 56.477 1.00 33.72 384 LEU D N 1
ATOM 13659 C CA . LEU D 1 384 ? 33.203 12.265 56.563 1.00 39.15 384 LEU D CA 1
ATOM 13660 C C . LEU D 1 384 ? 33.432 11.360 55.359 1.00 36.52 384 LEU D C 1
ATOM 13661 O O . LEU D 1 384 ? 33.404 10.133 55.503 1.00 36.99 384 LEU D O 1
ATOM 13666 N N . VAL D 1 385 ? 33.654 11.932 54.174 1.00 33.09 385 VAL D N 1
ATOM 13667 C CA . VAL D 1 385 ? 33.969 11.107 53.012 1.00 37.41 385 VAL D CA 1
ATOM 13668 C C . VAL D 1 385 ? 35.331 10.447 53.187 1.00 33.35 385 VAL D C 1
ATOM 13669 O O . VAL D 1 385 ? 35.532 9.291 52.794 1.00 33.36 385 VAL D O 1
ATOM 13673 N N . GLN D 1 386 ? 36.283 11.161 53.795 1.00 36.83 386 GLN D N 1
ATOM 13674 C CA . GLN D 1 386 ? 37.577 10.559 54.098 1.00 34.61 386 GLN D CA 1
ATOM 13675 C C . GLN D 1 386 ? 37.425 9.385 55.057 1.00 34.66 386 GLN D C 1
ATOM 13676 O O . GLN D 1 386 ? 38.046 8.333 54.866 1.00 33.59 386 GLN D O 1
ATOM 13682 N N . GLN D 1 387 ? 36.594 9.543 56.089 1.00 35.64 387 GLN D N 1
ATOM 13683 C CA . GLN D 1 387 ? 36.451 8.494 57.093 1.00 37.20 387 GLN D CA 1
ATOM 13684 C C . GLN D 1 387 ? 35.670 7.305 56.546 1.00 39.10 387 GLN D C 1
ATOM 13685 O O . GLN D 1 387 ? 36.063 6.149 56.745 1.00 40.20 387 GLN D O 1
ATOM 13691 N N . VAL D 1 388 ? 34.560 7.567 55.852 1.00 35.69 388 VAL D N 1
ATOM 13692 C CA . VAL D 1 388 ? 33.740 6.468 55.351 1.00 35.77 388 VAL D CA 1
ATOM 13693 C C . VAL D 1 388 ? 34.472 5.700 54.258 1.00 36.07 388 VAL D C 1
ATOM 13694 O O . VAL D 1 388 ? 34.243 4.497 54.077 1.00 36.57 388 VAL D O 1
ATOM 13698 N N . SER D 1 389 ? 35.366 6.363 53.520 1.00 34.13 389 SER D N 1
ATOM 13699 C CA . SER D 1 389 ? 36.192 5.643 52.557 1.00 33.58 389 SER D CA 1
ATOM 13700 C C . SER D 1 389 ? 37.196 4.748 53.269 1.00 38.70 389 SER D C 1
ATOM 13701 O O . SER D 1 389 ? 37.467 3.628 52.821 1.00 36.37 389 SER D O 1
ATOM 13704 N N . SER D 1 390 ? 37.752 5.224 54.386 1.00 35.04 390 SER D N 1
ATOM 13705 C CA . SER D 1 390 ? 38.664 4.401 55.172 1.00 39.11 390 SER D CA 1
ATOM 13706 C C . SER D 1 390 ? 37.949 3.186 55.749 1.00 39.34 390 SER D C 1
ATOM 13707 O O . SER D 1 390 ? 38.507 2.083 55.780 1.00 39.03 390 SER D O 1
ATOM 13710 N N . GLU D 1 391 ? 36.707 3.368 56.205 1.00 35.90 391 GLU D N 1
ATOM 13711 C CA . GLU D 1 391 ? 35.960 2.255 56.781 1.00 39.02 391 GLU D CA 1
ATOM 13712 C C . GLU D 1 391 ? 35.557 1.245 55.713 1.00 42.83 391 GLU D C 1
ATOM 13713 O O . GLU D 1 391 ? 35.571 0.033 55.960 1.00 36.90 391 GLU D O 1
ATOM 13719 N N . LYS D 1 392 ? 35.192 1.722 54.521 1.00 34.69 392 LYS D N 1
ATOM 13720 C CA . LYS D 1 392 ? 34.806 0.808 53.452 1.00 39.92 392 LYS D CA 1
ATOM 13721 C C . LYS D 1 392 ? 36.005 0.042 52.908 1.00 39.37 392 LYS D C 1
ATOM 13722 O O . LYS D 1 392 ? 35.869 -1.124 52.519 1.00 38.32 392 LYS D O 1
ATOM 13728 N N . LEU D 1 393 ? 37.182 0.674 52.871 1.00 32.03 393 LEU D N 1
ATOM 13729 C CA . LEU D 1 393 ? 38.386 -0.037 52.454 1.00 38.05 393 LEU D CA 1
ATOM 13730 C C . LEU D 1 393 ? 38.780 -1.109 53.462 1.00 38.96 393 LEU D C 1
ATOM 13731 O O . LEU D 1 393 ? 39.358 -2.133 53.081 1.00 40.05 393 LEU D O 1
ATOM 13736 N N . LEU D 1 394 ? 38.483 -0.891 54.745 1.00 38.19 394 LEU D N 1
ATOM 13737 C CA . LEU D 1 394 ? 38.822 -1.882 55.761 1.00 41.82 394 LEU D CA 1
ATOM 13738 C C . LEU D 1 394 ? 37.977 -3.138 55.599 1.00 44.04 394 LEU D C 1
ATOM 13739 O O . LEU D 1 394 ? 38.499 -4.258 55.616 1.00 41.93 394 LEU D O 1
ATOM 13744 N N . VAL D 1 395 ? 36.662 -2.972 55.442 1.00 38.25 395 VAL D N 1
ATOM 13745 C CA . VAL D 1 395 ? 35.805 -4.123 55.198 1.00 44.74 395 VAL D CA 1
ATOM 13746 C C . VAL D 1 395 ? 36.089 -4.728 53.827 1.00 44.70 395 VAL D C 1
ATOM 13747 O O . VAL D 1 395 ? 35.854 -5.924 53.620 1.00 43.91 395 VAL D O 1
ATOM 13751 N N . ASP D 1 396 ? 36.623 -3.940 52.889 1.00 44.34 396 ASP D N 1
ATOM 13752 C CA . ASP D 1 396 ? 37.111 -4.514 51.637 1.00 43.83 396 ASP D CA 1
ATOM 13753 C C . ASP D 1 396 ? 38.221 -5.526 51.897 1.00 49.63 396 ASP D C 1
ATOM 13754 O O . ASP D 1 396 ? 38.277 -6.580 51.251 1.00 42.62 396 ASP D O 1
ATOM 13759 N N . ALA D 1 397 ? 39.111 -5.224 52.845 1.00 38.94 397 ALA D N 1
ATOM 13760 C CA . ALA D 1 397 ? 40.179 -6.155 53.186 1.00 46.16 397 ALA D CA 1
ATOM 13761 C C . ALA D 1 397 ? 39.638 -7.418 53.843 1.00 44.77 397 ALA D C 1
ATOM 13762 O O . ALA D 1 397 ? 40.251 -8.485 53.731 1.00 41.02 397 ALA D O 1
ATOM 13764 N N . TYR D 1 398 ? 38.497 -7.320 54.529 1.00 44.86 398 TYR D N 1
ATOM 13765 C CA . TYR D 1 398 ? 37.914 -8.498 55.163 1.00 47.29 398 TYR D CA 1
ATOM 13766 C C . TYR D 1 398 ? 37.362 -9.469 54.126 1.00 45.36 398 TYR D C 1
ATOM 13767 O O . TYR D 1 398 ? 37.580 -10.682 54.225 1.00 48.85 398 TYR D O 1
ATOM 13776 N N . TYR D 1 399 ? 36.648 -8.955 53.123 1.00 40.55 399 TYR D N 1
ATOM 13777 C CA . TYR D 1 399 ? 36.007 -9.827 52.144 1.00 45.79 399 TYR D CA 1
ATOM 13778 C C . TYR D 1 399 ? 36.996 -10.341 51.105 1.00 46.24 399 TYR D C 1
ATOM 13779 O O . TYR D 1 399 ? 36.917 -11.504 50.695 1.00 47.27 399 TYR D O 1
ATOM 13788 N N . GLU D 1 400 ? 37.924 -9.496 50.667 1.00 42.60 400 GLU D N 1
ATOM 13789 C CA . GLU D 1 400 ? 38.866 -9.861 49.618 1.00 46.55 400 GLU D CA 1
ATOM 13790 C C . GLU D 1 400 ? 40.155 -10.468 50.154 1.00 47.90 400 GLU D C 1
ATOM 13791 O O . GLU D 1 400 ? 41.017 -10.845 49.354 1.00 50.86 400 GLU D O 1
ATOM 13797 N N . HIS D 1 401 ? 40.304 -10.574 51.476 1.00 49.60 401 HIS D N 1
ATOM 13798 C CA . HIS D 1 401 ? 41.523 -11.092 52.096 1.00 50.19 401 HIS D CA 1
ATOM 13799 C C . HIS D 1 401 ? 42.747 -10.329 51.594 1.00 50.29 401 HIS D C 1
ATOM 13800 O O . HIS D 1 401 ? 43.783 -10.908 51.259 1.00 46.99 401 HIS D O 1
ATOM 13807 N N . SER D 1 402 ? 42.618 -9.006 51.546 1.00 45.72 402 SER D N 1
ATOM 13808 C CA . SER D 1 402 ? 43.563 -8.142 50.850 1.00 43.60 402 SER D CA 1
ATOM 13809 C C . SER D 1 402 ? 44.399 -7.357 51.851 1.00 45.58 402 SER D C 1
ATOM 13810 O O . SER D 1 402 ? 43.858 -6.582 52.648 1.00 42.41 402 SER D O 1
ATOM 13813 N N . TYR D 1 403 ? 45.718 -7.556 51.801 1.00 41.98 403 TYR D N 1
ATOM 13814 C CA . TYR D 1 403 ? 46.626 -6.693 52.549 1.00 46.68 403 TYR D CA 1
ATOM 13815 C C . TYR D 1 403 ? 46.641 -5.286 51.965 1.00 42.78 403 TYR D C 1
ATOM 13816 O O . TYR D 1 403 ? 46.759 -4.301 52.704 1.00 38.36 403 TYR D O 1
ATOM 13825 N N . GLN D 1 404 ? 46.519 -5.177 50.639 1.00 42.02 404 GLN D N 1
ATOM 13826 C CA . GLN D 1 404 ? 46.564 -3.871 49.988 1.00 42.93 404 GLN D CA 1
ATOM 13827 C C . GLN D 1 404 ? 45.387 -3.001 50.408 1.00 42.98 404 GLN D C 1
ATOM 13828 O O . GLN D 1 404 ? 45.549 -1.799 50.651 1.00 40.88 404 GLN D O 1
ATOM 13834 N N . LYS D 1 405 ? 44.191 -3.588 50.494 1.00 40.00 405 LYS D N 1
ATOM 13835 C CA . LYS D 1 405 ? 43.027 -2.827 50.937 1.00 41.01 405 LYS D CA 1
ATOM 13836 C C . LYS D 1 405 ? 43.193 -2.358 52.376 1.00 41.59 405 LYS D C 1
ATOM 13837 O O . LYS D 1 405 ? 42.766 -1.252 52.730 1.00 41.66 405 LYS D O 1
ATOM 13843 N N . ALA D 1 406 ? 43.814 -3.185 53.220 1.00 40.59 406 ALA D N 1
ATOM 13844 C CA . ALA D 1 406 ? 44.047 -2.789 54.604 1.00 39.73 406 ALA D CA 1
ATOM 13845 C C . ALA D 1 406 ? 45.061 -1.655 54.691 1.00 39.62 406 ALA D C 1
ATOM 13846 O O . ALA D 1 406 ? 44.895 -0.728 55.493 1.00 38.92 406 ALA D O 1
ATOM 13848 N N . LEU D 1 407 ? 46.116 -1.709 53.874 1.00 38.61 407 LEU D N 1
ATOM 13849 C CA . LEU D 1 407 ? 47.108 -0.638 53.879 1.00 41.57 407 LEU D CA 1
ATOM 13850 C C . LEU D 1 407 ? 46.501 0.676 53.402 1.00 40.75 407 LEU D C 1
ATOM 13851 O O . LEU D 1 407 ? 46.813 1.744 53.942 1.00 40.16 407 LEU D O 1
ATOM 13856 N N . GLU D 1 408 ? 45.630 0.616 52.393 1.00 39.57 408 GLU D N 1
ATOM 13857 C CA . GLU D 1 408 ? 44.979 1.829 51.907 1.00 38.59 408 GLU D CA 1
ATOM 13858 C C . GLU D 1 408 ? 44.037 2.407 52.956 1.00 36.76 408 GLU D C 1
ATOM 13859 O O . GLU D 1 408 ? 43.968 3.629 53.129 1.00 34.46 408 GLU D O 1
ATOM 13865 N N . ALA D 1 409 ? 43.304 1.544 53.664 1.00 34.20 409 ALA D N 1
ATOM 13866 C CA . ALA D 1 409 ? 42.428 2.020 54.729 1.00 39.85 409 ALA D CA 1
ATOM 13867 C C . ALA D 1 409 ? 43.228 2.674 55.847 1.00 44.23 409 ALA D C 1
ATOM 13868 O O . ALA D 1 409 ? 42.820 3.707 56.391 1.00 37.89 409 ALA D O 1
ATOM 13870 N N . PHE D 1 410 ? 44.374 2.088 56.201 1.00 41.08 410 PHE D N 1
ATOM 13871 C CA . PHE D 1 410 ? 45.209 2.669 57.246 1.00 38.37 410 PHE D CA 1
ATOM 13872 C C . PHE D 1 410 ? 45.858 3.965 56.777 1.00 37.52 410 PHE D C 1
ATOM 13873 O O . PHE D 1 410 ? 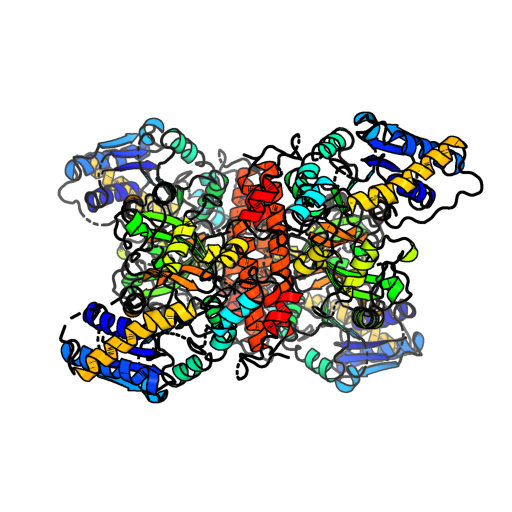45.946 4.933 57.540 1.00 41.32 410 PHE D O 1
ATOM 13881 N N . THR D 1 411 ? 46.310 4.002 55.521 1.00 34.17 411 THR D N 1
ATOM 13882 C CA . THR D 1 411 ? 46.956 5.203 54.999 1.00 38.77 411 THR D CA 1
ATOM 13883 C C . THR D 1 411 ? 45.982 6.373 54.935 1.00 42.17 411 THR D C 1
ATOM 13884 O O . THR D 1 411 ? 46.319 7.495 55.331 1.00 39.11 411 THR D O 1
ATOM 13888 N N . LEU D 1 412 ? 44.792 6.113 54.426 1.00 37.46 412 LEU D N 1
ATOM 13889 C CA . LEU D 1 412 ? 43.796 7.152 54.253 1.00 39.57 412 LEU D CA 1
ATOM 13890 C C . LEU D 1 412 ? 43.352 7.763 55.574 1.00 41.08 412 LEU D C 1
ATOM 13891 O O . LEU D 1 412 ? 43.117 8.955 55.657 1.00 37.30 412 LEU D O 1
ATOM 13896 N N . ASN D 1 413 ? 43.241 6.936 56.603 1.00 38.59 413 ASN D N 1
ATOM 13897 C CA . ASN D 1 413 ? 42.642 7.353 57.853 1.00 39.79 413 ASN D CA 1
ATOM 13898 C C . ASN D 1 413 ? 43.373 8.537 58.453 1.00 37.69 413 ASN D C 1
ATOM 13899 O O . ASN D 1 413 ? 44.586 8.605 58.445 1.00 40.67 413 ASN D O 1
ATOM 13904 N N . ARG D 1 414 ? 42.597 9.471 58.970 1.00 38.38 414 ARG D N 1
ATOM 13905 C CA . ARG D 1 414 ? 43.097 10.724 59.500 1.00 40.89 414 ARG D CA 1
ATOM 13906 C C . ARG D 1 414 ? 44.022 10.528 60.691 1.00 40.02 414 ARG D C 1
ATOM 13907 O O . ARG D 1 414 ? 44.981 11.255 60.859 1.00 42.87 414 ARG D O 1
ATOM 13915 N N . LEU D 1 415 ? 43.702 9.557 61.526 1.00 37.69 415 LEU D N 1
ATOM 13916 C CA . LEU D 1 415 ? 44.491 9.260 62.709 1.00 43.13 415 LEU D CA 1
ATOM 13917 C C . LEU D 1 415 ? 45.841 8.609 62.410 1.00 42.25 415 LEU D C 1
ATOM 13918 O O . LEU D 1 415 ? 46.671 8.494 63.290 1.00 48.03 415 LEU D O 1
ATOM 13923 N N . ILE D 1 416 ? 46.041 8.143 61.185 1.00 43.86 416 ILE D N 1
ATOM 13924 C CA . ILE D 1 416 ? 47.339 7.616 60.792 1.00 41.49 416 ILE D CA 1
ATOM 13925 C C . ILE D 1 416 ? 48.026 8.512 59.767 1.00 44.32 416 ILE D C 1
ATOM 13926 O O . ILE D 1 416 ? 49.041 9.115 60.058 1.00 42.10 416 ILE D O 1
ATOM 13931 N N . ASN D 1 417 ? 47.468 8.596 58.569 1.00 43.26 417 ASN D N 1
ATOM 13932 C CA . ASN D 1 417 ? 47.777 9.655 57.619 1.00 41.44 417 ASN D CA 1
ATOM 13933 C C . ASN D 1 417 ? 49.081 9.512 56.835 1.00 48.77 417 ASN D C 1
ATOM 13934 O O . ASN D 1 417 ? 49.417 10.371 56.039 1.00 45.35 417 ASN D O 1
ATOM 13939 N N . ASP D 1 418 ? 49.820 8.440 57.065 1.00 43.79 418 ASP D N 1
ATOM 13940 C CA . ASP D 1 418 ? 51.080 8.236 56.367 1.00 42.90 418 ASP D CA 1
ATOM 13941 C C . ASP D 1 418 ? 51.209 6.781 55.941 1.00 40.78 418 ASP D C 1
ATOM 13942 O O . ASP D 1 418 ? 50.962 5.885 56.731 1.00 43.57 418 ASP D O 1
ATOM 13947 N N . ALA D 1 419 ? 51.599 6.545 54.698 1.00 39.60 419 ALA D N 1
ATOM 13948 C CA . ALA D 1 419 ? 51.706 5.183 54.204 1.00 38.22 419 ALA D CA 1
ATOM 13949 C C . ALA D 1 419 ? 52.766 4.366 54.923 1.00 43.49 419 ALA D C 1
ATOM 13950 O O . ALA D 1 419 ? 52.534 3.217 55.258 1.00 41.79 419 ALA D O 1
ATOM 13952 N N . LYS D 1 420 ? 53.925 4.966 55.159 1.00 40.46 420 LYS D N 1
ATOM 13953 C CA . LYS D 1 420 ? 55.012 4.275 55.835 1.00 43.13 420 LYS D CA 1
ATOM 13954 C C . LYS D 1 420 ? 54.660 3.905 57.265 1.00 42.18 420 LYS D C 1
ATOM 13955 O O . LYS D 1 420 ? 54.930 2.799 57.700 1.00 41.10 420 LYS D O 1
ATOM 13961 N N . LYS D 1 421 ? 54.027 4.824 57.981 1.00 42.34 421 LYS D N 1
ATOM 13962 C CA . LYS D 1 421 ? 53.531 4.518 59.318 1.00 43.05 421 LYS D CA 1
ATOM 13963 C C . LYS D 1 421 ? 52.375 3.527 59.268 1.00 46.62 421 LYS D C 1
ATOM 13964 O O . LYS D 1 421 ? 52.236 2.692 60.170 1.00 42.78 421 LYS D O 1
ATOM 13970 N N . ALA D 1 422 ? 51.544 3.599 58.224 1.00 38.34 422 ALA D N 1
ATOM 13971 C CA . ALA D 1 422 ? 50.432 2.663 58.095 1.00 45.00 422 ALA D CA 1
ATOM 13972 C C . ALA D 1 422 ? 50.928 1.230 57.965 1.00 42.19 422 ALA D C 1
ATOM 13973 O O . ALA D 1 422 ? 50.390 0.320 58.604 1.00 38.04 422 ALA D O 1
ATOM 13975 N N . ARG D 1 423 ? 51.955 1.008 57.141 1.00 38.71 423 ARG D N 1
ATOM 13976 C CA . ARG D 1 423 ? 52.515 -0.333 57.009 1.00 42.20 423 ARG D CA 1
ATOM 13977 C C . ARG D 1 423 ? 53.184 -0.781 58.302 1.00 45.86 423 ARG D C 1
ATOM 13978 O O . ARG D 1 423 ? 53.113 -1.959 58.669 1.00 43.36 423 ARG D O 1
ATOM 13986 N N . GLU D 1 424 ? 53.836 0.148 59.006 1.00 40.95 424 GLU D N 1
ATOM 13987 C CA . GLU D 1 424 ? 54.486 -0.198 60.266 1.00 46.00 424 GLU D CA 1
ATOM 13988 C C . GLU D 1 424 ? 53.468 -0.645 61.307 1.00 44.39 424 GLU D C 1
ATOM 13989 O O . GLU D 1 424 ? 53.697 -1.622 62.031 1.00 45.72 424 GLU D O 1
ATOM 13995 N N . ILE D 1 425 ? 52.335 0.053 61.393 1.00 42.21 425 ILE D N 1
ATOM 13996 C CA . ILE D 1 425 ? 51.313 -0.318 62.366 1.00 43.15 425 ILE D CA 1
ATOM 13997 C C . ILE D 1 425 ? 50.558 -1.558 61.903 1.00 49.46 425 ILE D C 1
ATOM 13998 O O . ILE D 1 425 ? 50.283 -2.465 62.698 1.00 50.42 425 ILE D O 1
ATOM 14003 N N . LEU D 1 426 ? 50.220 -1.624 60.612 1.00 46.79 426 LEU D N 1
ATOM 14004 C CA . LEU D 1 426 ? 49.463 -2.764 60.100 1.00 44.82 426 LEU D CA 1
ATOM 14005 C C . LEU D 1 426 ? 50.231 -4.068 60.279 1.00 46.00 426 LEU D C 1
ATOM 14006 O O . LEU D 1 426 ? 49.648 -5.092 60.655 1.00 42.07 426 LEU D O 1
ATOM 14011 N N . ASP D 1 427 ? 51.541 -4.050 60.022 1.00 45.82 427 ASP D N 1
ATOM 14012 C CA . ASP D 1 427 ? 52.335 -5.267 60.163 1.00 49.25 427 ASP D CA 1
ATOM 14013 C C . ASP D 1 427 ? 52.416 -5.711 61.618 1.00 49.31 427 ASP D C 1
ATOM 14014 O O . ASP D 1 427 ? 52.366 -6.912 61.910 1.00 55.88 427 ASP D O 1
ATOM 14019 N N . ALA D 1 428 ? 52.539 -4.758 62.545 1.00 46.44 428 ALA D N 1
ATOM 14020 C CA . ALA D 1 428 ? 52.627 -5.103 63.958 1.00 51.36 428 ALA D CA 1
ATOM 14021 C C . ALA D 1 428 ? 51.314 -5.642 64.509 1.00 53.41 428 ALA D C 1
ATOM 14022 O O . ALA D 1 428 ? 51.329 -6.366 65.510 1.00 54.84 428 ALA D O 1
ATOM 14032 N N . ILE D 1 430 ? 48.939 -7.325 62.537 1.00 48.89 430 ILE D N 1
ATOM 14033 C CA . ILE D 1 430 ? 48.708 -8.640 61.945 1.00 50.13 430 ILE D CA 1
ATOM 14034 C C . ILE D 1 430 ? 49.318 -9.720 62.828 1.00 54.91 430 ILE D C 1
ATOM 14035 O O . ILE D 1 430 ? 48.723 -10.785 63.039 1.00 46.87 430 ILE D O 1
ATOM 14040 N N . GLU D 1 431 ? 50.507 -9.452 63.372 1.00 53.67 431 GLU D N 1
ATOM 14041 C CA . GLU D 1 431 ? 51.177 -10.424 64.228 1.00 59.78 431 GLU D CA 1
ATOM 14042 C C . GLU D 1 431 ? 50.428 -10.623 65.540 1.00 58.54 431 GLU D C 1
ATOM 14043 O O . GLU D 1 431 ? 50.258 -11.759 65.998 1.00 64.50 431 GLU D O 1
ATOM 14049 N N . VAL D 1 432 ? 49.966 -9.532 66.156 1.00 57.38 432 VAL D N 1
ATOM 14050 C CA . VAL D 1 432 ? 49.325 -9.635 67.461 1.00 56.81 432 VAL D CA 1
ATOM 14051 C C . VAL D 1 432 ? 47.903 -10.174 67.359 1.00 58.24 432 VAL D C 1
ATOM 14052 O O . VAL D 1 432 ? 47.386 -10.730 68.335 1.00 53.79 432 VAL D O 1
ATOM 14056 N N . ASN D 1 433 ? 47.257 -10.042 66.199 1.00 53.92 433 ASN D N 1
ATOM 14057 C CA . ASN D 1 433 ? 45.883 -10.487 66.008 1.00 53.59 433 ASN D CA 1
ATOM 14058 C C . ASN D 1 433 ? 45.796 -11.844 65.318 1.00 57.48 433 ASN D C 1
ATOM 14059 O O . ASN D 1 433 ? 44.756 -12.166 64.734 1.00 53.03 433 ASN D O 1
ATOM 14064 N N . LYS D 1 434 ? 46.862 -12.641 65.373 1.00 60.53 434 LYS D N 1
ATOM 14065 C CA . LYS D 1 434 ? 46.878 -13.923 64.679 1.00 56.61 434 LYS D CA 1
ATOM 14066 C C . LYS D 1 434 ? 45.763 -14.828 65.187 1.00 58.53 434 LYS D C 1
ATOM 14067 O O . LYS D 1 434 ? 45.601 -15.020 66.396 1.00 55.57 434 LYS D O 1
ATOM 14073 N N . GLY D 1 435 ? 44.986 -15.376 64.254 1.00 56.39 435 GLY D N 1
ATOM 14074 C CA . GLY D 1 435 ? 43.886 -16.256 64.583 1.00 55.38 435 GLY D CA 1
ATOM 14075 C C . GLY D 1 435 ? 42.573 -15.570 64.887 1.00 56.56 435 GLY D C 1
ATOM 14076 O O . GLY D 1 435 ? 41.586 -16.259 65.176 1.00 51.82 435 GLY D O 1
ATOM 14085 N N . TRP D 1 437 ? 41.811 -12.475 63.044 1.00 51.18 437 TRP D N 1
ATOM 14086 C CA . TRP D 1 437 ? 41.649 -11.623 61.883 1.00 51.49 437 TRP D CA 1
ATOM 14087 C C . TRP D 1 437 ? 41.363 -12.458 60.647 1.00 56.67 437 TRP D C 1
ATOM 14088 O O . TRP D 1 437 ? 41.621 -13.667 60.626 1.00 52.84 437 TRP D O 1
ATOM 14099 N N . PRO D 1 438 ? 40.826 -11.852 59.593 1.00 56.87 438 PRO D N 1
ATOM 14100 C CA . PRO D 1 438 ? 40.869 -12.507 58.287 1.00 56.86 438 PRO D CA 1
ATOM 14101 C C . PRO D 1 438 ? 42.300 -12.544 57.781 1.00 57.45 438 PRO D C 1
ATOM 14102 O O . PRO D 1 438 ? 43.110 -11.660 58.072 1.00 54.14 438 PRO D O 1
ATOM 14106 N N . GLU D 1 439 ? 42.615 -13.598 57.039 1.00 57.11 439 GLU D N 1
ATOM 14107 C CA . GLU D 1 439 ? 43.926 -13.691 56.417 1.00 60.58 439 GLU D CA 1
ATOM 14108 C C . GLU D 1 439 ? 44.076 -12.586 55.378 1.00 60.55 439 GLU D C 1
ATOM 14109 O O . GLU D 1 439 ? 43.165 -12.339 54.584 1.00 59.73 439 GLU D O 1
ATOM 14115 N N . LEU D 1 440 ? 45.216 -11.898 55.402 1.00 53.82 440 LEU D N 1
ATOM 14116 C CA . LEU D 1 440 ? 45.459 -10.745 54.539 1.00 53.40 440 LEU D CA 1
ATOM 14117 C C . LEU D 1 440 ? 46.692 -11.012 53.685 1.00 54.04 440 LEU D C 1
ATOM 14118 O O . LEU D 1 440 ? 47.818 -10.999 54.193 1.00 61.16 440 LEU D O 1
ATOM 14123 N N . LYS D 1 441 ? 46.481 -11.244 52.392 1.00 58.33 441 LYS D N 1
ATOM 14124 C CA . LYS D 1 441 ? 47.586 -11.393 51.450 1.00 57.69 441 LYS D CA 1
ATOM 14125 C C . LYS D 1 441 ? 47.597 -10.239 50.456 1.00 49.24 441 LYS D C 1
ATOM 14126 O O . LYS D 1 441 ? 46.544 -9.796 50.000 1.00 47.26 441 LYS D O 1
#

Nearest PDB structures (foldseek):
  6vc6-assembly3_C  TM=9.957E-01  e=1.225E-71  Merdibacter massiliensis
  6vc6-assembly4_D  TM=9.790E-01  e=1.435E-71  Merdibacter massiliensis
  6vc6-assembly1_A  TM=9.817E-01  e=6.268E-71  Merdibacter massiliensis
  6dvv-assembly2_B  TM=9.386E-01  e=4.055E-43  Klebsiella pneumoniae
  1u8x-assembly1_X  TM=9.379E-01  e=2.305E-42  Bacillus subtilis